Protein 6T2B (pdb70)

Foldseek 3Di:
DDADFDCQQEPADDADPLFAQCFFAFDPFQQAFAEEEAAQDPVRVLLLLLVLPDPSYDYAEYEYQDPVSQVVSQVSSCVSPVDGHHYFYHDPCRVLVVLQPVVGQAYEYDDDQACQLVVQLSNLVSNHAYEYEPQNHRGLHSLLSNLNSCRNSVHFYHYLQLLCQDFQLLLVLQCLQVCVQPAWAEAEWEWAAAPLCLCVPCDDCVVPPQVVQLGFAFAQGFCNLVVSQCLSQLALAARKHWWKKFKDAAADDQNCVVCVVPHDCPRVSNVGDGGHHQKMWMWIAMPVGHIYITIYHRHDPDDTDTFNWIHHNFWIFTPPPTWIAGCNADVRHRVDTQGDPVSCVVVCVVRGQVLCVVQVVVLCVSDDPRRSSSSSSVQVNVSNNVSTDRLGGSQNSSQSSVSNSRNRVNVVVVRDMDTDDSSSSPCSNNRHRRDSDD/DFDDDFDCQFEPDDDADPLFAQCFFFFDDFQQAFAEEEAAQDPVRVLLLLLQLPDPRYDHAEYEYQDQVSQVVSQVSNCVRPVDGHYYFYHDPCRVLVVLQPVVGQAYEYDHDQRCLLVVCLSNLVSNHAYEYEPQNHRGLHSLLSNLSSCRNSVHFYHYLQLLCQDFQLLLVLQCLVVCVQPAWAEAEWEWAAAPLCLCVDCDDCVVPPQVVQLGFAFAQGFCNLVVSVCLSQLALAARKHWWKKFKDAAADDQNCVVCVVPHDCPDPSNVRDGGHHQKMWMWIAMPVGHIYITIYHHHDPDDGDGFNWIHHPFWIFTPPPGWIAGCNDDVGHRVDTQGDPVRCVVVCVVRGQVLCVVCVVVLC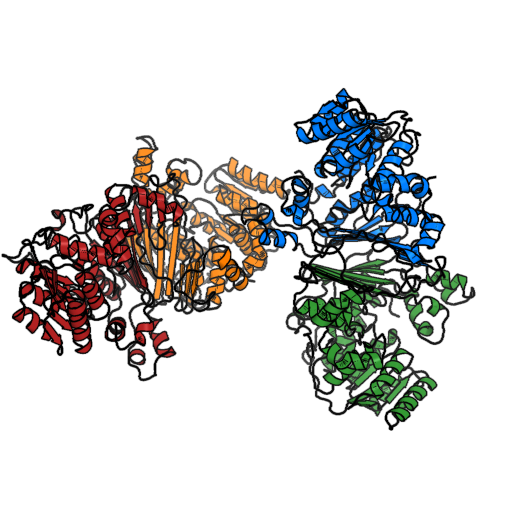VSDDPRRSSSSSVVQVNVSNNVSTGRLGGSQNSSQSNNSNSRNRVNVVVVRDMDTGDSSSSPCSNVRHRRDRDD/DDFDCQQEDDDDADPQFAQCFFFFDDFQQAFAEEEAAQDPVRVLLLLLCLPDPRYHHAEYEDQDPVSQVVSQVSSCVRNVDGHHYFYNDPCRVLVVCVVPVGQAYEYDDDQACLLVSCLSNLVSNHAYEGEPQNHRGLVSLLSNLSSCRNSVHFYHYLQLLCQDFQLLLLLQCLVVCVQPAWAEAEWEWAAAPLCLCVDCPHCVVPPQVVQLGFAFAQGFCNLVVSQCLSQLALAARKHWWKKFKDAAADPQNCVVCVVPHDCPDPSNVRDGGHHQKMWMWIAMPVGHIYITIYHRHDDDDTDTFNWIHHNFWIFTPPPTWIAGCNADVRPRVDTQGDPVRCVVVCVVRGQVLCVVCVVVLCVSDDPRRSSSSSVVQVSVSNNVSGRHLGGSQNSSQSSVSNSRNRVNVVVVRDMDTGDSSSVPCSNVRHRRDRDD/DDFDCQFEPAFDDFDPQFAQCFFFFDDFQQAFAEEEAAQDPVRVLLLLLCLPDPRYHHAEYEDQDQVSQVVSQVSSCVRNVDGHHGFYHDPCRVLVVLQVPVGQAYEYDDDQACQLVSCLSNLVSNHAYEGEPQNHRGLNSLLSNLSSCRNSVHFYHYLQLLCQDFQLLLLLQCLVVCVQPAWAEAEWEWEAAPLCLCVPCPHCVVPPQVVQLGFAFAQGFQNRVVSQCLSQLALAARKHWWKKFKDAAADPQNCVVCVVPHDCPDPDNVGDGGHHQKMWMWIAMPVGHIYITIYHRHDDDDTDGFNWIHHPFWIFTPPPTWIAGCNPDVRPRVDTQGDDPSCVVVCVVRGQVLCVVCVVVQCVSDDPRRSSSSSSVQVNVSNNVRTDRLGGSQNSSQSNVSNSQNRVNVVVVRDMDTGDSSSSPCSNVRHRRDRDD

Solvent-accessible surface area: 62633 Å² total; per-residue (Å²): 94,157,22,32,23,37,84,122,1,32,73,120,123,123,59,78,129,53,17,53,41,8,22,37,40,134,7,102,171,30,49,118,2,78,3,0,0,5,8,0,24,64,58,0,34,50,0,0,23,16,5,2,85,26,120,6,3,30,11,13,0,0,7,17,111,78,130,108,35,8,125,100,0,25,61,69,2,84,80,126,76,64,130,55,6,96,44,19,35,58,42,90,92,56,3,58,53,0,1,144,105,21,138,3,34,0,0,1,0,14,31,35,4,31,9,1,5,90,6,0,13,26,0,2,138,70,40,0,3,0,1,0,14,5,0,0,0,0,5,12,71,41,0,49,44,0,0,48,15,1,0,54,42,97,39,11,5,2,0,0,0,4,4,12,6,4,81,32,8,5,0,0,10,10,0,17,66,102,28,6,0,22,94,14,0,0,0,25,1,6,16,7,58,15,22,14,79,20,1,44,66,112,181,52,72,2,40,39,4,0,41,0,5,11,111,4,43,0,1,0,22,4,1,21,2,0,0,3,0,0,8,3,0,16,0,3,20,28,71,0,28,0,16,96,1,0,1,11,6,5,28,24,64,11,6,50,57,42,0,119,158,101,30,84,44,126,45,111,7,16,98,49,52,7,76,6,3,7,1,3,2,2,0,0,51,5,94,90,16,19,0,0,5,2,15,4,1,2,7,4,8,20,9,76,19,21,23,2,6,0,0,0,23,51,0,0,0,0,4,74,75,22,43,0,1,2,95,106,3,62,125,18,60,39,104,94,56,23,79,41,195,157,146,6,57,71,8,25,147,143,14,15,2,36,2,25,125,125,14,0,144,93,0,84,166,61,18,30,119,52,0,10,3,14,0,0,0,7,24,4,7,41,3,4,91,83,10,82,43,13,11,3,14,5,0,1,1,0,2,0,0,0,0,0,0,3,0,5,78,0,35,68,75,52,3,60,25,9,102,11,32,39,1,0,65,32,42,16,133,109,6,142,49,17,65,47,31,88,154,44,133,15,26,28,39,84,111,2,44,82,134,126,121,63,78,128,53,16,51,41,7,22,39,38,138,7,104,169,34,57,114,3,77,4,0,0,5,7,0,25,63,57,0,34,50,1,0,27,21,4,6,48,20,129,17,4,34,11,12,0,0,7,17,109,94,130,108,37,7,127,97,0,24,55,95,2,83,99,153,84,63,129,52,7,91,43,18,35,59,40,84,89,56,4,44,49,0,1,104,106,21,139,3,35,0,0,1,0,16,30,33,4,25,11,0,5,85,5,0,11,27,0,2,137,57,38,0,4,0,1,0,16,5,0,0,0,0,5,8,73,39,0,53,45,0,0,48,15,0,0,52,43,100,38,12,4,3,2,0,0,4,4,12,7,4,88,30,7,5,0,0,10,11,0,17,67,107,28,8,1,21,92,14,0,0,0,25,1,6,14,5,64,16,23,19,80,18,2,42,68,110,183,52,69,2,45,40,5,0,39,0,4,17,109,4,42,0,1,0,23,4,1,22,2,0,0,3,0,0,7,2,0,15,0,4,22,29,71,0,28,0,21,80,1,0,1,9,6,6,28,24,62,11,5,48,58,40,0,142,159,93,28,81,90,126,44,113,9,16,101,50,94,9,76,4,3,7,0,3,1,2,1,0,49,5,98,93,14,19,0,0,4,2,15,4,1,2,7,3,9,24,10,79,19,20,21,2,7,0,0,0,23,51,0,0,0,0,4,76,76,23,44,0,1,2,94,108,3,61,123,18,66,38,103,93,55,25,80,41,156,147,136,8,58,70,9,34,148,147,12,18,3,37,2,28,122,115,12,1,104,78,0,79,125,73,18,30,122,58,0,11,4,13,0,0,0,12,14,5,6,20,2,5,91,66,11,70,51,13,10,3,14,4,0,1,1,0,2,0,0,0,0,0,0,3,0,5,87,0,38,68,70,49,2,59,12,8,98,12,29,40,0,0,67,25,41,16,127,117,9,148,42,19,68,43,33,92,58,37,32,41,84,109,2,41,83,107,124,121,62,74,129,61,16,52,40,7,21,40,38,138,8,103,192,31,62,133,3,53,6,0,0,4,8,0,25,62,56,0,34,52,1,0,25,16,2,10,88,19,130,33,12,43,6,12,0,0,6,16,114,88,130,109,35,8,133,101,0,26,68,72,2,82,78,141,64,61,134,56,6,96,42,17,34,72,32,93,89,53,4,39,50,0,0,116,110,24,116,2,35,0,0,1,0,15,29,39,3,57,7,0,4,98,7,0,11,22,0,2,129,39,37,0,4,0,1,0,15,6,0,0,0,0,5,7,80,45,0,49,44,0,0,46,20,0,0,54,41,99,41,12,5,2,2,0,0,5,5,11,6,4,83,31,8,6,0,0,9,12,0,17,66,103,30,7,0,22,94,15,0,0,0,26,1,4,14,9,64,16,24,17,84,23,3,52,54,83,179,40,71,1,49,59,5,0,66,3,5,13,92,4,42,0,1,0,24,4,2,21,2,0,0,4,0,1,8,3,0,14,1,4,20,29,71,0,29,1,19,86,1,0,1,8,7,5,27,23,65,11,6,56,58,43,0,142,160,94,28,84,75,125,52,112,10,32,100,51,90,8,76,5,4,7,0,3,1,3,0,0,49,4,92,93,15,19,0,0,4,2,13,3,1,2,4,2,10,16,10,78,18,21,23,2,6,0,0,0,23,46,0,0,0,0,4,77,76,24,40,0,2,1,91,107,4,61,131,19,64,39,105,99,58,27,74,42,226,140,125,10,58,70,11,37,146,145,13,16,1,50,0,30,125,108,14,1,116,80,0,87,157,50,18,31,122,57,0,11,3,9,0,0,0,12,12,5,8,20,2,6,95,63,4,56,48,13,9,2,13,4,1,1,2,0,2,0,0,0,0,0,0,2,0,5,84,0,37,68,70,54,2,76,19,8,98,12,29,39,1,0,68,33,40,15,137,120,8,146,45,16,65,49,34,93,57,36,28,39,89,121,2,43,79,107,149,70,121,56,80,121,66,27,50,43,7,22,39,37,132,7,106,172,32,60,194,4,75,6,0,0,4,6,0,24,64,56,0,37,50,1,0,23,16,2,9,89,21,123,30,14,60,6,14,0,0,7,18,113,83,131,109,36,8,127,98,0,25,58,69,2,83,72,137,64,62,133,56,7,95,44,17,36,41,51,90,96,55,4,38,50,0,0,116,113,24,116,1,35,0,0,1,0,15,31,38,4,52,9,0,4,90,6,0,11,22,0,2,129,36,37,0,4,0,1,0,14,6,0,0,0,0,6,8,75,43,0,37,45,0,0,49,20,0,0,55,40,106,42,11,5,2,1,0,0,5,4,11,7,4,89,31,7,6,0,0,9,10,0,17,68,104,28,8,0,21,92,16,0,0,0,26,1,4,15,6,60,15,22,15,78,18,2,46,56,109,184,45,71,5,62,59,4,0,53,3,5,12,98,4,43,0,2,0,24,4,2,21,3,0,0,3,0,0,8,3,0,14,0,3,20,28,69,0,29,1,18,80,1,0,1,8,6,6,26,23,65,11,6,53,56,42,0,146,162,92,29,79,90,124,52,133,18,27,99,43,88,7,76,5,4,6,0,3,0,3,0,0,50,5,95,89,18,20,0,0,4,2,16,4,1,2,5,4,8,21,11,76,19,23,20,3,8,0,0,0,20,48,0,0,0,0,4,75,76,24,43,0,2,2,97,108,3,61,125,23,61,41,115,98,53,28,77,41,217,144,135,9,55,70,10,32,148,144,15,14,1,39,0,25,132,125,15,1,138,97,0,75,160,64,18,29,121,56,0,11,3,10,0,0,0,11,20,5,6,28,2,5,81,57,4,74,47,13,9,4,13,4,0,1,2,0,1,0,0,0,0,0,0,0,1,5,78,0,36,67,83,50,2,72,28,5,99,11,30,41,0,0,61,31,39,19,140,119,7,148,44,18,65,40,36,90

Secondary structure (DSSP, 8-state):
-----THHHH---PPPTT----TT--PPP-SSEEEEEE--SHHHHHHHHHHTT-TTEEEEEEE-SSHHHHHHHHHHHHHHHSSPPEEE-SSTTHHHHHHHHH--SEEEE-S-GGGHHHHHHHHHHTT-EEEEPSSS-SSHHHHHHHHHHHHHHT--EEE--GGGGSHHHHHHHHHHHTTTT-SEEEEEEEEE---GGGGG-SSGGGGTHHHHHTT--S-S--HHHHHHHHHHTTBTTTSB-EEEEEEEE----HHHHHHHHHS-TTSGGGTS---S-SSEEEEEEETTS-EEEEEEESSSSS--B---EEEETTEEEETTTTEEEETTSTTS-TTS-EEHHHHHHHHHHHH--HHHHHHHHHHHHH-SGGGHHHHHHHHHHHHHHHT---SS-HHHHHHHHTHHHHHHHHHHTTT--EEPP-TTTTGGGGPPPP----/------THHHH---PPPTT----TT--PPP-SSEEEEEE--SHHHHHHHHHHTTSTTEEEEEEE-SSHHHHHHHHHHHHHHHSSPPEEE-SSTTTHHHHHHHH--SEEEE-S-GGGHHHHHHHHHHTT-EEEEPSSS-SSHHHHHHHHHHHHHHT--EEE--GGGGSHHHHHHHHHHHTTTT-SEEEEEEEEE---GGGGG-SSGGGGTHHHHTTT--S-S--HHHHHHHHHHTTBTTTSB-EEEEEEEE----HHHHHHHHHS-TTSHHHHS---S-SSEEEEEEETTS-EEEEEEESSSSS--B---EEEETTEEEETTTTEEEETTSTTS-TTS-EEHHHHHHHHHHHH--HHHHHHHHHHHHH-SGGGHHHHHHHHHHHHHHHTPPPSS-HHHHHHHHTHHHHHHHHHHTTT--EEPP-TTTTGGGGPPPP----/---THHHH---PPPTT----TT--PPP-SSEEEEEE--SHHHHHHHHHHTT-TTEEEEEEE-SSHHHHHHHHHHHHHHHSSPPEEE-SSTTHHHHHHHHH--SEEEE---GGGHHHHHHHHHHTT-EEEEPSSS-SSHHHHHHHHHHHHHHT--EEE--GGGGSHHHHHHHHHHHTTTT-SEEEEEEEEE---GGGGG-SSSGGGTHHHHTTT--S-S--HHHHHHHHHHTTBTTTSB-EEEEEEEE----HHHHHHHHHS-TTSHHHHS---S-SSEEEEEEETTS-EEEEEEESSSSS--B---EEEETTEEEETTTTEEEETTSTTS-TTS-EEHHHHHHHHHHHH--HHHHHHHHHHHHH-SGGGHHHHHHHHHHHHHHHTPPPSS-HHHHHHHHTHHHHHHHHHHTTT--EEPP-TTTTGGGGPPPP----/---THHHH----PPPTT----TT--PPP-SSEEEEEE--SHHHHHHHHHHTT-TTEEEEEEEESSHHHHHHHHHHHHHHHSSPPEEEESSTTHHHHHHHHH--SEEEE-S-GGGHHHHHHHHHHTT-EEEEPSSS-SSHHHHHHHHHHHHHHT--EEE---GGGSHHHHHHHHHHHTTTT-SEEEEEEEEE---GGGGG-SSSGGGTHHHHTTT--S-SS-HHHHHHHHHHTTBTTTSB-EEEEEEEE----HHHHHHHHHS-TTSGGGTS---S-SSEEEEEEETTS-EEEEEEESSSSS--B---EEEETTEEEETTTTEEEETTSTTS-TTS-EESHHHHHHHHHHH--HHHHHHHHHHHHH-SGGGHHHHHHHHHHHHHHHTPPPSS-HHHHHHHHTHHHHHHHHHHTTT--EEPP-TTTTGGGGPPPP----

Nearest PDB structures (foldseek):
  6t2b-assembly2_B  TM=1.002E+00  e=4.264E-97  Akkermansia muciniphila
  6t2b-assembly2_D  TM=1.001E+00  e=1.198E-95  Akkermansia muciniphila
  2ixa-assembly1_A  TM=9.305E-01  e=5.875E-41  Elizabethkingia meningoseptica
  1evj-assembly1_A  TM=7.807E-01  e=5.983E-17  Zymomonas mobilis
  7d5m-assembly1_A  TM=6.416E-01  e=8.058E-17  Azotobacter vinelandii DJ

B-factor: mean 33.22, std 11.18, range [16.04, 97.3]

Organism: Akkermansia muciniphila (strain ATCC BAA-835 / DSM 22959 / JCM 33894 / BCRC 81048 / CCUG 64013 / CIP 107961 / Muc) (NCBI:txid349741)

InterPro domains:
  IPR000683 Gfo/Idh/MocA-like oxidoreductase, N-terminal [PF01408] (68-194)
  IPR006311 Twin-arginine translocation pathway, signal sequence [PS51318] (1-31)
  IPR019546 Twin-arginine translocation pathway, signal sequence, bacterial/archaeal [TIGR01409] (6-31)
  IPR036291 NAD(P)-binding domain superfamily [SSF51735] (67-228)
  IPR049303 Glycosyl hydrolase 109, C-terminal domain [PF21252] (200-465)
  IPR050463 Gfo/Idh/MocA family oxidoreductases and glycosidases [PTHR43818] (44-461)

Structure (mmCIF, N/CA/C/O backbone):
data_6T2B
#
_entry.id   6T2B
#
_cell.length_a   66.110
_cell.length_b   182.640
_cell.length_c   70.870
_cell.angle_alpha   90.000
_cell.angle_beta   90.139
_cell.angle_gamma   90.000
#
_symmetry.space_group_name_H-M   'P 1 21 1'
#
loop_
_entity.id
_entity.type
_entity.pdbx_description
1 polymer 'Glycosyl hydrolase family 109 protein 2'
2 non-polymer 2-acetamido-2-deoxy-alpha-D-galactopyranose
3 non-polymer NICOTINAMIDE-ADENINE-DINUCLEOTIDE
4 non-polymer 'TRIETHYLENE GLYCOL'
5 non-polymer 'PENTAETHYLENE GLYCOL'
6 water water
#
loop_
_atom_site.group_PDB
_atom_site.id
_atom_site.type_symbol
_atom_site.label_atom_id
_atom_site.label_alt_id
_atom_site.label_comp_id
_atom_site.label_asym_id
_atom_site.label_entity_id
_atom_site.label_seq_id
_atom_site.pdbx_PDB_ins_code
_atom_site.Cartn_x
_atom_site.Cartn_y
_atom_site.Cartn_z
_atom_site.occupancy
_atom_site.B_iso_or_equiv
_atom_site.auth_seq_id
_atom_site.auth_comp_id
_atom_site.auth_asym_id
_atom_site.auth_atom_id
_atom_site.pdbx_PDB_model_num
ATOM 1 N N . VAL A 1 7 ? 5.77018 72.08397 25.69334 1.000 83.10352 32 VAL A N 1
ATOM 2 C CA . VAL A 1 7 ? 6.62541 73.04179 24.99963 1.000 79.58827 32 VAL A CA 1
ATOM 3 C C . VAL A 1 7 ? 7.98778 72.41941 24.71773 1.000 79.75157 32 VAL A C 1
ATOM 4 O O . VAL A 1 7 ? 8.71464 72.05078 25.64208 1.000 81.25710 32 VAL A O 1
ATOM 8 N N . GLU A 1 8 ? 8.33022 72.30204 23.43615 1.000 78.09115 33 GLU A N 1
ATOM 9 C CA . GLU A 1 8 ? 9.58186 71.66843 23.03997 1.000 78.73025 33 GLU A CA 1
ATOM 10 C C . GLU A 1 8 ? 10.73892 72.63311 23.26324 1.000 74.63278 33 GLU A C 1
ATOM 11 O O . GLU A 1 8 ? 10.75199 73.74227 22.71916 1.000 71.27192 33 GLU A O 1
ATOM 17 N N . ILE A 1 9 ? 11.69982 72.21077 24.07596 1.000 75.48609 34 ILE A N 1
ATOM 18 C CA . ILE A 1 9 ? 12.86462 73.02212 24.41042 1.000 73.14165 34 ILE A CA 1
ATOM 19 C C . ILE A 1 9 ? 14.09989 72.16522 24.16812 1.000 73.53236 34 ILE A C 1
ATOM 20 O O . ILE A 1 9 ? 14.29260 71.15592 24.86221 1.000 76.68733 34 ILE A O 1
ATOM 25 N N . PRO A 1 10 ? 14.95212 72.50521 23.20217 1.000 69.74036 35 PRO A N 1
ATOM 26 C CA . PRO A 1 10 ? 16.19074 71.73786 23.02997 1.000 70.75190 35 PRO A CA 1
ATOM 27 C C . PRO A 1 10 ? 17.12944 72.01323 24.19458 1.000 70.84158 35 PRO A C 1
ATOM 28 O O . PRO A 1 10 ? 17.33633 73.16311 24.58677 1.000 70.03590 35 PRO A O 1
ATOM 32 N N . ALA A 1 11 ? 17.68224 70.94739 24.75861 1.000 73.21090 36 ALA A N 1
ATOM 33 C CA . ALA A 1 11 ? 18.59436 71.06628 25.88218 1.000 75.27334 36 ALA A CA 1
ATOM 34 C C . ALA A 1 11 ? 19.78207 70.14797 25.64368 1.000 78.04970 36 ALA A C 1
ATOM 35 O O . ALA A 1 11 ? 19.77412 69.30643 24.74054 1.000 78.87573 36 ALA A O 1
ATOM 37 N N . GLY A 1 12 ? 20.81797 70.32673 26.45919 1.000 79.72750 37 GLY A N 1
ATOM 38 C CA . GLY A 1 12 ? 22.00514 69.50583 26.30936 1.000 81.32306 37 GLY A CA 1
ATOM 39 C C . GLY A 1 12 ? 22.68967 69.76791 24.98183 1.000 79.45766 37 GLY A C 1
ATOM 40 O O . GLY A 1 12 ? 22.68729 70.88957 24.46279 1.000 75.87864 37 GLY A O 1
ATOM 41 N N . ASP A 1 13 ? 23.26176 68.70604 24.40665 1.000 81.28133 38 ASP A N 1
ATOM 42 C CA . ASP A 1 13 ? 24.03036 68.85156 23.17399 1.000 79.54123 38 ASP A CA 1
ATOM 43 C C . ASP A 1 13 ? 23.16060 69.30762 22.00956 1.000 75.70204 38 ASP A C 1
ATOM 44 O O . ASP A 1 13 ? 23.62458 70.06585 21.15231 1.000 74.04175 38 ASP A O 1
ATOM 49 N N . HIS A 1 14 ? 21.89504 68.88291 21.97295 1.000 75.07028 39 HIS A N 1
ATOM 50 C CA . HIS A 1 14 ? 21.00437 69.27743 20.88542 1.000 72.36491 39 HIS A CA 1
ATOM 51 C C . HIS A 1 14 ? 20.78424 70.78292 20.84051 1.000 65.42352 39 HIS A C 1
ATOM 52 O O . HIS A 1 14 ? 20.38617 71.31478 19.79763 1.000 63.10006 39 HIS A O 1
ATOM 59 N N . LEU A 1 15 ? 21.02524 71.47327 21.95414 1.000 62.01018 40 LEU A N 1
ATOM 60 C CA . LEU A 1 15 ? 20.87149 72.92176 21.99188 1.000 56.10590 40 LEU A CA 1
ATOM 61 C C . LEU A 1 15 ? 22.00335 73.61873 21.24497 1.000 53.87065 40 LEU A C 1
ATOM 62 O O . LEU A 1 15 ? 21.78487 74.65107 20.60172 1.000 50.02024 40 LEU A O 1
ATOM 67 N N . TRP A 1 16 ? 23.22156 73.07515 21.32199 1.000 56.41134 41 TRP A N 1
ATOM 68 C CA . TRP A 1 16 ? 24.40757 73.75640 20.81384 1.000 55.61697 41 TRP A CA 1
ATOM 69 C C . TRP A 1 16 ? 25.20997 72.93333 19.80766 1.000 60.75025 41 TRP A C 1
ATOM 70 O O . TRP A 1 16 ? 26.33189 73.32384 19.46688 1.000 60.88931 41 TRP A O 1
ATOM 81 N N . LYS A 1 17 ? 24.67844 71.81849 19.31456 1.000 66.29762 42 LYS A N 1
ATOM 82 C CA . LYS A 1 17 ? 25.39409 71.01486 18.33211 1.000 71.40910 42 LYS A CA 1
ATOM 83 C C . LYS A 1 17 ? 25.13753 71.54181 16.92482 1.000 71.51434 42 LYS A C 1
ATOM 84 O O . LYS A 1 17 ? 24.11184 72.17465 16.65548 1.000 69.27954 42 LYS A O 1
ATOM 90 N N . SER A 1 18 ? 26.10832 71.30674 16.04162 1.000 74.63492 43 SER A N 1
ATOM 91 C CA . SER A 1 18 ? 26.04467 71.71030 14.63348 1.000 75.41149 43 SER A CA 1
ATOM 92 C C . SER A 1 18 ? 24.68787 71.44205 13.98045 1.000 76.68808 43 SER A C 1
ATOM 93 O O . SER A 1 18 ? 24.43132 71.87127 12.85171 1.000 76.07828 43 SER A O 1
ATOM 96 N N . ALA A 1 23 ? 27.92015 72.40880 6.91869 1.000 93.87788 48 ALA A N 1
ATOM 97 C CA . ALA A 1 23 ? 27.64536 72.20323 5.49966 1.000 94.53212 48 ALA A CA 1
ATOM 98 C C . ALA A 1 23 ? 27.73709 73.51423 4.71402 1.000 92.39257 48 ALA A C 1
ATOM 99 O O . ALA A 1 23 ? 26.98199 74.45192 4.97632 1.000 89.88740 48 ALA A O 1
ATOM 101 N N . PRO A 1 24 ? 28.66795 73.57279 3.75880 1.000 92.68784 49 PRO A N 1
ATOM 102 C CA . PRO A 1 24 ? 28.81902 74.77751 2.93259 1.000 89.45432 49 PRO A CA 1
ATOM 103 C C . PRO A 1 24 ? 27.53791 75.14925 2.19631 1.000 84.84039 49 PRO A C 1
ATOM 104 O O . PRO A 1 24 ? 26.63275 74.33540 1.99667 1.000 85.52818 49 PRO A O 1
ATOM 108 N N . ARG A 1 25 ? 27.48474 76.41238 1.78925 1.000 71.77704 50 ARG A N 1
ATOM 109 C CA . ARG A 1 25 ? 26.31357 76.96339 1.11981 1.000 59.48528 50 ARG A CA 1
ATOM 110 C C . ARG A 1 25 ? 26.04440 76.25103 -0.20295 1.000 56.29635 50 ARG A C 1
ATOM 111 O O . ARG A 1 25 ? 26.97228 76.06324 -1.00099 1.000 56.79839 50 ARG A O 1
ATOM 119 N N . PRO A 1 26 ? 24.79904 75.85949 -0.47900 1.000 53.66783 51 PRO A N 1
ATOM 120 C CA . PRO A 1 26 ? 24.48993 75.21695 -1.76341 1.000 54.08241 51 PRO A CA 1
ATOM 121 C C . PRO A 1 26 ? 24.71141 76.17177 -2.92746 1.000 54.60646 51 PRO A C 1
ATOM 122 O O . PRO A 1 26 ? 24.56922 77.38957 -2.79642 1.000 53.24510 51 PRO A O 1
ATOM 126 N N . SER A 1 27 ? 25.05993 75.59596 -4.08145 1.000 56.55907 52 SER A N 1
ATOM 127 C CA . SER A 1 27 ? 25.37713 76.39889 -5.26053 1.000 56.79713 52 SER A CA 1
ATOM 128 C C . SER A 1 27 ? 24.21311 77.28436 -5.68889 1.000 54.19894 52 SER A C 1
ATOM 129 O O . SER A 1 27 ? 24.42739 78.32333 -6.32440 1.000 54.36197 52 SER A O 1
ATOM 132 N N . GLY A 1 28 ? 22.98479 76.89298 -5.37244 1.000 51.92816 53 GLY A N 1
ATOM 133 C CA . GLY A 1 28 ? 21.84124 77.70666 -5.71495 1.000 49.44357 53 GLY A CA 1
ATOM 134 C C . GLY A 1 28 ? 21.44455 78.71718 -4.66342 1.000 45.52215 53 GLY A C 1
ATOM 135 O O . GLY A 1 28 ? 20.50057 79.48393 -4.87639 1.000 44.59892 53 GLY A O 1
ATOM 136 N N . SER A 1 29 ? 22.14237 78.75245 -3.53299 1.000 43.44561 54 SER A N 1
ATOM 137 C CA . SER A 1 29 ? 21.83981 79.68780 -2.46124 1.000 40.57332 54 SER A CA 1
ATOM 138 C C . SER A 1 29 ? 22.67598 80.96132 -2.57876 1.000 40.15679 54 SER A C 1
ATOM 139 O O . SER A 1 29 ? 23.75529 80.97736 -3.17488 1.000 39.87670 54 SER A O 1
ATOM 142 N N . THR A 1 30 ? 22.15637 82.03722 -1.98845 1.000 37.94520 55 THR A N 1
ATOM 143 C CA . THR A 1 30 ? 22.73263 83.37233 -2.10007 1.000 38.98275 55 THR A CA 1
ATOM 144 C C . THR A 1 30 ? 23.05803 83.90973 -0.71399 1.000 36.42515 55 THR A C 1
ATOM 145 O O . THR A 1 30 ? 22.20764 83.86959 0.17910 1.000 33.99440 55 THR A O 1
ATOM 149 N N . TYR A 1 31 ? 24.27584 84.42525 -0.53643 1.000 37.03232 56 TYR A N 1
ATOM 150 C CA . TYR A 1 31 ? 24.59064 85.15020 0.69003 1.000 34.96390 56 TYR A CA 1
ATOM 151 C C . TYR A 1 31 ? 23.70262 86.38358 0.79323 1.000 33.38466 56 TYR A C 1
ATOM 152 O O . TYR A 1 31 ? 23.60781 87.17562 -0.14918 1.000 34.39133 56 TYR A O 1
ATOM 161 N N . MET A 1 32 ? 23.04823 86.54760 1.94144 1.000 30.46785 57 MET A N 1
ATOM 162 C CA . MET A 1 32 ? 21.98968 87.53725 2.08729 1.000 29.59204 57 MET A CA 1
ATOM 163 C C . MET A 1 32 ? 22.45394 88.83249 2.74722 1.000 30.81864 57 MET A C 1
ATOM 164 O O . MET A 1 32 ? 21.61372 89.65039 3.13516 1.000 30.59330 57 MET A O 1
ATOM 169 N N . GLY A 1 33 ? 23.76344 89.04954 2.86202 1.000 31.91541 58 GLY A N 1
ATOM 170 C CA . GLY A 1 33 ? 24.27766 90.31163 3.36022 1.000 32.19966 58 GLY A CA 1
ATOM 171 C C . GLY A 1 33 ? 23.93865 91.45468 2.42699 1.000 33.53752 58 GLY A C 1
ATOM 172 O O . GLY A 1 33 ? 24.19320 91.37875 1.22135 1.000 32.37079 58 GLY A O 1
ATOM 173 N N . GLY A 1 34 ? 23.34083 92.51143 2.96814 1.000 33.11838 59 GLY A N 1
ATOM 174 C CA . GLY A 1 34 ? 22.92047 93.63087 2.14034 1.000 34.59578 59 GLY A CA 1
ATOM 175 C C . GLY A 1 34 ? 21.88816 93.28485 1.08522 1.000 33.14628 59 GLY A C 1
ATOM 176 O O . GLY A 1 34 ? 21.77841 94.00128 0.08792 1.000 34.05131 59 GLY A O 1
ATOM 177 N N . PHE A 1 35 ? 21.10787 92.22108 1.28569 1.000 31.69218 60 PHE A N 1
ATOM 178 C CA . PHE A 1 35 ? 20.17284 91.77979 0.25292 1.000 32.01496 60 PHE A CA 1
ATOM 179 C C . PHE A 1 35 ? 19.06069 92.79876 0.04875 1.000 32.76322 60 PHE A C 1
ATOM 180 O O . PHE A 1 35 ? 18.43399 93.25231 1.01200 1.000 31.53505 60 PHE A O 1
ATOM 188 N N . LYS A 1 36 ? 18.78365 93.10894 -1.21772 1.000 33.84721 61 LYS A N 1
ATOM 189 C CA . LYS A 1 36 ? 17.69907 93.99421 -1.62174 1.000 34.47278 61 LYS A CA 1
ATOM 190 C C . LYS A 1 36 ? 16.60724 93.15458 -2.27552 1.000 34.24127 61 LYS A C 1
ATOM 191 O O . LYS A 1 36 ? 16.83617 92.54938 -3.32967 1.000 35.93958 61 LYS A O 1
ATOM 197 N N . ALA A 1 37 ? 15.42738 93.11865 -1.65428 1.000 32.70945 62 ALA A N 1
ATOM 198 C CA . ALA A 1 37 ? 14.27609 92.41942 -2.21284 1.000 32.23797 62 ALA A CA 1
ATOM 199 C C . ALA A 1 37 ? 13.54951 93.30799 -3.21797 1.000 35.17434 62 ALA A C 1
ATOM 200 O O . ALA A 1 37 ? 13.76201 94.52209 -3.25046 1.000 36.63075 62 ALA A O 1
ATOM 202 N N . PRO A 1 38 ? 12.70190 92.72870 -4.07527 1.000 36.54548 63 PRO A N 1
ATOM 203 C CA . PRO A 1 38 ? 11.88151 93.56794 -4.95589 1.000 36.94069 63 PRO A CA 1
ATOM 204 C C . PRO A 1 38 ? 11.01728 94.51928 -4.14092 1.000 35.45316 63 PRO A C 1
ATOM 205 O O . PRO A 1 38 ? 10.56148 94.19306 -3.04270 1.000 32.36744 63 PRO A O 1
ATOM 209 N N . ARG A 1 39 ? 10.79844 95.71198 -4.68892 1.000 37.95996 64 ARG A N 1
ATOM 210 C CA . ARG A 1 39 ? 10.01342 96.71362 -3.98005 1.000 38.94743 64 ARG A CA 1
ATOM 211 C C . ARG A 1 39 ? 8.57158 96.25510 -3.80371 1.000 38.21551 64 ARG A C 1
ATOM 212 O O . ARG A 1 39 ? 7.99930 95.57649 -4.66184 1.000 38.50046 64 ARG A O 1
ATOM 220 N N . LEU A 1 40 ? 7.98561 96.64146 -2.67119 1.000 36.66526 65 LEU A N 1
ATOM 221 C CA . LEU A 1 40 ? 6.59738 96.33315 -2.33203 1.000 35.33544 65 LEU A CA 1
ATOM 222 C C . LEU A 1 40 ? 5.88874 97.65350 -2.05214 1.000 36.27359 65 LEU A C 1
ATOM 223 O O . LEU A 1 40 ? 5.92794 98.15250 -0.92149 1.000 36.16239 65 LEU A O 1
ATOM 228 N N . GLY A 1 41 ? 5.22549 98.20059 -3.07583 1.000 35.69258 66 GLY A N 1
ATOM 229 C CA . GLY A 1 41 ? 4.50833 99.45451 -2.90156 1.000 37.01218 66 GLY A CA 1
ATOM 230 C C . GLY A 1 41 ? 3.38980 99.36334 -1.88079 1.000 37.17383 66 GLY A C 1
ATOM 231 O O . GLY A 1 41 ? 3.09571 100.33346 -1.17947 1.000 38.49011 66 GLY A O 1
ATOM 232 N N . ARG A 1 42 ? 2.72418 98.21544 -1.81247 1.000 35.32386 67 ARG A N 1
ATOM 233 C CA . ARG A 1 42 ? 1.75680 97.93066 -0.75770 1.000 34.15029 67 ARG A CA 1
ATOM 234 C C . ARG A 1 42 ? 2.09628 96.55759 -0.20585 1.000 32.81261 67 ARG A C 1
ATOM 235 O O . ARG A 1 42 ? 1.93210 95.54903 -0.89753 1.000 34.65803 67 ARG A O 1
ATOM 243 N N . ILE A 1 43 ? 2.59414 96.52668 1.02323 1.000 30.71621 68 ILE A N 1
ATOM 244 C CA . ILE A 1 43 ? 3.02190 95.28792 1.66017 1.000 27.15338 68 ILE A CA 1
ATOM 245 C C . ILE A 1 43 ? 1.78639 94.53042 2.12729 1.000 28.07089 68 ILE A C 1
ATOM 246 O O . ILE A 1 43 ? 1.03006 95.01479 2.97820 1.000 26.45366 68 ILE A O 1
ATOM 251 N N . ARG A 1 44 ? 1.57966 93.33580 1.57668 1.000 28.53835 69 ARG A N 1
ATOM 252 C CA . ARG A 1 44 ? 0.50007 92.46000 2.02670 1.000 27.10165 69 ARG A CA 1
ATOM 253 C C . ARG A 1 44 ? 1.05982 91.65097 3.18925 1.000 26.83446 69 ARG A C 1
ATOM 254 O O . ARG A 1 44 ? 1.81695 90.69446 2.99903 1.000 25.18626 69 ARG A O 1
ATOM 262 N N . LEU A 1 45 ? 0.67421 92.04340 4.39871 1.000 26.85139 70 LEU A N 1
ATOM 263 C CA . LEU A 1 45 ? 1.30983 91.60212 5.62697 1.000 28.04938 70 LEU A CA 1
ATOM 264 C C . LEU A 1 45 ? 0.36262 90.71222 6.42093 1.000 28.38279 70 LEU A C 1
ATOM 265 O O . LEU A 1 45 ? -0.83974 90.98378 6.49820 1.000 30.55197 70 LEU A O 1
ATOM 270 N N . ALA A 1 46 ? 0.90789 89.64387 6.99798 1.000 26.13617 71 ALA A N 1
ATOM 271 C CA . ALA A 1 46 ? 0.14777 88.73052 7.83708 1.000 26.96387 71 ALA A CA 1
ATOM 272 C C . ALA A 1 46 ? 0.84107 88.57965 9.18438 1.000 28.02561 71 ALA A C 1
ATOM 273 O O . ALA A 1 46 ? 2.05833 88.74256 9.29807 1.000 26.91756 71 ALA A O 1
ATOM 275 N N . PHE A 1 47 ? 0.05002 88.30034 10.21373 1.000 29.03743 72 PHE A N 1
ATOM 276 C CA . PHE A 1 47 ? 0.55627 88.13059 11.56628 1.000 28.07260 72 PHE A CA 1
ATOM 277 C C . PHE A 1 47 ? 0.33100 86.69486 12.01581 1.000 29.44046 72 PHE A C 1
ATOM 278 O O . PHE A 1 47 ? -0.74676 86.13056 11.79395 1.000 30.77922 72 PHE A O 1
ATOM 286 N N . ILE A 1 48 ? 1.35453 86.10081 12.62029 1.000 28.43304 73 ILE A N 1
ATOM 287 C CA . ILE A 1 48 ? 1.26448 84.76800 13.20164 1.000 28.81526 73 ILE A CA 1
ATOM 288 C C . ILE A 1 48 ? 1.60500 84.91451 14.67772 1.000 29.94868 73 ILE A C 1
ATOM 289 O O . ILE A 1 48 ? 2.76217 85.17378 15.03475 1.000 31.31267 73 ILE A O 1
ATOM 294 N N . GLY A 1 49 ? 0.60204 84.74489 15.53518 1.000 29.80055 74 GLY A N 1
ATOM 295 C CA . GLY A 1 49 ? 0.75567 84.99118 16.95716 1.000 29.64382 74 GLY A CA 1
ATOM 296 C C . GLY A 1 49 ? 0.43284 86.43042 17.29893 1.000 29.34256 74 GLY A C 1
ATOM 297 O O . GLY A 1 49 ? 1.24627 87.32732 17.05385 1.000 29.79112 74 GLY A O 1
ATOM 298 N N . VAL A 1 50 ? -0.75408 86.67362 17.85603 1.000 29.11833 75 VAL A N 1
ATOM 299 C CA . VAL A 1 50 ? -1.14557 88.03268 18.20965 1.000 29.03731 75 VAL A CA 1
ATOM 300 C C . VAL A 1 50 ? -1.51221 88.08119 19.68776 1.000 32.61042 75 VAL A C 1
ATOM 301 O O . VAL A 1 50 ? -2.63630 88.43781 20.06120 1.000 32.96148 75 VAL A O 1
ATOM 305 N N . GLY A 1 51 ? -0.54191 87.77099 20.54291 1.000 33.39967 76 GLY A N 1
ATOM 306 C CA . GLY A 1 51 ? -0.73816 87.96247 21.96204 1.000 35.90547 76 GLY A CA 1
ATOM 307 C C . GLY A 1 51 ? -0.39213 89.39582 22.29396 1.000 36.07722 76 GLY A C 1
ATOM 308 O O . GLY A 1 51 ? -0.67393 90.29519 21.49402 1.000 36.90544 76 GLY A O 1
ATOM 309 N N . GLY A 1 52 ? 0.23988 89.62523 23.44316 1.000 36.44688 77 GLY A N 1
ATOM 310 C CA . GLY A 1 52 ? 0.61644 90.98286 23.80023 1.000 36.89272 77 GLY A CA 1
ATOM 311 C C . GLY A 1 52 ? 1.47330 91.64257 22.73719 1.000 35.33748 77 GLY A C 1
ATOM 312 O O . GLY A 1 52 ? 1.15841 92.73256 22.25487 1.000 34.74766 77 GLY A O 1
ATOM 313 N N . ARG A 1 53 ? 2.55854 90.97883 22.34098 1.000 34.61008 78 ARG A N 1
ATOM 314 C CA . ARG A 1 53 ? 3.50139 91.60117 21.41686 1.000 33.79175 78 ARG A CA 1
ATOM 315 C C . ARG A 1 53 ? 2.93765 91.65627 20.00046 1.000 33.38497 78 ARG A C 1
ATOM 316 O O . ARG A 1 53 ? 3.01824 92.69246 19.33035 1.000 32.41296 78 ARG A O 1
ATOM 324 N N . GLY A 1 54 ? 2.36462 90.54769 19.52753 1.000 32.85253 79 GLY A N 1
ATOM 325 C CA . GLY A 1 54 ? 1.81171 90.52184 18.18071 1.000 31.60183 79 GLY A CA 1
ATOM 326 C C . GLY A 1 54 ? 0.72178 91.55415 17.95749 1.000 31.92295 79 GLY A C 1
ATOM 327 O O . GLY A 1 54 ? 0.63562 92.15631 16.88237 1.000 30.50301 79 GLY A O 1
ATOM 328 N N . PHE A 1 55 ? -0.15450 91.74111 18.95037 1.000 31.54308 80 PHE A N 1
ATOM 329 C CA . PHE A 1 55 ? -1.20701 92.74478 18.81668 1.000 31.49221 80 PHE A CA 1
ATOM 330 C C . PHE A 1 55 ? -0.64559 94.16306 18.84062 1.000 32.58298 80 PHE A C 1
ATOM 331 O O . PHE A 1 55 ? -1.20689 95.05628 18.19219 1.000 32.29240 80 PHE A O 1
ATOM 339 N N . SER A 1 56 ? 0.45008 94.38976 19.57735 1.000 31.77032 81 SER A N 1
ATOM 340 C CA . SER A 1 56 ? 1.09526 95.70287 19.57488 1.000 33.80133 81 SER A CA 1
ATOM 341 C C . SER A 1 56 ? 1.61224 96.05883 18.18854 1.000 31.01478 81 SER A C 1
ATOM 342 O O . SER A 1 56 ? 1.39440 97.17403 17.70123 1.000 32.38240 81 SER A O 1
ATOM 345 N N . HIS A 1 57 ? 2.30705 95.12134 17.53848 1.000 28.38574 82 HIS A N 1
ATOM 346 C CA . HIS A 1 57 ? 2.76877 95.36567 16.17574 1.000 28.71483 82 HIS A CA 1
ATOM 347 C C . HIS A 1 57 ? 1.59434 95.62305 15.24434 1.000 30.07400 82 HIS A C 1
ATOM 348 O O . HIS A 1 57 ? 1.63083 96.54520 14.42166 1.000 29.75898 82 HIS A O 1
ATOM 355 N N . LEU A 1 58 ? 0.54590 94.80853 15.36355 1.000 30.61193 83 LEU A N 1
ATOM 356 C CA . LEU A 1 58 ? -0.63337 94.96423 14.52230 1.000 31.60512 83 LEU A CA 1
ATOM 357 C C . LEU A 1 58 ? -1.24918 96.34189 14.70841 1.000 31.38390 83 LEU A C 1
ATOM 358 O O . LEU A 1 58 ? -1.59111 97.01967 13.73363 1.000 30.46459 83 LEU A O 1
ATOM 363 N N . ALA A 1 59 ? -1.37749 96.77614 15.96649 1.000 32.41420 84 ALA A N 1
ATOM 364 C CA . ALA A 1 59 ? -2.02125 98.05019 16.26745 1.000 34.03294 84 ALA A CA 1
ATOM 365 C C . ALA A 1 59 ? -1.26197 99.21649 15.65636 1.000 36.09792 84 ALA A C 1
ATOM 366 O O . ALA A 1 59 ? -1.86802 100.17707 15.16890 1.000 38.42011 84 ALA A O 1
ATOM 368 N N . GLN A 1 60 ? 0.06512 99.16258 15.68359 1.000 35.96343 85 GLN A N 1
ATOM 369 C CA . GLN A 1 60 ? 0.82844 100.25925 15.10720 1.000 38.13566 85 GLN A CA 1
ATOM 370 C C . GLN A 1 60 ? 0.79998 100.21149 13.58324 1.000 36.98114 85 GLN A C 1
ATOM 371 O O . GLN A 1 60 ? 0.71485 101.25284 12.92376 1.000 35.05206 85 GLN A O 1
ATOM 377 N N . MET A 1 61 ? 0.84296 99.01701 13.00339 1.000 36.48162 86 MET A N 1
ATOM 378 C CA . MET A 1 61 ? 0.89650 98.92671 11.55239 1.000 37.77281 86 MET A CA 1
ATOM 379 C C . MET A 1 61 ? -0.43921 99.17034 10.85917 1.000 38.36895 86 MET A C 1
ATOM 380 O O . MET A 1 61 ? -0.44631 99.35684 9.63784 1.000 38.11786 86 MET A O 1
ATOM 385 N N . CYS A 1 62 ? -1.56065 99.18879 11.58598 1.000 39.52578 87 CYS A N 1
ATOM 386 C CA A CYS A 1 62 ? -2.86599 99.53590 11.02390 0.473 40.71310 87 CYS A CA 1
ATOM 387 C CA B CYS A 1 62 ? -2.79286 99.49205 10.87478 0.527 40.58315 87 CYS A CA 1
ATOM 388 C C . CYS A 1 62 ? -2.93846 100.97762 10.55810 1.000 42.93323 87 CYS A C 1
ATOM 389 O O . CYS A 1 62 ? -3.86832 101.33962 9.83024 1.000 44.33317 87 CYS A O 1
ATOM 394 N N . VAL A 1 63 ? -2.02887 101.82685 11.03196 1.000 43.64050 88 VAL A N 1
ATOM 395 C CA . VAL A 1 63 ? -2.02559 103.24385 10.69336 1.000 46.05467 88 VAL A CA 1
ATOM 396 C C . VAL A 1 63 ? -0.81997 103.61354 9.83834 1.000 45.75338 88 VAL A C 1
ATOM 397 O O . VAL A 1 63 ? -0.51302 104.79856 9.68309 1.000 47.76973 88 VAL A O 1
ATOM 401 N N . MET A 1 64 ? -0.10298 102.62743 9.31216 1.000 43.93867 89 MET A N 1
ATOM 402 C CA . MET A 1 64 ? 1.04213 102.88326 8.45245 1.000 43.51749 89 MET A CA 1
ATOM 403 C C . MET A 1 64 ? 0.62017 102.87791 6.99093 1.000 43.03166 89 MET A C 1
ATOM 404 O O . MET A 1 64 ? -0.18372 102.04378 6.56676 1.000 41.30181 89 MET A O 1
ATOM 409 N N . ASP A 1 65 ? 1.18488 103.80085 6.21999 1.000 44.26796 90 ASP A N 1
ATOM 410 C CA . ASP A 1 65 ? 0.92216 103.84620 4.79146 1.000 44.15056 90 ASP A CA 1
ATOM 411 C C . ASP A 1 65 ? 1.68482 102.73946 4.07802 1.000 39.19252 90 ASP A C 1
ATOM 412 O O . ASP A 1 65 ? 2.76178 102.31967 4.50959 1.000 36.75158 90 ASP A O 1
ATOM 417 N N . GLY A 1 66 ? 1.10664 102.26324 2.97743 1.000 37.66963 91 GLY A N 1
ATOM 418 C CA . GLY A 1 66 ? 1.74034 101.22744 2.18952 1.000 35.32137 91 GLY A CA 1
ATOM 419 C C . GLY A 1 66 ? 1.71815 99.85350 2.81543 1.000 32.38282 91 GLY A C 1
ATOM 420 O O . GLY A 1 66 ? 2.53595 99.00397 2.44916 1.000 28.10404 91 GLY A O 1
ATOM 421 N N . VAL A 1 67 ? 0.80193 99.61209 3.75199 1.000 30.60165 92 VAL A N 1
ATOM 422 C CA . VAL A 1 67 ? 0.67439 98.33477 4.44540 1.000 28.39542 92 VAL A CA 1
ATOM 423 C C . VAL A 1 67 ? -0.77625 97.88016 4.37182 1.000 27.80714 92 VAL A C 1
ATOM 424 O O . VAL A 1 67 ? -1.69004 98.65183 4.68358 1.000 28.43023 92 VAL A O 1
ATOM 428 N N . GLU A 1 68 ? -0.99013 96.63136 3.97023 1.000 27.09059 93 GLU A N 1
ATOM 429 C CA . GLU A 1 68 ? -2.30688 96.01129 4.03326 1.000 26.47122 93 GLU A CA 1
ATOM 430 C C . GLU A 1 68 ? -2.18658 94.72742 4.84038 1.000 26.33337 93 GLU A C 1
ATOM 431 O O . GLU A 1 68 ? -1.43317 93.82272 4.46437 1.000 26.91753 93 GLU A O 1
ATOM 437 N N . ILE A 1 69 ? -2.89593 94.66485 5.96596 1.000 26.35491 94 ILE A N 1
ATOM 438 C CA . ILE A 1 69 ? -2.86111 93.49455 6.84255 1.000 25.18829 94 ILE A CA 1
ATOM 439 C C . ILE A 1 69 ? -3.88412 92.49927 6.30242 1.000 27.63938 94 ILE A C 1
ATOM 440 O O . ILE A 1 69 ? -5.08885 92.66565 6.49446 1.000 30.25693 94 ILE A O 1
ATOM 445 N N . VAL A 1 70 ? -3.40394 91.44898 5.63397 1.000 27.69884 95 VAL A N 1
ATOM 446 C CA . VAL A 1 70 ? -4.29189 90.54208 4.91672 1.000 28.64182 95 VAL A CA 1
ATOM 447 C C . VAL A 1 70 ? -4.73468 89.34243 5.74771 1.000 28.29086 95 VAL A C 1
ATOM 448 O O . VAL A 1 70 ? -5.78047 88.74870 5.44845 1.000 27.27592 95 VAL A O 1
ATOM 452 N N . GLY A 1 71 ? -3.98254 88.97003 6.77404 1.000 28.64273 96 GLY A N 1
ATOM 453 C CA . GLY A 1 71 ? -4.30760 87.78306 7.54435 1.000 29.68986 96 GLY A CA 1
ATOM 454 C C . GLY A 1 71 ? -3.78868 87.86951 8.95959 1.000 30.73937 96 GLY A C 1
ATOM 455 O O . GLY A 1 71 ? -2.77821 88.52299 9.23410 1.000 29.26367 96 GLY A O 1
ATOM 456 N N . ILE A 1 72 ? -4.49477 87.19847 9.86676 1.000 32.12613 97 ILE A N 1
ATOM 457 C CA . ILE A 1 72 ? -4.14524 87.15685 11.28027 1.000 31.05602 97 ILE A CA 1
ATOM 458 C C . ILE A 1 72 ? -4.35477 85.73447 11.77280 1.000 30.97182 97 ILE A C 1
ATOM 459 O O . ILE A 1 72 ? -5.42014 85.14925 11.55385 1.000 31.46483 97 ILE A O 1
ATOM 464 N N . CYS A 1 73 ? -3.34128 85.17827 12.43298 1.000 30.28051 98 CYS A N 1
ATOM 465 C CA . CYS A 1 73 ? -3.36470 83.79758 12.89201 1.000 31.39519 98 CYS A CA 1
ATOM 466 C C . CYS A 1 73 ? -2.89339 83.72489 14.33487 1.000 32.32697 98 CYS A C 1
ATOM 467 O O . CYS A 1 73 ? -1.85447 84.29100 14.68459 1.000 33.28607 98 CYS A O 1
ATOM 470 N N . ASP A 1 74 ? -3.65167 83.00972 15.15935 1.000 32.98662 99 ASP A N 1
ATOM 471 C CA . ASP A 1 74 ? -3.29853 82.76212 16.54700 1.000 33.45482 99 ASP A CA 1
ATOM 472 C C . ASP A 1 74 ? -3.97749 81.46867 16.95572 1.000 35.85665 99 ASP A C 1
ATOM 473 O O . ASP A 1 74 ? -4.97456 81.06466 16.35078 1.000 37.32828 99 ASP A O 1
ATOM 478 N N . LEU A 1 75 ? -3.40721 80.79901 17.95783 1.000 36.14263 100 LEU A N 1
ATOM 479 C CA . LEU A 1 75 ? -4.06106 79.61275 18.49456 1.000 38.78680 100 LEU A CA 1
ATOM 480 C C . LEU A 1 75 ? -5.43890 79.95748 19.04232 1.000 41.31025 100 LEU A C 1
ATOM 481 O O . LEU A 1 75 ? -6.39085 79.18924 18.87252 1.000 42.62053 100 LEU A O 1
ATOM 486 N N . LYS A 1 76 ? -5.56638 81.11228 19.69576 1.000 41.94329 101 LYS A N 1
ATOM 487 C CA . LYS A 1 76 ? -6.80553 81.49341 20.36104 1.000 44.27404 101 LYS A CA 1
ATOM 488 C C . LYS A 1 76 ? -7.71817 82.24483 19.40246 1.000 42.59623 101 LYS A C 1
ATOM 489 O O . LYS A 1 76 ? -7.31391 83.24122 18.79238 1.000 40.11121 101 LYS A O 1
ATOM 495 N N . GLU A 1 77 ? -8.95458 81.76172 19.28546 1.000 44.36439 102 GLU A N 1
ATOM 496 C CA . GLU A 1 77 ? -9.91537 82.37296 18.37790 1.000 45.04251 102 GLU A CA 1
ATOM 497 C C . GLU A 1 77 ? -10.20424 83.82002 18.76191 1.000 43.15312 102 GLU A C 1
ATOM 498 O O . GLU A 1 77 ? -10.32750 84.68742 17.88951 1.000 40.72048 102 GLU A O 1
ATOM 504 N N . GLU A 1 78 ? -10.28886 84.10734 20.06351 1.000 44.78688 103 GLU A N 1
ATOM 505 C CA . GLU A 1 78 ? -10.64707 85.45579 20.49544 1.000 46.27512 103 GLU A CA 1
ATOM 506 C C . GLU A 1 78 ? -9.51588 86.45181 20.25836 1.000 43.68247 103 GLU A C 1
ATOM 507 O O . GLU A 1 78 ? -9.77500 87.65076 20.09812 1.000 43.09993 103 GLU A O 1
ATOM 513 N N . LEU A 1 79 ? -8.26503 85.98511 20.23240 1.000 41.94854 104 LEU A N 1
ATOM 514 C CA . LEU A 1 79 ? -7.15235 86.87725 19.91993 1.000 40.14292 104 LEU A CA 1
ATOM 515 C C . LEU A 1 79 ? -7.08643 87.17515 18.42662 1.000 38.46222 104 LEU A C 1
ATOM 516 O O . LEU A 1 79 ? -6.80152 88.30959 18.02429 1.000 36.42444 104 LEU A O 1
ATOM 521 N N . THR A 1 80 ? -7.34851 86.16727 17.59350 1.000 38.57659 105 THR A N 1
ATOM 522 C CA . THR A 1 80 ? -7.48700 86.40766 16.16345 1.000 36.47015 105 THR A CA 1
ATOM 523 C C . THR A 1 80 ? -8.59399 87.41747 15.89447 1.000 35.67449 105 THR A C 1
ATOM 524 O O . THR A 1 80 ? -8.40951 88.37219 15.13020 1.000 33.47994 105 THR A O 1
ATOM 528 N N . LYS A 1 81 ? -9.74660 87.23721 16.54583 1.000 37.97115 106 LYS A N 1
ATOM 529 C CA . LYS A 1 81 ? -10.86415 88.15027 16.33607 1.000 40.23580 106 LYS A CA 1
ATOM 530 C C . LYS A 1 81 ? -10.52377 89.56246 16.79802 1.000 38.82712 106 LYS A C 1
ATOM 531 O O . LYS A 1 81 ? -10.89569 90.54159 16.14097 1.000 39.68963 106 LYS A O 1
ATOM 537 N N . ARG A 1 82 ? -9.81682 89.69178 17.92430 1.000 37.38979 107 ARG A N 1
ATOM 538 C CA . ARG A 1 82 ? -9.41672 91.01859 18.38343 1.000 37.44153 107 ARG A CA 1
ATOM 539 C C . ARG A 1 82 ? -8.56058 91.72498 17.33837 1.000 34.97641 107 ARG A C 1
ATOM 540 O O . ARG A 1 82 ? -8.75998 92.91423 17.06021 1.000 35.42397 107 ARG A O 1
ATOM 548 N N . GLY A 1 83 ? -7.61221 91.00428 16.73694 1.000 33.27268 108 GLY A N 1
ATOM 549 C CA . GLY A 1 83 ? -6.79604 91.60050 15.69049 1.000 31.48006 108 GLY A CA 1
ATOM 550 C C . GLY A 1 83 ? -7.59025 91.94798 14.44292 1.000 31.81465 108 GLY A C 1
ATOM 551 O O . GLY A 1 83 ? -7.40166 93.01788 13.85606 1.000 32.34728 108 GLY A O 1
ATOM 552 N N . VAL A 1 84 ? -8.47135 91.04260 14.00703 1.000 31.70059 109 VAL A N 1
ATOM 553 C CA . VAL A 1 84 ? -9.27516 91.29635 12.81229 1.000 31.44240 109 VAL A CA 1
ATOM 554 C C . VAL A 1 84 ? -10.16382 92.51812 13.02052 1.000 33.18995 109 VAL A C 1
ATOM 555 O O . VAL A 1 84 ? -10.25282 93.39812 12.15516 1.000 31.65349 109 VAL A O 1
ATOM 559 N N . ASP A 1 85 ? -10.82234 92.59590 14.18305 1.000 35.24963 110 ASP A N 1
ATOM 560 C CA . ASP A 1 85 ? -11.70371 93.72534 14.46978 1.000 36.91938 110 ASP A CA 1
ATOM 561 C C . ASP A 1 85 ? -10.93269 95.03744 14.49310 1.000 35.84749 110 ASP A C 1
ATOM 562 O O . ASP A 1 85 ? -11.42725 96.06838 14.02114 1.000 35.98507 110 ASP A O 1
ATOM 567 N N . ARG A 1 86 ? -9.71990 95.01621 15.04522 1.000 35.16354 111 ARG A N 1
ATOM 568 C CA . ARG A 1 86 ? -8.91021 96.22532 15.12060 1.000 35.10064 111 ARG A CA 1
ATOM 569 C C . ARG A 1 86 ? -8.56570 96.74113 13.72844 1.000 34.38327 111 ARG A C 1
ATOM 570 O O . ARG A 1 86 ? -8.69568 97.93987 13.45155 1.000 35.58770 111 ARG A O 1
ATOM 578 N N . VAL A 1 87 ? -8.15235 95.84341 12.83059 1.000 32.62311 112 VAL A N 1
ATOM 579 C CA . VAL A 1 87 ? -7.80191 96.25072 11.47279 1.000 31.76585 112 VAL A CA 1
ATOM 580 C C . VAL A 1 87 ? -9.02474 96.76881 10.73158 1.000 34.46213 112 VAL A C 1
ATOM 581 O O . VAL A 1 87 ? -8.96566 97.80738 10.06038 1.000 35.06000 112 VAL A O 1
ATOM 585 N N . LEU A 1 88 ? -10.15679 96.07302 10.86137 1.000 36.19633 113 LEU A N 1
ATOM 586 C CA . LEU A 1 88 ? -11.37714 96.51130 10.19145 1.000 39.06686 113 LEU A CA 1
ATOM 587 C C . LEU A 1 88 ? -11.77549 97.90888 10.64721 1.000 42.25341 113 LEU A C 1
ATOM 588 O O . LEU A 1 88 ? -12.15385 98.75454 9.82639 1.000 44.34816 113 LEU A O 1
ATOM 593 N N . SER A 1 89 ? -11.65431 98.17995 11.94774 1.000 42.65474 114 SER A N 1
ATOM 594 C CA . SER A 1 89 ? -12.03708 99.48175 12.48168 1.000 44.65106 114 SER A CA 1
ATOM 595 C C . SER A 1 89 ? -11.14260 100.59236 11.94599 1.000 43.95761 114 SER A C 1
ATOM 596 O O . SER A 1 89 ? -11.62365 101.69080 11.64597 1.000 45.98210 114 SER A O 1
ATOM 599 N N . ARG A 1 90 ? -9.84511 100.32449 11.80581 1.000 41.73575 115 ARG A N 1
ATOM 600 C CA . ARG A 1 90 ? -8.89752 101.35435 11.40092 1.000 42.54698 115 ARG A CA 1
ATOM 601 C C . ARG A 1 90 ? -8.72896 101.46572 9.89115 1.000 42.30775 115 ARG A C 1
ATOM 602 O O . ARG A 1 90 ? -8.39388 102.54808 9.39626 1.000 42.97323 115 ARG A O 1
ATOM 610 N N . MET A 1 91 ? -8.95201 100.38173 9.14419 1.000 41.01133 116 MET A N 1
ATOM 611 C CA . MET A 1 91 ? -8.64854 100.35483 7.72137 1.000 41.36819 116 MET A CA 1
ATOM 612 C C . MET A 1 91 ? -9.83822 100.09259 6.81234 1.000 39.14781 116 MET A C 1
ATOM 613 O O . MET A 1 91 ? -9.71573 100.30389 5.60077 1.000 39.35074 116 MET A O 1
ATOM 618 N N . GLY A 1 92 ? -10.97185 99.64303 7.34090 1.000 38.14995 117 GLY A N 1
ATOM 619 C CA . GLY A 1 92 ? -12.13691 99.44188 6.50578 1.000 39.15706 117 GLY A CA 1
ATOM 620 C C . GLY A 1 92 ? -12.12752 98.16220 5.70198 1.000 38.68695 117 GLY A C 1
ATOM 621 O O . GLY A 1 92 ? -13.00261 97.97788 4.84917 1.000 39.48081 117 GLY A O 1
ATOM 622 N N . LYS A 1 93 ? -11.15212 97.28415 5.92523 1.000 35.77496 118 LYS A N 1
ATOM 623 C CA . LYS A 1 93 ? -11.07427 96.00770 5.22963 1.000 34.01655 118 LYS A CA 1
ATOM 624 C C . LYS A 1 93 ? -10.61444 94.95067 6.22163 1.000 31.65925 118 LYS A C 1
ATOM 625 O O . LYS A 1 93 ? -9.60481 95.13869 6.90685 1.000 31.49193 118 LYS A O 1
ATOM 631 N N . SER A 1 94 ? -11.34572 93.84926 6.29457 1.000 31.96731 119 SER A N 1
ATOM 632 C CA . SER A 1 94 ? -11.05478 92.82137 7.29074 1.000 32.29056 119 SER A CA 1
ATOM 633 C C . SER A 1 94 ? -9.96955 91.88154 6.78020 1.000 31.40805 119 SER A C 1
ATOM 634 O O . SER A 1 94 ? -10.04296 91.42446 5.63558 1.000 32.21045 119 SER A O 1
ATOM 637 N N . PRO A 1 95 ? -8.94892 91.59007 7.58132 1.000 29.72310 120 PRO A N 1
ATOM 638 C CA . PRO A 1 95 ? -8.05018 90.48563 7.24668 1.000 28.75344 120 PRO A CA 1
ATOM 639 C C . PRO A 1 95 ? -8.77466 89.16592 7.43404 1.000 29.62145 120 PRO A C 1
ATOM 640 O O . PRO A 1 95 ? -9.77303 89.07051 8.15169 1.000 30.81496 120 PRO A O 1
ATOM 644 N N . LEU A 1 96 ? -8.24770 88.13154 6.79159 1.000 28.46925 121 LEU A N 1
ATOM 645 C CA . LEU A 1 96 ? -8.76541 86.79157 7.00390 1.000 30.04770 121 LEU A CA 1
ATOM 646 C C . LEU A 1 96 ? -8.19058 86.23964 8.30276 1.000 30.69555 121 LEU A C 1
ATOM 647 O O . LEU A 1 96 ? -7.00578 86.41583 8.59639 1.000 30.61773 121 LEU A O 1
ATOM 652 N N . GLY A 1 97 ? -9.03696 85.59159 9.09053 1.000 31.67869 122 GLY A N 1
ATOM 653 C CA . GLY A 1 97 ? -8.65929 85.09316 10.40589 1.000 32.12387 122 GLY A CA 1
ATOM 654 C C . GLY A 1 97 ? -8.48378 83.58524 10.39599 1.000 32.86840 122 GLY A C 1
ATOM 655 O O . GLY A 1 97 ? -9.23477 82.87050 9.73024 1.000 30.90468 122 GLY A O 1
ATOM 656 N N . TYR A 1 98 ? -7.48481 83.11319 11.13888 1.000 33.90920 123 TYR A N 1
ATOM 657 C CA . TYR A 1 98 ? -7.17133 81.69268 11.23085 1.000 36.05410 123 TYR A CA 1
ATOM 658 C C . TYR A 1 98 ? -6.88433 81.35823 12.68546 1.000 38.41114 123 TYR A C 1
ATOM 659 O O . TYR A 1 98 ? -6.14401 82.08685 13.35259 1.000 36.70921 123 TYR A O 1
ATOM 668 N N . SER A 1 99 ? -7.47291 80.26817 13.17475 1.000 42.42186 124 SER A N 1
ATOM 669 C CA . SER A 1 99 ? -7.29560 79.85740 14.55994 1.000 46.05731 124 SER A CA 1
ATOM 670 C C . SER A 1 99 ? -7.38372 78.34085 14.64790 1.000 50.19107 124 SER A C 1
ATOM 671 O O . SER A 1 99 ? -7.81556 77.66612 13.71155 1.000 48.81890 124 SER A O 1
ATOM 674 N N . GLY A 1 100 ? -6.97980 77.81509 15.80190 1.000 54.79098 125 GLY A N 1
ATOM 675 C CA . GLY A 1 100 ? -7.18234 76.41723 16.12950 1.000 57.79831 125 GLY A CA 1
ATOM 676 C C . GLY A 1 100 ? -5.93214 75.63837 16.48784 1.000 58.49038 125 GLY A C 1
ATOM 677 O O . GLY A 1 100 ? -5.61465 75.49535 17.67034 1.000 61.07656 125 GLY A O 1
ATOM 678 N N . GLY A 1 101 ? -5.18410 75.17238 15.49046 1.000 55.93298 126 GLY A N 1
ATOM 679 C CA . GLY A 1 101 ? -4.02729 74.33959 15.72034 1.000 55.46599 126 GLY A CA 1
ATOM 680 C C . GLY A 1 101 ? -2.74000 75.07917 15.39767 1.000 52.55374 126 GLY A C 1
ATOM 681 O O . GLY A 1 101 ? -2.73612 76.11552 14.73422 1.000 51.34964 126 GLY A O 1
ATOM 682 N N . ASP A 1 102 ? -1.63002 74.51639 15.86876 1.000 51.92402 127 ASP A N 1
ATOM 683 C CA . ASP A 1 102 ? -0.35925 75.21829 15.72547 1.000 49.52266 127 ASP A CA 1
ATOM 684 C C . ASP A 1 102 ? 0.19004 75.18253 14.30528 1.000 45.87321 127 ASP A C 1
ATOM 685 O O . ASP A 1 102 ? 1.20919 75.82790 14.03984 1.000 42.21987 127 ASP A O 1
ATOM 690 N N . MET A 1 103 ? -0.45048 74.44743 13.39589 1.000 46.65808 128 MET A N 1
ATOM 691 C CA . MET A 1 103 ? -0.06468 74.44119 11.99236 1.000 45.63992 128 MET A CA 1
ATOM 692 C C . MET A 1 103 ? -1.06669 75.17719 11.10813 1.000 44.72448 128 MET A C 1
ATOM 693 O O . MET A 1 103 ? -0.91118 75.18126 9.88175 1.000 44.42195 128 MET A O 1
ATOM 698 N N . GLU A 1 104 ? -2.06859 75.83267 11.70318 1.000 43.23992 129 GLU A N 1
ATOM 699 C CA . GLU A 1 104 ? -3.06412 76.56091 10.92355 1.000 41.77833 129 GLU A CA 1
ATOM 700 C C . GLU A 1 104 ? -2.45831 77.72439 10.15007 1.000 38.22995 129 GLU A C 1
ATOM 701 O O . GLU A 1 104 ? -3.04497 78.16097 9.15265 1.000 38.16108 129 GLU A O 1
ATOM 707 N N . TYR A 1 105 ? -1.30631 78.24092 10.58730 1.000 34.45475 130 TYR A N 1
ATOM 708 C CA . TYR A 1 105 ? -0.65457 79.31934 9.85176 1.000 31.43989 130 TYR A CA 1
ATOM 709 C C . TYR A 1 105 ? -0.25170 78.88551 8.44988 1.000 31.94514 130 TYR A C 1
ATOM 710 O O . TYR A 1 105 ? -0.13800 79.72728 7.55301 1.000 32.30264 130 TYR A O 1
ATOM 719 N N . LEU A 1 106 ? -0.01529 77.58600 8.24715 1.000 32.49931 131 LEU A N 1
ATOM 720 C CA . LEU A 1 106 ? 0.30273 77.08005 6.91503 1.000 33.40376 131 LEU A CA 1
ATOM 721 C C . LEU A 1 106 ? -0.86497 77.29598 5.95671 1.000 35.94020 131 LEU A C 1
ATOM 722 O O . LEU A 1 106 ? -0.66317 77.57005 4.76809 1.000 37.32872 131 LEU A O 1
ATOM 727 N N . THR A 1 107 ? -2.09578 77.12088 6.44394 1.000 35.49425 132 THR A N 1
ATOM 728 C CA . THR A 1 107 ? -3.26125 77.40132 5.61445 1.000 35.67529 132 THR A CA 1
ATOM 729 C C . THR A 1 107 ? -3.31103 78.87262 5.22561 1.000 34.17075 132 THR A C 1
ATOM 730 O O . THR A 1 107 ? -3.64236 79.21149 4.08545 1.000 34.72128 132 THR A O 1
ATOM 734 N N . MET A 1 108 ? -2.96871 79.76212 6.15779 1.000 32.38099 133 MET A N 1
ATOM 735 C CA . MET A 1 108 ? -2.96090 81.18768 5.85235 1.000 31.32456 133 MET A CA 1
ATOM 736 C C . MET A 1 108 ? -1.90559 81.52344 4.80181 1.000 30.35321 133 MET A C 1
ATOM 737 O O . MET A 1 108 ? -2.18195 82.25293 3.84308 1.000 28.89519 133 MET A O 1
ATOM 742 N N . LEU A 1 109 ? -0.68549 81.00098 4.96635 1.000 30.81149 134 LEU A N 1
ATOM 743 C CA . LEU A 1 109 ? 0.36830 81.26346 3.98808 1.000 29.11726 134 LEU A CA 1
ATOM 744 C C . LEU A 1 109 ? -0.04505 80.80253 2.59789 1.000 31.11621 134 LEU A C 1
ATOM 745 O O . LEU A 1 109 ? 0.15842 81.51775 1.60995 1.000 32.12413 134 LEU A O 1
ATOM 750 N N . LYS A 1 110 ? -0.63109 79.60896 2.50393 1.000 31.93605 135 LYS A N 1
ATOM 751 C CA . LYS A 1 110 ? -1.03038 79.06970 1.20959 1.000 35.04953 135 LYS A CA 1
ATOM 752 C C . LYS A 1 110 ? -2.15514 79.89184 0.58568 1.000 35.59749 135 LYS A C 1
ATOM 753 O O . LYS A 1 110 ? -2.13552 80.16393 -0.62047 1.000 37.65436 135 LYS A O 1
ATOM 759 N N . GLU A 1 111 ? -3.13401 80.31017 1.39129 1.000 33.96335 136 GLU A N 1
ATOM 760 C CA . GLU A 1 111 ? -4.31386 80.98051 0.85135 1.000 35.70930 136 GLU A CA 1
ATOM 761 C C . GLU A 1 111 ? -4.04246 82.44268 0.50917 1.000 34.42290 136 GLU A C 1
ATOM 762 O O . GLU A 1 111 ? -4.50061 82.93007 -0.52935 1.000 36.30305 136 GLU A O 1
ATOM 768 N N . LEU A 1 112 ? -3.29161 83.15190 1.35008 1.000 32.15926 137 LEU A N 1
ATOM 769 C CA . LEU A 1 112 ? -3.09573 84.58864 1.18307 1.000 31.63147 137 LEU A CA 1
ATOM 770 C C . LEU A 1 112 ? -1.82393 84.94895 0.43748 1.000 30.95132 137 LEU A C 1
ATOM 771 O O . LEU A 1 112 ? -1.76397 86.02507 -0.17129 1.000 29.27911 137 LEU A O 1
ATOM 776 N N . LYS A 1 113 ? -0.81542 84.08405 0.47750 1.000 31.73821 138 LYS A N 1
ATOM 777 C CA . LYS A 1 113 ? 0.48447 84.34351 -0.13008 1.000 32.17142 138 LYS A CA 1
ATOM 778 C C . LYS A 1 113 ? 0.99043 85.74698 0.21827 1.000 31.37666 138 LYS A C 1
ATOM 779 O O . LYS A 1 113 ? 1.22137 86.56873 -0.67292 1.000 32.65653 138 LYS A O 1
ATOM 785 N N . PRO A 1 114 ? 1.17420 86.04714 1.50124 1.000 29.57567 139 PRO A N 1
ATOM 786 C CA . PRO A 1 114 ? 1.56322 87.40664 1.88618 1.000 27.88948 139 PRO A CA 1
ATOM 787 C C . PRO A 1 114 ? 2.98235 87.71572 1.44336 1.000 27.06494 139 PRO A C 1
ATOM 788 O O . PRO A 1 114 ? 3.81041 86.82284 1.25556 1.000 29.06432 139 PRO A O 1
ATOM 792 N N . ASP A 1 115 ? 3.25193 89.01301 1.26354 1.000 25.64828 140 ASP A N 1
ATOM 793 C CA . ASP A 1 115 ? 4.61052 89.44916 0.95093 1.000 27.28787 140 ASP A CA 1
ATOM 794 C C . ASP A 1 115 ? 5.53646 89.29246 2.14828 1.000 25.85894 140 ASP A C 1
ATOM 795 O O . ASP A 1 115 ? 6.75166 89.12742 1.97957 1.000 26.21601 140 ASP A O 1
ATOM 800 N N . ALA A 1 116 ? 4.99285 89.41636 3.35491 1.000 24.84671 141 ALA A N 1
ATOM 801 C CA . ALA A 1 116 ? 5.77935 89.34439 4.57345 1.000 25.89806 141 ALA A CA 1
ATOM 802 C C . ALA A 1 116 ? 4.86815 88.90094 5.70563 1.000 28.03643 141 ALA A C 1
ATOM 803 O O . ALA A 1 116 ? 3.64135 89.01948 5.62347 1.000 28.54847 141 ALA A O 1
ATOM 805 N N . VAL A 1 117 ? 5.48286 88.35112 6.74975 1.000 27.86642 142 VAL A N 1
ATOM 806 C CA . VAL A 1 117 ? 4.77989 87.95720 7.96123 1.000 29.09664 142 VAL A CA 1
ATOM 807 C C . VAL A 1 117 ? 5.54731 88.49749 9.16098 1.000 29.94826 142 VAL A C 1
ATOM 808 O O . VAL A 1 117 ? 6.77271 88.65974 9.12432 1.000 29.32594 142 VAL A O 1
ATOM 812 N N . ILE A 1 118 ? 4.80630 88.80451 10.22208 1.000 30.08055 143 ILE A N 1
ATOM 813 C CA . ILE A 1 118 ? 5.36766 89.16161 11.51789 1.000 27.67084 143 ILE A CA 1
ATOM 814 C C . ILE A 1 118 ? 5.00910 88.05279 12.49493 1.000 29.05084 143 ILE A C 1
ATOM 815 O O . ILE A 1 118 ? 3.82525 87.76228 12.70692 1.000 29.88380 143 ILE A O 1
ATOM 820 N N . ILE A 1 119 ? 6.02997 87.41815 13.06133 1.000 27.68923 144 ILE A N 1
ATOM 821 C CA . ILE A 1 119 ? 5.88049 86.23426 13.89455 1.000 27.72881 144 ILE A CA 1
ATOM 822 C C . ILE A 1 119 ? 6.18154 86.63354 15.33115 1.000 29.36176 144 ILE A C 1
ATOM 823 O O . ILE A 1 119 ? 7.32938 86.94884 15.67055 1.000 29.60937 144 ILE A O 1
ATOM 828 N N . SER A 1 120 ? 5.15754 86.61100 16.17894 1.000 29.39829 145 SER A N 1
ATOM 829 C CA . SER A 1 120 ? 5.27733 86.99888 17.57751 1.000 29.10473 145 SER A CA 1
ATOM 830 C C . SER A 1 120 ? 4.78157 85.88776 18.49482 1.000 28.35974 145 SER A C 1
ATOM 831 O O . SER A 1 120 ? 4.08176 86.13507 19.48129 1.000 29.30486 145 SER A O 1
ATOM 834 N N . THR A 1 121 ? 5.15447 84.64804 18.17866 1.000 27.37950 146 THR A N 1
ATOM 835 C CA . THR A 1 121 ? 4.79147 83.48721 18.97504 1.000 29.43735 146 THR A CA 1
ATOM 836 C C . THR A 1 121 ? 5.83496 83.28991 20.07176 1.000 31.88330 146 THR A C 1
ATOM 837 O O . THR A 1 121 ? 6.74172 84.10777 20.25470 1.000 31.66784 146 THR A O 1
ATOM 841 N N . ASP A 1 122 ? 5.71674 82.19481 20.81463 1.000 33.59581 147 ASP A N 1
ATOM 842 C CA . ASP A 1 122 ? 6.71726 81.85256 21.81081 1.000 34.36484 147 ASP A CA 1
ATOM 843 C C . ASP A 1 122 ? 8.00720 81.40697 21.12542 1.000 33.19153 147 ASP A C 1
ATOM 844 O O . ASP A 1 122 ? 8.02715 81.08069 19.93415 1.000 28.52224 147 ASP A O 1
ATOM 849 N N . TRP A 1 123 ? 9.09758 81.40680 21.90434 1.000 32.06143 148 TRP A N 1
ATOM 850 C CA . TRP A 1 123 ? 10.42958 81.12549 21.36439 1.000 31.74891 148 TRP A CA 1
ATOM 851 C C . TRP A 1 123 ? 10.49148 79.78900 20.62621 1.000 30.36333 148 TRP A C 1
ATOM 852 O O . TRP A 1 123 ? 11.21768 79.65199 19.63416 1.000 33.76316 148 TRP A O 1
ATOM 863 N N . SER A 1 124 ? 9.75440 78.78620 21.11003 1.000 32.22826 149 SER A N 1
ATOM 864 C CA . SER A 1 124 ? 9.92362 77.42323 20.61141 1.000 36.91597 149 SER A CA 1
ATOM 865 C C . SER A 1 124 ? 9.54072 77.28450 19.13940 1.000 37.24602 149 SER A C 1
ATOM 866 O O . SER A 1 124 ? 10.05317 76.39288 18.45365 1.000 38.76370 149 SER A O 1
ATOM 869 N N . SER A 1 125 ? 8.64752 78.13841 18.63330 1.000 35.22892 150 SER A N 1
ATOM 870 C CA . SER A 1 125 ? 8.13650 77.99615 17.27436 1.000 34.55230 150 SER A CA 1
ATOM 871 C C . SER A 1 125 ? 8.66833 79.04788 16.31020 1.000 32.73064 150 SER A C 1
ATOM 872 O O . SER A 1 125 ? 8.24750 79.06147 15.14883 1.000 31.69160 150 SER A O 1
ATOM 875 N N . HIS A 1 126 ? 9.57030 79.92872 16.76016 1.000 31.77083 151 HIS A N 1
ATOM 876 C CA . HIS A 1 126 ? 10.08886 80.99967 15.90742 1.000 30.55183 151 HIS A CA 1
ATOM 877 C C . HIS A 1 126 ? 10.71543 80.45618 14.62919 1.000 29.53440 151 HIS A C 1
ATOM 878 O O . HIS A 1 126 ? 10.38068 80.89972 13.52336 1.000 27.46525 151 HIS A O 1
ATOM 885 N N . ALA A 1 127 ? 11.64154 79.50301 14.76337 1.000 30.53866 152 ALA A N 1
ATOM 886 C CA . ALA A 1 127 ? 12.41378 79.04945 13.61031 1.000 31.33112 152 ALA A CA 1
ATOM 887 C C . ALA A 1 127 ? 11.53244 78.31292 12.60768 1.000 33.40388 152 ALA A C 1
ATOM 888 O O . ALA A 1 127 ? 11.58436 78.59052 11.40445 1.000 34.95308 152 ALA A O 1
ATOM 890 N N . ARG A 1 128 ? 10.71306 77.37401 13.08678 1.000 34.06645 153 ARG A N 1
ATOM 891 C CA . ARG A 1 128 ? 9.86099 76.59682 12.19005 1.000 35.67893 153 ARG A CA 1
ATOM 892 C C . ARG A 1 128 ? 8.88160 77.48410 11.43391 1.000 32.86304 153 ARG A C 1
ATOM 893 O O . ARG A 1 128 ? 8.72334 77.34601 10.21604 1.000 33.86524 153 ARG A O 1
ATOM 901 N N . ILE A 1 129 ? 8.22078 78.40865 12.13342 1.000 31.08965 154 ILE A N 1
ATOM 902 C CA . ILE A 1 129 ? 7.23780 79.26261 11.47152 1.000 28.71855 154 ILE A CA 1
ATOM 903 C C . ILE A 1 129 ? 7.91713 80.19651 10.47267 1.000 28.06339 154 ILE A C 1
ATOM 904 O O . ILE A 1 129 ? 7.39318 80.44322 9.37928 1.000 28.05446 154 ILE A O 1
ATOM 909 N N . ALA A 1 130 ? 9.08898 80.73290 10.82630 1.000 27.32301 155 ALA A N 1
ATOM 910 C CA . ALA A 1 130 ? 9.78020 81.64280 9.91633 1.000 25.64445 155 ALA A CA 1
ATOM 911 C C . ALA A 1 130 ? 10.32263 80.90771 8.69613 1.000 27.68623 155 ALA A C 1
ATOM 912 O O . ALA A 1 130 ? 10.26482 81.43180 7.57737 1.000 29.55731 155 ALA A O 1
ATOM 914 N N . CYS A 1 131 ? 10.84550 79.69190 8.88683 1.000 27.58565 156 CYS A N 1
ATOM 915 C CA . CYS A 1 131 ? 11.30616 78.90032 7.75036 1.000 29.31072 156 CYS A CA 1
ATOM 916 C C . CYS A 1 131 ? 10.15142 78.56565 6.81598 1.000 30.91038 156 CYS A C 1
ATOM 917 O O . CYS A 1 131 ? 10.28066 78.67447 5.59041 1.000 31.29678 156 CYS A O 1
ATOM 920 N N . ASP A 1 132 ? 9.01548 78.14643 7.37722 1.000 31.68544 157 ASP A N 1
ATOM 921 C CA . ASP A 1 132 ? 7.85374 77.85782 6.54733 1.000 31.41928 157 ASP A CA 1
ATOM 922 C C . ASP A 1 132 ? 7.39606 79.10383 5.80033 1.000 29.25757 157 ASP A C 1
ATOM 923 O O . ASP A 1 132 ? 7.04408 79.03228 4.61809 1.000 29.91882 157 ASP A O 1
ATOM 928 N N . SER A 1 133 ? 7.42036 80.25921 6.46728 1.000 28.18141 158 SER A N 1
ATOM 929 C CA . SER A 1 133 ? 6.99672 81.49838 5.82309 1.000 28.99388 158 SER A CA 1
ATOM 930 C C . SER A 1 133 ? 7.87690 81.81739 4.62152 1.000 28.82663 158 SER A C 1
ATOM 931 O O . SER A 1 133 ? 7.37641 82.08467 3.52254 1.000 28.95556 158 SER A O 1
ATOM 934 N N . MET A 1 134 ? 9.19621 81.76197 4.80560 1.000 27.98216 159 MET A N 1
ATOM 935 C CA . MET A 1 134 ? 10.10304 82.03575 3.69697 1.000 28.54874 159 MET A CA 1
ATOM 936 C C . MET A 1 134 ? 9.90761 81.03442 2.56573 1.000 31.01070 159 MET A C 1
ATOM 937 O O . MET A 1 134 ? 9.90458 81.41195 1.38710 1.000 31.62797 159 MET A O 1
ATOM 942 N N . LYS A 1 135 ? 9.71965 79.75445 2.90411 1.000 32.16932 160 LYS A N 1
ATOM 943 C CA . LYS A 1 135 ? 9.47642 78.73919 1.88727 1.000 32.44578 160 LYS A CA 1
ATOM 944 C C . LYS A 1 135 ? 8.15701 78.95729 1.16254 1.000 32.14359 160 LYS A C 1
ATOM 945 O O . LYS A 1 135 ? 7.99415 78.47593 0.03852 1.000 30.58838 160 LYS A O 1
ATOM 951 N N . HIS A 1 136 ? 7.21298 79.65592 1.78156 1.000 30.85578 161 HIS A N 1
ATOM 952 C CA . HIS A 1 136 ? 5.95922 80.00725 1.13749 1.000 32.54260 161 HIS A CA 1
ATOM 953 C C . HIS A 1 136 ? 6.01539 81.37706 0.47854 1.000 33.31675 161 HIS A C 1
ATOM 954 O O . HIS A 1 136 ? 4.96782 81.92416 0.12254 1.000 35.95987 161 HIS A O 1
ATOM 961 N N . GLY A 1 137 ? 7.20830 81.94745 0.32646 1.000 32.01971 162 GLY A N 1
ATOM 962 C CA . GLY A 1 137 ? 7.38073 83.14808 -0.46379 1.000 31.98465 162 GLY A CA 1
ATOM 963 C C . GLY A 1 137 ? 7.24527 84.44911 0.28749 1.000 30.49719 162 GLY A C 1
ATOM 964 O O . GLY A 1 137 ? 7.09633 85.49767 -0.34928 1.000 31.57777 162 GLY A O 1
ATOM 965 N N . ALA A 1 138 ? 7.28959 84.42307 1.61604 1.000 28.48631 163 ALA A N 1
ATOM 966 C CA . ALA A 1 138 ? 7.11158 85.61582 2.42836 1.000 27.62194 163 ALA A CA 1
ATOM 967 C C . ALA A 1 138 ? 8.39659 85.95477 3.17332 1.000 28.63772 163 ALA A C 1
ATOM 968 O O . ALA A 1 138 ? 9.10706 85.06051 3.64414 1.000 29.18026 163 ALA A O 1
ATOM 970 N N . HIS A 1 139 ? 8.70061 87.24984 3.25490 1.000 27.89367 164 HIS A N 1
ATOM 971 C CA . HIS A 1 139 ? 9.72957 87.72535 4.17056 1.000 26.91091 164 HIS A CA 1
ATOM 972 C C . HIS A 1 139 ? 9.29781 87.44825 5.60779 1.000 28.00211 164 HIS A C 1
ATOM 973 O O . HIS A 1 139 ? 8.11363 87.54053 5.94416 1.000 28.49846 164 HIS A O 1
ATOM 980 N N . ALA A 1 140 ? 10.25705 87.08872 6.45896 1.000 26.98765 165 ALA A N 1
ATOM 981 C CA . ALA A 1 140 ? 9.97065 86.68567 7.83110 1.000 26.79490 165 ALA A CA 1
ATOM 982 C C . ALA A 1 140 ? 10.58881 87.68686 8.79745 1.000 27.14395 165 ALA A C 1
ATOM 983 O O . ALA A 1 140 ? 11.81316 87.84883 8.82891 1.000 27.65934 165 ALA A O 1
ATOM 985 N N . PHE A 1 141 ? 9.74280 88.34498 9.58680 1.000 26.00750 166 PHE A N 1
ATOM 986 C CA . PHE A 1 141 ? 10.17637 89.23348 10.65853 1.000 26.10432 166 PHE A CA 1
ATOM 987 C C . PHE A 1 141 ? 9.77308 88.58624 11.97620 1.000 27.36513 166 PHE A C 1
ATOM 988 O O . PHE A 1 141 ? 8.58675 88.31592 12.20447 1.000 27.84788 166 PHE A O 1
ATOM 996 N N . VAL A 1 142 ? 10.76870 88.28814 12.81017 1.000 26.28232 167 VAL A N 1
ATOM 997 C CA . VAL A 1 142 ? 10.62083 87.36347 13.92611 1.000 26.30224 167 VAL A CA 1
ATOM 998 C C . VAL A 1 142 ? 10.97145 88.07347 15.22669 1.000 25.86969 167 VAL A C 1
ATOM 999 O O . VAL A 1 142 ? 11.96953 88.80002 15.30093 1.000 24.65290 167 VAL A O 1
ATOM 1003 N N . GLU A 1 143 ? 10.16787 87.83039 16.25951 1.000 24.97582 168 GLU A N 1
ATOM 1004 C CA . GLU A 1 143 ? 10.43489 88.41049 17.56171 1.000 25.91863 168 GLU A CA 1
ATOM 1005 C C . GLU A 1 143 ? 11.64970 87.74527 18.19662 1.000 26.60936 168 GLU A C 1
ATOM 1006 O O . GLU A 1 143 ? 12.12476 86.69269 17.75404 1.000 26.65945 168 GLU A O 1
ATOM 1012 N N . VAL A 1 144 ? 12.13915 88.36913 19.26430 1.000 25.79955 169 VAL A N 1
ATOM 1013 C CA . VAL A 1 144 ? 13.36969 87.94336 19.92184 1.000 27.84138 169 VAL A CA 1
ATOM 1014 C C . VAL A 1 144 ? 13.08090 86.81075 20.90353 1.000 29.56928 169 VAL A C 1
ATOM 1015 O O . VAL A 1 144 ? 11.97089 86.72747 21.45148 1.000 29.86081 169 VAL A O 1
ATOM 1019 N N . PRO A 1 145 ? 14.02735 85.88471 21.12084 1.000 28.80915 170 PRO A N 1
ATOM 1020 C CA . PRO A 1 145 ? 15.22635 85.74134 20.29202 1.000 28.40776 170 PRO A CA 1
ATOM 1021 C C . PRO A 1 145 ? 14.86551 85.06053 18.97840 1.000 29.48674 170 PRO A C 1
ATOM 1022 O O . PRO A 1 145 ? 13.77246 84.49557 18.89555 1.000 30.75724 170 PRO A O 1
ATOM 1026 N N . LEU A 1 146 ? 15.74745 85.13263 17.97560 1.000 28.76555 171 LEU A N 1
ATOM 1027 C CA . LEU A 1 146 ? 15.41631 84.60684 16.65361 1.000 27.06968 171 LEU A CA 1
ATOM 1028 C C . LEU A 1 146 ? 15.08269 83.12107 16.71248 1.000 27.79705 171 LEU A C 1
ATOM 1029 O O . LEU A 1 146 ? 14.13619 82.66803 16.06025 1.000 28.59158 171 LEU A O 1
ATOM 1034 N N . ALA A 1 147 ? 15.84491 82.35006 17.48546 1.000 28.47292 172 ALA A N 1
ATOM 1035 C CA . ALA A 1 147 ? 15.56308 80.93670 17.71909 1.000 30.16223 172 ALA A CA 1
ATOM 1036 C C . ALA A 1 147 ? 16.29805 80.51498 18.98770 1.000 32.32467 172 ALA A C 1
ATOM 1037 O O . ALA A 1 147 ? 16.94721 81.32907 19.65023 1.000 32.11945 172 ALA A O 1
ATOM 1039 N N . VAL A 1 148 ? 16.20927 79.22695 19.31361 1.000 33.46802 173 VAL A N 1
ATOM 1040 C CA . VAL A 1 148 ? 16.71605 78.70415 20.57422 1.000 35.54003 173 VAL A CA 1
ATOM 1041 C C . VAL A 1 148 ? 18.00177 77.90511 20.38892 1.000 36.14428 173 VAL A C 1
ATOM 1042 O O . VAL A 1 148 ? 18.92516 78.02614 21.19572 1.000 37.60697 173 VAL A O 1
ATOM 1046 N N . SER A 1 149 ? 18.08201 77.07320 19.35505 1.000 36.04947 174 SER A N 1
ATOM 1047 C CA . SER A 1 149 ? 19.22412 76.19126 19.15629 1.000 37.50447 174 SER A CA 1
ATOM 1048 C C . SER A 1 149 ? 20.07691 76.64543 17.97789 1.000 36.91984 174 SER A C 1
ATOM 1049 O O . SER A 1 149 ? 19.63710 77.41663 17.12045 1.000 36.18157 174 SER A O 1
ATOM 1052 N N . LEU A 1 150 ? 21.31395 76.14079 17.94025 1.000 30.35204 175 LEU A N 1
ATOM 1053 C CA . LEU A 1 150 ? 22.20762 76.45345 16.82630 1.000 32.32636 175 LEU A CA 1
ATOM 1054 C C . LEU A 1 150 ? 21.68467 75.88381 15.50967 1.000 33.47275 175 LEU A C 1
ATOM 1055 O O . LEU A 1 150 ? 21.84279 76.50452 14.45091 1.000 32.49102 175 LEU A O 1
ATOM 1060 N N . GLU A 1 151 ? 21.08088 74.69338 15.54830 1.000 34.96364 176 GLU A N 1
ATOM 1061 C CA . GLU A 1 151 ? 20.49819 74.12952 14.33436 1.000 38.76652 176 GLU A CA 1
ATOM 1062 C C . GLU A 1 151 ? 19.32736 74.96562 13.84298 1.000 37.73308 176 GLU A C 1
ATOM 1063 O O . GLU A 1 151 ? 19.13501 75.11785 12.63187 1.000 38.47483 176 GLU A O 1
ATOM 1069 N N . GLU A 1 152 ? 18.50930 75.47747 14.76491 1.000 36.46672 177 GLU A N 1
ATOM 1070 C CA . GLU A 1 152 ? 17.40633 76.34146 14.36152 1.000 35.54774 177 GLU A CA 1
ATOM 1071 C C . GLU A 1 152 ? 17.92118 77.60475 13.68951 1.000 31.50947 177 GLU A C 1
ATOM 1072 O O . GLU A 1 152 ? 17.38484 78.03216 12.66109 1.000 30.34101 177 GLU A O 1
ATOM 1078 N N . LEU A 1 153 ? 18.97556 78.20302 14.24507 1.000 28.71831 178 LEU A N 1
ATOM 1079 C CA . LEU A 1 153 ? 19.53635 79.41328 13.65694 1.000 29.36566 178 LEU A CA 1
ATOM 1080 C C . LEU A 1 153 ? 20.13388 79.13407 12.28144 1.000 30.54864 178 LEU A C 1
ATOM 1081 O O . LEU A 1 153 ? 19.96711 79.93299 11.35328 1.000 30.18359 178 LEU A O 1
ATOM 1086 N N . TRP A 1 154 ? 20.82164 77.99972 12.12696 1.000 32.06756 179 TRP A N 1
ATOM 1087 C CA . TRP A 1 154 ? 21.35785 77.63205 10.81828 1.000 33.37830 179 TRP A CA 1
ATOM 1088 C C . TRP A 1 154 ? 20.24492 77.39385 9.80383 1.000 34.15374 179 TRP A C 1
ATOM 1089 O O . TRP A 1 154 ? 20.38713 77.74131 8.62529 1.000 35.59011 179 TRP A O 1
ATOM 1100 N N . SER A 1 155 ? 19.13704 76.78192 10.22997 1.000 33.88559 180 SER A N 1
ATOM 1101 C CA . SER A 1 155 ? 18.04410 76.53353 9.29198 1.000 34.79903 180 SER A CA 1
ATOM 1102 C C . SER A 1 155 ? 17.43014 77.84161 8.80781 1.000 33.20428 180 SER A C 1
ATOM 1103 O O . SER A 1 155 ? 17.01363 77.94772 7.64949 1.000 33.93118 180 SER A O 1
ATOM 1106 N N . LEU A 1 156 ? 17.36205 78.84996 9.68204 1.000 31.79795 181 LEU A N 1
ATOM 1107 C CA . LEU A 1 156 ? 16.86468 80.15831 9.26353 1.000 30.64381 181 LEU A CA 1
ATOM 1108 C C . LEU A 1 156 ? 17.82573 80.81568 8.28419 1.000 30.63269 181 LEU A C 1
ATOM 1109 O O . LEU A 1 156 ? 17.40085 81.35650 7.25338 1.000 30.22939 181 LEU A O 1
ATOM 1114 N N . VAL A 1 157 ? 19.12773 80.75164 8.58169 1.000 29.49682 182 VAL A N 1
ATOM 1115 C CA . VAL A 1 157 ? 20.13680 81.26856 7.66221 1.000 29.74425 182 VAL A CA 1
ATOM 1116 C C . VAL A 1 157 ? 20.05770 80.54408 6.32290 1.000 30.42543 182 VAL A C 1
ATOM 1117 O O . VAL A 1 157 ? 19.96104 81.17551 5.26600 1.000 32.41784 182 VAL A O 1
ATOM 1121 N N . ASP A 1 158 ? 20.07357 79.20632 6.34806 1.000 29.26357 183 ASP A N 1
ATOM 1122 C CA . ASP A 1 158 ? 20.09430 78.44202 5.09951 1.000 31.40190 183 ASP A CA 1
ATOM 1123 C C . ASP A 1 158 ? 18.80270 78.61103 4.30588 1.000 32.02458 183 ASP A C 1
ATOM 1124 O O . ASP A 1 158 ? 18.83204 78.63097 3.06950 1.000 33.57172 183 ASP A O 1
ATOM 1129 N N . THR A 1 159 ? 17.65855 78.70271 4.99134 1.000 31.24060 184 THR A N 1
ATOM 1130 C CA . THR A 1 159 ? 16.39171 78.90442 4.29060 1.000 32.89287 184 THR A CA 1
ATOM 1131 C C . THR A 1 159 ? 16.33404 80.28167 3.63962 1.000 32.87567 184 THR A C 1
ATOM 1132 O O . THR A 1 159 ? 15.86713 80.41934 2.50303 1.000 32.95930 184 THR A O 1
ATOM 1136 N N . SER A 1 160 ? 16.80272 81.31196 4.34712 1.000 31.87063 185 SER A N 1
ATOM 1137 C CA . SER A 1 160 ? 16.86002 82.64418 3.76007 1.000 30.86654 185 SER A CA 1
ATOM 1138 C C . SER A 1 160 ? 17.75215 82.65519 2.52635 1.000 31.70189 185 SER A C 1
ATOM 1139 O O . SER A 1 160 ? 17.36506 83.17951 1.47498 1.000 30.33371 185 SER A O 1
ATOM 1142 N N . GLU A 1 161 ? 18.92572 82.02091 2.61872 1.000 32.00399 186 GLU A N 1
ATOM 1143 C CA . GLU A 1 161 ? 19.84671 81.98683 1.48686 1.000 33.22959 186 GLU A CA 1
ATOM 1144 C C . GLU A 1 161 ? 19.29562 81.16005 0.33422 1.000 34.42092 186 GLU A C 1
ATOM 1145 O O . GLU A 1 161 ? 19.63821 81.41407 -0.82468 1.000 33.28718 186 GLU A O 1
ATOM 1151 N N . ALA A 1 162 ? 18.47278 80.15458 0.62911 1.000 32.73436 187 ALA A N 1
ATOM 1152 C CA . ALA A 1 162 ? 17.91713 79.32326 -0.43108 1.000 34.15813 187 ALA A CA 1
ATOM 1153 C C . ALA A 1 162 ? 16.70348 79.97529 -1.08239 1.000 36.76485 187 ALA A C 1
ATOM 1154 O O . ALA A 1 162 ? 16.51526 79.86999 -2.29937 1.000 37.94881 187 ALA A O 1
ATOM 1156 N N . THR A 1 163 ? 15.87451 80.65353 -0.29244 1.000 35.94092 188 THR A N 1
ATOM 1157 C CA . THR A 1 163 ? 14.65701 81.26690 -0.80292 1.000 35.72337 188 THR A CA 1
ATOM 1158 C C . THR A 1 163 ? 14.85590 82.70154 -1.25567 1.000 35.41998 188 THR A C 1
ATOM 1159 O O . THR A 1 163 ? 13.99986 83.23190 -1.97584 1.000 33.48259 188 THR A O 1
ATOM 1163 N N . ARG A 1 164 ? 15.95344 83.33644 -0.84802 1.000 34.93842 189 ARG A N 1
ATOM 1164 C CA . ARG A 1 164 ? 16.18241 84.75511 -1.11513 1.000 34.78058 189 ARG A CA 1
ATOM 1165 C C . ARG A 1 164 ? 15.02627 85.60182 -0.59072 1.000 32.78597 189 ARG A C 1
ATOM 1166 O O . ARG A 1 164 ? 14.52651 86.49476 -1.27185 1.000 33.83302 189 ARG A O 1
ATOM 1174 N N . LYS A 1 165 ? 14.57172 85.28513 0.61636 1.000 31.61394 190 LYS A N 1
ATOM 1175 C CA . LYS A 1 165 ? 13.60175 86.09530 1.33230 1.000 30.70845 190 LYS A CA 1
ATOM 1176 C C . LYS A 1 165 ? 14.25707 86.66295 2.58314 1.000 30.86194 190 LYS A C 1
ATOM 1177 O O . LYS A 1 165 ? 15.09293 86.00511 3.21133 1.000 30.79578 190 LYS A O 1
ATOM 1183 N N . HIS A 1 166 ? 13.88682 87.89483 2.92302 1.000 29.87665 191 HIS A N 1
ATOM 1184 C CA . HIS A 1 166 ? 14.37813 88.51981 4.14052 1.000 28.24464 191 HIS A CA 1
ATOM 1185 C C . HIS A 1 166 ? 14.02732 87.67604 5.35654 1.000 27.41037 191 HIS A C 1
ATOM 1186 O O . HIS A 1 166 ? 12.93521 87.11300 5.44859 1.000 26.77428 191 HIS A O 1
ATOM 1193 N N . CYS A 1 167 ? 14.96516 87.59059 6.29441 1.000 28.11310 192 CYS A N 1
ATOM 1194 C CA . CYS A 1 167 ? 14.68404 87.11287 7.64320 1.000 28.62397 192 CYS A CA 1
ATOM 1195 C C . CYS A 1 167 ? 15.36156 88.07959 8.59867 1.000 27.76109 192 CYS A C 1
ATOM 1196 O O . CYS A 1 167 ? 16.58913 88.20420 8.59205 1.000 28.38364 192 CYS A O 1
ATOM 1199 N N . MET A 1 168 ? 14.56630 88.79556 9.38336 1.000 27.55383 193 MET A N 1
ATOM 1200 C CA . MET A 1 168 ? 15.08656 89.78447 10.31149 1.000 26.75395 193 MET A CA 1
ATOM 1201 C C . MET A 1 168 ? 14.46518 89.56118 11.67761 1.000 26.71149 193 MET A C 1
ATOM 1202 O O . MET A 1 168 ? 13.23804 89.49703 11.80229 1.000 27.39691 193 MET A O 1
ATOM 1207 N N . MET A 1 169 ? 15.31729 89.43218 12.68936 1.000 27.10255 194 MET A N 1
ATOM 1208 C CA . MET A 1 169 ? 14.86620 89.47331 14.07088 1.000 26.43477 194 MET A CA 1
ATOM 1209 C C . MET A 1 169 ? 14.51410 90.90694 14.44012 1.000 26.25910 194 MET A C 1
ATOM 1210 O O . MET A 1 169 ? 15.28646 91.83205 14.17579 1.000 28.06621 194 MET A O 1
ATOM 1215 N N . MET A 1 170 ? 13.34254 91.09434 15.04564 1.000 25.08791 195 MET A N 1
ATOM 1216 C CA . MET A 1 170 ? 12.82392 92.43039 15.33181 1.000 24.06196 195 MET A CA 1
ATOM 1217 C C . MET A 1 170 ? 13.39388 92.93557 16.65807 1.000 25.13043 195 MET A C 1
ATOM 1218 O O . MET A 1 170 ? 12.70623 93.04722 17.67682 1.000 25.54474 195 MET A O 1
ATOM 1223 N N . GLU A 1 171 ? 14.68684 93.25478 16.62884 1.000 24.34506 196 GLU A N 1
ATOM 1224 C CA . GLU A 1 171 ? 15.35301 93.83050 17.79503 1.000 24.19722 196 GLU A CA 1
ATOM 1225 C C . GLU A 1 171 ? 15.03518 95.32015 17.83573 1.000 23.86369 196 GLU A C 1
ATOM 1226 O O . GLU A 1 171 ? 15.65769 96.12517 17.13765 1.000 25.07505 196 GLU A O 1
ATOM 1232 N N . ASN A 1 172 ? 14.06047 95.69065 18.66660 1.000 22.04821 197 ASN A N 1
ATOM 1233 C CA . ASN A 1 172 ? 13.59143 97.06723 18.71501 1.000 22.38465 197 ASN A CA 1
ATOM 1234 C C . ASN A 1 172 ? 14.53296 98.00781 19.46086 1.000 22.33069 197 ASN A C 1
ATOM 1235 O O . ASN A 1 172 ? 14.50473 99.21457 19.19845 1.000 22.86021 197 ASN A O 1
ATOM 1240 N N . VAL A 1 173 ? 15.38033 97.49179 20.35704 1.000 22.90389 198 VAL A N 1
ATOM 1241 C CA . VAL A 1 173 ? 16.20195 98.36907 21.19299 1.000 23.45078 198 VAL A CA 1
ATOM 1242 C C . VAL A 1 173 ? 17.17879 99.17890 20.34635 1.000 25.59777 198 VAL A C 1
ATOM 1243 O O . VAL A 1 173 ? 17.50426 100.32366 20.68670 1.000 25.96845 198 VAL A O 1
ATOM 1247 N N . ASN A 1 174 ? 17.62625 98.63095 19.21323 1.000 26.04538 199 ASN A N 1
ATOM 1248 C CA . ASN A 1 174 ? 18.52028 99.37587 18.33158 1.000 25.38516 199 ASN A CA 1
ATOM 1249 C C . ASN A 1 174 ? 17.90674 100.67953 17.82800 1.000 26.01564 199 ASN A C 1
ATOM 1250 O O . ASN A 1 174 ? 18.63936 101.52830 17.30519 1.000 24.98686 199 ASN A O 1
ATOM 1255 N N . TYR A 1 175 ? 16.59230 100.85993 17.97772 1.000 25.92339 200 TYR A N 1
ATOM 1256 C CA . TYR A 1 175 ? 15.88732 102.03935 17.49699 1.000 24.64266 200 TYR A CA 1
ATOM 1257 C C . TYR A 1 175 ? 15.45694 102.97011 18.62283 1.000 26.48376 200 TYR A C 1
ATOM 1258 O O . TYR A 1 175 ? 14.65408 103.87899 18.39006 1.000 26.46128 200 TYR A O 1
ATOM 1267 N N . GLY A 1 176 ? 15.96062 102.76524 19.83891 1.000 26.95158 201 GLY A N 1
ATOM 1268 C CA . GLY A 1 176 ? 15.75389 103.74402 20.88266 1.000 27.37556 201 GLY A CA 1
ATOM 1269 C C . GLY A 1 176 ? 16.50247 105.03025 20.59384 1.000 26.08524 201 GLY A C 1
ATOM 1270 O O . GLY A 1 176 ? 17.47634 105.05944 19.84320 1.000 23.22288 201 GLY A O 1
ATOM 1271 N N . ARG A 1 177 ? 16.02101 106.12654 21.18551 1.000 26.63288 202 ARG A N 1
ATOM 1272 C CA . ARG A 1 177 ? 16.66861 107.41530 20.95816 1.000 27.08946 202 ARG A CA 1
ATOM 1273 C C . ARG A 1 177 ? 18.12239 107.39096 21.42069 1.000 27.35654 202 ARG A C 1
ATOM 1274 O O . ARG A 1 177 ? 19.02671 107.81910 20.69255 1.000 28.29070 202 ARG A O 1
ATOM 1282 N N . ASP A 1 178 ? 18.36997 106.88121 22.62867 1.000 25.98231 203 ASP A N 1
ATOM 1283 C CA . ASP A 1 178 ? 19.73675 106.85041 23.13801 1.000 26.09884 203 ASP A CA 1
ATOM 1284 C C . ASP A 1 178 ? 20.60131 105.88172 22.34192 1.000 26.26045 203 ASP A C 1
ATOM 1285 O O . ASP A 1 178 ? 21.76506 106.17983 22.04530 1.000 27.31249 203 ASP A O 1
ATOM 1290 N N . GLU A 1 179 ? 20.04618 104.71737 21.99034 1.000 25.08619 204 GLU A N 1
ATOM 1291 C CA . GLU A 1 179 ? 20.78496 103.72702 21.21641 1.000 23.80517 204 GLU A CA 1
ATOM 1292 C C . GLU A 1 179 ? 21.11641 104.25273 19.82558 1.000 25.20029 204 GLU A C 1
ATOM 1293 O O . GLU A 1 179 ? 22.21963 104.02871 19.31289 1.000 24.82066 204 GLU A O 1
ATOM 1299 N N . LEU A 1 180 ? 20.16802 104.95394 19.19684 1.000 25.65264 205 LEU A N 1
ATOM 1300 C CA . LEU A 1 180 ? 20.42965 105.54902 17.89046 1.000 24.92861 205 LEU A CA 1
ATOM 1301 C C . LEU A 1 180 ? 21.44087 106.68650 17.99725 1.000 25.68347 205 LEU A C 1
ATOM 1302 O O . LEU A 1 180 ? 22.30784 106.83746 17.12803 1.000 25.56566 205 LEU A O 1
ATOM 1307 N N . MET A 1 181 ? 21.36295 107.48636 19.06139 1.000 26.41585 206 MET A N 1
ATOM 1308 C CA . MET A 1 181 ? 22.34314 108.55666 19.23111 1.000 27.16102 206 MET A CA 1
ATOM 1309 C C . MET A 1 181 ? 23.74587 107.99496 19.43585 1.000 25.89089 206 MET A C 1
ATOM 1310 O O . MET A 1 181 ? 24.70748 108.48543 18.83111 1.000 25.25184 206 MET A O 1
ATOM 1315 N N . PHE A 1 182 ? 23.87832 106.95064 20.26399 1.000 25.52557 207 PHE A N 1
ATOM 1316 C CA . PHE A 1 182 ? 25.18710 106.34250 20.49379 1.000 25.87182 207 PHE A CA 1
ATOM 1317 C C . PHE A 1 182 ? 25.77767 105.79715 19.19844 1.000 25.54919 207 PHE A C 1
ATOM 1318 O O . PHE A 1 182 ? 26.98224 105.93431 18.94983 1.000 23.84436 207 PHE A O 1
ATOM 1326 N N . LEU A 1 183 ? 24.94301 105.16544 18.36761 1.000 26.20819 208 LEU A N 1
ATOM 1327 C CA . LEU A 1 183 ? 25.39049 104.70150 17.05864 1.000 27.40941 208 LEU A CA 1
ATOM 1328 C C . LEU A 1 183 ? 25.92633 105.85997 16.23110 1.000 28.45680 208 LEU A C 1
ATOM 1329 O O . LEU A 1 183 ? 27.00297 105.76786 15.62900 1.000 27.47752 208 LEU A O 1
ATOM 1334 N N . ASN A 1 184 ? 25.18496 106.96918 16.20827 1.000 28.89563 209 ASN A N 1
ATOM 1335 C CA . ASN A 1 184 ? 25.61739 108.15194 15.47418 1.000 29.08275 209 ASN A CA 1
ATOM 1336 C C . ASN A 1 184 ? 26.93774 108.68835 16.02213 1.000 29.61833 209 ASN A C 1
ATOM 1337 O O . ASN A 1 184 ? 27.85258 109.01072 15.25441 1.000 30.61766 209 ASN A O 1
ATOM 1342 N N . MET A 1 185 ? 27.07124 108.75255 17.34867 1.000 29.20812 210 MET A N 1
ATOM 1343 C CA . MET A 1 185 ? 28.31500 109.23990 17.93869 1.000 29.88882 210 MET A CA 1
ATOM 1344 C C . MET A 1 185 ? 29.47617 108.30239 17.63319 1.000 29.61216 210 MET A C 1
ATOM 1345 O O . MET A 1 185 ? 30.58786 108.75909 17.34177 1.000 29.56275 210 MET A O 1
ATOM 1350 N N . VAL A 1 186 ? 29.23727 106.98906 17.69410 1.000 28.51940 211 VAL A N 1
ATOM 1351 C CA . VAL A 1 186 ? 30.29409 106.02369 17.40165 1.000 27.59650 211 VAL A CA 1
ATOM 1352 C C . VAL A 1 186 ? 30.73048 106.13258 15.94662 1.000 29.41235 211 VAL A C 1
ATOM 1353 O O . VAL A 1 186 ? 31.92893 106.10575 15.64026 1.000 29.57211 211 VAL A O 1
ATOM 1357 N N . ARG A 1 187 ? 29.76472 106.24070 15.02530 1.000 29.33865 212 ARG A N 1
ATOM 1358 C CA . ARG A 1 187 ? 30.09715 106.35106 13.60826 1.000 30.90978 212 ARG A CA 1
ATOM 1359 C C . ARG A 1 187 ? 30.89133 107.61220 13.31621 1.000 31.50559 212 ARG A C 1
ATOM 1360 O O . ARG A 1 187 ? 31.69074 107.63466 12.37533 1.000 33.08197 212 ARG A O 1
ATOM 1368 N N . GLN A 1 188 ? 30.67641 108.67227 14.09278 1.000 30.14835 213 GLN A N 1
ATOM 1369 C CA . GLN A 1 188 ? 31.42635 109.90318 13.90550 1.000 31.25734 213 GLN A CA 1
ATOM 1370 C C . GLN A 1 188 ? 32.77966 109.87496 14.60539 1.000 32.30359 213 GLN A C 1
ATOM 1371 O O . GLN A 1 188 ? 33.51964 110.85709 14.51984 1.000 33.42202 213 GLN A O 1
ATOM 1377 N N . GLY A 1 189 ? 33.13373 108.77198 15.26208 1.000 31.14637 214 GLY A N 1
ATOM 1378 C CA . GLY A 1 189 ? 34.42346 108.67032 15.91589 1.000 31.18522 214 GLY A CA 1
ATOM 1379 C C . GLY A 1 189 ? 34.54221 109.43126 17.21294 1.000 31.79380 214 GLY A C 1
ATOM 1380 O O . GLY A 1 189 ? 35.66285 109.72684 17.64228 1.000 33.51937 214 GLY A O 1
ATOM 1381 N N . VAL A 1 190 ? 33.41723 109.71811 17.87502 1.000 30.84425 215 VAL A N 1
ATOM 1382 C CA . VAL A 1 190 ? 33.40922 110.60491 19.03537 1.000 31.17489 215 VAL A CA 1
ATOM 1383 C C . VAL A 1 190 ? 34.15017 109.98534 20.21766 1.000 30.89979 215 VAL A C 1
ATOM 1384 O O . VAL A 1 190 ? 34.74717 110.70620 21.02949 1.000 32.32333 215 VAL A O 1
ATOM 1388 N N . ILE A 1 191 ? 34.14600 108.66047 20.33737 1.000 28.62688 216 ILE A N 1
ATOM 1389 C CA . ILE A 1 191 ? 34.79547 107.99926 21.46195 1.000 29.40200 216 ILE A CA 1
ATOM 1390 C C . ILE A 1 191 ? 36.04578 107.23464 21.02449 1.000 30.06351 216 ILE A C 1
ATOM 1391 O O . ILE A 1 191 ? 36.53136 106.37519 21.75698 1.000 28.46580 216 ILE A O 1
ATOM 1396 N N . GLY A 1 192 ? 36.58578 107.54654 19.84471 1.000 32.01066 217 GLY A N 1
ATOM 1397 C CA . GLY A 1 192 ? 37.84309 106.94742 19.42960 1.000 31.70186 217 GLY A CA 1
ATOM 1398 C C . GLY A 1 192 ? 37.68904 105.49413 19.00791 1.000 30.95131 217 GLY A C 1
ATOM 1399 O O . GLY A 1 192 ? 36.61992 105.04856 18.58180 1.000 31.03205 217 GLY A O 1
ATOM 1400 N N . ASP A 1 193 ? 38.78663 104.74643 19.12246 1.000 31.40074 218 ASP A N 1
ATOM 1401 C CA . ASP A 1 193 ? 38.78020 103.33273 18.76389 1.000 31.68808 218 ASP A CA 1
ATOM 1402 C C . ASP A 1 193 ? 38.06695 102.52324 19.84125 1.000 29.78928 218 ASP A C 1
ATOM 1403 O O . ASP A 1 193 ? 38.36686 102.66085 21.03002 1.000 29.83404 218 ASP A O 1
ATOM 1408 N N . LEU A 1 194 ? 37.14208 101.66349 19.41785 1.000 27.85415 219 LEU A N 1
ATOM 1409 C CA . LEU A 1 194 ? 36.31890 100.89675 20.34695 1.000 25.62993 219 LEU A CA 1
ATOM 1410 C C . LEU A 1 194 ? 37.13040 99.82346 21.06538 1.000 26.20762 219 LEU A C 1
ATOM 1411 O O . LEU A 1 194 ? 37.97192 99.14512 20.46880 1.000 27.87869 219 LEU A O 1
ATOM 1416 N N . LEU A 1 195 ? 36.84456 99.64970 22.34746 1.000 24.23854 220 LEU A N 1
ATOM 1417 C CA . LEU A 1 195 ? 37.53822 98.69068 23.19725 1.000 25.80486 220 LEU A CA 1
ATOM 1418 C C . LEU A 1 195 ? 36.62102 97.63647 23.78175 1.000 26.68925 220 LEU A C 1
ATOM 1419 O O . LEU A 1 195 ? 36.99691 96.46165 23.85041 1.000 28.19302 220 LEU A O 1
ATOM 1424 N N . HIS A 1 196 ? 35.43154 98.03818 24.21799 1.000 24.72717 221 HIS A N 1
ATOM 1425 C CA . HIS A 1 196 ? 34.67224 97.27169 25.18593 1.000 23.50190 221 HIS A CA 1
ATOM 1426 C C . HIS A 1 196 ? 33.22549 97.74230 25.17880 1.000 24.74938 221 HIS A C 1
ATOM 1427 O O . HIS A 1 196 ? 32.94185 98.92673 24.96772 1.000 25.75364 221 HIS A O 1
ATOM 1434 N N . GLY A 1 197 ? 32.31897 96.79891 25.41573 1.000 23.07983 222 GLY A N 1
ATOM 1435 C CA . GLY A 1 197 ? 30.91081 97.11008 25.51927 1.000 22.68517 222 GLY A CA 1
ATOM 1436 C C . GLY A 1 197 ? 30.27698 96.25694 26.59809 1.000 23.54071 222 GLY A C 1
ATOM 1437 O O . GLY A 1 197 ? 30.78850 95.19423 26.95971 1.000 25.86052 222 GLY A O 1
ATOM 1438 N N . GLU A 1 198 ? 29.15115 96.73981 27.11449 1.000 21.99894 223 GLU A N 1
ATOM 1439 C CA . GLU A 1 198 ? 28.42366 96.04587 28.16951 1.000 22.83316 223 GLU A CA 1
ATOM 1440 C C . GLU A 1 198 ? 26.95163 95.99988 27.80171 1.000 24.14192 223 GLU A C 1
ATOM 1441 O O . GLU A 1 198 ? 26.34258 97.03786 27.52182 1.000 24.72480 223 GLU A O 1
ATOM 1447 N N . ALA A 1 199 ? 26.40036 94.79283 27.77702 1.000 23.27263 224 ALA A N 1
ATOM 1448 C CA . ALA A 1 199 ? 25.02459 94.54071 27.38557 1.000 25.32807 224 ALA A CA 1
ATOM 1449 C C . ALA A 1 199 ? 24.32581 93.75487 28.48510 1.000 25.74256 224 ALA A C 1
ATOM 1450 O O . ALA A 1 199 ? 24.93582 92.90612 29.13978 1.000 26.44990 224 ALA A O 1
ATOM 1452 N N . ALA A 1 200 ? 23.03280 94.01724 28.66839 1.000 23.86374 225 ALA A N 1
ATOM 1453 C CA . ALA A 1 200 ? 22.29836 93.32904 29.71803 1.000 22.54238 225 ALA A CA 1
ATOM 1454 C C . ALA A 1 200 ? 20.82500 93.24527 29.36836 1.000 24.41211 225 ALA A C 1
ATOM 1455 O O . ALA A 1 200 ? 20.31135 93.98982 28.52850 1.000 25.45822 225 ALA A O 1
ATOM 1457 N N . TYR A 1 201 ? 20.15087 92.31693 30.03546 1.000 24.43307 226 TYR A N 1
ATOM 1458 C CA . TYR A 1 201 ? 18.69425 92.33333 30.13373 1.000 25.77794 226 TYR A CA 1
ATOM 1459 C C . TYR A 1 201 ? 18.40328 92.05454 31.60559 1.000 26.09000 226 TYR A C 1
ATOM 1460 O O . TYR A 1 201 ? 18.38595 90.90090 32.04215 1.000 26.33293 226 TYR A O 1
ATOM 1469 N N . ILE A 1 202 ? 18.21969 93.12613 32.36742 1.000 27.99698 227 ILE A N 1
ATOM 1470 C CA . ILE A 1 202 ? 17.90265 93.06156 33.78815 1.000 28.04666 227 ILE A CA 1
ATOM 1471 C C . ILE A 1 202 ? 16.46206 93.52328 33.92412 1.000 27.69675 227 ILE A C 1
ATOM 1472 O O . ILE A 1 202 ? 16.16884 94.71175 33.75291 1.000 28.39049 227 ILE A O 1
ATOM 1477 N N . HIS A 1 203 ? 15.56152 92.59868 34.24893 1.000 27.12547 228 HIS A N 1
ATOM 1478 C CA . HIS A 1 203 ? 14.13512 92.91394 34.25349 1.000 28.32364 228 HIS A CA 1
ATOM 1479 C C . HIS A 1 203 ? 13.42214 91.85586 35.08390 1.000 29.77921 228 HIS A C 1
ATOM 1480 O O . HIS A 1 203 ? 13.34834 90.69789 34.66611 1.000 30.44324 228 HIS A O 1
ATOM 1487 N N . CYS A 1 204 ? 12.87182 92.24784 36.22961 1.000 30.17060 229 CYS A N 1
ATOM 1488 C CA . CYS A 1 204 ? 12.28764 91.26503 37.14102 1.000 30.79692 229 CYS A CA 1
ATOM 1489 C C . CYS A 1 204 ? 10.97909 90.73035 36.57448 1.000 31.80098 229 CYS A C 1
ATOM 1490 O O . CYS A 1 204 ? 9.95346 91.41612 36.60246 1.000 33.54344 229 CYS A O 1
ATOM 1493 N N . LEU A 1 205 ? 11.00784 89.48247 36.10303 1.000 31.81496 230 LEU A N 1
ATOM 1494 C CA . LEU A 1 205 ? 9.84925 88.81463 35.52221 1.000 31.53214 230 LEU A CA 1
ATOM 1495 C C . LEU A 1 205 ? 9.39730 87.62466 36.36405 1.000 33.63058 230 LEU A C 1
ATOM 1496 O O . LEU A 1 205 ? 8.73456 86.71976 35.84473 1.000 36.48812 230 LEU A O 1
ATOM 1501 N N . VAL A 1 206 ? 9.74313 87.61032 37.65606 1.000 32.46613 231 VAL A N 1
ATOM 1502 C CA . VAL A 1 206 ? 9.48376 86.44121 38.49173 1.000 30.76913 231 VAL A CA 1
ATOM 1503 C C . VAL A 1 206 ? 7.98740 86.20826 38.67144 1.000 33.87522 231 VAL A C 1
ATOM 1504 O O . VAL A 1 206 ? 7.55517 85.06960 38.88523 1.000 34.98337 231 VAL A O 1
ATOM 1508 N N . THR A 1 207 ? 7.16824 87.26121 38.57717 1.000 34.89275 232 THR A N 1
ATOM 1509 C CA . THR A 1 207 ? 5.72956 87.08667 38.75050 1.000 36.27765 232 THR A CA 1
ATOM 1510 C C . THR A 1 207 ? 5.08528 86.32955 37.59593 1.000 37.06615 232 THR A C 1
ATOM 1511 O O . THR A 1 207 ? 3.91292 85.95751 37.70617 1.000 39.02202 232 THR A O 1
ATOM 1515 N N . GLN A 1 208 ? 5.81740 86.08057 36.50406 1.000 36.13517 233 GLN A N 1
ATOM 1516 C CA . GLN A 1 208 ? 5.29994 85.21486 35.45034 1.000 36.24648 233 GLN A CA 1
ATOM 1517 C C . GLN A 1 208 ? 5.05414 83.80318 35.95853 1.000 38.26246 233 GLN A C 1
ATOM 1518 O O . GLN A 1 208 ? 4.29681 83.05159 35.33331 1.000 40.42365 233 GLN A O 1
ATOM 1524 N N . LEU A 1 209 ? 5.68605 83.42889 37.07487 1.000 38.22132 234 LEU A N 1
ATOM 1525 C CA . LEU A 1 209 ? 5.45012 82.12070 37.67670 1.000 40.61144 234 LEU A CA 1
ATOM 1526 C C . LEU A 1 209 ? 3.99831 81.95476 38.10698 1.000 42.91841 234 LEU A C 1
ATOM 1527 O O . LEU A 1 209 ? 3.48419 80.82977 38.14514 1.000 43.23140 234 LEU A O 1
ATOM 1532 N N . GLY A 1 210 ? 3.32767 83.04998 38.43981 1.000 44.43074 235 GLY A N 1
ATOM 1533 C CA . GLY A 1 210 ? 1.93070 83.00902 38.80451 1.000 48.64252 235 GLY A CA 1
ATOM 1534 C C . GLY A 1 210 ? 0.97086 83.19702 37.65070 1.000 50.56810 235 GLY A C 1
ATOM 1535 O O . GLY A 1 210 ? -0.23923 83.28826 37.88040 1.000 52.03928 235 GLY A O 1
ATOM 1536 N N . ASP A 1 211 ? 1.46702 83.25051 36.41622 1.000 50.33410 236 ASP A N 1
ATOM 1537 C CA . ASP A 1 211 ? 0.63742 83.43982 35.23247 1.000 51.70760 236 ASP A CA 1
ATOM 1538 C C . ASP A 1 211 ? 0.49557 82.12039 34.48804 1.000 53.49156 236 ASP A C 1
ATOM 1539 O O . ASP A 1 211 ? 1.49340 81.43771 34.23171 1.000 53.83533 236 ASP A O 1
ATOM 1544 N N . THR A 1 212 ? -0.73828 81.77450 34.12641 1.000 55.77048 237 THR A N 1
ATOM 1545 C CA . THR A 1 212 ? -0.99232 80.59198 33.31706 1.000 58.10630 237 THR A CA 1
ATOM 1546 C C . THR A 1 212 ? -1.25548 80.93637 31.85879 1.000 59.52891 237 THR A C 1
ATOM 1547 O O . THR A 1 212 ? -1.25223 80.03470 31.01469 1.000 59.99443 237 THR A O 1
ATOM 1551 N N . ARG A 1 213 ? -1.47276 82.20802 31.54728 1.000 59.69279 238 ARG A N 1
ATOM 1552 C CA . ARG A 1 213 ? -1.60690 82.69191 30.18253 1.000 60.79555 238 ARG A CA 1
ATOM 1553 C C . ARG A 1 213 ? -0.50368 83.70707 29.89123 1.000 58.02735 238 ARG A C 1
ATOM 1554 O O . ARG A 1 213 ? 0.29229 84.06926 30.76308 1.000 57.79794 238 ARG A O 1
ATOM 1562 N N . GLY A 1 214 ? -0.47675 84.17154 28.64696 1.000 54.46429 239 GLY A N 1
ATOM 1563 C CA . GLY A 1 214 ? 0.58965 85.03898 28.18101 1.000 50.11352 239 GLY A CA 1
ATOM 1564 C C . GLY A 1 214 ? 1.94395 84.36316 28.27634 1.000 47.34234 239 GLY A C 1
ATOM 1565 O O . GLY A 1 214 ? 2.07731 83.15208 28.06784 1.000 46.29326 239 GLY A O 1
ATOM 1566 N N . GLU A 1 215 ? 2.96870 85.14839 28.62321 1.000 44.52367 240 GLU A N 1
ATOM 1567 C CA . GLU A 1 215 ? 4.31525 84.59145 28.70908 1.000 40.79116 240 GLU A CA 1
ATOM 1568 C C . GLU A 1 215 ? 4.47726 83.61344 29.86171 1.000 38.66923 240 GLU A C 1
ATOM 1569 O O . GLU A 1 215 ? 5.34716 82.73809 29.79388 1.000 36.41487 240 GLU A O 1
ATOM 1575 N N . GLY A 1 216 ? 3.65328 83.72470 30.90541 1.000 39.46166 241 GLY A N 1
ATOM 1576 C CA . GLY A 1 216 ? 3.72937 82.76102 31.98814 1.000 40.93419 241 GLY A CA 1
ATOM 1577 C C . GLY A 1 216 ? 3.46315 81.34372 31.52850 1.000 42.21187 241 GLY A C 1
ATOM 1578 O O . GLY A 1 216 ? 3.97652 80.38659 32.11594 1.000 43.94676 241 GLY A O 1
ATOM 1579 N N . ALA A 1 217 ? 2.66424 81.19217 30.47014 1.000 41.54929 242 ALA A N 1
ATOM 1580 C CA . ALA A 1 217 ? 2.34007 79.87308 29.94077 1.000 43.02357 242 ALA A CA 1
ATOM 1581 C C . ALA A 1 217 ? 3.56999 79.13090 29.42697 1.000 42.54393 242 ALA A C 1
ATOM 1582 O O . ALA A 1 217 ? 3.58335 77.89399 29.43459 1.000 44.51753 242 ALA A O 1
ATOM 1584 N N . TRP A 1 218 ? 4.59293 79.85052 28.94532 1.000 39.67818 243 TRP A N 1
ATOM 1585 C CA . TRP A 1 218 ? 5.72358 79.18793 28.29568 1.000 38.46836 243 TRP A CA 1
ATOM 1586 C C . TRP A 1 218 ? 7.10936 79.66660 28.73532 1.000 38.11306 243 TRP A C 1
ATOM 1587 O O . TRP A 1 218 ? 8.07996 78.91103 28.62299 1.000 39.89444 243 TRP A O 1
ATOM 1598 N N . ARG A 1 219 ? 7.24461 80.92245 29.18402 1.000 35.32879 244 ARG A N 1
ATOM 1599 C CA . ARG A 1 219 ? 8.58832 81.44657 29.43621 1.000 33.75479 244 ARG A CA 1
ATOM 1600 C C . ARG A 1 219 ? 9.25039 80.85785 30.67905 1.000 33.84683 244 ARG A C 1
ATOM 1601 O O . ARG A 1 219 ? 10.43916 80.49996 30.59976 1.000 28.85932 244 ARG A O 1
ATOM 1609 N N . PRO A 1 220 ? 8.59639 80.76961 31.84746 1.000 34.65201 245 PRO A N 1
ATOM 1610 C CA . PRO A 1 220 ? 9.30900 80.21949 33.01677 1.000 34.54229 245 PRO A CA 1
ATOM 1611 C C . PRO A 1 220 ? 9.83205 78.80226 32.81235 1.000 35.30338 245 PRO A C 1
ATOM 1612 O O . PRO A 1 220 ? 10.86510 78.45302 33.39647 1.000 31.34728 245 PRO A O 1
ATOM 1616 N N . GLU A 1 221 ? 9.17597 77.98692 31.97825 1.000 36.36961 246 GLU A N 1
ATOM 1617 C CA . GLU A 1 221 ? 9.63477 76.61341 31.77306 1.000 38.02126 246 GLU A CA 1
ATOM 1618 C C . GLU A 1 221 ? 11.05960 76.56207 31.23095 1.000 35.32158 246 GLU A C 1
ATOM 1619 O O . GLU A 1 221 ? 11.78349 75.59301 31.48860 1.000 35.36554 246 GLU A O 1
ATOM 1625 N N . TYR A 1 222 ? 11.47446 77.57642 30.46428 1.000 32.48310 247 TYR A N 1
ATOM 1626 C CA . TYR A 1 222 ? 12.84711 77.60306 29.96226 1.000 32.22216 247 TYR A CA 1
ATOM 1627 C C . TYR A 1 222 ? 13.86257 77.62794 31.09974 1.000 32.81314 247 TYR A C 1
ATOM 1628 O O . TYR A 1 222 ? 14.95969 77.07028 30.96663 1.000 33.56519 247 TYR A O 1
ATOM 1637 N N . HIS A 1 223 ? 13.52075 78.26256 32.22385 1.000 32.97212 248 HIS A N 1
ATOM 1638 C CA . HIS A 1 223 ? 14.42442 78.27302 33.36837 1.000 33.47082 248 HIS A CA 1
ATOM 1639 C C . HIS A 1 223 ? 14.58510 76.89266 33.99311 1.000 33.56537 248 HIS A C 1
ATOM 1640 O O . HIS A 1 223 ? 15.55687 76.66669 34.72036 1.000 30.79667 248 HIS A O 1
ATOM 1647 N N . THR A 1 224 ? 13.66815 75.96265 33.72512 1.000 34.85201 249 THR A N 1
ATOM 1648 C CA . THR A 1 224 ? 13.80179 74.61389 34.26051 1.000 36.55692 249 THR A CA 1
ATOM 1649 C C . THR A 1 224 ? 14.62239 73.69968 33.35999 1.000 37.57639 249 THR A C 1
ATOM 1650 O O . THR A 1 224 ? 14.93410 72.57661 33.76570 1.000 36.97635 249 THR A O 1
ATOM 1654 N N . ARG A 1 225 ? 14.99809 74.15744 32.16483 1.000 38.64769 250 ARG A N 1
ATOM 1655 C CA . ARG A 1 225 ? 15.64626 73.30918 31.17363 1.000 39.20271 250 ARG A CA 1
ATOM 1656 C C . ARG A 1 225 ? 17.00818 73.80655 30.71290 1.000 35.46737 250 ARG A C 1
ATOM 1657 O O . ARG A 1 225 ? 17.84284 72.99068 30.31813 1.000 36.65988 250 ARG A O 1
ATOM 1665 N N . ILE A 1 226 ? 17.25633 75.11049 30.74017 1.000 31.29219 251 ILE A N 1
ATOM 1666 C CA . ILE A 1 226 ? 18.47749 75.68430 30.19719 1.000 32.44599 251 ILE A CA 1
ATOM 1667 C C . ILE A 1 226 ? 19.08368 76.60620 31.24596 1.000 33.52777 251 ILE A C 1
ATOM 1668 O O . ILE A 1 226 ? 18.40106 77.49868 31.76003 1.000 33.90990 251 ILE A O 1
ATOM 1673 N N . ASN A 1 227 ? 20.36078 76.39784 31.55814 1.000 32.89283 252 ASN A N 1
ATOM 1674 C CA . ASN A 1 227 ? 21.11994 77.33716 32.38030 1.000 31.35671 252 ASN A CA 1
ATOM 1675 C C . ASN A 1 227 ? 22.02757 78.11611 31.43574 1.000 30.62827 252 ASN A C 1
ATOM 1676 O O . ASN A 1 227 ? 23.07993 77.62872 31.01826 1.000 31.97054 252 ASN A O 1
ATOM 1681 N N . GLY A 1 228 ? 21.59803 79.32083 31.08961 1.000 28.86549 253 GLY A N 1
ATOM 1682 C CA . GLY A 1 228 ? 22.33045 80.14632 30.15179 1.000 28.44575 253 GLY A CA 1
ATOM 1683 C C . GLY A 1 228 ? 21.57689 81.43577 29.92391 1.000 27.50350 253 GLY A C 1
ATOM 1684 O O . GLY A 1 228 ? 20.55300 81.69238 30.56350 1.000 27.82919 253 GLY A O 1
ATOM 1685 N N . ASN A 1 229 ? 22.07550 82.24176 28.98787 1.000 27.26670 254 ASN A N 1
ATOM 1686 C CA . ASN A 1 229 ? 21.44294 83.53145 28.69260 1.000 27.33198 254 ASN A CA 1
ATOM 1687 C C . ASN A 1 229 ? 20.24332 83.30738 27.77207 1.000 27.33050 254 ASN A C 1
ATOM 1688 O O . ASN A 1 229 ? 20.35418 83.30938 26.54434 1.000 27.64318 254 ASN A O 1
ATOM 1693 N N . LEU A 1 230 ? 19.06659 83.17115 28.39116 1.000 27.32827 255 LEU A N 1
ATOM 1694 C CA . LEU A 1 230 ? 17.81669 82.93408 27.67770 1.000 29.14293 255 LEU A CA 1
ATOM 1695 C C . LEU A 1 230 ? 17.36926 84.11660 26.82236 1.000 29.56830 255 LEU A C 1
ATOM 1696 O O . LEU A 1 230 ? 16.53181 83.93173 25.93248 1.000 30.36282 255 LEU A O 1
ATOM 1701 N N . TYR A 1 231 ? 17.85031 85.32746 27.10615 1.000 28.00352 256 TYR A N 1
ATOM 1702 C CA . TYR A 1 231 ? 17.34214 86.55209 26.47963 1.000 26.29856 256 TYR A CA 1
ATOM 1703 C C . TYR A 1 231 ? 18.49653 87.51952 26.25572 1.000 26.56058 256 TYR A C 1
ATOM 1704 O O . TYR A 1 231 ? 18.62920 88.53412 26.95352 1.000 24.94985 256 TYR A O 1
ATOM 1713 N N . PRO A 1 232 ? 19.35122 87.24542 25.27191 1.000 26.53073 257 PRO A N 1
ATOM 1714 C CA . PRO A 1 232 ? 20.59697 88.01718 25.13458 1.000 25.71153 257 PRO A CA 1
ATOM 1715 C C . PRO A 1 232 ? 20.56891 89.18352 24.15375 1.000 26.41491 257 PRO A C 1
ATOM 1716 O O . PRO A 1 232 ? 21.56494 89.91349 24.10048 1.000 27.92228 257 PRO A O 1
ATOM 1720 N N . THR A 1 233 ? 19.46851 89.42283 23.43022 1.000 24.82802 258 THR A N 1
ATOM 1721 C CA . THR A 1 233 ? 19.54577 90.30074 22.26190 1.000 25.47415 258 THR A CA 1
ATOM 1722 C C . THR A 1 233 ? 19.32903 91.78530 22.56213 1.000 27.25804 258 THR A C 1
ATOM 1723 O O . THR A 1 233 ? 19.95657 92.63178 21.90917 1.000 26.87673 258 THR A O 1
ATOM 1727 N N . HIS A 1 234 ? 18.48658 92.12454 23.54140 1.000 27.88830 259 HIS A N 1
ATOM 1728 C CA . HIS A 1 234 ? 18.07931 93.51824 23.73274 1.000 27.31576 259 HIS A CA 1
ATOM 1729 C C . HIS A 1 234 ? 19.27490 94.41575 24.03630 1.000 25.93628 259 HIS A C 1
ATOM 1730 O O . HIS A 1 234 ? 19.44106 95.47614 23.42373 1.000 26.66353 259 HIS A O 1
ATOM 1737 N N . GLY A 1 235 ? 20.11675 94.01371 24.98898 1.000 24.91202 260 GLY A N 1
ATOM 1738 C CA . GLY A 1 235 ? 21.29194 94.80946 25.29776 1.000 24.20069 260 GLY A CA 1
ATOM 1739 C C . GLY A 1 235 ? 22.40148 94.67304 24.27671 1.000 24.94365 260 GLY A C 1
ATOM 1740 O O . GLY A 1 235 ? 23.16388 95.62114 24.06062 1.000 25.55063 260 GLY A O 1
ATOM 1741 N N . LEU A 1 236 ? 22.50048 93.50925 23.62735 1.000 24.28777 261 LEU A N 1
ATOM 1742 C CA . LEU A 1 236 ? 23.62271 93.20640 22.74235 1.000 23.96076 261 LEU A CA 1
ATOM 1743 C C . LEU A 1 236 ? 23.46250 93.83165 21.35953 1.000 23.78100 261 LEU A C 1
ATOM 1744 O O . LEU A 1 236 ? 24.44972 94.28054 20.76669 1.000 24.39656 261 LEU A O 1
ATOM 1749 N N . GLY A 1 237 ? 22.23821 93.85520 20.83097 1.000 23.47691 262 GLY A N 1
ATOM 1750 C CA . GLY A 1 237 ? 21.95634 94.38800 19.51709 1.000 23.24025 262 GLY A CA 1
ATOM 1751 C C . GLY A 1 237 ? 22.62578 95.71898 19.22415 1.000 24.38147 262 GLY A C 1
ATOM 1752 O O . GLY A 1 237 ? 23.36381 95.85731 18.24167 1.000 24.61215 262 GLY A O 1
ATOM 1753 N N . PRO A 1 238 ? 22.37437 96.73390 20.06294 1.000 23.87381 263 PRO A N 1
ATOM 1754 C CA . PRO A 1 238 ? 23.03827 98.03100 19.83653 1.000 24.18417 263 PRO A CA 1
ATOM 1755 C C . PRO A 1 238 ? 24.55345 97.95329 19.89088 1.000 24.67021 263 PRO A C 1
ATOM 1756 O O . PRO A 1 238 ? 25.22925 98.52793 19.02849 1.000 23.73309 263 PRO A O 1
ATOM 1760 N N . VAL A 1 239 ? 25.10779 97.25130 20.88485 1.000 25.06289 264 VAL A N 1
ATOM 1761 C CA . VAL A 1 239 ? 26.55875 97.19306 21.03893 1.000 24.39572 264 VAL A CA 1
ATOM 1762 C C . VAL A 1 239 ? 27.19344 96.49025 19.84468 1.000 25.84228 264 VAL A C 1
ATOM 1763 O O . VAL A 1 239 ? 28.25740 96.89648 19.35608 1.000 23.77242 264 VAL A O 1
ATOM 1767 N N . ALA A 1 240 ? 26.54223 95.43494 19.34390 1.000 27.00519 265 ALA A N 1
ATOM 1768 C CA . ALA A 1 240 ? 27.07417 94.72196 18.18801 1.000 26.16838 265 ALA A CA 1
ATOM 1769 C C . ALA A 1 240 ? 27.13218 95.62659 16.96485 1.000 26.50551 265 ALA A C 1
ATOM 1770 O O . ALA A 1 240 ? 28.08216 95.55644 16.17498 1.000 26.06536 265 ALA A O 1
ATOM 1772 N N . GLN A 1 241 ? 26.12490 96.48417 16.78387 1.000 26.05960 266 GLN A N 1
ATOM 1773 C CA . GLN A 1 241 ? 26.14274 97.34501 15.60761 1.000 26.43829 266 GLN A CA 1
ATOM 1774 C C . GLN A 1 241 ? 27.04825 98.56107 15.79938 1.000 26.88079 266 GLN A C 1
ATOM 1775 O O . GLN A 1 241 ? 27.57262 99.08445 14.80966 1.000 28.36191 266 GLN A O 1
ATOM 1781 N N . TYR A 1 242 ? 27.27047 99.01044 17.04234 1.000 26.90727 267 TYR A N 1
ATOM 1782 C CA . TYR A 1 242 ? 28.34809 99.97049 17.28829 1.000 26.75491 267 TYR A CA 1
ATOM 1783 C C . TYR A 1 242 ? 29.67706 99.41752 16.78832 1.000 28.36998 267 TYR A C 1
ATOM 1784 O O . TYR A 1 242 ? 30.45487 100.12122 16.13354 1.000 28.29618 267 TYR A O 1
ATOM 1793 N N . MET A 1 243 ? 29.95299 98.14987 17.09521 1.000 28.21419 268 MET A N 1
ATOM 1794 C CA . MET A 1 243 ? 31.21074 97.50559 16.74737 1.000 27.87881 268 MET A CA 1
ATOM 1795 C C . MET A 1 243 ? 31.22915 96.92580 15.33976 1.000 28.31197 268 MET A C 1
ATOM 1796 O O . MET A 1 243 ? 32.23246 96.31183 14.96245 1.000 28.72044 268 MET A O 1
ATOM 1801 N N . ASN A 1 244 ? 30.15519 97.10415 14.56321 1.000 28.06785 269 ASN A N 1
ATOM 1802 C CA . ASN A 1 244 ? 30.06679 96.58844 13.19343 1.000 29.33528 269 ASN A CA 1
ATOM 1803 C C . ASN A 1 244 ? 30.31710 95.08402 13.14940 1.000 29.47576 269 ASN A C 1
ATOM 1804 O O . ASN A 1 244 ? 30.93001 94.56599 12.21380 1.000 31.43253 269 ASN A O 1
ATOM 1809 N N . LEU A 1 245 ? 29.84270 94.37768 14.17093 1.000 27.56042 270 LEU A N 1
ATOM 1810 C CA . LEU A 1 245 ? 30.03539 92.93684 14.22660 1.000 27.74989 270 LEU A CA 1
ATOM 1811 C C . LEU A 1 245 ? 29.27761 92.25423 13.09425 1.000 28.05879 270 LEU A C 1
ATOM 1812 O O . LEU A 1 245 ? 28.13665 92.61129 12.78415 1.000 27.02046 270 LEU A O 1
ATOM 1817 N N . GLU A 1 246 ? 29.94075 91.28507 12.46033 1.000 29.36063 271 GLU A N 1
ATOM 1818 C CA . GLU A 1 246 ? 29.44880 90.47236 11.35149 1.000 30.28675 271 GLU A CA 1
ATOM 1819 C C . GLU A 1 246 ? 29.36118 91.24789 10.04485 1.000 31.36282 271 GLU A C 1
ATOM 1820 O O . GLU A 1 246 ? 28.95076 90.67514 9.02762 1.000 32.70258 271 GLU A O 1
ATOM 1826 N N . ARG A 1 247 ? 29.74246 92.52428 10.02173 1.000 30.50172 272 ARG A N 1
ATOM 1827 C CA . ARG A 1 247 ? 29.59497 93.35605 8.82508 1.000 30.53925 272 ARG A CA 1
ATOM 1828 C C . ARG A 1 247 ? 30.92047 94.07245 8.54339 1.000 31.73548 272 ARG A C 1
ATOM 1829 O O . ARG A 1 247 ? 31.10077 95.25157 8.85982 1.000 30.07958 272 ARG A O 1
ATOM 1837 N N . GLY A 1 248 ? 31.85024 93.33387 7.94746 1.000 33.14796 273 GLY A N 1
ATOM 1838 C CA . GLY A 1 248 ? 33.11667 93.87201 7.44748 1.000 34.70876 273 GLY A CA 1
ATOM 1839 C C . GLY A 1 248 ? 34.23172 94.09524 8.43781 1.000 34.62432 273 GLY A C 1
ATOM 1840 O O . GLY A 1 248 ? 35.35657 93.63672 8.22012 1.000 36.72373 273 GLY A O 1
ATOM 1841 N N . GLU A 1 249 ? 33.94756 94.79103 9.53266 1.000 33.21313 274 GLU A N 1
ATOM 1842 C CA . GLU A 1 249 ? 34.98640 95.27202 10.43526 1.000 33.99106 274 GLU A CA 1
ATOM 1843 C C . GLU A 1 249 ? 35.40597 94.22786 11.46251 1.000 33.42661 274 GLU A C 1
ATOM 1844 O O . GLU A 1 249 ? 36.58586 94.15151 11.82219 1.000 32.24006 274 GLU A O 1
ATOM 1850 N N . ASP A 1 250 ? 34.46276 93.41826 11.93514 1.000 33.46211 275 ASP A N 1
ATOM 1851 C CA . ASP A 1 250 ? 34.68414 92.57234 13.10018 1.000 32.53662 275 ASP A CA 1
ATOM 1852 C C . ASP A 1 250 ? 33.60397 91.49959 13.11218 1.000 31.64511 275 ASP A C 1
ATOM 1853 O O . ASP A 1 250 ? 32.64301 91.55099 12.34075 1.000 32.89039 275 ASP A O 1
ATOM 1858 N N . ARG A 1 251 ? 33.76562 90.52724 14.00533 1.000 30.23521 276 ARG A N 1
ATOM 1859 C CA . ARG A 1 251 ? 32.75670 89.49420 14.18544 1.000 30.27560 276 ARG A CA 1
ATOM 1860 C C . ARG A 1 251 ? 32.86544 88.93833 15.59569 1.000 29.91416 276 ARG A C 1
ATOM 1861 O O . ARG A 1 251 ? 33.89558 89.07828 16.26026 1.000 29.30750 276 ARG A O 1
ATOM 1869 N N . PHE A 1 252 ? 31.77599 88.32085 16.05148 1.000 28.98918 277 PHE A N 1
ATOM 1870 C CA . PHE A 1 252 ? 31.81510 87.55656 17.28999 1.000 27.96664 277 PHE A CA 1
ATOM 1871 C C . PHE A 1 252 ? 32.77282 86.38826 17.11552 1.000 30.09939 277 PHE A C 1
ATOM 1872 O O . PHE A 1 252 ? 32.71299 85.66748 16.11387 1.000 32.02529 277 PHE A O 1
ATOM 1880 N N . CYS A 1 253 ? 33.66597 86.20071 18.08243 1.000 29.93437 278 CYS A N 1
ATOM 1881 C CA . CYS A 1 253 ? 34.65991 85.13915 18.00350 1.000 32.33220 278 CYS A CA 1
ATOM 1882 C C . CYS A 1 253 ? 34.44436 84.05401 19.05285 1.000 31.76986 278 CYS A C 1
ATOM 1883 O O . CYS A 1 253 ? 34.29274 82.87659 18.70791 1.000 31.67198 278 CYS A O 1
ATOM 1886 N N . ARG A 1 254 ? 34.44192 84.41597 20.33520 1.000 30.61495 279 ARG A N 1
ATOM 1887 C CA . ARG A 1 254 ? 34.24961 83.45381 21.41042 1.000 31.47402 279 ARG A CA 1
ATOM 1888 C C . ARG A 1 254 ? 33.48581 84.11067 22.54952 1.000 29.53831 279 ARG A C 1
ATOM 1889 O O . ARG A 1 254 ? 33.37206 85.33755 22.62659 1.000 29.02263 279 ARG A O 1
ATOM 1897 N N . VAL A 1 255 ? 32.95923 83.26742 23.43261 1.000 29.12397 280 VAL A N 1
ATOM 1898 C CA . VAL A 1 255 ? 32.21321 83.70027 24.61028 1.000 27.64464 280 VAL A CA 1
ATOM 1899 C C . VAL A 1 255 ? 32.44151 82.67562 25.71151 1.000 29.18777 280 VAL A C 1
ATOM 1900 O O . VAL A 1 255 ? 32.45736 81.46514 25.46020 1.000 30.61997 280 VAL A O 1
ATOM 1904 N N . ALA A 1 256 ? 32.64804 83.16642 26.92898 1.000 28.37097 281 ALA A N 1
ATOM 1905 C CA . ALA A 1 256 ? 32.69275 82.33398 28.12116 1.000 28.77332 281 ALA A CA 1
ATOM 1906 C C . ALA A 1 256 ? 31.56706 82.77354 29.04179 1.000 28.39749 281 ALA A C 1
ATOM 1907 O O . ALA A 1 256 ? 31.32877 83.97271 29.20425 1.000 29.31390 281 ALA A O 1
ATOM 1909 N N . ALA A 1 257 ? 30.86043 81.80999 29.62647 1.000 28.35448 282 ALA A N 1
ATOM 1910 C CA . ALA A 1 257 ? 29.62957 82.10314 30.34579 1.000 28.70469 282 ALA A CA 1
ATOM 1911 C C . ALA A 1 257 ? 29.67901 81.55080 31.75908 1.000 29.51011 282 ALA A C 1
ATOM 1912 O O . ALA A 1 257 ? 30.32462 80.53312 32.03056 1.000 30.98020 282 ALA A O 1
ATOM 1914 N N . PHE A 1 258 ? 28.96728 82.23709 32.65120 1.000 28.23866 283 PHE A N 1
ATOM 1915 C CA . PHE A 1 258 ? 28.95278 81.93597 34.07313 1.000 28.54357 283 PHE A CA 1
ATOM 1916 C C . PHE A 1 258 ? 27.57630 82.27281 34.61997 1.000 29.20411 283 PHE A C 1
ATOM 1917 O O . PHE A 1 258 ? 26.88720 83.15305 34.09919 1.000 29.57666 283 PHE A O 1
ATOM 1925 N N . ALA A 1 259 ? 27.18116 81.57233 35.67754 1.000 29.48672 284 ALA A N 1
ATOM 1926 C CA . ALA A 1 259 ? 25.85502 81.76495 36.23975 1.000 29.75352 284 ALA A CA 1
ATOM 1927 C C . ALA A 1 259 ? 25.92081 81.67892 37.75499 1.000 30.01076 284 ALA A C 1
ATOM 1928 O O . ALA A 1 259 ? 26.61968 80.82426 38.30824 1.000 30.63019 284 ALA A O 1
ATOM 1930 N N . SER A 1 260 ? 25.17683 82.56559 38.41560 1.000 28.06092 285 SER A N 1
ATOM 1931 C CA . SER A 1 260 ? 25.02654 82.56971 39.86340 1.000 29.76705 285 SER A CA 1
ATOM 1932 C C . SER A 1 260 ? 24.17067 81.37070 40.26490 1.000 30.75679 285 SER A C 1
ATOM 1933 O O . SER A 1 260 ? 23.70058 80.63493 39.38524 1.000 31.14612 285 SER A O 1
ATOM 1936 N N . PRO A 1 261 ? 23.93978 81.12555 41.55713 1.000 30.59100 286 PRO A N 1
ATOM 1937 C CA . PRO A 1 261 ? 22.99044 80.07149 41.92973 1.000 32.29288 286 PRO A CA 1
ATOM 1938 C C . PRO A 1 261 ? 21.59363 80.36062 41.39180 1.000 31.21277 286 PRO A C 1
ATOM 1939 O O . PRO A 1 261 ? 21.22659 81.50422 41.11224 1.000 28.70185 286 PRO A O 1
ATOM 1943 N N . ALA A 1 262 ? 20.81461 79.28850 41.23200 1.000 30.51266 287 ALA A N 1
ATOM 1944 C CA . ALA A 1 262 ? 19.42081 79.36615 40.78667 1.000 33.12493 287 ALA A CA 1
ATOM 1945 C C . ALA A 1 262 ? 18.54486 79.27434 42.03329 1.000 34.82836 287 ALA A C 1
ATOM 1946 O O . ALA A 1 262 ? 18.24845 78.18875 42.52787 1.000 33.37188 287 ALA A O 1
ATOM 1948 N N . LEU A 1 263 ? 18.15078 80.42711 42.55862 1.000 35.25877 288 LEU A N 1
ATOM 1949 C CA . LEU A 1 263 ? 17.44762 80.46471 43.84053 1.000 36.32547 288 LEU A CA 1
ATOM 1950 C C . LEU A 1 263 ? 16.13468 81.23116 43.80274 1.000 35.53250 288 LEU A C 1
ATOM 1951 O O . LEU A 1 263 ? 15.19722 80.86122 44.51792 1.000 34.67826 288 LEU A O 1
ATOM 1956 N N . GLY A 1 264 ? 16.05895 82.31238 43.02441 1.000 33.51234 289 GLY A N 1
ATOM 1957 C CA . GLY A 1 264 ? 14.92550 83.22137 43.13399 1.000 34.23371 289 GLY A CA 1
ATOM 1958 C C . GLY A 1 264 ? 13.59347 82.57336 42.80271 1.000 35.67403 289 GLY A C 1
ATOM 1959 O O . GLY A 1 264 ? 12.60385 82.75553 43.51846 1.000 37.09299 289 GLY A O 1
ATOM 1960 N N . ARG A 1 265 ? 13.54230 81.82206 41.70084 1.000 35.31985 290 ARG A N 1
ATOM 1961 C CA . ARG A 1 265 ? 12.26163 81.28403 41.24663 1.000 36.65392 290 ARG A CA 1
ATOM 1962 C C . ARG A 1 265 ? 11.80342 80.11149 42.11218 1.000 39.42888 290 ARG A C 1
ATOM 1963 O O . ARG A 1 265 ? 10.60312 79.96989 42.38309 1.000 41.41016 290 ARG A O 1
ATOM 1971 N N . ASN A 1 266 ? 12.73833 79.26800 42.56610 1.000 39.13154 291 ASN A N 1
ATOM 1972 C CA . ASN A 1 266 ? 12.38803 78.23412 43.53868 1.000 41.48995 291 ASN A CA 1
ATOM 1973 C C . ASN A 1 266 ? 11.78727 78.85451 44.79420 1.000 41.20583 291 ASN A C 1
ATOM 1974 O O . ASN A 1 266 ? 10.76701 78.37739 45.30825 1.000 42.62774 291 ASN A O 1
ATOM 1979 N N . ALA A 1 267 ? 12.40431 79.93115 45.29218 1.000 39.61834 292 ALA A N 1
ATOM 1980 C CA . ALA A 1 267 ? 11.90060 80.61483 46.47870 1.000 39.00466 292 ALA A CA 1
ATOM 1981 C C . ALA A 1 267 ? 10.54436 81.26099 46.21584 1.000 41.28497 292 ALA A C 1
ATOM 1982 O O . ALA A 1 267 ? 9.65856 81.22705 47.07778 1.000 42.66797 292 ALA A O 1
ATOM 1984 N N . TYR A 1 268 ? 10.36184 81.85662 45.03377 1.000 40.29884 293 TYR A N 1
ATOM 1985 C CA . TYR A 1 268 ? 9.08289 82.48541 44.71927 1.000 40.63735 293 TYR A CA 1
ATOM 1986 C C . TYR A 1 268 ? 7.95441 81.46210 44.70435 1.000 42.42674 293 TYR A C 1
ATOM 1987 O O . TYR A 1 268 ? 6.87471 81.71484 45.25082 1.000 43.98198 293 TYR A O 1
ATOM 1996 N N . ALA A 1 269 ? 8.18772 80.29554 44.09471 1.000 43.31593 294 ALA A N 1
ATOM 1997 C CA . ALA A 1 269 ? 7.14740 79.27044 44.03291 1.000 46.20088 294 ALA A CA 1
ATOM 1998 C C . ALA A 1 269 ? 6.76029 78.78014 45.42539 1.000 49.23796 294 ALA A C 1
ATOM 1999 O O . ALA A 1 269 ? 5.57074 78.59848 45.71835 1.000 49.67365 294 ALA A O 1
ATOM 2001 N N . LYS A 1 270 ? 7.75279 78.53953 46.29146 1.000 50.39992 295 LYS A N 1
ATOM 2002 C CA . LYS A 1 270 ? 7.46656 78.09153 47.65312 1.000 53.32553 295 LYS A CA 1
ATOM 2003 C C . LYS A 1 270 ? 6.70046 79.14322 48.44280 1.000 52.33149 295 LYS A C 1
ATOM 2004 O O . LYS A 1 270 ? 5.91191 78.80166 49.33001 1.000 54.13921 295 LYS A O 1
ATOM 2010 N N . LYS A 1 271 ? 6.92626 80.42177 48.14562 1.000 50.88053 296 LYS A N 1
ATOM 2011 C CA . LYS A 1 271 ? 6.31670 81.49164 48.92435 1.000 52.34392 296 LYS A CA 1
ATOM 2012 C C . LYS A 1 271 ? 4.88877 81.79207 48.47305 1.000 54.76771 296 LYS A C 1
ATOM 2013 O O . LYS A 1 271 ? 4.00922 82.01209 49.31310 1.000 56.48716 296 LYS A O 1
ATOM 2019 N N . HIS A 1 272 ? 4.62525 81.78636 47.16021 1.000 54.28996 297 HIS A N 1
ATOM 2020 C CA . HIS A 1 272 ? 3.35634 82.28169 46.63667 1.000 55.16305 297 HIS A CA 1
ATOM 2021 C C . HIS A 1 272 ? 2.47770 81.23465 45.96633 1.000 55.15525 297 HIS A C 1
ATOM 2022 O O . HIS A 1 272 ? 1.32196 81.54302 45.64954 1.000 56.22960 297 HIS A O 1
ATOM 2029 N N . LEU A 1 273 ? 2.97158 80.02119 45.73732 1.000 54.30565 298 LEU A N 1
ATOM 2030 C CA . LEU A 1 273 ? 2.19132 79.06393 44.97116 1.000 53.83255 298 LEU A CA 1
ATOM 2031 C C . LEU A 1 273 ? 1.89200 77.82014 45.80060 1.000 54.16573 298 LEU A C 1
ATOM 2032 O O . LEU A 1 273 ? 2.65357 77.47989 46.70912 1.000 54.41582 298 LEU A O 1
ATOM 2037 N N . PRO A 1 274 ? 0.78647 77.12835 45.51846 1.000 55.34513 299 PRO A N 1
ATOM 2038 C CA . PRO A 1 274 ? 0.44967 75.92567 46.28967 1.000 57.84213 299 PRO A CA 1
ATOM 2039 C C . PRO A 1 274 ? 1.50171 74.83673 46.13180 1.000 58.06094 299 PRO A C 1
ATOM 2040 O O . PRO A 1 274 ? 2.28546 74.81834 45.17983 1.000 54.86968 299 PRO A O 1
ATOM 2044 N N . ALA A 1 275 ? 1.49470 73.90598 47.09121 1.000 62.07107 300 ALA A N 1
ATOM 2045 C CA . ALA A 1 275 ? 2.51026 72.85810 47.13451 1.000 64.32377 300 ALA A CA 1
ATOM 2046 C C . ALA A 1 275 ? 2.43662 71.93547 45.92562 1.000 66.59175 300 ALA A C 1
ATOM 2047 O O . ALA A 1 275 ? 3.46330 71.39567 45.49646 1.000 65.24809 300 ALA A O 1
ATOM 2049 N N . ASP A 1 276 ? 1.24627 71.74274 45.36267 1.000 69.12529 301 ASP A N 1
ATOM 2050 C CA . ASP A 1 276 ? 1.07477 70.87714 44.20348 1.000 70.28265 301 ASP A CA 1
ATOM 2051 C C . ASP A 1 276 ? 1.29242 71.60746 42.88516 1.000 65.49467 301 ASP A C 1
ATOM 2052 O O . ASP A 1 276 ? 1.15728 70.99190 41.82168 1.000 64.62053 301 ASP A O 1
ATOM 2057 N N . HIS A 1 277 ? 1.62419 72.89399 42.92752 1.000 61.36676 302 HIS A N 1
ATOM 2058 C CA . HIS A 1 277 ? 1.87726 73.63788 41.70469 1.000 58.52756 302 HIS A CA 1
ATOM 2059 C C . HIS A 1 277 ? 3.11611 73.08741 41.00836 1.000 57.83306 302 HIS A C 1
ATOM 2060 O O . HIS A 1 277 ? 4.04009 72.58177 41.65029 1.000 56.78512 302 HIS A O 1
ATOM 2067 N N . ARG A 1 278 ? 3.13429 73.18617 39.67704 1.000 57.16849 303 ARG A N 1
ATOM 2068 C CA . ARG A 1 278 ? 4.23257 72.57284 38.93777 1.000 56.20158 303 ARG A CA 1
ATOM 2069 C C . ARG A 1 278 ? 5.55743 73.27774 39.19566 1.000 52.96810 303 ARG A C 1
ATOM 2070 O O . ARG A 1 278 ? 6.61417 72.64029 39.12654 1.000 53.03235 303 ARG A O 1
ATOM 2078 N N . TRP A 1 279 ? 5.53446 74.57410 39.50528 1.000 50.95362 304 TRP A N 1
ATOM 2079 C CA . TRP A 1 279 ? 6.78423 75.26163 39.80449 1.000 48.85372 304 TRP A CA 1
ATOM 2080 C C . TRP A 1 279 ? 7.32321 74.93258 41.19196 1.000 49.31289 304 TRP A C 1
ATOM 2081 O O . TRP A 1 279 ? 8.45997 75.30989 41.50125 1.000 47.88960 304 TRP A O 1
ATOM 2092 N N . ASN A 1 280 ? 6.54632 74.24486 42.02758 1.000 50.52799 305 ASN A N 1
ATOM 2093 C CA . ASN A 1 280 ? 7.03727 73.72236 43.29579 1.000 52.22950 305 ASN A CA 1
ATOM 2094 C C . ASN A 1 280 ? 7.49713 72.27598 43.18923 1.000 54.12808 305 ASN A C 1
ATOM 2095 O O . ASN A 1 280 ? 8.00675 71.72668 44.17206 1.000 55.74709 305 ASN A O 1
ATOM 2100 N N . ASN A 1 281 ? 7.32068 71.65151 42.02602 1.000 53.75587 306 ASN A N 1
ATOM 2101 C CA . ASN A 1 281 ? 7.76308 70.28819 41.78162 1.000 55.82916 306 ASN A CA 1
ATOM 2102 C C . ASN A 1 281 ? 8.66515 70.17548 40.56250 1.000 55.54472 306 ASN A C 1
ATOM 2103 O O . ASN A 1 281 ? 9.00837 69.05583 40.16575 1.000 56.97296 306 ASN A O 1
ATOM 2108 N N . THR A 1 282 ? 9.02553 71.29175 39.94319 1.000 53.91620 307 THR A N 1
ATOM 2109 C CA . THR A 1 282 ? 9.98635 71.31424 38.84485 1.000 53.45091 307 THR A CA 1
ATOM 2110 C C . THR A 1 282 ? 11.09742 72.28376 39.21372 1.000 52.19917 307 THR A C 1
ATOM 2111 O O . THR A 1 282 ? 10.83453 73.49293 39.36038 1.000 51.14929 307 THR A O 1
ATOM 2115 N N . PRO A 1 283 ? 12.33333 71.82421 39.39589 1.000 51.55215 308 PRO A N 1
ATOM 2116 C CA . PRO A 1 283 ? 13.38786 72.73645 39.84776 1.000 48.98214 308 PRO A CA 1
ATOM 2117 C C . PRO A 1 283 ? 13.81406 73.69697 38.74794 1.000 46.20072 308 PRO A C 1
ATOM 2118 O O . PRO A 1 283 ? 13.93765 73.32570 37.57793 1.000 46.87381 308 PRO A O 1
ATOM 2122 N N . PHE A 1 284 ? 14.03511 74.94717 39.13914 1.000 43.77607 309 PHE A N 1
ATOM 2123 C CA . PHE A 1 284 ? 14.60916 75.94788 38.25170 1.000 42.64482 309 PHE A CA 1
ATOM 2124 C C . PHE A 1 284 ? 16.12737 75.84466 38.31420 1.000 43.24573 309 PHE A C 1
ATOM 2125 O O . PHE A 1 284 ? 16.70922 75.83828 39.40345 1.000 43.78170 309 PHE A O 1
ATOM 2133 N N . ILE A 1 285 ? 16.76274 75.73574 37.14852 1.000 41.94842 310 ILE A N 1
ATOM 2134 C CA . ILE A 1 285 ? 18.20443 75.52108 37.07540 1.000 39.56798 310 ILE A CA 1
ATOM 2135 C C . ILE A 1 285 ? 18.94982 76.69999 36.47535 1.000 36.55657 310 ILE A C 1
ATOM 2136 O O . ILE A 1 285 ? 20.18657 76.74126 36.57543 1.000 36.03771 310 ILE A O 1
ATOM 2141 N N . CYS A 1 286 ? 18.25875 77.65763 35.86225 1.000 34.39999 311 CYS A N 1
ATOM 2142 C CA . CYS A 1 286 ? 18.94128 78.80484 35.27622 1.000 32.57026 311 CYS A CA 1
ATOM 2143 C C . CYS A 1 286 ? 19.38605 79.75410 36.38562 1.000 33.49076 311 CYS A C 1
ATOM 2144 O O . CYS A 1 286 ? 18.55645 80.25292 37.15582 1.000 33.94149 311 CYS A O 1
ATOM 2147 N N . GLY A 1 287 ? 20.69298 79.99567 36.47047 1.000 32.23984 312 GLY A N 1
ATOM 2148 C CA . GLY A 1 287 ? 21.22488 80.91562 37.45460 1.000 32.15522 312 GLY A CA 1
ATOM 2149 C C . GLY A 1 287 ? 20.54229 82.26408 37.37773 1.000 30.73148 312 GLY A C 1
ATOM 2150 O O . GLY A 1 287 ? 20.33892 82.78856 36.27759 1.000 29.33944 312 GLY A O 1
ATOM 2151 N N . ASP A 1 288 ? 20.17985 82.82500 38.53832 1.000 30.25346 313 ASP A N 1
ATOM 2152 C CA . ASP A 1 288 ? 19.43645 84.08381 38.56883 1.000 30.58491 313 ASP A CA 1
ATOM 2153 C C . ASP A 1 288 ? 20.12568 85.15611 37.73272 1.000 29.12743 313 ASP A C 1
ATOM 2154 O O . ASP A 1 288 ? 19.49836 85.79097 36.87535 1.000 28.37369 313 ASP A O 1
ATOM 2159 N N . MET A 1 289 ? 21.42239 85.35607 37.95087 1.000 28.02511 314 MET A N 1
ATOM 2160 C CA . MET A 1 289 ? 22.21719 86.29004 37.16279 1.000 26.36097 314 MET A CA 1
ATOM 2161 C C . MET A 1 289 ? 23.18537 85.50381 36.28887 1.000 26.28691 314 MET A C 1
ATOM 2162 O O . MET A 1 289 ? 24.06650 84.80659 36.79989 1.000 26.28322 314 MET A O 1
ATOM 2167 N N . ASN A 1 290 ? 23.01239 85.61294 34.97957 1.000 27.18489 315 ASN A N 1
ATOM 2168 C CA . ASN A 1 290 ? 23.92942 85.03804 34.00757 1.000 28.52527 315 ASN A CA 1
ATOM 2169 C C . ASN A 1 290 ? 24.90404 86.11719 33.55786 1.000 27.81297 315 ASN A C 1
ATOM 2170 O O . ASN A 1 290 ? 24.48341 87.22318 33.20407 1.000 28.22780 315 ASN A O 1
ATOM 2175 N N . THR A 1 291 ? 26.19701 85.79632 33.57674 1.000 26.08886 316 THR A N 1
ATOM 2176 C CA . THR A 1 291 ? 27.24993 86.71284 33.15524 1.000 25.64632 316 THR A CA 1
ATOM 2177 C C . THR A 1 291 ? 28.12488 86.01431 32.12912 1.000 26.46976 316 THR A C 1
ATOM 2178 O O . THR A 1 291 ? 28.59536 84.89704 32.37069 1.000 31.23469 316 THR A O 1
ATOM 2182 N N . ALA A 1 292 ? 28.36799 86.68221 31.00610 1.000 23.40390 317 ALA A N 1
ATOM 2183 C CA . ALA A 1 292 ? 29.21417 86.14663 29.95365 1.000 23.26681 317 ALA A CA 1
ATOM 2184 C C . ALA A 1 292 ? 30.10900 87.25024 29.41735 1.000 24.03325 317 ALA A C 1
ATOM 2185 O O . ALA A 1 292 ? 29.77389 88.43573 29.48532 1.000 24.07274 317 ALA A O 1
ATOM 2187 N N . VAL A 1 293 ? 31.25118 86.85111 28.87480 1.000 25.18861 318 VAL A N 1
ATOM 2188 C CA . VAL A 1 293 ? 32.18506 87.78220 28.26039 1.000 26.36131 318 VAL A CA 1
ATOM 2189 C C . VAL A 1 293 ? 32.42758 87.30965 26.84017 1.000 27.13077 318 VAL A C 1
ATOM 2190 O O . VAL A 1 293 ? 32.88044 86.17856 26.62651 1.000 29.28550 318 VAL A O 1
ATOM 2194 N N . VAL A 1 294 ? 32.12849 88.17150 25.87776 1.000 26.04569 319 VAL A N 1
ATOM 2195 C CA . VAL A 1 294 ? 32.34593 87.89713 24.46433 1.000 25.62561 319 VAL A CA 1
ATOM 2196 C C . VAL A 1 294 ? 33.68448 88.48979 24.05426 1.000 27.27320 319 VAL A C 1
ATOM 2197 O O . VAL A 1 294 ? 34.03516 89.60517 24.46188 1.000 26.51558 319 VAL A O 1
ATOM 2201 N N . LYS A 1 295 ? 34.44030 87.74161 23.25759 1.000 28.69027 320 LYS A N 1
ATOM 2202 C CA . LYS A 1 295 ? 35.62350 88.25050 22.57876 1.000 30.44994 320 LYS A CA 1
ATOM 2203 C C . LYS A 1 295 ? 35.30884 88.35044 21.09290 1.000 31.68389 320 LYS A C 1
ATOM 2204 O O . LYS A 1 295 ? 34.80849 87.38764 20.49943 1.000 32.92944 320 LYS A O 1
ATOM 2210 N N . THR A 1 296 ? 35.59098 89.50487 20.49715 1.000 31.03186 321 THR A N 1
ATOM 2211 C CA . THR A 1 296 ? 35.42702 89.67251 19.06053 1.000 31.51386 321 THR A CA 1
ATOM 2212 C C . THR A 1 296 ? 36.74254 89.36423 18.35085 1.000 33.73648 321 THR A C 1
ATOM 2213 O O . THR A 1 296 ? 37.78232 89.15531 18.97879 1.000 34.61472 321 THR A O 1
ATOM 2217 N N . GLN A 1 297 ? 36.68871 89.31212 17.01867 1.000 34.49163 322 GLN A N 1
ATOM 2218 C CA . GLN A 1 297 ? 37.89830 88.99398 16.26741 1.000 36.67808 322 GLN A CA 1
ATOM 2219 C C . GLN A 1 297 ? 38.94811 90.09032 16.40998 1.000 34.67319 322 GLN A C 1
ATOM 2220 O O . GLN A 1 297 ? 40.14836 89.80199 16.47536 1.000 34.51382 322 GLN A O 1
ATOM 2226 N N . LEU A 1 298 ? 38.51958 91.35277 16.46046 1.000 33.27950 323 LEU A N 1
ATOM 2227 C CA . LEU A 1 298 ? 39.45467 92.44595 16.70262 1.000 31.86403 323 LEU A CA 1
ATOM 2228 C C . LEU A 1 298 ? 39.93789 92.50078 18.14098 1.000 32.54628 323 LEU A C 1
ATOM 2229 O O . LEU A 1 298 ? 40.75740 93.36689 18.46323 1.000 34.92290 323 LEU A O 1
ATOM 2234 N N . GLY A 1 299 ? 39.43862 91.63329 19.01458 1.000 30.93877 324 GLY A N 1
ATOM 2235 C CA . GLY A 1 299 ? 39.88692 91.60112 20.38695 1.000 30.25925 324 GLY A CA 1
ATOM 2236 C C . GLY A 1 299 ? 39.05188 92.40393 21.35675 1.000 29.50910 324 GLY A C 1
ATOM 2237 O O . GLY A 1 299 ? 39.41299 92.47669 22.53934 1.000 31.08127 324 GLY A O 1
ATOM 2238 N N . ARG A 1 300 ? 37.95308 93.00632 20.90415 1.000 27.43500 325 ARG A N 1
ATOM 2239 C CA . ARG A 1 300 ? 37.07478 93.73498 21.80707 1.000 26.51984 325 ARG A CA 1
ATOM 2240 C C . ARG A 1 300 ? 36.34914 92.77045 22.72966 1.000 27.55269 325 ARG A C 1
ATOM 2241 O O . ARG A 1 300 ? 36.13228 91.60155 22.40024 1.000 29.39059 325 ARG A O 1
ATOM 2249 N N . THR A 1 301 ? 35.96243 93.27720 23.89317 1.000 27.18432 326 THR A N 1
ATOM 2250 C CA . THR A 1 301 ? 35.20601 92.51042 24.86666 1.000 27.14907 326 THR A CA 1
ATOM 2251 C C . THR A 1 301 ? 33.79744 93.06802 24.96580 1.000 26.54500 326 THR A C 1
ATOM 2252 O O . THR A 1 301 ? 33.59079 94.28222 24.86195 1.000 27.72649 326 THR A O 1
ATOM 2256 N N . ILE A 1 302 ? 32.82855 92.17586 25.14847 1.000 23.72121 327 ILE A N 1
ATOM 2257 C CA . ILE A 1 302 ? 31.45278 92.56550 25.41668 1.000 25.10909 327 ILE A CA 1
ATOM 2258 C C . ILE A 1 302 ? 30.98956 91.79755 26.63903 1.000 26.68078 327 ILE A C 1
ATOM 2259 O O . ILE A 1 302 ? 30.94860 90.56113 26.62126 1.000 27.98935 327 ILE A O 1
ATOM 2264 N N . LEU A 1 303 ? 30.67404 92.52407 27.70324 1.000 26.20642 328 LEU A N 1
ATOM 2265 C CA . LEU A 1 303 ? 29.99538 91.94459 28.84940 1.000 26.49990 328 LEU A CA 1
ATOM 2266 C C . LEU A 1 303 ? 28.51562 91.78621 28.52175 1.000 26.09474 328 LEU A C 1
ATOM 2267 O O . LEU A 1 303 ? 27.86472 92.74337 28.09416 1.000 25.72980 328 LEU A O 1
ATOM 2272 N N . VAL A 1 304 ? 27.99097 90.57195 28.68742 1.000 26.84708 329 VAL A N 1
ATOM 2273 C CA . VAL A 1 304 ? 26.58370 90.28014 28.42588 1.000 26.53457 329 VAL A CA 1
ATOM 2274 C C . VAL A 1 304 ? 26.00386 89.60718 29.66233 1.000 27.47383 329 VAL A C 1
ATOM 2275 O O . VAL A 1 304 ? 26.49831 88.55482 30.08646 1.000 29.22774 329 VAL A O 1
ATOM 2279 N N . GLN A 1 305 ? 24.94326 90.19351 30.22370 1.000 26.47842 330 GLN A N 1
ATOM 2280 C CA . GLN A 1 305 ? 24.34473 89.70831 31.45814 1.000 25.70080 330 GLN A CA 1
ATOM 2281 C C . GLN A 1 305 ? 22.83918 89.55583 31.31385 1.000 27.06966 330 GLN A C 1
ATOM 2282 O O . GLN A 1 305 ? 22.17574 90.32732 30.61617 1.000 28.47070 330 GLN A O 1
ATOM 2288 N N . LEU A 1 306 ? 22.30055 88.55524 32.00131 1.000 27.16908 331 LEU A N 1
ATOM 2289 C CA . LEU A 1 306 ? 20.86488 88.32795 32.01708 1.000 25.31947 331 LEU A CA 1
ATOM 2290 C C . LEU A 1 306 ? 20.41839 88.04653 33.43986 1.000 24.59824 331 LEU A C 1
ATOM 2291 O O . LEU A 1 306 ? 20.95216 87.14443 34.08972 1.000 23.17082 331 LEU A O 1
ATOM 2296 N N . ASP A 1 307 ? 19.43374 88.80414 33.91539 1.000 26.10357 332 ASP A N 1
ATOM 2297 C CA . ASP A 1 307 ? 18.76942 88.47153 35.17561 1.000 26.66735 332 ASP A CA 1
ATOM 2298 C C . ASP A 1 307 ? 17.32164 88.92108 35.02784 1.000 27.56059 332 ASP A C 1
ATOM 2299 O O . ASP A 1 307 ? 17.03310 90.11903 35.09114 1.000 26.90578 332 ASP A O 1
ATOM 2304 N N . GLU A 1 308 ? 16.42981 87.96070 34.78947 1.000 28.20460 333 GLU A N 1
ATOM 2305 C CA . GLU A 1 308 ? 14.99919 88.22544 34.74732 1.000 28.72506 333 GLU A CA 1
ATOM 2306 C C . GLU A 1 308 ? 14.28721 87.65709 35.97333 1.000 29.99700 333 GLU A C 1
ATOM 2307 O O . GLU A 1 308 ? 13.10009 87.32841 35.91681 1.000 31.37587 333 GLU A O 1
ATOM 2313 N N . THR A 1 309 ? 15.00489 87.55112 37.09424 1.000 29.75150 334 THR A N 1
ATOM 2314 C CA . THR A 1 309 ? 14.47472 86.98794 38.33096 1.000 31.20218 334 THR A CA 1
ATOM 2315 C C . THR A 1 309 ? 14.62403 87.91415 39.52859 1.000 32.39835 334 THR A C 1
ATOM 2316 O O . THR A 1 309 ? 13.65668 88.11079 40.27578 1.000 33.91153 334 THR A O 1
ATOM 2320 N N . SER A 1 310 ? 15.82304 88.45169 39.76100 1.000 31.20954 335 SER A N 1
ATOM 2321 C CA . SER A 1 310 ? 16.10936 89.18325 40.99050 1.000 30.83874 335 SER A CA 1
ATOM 2322 C C . SER A 1 310 ? 15.30083 90.47748 41.07474 1.000 31.45711 335 SER A C 1
ATOM 2323 O O . SER A 1 310 ? 14.96657 91.08376 40.05230 1.000 31.57970 335 SER A O 1
ATOM 2326 N N . PRO A 1 311 ? 14.96701 90.91505 42.28929 1.000 31.29900 336 PRO A N 1
ATOM 2327 C CA . PRO A 1 311 ? 14.27200 92.19815 42.44905 1.000 31.63752 336 PRO A CA 1
ATOM 2328 C C . PRO A 1 311 ? 15.23099 93.38256 42.41296 1.000 32.80195 336 PRO A C 1
ATOM 2329 O O . PRO A 1 311 ? 15.88724 93.68917 43.41638 1.000 34.35735 336 PRO A O 1
ATOM 2333 N N . ARG A 1 312 ? 15.31926 94.05097 41.26507 1.000 31.58597 337 ARG A N 1
ATOM 2334 C CA . ARG A 1 312 ? 16.16677 95.22427 41.08729 1.000 31.97505 337 ARG A CA 1
ATOM 2335 C C . ARG A 1 312 ? 15.68672 95.97718 39.84852 1.000 31.50321 337 ARG A C 1
ATOM 2336 O O . ARG A 1 312 ? 14.89796 95.43670 39.06236 1.000 31.27544 337 ARG A O 1
ATOM 2344 N N . PRO A 1 313 ? 16.10516 97.23799 39.67159 1.000 30.47111 338 PRO A N 1
ATOM 2345 C CA . PRO A 1 313 ? 15.57248 98.04448 38.56219 1.000 30.42700 338 PRO A CA 1
ATOM 2346 C C . PRO A 1 313 ? 15.92779 97.50159 37.18391 1.000 28.59231 338 PRO A C 1
ATOM 2347 O O . PRO A 1 313 ? 16.92091 96.79214 36.99897 1.000 26.96647 338 PRO A O 1
ATOM 2351 N N . TYR A 1 314 ? 15.08442 97.85493 36.21189 1.000 28.54499 339 TYR A N 1
ATOM 2352 C CA . TYR A 1 314 ? 15.28039 97.45657 34.82106 1.000 28.53816 339 TYR A CA 1
ATOM 2353 C C . TYR A 1 314 ? 16.54805 98.07614 34.23630 1.000 28.44252 339 TYR A C 1
ATOM 2354 O O . TYR A 1 314 ? 16.87381 99.23613 34.50652 1.000 28.29296 339 TYR A O 1
ATOM 2363 N N . SER A 1 315 ? 17.25883 97.30443 33.41053 1.000 27.20723 340 SER A N 1
ATOM 2364 C CA . SER A 1 315 ? 18.44332 97.84455 32.75472 1.000 26.93269 340 SER A CA 1
ATOM 2365 C C . SER A 1 315 ? 18.82362 96.99914 31.54898 1.000 27.15186 340 SER A C 1
ATOM 2366 O O . SER A 1 315 ? 18.64015 95.77759 31.54005 1.000 27.74708 340 SER A O 1
ATOM 2369 N N . ARG A 1 316 ? 19.37275 97.67196 30.53630 1.000 26.12651 341 ARG A N 1
ATOM 2370 C CA . ARG A 1 316 ? 20.01519 97.00974 29.40728 1.000 24.25881 341 ARG A CA 1
ATOM 2371 C C . ARG A 1 316 ? 21.49681 97.34616 29.30352 1.000 24.30026 341 ARG A C 1
ATOM 2372 O O . ARG A 1 316 ? 22.14825 96.92510 28.33646 1.000 24.36657 341 ARG A O 1
ATOM 2380 N N . ALA A 1 317 ? 22.04165 98.07810 30.28256 1.000 24.01318 342 ALA A N 1
ATOM 2381 C CA . ALA A 1 317 ? 23.43659 98.50782 30.33348 1.000 24.34397 342 ALA A CA 1
ATOM 2382 C C . ALA A 1 317 ? 23.76182 99.49676 29.21502 1.000 26.19791 342 ALA A C 1
ATOM 2383 O O . ALA A 1 317 ? 24.01579 100.67730 29.48366 1.000 27.38400 342 ALA A O 1
ATOM 2385 N N . ASN A 1 318 ? 23.77293 99.02408 27.96895 1.000 26.02985 343 ASN A N 1
ATOM 2386 C CA . ASN A 1 318 ? 24.05183 99.85493 26.79270 1.000 25.32479 343 ASN A CA 1
ATOM 2387 C C . ASN A 1 318 ? 25.29461 100.72078 26.99000 1.000 24.46241 343 ASN A C 1
ATOM 2388 O O . ASN A 1 318 ? 25.27429 101.93635 26.78430 1.000 24.81496 343 ASN A O 1
ATOM 2393 N N . LEU A 1 319 ? 26.38904 100.08929 27.39896 1.000 22.79742 344 LEU A N 1
ATOM 2394 C CA . LEU A 1 319 ? 27.65715 100.78274 27.56454 1.000 22.20955 344 LEU A CA 1
ATOM 2395 C C . LEU A 1 319 ? 28.56004 100.45881 26.38050 1.000 23.23704 344 LEU A C 1
ATOM 2396 O O . LEU A 1 319 ? 28.73927 99.28745 26.02798 1.000 22.17224 344 LEU A O 1
ATOM 2401 N N . ILE A 1 320 ? 29.12398 101.49571 25.76969 1.000 24.13937 345 ILE A N 1
ATOM 2402 C CA . ILE A 1 320 ? 30.10787 101.33931 24.70823 1.000 22.87752 345 ILE A CA 1
ATOM 2403 C C . ILE A 1 320 ? 31.28765 102.25243 25.02470 1.000 22.75953 345 ILE A C 1
ATOM 2404 O O . ILE A 1 320 ? 31.10602 103.44769 25.28484 1.000 21.94459 345 ILE A O 1
ATOM 2409 N N . GLN A 1 321 ? 32.49049 101.68136 25.03691 1.000 24.01213 346 GLN A N 1
ATOM 2410 C CA . GLN A 1 321 ? 33.68176 102.35482 25.53422 1.000 23.80850 346 GLN A CA 1
ATOM 2411 C C . GLN A 1 321 ? 34.76936 102.35898 24.47067 1.000 24.72245 346 GLN A C 1
ATOM 2412 O O . GLN A 1 321 ? 35.04499 101.32493 23.85338 1.000 24.73313 346 GLN A O 1
ATOM 2418 N N . GLY A 1 322 ? 35.38497 103.52402 24.26416 1.000 25.64220 347 GLY A N 1
ATOM 2419 C CA . GLY A 1 322 ? 36.49087 103.66209 23.34072 1.000 25.62156 347 GLY A CA 1
ATOM 2420 C C . GLY A 1 322 ? 37.64273 104.41458 23.98278 1.000 26.40163 347 GLY A C 1
ATOM 2421 O O . GLY A 1 322 ? 37.55386 104.87064 25.12347 1.000 27.00484 347 GLY A O 1
ATOM 2422 N N . THR A 1 323 ? 38.72401 104.54324 23.21256 1.000 26.75315 348 THR A N 1
ATOM 2423 C CA . THR A 1 323 ? 39.92043 105.21209 23.70826 1.000 27.04173 348 THR A CA 1
ATOM 2424 C C . THR A 1 323 ? 39.71567 106.69614 23.98146 1.000 27.79446 348 THR A C 1
ATOM 2425 O O . THR A 1 323 ? 40.56793 107.30268 24.63489 1.000 26.78536 348 THR A O 1
ATOM 2429 N N . GLU A 1 324 ? 38.62040 107.29491 23.51466 1.000 29.31112 349 GLU A N 1
ATOM 2430 C CA . GLU A 1 324 ? 38.39853 108.72241 23.69930 1.000 31.47291 349 GLU A CA 1
ATOM 2431 C C . GLU A 1 324 ? 37.12766 109.05516 24.46748 1.000 29.68142 349 GLU A C 1
ATOM 2432 O O . GLU A 1 324 ? 36.79154 110.23956 24.58553 1.000 30.46129 349 GLU A O 1
ATOM 2438 N N . GLY A 1 325 ? 36.40184 108.06235 24.96552 1.000 27.71128 350 GLY A N 1
ATOM 2439 C CA . GLY A 1 325 ? 35.22258 108.33803 25.76102 1.000 27.09536 350 GLY A CA 1
ATOM 2440 C C . GLY A 1 325 ? 34.37523 107.09741 25.92443 1.000 26.64865 350 GLY A C 1
ATOM 2441 O O . GLY A 1 325 ? 34.62109 106.05646 25.31144 1.000 28.42198 350 GLY A O 1
ATOM 2442 N N . THR A 1 326 ? 33.33668 107.24299 26.74519 1.000 24.95383 351 THR A N 1
ATOM 2443 C CA . THR A 1 326 ? 32.41121 106.16292 27.05228 1.000 25.09560 351 THR A CA 1
ATOM 2444 C C . THR A 1 326 ? 30.97860 106.67549 27.01764 1.000 25.89324 351 THR A C 1
ATOM 2445 O O . THR A 1 326 ? 30.68861 107.75810 27.53603 1.000 27.05590 351 THR A O 1
ATOM 2449 N N . LEU A 1 327 ? 30.09374 105.90483 26.39691 1.000 25.16164 352 LEU A N 1
ATOM 2450 C CA . LEU A 1 327 ? 28.66198 106.16388 26.41801 1.000 25.02579 352 LEU A CA 1
ATOM 2451 C C . LEU A 1 327 ? 27.96402 105.01539 27.13035 1.000 24.40912 352 LEU A C 1
ATOM 2452 O O . LEU A 1 327 ? 28.33774 103.85117 26.95126 1.000 24.59363 352 LEU A O 1
ATOM 2457 N N . ALA A 1 328 ? 26.96328 105.33472 27.95024 1.000 23.20660 353 ALA A N 1
ATOM 2458 C CA . ALA A 1 328 ? 26.25701 104.28987 28.67933 1.000 22.77517 353 ALA A CA 1
ATOM 2459 C C . ALA A 1 328 ? 24.81266 104.70269 28.91673 1.000 23.14379 353 ALA A C 1
ATOM 2460 O O . ALA A 1 328 ? 24.47715 105.88913 28.94975 1.000 24.26101 353 ALA A O 1
ATOM 2462 N N . GLY A 1 329 ? 23.96147 103.69650 29.13103 1.000 22.32209 354 GLY A N 1
ATOM 2463 C CA . GLY A 1 329 ? 22.56103 103.91397 29.40442 1.000 22.90613 354 GLY A CA 1
ATOM 2464 C C . GLY A 1 329 ? 22.20454 103.43813 30.80564 1.000 23.74834 354 GLY A C 1
ATOM 2465 O O . GLY A 1 329 ? 23.01282 102.82428 31.50609 1.000 24.21729 354 GLY A O 1
ATOM 2466 N N . PHE A 1 330 ? 20.98315 103.76618 31.21517 1.000 26.01347 355 PHE A N 1
ATOM 2467 C CA . PHE A 1 330 ? 20.39716 103.34377 32.48227 1.000 27.50741 355 PHE A CA 1
ATOM 2468 C C . PHE A 1 330 ? 21.27689 103.68165 33.68257 1.000 27.45522 355 PHE A C 1
ATOM 2469 O O . PHE A 1 330 ? 21.79083 102.77699 34.35199 1.000 27.55422 355 PHE A O 1
ATOM 2477 N N . PRO A 1 331 ? 21.46738 104.97411 33.99439 1.000 27.44064 356 PRO A N 1
ATOM 2478 C CA . PRO A 1 331 ? 20.87449 106.11631 33.28725 1.000 26.08020 356 PRO A CA 1
ATOM 2479 C C . PRO A 1 331 ? 21.74707 106.59058 32.12944 1.000 26.15842 356 PRO A C 1
ATOM 2480 O O . PRO A 1 331 ? 22.95868 106.35493 32.15704 1.000 24.99996 356 PRO A O 1
ATOM 2484 N N . THR A 1 332 ? 21.14553 107.25550 31.14211 1.000 25.71861 357 THR A N 1
ATOM 2485 C CA . THR A 1 332 ? 21.91259 107.78537 30.01967 1.000 26.62350 357 THR A CA 1
ATOM 2486 C C . THR A 1 332 ? 22.99223 108.74243 30.51638 1.000 26.42297 357 THR A C 1
ATOM 2487 O O . THR A 1 332 ? 22.70718 109.69729 31.24774 1.000 26.82196 357 THR A O 1
ATOM 2491 N N . ARG A 1 333 ? 24.23622 108.47597 30.12307 1.000 25.71207 358 ARG A N 1
ATOM 2492 C CA . ARG A 1 333 ? 25.37460 109.26540 30.57394 1.000 27.30084 358 ARG A CA 1
ATOM 2493 C C . ARG A 1 333 ? 26.49678 109.12789 29.55336 1.000 27.35142 358 ARG A C 1
ATOM 2494 O O . ARG A 1 333 ? 26.69615 108.05536 28.97975 1.000 28.13780 358 ARG A O 1
ATOM 2502 N N . VAL A 1 334 ? 27.20739 110.22254 29.31018 1.000 26.73232 359 VAL A N 1
ATOM 2503 C CA . VAL A 1 334 ? 28.30699 110.22573 28.35658 1.000 25.40394 359 VAL A CA 1
ATOM 2504 C C . VAL A 1 334 ? 29.48611 110.95970 28.97566 1.000 26.16780 359 VAL A C 1
ATOM 2505 O O . VAL A 1 334 ? 29.32144 111.83021 29.83595 1.000 26.45383 359 VAL A O 1
ATOM 2509 N N . ALA A 1 335 ? 30.68737 110.58799 28.54519 1.000 25.94255 360 ALA A N 1
ATOM 2510 C CA . ALA A 1 335 ? 31.88771 111.25460 29.02124 1.000 26.44952 360 ALA A CA 1
ATOM 2511 C C . ALA A 1 335 ? 32.98105 111.05476 27.98613 1.000 29.09256 360 ALA A C 1
ATOM 2512 O O . ALA A 1 335 ? 33.12085 109.96412 27.42730 1.000 30.16855 360 ALA A O 1
ATOM 2514 N N . GLY A 1 336 ? 33.73926 112.11222 27.72766 1.000 30.34784 361 GLY A N 1
ATOM 2515 C CA . GLY A 1 336 ? 34.80652 112.03080 26.75646 1.000 31.73813 361 GLY A CA 1
ATOM 2516 C C . GLY A 1 336 ? 35.44083 113.37047 26.46322 1.000 34.63659 361 GLY A C 1
ATOM 2517 O O . GLY A 1 336 ? 34.86573 114.42382 26.75802 1.000 35.42349 361 GLY A O 1
ATOM 2518 N N . GLU A 1 337 ? 36.62453 113.32810 25.84925 1.000 36.14374 362 GLU A N 1
ATOM 2519 C CA . GLU A 1 337 ? 37.37407 114.54428 25.55380 1.000 38.89515 362 GLU A CA 1
ATOM 2520 C C . GLU A 1 337 ? 36.61940 115.46479 24.60415 1.000 35.54536 362 GLU A C 1
ATOM 2521 O O . GLU A 1 337 ? 36.79101 116.68672 24.66125 1.000 35.77876 362 GLU A O 1
ATOM 2527 N N . LYS A 1 338 ? 35.77392 114.90955 23.74052 1.000 34.14704 363 LYS A N 1
ATOM 2528 C CA . LYS A 1 338 ? 35.04996 115.70050 22.75586 1.000 35.79407 363 LYS A CA 1
ATOM 2529 C C . LYS A 1 338 ? 33.65730 116.10349 23.21712 1.000 34.74330 363 LYS A C 1
ATOM 2530 O O . LYS A 1 338 ? 32.98528 116.85487 22.50766 1.000 34.77013 363 LYS A O 1
ATOM 2536 N N . LEU A 1 339 ? 33.22821 115.66372 24.39628 1.000 33.82012 364 LEU A N 1
ATOM 2537 C CA . LEU A 1 339 ? 31.85398 115.83078 24.85078 1.000 33.63082 364 LEU A CA 1
ATOM 2538 C C . LEU A 1 339 ? 31.76774 116.89155 25.93729 1.000 33.43950 364 LEU A C 1
ATOM 2539 O O . LEU A 1 339 ? 32.48453 116.81694 26.94139 1.000 32.37688 364 LEU A O 1
ATOM 2544 N N . GLY A 1 340 ? 30.85540 117.84619 25.75367 1.000 34.00400 365 GLY A N 1
ATOM 2545 C CA . GLY A 1 340 ? 30.67314 118.89503 26.74661 1.000 35.23465 365 GLY A CA 1
ATOM 2546 C C . GLY A 1 340 ? 31.93673 119.71046 26.93810 1.000 36.60485 365 GLY A C 1
ATOM 2547 O O . GLY A 1 340 ? 32.56943 120.15595 25.97369 1.000 37.75327 365 GLY A O 1
ATOM 2548 N N . ASN A 1 341 ? 32.31384 119.92921 28.19879 1.000 36.49493 366 ASN A N 1
ATOM 2549 C CA . ASN A 1 341 ? 33.55115 120.64714 28.47481 1.000 36.21765 366 ASN A CA 1
ATOM 2550 C C . ASN A 1 341 ? 34.77928 119.75611 28.35625 1.000 35.25666 366 ASN A C 1
ATOM 2551 O O . ASN A 1 341 ? 35.89229 120.23140 28.60074 1.000 35.84210 366 ASN A O 1
ATOM 2556 N N . GLY A 1 342 ? 34.60665 118.49648 27.94954 1.000 34.37789 367 GLY A N 1
ATOM 2557 C CA . GLY A 1 342 ? 35.70904 117.57161 27.80406 1.000 34.91001 367 GLY A CA 1
ATOM 2558 C C . GLY A 1 342 ? 36.21356 116.96350 29.09440 1.000 35.52114 367 GLY A C 1
ATOM 2559 O O . GLY A 1 342 ? 37.18876 116.19956 29.05967 1.000 34.87699 367 GLY A O 1
ATOM 2560 N N . ASN A 1 343 ? 35.58883 117.27017 30.22965 1.000 35.89885 368 ASN A N 1
ATOM 2561 C CA . ASN A 1 343 ? 36.01132 116.70768 31.51073 1.000 37.43233 368 ASN A CA 1
ATOM 2562 C C . ASN A 1 343 ? 35.43642 115.30509 31.62661 1.000 35.36837 368 ASN A C 1
ATOM 2563 O O . ASN A 1 343 ? 34.34626 115.09408 32.16073 1.000 33.90393 368 ASN A O 1
ATOM 2568 N N . TYR A 1 344 ? 36.18775 114.32525 31.12452 1.000 35.93818 369 TYR A N 1
ATOM 2569 C CA . TYR A 1 344 ? 35.72778 112.94348 31.16522 1.000 35.65380 369 TYR A CA 1
ATOM 2570 C C . TYR A 1 344 ? 35.71221 112.36103 32.57249 1.000 36.01787 369 TYR A C 1
ATOM 2571 O O . TYR A 1 344 ? 35.23543 111.23367 32.74649 1.000 35.79343 369 TYR A O 1
ATOM 2580 N N . HIS A 1 345 ? 36.22272 113.08842 33.57115 1.000 36.11968 370 HIS A N 1
ATOM 2581 C CA . HIS A 1 345 ? 36.22476 112.58772 34.94118 1.000 37.36555 370 HIS A CA 1
ATOM 2582 C C . HIS A 1 345 ? 34.82769 112.56431 35.55817 1.000 36.14244 370 HIS A C 1
ATOM 2583 O O . HIS A 1 345 ? 34.63340 111.91744 36.59135 1.000 35.42901 370 HIS A O 1
ATOM 2590 N N . GLU A 1 346 ? 33.85769 113.25698 34.96472 1.000 35.98846 371 GLU A N 1
ATOM 2591 C CA . GLU A 1 346 ? 32.48708 113.25137 35.45723 1.000 37.01278 371 GLU A CA 1
ATOM 2592 C C . GLU A 1 346 ? 31.53374 112.94117 34.31361 1.000 35.57682 371 GLU A C 1
ATOM 2593 O O . GLU A 1 346 ? 31.80332 113.26613 33.15486 1.000 37.12360 371 GLU A O 1
ATOM 2599 N N . TRP A 1 347 ? 30.42138 112.29162 34.64702 1.000 32.84028 372 TRP A N 1
ATOM 2600 C CA . TRP A 1 347 ? 29.42631 111.96563 33.63676 1.000 31.04010 372 TRP A CA 1
ATOM 2601 C C . TRP A 1 347 ? 28.64381 113.20995 33.23397 1.000 30.28362 372 TRP A C 1
ATOM 2602 O O . TRP A 1 347 ? 28.30165 114.05010 34.06959 1.000 30.54984 372 TRP A O 1
ATOM 2613 N N . ILE A 1 348 ? 28.35913 113.32444 31.94362 1.000 29.08229 373 ILE A N 1
ATOM 2614 C CA . ILE A 1 348 ? 27.31855 114.22435 31.46641 1.000 29.38362 373 ILE A CA 1
ATOM 2615 C C . ILE A 1 348 ? 26.01861 113.42980 31.52963 1.000 28.46072 373 ILE A C 1
ATOM 2616 O O . ILE A 1 348 ? 25.82759 112.47734 30.77144 1.000 28.41852 373 ILE A O 1
ATOM 2621 N N . GLU A 1 349 ? 25.15205 113.77350 32.47777 1.000 28.38008 374 GLU A N 1
ATOM 2622 C CA . GLU A 1 349 ? 23.93785 113.00288 32.69905 1.000 29.05861 374 GLU A CA 1
ATOM 2623 C C . GLU A 1 349 ? 22.84304 113.93364 33.18850 1.000 31.14649 374 GLU A C 1
ATOM 2624 O O . GLU A 1 349 ? 23.09551 115.07405 33.58329 1.000 33.55189 374 GLU A O 1
ATOM 2630 N N . GLY A 1 350 ? 21.62007 113.42373 33.18190 1.000 32.01411 375 GLY A N 1
ATOM 2631 C CA . GLY A 1 350 ? 20.47259 114.23361 33.52118 1.000 34.00398 375 GLY A CA 1
ATOM 2632 C C . GLY A 1 350 ? 19.96139 115.00048 32.31719 1.000 34.81269 375 GLY A C 1
ATOM 2633 O O . GLY A 1 350 ? 20.68104 115.26082 31.35543 1.000 35.27451 375 GLY A O 1
ATOM 2634 N N . ARG A 1 351 ? 18.67967 115.36214 32.38008 1.000 36.34925 376 ARG A N 1
ATOM 2635 C CA . ARG A 1 351 ? 18.03787 115.98635 31.22647 1.000 37.44307 376 ARG A CA 1
ATOM 2636 C C . ARG A 1 351 ? 18.68197 117.32262 30.87427 1.000 38.12172 376 ARG A C 1
ATOM 2637 O O . ARG A 1 351 ? 18.84334 117.64516 29.69184 1.000 37.98973 376 ARG A O 1
ATOM 2645 N N . GLU A 1 352 ? 19.05855 118.11299 31.88224 1.000 38.96857 377 GLU A N 1
ATOM 2646 C CA . GLU A 1 352 ? 19.59709 119.44064 31.60857 1.000 40.25069 377 GLU A CA 1
ATOM 2647 C C . GLU A 1 352 ? 20.91540 119.35920 30.85083 1.000 38.08357 377 GLU A C 1
ATOM 2648 O O . GLU A 1 352 ? 21.08075 120.01004 29.81211 1.000 38.48089 377 GLU A O 1
ATOM 2654 N N . LYS A 1 353 ? 21.86766 118.56192 31.34956 1.000 35.53040 378 LYS A N 1
ATOM 2655 C CA . LYS A 1 353 ? 23.18283 118.52100 30.70840 1.000 35.33677 378 LYS A CA 1
ATOM 2656 C C . LYS A 1 353 ? 23.15376 117.75266 29.39739 1.000 32.13808 378 LYS A C 1
ATOM 2657 O O . LYS A 1 353 ? 23.92616 118.05558 28.48522 1.000 33.03181 378 LYS A O 1
ATOM 2663 N N . LEU A 1 354 ? 22.30495 116.73596 29.30120 1.000 29.82175 379 LEU A N 1
ATOM 2664 C CA . LEU A 1 354 ? 22.21088 115.93609 28.08997 1.000 29.06774 379 LEU A CA 1
ATOM 2665 C C . LEU A 1 354 ? 21.53055 116.67766 26.94838 1.000 28.58569 379 LEU A C 1
ATOM 2666 O O . LEU A 1 354 ? 21.67253 116.24748 25.80416 1.000 26.53754 379 LEU A O 1
ATOM 2671 N N . ALA A 1 355 ? 20.81913 117.77634 27.22385 1.000 29.92774 380 ALA A N 1
ATOM 2672 C CA . ALA A 1 355 ? 20.09100 118.46634 26.16042 1.000 30.54335 380 ALA A CA 1
ATOM 2673 C C . ALA A 1 355 ? 21.02016 118.88351 25.02821 1.000 30.69542 380 ALA A C 1
ATOM 2674 O O . ALA A 1 355 ? 20.68665 118.71936 23.84867 1.000 29.29863 380 ALA A O 1
ATOM 2676 N N . ALA A 1 356 ? 22.19721 119.41091 25.36383 1.000 31.15661 381 ALA A N 1
ATOM 2677 C CA . ALA A 1 356 ? 23.14275 119.79487 24.32468 1.000 31.70346 381 ALA A CA 1
ATOM 2678 C C . ALA A 1 356 ? 23.69203 118.57676 23.58984 1.000 29.57399 381 ALA A C 1
ATOM 2679 O O . ALA A 1 356 ? 24.07386 118.68569 22.41870 1.000 29.07024 381 ALA A O 1
ATOM 2681 N N . ILE A 1 357 ? 23.74519 117.41548 24.25246 1.000 28.40184 382 ILE A N 1
ATOM 2682 C CA . ILE A 1 357 ? 24.22472 116.20161 23.59397 1.000 28.40903 382 ILE A CA 1
ATOM 2683 C C . ILE A 1 357 ? 23.19643 115.70052 22.58409 1.000 30.37169 382 ILE A C 1
ATOM 2684 O O . ILE A 1 357 ? 23.53970 115.34723 21.44982 1.000 31.34889 382 ILE A O 1
ATOM 2689 N N . TYR A 1 358 ? 21.92119 115.65281 22.98485 1.000 30.58436 383 TYR A N 1
ATOM 2690 C CA . TYR A 1 358 ? 20.86099 115.29735 22.04514 1.000 32.38688 383 TYR A CA 1
ATOM 2691 C C . TYR A 1 358 ? 20.81826 116.27076 20.87327 1.000 35.58252 383 TYR A C 1
ATOM 2692 O O . TYR A 1 358 ? 20.65825 115.85845 19.71823 1.000 35.64276 383 TYR A O 1
ATOM 2701 N N . GLU A 1 359 ? 20.95152 117.56929 21.15387 1.000 37.73182 384 GLU A N 1
ATOM 2702 C CA . GLU A 1 359 ? 20.91837 118.57167 20.09245 1.000 40.20974 384 GLU A CA 1
ATOM 2703 C C . GLU A 1 359 ? 21.99396 118.30825 19.04522 1.000 38.63217 384 GLU A C 1
ATOM 2704 O O . GLU A 1 359 ? 21.74109 118.41510 17.83938 1.000 38.30927 384 GLU A O 1
ATOM 2710 N N . LYS A 1 360 ? 23.18770 117.92288 19.48383 1.000 37.17794 385 LYS A N 1
ATOM 2711 C CA . LYS A 1 360 ? 24.31173 117.75766 18.57455 1.000 36.47194 385 LYS A CA 1
ATOM 2712 C C . LYS A 1 360 ? 24.35577 116.38700 17.91712 1.000 34.58576 385 LYS A C 1
ATOM 2713 O O . LYS A 1 360 ? 24.85444 116.26815 16.79137 1.000 33.59259 385 LYS A O 1
ATOM 2719 N N . TYR A 1 361 ? 23.84925 115.34458 18.58355 1.000 32.78667 386 TYR A N 1
ATOM 2720 C CA . TYR A 1 361 ? 24.10676 113.98436 18.13149 1.000 31.25530 386 TYR A CA 1
ATOM 2721 C C . TYR A 1 361 ? 22.85656 113.13726 17.92487 1.000 31.06860 386 TYR A C 1
ATOM 2722 O O . TYR A 1 361 ? 22.98934 111.94776 17.61256 1.000 32.03574 386 TYR A O 1
ATOM 2731 N N . ASP A 1 362 ? 21.65850 113.70710 18.05182 1.000 29.68625 387 ASP A N 1
ATOM 2732 C CA . ASP A 1 362 ? 20.44764 112.95036 17.75557 1.000 30.61750 387 ASP A CA 1
ATOM 2733 C C . ASP A 1 362 ? 20.55706 112.31365 16.37783 1.000 30.22175 387 ASP A C 1
ATOM 2734 O O . ASP A 1 362 ? 20.95478 112.96698 15.41098 1.000 30.45541 387 ASP A O 1
ATOM 2739 N N . HIS A 1 363 ? 20.26239 111.01977 16.31069 1.000 29.63004 388 HIS A N 1
ATOM 2740 C CA . HIS A 1 363 ? 20.30342 110.30561 15.04350 1.000 29.95663 388 HIS A CA 1
ATOM 2741 C C . HIS A 1 363 ? 19.27017 110.90977 14.09741 1.000 29.53958 388 HIS A C 1
ATOM 2742 O O . HIS A 1 363 ? 18.12300 111.12309 14.50650 1.000 30.69571 388 HIS A O 1
ATOM 2749 N N . PRO A 1 364 ? 19.62957 111.20442 12.84289 1.000 44.45819 389 PRO A N 1
ATOM 2750 C CA . PRO A 1 364 ? 18.64127 111.79053 11.91535 1.000 44.62575 389 PRO A CA 1
ATOM 2751 C C . PRO A 1 364 ? 17.39335 110.94276 11.74560 1.000 42.09835 389 PRO A C 1
ATOM 2752 O O . PRO A 1 364 ? 16.31581 111.48750 11.47589 1.000 43.20268 389 PRO A O 1
ATOM 2756 N N . LEU A 1 365 ? 17.51121 109.62114 11.87645 1.000 39.40891 390 LEU A N 1
ATOM 2757 C CA . LEU A 1 365 ? 16.33127 108.76598 11.84005 1.000 36.80134 390 LEU A CA 1
ATOM 2758 C C . LEU A 1 365 ? 15.39463 109.08248 12.99676 1.000 36.76361 390 LEU A C 1
ATOM 2759 O O . LEU A 1 365 ? 14.16950 109.07641 12.83230 1.000 36.12151 390 LEU A O 1
ATOM 2764 N N . TRP A 1 366 ? 15.94875 109.34615 14.18323 1.000 37.33258 391 TRP A N 1
ATOM 2765 C CA . TRP A 1 366 ? 15.08837 109.69347 15.30852 1.000 39.41573 391 TRP A CA 1
ATOM 2766 C C . TRP A 1 366 ? 14.44310 111.05881 15.11243 1.000 39.49803 391 TRP A C 1
ATOM 2767 O O . TRP A 1 366 ? 13.27217 111.24908 15.45225 1.000 46.41628 391 TRP A O 1
ATOM 2778 N N . LYS A 1 367 ? 15.18367 112.02506 14.56928 1.000 41.61216 392 LYS A N 1
ATOM 2779 C CA . LYS A 1 367 ? 14.58881 113.33572 14.33576 1.000 47.05756 392 LYS A CA 1
ATOM 2780 C C . LYS A 1 367 ? 13.46401 113.26495 13.30726 1.000 46.31009 392 LYS A C 1
ATOM 2781 O O . LYS A 1 367 ? 12.48312 114.00884 13.41083 1.000 48.92036 392 LYS A O 1
ATOM 2787 N N . ARG A 1 368 ? 13.56145 112.35020 12.34050 1.000 43.82987 393 ARG A N 1
ATOM 2788 C CA . ARG A 1 368 ? 12.53702 112.24520 11.30558 1.000 44.73343 393 ARG A CA 1
ATOM 2789 C C . ARG A 1 368 ? 11.30222 111.49228 11.79604 1.000 45.43608 393 ARG A C 1
ATOM 2790 O O . ARG A 1 368 ? 10.17266 111.87008 11.46197 1.000 46.71183 393 ARG A O 1
ATOM 2798 N N . ILE A 1 369 ? 11.49129 110.43742 12.58714 1.000 44.62864 394 ILE A N 1
ATOM 2799 C CA . ILE A 1 369 ? 10.38787 109.58085 13.00325 1.000 47.58588 394 ILE A CA 1
ATOM 2800 C C . ILE A 1 369 ? 10.14580 109.59034 14.51086 1.000 51.54183 394 ILE A C 1
ATOM 2801 O O . ILE A 1 369 ? 9.02199 109.27820 14.94060 1.000 52.58145 394 ILE A O 1
ATOM 2806 N N . GLY A 1 370 ? 11.12645 109.98226 15.33097 1.000 54.84877 395 GLY A N 1
ATOM 2807 C CA . GLY A 1 370 ? 11.02715 109.75398 16.76834 1.000 57.98576 395 GLY A CA 1
ATOM 2808 C C . GLY A 1 370 ? 9.89797 110.51358 17.44068 1.000 65.10404 395 GLY A C 1
ATOM 2809 O O . GLY A 1 370 ? 9.30766 110.02822 18.40829 1.000 66.46220 395 GLY A O 1
ATOM 2810 N N . GLU A 1 371 ? 9.60061 111.72493 16.96025 1.000 69.10671 396 GLU A N 1
ATOM 2811 C CA . GLU A 1 371 ? 8.50436 112.50205 17.53728 1.000 76.34568 396 GLU A CA 1
ATOM 2812 C C . GLU A 1 371 ? 7.17390 111.78180 17.36288 1.000 77.35957 396 GLU A C 1
ATOM 2813 O O . GLU A 1 371 ? 6.43179 111.57213 18.33004 1.000 80.26426 396 GLU A O 1
ATOM 2819 N N . LEU A 1 372 ? 6.85047 111.40727 16.12453 1.000 75.11608 397 LEU A N 1
ATOM 2820 C CA . LEU A 1 372 ? 5.66103 110.60158 15.88237 1.000 75.86577 397 LEU A CA 1
ATOM 2821 C C . LEU A 1 372 ? 5.75127 109.25695 16.59661 1.000 75.69775 397 LEU A C 1
ATOM 2822 O O . LEU A 1 372 ? 4.73059 108.72333 17.04592 1.000 78.25415 397 LEU A O 1
ATOM 2827 N N . ALA A 1 373 ? 6.96223 108.70315 16.72430 1.000 73.19488 398 ALA A N 1
ATOM 2828 C CA . ALA A 1 373 ? 7.13302 107.43081 17.42174 1.000 72.03119 398 ALA A CA 1
ATOM 2829 C C . ALA A 1 373 ? 6.82551 107.56275 18.90796 1.000 76.08643 398 ALA A C 1
ATOM 2830 O O . ALA A 1 373 ? 6.25983 106.64392 19.51302 1.000 75.63631 398 ALA A O 1
ATOM 2832 N N . THR A 1 374 ? 7.21940 108.68370 19.52090 1.000 79.80631 399 THR A N 1
ATOM 2833 C CA . THR A 1 374 ? 6.84511 108.93895 20.90880 1.000 83.90784 399 THR A CA 1
ATOM 2834 C C . THR A 1 374 ? 5.33850 109.12878 21.04891 1.000 88.05762 399 THR A C 1
ATOM 2835 O O . THR A 1 374 ? 4.76617 108.80111 22.09507 1.000 91.17302 399 THR A O 1
ATOM 2839 N N . LYS A 1 375 ? 4.68546 109.65782 20.01119 1.000 86.22298 400 LYS A N 1
ATOM 2840 C CA . LYS A 1 375 ? 3.22682 109.70549 19.98633 1.000 89.07467 400 LYS A CA 1
ATOM 2841 C C . LYS A 1 375 ? 2.64001 108.30215 19.89713 1.000 89.10550 400 LYS A C 1
ATOM 2842 O O . LYS A 1 375 ? 1.72240 107.94939 20.64790 1.000 92.48799 400 LYS A O 1
ATOM 2848 N N . MET A 1 376 ? 3.16914 107.48440 18.98318 1.000 85.07178 401 MET A N 1
ATOM 2849 C CA . MET A 1 376 ? 2.68221 106.11777 18.82304 1.000 83.99743 401 MET A CA 1
ATOM 2850 C C . MET A 1 376 ? 3.03033 105.25827 20.03246 1.000 83.06383 401 MET A C 1
ATOM 2851 O O . MET A 1 376 ? 2.21335 104.44444 20.48146 1.000 84.98960 401 MET A O 1
ATOM 2856 N N . GLY A 1 377 ? 4.23079 105.43052 20.57627 1.000 80.94737 402 GLY A N 1
ATOM 2857 C CA . GLY A 1 377 ? 4.65220 104.67266 21.73550 1.000 80.62217 402 GLY A CA 1
ATOM 2858 C C . GLY A 1 377 ? 5.31276 103.35248 21.39869 1.000 75.74700 402 GLY A C 1
ATOM 2859 O O . GLY A 1 377 ? 5.87950 103.18204 20.31304 1.000 71.32779 402 GLY A O 1
ATOM 2860 N N . GLY A 1 378 ? 5.23915 102.40562 22.32872 1.000 75.51797 403 GLY A N 1
ATOM 2861 C CA . GLY A 1 378 ? 5.92399 101.14265 22.16298 1.000 70.69819 403 GLY A CA 1
ATOM 2862 C C . GLY A 1 378 ? 7.34847 101.20054 22.67151 1.000 66.92262 403 GLY A C 1
ATOM 2863 O O . GLY A 1 378 ? 8.28298 101.43381 21.89719 1.000 63.81978 403 GLY A O 1
ATOM 2864 N N . HIS A 1 379 ? 7.51882 100.99489 23.97949 1.000 67.71190 404 HIS A N 1
ATOM 2865 C CA . HIS A 1 379 ? 8.82289 101.08986 24.63900 1.000 65.41168 404 HIS A CA 1
ATOM 2866 C C . HIS A 1 379 ? 9.47361 102.45300 24.39923 1.000 62.09390 404 HIS A C 1
ATOM 2867 O O . HIS A 1 379 ? 10.68389 102.55630 24.19042 1.000 60.00892 404 HIS A O 1
ATOM 2874 N N . GLY A 1 380 ? 8.66500 103.51089 24.42451 1.000 62.03827 405 GLY A N 1
ATOM 2875 C CA . GLY A 1 380 ? 9.17400 104.85829 24.28030 1.000 60.10512 405 GLY A CA 1
ATOM 2876 C C . GLY A 1 380 ? 9.25770 105.38429 22.86300 1.000 55.70676 405 GLY A C 1
ATOM 2877 O O . GLY A 1 380 ? 9.64680 106.54465 22.67545 1.000 57.43905 405 GLY A O 1
ATOM 2878 N N . GLY A 1 381 ? 8.91399 104.57894 21.86142 1.000 50.32490 406 GLY A N 1
ATOM 2879 C CA . GLY A 1 381 ? 8.97012 104.98360 20.46856 1.000 46.51070 406 GLY A CA 1
ATOM 2880 C C . GLY A 1 381 ? 9.82661 104.09763 19.58967 1.000 40.28209 406 GLY A C 1
ATOM 2881 O O . GLY A 1 381 ? 9.68285 104.14060 18.35876 1.000 37.48011 406 GLY A O 1
ATOM 2882 N N . MET A 1 382 ? 10.71580 103.29552 20.18117 1.000 36.97090 407 MET A N 1
ATOM 2883 C CA . MET A 1 382 ? 11.58035 102.42505 19.39318 1.000 33.21096 407 MET A CA 1
ATOM 2884 C C . MET A 1 382 ? 10.77668 101.43683 18.55944 1.000 32.32988 407 MET A C 1
ATOM 2885 O O . MET A 1 382 ? 11.21121 101.05713 17.46905 1.000 31.05682 407 MET A O 1
ATOM 2890 N N . ASP A 1 383 ? 9.61253 101.00409 19.05158 1.000 30.87907 408 ASP A N 1
ATOM 2891 C CA . ASP A 1 383 ? 8.79554 100.06611 18.28804 1.000 34.11056 408 ASP A CA 1
ATOM 2892 C C . ASP A 1 383 ? 8.30899 100.70433 16.99228 1.000 30.34062 408 ASP A C 1
ATOM 2893 O O . ASP A 1 383 ? 8.37015 100.08860 15.92103 1.000 28.81962 408 ASP A O 1
ATOM 2898 N N . PHE A 1 384 ? 7.82624 101.94819 17.06764 1.000 32.34183 409 PHE A N 1
ATOM 2899 C CA . PHE A 1 384 ? 7.33709 102.60525 15.85872 1.000 37.55305 409 PHE A CA 1
ATOM 2900 C C . PHE A 1 384 ? 8.47189 102.89604 14.88438 1.000 35.31857 409 PHE A C 1
ATOM 2901 O O . PHE A 1 384 ? 8.29725 102.76640 13.66848 1.000 35.13472 409 PHE A O 1
ATOM 2909 N N . VAL A 1 385 ? 9.64313 103.28419 15.38970 1.000 34.08579 410 VAL A N 1
ATOM 2910 C CA . VAL A 1 385 ? 10.77496 103.51216 14.49629 1.000 31.74327 410 VAL A CA 1
ATOM 2911 C C . VAL A 1 385 ? 11.16950 102.21184 13.80803 1.000 29.03397 410 VAL A C 1
ATOM 2912 O O . VAL A 1 385 ? 11.34013 102.16592 12.58436 1.000 28.06271 410 VAL A O 1
ATOM 2916 N N . MET A 1 386 ? 11.27456 101.12460 14.58027 1.000 27.16892 411 MET A N 1
ATOM 2917 C CA . MET A 1 386 ? 11.64492 99.83478 14.00276 1.000 27.17609 411 MET A CA 1
ATOM 2918 C C . MET A 1 386 ? 10.66025 99.41159 12.91678 1.000 28.18268 411 MET A C 1
ATOM 2919 O O . MET A 1 386 ? 11.06339 99.01147 11.81993 1.000 29.29330 411 MET A O 1
ATOM 2924 N N . LEU A 1 387 ? 9.36111 99.47370 13.21293 1.000 29.74410 412 LEU A N 1
ATOM 2925 C CA . LEU A 1 387 ? 8.36040 99.05609 12.23368 1.000 29.65710 412 LEU A CA 1
ATOM 2926 C C . LEU A 1 387 ? 8.35815 99.96639 11.00922 1.000 30.52131 412 LEU A C 1
ATOM 2927 O O . LEU A 1 387 ? 8.16391 99.49639 9.88143 1.000 31.26431 412 LEU A O 1
ATOM 2932 N N . SER A 1 388 ? 8.56922 101.26971 11.20979 1.000 30.94742 413 SER A N 1
ATOM 2933 C CA . SER A 1 388 ? 8.64130 102.19471 10.08041 1.000 32.59990 413 SER A CA 1
ATOM 2934 C C . SER A 1 388 ? 9.82067 101.87060 9.16971 1.000 31.94194 413 SER A C 1
ATOM 2935 O O . SER A 1 388 ? 9.70056 101.93529 7.93974 1.000 33.02425 413 SER A O 1
ATOM 2938 N N . ARG A 1 389 ? 10.97307 101.53503 9.75639 1.000 29.70497 414 ARG A N 1
ATOM 2939 C CA . ARG A 1 389 ? 12.13656 101.17330 8.95234 1.000 28.32771 414 ARG A CA 1
ATOM 2940 C C . ARG A 1 389 ? 11.89661 99.88315 8.18341 1.000 29.12493 414 ARG A C 1
ATOM 2941 O O . ARG A 1 389 ? 12.32490 99.75252 7.03131 1.000 29.50743 414 ARG A O 1
ATOM 2949 N N . ILE A 1 390 ? 11.21338 98.91825 8.79867 1.000 29.20693 415 ILE A N 1
ATOM 2950 C CA . ILE A 1 390 ? 10.86701 97.69838 8.07780 1.000 30.63626 415 ILE A CA 1
ATOM 2951 C C . ILE A 1 390 ? 10.00387 98.03381 6.86553 1.000 32.15977 415 ILE A C 1
ATOM 2952 O O . ILE A 1 390 ? 10.24089 97.54385 5.75412 1.000 32.92754 415 ILE A O 1
ATOM 2957 N N . VAL A 1 391 ? 8.99952 98.89117 7.05669 1.000 33.31329 416 VAL A N 1
ATOM 2958 C CA . VAL A 1 391 ? 8.12116 99.24660 5.94549 1.000 34.34616 416 VAL A CA 1
ATOM 2959 C C . VAL A 1 391 ? 8.88831 100.01830 4.87709 1.000 34.74959 416 VAL A C 1
ATOM 2960 O O . VAL A 1 391 ? 8.75947 99.73442 3.68077 1.000 35.65508 416 VAL A O 1
ATOM 2964 N N . GLU A 1 392 ? 9.71303 100.98577 5.28841 1.000 34.73778 417 GLU A N 1
ATOM 2965 C CA . GLU A 1 392 ? 10.49589 101.76778 4.33108 1.000 37.05839 417 GLU A CA 1
ATOM 2966 C C . GLU A 1 392 ? 11.40678 100.88016 3.49455 1.000 34.65332 417 GLU A C 1
ATOM 2967 O O . GLU A 1 392 ? 11.48472 101.02853 2.27107 1.000 36.07301 417 GLU A O 1
ATOM 2973 N N . CYS A 1 393 ? 12.13502 99.97261 4.14514 1.000 32.17746 418 CYS A N 1
ATOM 2974 C CA . CYS A 1 393 ? 13.06018 99.11943 3.41007 1.000 32.36462 418 CYS A CA 1
ATOM 2975 C C . CYS A 1 393 ? 12.31644 98.19317 2.45898 1.000 33.87797 418 CYS A C 1
ATOM 2976 O O . CYS A 1 393 ? 12.77179 97.95104 1.33609 1.000 36.04326 418 CYS A O 1
ATOM 2979 N N . LEU A 1 394 ? 11.16782 97.66900 2.88704 1.000 33.73810 419 LEU A N 1
ATOM 2980 C CA . LEU A 1 394 ? 10.38802 96.80775 2.00745 1.000 35.69112 419 LEU A CA 1
ATOM 2981 C C . LEU A 1 394 ? 9.81663 97.59147 0.83318 1.000 37.83404 419 LEU A C 1
ATOM 2982 O O . LEU A 1 394 ? 9.84148 97.11532 -0.30693 1.000 39.68872 419 LEU A O 1
ATOM 2987 N N . ARG A 1 395 ? 9.31280 98.80122 1.08721 1.000 38.27519 420 ARG A N 1
ATOM 2988 C CA A ARG A 1 395 ? 8.72037 99.58923 0.01264 0.548 41.74430 420 ARG A CA 1
ATOM 2989 C CA B ARG A 1 395 ? 8.72062 99.59021 0.01259 0.452 41.73272 420 ARG A CA 1
ATOM 2990 C C . ARG A 1 395 ? 9.77514 100.13302 -0.94326 1.000 42.72993 420 ARG A C 1
ATOM 2991 O O . ARG A 1 395 ? 9.52303 100.22906 -2.14797 1.000 44.36415 420 ARG A O 1
ATOM 3006 N N . ASN A 1 396 ? 10.95533 100.48663 -0.43657 1.000 42.55706 421 ASN A N 1
ATOM 3007 C CA . ASN A 1 396 ? 11.99202 101.05478 -1.28783 1.000 44.42187 421 ASN A CA 1
ATOM 3008 C C . ASN A 1 396 ? 12.92103 100.00853 -1.88597 1.000 43.08720 421 ASN A C 1
ATOM 3009 O O . ASN A 1 396 ? 13.76781 100.35972 -2.71335 1.000 43.65812 421 ASN A O 1
ATOM 3014 N N . GLY A 1 397 ? 12.77846 98.74093 -1.50900 1.000 41.90898 422 GLY A N 1
ATOM 3015 C CA . GLY A 1 397 ? 13.69345 97.73172 -2.00413 1.000 43.91017 422 GLY A CA 1
ATOM 3016 C C . GLY A 1 397 ? 15.10565 97.89553 -1.49203 1.000 43.17067 422 GLY A C 1
ATOM 3017 O O . GLY A 1 397 ? 16.06039 97.61175 -2.22043 1.000 45.50065 422 GLY A O 1
ATOM 3018 N N . GLU A 1 398 ? 15.26188 98.36448 -0.26670 1.000 40.42325 423 GLU A N 1
ATOM 3019 C CA . GLU A 1 398 ? 16.54921 98.58937 0.36644 1.000 41.11033 423 GLU A CA 1
ATOM 3020 C C . GLU A 1 398 ? 16.84067 97.49577 1.38285 1.000 35.41218 423 GLU A C 1
ATOM 3021 O O . GLU A 1 398 ? 15.92563 96.83471 1.87982 1.000 33.11591 423 GLU A O 1
ATOM 3027 N N . PRO A 1 399 ? 18.11125 97.26601 1.71065 1.000 34.21542 424 PRO A N 1
ATOM 3028 C CA . PRO A 1 399 ? 18.43134 96.24395 2.70946 1.000 32.11398 424 PRO A CA 1
ATOM 3029 C C . PRO A 1 399 ? 17.89219 96.63109 4.07673 1.000 31.18691 424 PRO A C 1
ATOM 3030 O O . PRO A 1 399 ? 17.67628 97.81044 4.37520 1.000 31.10479 424 PRO A O 1
ATOM 3034 N N . MET A 1 400 ? 17.63767 95.60861 4.89082 1.000 29.49302 425 MET A N 1
ATOM 3035 C CA . MET A 1 400 ? 17.24180 95.80230 6.27891 1.000 28.41105 425 MET A CA 1
ATOM 3036 C C . MET A 1 400 ? 18.43825 96.26108 7.10751 1.000 27.87395 425 MET A C 1
ATOM 3037 O O . MET A 1 400 ? 19.57761 95.86108 6.85938 1.000 25.51839 425 MET A O 1
ATOM 3042 N N . ASP A 1 401 ? 18.16422 97.08892 8.12133 1.000 26.96951 426 ASP A N 1
ATOM 3043 C CA . ASP A 1 401 ? 19.21832 97.56152 9.01406 1.000 27.64605 426 ASP A CA 1
ATOM 3044 C C . ASP A 1 401 ? 19.86493 96.42490 9.79308 1.000 27.06051 426 ASP A C 1
ATOM 3045 O O . ASP A 1 401 ? 21.01061 96.56220 10.23350 1.000 27.93570 426 ASP A O 1
ATOM 3050 N N . GLN A 1 402 ? 19.15056 95.31689 9.97936 1.000 26.79786 427 GLN A N 1
ATOM 3051 C CA . GLN A 1 402 ? 19.66351 94.12477 10.64253 1.000 26.56094 427 GLN A CA 1
ATOM 3052 C C . GLN A 1 402 ? 19.47824 92.95128 9.69329 1.000 27.75682 427 GLN A C 1
ATOM 3053 O O . GLN A 1 402 ? 18.35359 92.67714 9.26004 1.000 28.54148 427 GLN A O 1
ATOM 3059 N N . ASN A 1 403 ? 20.57255 92.28925 9.33227 1.000 29.11834 428 ASN A N 1
ATOM 3060 C CA . ASN A 1 403 ? 20.45960 91.14156 8.44760 1.000 28.42320 428 ASN A CA 1
ATOM 3061 C C . ASN A 1 403 ? 20.24434 89.87016 9.27053 1.000 32.64535 428 ASN A C 1
ATOM 3062 O O . ASN A 1 403 ? 20.23766 89.89214 10.50389 1.000 28.27648 428 ASN A O 1
ATOM 3067 N N . VAL A 1 404 ? 20.02961 88.75251 8.56849 1.000 30.33763 429 VAL A N 1
ATOM 3068 C CA . VAL A 1 404 ? 19.73478 87.49521 9.25503 1.000 29.72930 429 VAL A CA 1
ATOM 3069 C C . VAL A 1 404 ? 20.94035 87.01188 10.05659 1.000 30.87283 429 VAL A C 1
ATOM 3070 O O . VAL A 1 404 ? 20.78322 86.39740 11.11998 1.000 31.04497 429 VAL A O 1
ATOM 3074 N N . TYR A 1 405 ? 22.15585 87.28750 9.57850 1.000 30.68164 430 TYR A N 1
ATOM 3075 C CA . TYR A 1 405 ? 23.34715 86.79423 10.26177 1.000 31.08123 430 TYR A CA 1
ATOM 3076 C C . TYR A 1 405 ? 23.55691 87.50501 11.59120 1.000 30.69206 430 TYR A C 1
ATOM 3077 O O . TYR A 1 405 ? 24.05376 86.89834 12.54697 1.000 31.27482 430 TYR A O 1
ATOM 3086 N N . GLU A 1 406 ? 23.17264 88.77816 11.67434 1.000 29.27545 431 GLU A N 1
ATOM 3087 C CA . GLU A 1 406 ? 23.23293 89.48923 12.94467 1.000 28.19913 431 GLU A CA 1
ATOM 3088 C C . GLU A 1 406 ? 22.22296 88.92446 13.93393 1.000 27.97007 431 GLU A C 1
ATOM 3089 O O . GLU A 1 406 ? 22.55554 88.67674 15.09690 1.000 27.77150 431 GLU A O 1
ATOM 3095 N N . GLY A 1 407 ? 20.97548 88.73215 13.49405 1.000 28.26718 432 GLY A N 1
ATOM 3096 C CA . GLY A 1 407 ? 19.98011 88.13046 14.36813 1.000 28.92787 432 GLY A CA 1
ATOM 3097 C C . GLY A 1 407 ? 20.38955 86.74936 14.84770 1.000 29.65519 432 GLY A C 1
ATOM 3098 O O . GLY A 1 407 ? 20.19575 86.40073 16.01692 1.000 29.98473 432 GLY A O 1
ATOM 3099 N N . ALA A 1 408 ? 20.98370 85.95273 13.95678 1.000 28.32990 433 ALA A N 1
ATOM 3100 C CA . ALA A 1 408 ? 21.44805 84.62767 14.34794 1.000 27.46484 433 ALA A CA 1
ATOM 3101 C C . ALA A 1 408 ? 22.60595 84.72135 15.33603 1.000 26.84977 433 ALA A C 1
ATOM 3102 O O . ALA A 1 408 ? 22.63208 83.99847 16.33668 1.000 26.69626 433 ALA A O 1
ATOM 3104 N N . SER A 1 409 ? 23.55306 85.62888 15.08902 1.000 26.59983 434 SER A N 1
ATOM 3105 C CA . SER A 1 409 ? 24.70197 85.76987 15.97946 1.000 28.92346 434 SER A CA 1
ATOM 3106 C C . SER A 1 409 ? 24.28673 86.27495 17.35942 1.000 29.69395 434 SER A C 1
ATOM 3107 O O . SER A 1 409 ? 24.78672 85.78190 18.37830 1.000 29.99735 434 SER A O 1
ATOM 3110 N N . TRP A 1 410 ? 23.40497 87.27983 17.41943 1.000 27.84850 435 TRP A N 1
ATOM 3111 C CA . TRP A 1 410 ? 22.96462 87.78078 18.72146 1.000 27.62668 435 TRP A CA 1
ATOM 3112 C C . TRP A 1 410 ? 22.20369 86.70745 19.49308 1.000 28.48205 435 TRP A C 1
ATOM 3113 O O . TRP A 1 410 ? 22.38353 86.55415 20.70835 1.000 29.42452 435 TRP A O 1
ATOM 3124 N N . SER A 1 411 ? 21.34488 85.95984 18.80314 1.000 27.35496 436 SER A N 1
ATOM 3125 C CA . SER A 1 411 ? 20.57096 84.91929 19.46519 1.000 26.43821 436 SER A CA 1
ATOM 3126 C C . SER A 1 411 ? 21.43070 83.71214 19.82262 1.000 27.33986 436 SER A C 1
ATOM 3127 O O . SER A 1 411 ? 21.09378 82.97272 20.75359 1.000 27.49925 436 SER A O 1
ATOM 3130 N N . SER A 1 412 ? 22.53615 83.48992 19.10418 1.000 27.33564 437 SER A N 1
ATOM 3131 C CA . SER A 1 412 ? 23.37789 82.33923 19.41378 1.000 29.47679 437 SER A CA 1
ATOM 3132 C C . SER A 1 412 ? 24.00668 82.43669 20.79697 1.000 30.16063 437 SER A C 1
ATOM 3133 O O . SER A 1 412 ? 24.52526 81.43299 21.29253 1.000 31.39753 437 SER A O 1
ATOM 3136 N N . LEU A 1 413 ? 23.96075 83.60920 21.43499 1.000 28.77285 438 LEU A N 1
ATOM 3137 C CA . LEU A 1 413 ? 24.40944 83.71301 22.81764 1.000 29.16134 438 LEU A CA 1
ATOM 3138 C C . LEU A 1 413 ? 23.63684 82.76857 23.73152 1.000 30.06739 438 LEU A C 1
ATOM 3139 O O . LEU A 1 413 ? 24.19121 82.28233 24.72297 1.000 29.10229 438 LEU A O 1
ATOM 3144 N N . LEU A 1 414 ? 22.36903 82.47623 23.41264 1.000 30.45517 439 LEU A N 1
ATOM 3145 C CA . LEU A 1 414 ? 21.60774 81.55492 24.25658 1.000 32.32117 439 LEU A CA 1
ATOM 3146 C C . LEU A 1 414 ? 22.22945 80.16126 24.26702 1.000 34.56351 439 LEU A C 1
ATOM 3147 O O . LEU A 1 414 ? 22.67511 79.71401 25.33928 1.000 37.01801 439 LEU A O 1
ATOM 3152 N N . PRO A 1 415 ? 22.33097 79.43825 23.14259 1.000 33.49217 440 PRO A N 1
ATOM 3153 C CA . PRO A 1 415 ? 22.94142 78.10294 23.22569 1.000 32.70281 440 PRO A CA 1
ATOM 3154 C C . PRO A 1 415 ? 24.42862 78.12928 23.53598 1.000 30.98594 440 PRO A C 1
ATOM 3155 O O . PRO A 1 415 ? 24.92742 77.18258 24.15500 1.000 31.22535 440 PRO A O 1
ATOM 3159 N N . LEU A 1 416 ? 25.15121 79.18096 23.13894 1.000 28.83612 441 LEU A N 1
ATOM 3160 C CA . LEU A 1 416 ? 26.59467 79.20902 23.36375 1.000 26.71933 441 LEU A CA 1
ATOM 3161 C C . LEU A 1 416 ? 26.93365 79.45499 24.83147 1.000 28.94060 441 LEU A C 1
ATOM 3162 O O . LEU A 1 416 ? 27.90202 78.88533 25.34866 1.000 30.00125 441 LEU A O 1
ATOM 3167 N N . THR A 1 417 ? 26.17443 80.31752 25.51587 1.000 28.09482 442 THR A N 1
ATOM 3168 C CA . THR A 1 417 ? 26.39901 80.47863 26.95044 1.000 29.31676 442 THR A CA 1
ATOM 3169 C C . THR A 1 417 ? 26.04305 79.20191 27.70144 1.000 31.06169 442 THR A C 1
ATOM 3170 O O . THR A 1 417 ? 26.77506 78.78478 28.60595 1.000 31.41895 442 THR A O 1
ATOM 3174 N N . ALA A 1 418 ? 24.93711 78.55206 27.31685 1.000 30.46381 443 ALA A N 1
ATOM 3175 C CA . ALA A 1 418 ? 24.55650 77.29282 27.94882 1.000 31.43640 443 ALA A CA 1
ATOM 3176 C C . ALA A 1 418 ? 25.63912 76.23745 27.76354 1.000 32.46538 443 ALA A C 1
ATOM 3177 O O . ALA A 1 418 ? 25.94684 75.48236 28.69390 1.000 33.89870 443 ALA A O 1
ATOM 3179 N N . ARG A 1 419 ? 26.24208 76.18818 26.57303 1.000 32.24681 444 ARG A N 1
ATOM 3180 C CA . ARG A 1 419 ? 27.32299 75.24182 26.31549 1.000 34.87455 444 ARG A CA 1
ATOM 3181 C C . ARG A 1 419 ? 28.53418 75.55050 27.18521 1.000 35.56111 444 ARG A C 1
ATOM 3182 O O . ARG A 1 419 ? 29.12060 74.65071 27.79938 1.000 33.31630 444 ARG A O 1
ATOM 3190 N N . SER A 1 420 ? 28.91197 76.83009 27.26103 1.000 33.73311 445 SER A N 1
ATOM 3191 C CA . SER A 1 420 ? 30.05155 77.21371 28.08511 1.000 34.48709 445 SER A CA 1
ATOM 3192 C C . SER A 1 420 ? 29.80583 76.87490 29.54606 1.000 35.18874 445 SER A C 1
ATOM 3193 O O . SER A 1 420 ? 30.68685 76.32856 30.21961 1.000 37.77468 445 SER A O 1
ATOM 3196 N N . ILE A 1 421 ? 28.60550 77.17458 30.04936 1.000 34.13096 446 ILE A N 1
ATOM 3197 C CA . ILE A 1 421 ? 28.29079 76.86072 31.43983 1.000 35.92119 446 ILE A CA 1
ATOM 3198 C C . ILE A 1 421 ? 28.28507 75.35475 31.66403 1.000 37.76865 446 ILE A C 1
ATOM 3199 O O . ILE A 1 421 ? 28.79004 74.86446 32.68048 1.000 35.15876 446 ILE A O 1
ATOM 3204 N N . ALA A 1 422 ? 27.71711 74.59410 30.72308 1.000 38.09011 447 ALA A N 1
ATOM 3205 C CA . ALA A 1 422 ? 27.75964 73.13972 30.83813 1.000 40.01988 447 ALA A CA 1
ATOM 3206 C C . ALA A 1 422 ? 29.18100 72.60505 30.76763 1.000 43.23723 447 ALA A C 1
ATOM 3207 O O . ALA A 1 422 ? 29.44514 71.50273 31.25855 1.000 44.05410 447 ALA A O 1
ATOM 3209 N N . GLN A 1 423 ? 30.09565 73.35720 30.15629 1.000 44.55670 448 GLN A N 1
ATOM 3210 C CA . GLN A 1 423 ? 31.49401 72.97187 30.03202 1.000 47.21920 448 GLN A CA 1
ATOM 3211 C C . GLN A 1 423 ? 32.38857 73.70328 31.02776 1.000 48.16060 448 GLN A C 1
ATOM 3212 O O . GLN A 1 423 ? 33.57142 73.92369 30.75288 1.000 50.91449 448 GLN A O 1
ATOM 3218 N N . GLY A 1 424 ? 31.83554 74.10394 32.17190 1.000 46.40370 449 GLY A N 1
ATOM 3219 C CA . GLY A 1 424 ? 32.62038 74.69051 33.23978 1.000 46.69332 449 GLY A CA 1
ATOM 3220 C C . GLY A 1 424 ? 33.11858 76.09708 33.00674 1.000 46.48471 449 GLY A C 1
ATOM 3221 O O . GLY A 1 424 ? 34.05296 76.52761 33.68444 1.000 48.60110 449 GLY A O 1
ATOM 3222 N N . GLY A 1 425 ? 32.52016 76.83536 32.07988 1.000 43.62896 450 GLY A N 1
ATOM 3223 C CA . GLY A 1 425 ? 32.93213 78.20098 31.82755 1.000 42.45448 450 GLY A CA 1
ATOM 3224 C C . GLY A 1 425 ? 33.97772 78.37619 30.75023 1.000 42.20531 450 GLY A C 1
ATOM 3225 O O . GLY A 1 425 ? 34.51820 79.47945 30.61079 1.000 40.89851 450 GLY A O 1
ATOM 3226 N N . MET A 1 426 ? 34.27676 77.33240 29.98211 1.000 43.37240 451 MET A N 1
ATOM 3227 C CA A MET A 1 426 ? 35.27015 77.43110 28.92497 0.599 44.01218 451 MET A CA 1
ATOM 3228 C CA B MET A 1 426 ? 35.28585 77.46687 28.94741 0.401 44.02837 451 MET A CA 1
ATOM 3229 C C . MET A 1 426 ? 34.76447 78.33799 27.80499 1.000 41.06855 451 MET A C 1
ATOM 3230 O O . MET A 1 426 ? 33.57002 78.32425 27.48880 1.000 38.59127 451 MET A O 1
ATOM 3239 N N . PRO A 1 427 ? 35.63950 79.12725 27.18473 1.000 40.27620 452 PRO A N 1
ATOM 3240 C CA . PRO A 1 427 ? 35.21328 79.89827 26.01374 1.000 35.69270 452 PRO A CA 1
ATOM 3241 C C . PRO A 1 427 ? 34.86004 78.95897 24.87043 1.000 39.67235 452 PRO A C 1
ATOM 3242 O O . PRO A 1 427 ? 35.56851 77.98700 24.59886 1.000 41.41468 452 PRO A O 1
ATOM 3246 N N . VAL A 1 428 ? 33.76233 79.27002 24.18862 1.000 37.45462 453 VAL A N 1
ATOM 3247 C CA . VAL A 1 428 ? 33.28006 78.48413 23.06182 1.000 36.60270 453 VAL A CA 1
ATOM 3248 C C . VAL A 1 428 ? 33.26086 79.37567 21.83131 1.000 35.83117 453 VAL A C 1
ATOM 3249 O O . VAL A 1 428 ? 33.04544 80.58752 21.92392 1.000 33.97836 453 VAL A O 1
ATOM 3253 N N . GLU A 1 429 ? 33.49723 78.76633 20.67381 1.000 36.25214 454 GLU A N 1
ATOM 3254 C CA . GLU A 1 429 ? 33.62039 79.51716 19.43821 1.000 37.80725 454 GLU A CA 1
ATOM 3255 C C . GLU A 1 429 ? 32.25123 79.84334 18.85547 1.000 35.63069 454 GLU A C 1
ATOM 3256 O O . GLU A 1 429 ? 31.31199 79.04580 18.92820 1.000 35.56405 454 GLU A O 1
ATOM 3262 N N . PHE A 1 430 ? 32.15299 81.02150 18.25285 1.000 34.07374 455 PHE A N 1
ATOM 3263 C CA . PHE A 1 430 ? 30.94934 81.34053 17.50196 1.000 32.98545 455 PHE A CA 1
ATOM 3264 C C . PHE A 1 430 ? 31.01998 80.67571 16.13061 1.000 34.23663 455 PHE A C 1
ATOM 3265 O O . PHE A 1 430 ? 32.07586 80.68759 15.49137 1.000 36.22920 455 PHE A O 1
ATOM 3273 N N . PRO A 1 431 ? 29.92719 80.09135 15.65620 1.000 33.71607 456 PRO A N 1
ATOM 3274 C CA . PRO A 1 431 ? 29.88478 79.66426 14.25592 1.000 34.14424 456 PRO A CA 1
ATOM 3275 C C . PRO A 1 431 ? 29.84476 80.88342 13.35199 1.000 33.52171 456 PRO A C 1
ATOM 3276 O O . PRO A 1 431 ? 29.34759 81.94405 13.73373 1.000 33.73264 456 PRO A O 1
ATOM 3280 N N . ASP A 1 432 ? 30.41504 80.74166 12.15741 1.000 33.27925 457 ASP A N 1
ATOM 3281 C CA . ASP A 1 432 ? 30.37794 81.81719 11.16469 1.000 32.65364 457 ASP A CA 1
ATOM 3282 C C . ASP A 1 432 ? 29.19287 81.57950 10.23747 1.000 32.05787 457 ASP A C 1
ATOM 3283 O O . ASP A 1 432 ? 29.29732 80.89809 9.21533 1.000 32.45352 457 ASP A O 1
ATOM 3288 N N . PHE A 1 433 ? 28.05029 82.16992 10.59056 1.000 30.51314 458 PHE A N 1
ATOM 3289 C CA . PHE A 1 433 ? 26.85205 82.01676 9.77439 1.000 30.58319 458 PHE A CA 1
ATOM 3290 C C . PHE A 1 433 ? 27.01180 82.61968 8.38309 1.000 31.83552 458 PHE A C 1
ATOM 3291 O O . PHE A 1 433 ? 26.21961 82.29784 7.48765 1.000 32.55777 458 PHE A O 1
ATOM 3299 N N . THR A 1 434 ? 27.99133 83.50669 8.18598 1.000 30.16530 459 THR A N 1
ATOM 3300 C CA . THR A 1 434 ? 28.23208 84.11246 6.88234 1.000 30.76829 459 THR A CA 1
ATOM 3301 C C . THR A 1 434 ? 29.16566 83.29055 6.00325 1.000 33.09375 459 THR A C 1
ATOM 3302 O O . THR A 1 434 ? 29.35976 83.64800 4.83551 1.000 33.94734 459 THR A O 1
ATOM 3306 N N . ARG A 1 435 ? 29.74800 82.21362 6.53663 1.000 33.63687 460 ARG A N 1
ATOM 3307 C CA . ARG A 1 435 ? 30.68890 81.36840 5.80109 1.000 35.28809 460 ARG A CA 1
ATOM 3308 C C . ARG A 1 435 ? 31.81703 82.20114 5.19453 1.000 36.17338 460 ARG A C 1
ATOM 3309 O O . ARG A 1 435 ? 32.23390 81.98992 4.05340 1.000 36.07373 460 ARG A O 1
ATOM 3317 N N . GLY A 1 436 ? 32.31764 83.16266 5.97272 1.000 35.26121 461 GLY A N 1
ATOM 3318 C CA . GLY A 1 436 ? 33.40981 84.00401 5.54310 1.000 35.37856 461 GLY A CA 1
ATOM 3319 C C . GLY A 1 436 ? 33.00408 85.27988 4.84038 1.000 36.02613 461 GLY A C 1
ATOM 3320 O O . GLY A 1 436 ? 33.84764 86.16518 4.66390 1.000 37.35325 461 GLY A O 1
ATOM 3321 N N . ASP A 1 437 ? 31.74955 85.40689 4.42593 1.000 36.58538 462 ASP A N 1
ATOM 3322 C CA . ASP A 1 437 ? 31.31869 86.58451 3.68804 1.000 36.34603 462 ASP A CA 1
ATOM 3323 C C . ASP A 1 437 ? 31.05736 87.78697 4.58256 1.000 36.24722 462 ASP A C 1
ATOM 3324 O O . ASP A 1 437 ? 30.70287 88.85126 4.06532 1.000 37.34817 462 ASP A O 1
ATOM 3329 N N . TRP A 1 438 ? 31.21849 87.65142 5.90188 1.000 35.25457 463 TRP A N 1
ATOM 3330 C CA . TRP A 1 438 ? 31.14322 88.82452 6.76653 1.000 36.10309 463 TRP A CA 1
ATOM 3331 C C . TRP A 1 438 ? 32.19747 89.86018 6.40064 1.000 37.80648 463 TRP A C 1
ATOM 3332 O O . TRP A 1 438 ? 31.98572 91.05914 6.61164 1.000 37.93874 463 TRP A O 1
ATOM 3343 N N . LYS A 1 439 ? 33.32676 89.42286 5.84035 1.000 39.33486 464 LYS A N 1
ATOM 3344 C CA . LYS A 1 439 ? 34.41610 90.34811 5.54724 1.000 41.11825 464 LYS A CA 1
ATOM 3345 C C . LYS A 1 439 ? 34.03471 91.36901 4.48160 1.000 38.67021 464 LYS A C 1
ATOM 3346 O O . LYS A 1 439 ? 34.58863 92.47253 4.46246 1.000 38.92906 464 LYS A O 1
ATOM 3352 N N . THR A 1 440 ? 33.10407 91.03121 3.59011 1.000 38.20987 465 THR A N 1
ATOM 3353 C CA . THR A 1 440 ? 32.71173 91.93165 2.51358 1.000 38.56766 465 THR A CA 1
ATOM 3354 C C . THR A 1 440 ? 31.30819 92.49659 2.71281 1.000 37.55485 465 THR A C 1
ATOM 3355 O O . THR A 1 440 ? 30.72656 93.05570 1.77727 1.000 37.70515 465 THR A O 1
ATOM 3359 N N . THR A 1 441 ? 30.76803 92.38951 3.92065 1.000 36.18852 466 THR A N 1
ATOM 3360 C CA . THR A 1 441 ? 29.43045 92.87881 4.21867 1.000 36.83687 466 THR A CA 1
ATOM 3361 C C . THR A 1 441 ? 29.52042 94.32293 4.69613 1.000 37.44574 466 THR A C 1
ATOM 3362 O O . THR A 1 441 ? 30.31798 94.64016 5.58532 1.000 36.30074 466 THR A O 1
ATOM 3366 N N . MET A 1 442 ? 28.72588 95.19595 4.08421 1.000 38.28590 467 MET A N 1
ATOM 3367 C CA . MET A 1 442 ? 28.80152 96.61889 4.40209 1.000 40.27886 467 MET A CA 1
ATOM 3368 C C . MET A 1 442 ? 28.19967 96.89972 5.77514 1.000 35.70452 467 MET A C 1
ATOM 3369 O O . MET A 1 442 ? 27.09577 96.42310 6.07265 1.000 34.42911 467 MET A O 1
ATOM 3374 N N . PRO A 1 443 ? 28.87342 97.67831 6.61998 1.000 33.47738 468 PRO A N 1
ATOM 3375 C CA . PRO A 1 443 ? 28.31193 98.02369 7.93000 1.000 32.91147 468 PRO A CA 1
ATOM 3376 C C . PRO A 1 443 ? 27.06331 98.88206 7.80457 1.000 33.26237 468 PRO A C 1
ATOM 3377 O O . PRO A 1 443 ? 26.83370 99.55844 6.79962 1.000 34.92412 468 PRO A O 1
ATOM 3381 N N . LEU A 1 444 ? 26.24567 98.83888 8.85534 1.000 30.52481 469 LEU A N 1
ATOM 3382 C CA . LEU A 1 444 ? 25.08306 99.71228 8.94366 1.000 30.12368 469 LEU A CA 1
ATOM 3383 C C . LEU A 1 444 ? 25.53635 101.16368 9.05254 1.000 30.61672 469 LEU A C 1
ATOM 3384 O O . LEU A 1 444 ? 26.28680 101.52207 9.96782 1.000 31.38735 469 LEU A O 1
ATOM 3389 N N . ALA A 1 445 ? 25.08241 101.99944 8.12504 1.000 30.41567 470 ALA A N 1
ATOM 3390 C CA . ALA A 1 445 ? 25.42107 103.41190 8.15053 1.000 32.16227 470 ALA A CA 1
ATOM 3391 C C . ALA A 1 445 ? 24.40205 104.18537 8.98419 1.000 33.52278 470 ALA A C 1
ATOM 3392 O O . ALA A 1 445 ? 23.42476 103.63339 9.49511 1.000 34.63406 470 ALA A O 1
ATOM 3394 N N . VAL A 1 446 ? 24.63485 105.48785 9.12924 1.000 34.43036 471 VAL A N 1
ATOM 3395 C CA . VAL A 1 446 ? 23.67332 106.37131 9.78268 1.000 36.24560 471 VAL A CA 1
ATOM 3396 C C . VAL A 1 446 ? 22.58341 106.65158 8.75071 1.000 40.41458 471 VAL A C 1
ATOM 3397 O O . VAL A 1 446 ? 22.75167 107.47550 7.85143 1.000 42.09670 471 VAL A O 1
ATOM 3401 N N . VAL A 1 447 ? 21.46120 105.94518 8.87549 1.000 43.54092 472 VAL A N 1
ATOM 3402 C CA . VAL A 1 447 ? 20.40071 106.00926 7.87899 1.000 48.79421 472 VAL A CA 1
ATOM 3403 C C . VAL A 1 447 ? 19.74512 107.38276 7.90766 1.000 57.21021 472 VAL A C 1
ATOM 3404 O O . VAL A 1 447 ? 19.35982 107.88401 8.97242 1.000 57.13314 472 VAL A O 1
ATOM 3408 N N . SER A 1 448 ? 19.62198 107.99370 6.72977 1.000 64.20958 473 SER A N 1
ATOM 3409 C CA . SER A 1 448 ? 18.96690 109.28987 6.53269 1.000 68.74023 473 SER A CA 1
ATOM 3410 C C . SER A 1 448 ? 19.53830 110.37022 7.44429 1.000 70.07748 473 SER A C 1
ATOM 3411 O O . SER A 1 448 ? 19.74719 111.50423 7.01322 1.000 72.33315 473 SER A O 1
ATOM 3414 N N . ALA B 1 6 ? 7.52683 26.06050 39.02121 1.000 47.21091 31 ALA B N 1
ATOM 3415 C CA . ALA B 1 6 ? 6.76913 26.17636 40.26565 1.000 49.11319 31 ALA B CA 1
ATOM 3416 C C . ALA B 1 6 ? 7.59316 26.89516 41.32630 1.000 47.62475 31 ALA B C 1
ATOM 3417 O O . ALA B 1 6 ? 8.77706 26.60595 41.49566 1.000 47.31479 31 ALA B O 1
ATOM 3419 N N . VAL B 1 7 ? 6.97229 27.83745 42.03880 1.000 47.05724 32 VAL B N 1
ATOM 3420 C CA . VAL B 1 7 ? 7.70974 28.63709 43.01213 1.000 45.25418 32 VAL B CA 1
ATOM 3421 C C . VAL B 1 7 ? 8.05382 27.77428 44.21822 1.000 43.91431 32 VAL B C 1
ATOM 3422 O O . VAL B 1 7 ? 7.18732 27.10233 44.79264 1.000 44.03119 32 VAL B O 1
ATOM 3426 N N . GLU B 1 8 ? 9.32663 27.78630 44.60110 1.000 42.41769 33 GLU B N 1
ATOM 3427 C CA . GLU B 1 8 ? 9.82288 26.97447 45.70474 1.000 45.50969 33 GLU B CA 1
ATOM 3428 C C . GLU B 1 8 ? 9.66930 27.74925 47.00878 1.000 41.78721 33 GLU B C 1
ATOM 3429 O O . GLU B 1 8 ? 10.27500 28.81208 47.18177 1.000 38.52496 33 GLU B O 1
ATOM 3435 N N . ILE B 1 9 ? 8.86161 27.22098 47.92037 1.000 42.94427 34 ILE B N 1
ATOM 3436 C CA . ILE B 1 9 ? 8.57550 27.91226 49.17385 1.000 42.04689 34 ILE B CA 1
ATOM 3437 C C . ILE B 1 9 ? 8.82699 26.96428 50.34010 1.000 43.63649 34 ILE B C 1
ATOM 3438 O O . ILE B 1 9 ? 8.11768 25.95791 50.48496 1.000 46.08950 34 ILE B O 1
ATOM 3443 N N . PRO B 1 10 ? 9.81731 27.23755 51.18633 1.000 42.21211 35 PRO B N 1
ATOM 3444 C CA . PRO B 1 10 ? 10.01704 26.40453 52.37753 1.000 44.93927 35 PRO B CA 1
ATOM 3445 C C . PRO B 1 10 ? 8.90915 26.63319 53.39375 1.000 48.03052 35 PRO B C 1
ATOM 3446 O O . PRO B 1 10 ? 8.47083 27.76404 53.61865 1.000 49.48009 35 PRO B O 1
ATOM 3450 N N . ALA B 1 11 ? 8.42398 25.54376 53.97416 1.000 50.83902 36 ALA B N 1
ATOM 3451 C CA . ALA B 1 11 ? 7.39066 25.61772 54.99356 1.000 56.06538 36 ALA B CA 1
ATOM 3452 C C . ALA B 1 11 ? 7.75949 24.70223 56.15300 1.000 57.90183 36 ALA B C 1
ATOM 3453 O O . ALA B 1 11 ? 8.68023 23.88452 56.06460 1.000 57.91269 36 ALA B O 1
ATOM 3455 N N . GLY B 1 12 ? 7.03201 24.86438 57.25619 1.000 59.11805 37 GLY B N 1
ATOM 3456 C CA . GLY B 1 12 ? 7.28207 24.05028 58.43505 1.000 59.56916 37 GLY B CA 1
ATOM 3457 C C . GLY B 1 12 ? 8.64607 24.33537 59.03065 1.000 56.35187 37 GLY B C 1
ATOM 3458 O O . GLY B 1 12 ? 9.13259 25.47123 59.02269 1.000 53.08107 37 GLY B O 1
ATOM 3459 N N . ASP B 1 13 ? 9.27732 23.28230 59.55445 1.000 57.87848 38 ASP B N 1
ATOM 3460 C CA . ASP B 1 13 ? 10.57062 23.44399 60.20838 1.000 56.98166 38 ASP B CA 1
ATOM 3461 C C . ASP B 1 13 ? 11.63949 23.92239 59.23256 1.000 52.52899 38 ASP B C 1
ATOM 3462 O O . ASP B 1 13 ? 12.56233 24.63585 59.63591 1.000 49.98366 38 ASP B O 1
ATOM 3467 N N . HIS B 1 14 ? 11.52366 23.56683 57.94678 1.000 52.12621 39 HIS B N 1
ATOM 3468 C CA . HIS B 1 14 ? 12.50879 24.00897 56.96157 1.000 49.21692 39 HIS B CA 1
ATOM 3469 C C . HIS B 1 14 ? 12.60453 25.52456 56.89508 1.000 44.53848 39 HIS B C 1
ATOM 3470 O O . HIS B 1 14 ? 13.64239 26.05636 56.48614 1.000 42.73748 39 HIS B O 1
ATOM 3477 N N . LEU B 1 15 ? 11.55128 26.22679 57.31430 1.000 43.81065 40 LEU B N 1
ATOM 3478 C CA . LEU B 1 15 ? 11.55250 27.68340 57.27655 1.000 41.00939 40 LEU B CA 1
ATOM 3479 C C . LEU B 1 15 ? 12.43326 28.26895 58.37876 1.000 39.42705 40 LEU B C 1
ATOM 3480 O O . LEU B 1 15 ? 13.12770 29.26866 58.15964 1.000 35.81511 40 LEU B O 1
ATOM 3485 N N . TRP B 1 16 ? 12.43113 27.65108 59.56810 1.000 41.93312 41 TRP B N 1
ATOM 3486 C CA . TRP B 1 16 ? 13.07951 28.23224 60.73807 1.000 43.30758 41 TRP B CA 1
ATOM 3487 C C . TRP B 1 16 ? 14.08897 27.31160 61.42309 1.000 47.97387 41 TRP B C 1
ATOM 3488 O O . TRP B 1 16 ? 14.56269 27.64819 62.51393 1.000 48.99226 41 TRP B O 1
ATOM 3499 N N . LYS B 1 17 ? 14.44832 26.17783 60.82624 1.000 52.01535 42 LYS B N 1
ATOM 3500 C CA . LYS B 1 17 ? 15.40809 25.27705 61.45333 1.000 57.13960 42 LYS B CA 1
ATOM 3501 C C . LYS B 1 17 ? 16.84104 25.67052 61.11612 1.000 60.78539 42 LYS B C 1
ATOM 3502 O O . LYS B 1 17 ? 17.12079 26.24338 60.05953 1.000 57.71817 42 LYS B O 1
ATOM 3508 N N . SER B 1 18 ? 17.74561 25.37051 62.04462 1.000 68.11889 43 SER B N 1
ATOM 3509 C CA . SER B 1 18 ? 19.17141 25.61671 61.85779 1.000 69.40539 43 SER B CA 1
ATOM 3510 C C . SER B 1 18 ? 19.90168 24.29783 61.61036 1.000 72.76413 43 SER B C 1
ATOM 3511 O O . SER B 1 18 ? 21.04023 24.27947 61.14310 1.000 73.43120 43 SER B O 1
ATOM 3514 N N . ALA B 1 23 ? 27.04124 26.61367 63.76890 1.000 62.14648 48 ALA B N 1
ATOM 3515 C CA . ALA B 1 23 ? 28.35459 26.24698 63.24776 1.000 62.62041 48 ALA B CA 1
ATOM 3516 C C . ALA B 1 23 ? 29.31604 27.43519 63.30423 1.000 61.80041 48 ALA B C 1
ATOM 3517 O O . ALA B 1 23 ? 28.96226 28.54249 62.89525 1.000 59.56766 48 ALA B O 1
ATOM 3519 N N . PRO B 1 24 ? 30.53194 27.20412 63.79910 1.000 62.01376 49 PRO B N 1
ATOM 3520 C CA . PRO B 1 24 ? 31.47707 28.31061 63.98140 1.000 59.90743 49 PRO B CA 1
ATOM 3521 C C . PRO B 1 24 ? 31.96181 28.86452 62.65081 1.000 55.91732 49 PRO B C 1
ATOM 3522 O O . PRO B 1 24 ? 31.90714 28.20857 61.60822 1.000 55.55355 49 PRO B O 1
ATOM 3526 N N . ARG B 1 25 ? 32.41031 30.11107 62.69599 1.000 51.10545 50 ARG B N 1
ATOM 3527 C CA . ARG B 1 25 ? 32.93752 30.74734 61.49745 1.000 46.36083 50 ARG B CA 1
ATOM 3528 C C . ARG B 1 25 ? 34.21650 30.03406 61.07449 1.000 46.34475 50 ARG B C 1
ATOM 3529 O O . ARG B 1 25 ? 35.08323 29.78330 61.91904 1.000 48.30825 50 ARG B O 1
ATOM 3537 N N . PRO B 1 26 ? 34.37644 29.69825 59.79496 1.000 44.18948 51 PRO B N 1
ATOM 3538 C CA . PRO B 1 26 ? 35.61995 29.05827 59.35525 1.000 45.71374 51 PRO B CA 1
ATOM 3539 C C . PRO B 1 26 ? 36.80378 29.99319 59.54708 1.000 46.73869 51 PRO B C 1
ATOM 3540 O O . PRO B 1 26 ? 36.67891 31.21619 59.43953 1.000 47.00547 51 PRO B O 1
ATOM 3544 N N . SER B 1 27 ? 37.96941 29.39537 59.81478 1.000 47.79098 52 SER B N 1
ATOM 3545 C CA . SER B 1 27 ? 39.16623 30.18268 60.09949 1.000 49.35626 52 SER B CA 1
ATOM 3546 C C . SER B 1 27 ? 39.52860 31.10930 58.94593 1.000 46.43777 52 SER B C 1
ATOM 3547 O O . SER B 1 27 ? 40.12551 32.16857 59.16709 1.000 45.74431 52 SER B O 1
ATOM 3550 N N . GLY B 1 28 ? 39.17975 30.73792 57.72031 1.000 44.74204 53 GLY B N 1
ATOM 3551 C CA . GLY B 1 28 ? 39.44870 31.56196 56.56304 1.000 42.49469 53 GLY B CA 1
ATOM 3552 C C . GLY B 1 28 ? 38.39187 32.59451 56.25656 1.000 39.59445 53 GLY B C 1
ATOM 3553 O O . GLY B 1 28 ? 38.53068 33.34599 55.28533 1.000 38.94609 53 GLY B O 1
ATOM 3554 N N . SER B 1 29 ? 37.32646 32.64918 57.04776 1.000 37.94855 54 SER B N 1
ATOM 3555 C CA . SER B 1 29 ? 36.26916 33.62272 56.83482 1.000 36.74377 54 SER B CA 1
ATOM 3556 C C . SER B 1 29 ? 36.49699 34.87462 57.67372 1.000 36.46150 54 SER B C 1
ATOM 3557 O O . SER B 1 29 ? 37.16231 34.84982 58.70909 1.000 36.44273 54 SER B O 1
ATOM 3560 N N . THR B 1 30 ? 35.91696 35.97756 57.20862 1.000 35.30788 55 THR B N 1
ATOM 3561 C CA . THR B 1 30 ? 36.12186 37.29650 57.78984 1.000 37.04617 55 THR B CA 1
ATOM 3562 C C . THR B 1 30 ? 34.78892 37.87646 58.23057 1.000 32.74428 55 THR B C 1
ATOM 3563 O O . THR B 1 30 ? 33.83438 37.89227 57.44815 1.000 31.47117 55 THR B O 1
ATOM 3567 N N . TYR B 1 31 ? 34.72689 38.37275 59.46455 1.000 32.40086 56 TYR B N 1
ATOM 3568 C CA . TYR B 1 31 ? 33.55221 39.12866 59.87638 1.000 32.02411 56 TYR B CA 1
ATOM 3569 C C . TYR B 1 31 ? 33.41774 40.37132 59.00817 1.000 29.17911 56 TYR B C 1
ATOM 3570 O O . TYR B 1 31 ? 34.37704 41.12518 58.82598 1.000 30.33083 56 TYR B O 1
ATOM 3579 N N . MET B 1 32 ? 32.22810 40.57144 58.45288 1.000 27.24953 57 MET B N 1
ATOM 3580 C CA . MET B 1 32 ? 32.02357 41.57704 57.42193 1.000 26.71369 57 MET B CA 1
ATOM 3581 C C . MET B 1 32 ? 31.41258 42.87219 57.94859 1.000 27.90486 57 MET B C 1
ATOM 3582 O O . MET B 1 32 ? 30.96961 43.70498 57.14806 1.000 27.02378 57 MET B O 1
ATOM 3587 N N . GLY B 1 33 ? 31.38457 43.06243 59.26482 1.000 29.42152 58 GLY B N 1
ATOM 3588 C CA . GLY B 1 33 ? 30.94297 44.33229 59.81681 1.000 30.47641 58 GLY B CA 1
ATOM 3589 C C . GLY B 1 33 ? 31.90272 45.44199 59.42892 1.000 32.62729 58 GLY B C 1
ATOM 3590 O O . GLY B 1 33 ? 33.11707 45.32945 59.63136 1.000 35.15878 58 GLY B O 1
ATOM 3591 N N . GLY B 1 34 ? 31.36103 46.52095 58.86601 1.000 31.37507 59 GLY B N 1
ATOM 3592 C CA . GLY B 1 34 ? 32.17756 47.62854 58.39505 1.000 32.17050 59 GLY B CA 1
ATOM 3593 C C . GLY B 1 34 ? 33.12840 47.27582 57.27197 1.000 33.02415 59 GLY B C 1
ATOM 3594 O O . GLY B 1 34 ? 34.12999 47.96961 57.07769 1.000 31.60488 59 GLY B O 1
ATOM 3595 N N . PHE B 1 35 ? 32.82089 46.24213 56.49222 1.000 32.15101 60 PHE B N 1
ATOM 3596 C CA . PHE B 1 35 ? 33.76382 45.78251 55.48019 1.000 32.92465 60 PHE B CA 1
ATOM 3597 C C . PHE B 1 35 ? 33.95684 46.82090 54.38064 1.000 31.71060 60 PHE B C 1
ATOM 3598 O O . PHE B 1 35 ? 32.98858 47.37773 53.85206 1.000 30.75366 60 PHE B O 1
ATOM 3606 N N . LYS B 1 36 ? 35.21586 47.06245 54.02749 1.000 31.51534 61 LYS B N 1
ATOM 3607 C CA . LYS B 1 36 ? 35.58366 47.94456 52.92829 1.000 32.46692 61 LYS B CA 1
ATOM 3608 C C . LYS B 1 36 ? 36.13566 47.09720 51.79011 1.000 31.14101 61 LYS B C 1
ATOM 3609 O O . LYS B 1 36 ? 37.14966 46.41097 51.95878 1.000 32.68367 61 LYS B O 1
ATOM 3615 N N . ALA B 1 37 ? 35.45093 47.12119 50.65255 1.000 29.86044 62 ALA B N 1
ATOM 3616 C CA . ALA B 1 37 ? 35.91748 46.43546 49.45845 1.000 27.93531 62 ALA B CA 1
ATOM 3617 C C . ALA B 1 37 ? 36.90745 47.31747 48.70872 1.000 32.89408 62 ALA B C 1
ATOM 3618 O O . ALA B 1 37 ? 36.93815 48.53300 48.91092 1.000 32.99665 62 ALA B O 1
ATOM 3620 N N . PRO B 1 38 ? 37.72327 46.73505 47.82462 1.000 34.36021 63 PRO B N 1
ATOM 3621 C CA . PRO B 1 38 ? 38.60278 47.56367 46.99130 1.000 36.15214 63 PRO B CA 1
ATOM 3622 C C . PRO B 1 38 ? 37.80332 48.56084 46.16551 1.000 35.44900 63 PRO B C 1
ATOM 3623 O O . PRO B 1 38 ? 36.67232 48.29548 45.75254 1.000 32.97207 63 PRO B O 1
ATOM 3627 N N . ARG B 1 39 ? 38.40481 49.72650 45.94013 1.000 37.90299 64 ARG B N 1
ATOM 3628 C CA . ARG B 1 39 ? 37.74251 50.77627 45.17997 1.000 38.93578 64 ARG B CA 1
ATOM 3629 C C . ARG B 1 39 ? 37.41524 50.30170 43.76716 1.000 36.89820 64 ARG B C 1
ATOM 3630 O O . ARG B 1 39 ? 38.15305 49.52252 43.15797 1.000 36.99610 64 ARG B O 1
ATOM 3638 N N . LEU B 1 40 ? 36.28868 50.77932 43.24905 1.000 34.87714 65 LEU B N 1
ATOM 3639 C CA . LEU B 1 40 ? 35.87382 50.50512 41.87569 1.000 34.04689 65 LEU B CA 1
ATOM 3640 C C . LEU B 1 40 ? 35.61559 51.84745 41.19898 1.000 35.17288 65 LEU B C 1
ATOM 3641 O O . LEU B 1 40 ? 34.52176 52.40850 41.31951 1.000 35.63018 65 LEU B O 1
ATOM 3646 N N . GLY B 1 41 ? 36.61970 52.35579 40.48092 1.000 36.07142 66 GLY B N 1
ATOM 3647 C CA . GLY B 1 41 ? 36.45093 53.61384 39.77270 1.000 37.01170 66 GLY B CA 1
ATOM 3648 C C . GLY B 1 41 ? 35.35980 53.57134 38.72056 1.000 36.53177 66 GLY B C 1
ATOM 3649 O O . GLY B 1 41 ? 34.81061 54.61244 38.34739 1.000 38.35440 66 GLY B O 1
ATOM 3650 N N . ARG B 1 42 ? 35.05470 52.38252 38.20633 1.000 34.23318 67 ARG B N 1
ATOM 3651 C CA . ARG B 1 42 ? 33.92132 52.18608 37.31091 1.000 34.49204 67 ARG B CA 1
ATOM 3652 C C . ARG B 1 42 ? 33.32980 50.82194 37.61718 1.000 34.69388 67 ARG B C 1
ATOM 3653 O O . ARG B 1 42 ? 34.01206 49.80443 37.47917 1.000 37.53085 67 ARG B O 1
ATOM 3661 N N . ILE B 1 43 ? 32.07490 50.80822 38.04739 1.000 31.95957 68 ILE B N 1
ATOM 3662 C CA . ILE B 1 43 ? 31.42831 49.58990 38.51642 1.000 29.41794 68 ILE B CA 1
ATOM 3663 C C . ILE B 1 43 ? 30.86955 48.83890 37.31455 1.000 29.37693 68 ILE B C 1
ATOM 3664 O O . ILE B 1 43 ? 29.99491 49.34755 36.60673 1.000 29.33175 68 ILE B O 1
ATOM 3669 N N . ARG B 1 44 ? 31.36791 47.62687 37.07843 1.000 29.16166 69 ARG B N 1
ATOM 3670 C CA . ARG B 1 44 ? 30.82169 46.77962 36.01884 1.000 27.41143 69 ARG B CA 1
ATOM 3671 C C . ARG B 1 44 ? 29.65525 46.01966 36.63480 1.000 25.49443 69 ARG B C 1
ATOM 3672 O O . ARG B 1 44 ? 29.84298 45.07893 37.41080 1.000 25.36922 69 ARG B O 1
ATOM 3680 N N . LEU B 1 45 ? 28.44247 46.45237 36.30683 1.000 24.68095 70 LEU B N 1
ATOM 3681 C CA . LEU B 1 45 ? 27.24167 46.03660 37.01046 1.000 24.41877 70 LEU B CA 1
ATOM 3682 C C . LEU B 1 45 ? 26.36520 45.17108 36.11553 1.000 25.85983 70 LEU B C 1
ATOM 3683 O O . LEU B 1 45 ? 26.15493 45.48395 34.93700 1.000 25.52062 70 LEU B O 1
ATOM 3688 N N . ALA B 1 46 ? 25.82472 44.10024 36.68691 1.000 24.85746 71 ALA B N 1
ATOM 3689 C CA . ALA B 1 46 ? 24.90559 43.24085 35.96311 1.000 24.48943 71 ALA B CA 1
ATOM 3690 C C . ALA B 1 46 ? 23.61526 43.11730 36.75578 1.000 24.49849 71 ALA B C 1
ATOM 3691 O O . ALA B 1 46 ? 23.60991 43.17626 37.98981 1.000 23.22866 71 ALA B O 1
ATOM 3693 N N . PHE B 1 47 ? 22.51860 42.92972 36.03338 1.000 25.21987 72 PHE B N 1
ATOM 3694 C CA . PHE B 1 47 ? 21.19831 42.82016 36.62876 1.000 23.67420 72 PHE B CA 1
ATOM 3695 C C . PHE B 1 47 ? 20.68487 41.40489 36.42742 1.000 26.00458 72 PHE B C 1
ATOM 3696 O O . PHE B 1 47 ? 20.82278 40.83875 35.33701 1.000 29.18134 72 PHE B O 1
ATOM 3704 N N . ILE B 1 48 ? 20.13469 40.82537 37.49028 1.000 24.56404 73 ILE B N 1
ATOM 3705 C CA . ILE B 1 48 ? 19.51040 39.50905 37.44865 1.000 24.65215 73 ILE B CA 1
ATOM 3706 C C . ILE B 1 48 ? 18.07021 39.71569 37.89603 1.000 24.42440 73 ILE B C 1
ATOM 3707 O O . ILE B 1 48 ? 17.81553 40.07609 39.05322 1.000 24.90607 73 ILE B O 1
ATOM 3712 N N . GLY B 1 49 ? 17.13389 39.54219 36.97042 1.000 24.69052 74 GLY B N 1
ATOM 3713 C CA . GLY B 1 49 ? 15.74475 39.83651 37.24366 1.000 25.92347 74 GLY B CA 1
ATOM 3714 C C . GLY B 1 49 ? 15.44063 41.28474 36.92725 1.000 27.17540 74 GLY B C 1
ATOM 3715 O O . GLY B 1 49 ? 15.81834 42.18460 37.68640 1.000 26.49507 74 GLY B O 1
ATOM 3716 N N . VAL B 1 50 ? 14.80262 41.53410 35.78511 1.000 28.35949 75 VAL B N 1
ATOM 3717 C CA . VAL B 1 50 ? 14.45947 42.90129 35.41233 1.000 27.43661 75 VAL B CA 1
ATOM 3718 C C . VAL B 1 50 ? 12.96831 42.99286 35.12099 1.000 28.85047 75 VAL B C 1
ATOM 3719 O O . VAL B 1 50 ? 12.55159 43.37672 34.02106 1.000 28.27228 75 VAL B O 1
ATOM 3723 N N . GLY B 1 51 ? 12.15491 42.68897 36.12863 1.000 28.01237 76 GLY B N 1
ATOM 3724 C CA . GLY B 1 51 ? 10.73752 42.93257 36.01640 1.000 27.62816 76 GLY B CA 1
ATOM 3725 C C . GLY B 1 51 ? 10.51158 44.37079 36.41649 1.000 26.11751 76 GLY B C 1
ATOM 3726 O O . GLY B 1 51 ? 11.35694 45.21835 36.12419 1.000 27.02370 76 GLY B O 1
ATOM 3727 N N . GLY B 1 52 ? 9.42124 44.66029 37.12272 1.000 26.39706 77 GLY B N 1
ATOM 3728 C CA . GLY B 1 52 ? 9.16569 46.03471 37.52434 1.000 27.80305 77 GLY B CA 1
ATOM 3729 C C . GLY B 1 52 ? 10.31829 46.64754 38.30087 1.000 27.18348 77 GLY B C 1
ATOM 3730 O O . GLY B 1 52 ? 10.83915 47.70257 37.93132 1.000 26.88399 77 GLY B O 1
ATOM 3731 N N . ARG B 1 53 ? 10.75811 45.97444 39.36666 1.000 26.71843 78 ARG B N 1
ATOM 3732 C CA . ARG B 1 53 ? 11.75594 46.56783 40.25638 1.000 25.76357 78 ARG B CA 1
ATOM 3733 C C . ARG B 1 53 ? 13.13606 46.59892 39.60984 1.000 24.39144 78 ARG B C 1
ATOM 3734 O O . ARG B 1 53 ? 13.83031 47.62088 39.65677 1.000 25.65260 78 ARG B O 1
ATOM 3742 N N . GLY B 1 54 ? 13.55884 45.48377 39.01309 1.000 22.74477 79 GLY B N 1
ATOM 3743 C CA . GLY B 1 54 ? 14.86742 45.45046 38.37665 1.000 21.06622 79 GLY B CA 1
ATOM 3744 C C . GLY B 1 54 ? 15.01323 46.48603 37.27811 1.000 23.11698 79 GLY B C 1
ATOM 3745 O O . GLY B 1 54 ? 16.06363 47.11996 37.14458 1.000 23.78786 79 GLY B O 1
ATOM 3746 N N . PHE B 1 55 ? 13.96524 46.66690 36.46872 1.000 24.62192 80 PHE B N 1
ATOM 3747 C CA . PHE B 1 55 ? 14.02754 47.66501 35.40627 1.000 25.39501 80 PHE B CA 1
ATOM 3748 C C . PHE B 1 55 ? 14.05139 49.08038 35.97056 1.000 27.63198 80 PHE B C 1
ATOM 3749 O O . PHE B 1 55 ? 14.66268 49.97223 35.37064 1.000 28.72941 80 PHE B O 1
ATOM 3757 N N . SER B 1 56 ? 13.39937 49.30254 37.11629 1.000 27.64496 81 SER B N 1
ATOM 3758 C CA . SER B 1 56 ? 13.47969 50.59723 37.78734 1.000 28.84430 81 SER B CA 1
ATOM 3759 C C . SER B 1 56 ? 14.90909 50.90180 38.21400 1.000 25.26792 81 SER B C 1
ATOM 3760 O O . SER B 1 56 ? 15.40434 52.01490 38.00650 1.000 25.58892 81 SER B O 1
ATOM 3763 N N . HIS B 1 57 ? 15.58053 49.92567 38.83708 1.000 22.75889 82 HIS B N 1
ATOM 3764 C CA . HIS B 1 57 ? 16.98110 50.11542 39.20778 1.000 24.29672 82 HIS B CA 1
ATOM 3765 C C . HIS B 1 57 ? 17.84515 50.35391 37.97781 1.000 26.12201 82 HIS B C 1
ATOM 3766 O O . HIS B 1 57 ? 18.70344 51.24338 37.97384 1.000 26.67962 82 HIS B O 1
ATOM 3773 N N . LEU B 1 58 ? 17.63456 49.55897 36.92694 1.000 26.35490 83 LEU B N 1
ATOM 3774 C CA . LEU B 1 58 ? 18.40760 49.70981 35.69931 1.000 26.34291 83 LEU B CA 1
ATOM 3775 C C . LEU B 1 58 ? 18.22882 51.10247 35.11196 1.000 26.48778 83 LEU B C 1
ATOM 3776 O O . LEU B 1 58 ? 19.20357 51.75213 34.71789 1.000 28.37653 83 LEU B O 1
ATOM 3781 N N . ALA B 1 59 ? 16.98505 51.58384 35.06520 1.000 26.70460 84 ALA B N 1
ATOM 3782 C CA . ALA B 1 59 ? 16.71083 52.89069 34.47935 1.000 29.87801 84 ALA B CA 1
ATOM 3783 C C . ALA B 1 59 ? 17.40437 54.00071 35.25577 1.000 31.96598 84 ALA B C 1
ATOM 3784 O O . ALA B 1 59 ? 17.93744 54.94656 34.66352 1.000 32.07685 84 ALA B O 1
ATOM 3786 N N . GLN B 1 60 ? 17.41040 53.90389 36.58524 1.000 33.15710 85 GLN B N 1
ATOM 3787 C CA . GLN B 1 60 ? 18.08495 54.92354 37.38044 1.000 35.00729 85 GLN B CA 1
ATOM 3788 C C . GLN B 1 60 ? 19.59860 54.78484 37.28498 1.000 32.14789 85 GLN B C 1
ATOM 3789 O O . GLN B 1 60 ? 20.31163 55.79300 37.26538 1.000 31.97177 85 GLN B O 1
ATOM 3795 N N . MET B 1 61 ? 20.09837 53.55478 37.17977 1.000 30.87656 86 MET B N 1
ATOM 3796 C CA . MET B 1 61 ? 21.53513 53.32365 37.15409 1.000 33.10686 86 MET B CA 1
ATOM 3797 C C . MET B 1 61 ? 22.19192 53.75862 35.84902 1.000 33.16988 86 MET B C 1
ATOM 3798 O O . MET B 1 61 ? 23.39329 54.04970 35.85742 1.000 32.43555 86 MET B O 1
ATOM 3803 N N . CYS B 1 62 ? 21.44587 53.81733 34.73544 1.000 33.03379 87 CYS B N 1
ATOM 3804 C CA A CYS B 1 62 ? 21.98255 54.18221 33.42199 0.526 34.57087 87 CYS B CA 1
ATOM 3805 C CA B CYS B 1 62 ? 22.13468 54.13557 33.49319 0.474 34.44842 87 CYS B CA 1
ATOM 3806 C C . CYS B 1 62 ? 22.48480 55.61459 33.36359 1.000 37.50296 87 CYS B C 1
ATOM 3807 O O . CYS B 1 62 ? 23.24279 55.96221 32.45255 1.000 41.79717 87 CYS B O 1
ATOM 3812 N N . VAL B 1 63 ? 22.00788 56.47531 34.25959 1.000 37.52210 88 VAL B N 1
ATOM 3813 C CA . VAL B 1 63 ? 22.38590 57.88315 34.26800 1.000 39.47807 88 VAL B CA 1
ATOM 3814 C C . VAL B 1 63 ? 23.35345 58.19796 35.40208 1.000 39.99533 88 VAL B C 1
ATOM 3815 O O . VAL B 1 63 ? 23.60297 59.37070 35.69396 1.000 43.19079 88 VAL B O 1
ATOM 3819 N N . MET B 1 64 ? 23.90589 57.17706 36.04821 1.000 37.21839 89 MET B N 1
ATOM 3820 C CA . MET B 1 64 ? 24.86364 57.35978 37.12739 1.000 38.57800 89 MET B CA 1
ATOM 3821 C C . MET B 1 64 ? 26.27506 57.37218 36.56636 1.000 38.40983 89 MET B C 1
ATOM 3822 O O . MET B 1 64 ? 26.60777 56.57926 35.68223 1.000 38.34918 89 MET B O 1
ATOM 3827 N N . ASP B 1 65 ? 27.10839 58.26048 37.09633 1.000 39.03328 90 ASP B N 1
ATOM 3828 C CA . ASP B 1 65 ? 28.51169 58.26803 36.71910 1.000 39.48791 90 ASP B CA 1
ATOM 3829 C C . ASP B 1 65 ? 29.23275 57.11656 37.40773 1.000 34.14596 90 ASP B C 1
ATOM 3830 O O . ASP B 1 65 ? 28.86797 56.69712 38.51051 1.000 32.27724 90 ASP B O 1
ATOM 3835 N N . GLY B 1 66 ? 30.25610 56.59561 36.73570 1.000 31.46306 91 GLY B N 1
ATOM 3836 C CA . GLY B 1 66 ? 31.02660 55.50251 37.28990 1.000 29.78898 91 GLY B CA 1
ATOM 3837 C C . GLY B 1 66 ? 30.33402 54.16066 37.29366 1.000 27.91664 91 GLY B C 1
ATOM 3838 O O . GLY B 1 66 ? 30.69898 53.29235 38.08805 1.000 27.73759 91 GLY B O 1
ATOM 3839 N N . VAL B 1 67 ? 29.32482 53.96602 36.44750 1.000 27.90479 92 VAL B N 1
ATOM 3840 C CA . VAL B 1 67 ? 28.60388 52.70084 36.36584 1.000 26.48604 92 VAL B CA 1
ATOM 3841 C C . VAL B 1 67 ? 28.54292 52.27334 34.90687 1.000 27.11339 92 VAL B C 1
ATOM 3842 O O . VAL B 1 67 ? 28.18298 53.07351 34.03622 1.000 26.59998 92 VAL B O 1
ATOM 3846 N N . GLU B 1 68 ? 28.89796 51.01790 34.64000 1.000 27.00757 93 GLU B N 1
ATOM 3847 C CA . GLU B 1 68 ? 28.72984 50.41574 33.32416 1.000 27.74975 93 GLU B CA 1
ATOM 3848 C C . GLU B 1 68 ? 27.90175 49.15328 33.48110 1.000 26.49180 93 GLU B C 1
ATOM 3849 O O . GLU B 1 68 ? 28.32572 48.20568 34.15034 1.000 25.26638 93 GLU B O 1
ATOM 3855 N N . ILE B 1 69 ? 26.72096 49.14185 32.86778 1.000 26.40782 94 ILE B N 1
ATOM 3856 C CA . ILE B 1 69 ? 25.83442 47.98567 32.94506 1.000 25.35302 94 ILE B CA 1
ATOM 3857 C C . ILE B 1 69 ? 26.29567 46.99704 31.87806 1.000 25.64159 94 ILE B C 1
ATOM 3858 O O . ILE B 1 69 ? 26.07238 47.20192 30.68224 1.000 26.72288 94 ILE B O 1
ATOM 3863 N N . VAL B 1 70 ? 26.96746 45.92771 32.31315 1.000 24.49262 95 VAL B N 1
ATOM 3864 C CA . VAL B 1 70 ? 27.59742 44.99511 31.38511 1.000 24.74258 95 VAL B CA 1
ATOM 3865 C C . VAL B 1 70 ? 26.71118 43.81122 31.02312 1.000 24.72648 95 VAL B C 1
ATOM 3866 O O . VAL B 1 70 ? 26.92973 43.19289 29.97139 1.000 25.25203 95 VAL B O 1
ATOM 3870 N N . GLY B 1 71 ? 25.73557 43.46655 31.85557 1.000 21.42017 96 GLY B N 1
ATOM 3871 C CA . GLY B 1 71 ? 24.91748 42.29499 31.59417 1.000 24.34507 96 GLY B CA 1
ATOM 3872 C C . GLY B 1 71 ? 23.53736 42.41943 32.19745 1.000 25.28852 96 GLY B C 1
ATOM 3873 O O . GLY B 1 71 ? 23.34697 43.04334 33.24810 1.000 25.36933 96 GLY B O 1
ATOM 3874 N N . ILE B 1 72 ? 22.56959 41.78932 31.53771 1.000 24.97139 97 ILE B N 1
ATOM 3875 C CA . ILE B 1 72 ? 21.17609 41.80199 31.96592 1.000 26.12165 97 ILE B CA 1
ATOM 3876 C C . ILE B 1 72 ? 20.62061 40.39866 31.78207 1.000 25.62646 97 ILE B C 1
ATOM 3877 O O . ILE B 1 72 ? 20.78921 39.79628 30.71719 1.000 26.94183 97 ILE B O 1
ATOM 3882 N N . CYS B 1 73 ? 19.98437 39.86675 32.82233 1.000 24.68934 98 CYS B N 1
ATOM 3883 C CA . CYS B 1 73 ? 19.47282 38.50405 32.79635 1.000 26.44780 98 CYS B CA 1
ATOM 3884 C C . CYS B 1 73 ? 18.05634 38.47202 33.34759 1.000 27.75722 98 CYS B C 1
ATOM 3885 O O . CYS B 1 73 ? 17.78919 39.03399 34.41502 1.000 28.37274 98 CYS B O 1
ATOM 3888 N N . ASP B 1 74 ? 17.16377 37.78317 32.63952 1.000 27.95364 99 ASP B N 1
ATOM 3889 C CA . ASP B 1 74 ? 15.80146 37.57258 33.10355 1.000 27.88402 99 ASP B CA 1
ATOM 3890 C C . ASP B 1 74 ? 15.30977 36.27804 32.48087 1.000 30.27284 99 ASP B C 1
ATOM 3891 O O . ASP B 1 74 ? 15.82541 35.84193 31.44833 1.000 32.59799 99 ASP B O 1
ATOM 3896 N N . LEU B 1 75 ? 14.34067 35.63656 33.13657 1.000 30.05168 100 LEU B N 1
ATOM 3897 C CA . LEU B 1 75 ? 13.73981 34.45212 32.53383 1.000 31.83196 100 LEU B CA 1
ATOM 3898 C C . LEU B 1 75 ? 13.10052 34.79501 31.19538 1.000 34.59893 100 LEU B C 1
ATOM 3899 O O . LEU B 1 75 ? 13.18096 34.01262 30.24017 1.000 36.86821 100 LEU B O 1
ATOM 3904 N N . LYS B 1 76 ? 12.45792 35.95944 31.11115 1.000 34.05558 101 LYS B N 1
ATOM 3905 C CA . LYS B 1 76 ? 11.70506 36.35359 29.92812 1.000 35.41551 101 LYS B CA 1
ATOM 3906 C C . LYS B 1 76 ? 12.61674 37.09276 28.95802 1.000 34.25809 101 LYS B C 1
ATOM 3907 O O . LYS B 1 76 ? 13.22088 38.11079 29.31424 1.000 31.85875 101 LYS B O 1
ATOM 3913 N N . GLU B 1 77 ? 12.67265 36.60009 27.72115 1.000 36.72852 102 GLU B N 1
ATOM 3914 C CA . GLU B 1 77 ? 13.54015 37.19812 26.71207 1.000 38.88149 102 GLU B CA 1
ATOM 3915 C C . GLU B 1 77 ? 13.16557 38.65116 26.44469 1.000 37.44921 102 GLU B C 1
ATOM 3916 O O . GLU B 1 77 ? 14.04208 39.49799 26.23634 1.000 36.05526 102 GLU B O 1
ATOM 3922 N N . GLU B 1 78 ? 11.86845 38.96396 26.45039 1.000 38.41932 103 GLU B N 1
ATOM 3923 C CA . GLU B 1 78 ? 11.45655 40.32437 26.12727 1.000 39.89925 103 GLU B CA 1
ATOM 3924 C C . GLU B 1 78 ? 11.80386 41.29839 27.24687 1.000 35.82468 103 GLU B C 1
ATOM 3925 O O . GLU B 1 78 ? 12.01631 42.48559 26.98179 1.000 36.95953 103 GLU B O 1
ATOM 3931 N N . LEU B 1 79 ? 11.88292 40.82495 28.49260 1.000 32.96669 104 LEU B N 1
ATOM 3932 C CA . LEU B 1 79 ? 12.29637 41.70813 29.58053 1.000 31.28977 104 LEU B CA 1
ATOM 3933 C C . LEU B 1 79 ? 13.79984 41.95125 29.55593 1.000 29.96550 104 LEU B C 1
ATOM 3934 O O . LEU B 1 79 ? 14.25847 43.05874 29.85869 1.000 27.97286 104 LEU B O 1
ATOM 3939 N N . THR B 1 80 ? 14.57843 40.92146 29.22082 1.000 30.57361 105 THR B N 1
ATOM 3940 C CA . THR B 1 80 ? 16.00440 41.11743 28.98881 1.000 30.72854 105 THR B CA 1
ATOM 3941 C C . THR B 1 80 ? 16.23775 42.12842 27.87548 1.000 30.88080 105 THR B C 1
ATOM 3942 O O . THR B 1 80 ? 17.04990 43.04979 28.01594 1.000 31.46655 105 THR B O 1
ATOM 3946 N N . LYS B 1 81 ? 15.51874 41.97811 26.76108 1.000 31.05071 106 LYS B N 1
ATOM 3947 C CA . LYS B 1 81 ? 15.71272 42.88734 25.63894 1.000 33.18619 106 LYS B CA 1
ATOM 3948 C C . LYS B 1 81 ? 15.32315 44.31356 26.00721 1.000 31.94033 106 LYS B C 1
ATOM 3949 O O . LYS B 1 81 ? 16.01253 45.26487 25.62312 1.000 31.36017 106 LYS B O 1
ATOM 3955 N N . ARG B 1 82 ? 14.23052 44.48147 26.76373 1.000 31.18377 107 ARG B N 1
ATOM 3956 C CA . ARG B 1 82 ? 13.83110 45.81788 27.20184 1.000 31.14051 107 ARG B CA 1
ATOM 3957 C C . ARG B 1 82 ? 14.94396 46.48613 28.00039 1.000 28.75162 107 ARG B C 1
ATOM 3958 O O . ARG B 1 82 ? 15.21804 47.67976 27.82144 1.000 28.17697 107 ARG B O 1
ATOM 3966 N N . GLY B 1 83 ? 15.58982 45.73272 28.89226 1.000 25.91520 108 GLY B N 1
ATOM 3967 C CA . GLY B 1 83 ? 16.70298 46.28715 29.64730 1.000 28.37580 108 GLY B CA 1
ATOM 3968 C C . GLY B 1 83 ? 17.89829 46.61538 28.77178 1.000 28.64668 108 GLY B C 1
ATOM 3969 O O . GLY B 1 83 ? 18.49335 47.68844 28.89984 1.000 30.14798 108 GLY B O 1
ATOM 3970 N N . VAL B 1 84 ? 18.25162 45.70742 27.85830 1.000 28.44041 109 VAL B N 1
ATOM 3971 C CA . VAL B 1 84 ? 19.38270 45.93527 26.96090 1.000 29.91530 109 VAL B CA 1
ATOM 3972 C C . VAL B 1 84 ? 19.15781 47.19384 26.13106 1.000 32.33377 109 VAL B C 1
ATOM 3973 O O . VAL B 1 84 ? 20.03975 48.05529 26.02364 1.000 32.88703 109 VAL B O 1
ATOM 3977 N N . ASP B 1 85 ? 17.95398 47.33274 25.56603 1.000 33.75109 110 ASP B N 1
ATOM 3978 C CA . ASP B 1 85 ? 17.62868 48.48656 24.73244 1.000 34.86046 110 ASP B CA 1
ATOM 3979 C C . ASP B 1 85 ? 17.69257 49.78961 25.52063 1.000 34.35018 110 ASP B C 1
ATOM 3980 O O . ASP B 1 85 ? 18.12400 50.81995 24.99070 1.000 35.63944 110 ASP B O 1
ATOM 3985 N N . ARG B 1 86 ? 17.24609 49.77449 26.78039 1.000 33.18887 111 ARG B N 1
ATOM 3986 C CA . ARG B 1 86 ? 17.28377 50.99488 27.58071 1.000 32.49274 111 ARG B CA 1
ATOM 3987 C C . ARG B 1 86 ? 18.71425 51.47347 27.77183 1.000 31.46579 111 ARG B C 1
ATOM 3988 O O . ARG B 1 86 ? 19.00454 52.66500 27.62230 1.000 33.25464 111 ARG B O 1
ATOM 3996 N N . VAL B 1 87 ? 19.62299 50.55263 28.08693 1.000 30.80493 112 VAL B N 1
ATOM 3997 C CA . VAL B 1 87 ? 21.02385 50.90930 28.27755 1.000 29.76178 112 VAL B CA 1
ATOM 3998 C C . VAL B 1 87 ? 21.64221 51.37408 26.96419 1.000 32.83650 112 VAL B C 1
ATOM 3999 O O . VAL B 1 87 ? 22.38896 52.36099 26.92823 1.000 35.64789 112 VAL B O 1
ATOM 4003 N N . LEU B 1 88 ? 21.33806 50.67886 25.86411 1.000 32.85844 113 LEU B N 1
ATOM 4004 C CA . LEU B 1 88 ? 21.87060 51.08299 24.56657 1.000 34.50198 113 LEU B CA 1
ATOM 4005 C C . LEU B 1 88 ? 21.41079 52.48948 24.20102 1.000 37.04328 113 LEU B C 1
ATOM 4006 O O . LEU B 1 88 ? 22.21295 53.30591 23.73400 1.000 36.82586 113 LEU B O 1
ATOM 4011 N N . SER B 1 89 ? 20.13405 52.80593 24.45612 1.000 39.23530 114 SER B N 1
ATOM 4012 C CA . SER B 1 89 ? 19.59755 54.12308 24.11280 1.000 43.10658 114 SER B CA 1
ATOM 4013 C C . SER B 1 89 ? 20.25193 55.23867 24.91364 1.000 44.33639 114 SER B C 1
ATOM 4014 O O . SER B 1 89 ? 20.43486 56.34448 24.39294 1.000 46.40473 114 SER B O 1
ATOM 4017 N N . ARG B 1 90 ? 20.59227 54.98183 26.17424 1.000 44.81690 115 ARG B N 1
ATOM 4018 C CA . ARG B 1 90 ? 21.16623 56.01220 27.03087 1.000 47.69344 115 ARG B CA 1
ATOM 4019 C C . ARG B 1 90 ? 22.69093 56.04298 27.01960 1.000 47.83388 115 ARG B C 1
ATOM 4020 O O . ARG B 1 90 ? 23.27079 57.13151 27.07767 1.000 50.08177 115 ARG B O 1
ATOM 4028 N N . MET B 1 91 ? 23.36029 54.89005 26.91399 1.000 45.40344 116 MET B N 1
ATOM 4029 C CA . MET B 1 91 ? 24.80640 54.82176 27.09050 1.000 45.35411 116 MET B CA 1
ATOM 4030 C C . MET B 1 91 ? 25.59029 54.50848 25.82422 1.000 46.15667 116 MET B C 1
ATOM 4031 O O . MET B 1 91 ? 26.82070 54.62978 25.84200 1.000 48.03406 116 MET B O 1
ATOM 4036 N N . GLY B 1 92 ? 24.93834 54.08079 24.74536 1.000 44.74146 117 GLY B N 1
ATOM 4037 C CA . GLY B 1 92 ? 25.65782 53.85436 23.50915 1.000 43.87338 117 GLY B CA 1
ATOM 4038 C C . GLY B 1 92 ? 26.43030 52.55842 23.45283 1.000 42.62674 117 GLY B C 1
ATOM 4039 O O . GLY B 1 92 ? 27.19434 52.34604 22.50205 1.000 44.76563 117 GLY B O 1
ATOM 4040 N N . LYS B 1 93 ? 26.27327 51.69477 24.45072 1.000 39.19023 118 LYS B N 1
ATOM 4041 C CA . LYS B 1 93 ? 26.94651 50.40591 24.50284 1.000 37.01120 118 LYS B CA 1
ATOM 4042 C C . LYS B 1 93 ? 25.96494 49.37675 25.03384 1.000 33.28792 118 LYS B C 1
ATOM 4043 O O . LYS B 1 93 ? 25.36206 49.58265 26.09009 1.000 32.43274 118 LYS B O 1
ATOM 4049 N N . SER B 1 94 ? 25.81823 48.28003 24.31533 1.000 32.15131 119 SER B N 1
ATOM 4050 C CA . SER B 1 94 ? 24.82453 47.28478 24.69037 1.000 31.08737 119 SER B CA 1
ATOM 4051 C C . SER B 1 94 ? 25.38949 46.33182 25.72794 1.000 30.42637 119 SER B C 1
ATOM 4052 O O . SER B 1 94 ? 26.47702 45.78387 25.52551 1.000 31.35573 119 SER B O 1
ATOM 4055 N N . PRO B 1 95 ? 24.67864 46.08932 26.82349 1.000 28.63650 120 PRO B N 1
ATOM 4056 C CA . PRO B 1 95 ?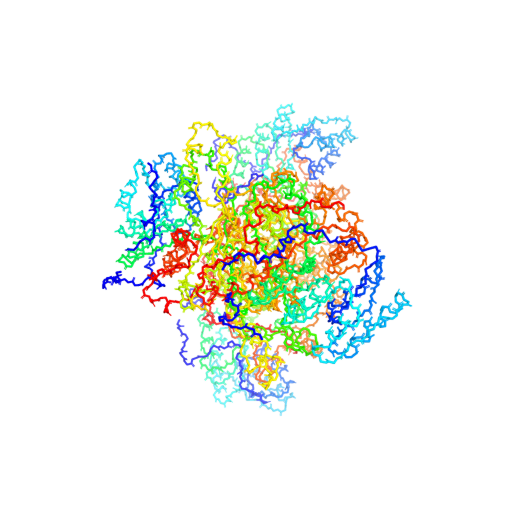 25.03000 44.95789 27.68214 1.000 28.17681 120 PRO B CA 1
ATOM 4057 C C . PRO B 1 95 ? 24.70077 43.65969 26.96704 1.000 29.75751 120 PRO B C 1
ATOM 4058 O O . PRO B 1 95 ? 23.88580 43.61894 26.04146 1.000 30.04703 120 PRO B O 1
ATOM 4062 N N . LEU B 1 96 ? 25.34462 42.58419 27.40697 1.000 29.05327 121 LEU B N 1
ATOM 4063 C CA . LEU B 1 96 ? 24.98822 41.26476 26.90607 1.000 31.31392 121 LEU B CA 1
ATOM 4064 C C . LEU B 1 96 ? 23.74708 40.75761 27.62816 1.000 31.06320 121 LEU B C 1
ATOM 4065 O O . LEU B 1 96 ? 23.59522 40.94088 28.84059 1.000 29.91807 121 LEU B O 1
ATOM 4070 N N . GLY B 1 97 ? 22.84462 40.15133 26.86443 1.000 32.17213 122 GLY B N 1
ATOM 4071 C CA . GLY B 1 97 ? 21.56542 39.69405 27.37838 1.000 32.04514 122 GLY B CA 1
ATOM 4072 C C . GLY B 1 97 ? 21.53220 38.18433 27.54449 1.000 31.48449 122 GLY B C 1
ATOM 4073 O O . GLY B 1 97 ? 22.09647 37.44516 26.73687 1.000 32.23416 122 GLY B O 1
ATOM 4074 N N . TYR B 1 98 ? 20.86032 37.73652 28.60391 1.000 30.33527 123 TYR B N 1
ATOM 4075 C CA . TYR B 1 98 ? 20.76663 36.31795 28.92283 1.000 32.59873 123 TYR B CA 1
ATOM 4076 C C . TYR B 1 98 ? 19.33063 35.99815 29.31096 1.000 35.16236 123 TYR B C 1
ATOM 4077 O O . TYR B 1 98 ? 18.73290 36.71740 30.11566 1.000 34.67917 123 TYR B O 1
ATOM 4086 N N . SER B 1 99 ? 18.78236 34.92321 28.74702 1.000 39.67899 124 SER B N 1
ATOM 4087 C CA . SER B 1 99 ? 17.39884 34.54294 29.00327 1.000 44.54392 124 SER B CA 1
ATOM 4088 C C . SER B 1 99 ? 17.25722 33.03246 28.91896 1.000 51.32533 124 SER B C 1
ATOM 4089 O O . SER B 1 99 ? 18.15157 32.32602 28.45255 1.000 51.73631 124 SER B O 1
ATOM 4092 N N . GLY B 1 100 ? 16.10635 32.54541 29.37273 1.000 57.30814 125 GLY B N 1
ATOM 4093 C CA . GLY B 1 100 ? 15.74182 31.15812 29.16801 1.000 60.60580 125 GLY B CA 1
ATOM 4094 C C . GLY B 1 100 ? 15.43379 30.37723 30.42557 1.000 60.59006 125 GLY B C 1
ATOM 4095 O O . GLY B 1 100 ? 14.26601 30.23384 30.79436 1.000 63.49272 125 GLY B O 1
ATOM 4096 N N . GLY B 1 101 ? 16.46548 29.90247 31.12000 1.000 57.92865 126 GLY B N 1
ATOM 4097 C CA . GLY B 1 101 ? 16.29610 29.07234 32.28882 1.000 55.38812 126 GLY B CA 1
ATOM 4098 C C . GLY B 1 101 ? 16.69307 29.82282 33.54700 1.000 50.63220 126 GLY B C 1
ATOM 4099 O O . GLY B 1 101 ? 17.32373 30.87550 33.50249 1.000 49.60865 126 GLY B O 1
ATOM 4100 N N . ASP B 1 102 ? 16.29800 29.25954 34.68859 1.000 46.84723 127 ASP B N 1
ATOM 4101 C CA . ASP B 1 102 ? 16.52368 29.95493 35.94889 1.000 43.94783 127 ASP B CA 1
ATOM 4102 C C . ASP B 1 102 ? 17.97533 29.91090 36.40602 1.000 39.62169 127 ASP B C 1
ATOM 4103 O O . ASP B 1 102 ? 18.31344 30.58470 37.38331 1.000 37.52532 127 ASP B O 1
ATOM 4108 N N . MET B 1 103 ? 18.83461 29.16193 35.71555 1.000 39.18419 128 MET B N 1
ATOM 4109 C CA . MET B 1 103 ? 20.26151 29.11244 36.00487 1.000 38.92446 128 MET B CA 1
ATOM 4110 C C . MET B 1 103 ? 21.09219 29.82335 34.94371 1.000 39.20376 128 MET B C 1
ATOM 4111 O O . MET B 1 103 ? 22.32747 29.75825 34.98509 1.000 38.64965 128 MET B O 1
ATOM 4116 N N . GLU B 1 104 ? 20.44096 30.50111 33.99622 1.000 37.77337 129 GLU B N 1
ATOM 4117 C CA . GLU B 1 104 ? 21.14762 31.19918 32.93013 1.000 37.34990 129 GLU B CA 1
ATOM 4118 C C . GLU B 1 104 ? 22.00223 32.34984 33.45098 1.000 33.88716 129 GLU B C 1
ATOM 4119 O O . GLU B 1 104 ? 22.99294 32.71187 32.80608 1.000 35.09424 129 GLU B O 1
ATOM 4125 N N . TYR B 1 105 ? 21.65993 32.91133 34.61222 1.000 29.88615 130 TYR B N 1
ATOM 4126 C CA . TYR B 1 105 ? 22.47826 33.97000 35.19733 1.000 26.93048 130 TYR B CA 1
ATOM 4127 C C . TYR B 1 105 ? 23.88564 33.48130 35.50999 1.000 26.09057 130 TYR B C 1
ATOM 4128 O O . TYR B 1 105 ? 24.81904 34.28907 35.57896 1.000 25.12572 130 TYR B O 1
ATOM 4137 N N . LEU B 1 106 ? 24.05263 32.17195 35.71757 1.000 26.35538 131 LEU B N 1
ATOM 4138 C CA . LEU B 1 106 ? 25.37904 31.61074 35.96021 1.000 27.98441 131 LEU B CA 1
ATOM 4139 C C . LEU B 1 106 ? 26.29685 31.80657 34.75622 1.000 30.62098 131 LEU B C 1
ATOM 4140 O O . LEU B 1 106 ? 27.49793 32.05299 34.91668 1.000 32.08796 131 LEU B O 1
ATOM 4145 N N . THR B 1 107 ? 25.75875 31.65498 33.54290 1.000 29.79897 132 THR B N 1
ATOM 4146 C CA . THR B 1 107 ? 26.54985 31.89958 32.33887 1.000 30.85543 132 THR B CA 1
ATOM 4147 C C . THR B 1 107 ? 26.99857 33.35335 32.26255 1.000 30.11790 132 THR B C 1
ATOM 4148 O O . THR B 1 107 ? 28.12771 33.64452 31.84792 1.000 30.45273 132 THR B O 1
ATOM 4152 N N . MET B 1 108 ? 26.12185 34.28109 32.65498 1.000 28.83882 133 MET B N 1
ATOM 4153 C CA . MET B 1 108 ? 26.48520 35.69397 32.66316 1.000 27.94137 133 MET B CA 1
ATOM 4154 C C . MET B 1 108 ? 27.60858 35.96339 33.65938 1.000 26.38203 133 MET B C 1
ATOM 4155 O O . MET B 1 108 ? 28.58599 36.64586 33.33854 1.000 26.25523 133 MET B O 1
ATOM 4160 N N . LEU B 1 109 ? 27.49314 35.42074 34.87391 1.000 26.86547 134 LEU B N 1
ATOM 4161 C CA . LEU B 1 109 ? 28.53838 35.63139 35.87034 1.000 26.42338 134 LEU B CA 1
ATOM 4162 C C . LEU B 1 109 ? 29.89215 35.14165 35.36921 1.000 28.70892 134 LEU B C 1
ATOM 4163 O O . LEU B 1 109 ? 30.91130 35.80903 35.57356 1.000 28.95055 134 LEU B O 1
ATOM 4168 N N . LYS B 1 110 ? 29.92246 33.98722 34.69524 1.000 31.26975 135 LYS B N 1
ATOM 4169 C CA . LYS B 1 110 ? 31.19536 33.43341 34.23800 1.000 34.74189 135 LYS B CA 1
ATOM 4170 C C . LYS B 1 110 ? 31.77903 34.24718 33.09002 1.000 34.58554 135 LYS B C 1
ATOM 4171 O O . LYS B 1 110 ? 32.98944 34.49507 33.05107 1.000 37.00451 135 LYS B O 1
ATOM 4177 N N . GLU B 1 111 ? 30.93387 34.66004 32.14141 1.000 32.20521 136 GLU B N 1
ATOM 4178 C CA . GLU B 1 111 ? 31.40472 35.33971 30.93855 1.000 32.75247 136 GLU B CA 1
ATOM 4179 C C . GLU B 1 111 ? 31.78334 36.78993 31.20807 1.000 32.58379 136 GLU B C 1
ATOM 4180 O O . GLU B 1 111 ? 32.77543 37.28517 30.66313 1.000 34.71204 136 GLU B O 1
ATOM 4186 N N . LEU B 1 112 ? 31.00677 37.49155 32.02867 1.000 29.60191 137 LEU B N 1
ATOM 4187 C CA . LEU B 1 112 ? 31.21470 38.92014 32.21308 1.000 29.54614 137 LEU B CA 1
ATOM 4188 C C . LEU B 1 112 ? 32.03524 39.24880 33.44888 1.000 29.96416 137 LEU B C 1
ATOM 4189 O O . LEU B 1 112 ? 32.69433 40.29394 33.47717 1.000 29.76437 137 LEU B O 1
ATOM 4194 N N . LYS B 1 113 ? 32.02225 38.37357 34.45044 1.000 30.10049 138 LYS B N 1
ATOM 4195 C CA . LYS B 1 113 ? 32.72733 38.58464 35.70906 1.000 30.21131 138 LYS B CA 1
ATOM 4196 C C . LYS B 1 113 ? 32.46772 39.99053 36.25587 1.000 28.34821 138 LYS B C 1
ATOM 4197 O O . LYS B 1 113 ? 33.40134 40.78537 36.40088 1.000 28.15851 138 LYS B O 1
ATOM 4203 N N . PRO B 1 114 ? 31.21279 40.33730 36.53658 1.000 27.13590 139 PRO B N 1
ATOM 4204 C CA . PRO B 1 114 ? 30.91210 41.70707 36.95940 1.000 27.04960 139 PRO B CA 1
ATOM 4205 C C . PRO B 1 114 ? 31.43472 41.98326 38.36098 1.000 28.54572 139 PRO B C 1
ATOM 4206 O O . PRO B 1 114 ? 31.64493 41.07595 39.16882 1.000 29.55602 139 PRO B O 1
ATOM 4210 N N . ASP B 1 115 ? 31.67401 43.27063 38.63188 1.000 28.55448 140 ASP B N 1
ATOM 4211 C CA . ASP B 1 115 ? 32.07364 43.67876 39.97615 1.000 28.32235 140 ASP B CA 1
ATOM 4212 C C . ASP B 1 115 ? 30.92820 43.56203 40.96854 1.000 25.48062 140 ASP B C 1
ATOM 4213 O O . ASP B 1 115 ? 31.16363 43.33945 42.16246 1.000 25.09975 140 ASP B O 1
ATOM 4218 N N . ALA B 1 116 ? 29.69537 43.75384 40.50689 1.000 22.97212 141 ALA B N 1
ATOM 4219 C CA . ALA B 1 116 ? 28.54259 43.75069 41.39090 1.000 24.48368 141 ALA B CA 1
ATOM 4220 C C . ALA B 1 116 ? 27.30750 43.36057 40.59316 1.000 24.95308 141 ALA B C 1
ATOM 4221 O O . ALA B 1 116 ? 27.26985 43.49241 39.36539 1.000 25.37374 141 ALA B O 1
ATOM 4223 N N . VAL B 1 117 ? 26.29890 42.85573 41.30475 1.000 24.28636 142 VAL B N 1
ATOM 4224 C CA . VAL B 1 117 ? 25.02265 42.49512 40.70388 1.000 24.55697 142 VAL B CA 1
ATOM 4225 C C . VAL B 1 117 ? 23.89207 43.07480 41.54295 1.000 25.08445 142 VAL B C 1
ATOM 4226 O O . VAL B 1 117 ? 24.00586 43.22702 42.76360 1.000 23.74551 142 VAL B O 1
ATOM 4230 N N . ILE B 1 118 ? 22.79802 43.41857 40.86801 1.000 24.78755 143 ILE B N 1
ATOM 4231 C CA . ILE B 1 118 ? 21.55418 43.82283 41.50932 1.000 24.63155 143 ILE B CA 1
ATOM 4232 C C . ILE B 1 118 ? 20.52851 42.73503 41.22209 1.000 25.35742 143 ILE B C 1
ATOM 4233 O O . ILE B 1 118 ? 20.24657 42.42297 40.05766 1.000 26.45828 143 ILE B O 1
ATOM 4238 N N . ILE B 1 119 ? 20.01957 42.11637 42.27970 1.000 24.58356 144 ILE B N 1
ATOM 4239 C CA . ILE B 1 119 ? 19.15469 40.94822 42.18369 1.000 22.10473 144 ILE B CA 1
ATOM 4240 C C . ILE B 1 119 ? 17.75044 41.38108 42.57177 1.000 22.85082 144 ILE B C 1
ATOM 4241 O O . ILE B 1 119 ? 17.49749 41.74224 43.72817 1.000 21.93245 144 ILE B O 1
ATOM 4246 N N . SER B 1 120 ? 16.84301 41.37756 41.59613 1.000 24.59698 145 SER B N 1
ATOM 4247 C CA . SER B 1 120 ? 15.45641 41.78900 41.78127 1.000 23.73246 145 SER B CA 1
ATOM 4248 C C . SER B 1 120 ? 14.51177 40.69224 41.32018 1.000 23.46668 145 SER B C 1
ATOM 4249 O O . SER B 1 120 ? 13.50100 40.95222 40.65827 1.000 24.94844 145 SER B O 1
ATOM 4252 N N . THR B 1 121 ? 14.82244 39.45028 41.66691 1.000 21.02802 146 THR B N 1
ATOM 4253 C CA . THR B 1 121 ? 13.97558 38.32290 41.31610 1.000 23.30141 146 THR B CA 1
ATOM 4254 C C . THR B 1 121 ? 12.91486 38.15419 42.39750 1.000 23.55436 146 THR B C 1
ATOM 4255 O O . THR B 1 121 ? 12.82256 38.94970 43.33446 1.000 21.33563 146 THR B O 1
ATOM 4259 N N . ASP B 1 122 ? 12.11248 37.10250 42.29520 1.000 25.67451 147 ASP B N 1
ATOM 4260 C CA . ASP B 1 122 ? 11.17275 36.81113 43.36154 1.000 27.30599 147 ASP B CA 1
ATOM 4261 C C . ASP B 1 122 ? 11.92994 36.31255 44.59380 1.000 25.90169 147 ASP B C 1
ATOM 4262 O O . ASP B 1 122 ? 13.10746 35.94393 44.52593 1.000 20.79039 147 ASP B O 1
ATOM 4267 N N . TRP B 1 123 ? 11.23168 36.32363 45.73548 1.000 24.94906 148 TRP B N 1
ATOM 4268 C CA . TRP B 1 123 ? 11.84908 35.99591 47.01981 1.000 23.75794 148 TRP B CA 1
ATOM 4269 C C . TRP B 1 123 ? 12.53406 34.63169 46.99950 1.000 23.23588 148 TRP B C 1
ATOM 4270 O O . TRP B 1 123 ? 13.57512 34.44279 47.63994 1.000 23.66077 148 TRP B O 1
ATOM 4281 N N . SER B 1 124 ? 11.95889 33.66463 46.27844 1.000 24.92072 149 SER B N 1
ATOM 4282 C CA . SER B 1 124 ? 12.40579 32.27646 46.40553 1.000 26.77950 149 SER B CA 1
ATOM 4283 C C . SER B 1 124 ? 13.84391 32.09709 45.94484 1.000 27.07835 149 SER B C 1
ATOM 4284 O O . SER B 1 124 ? 14.52694 31.16586 46.38706 1.000 28.26102 149 SER B O 1
ATOM 4287 N N . SER B 1 125 ? 14.31485 32.96088 45.05126 1.000 26.22253 150 SER B N 1
ATOM 4288 C CA . SER B 1 125 ? 15.63185 32.81848 44.45472 1.000 24.23786 150 SER B CA 1
ATOM 4289 C C . SER B 1 125 ? 16.64121 33.84909 44.94339 1.000 22.48389 150 SER B C 1
ATOM 4290 O O . SER B 1 125 ? 17.77646 33.84888 44.45527 1.000 22.81653 150 SER B O 1
ATOM 4293 N N . HIS B 1 126 ? 16.26656 34.72392 45.88409 1.000 21.00522 151 HIS B N 1
ATOM 4294 C CA . HIS B 1 126 ? 17.19715 35.74432 46.36876 1.000 22.32363 151 HIS B CA 1
ATOM 4295 C C . HIS B 1 126 ? 18.49084 35.12439 46.87915 1.000 24.01286 151 HIS B C 1
ATOM 4296 O O . HIS B 1 126 ? 19.58741 35.52668 46.47292 1.000 26.02017 151 HIS B O 1
ATOM 4303 N N . ALA B 1 127 ? 18.38240 34.14723 47.78133 1.000 23.06332 152 ALA B N 1
ATOM 4304 C CA . ALA B 1 127 ? 19.56957 33.62294 48.45248 1.000 23.56550 152 ALA B CA 1
ATOM 4305 C C . ALA B 1 127 ? 20.47768 32.85836 47.48999 1.000 25.28887 152 ALA B C 1
ATOM 4306 O O . ALA B 1 127 ? 21.70205 33.03468 47.51187 1.000 25.47844 152 ALA B O 1
ATOM 4308 N N . ARG B 1 128 ? 19.90502 31.98084 46.65859 1.000 25.11693 153 ARG B N 1
ATOM 4309 C CA . ARG B 1 128 ? 20.73599 31.16797 45.77441 1.000 26.01588 153 ARG B CA 1
ATOM 4310 C C . ARG B 1 128 ? 21.52965 32.05023 44.82178 1.000 25.19073 153 ARG B C 1
ATOM 4311 O O . ARG B 1 128 ? 22.73561 31.85306 44.62696 1.000 25.72137 153 ARG B O 1
ATOM 4319 N N . ILE B 1 129 ? 20.85428 33.03013 44.21317 1.000 23.83948 154 ILE B N 1
ATOM 4320 C CA . ILE B 1 129 ? 21.48630 33.88845 43.21765 1.000 23.42465 154 ILE B CA 1
ATOM 4321 C C . ILE B 1 129 ? 22.54866 34.77316 43.85869 1.000 22.29246 154 ILE B C 1
ATOM 4322 O O . ILE B 1 129 ? 23.62864 34.97734 43.29122 1.000 21.83256 154 ILE B O 1
ATOM 4327 N N . ALA B 1 130 ? 22.27274 35.30070 45.05331 1.000 21.41103 155 ALA B N 1
ATOM 4328 C CA . ALA B 1 130 ? 23.25695 36.15407 45.71114 1.000 21.90481 155 ALA B CA 1
ATOM 4329 C C . ALA B 1 130 ? 24.47348 35.34956 46.16153 1.000 23.19189 155 ALA B C 1
ATOM 4330 O O . ALA B 1 130 ? 25.61231 35.81179 46.02306 1.000 24.86536 155 ALA B O 1
ATOM 4332 N N . CYS B 1 131 ? 24.26118 34.13273 46.66996 1.000 23.63916 156 CYS B N 1
ATOM 4333 C CA . CYS B 1 131 ? 25.39416 33.28502 47.03267 1.000 24.69516 156 CYS B CA 1
ATOM 4334 C C . CYS B 1 131 ? 26.22927 32.94073 45.80598 1.000 24.07531 156 CYS B C 1
ATOM 4335 O O . CYS B 1 131 ? 27.46362 32.99325 45.84671 1.000 23.90249 156 CYS B O 1
ATOM 4338 N N . ASP B 1 132 ? 25.56604 32.57213 44.70569 1.000 23.57523 157 ASP B N 1
ATOM 4339 C CA . ASP B 1 132 ? 26.27867 32.25938 43.46920 1.000 23.54437 157 ASP B CA 1
ATOM 4340 C C . ASP B 1 132 ? 27.04819 33.46581 42.94803 1.000 24.32942 157 ASP B C 1
ATOM 4341 O O . ASP B 1 132 ? 28.19143 33.33310 42.49180 1.000 21.24920 157 ASP B O 1
ATOM 4346 N N . SER B 1 133 ? 26.43573 34.65187 43.01073 1.000 23.71370 158 SER B N 1
ATOM 4347 C CA . SER B 1 133 ? 27.10056 35.86605 42.54559 1.000 23.96726 158 SER B CA 1
ATOM 4348 C C . SER B 1 133 ? 28.36997 36.13415 43.34794 1.000 24.38886 158 SER B C 1
ATOM 4349 O O . SER B 1 133 ? 29.44228 36.36638 42.77591 1.000 25.36248 158 SER B O 1
ATOM 4352 N N . MET B 1 134 ? 28.27223 36.07763 44.68004 1.000 24.26070 159 MET B N 1
ATOM 4353 C CA . MET B 1 134 ? 29.45131 36.28629 45.51682 1.000 24.64865 159 MET B CA 1
ATOM 4354 C C . MET B 1 134 ? 30.51240 35.23100 45.23876 1.000 26.46068 159 MET B C 1
ATOM 4355 O O . MET B 1 134 ? 31.70434 35.55001 45.14344 1.000 27.01142 159 MET B O 1
ATOM 4360 N N . LYS B 1 135 ? 30.09722 33.97259 45.06782 1.000 26.76683 160 LYS B N 1
ATOM 4361 C CA . LYS B 1 135 ? 31.04766 32.91127 44.74742 1.000 28.24102 160 LYS B CA 1
ATOM 4362 C C . LYS B 1 135 ? 31.70601 33.11295 43.38682 1.000 27.78665 160 LYS B C 1
ATOM 4363 O O . LYS B 1 135 ? 32.80098 32.58018 43.15133 1.000 27.75185 160 LYS B O 1
ATOM 4369 N N . HIS B 1 136 ? 31.06759 33.86536 42.49206 1.000 27.28241 161 HIS B N 1
ATOM 4370 C CA . HIS B 1 136 ? 31.63789 34.22413 41.20122 1.000 27.91701 161 HIS B CA 1
ATOM 4371 C C . HIS B 1 136 ? 32.35351 35.56882 41.22360 1.000 29.39346 161 HIS B C 1
ATOM 4372 O O . HIS B 1 136 ? 32.69009 36.09422 40.15742 1.000 30.96020 161 HIS B O 1
ATOM 4379 N N . GLY B 1 137 ? 32.59395 36.12984 42.40580 1.000 28.73773 162 GLY B N 1
ATOM 4380 C CA . GLY B 1 137 ? 33.43387 37.30325 42.54770 1.000 29.13944 162 GLY B CA 1
ATOM 4381 C C . GLY B 1 137 ? 32.72969 38.63845 42.49336 1.000 28.17349 162 GLY B C 1
ATOM 4382 O O . GLY B 1 137 ? 33.40474 39.66558 42.35678 1.000 29.80588 162 GLY B O 1
ATOM 4383 N N . ALA B 1 138 ? 31.40530 38.66704 42.62219 1.000 25.49236 163 ALA B N 1
ATOM 4384 C CA . ALA B 1 138 ? 30.62952 39.89474 42.51807 1.000 25.30895 163 ALA B CA 1
ATOM 4385 C C . ALA B 1 138 ? 29.98361 40.24255 43.85147 1.000 25.38203 163 ALA B C 1
ATOM 4386 O O . ALA B 1 138 ? 29.48435 39.36339 44.56024 1.000 26.15859 163 ALA B O 1
ATOM 4388 N N . HIS B 1 139 ? 29.98728 41.53045 44.18284 1.000 24.22870 164 HIS B N 1
ATOM 4389 C CA . HIS B 1 139 ? 29.15936 42.00783 45.27936 1.000 23.64280 164 HIS B CA 1
ATOM 4390 C C . HIS B 1 139 ? 27.69113 41.80240 44.93250 1.000 23.63528 164 HIS B C 1
ATOM 4391 O O . HIS B 1 139 ? 27.28453 41.94389 43.77471 1.000 21.94724 164 HIS B O 1
ATOM 4398 N N . ALA B 1 140 ? 26.89352 41.44762 45.93514 1.000 23.09795 165 ALA B N 1
ATOM 4399 C CA . ALA B 1 140 ? 25.49254 41.10332 45.72802 1.000 22.61363 165 ALA B CA 1
ATOM 4400 C C . ALA B 1 140 ? 24.60511 42.11898 46.43055 1.000 23.41336 165 ALA B C 1
ATOM 4401 O O . ALA B 1 140 ? 24.65665 42.25144 47.65747 1.000 25.35577 165 ALA B O 1
ATOM 4403 N N . PHE B 1 141 ? 23.78740 42.81932 45.65398 1.000 21.95939 166 PHE B N 1
ATOM 4404 C CA . PHE B 1 141 ? 22.76633 43.72105 46.16778 1.000 23.36009 166 PHE B CA 1
ATOM 4405 C C . PHE B 1 141 ? 21.41132 43.11723 45.82681 1.000 23.69099 166 PHE B C 1
ATOM 4406 O O . PHE B 1 141 ? 21.14052 42.82551 44.65633 1.000 24.54215 166 PHE B O 1
ATOM 4414 N N . VAL B 1 142 ? 20.60787 42.84406 46.85996 1.000 22.75491 167 VAL B N 1
ATOM 4415 C CA . VAL B 1 142 ? 19.44162 41.97200 46.76146 1.000 22.92485 167 VAL B CA 1
ATOM 4416 C C . VAL B 1 142 ? 18.19205 42.70927 47.22023 1.000 23.84957 167 VAL B C 1
ATOM 4417 O O . VAL B 1 142 ? 18.20928 43.40500 48.24150 1.000 25.55994 167 VAL B O 1
ATOM 4421 N N . GLU B 1 143 ? 17.09456 42.51355 46.49418 1.000 21.61482 168 GLU B N 1
ATOM 4422 C CA . GLU B 1 143 ? 15.84236 43.12960 46.88829 1.000 23.27453 168 GLU B CA 1
ATOM 4423 C C . GLU B 1 143 ? 15.28489 42.45328 48.13999 1.000 23.93623 168 GLU B C 1
ATOM 4424 O O . GLU B 1 143 ? 15.71708 41.36744 48.54774 1.000 22.69212 168 GLU B O 1
ATOM 4430 N N . VAL B 1 144 ? 14.29071 43.10826 48.73449 1.000 23.55966 169 VAL B N 1
ATOM 4431 C CA . VAL B 1 144 ? 13.69414 42.68393 49.99869 1.000 23.67577 169 VAL B CA 1
ATOM 4432 C C . VAL B 1 144 ? 12.64651 41.60673 49.73996 1.000 25.83568 169 VAL B C 1
ATOM 4433 O O . VAL B 1 144 ? 12.03024 41.58258 48.66326 1.000 27.06445 169 VAL B O 1
ATOM 4437 N N . PRO B 1 145 ? 12.43902 40.67048 50.67833 1.000 25.83298 170 PRO B N 1
ATOM 4438 C CA . PRO B 1 145 ? 13.33508 40.49369 51.82355 1.000 23.43082 170 PRO B CA 1
ATOM 4439 C C . PRO B 1 145 ? 14.60093 39.78016 51.37203 1.000 21.24535 170 PRO B C 1
ATOM 4440 O O . PRO B 1 145 ? 14.59758 39.20823 50.27724 1.000 21.03339 170 PRO B O 1
ATOM 4444 N N . LEU B 1 146 ? 15.66279 39.82093 52.18174 1.000 20.70110 171 LEU B N 1
ATOM 4445 C CA . LEU B 1 146 ? 16.94448 39.27269 51.74073 1.000 19.38892 171 LEU B CA 1
ATOM 4446 C C . LEU B 1 146 ? 16.82390 37.80021 51.37538 1.000 20.07743 171 LEU B C 1
ATOM 4447 O O . LEU B 1 146 ? 17.40621 37.34750 50.38176 1.000 21.92909 171 LEU B O 1
ATOM 4452 N N . ALA B 1 147 ? 16.08364 37.03889 52.17049 1.000 19.69916 172 ALA B N 1
ATOM 4453 C CA . ALA B 1 147 ? 15.81803 35.63267 51.90126 1.000 21.36201 172 ALA B CA 1
ATOM 4454 C C . ALA B 1 147 ? 14.57689 35.24340 52.69191 1.000 22.28114 172 ALA B C 1
ATOM 4455 O O . ALA B 1 147 ? 13.96044 36.07844 53.35647 1.000 21.92190 172 ALA B O 1
ATOM 4457 N N . VAL B 1 148 ? 14.21497 33.96381 52.62162 1.000 24.36482 173 VAL B N 1
ATOM 4458 C CA . VAL B 1 148 ? 12.97567 33.46770 53.19987 1.000 25.71021 173 VAL B CA 1
ATOM 4459 C C . VAL B 1 148 ? 13.21667 32.62836 54.45164 1.000 27.90923 173 VAL B C 1
ATOM 4460 O O . VAL B 1 148 ? 12.48648 32.76541 55.43712 1.000 29.80079 173 VAL B O 1
ATOM 4464 N N . SER B 1 149 ? 14.20832 31.74090 54.43744 1.000 26.41001 174 SER B N 1
ATOM 4465 C CA . SER B 1 149 ? 14.42126 30.83593 55.55979 1.000 27.98902 174 SER B CA 1
ATOM 4466 C C . SER B 1 149 ? 15.67731 31.21945 56.33269 1.000 28.21326 174 SER B C 1
ATOM 4467 O O . SER B 1 149 ? 16.55228 31.92298 55.82440 1.000 27.37409 174 SER B O 1
ATOM 4470 N N . LEU B 1 150 ? 15.76249 30.72613 57.57488 1.000 24.36168 175 LEU B N 1
ATOM 4471 C CA . LEU B 1 150 ? 16.94594 30.98596 58.39387 1.000 25.14781 175 LEU B CA 1
ATOM 4472 C C . LEU B 1 150 ? 18.18908 30.36635 57.77418 1.000 26.24179 175 LEU B C 1
ATOM 4473 O O . LEU B 1 150 ? 19.28139 30.94259 57.84834 1.000 26.18861 175 LEU B O 1
ATOM 4478 N N . GLU B 1 151 ? 18.04407 29.18979 57.16012 1.000 26.87007 176 GLU B N 1
ATOM 4479 C CA . GLU B 1 151 ? 19.18159 28.56659 56.49348 1.000 28.11040 176 GLU B CA 1
ATOM 4480 C C . GLU B 1 151 ? 19.66519 29.42351 55.33740 1.000 27.46922 176 GLU B C 1
ATOM 4481 O O . GLU B 1 151 ? 20.87372 29.57383 55.12594 1.000 30.25765 176 GLU B O 1
ATOM 4487 N N . GLU B 1 152 ? 18.73115 29.99347 54.57727 1.000 25.63696 177 GLU B N 1
ATOM 4488 C CA . GLU B 1 152 ? 19.10820 30.86540 53.47421 1.000 25.37879 177 GLU B CA 1
ATOM 4489 C C . GLU B 1 152 ? 19.84940 32.09092 53.97833 1.000 23.13707 177 GLU B C 1
ATOM 4490 O O . GLU B 1 152 ? 20.88553 32.47242 53.42057 1.000 21.27426 177 GLU B O 1
ATOM 4496 N N . LEU B 1 153 ? 19.35950 32.69063 55.06310 1.000 23.60392 178 LEU B N 1
ATOM 4497 C CA . LEU B 1 153 ? 20.01773 33.86710 55.61509 1.000 23.48433 178 LEU B CA 1
ATOM 4498 C C . LEU B 1 153 ? 21.41153 33.53380 56.12445 1.000 23.85912 178 LEU B C 1
ATOM 4499 O O . LEU B 1 153 ? 22.34747 34.31583 55.93406 1.000 24.77662 178 LEU B O 1
ATOM 4504 N N . TRP B 1 154 ? 21.57077 32.37654 56.77016 1.000 24.25513 179 TRP B N 1
ATOM 4505 C CA . TRP B 1 154 ? 22.89278 31.96109 57.22446 1.000 25.42609 179 TRP B CA 1
ATOM 4506 C C . TRP B 1 154 ? 23.82953 31.71913 56.04590 1.000 28.10217 179 TRP B C 1
ATOM 4507 O O . TRP B 1 154 ? 25.03080 32.00097 56.13297 1.000 29.90737 179 TRP B O 1
ATOM 4518 N N . SER B 1 155 ? 23.30780 31.16155 54.94541 1.000 27.15865 180 SER B N 1
ATOM 4519 C CA . SER B 1 155 ? 24.16023 30.89728 53.78784 1.000 27.54154 180 SER B CA 1
ATOM 4520 C C . SER B 1 155 ? 24.67258 32.19719 53.17788 1.000 26.37487 180 SER B C 1
ATOM 4521 O O . SER B 1 155 ? 25.80624 32.25543 52.69188 1.000 28.47922 180 SER B O 1
ATOM 4524 N N . LEU B 1 156 ? 23.85471 33.25194 53.19902 1.000 24.88678 181 LEU B N 1
ATOM 4525 C CA . LEU B 1 156 ? 24.31152 34.54464 52.69975 1.000 24.12919 181 LEU B CA 1
ATOM 4526 C C . LEU B 1 156 ? 25.39680 35.12829 53.59415 1.000 25.49885 181 LEU B C 1
ATOM 4527 O O . LEU B 1 156 ? 26.42047 35.61716 53.09786 1.000 24.51245 181 LEU B O 1
ATOM 4532 N N . VAL B 1 157 ? 25.19921 35.05886 54.91600 1.000 24.78572 182 VAL B N 1
ATOM 4533 C CA . VAL B 1 157 ? 26.20708 35.53414 55.86123 1.000 25.11147 182 VAL B CA 1
ATOM 4534 C C . VAL B 1 157 ? 27.50519 34.75335 55.69441 1.000 23.31570 182 VAL B C 1
ATOM 4535 O O . VAL B 1 157 ? 28.58820 35.33603 55.57199 1.000 28.42975 182 VAL B O 1
ATOM 4539 N N . ASP B 1 158 ? 27.41704 33.42203 55.68776 1.000 25.59447 183 ASP B N 1
ATOM 4540 C CA . ASP B 1 158 ? 28.62978 32.61226 55.61261 1.000 27.66858 183 ASP B CA 1
ATOM 4541 C C . ASP B 1 158 ? 29.32452 32.76962 54.26180 1.000 27.77198 183 ASP B C 1
ATOM 4542 O O . ASP B 1 158 ? 30.55965 32.78442 54.19338 1.000 26.10053 183 ASP B O 1
ATOM 4547 N N . THR B 1 159 ? 28.55322 32.88833 53.17384 1.000 26.76558 184 THR B N 1
ATOM 4548 C CA . THR B 1 159 ? 29.17223 33.06887 51.86101 1.000 27.72468 184 THR B CA 1
ATOM 4549 C C . THR B 1 159 ? 29.87089 34.41962 51.76995 1.000 26.89854 184 THR B C 1
ATOM 4550 O O . THR B 1 159 ? 30.98246 34.51735 51.23550 1.000 28.20499 184 THR B O 1
ATOM 4554 N N . SER B 1 160 ? 29.23010 35.47179 52.28264 1.000 25.67699 185 SER B N 1
ATOM 4555 C CA . SER B 1 160 ? 29.85550 36.78876 52.30149 1.000 26.92816 185 SER B CA 1
ATOM 4556 C C . SER B 1 160 ? 31.13199 36.78120 53.13781 1.000 28.86659 185 SER B C 1
ATOM 4557 O O . SER B 1 160 ? 32.14744 37.36581 52.74035 1.000 30.21296 185 SER B O 1
ATOM 4560 N N . GLU B 1 161 ? 31.10464 36.12461 54.30066 1.000 25.26152 186 GLU B N 1
ATOM 4561 C CA . GLU B 1 161 ? 32.30807 36.07337 55.12691 1.000 26.66034 186 GLU B CA 1
ATOM 4562 C C . GLU B 1 161 ? 33.40849 35.24272 54.47200 1.000 27.27662 186 GLU B C 1
ATOM 4563 O O . GLU B 1 161 ? 34.59226 35.53815 54.66154 1.000 33.30252 186 GLU B O 1
ATOM 4569 N N . ALA B 1 162 ? 33.04921 34.22614 53.67920 1.000 28.16814 187 ALA B N 1
ATOM 4570 C CA . ALA B 1 162 ? 34.06975 33.38466 53.05680 1.000 31.34285 187 ALA B CA 1
ATOM 4571 C C . ALA B 1 162 ? 34.64848 34.02205 51.79987 1.000 32.44457 187 ALA B C 1
ATOM 4572 O O . ALA B 1 162 ? 35.84681 33.88371 51.52847 1.000 33.57940 187 ALA B O 1
ATOM 4574 N N . THR B 1 163 ? 33.81688 34.71365 51.02031 1.000 30.10303 188 THR B N 1
ATOM 4575 C CA . THR B 1 163 ? 34.26479 35.32843 49.77834 1.000 29.52877 188 THR B CA 1
ATOM 4576 C C . THR B 1 163 ? 34.75613 36.75597 49.96298 1.000 29.52915 188 THR B C 1
ATOM 4577 O O . THR B 1 163 ? 35.45832 37.26814 49.08428 1.000 29.01642 188 THR B O 1
ATOM 4581 N N . ARG B 1 164 ? 34.42310 37.39259 51.08723 1.000 28.89289 189 ARG B N 1
ATOM 4582 C CA . ARG B 1 164 ? 34.73937 38.80190 51.33343 1.000 30.26326 189 ARG B CA 1
ATOM 4583 C C . ARG B 1 164 ? 34.16529 39.70150 50.24200 1.000 30.34948 189 ARG B C 1
ATOM 4584 O O . ARG B 1 164 ? 34.83115 40.60851 49.73578 1.000 31.34818 189 ARG B O 1
ATOM 4592 N N . LYS B 1 165 ? 32.91935 39.43367 49.86628 1.000 28.43185 190 LYS B N 1
ATOM 4593 C CA . LYS B 1 165 ? 32.16800 40.28559 48.96193 1.000 28.35890 190 LYS B CA 1
ATOM 4594 C C . LYS B 1 165 ? 30.98659 40.88579 49.71274 1.000 27.62606 190 LYS B C 1
ATOM 4595 O O . LYS B 1 165 ? 30.38688 40.22778 50.56947 1.000 26.40756 190 LYS B O 1
ATOM 4601 N N . HIS B 1 166 ? 30.66912 42.14136 49.40174 1.000 27.41625 191 HIS B N 1
ATOM 4602 C CA . HIS B 1 166 ? 29.49912 42.77944 49.98472 1.000 26.22255 191 HIS B CA 1
ATOM 4603 C C . HIS B 1 166 ? 28.25479 41.96567 49.66771 1.000 26.85251 191 HIS B C 1
ATOM 4604 O O . HIS B 1 166 ? 28.10263 41.43266 48.56507 1.000 26.55200 191 HIS B O 1
ATOM 4611 N N . CYS B 1 167 ? 27.36970 41.86657 50.65083 1.000 26.41230 192 CYS B N 1
ATOM 4612 C CA . CYS B 1 167 ? 26.00023 41.41530 50.44906 1.000 26.33827 192 CYS B CA 1
ATOM 4613 C C . CYS B 1 167 ? 25.12286 42.40777 51.19030 1.000 25.03266 192 CYS B C 1
ATOM 4614 O O . CYS B 1 167 ? 25.20557 42.51080 52.41730 1.000 26.42527 192 CYS B O 1
ATOM 4617 N N . MET B 1 168 ? 24.31000 43.15949 50.45501 1.000 23.12107 193 MET B N 1
ATOM 4618 C CA . MET B 1 168 ? 23.46063 44.17579 51.05311 1.000 22.02800 193 MET B CA 1
ATOM 4619 C C . MET B 1 168 ? 22.03799 44.00074 50.55635 1.000 24.19303 193 MET B C 1
ATOM 4620 O O . MET B 1 168 ? 21.80225 43.94135 49.34386 1.000 26.10836 193 MET B O 1
ATOM 4625 N N . MET B 1 169 ? 21.09655 43.90689 51.49229 1.000 23.60972 194 MET B N 1
ATOM 4626 C CA . MET B 1 169 ? 19.69060 44.00588 51.13782 1.000 22.09144 194 MET B CA 1
ATOM 4627 C C . MET B 1 169 ? 19.36285 45.46210 50.84077 1.000 22.13876 194 MET B C 1
ATOM 4628 O O . MET B 1 169 ? 19.73959 46.36114 51.60134 1.000 22.92085 194 MET B O 1
ATOM 4633 N N . MET B 1 170 ? 18.67163 45.70027 49.72814 1.000 20.53583 195 MET B N 1
ATOM 4634 C CA . MET B 1 170 ? 18.40104 47.06463 49.27799 1.000 22.11236 195 MET B CA 1
ATOM 4635 C C . MET B 1 170 ? 17.13797 47.59228 49.96125 1.000 21.93722 195 MET B C 1
ATOM 4636 O O . MET B 1 170 ? 16.06261 47.69911 49.36774 1.000 21.94509 195 MET B O 1
ATOM 4641 N N . GLU B 1 171 ? 17.28101 47.92808 51.24520 1.000 20.76933 196 GLU B N 1
ATOM 4642 C CA . GLU B 1 171 ? 16.16401 48.52781 51.97746 1.000 20.81963 196 GLU B CA 1
ATOM 4643 C C . GLU B 1 171 ? 16.15931 50.02126 51.67125 1.000 20.48360 196 GLU B C 1
ATOM 4644 O O . GLU B 1 171 ? 16.92492 50.79700 52.25443 1.000 20.54435 196 GLU B O 1
ATOM 4650 N N . ASN B 1 172 ? 15.29040 50.42197 50.74287 1.000 18.98517 197 ASN B N 1
ATOM 4651 C CA . ASN B 1 172 ? 15.24609 51.79907 50.27633 1.000 20.03310 197 ASN B CA 1
ATOM 4652 C C . ASN B 1 172 ? 14.56570 52.73815 51.26155 1.000 20.65806 197 ASN B C 1
ATOM 4653 O O . ASN B 1 172 ? 14.84193 53.94391 51.23583 1.000 21.39046 197 ASN B O 1
ATOM 4658 N N . VAL B 1 173 ? 13.70467 52.21731 52.14011 1.000 20.15502 198 VAL B N 1
ATOM 4659 C CA . VAL B 1 173 ? 12.92770 53.08525 53.02213 1.000 19.27766 198 VAL B CA 1
ATOM 4660 C C . VAL B 1 173 ? 13.84093 53.83888 53.98358 1.000 21.88106 198 VAL B C 1
ATOM 4661 O O . VAL B 1 173 ? 13.53345 54.96683 54.39112 1.000 21.87614 198 VAL B O 1
ATOM 4665 N N . ASN B 1 174 ? 14.98367 53.25078 54.34664 1.000 21.45918 199 ASN B N 1
ATOM 4666 C CA . ASN B 1 174 ? 15.94290 53.96421 55.18129 1.000 21.73151 199 ASN B CA 1
ATOM 4667 C C . ASN B 1 174 ? 16.43661 55.25500 54.53359 1.000 22.75559 199 ASN B C 1
ATOM 4668 O O . ASN B 1 174 ? 17.02881 56.08519 55.22816 1.000 24.36225 199 ASN B O 1
ATOM 4673 N N . TYR B 1 175 ? 16.20586 55.45052 53.23524 1.000 21.09490 200 TYR B N 1
ATOM 4674 C CA . TYR B 1 175 ? 16.68873 56.63237 52.53580 1.000 21.60664 200 TYR B CA 1
ATOM 4675 C C . TYR B 1 175 ? 15.57697 57.61493 52.19145 1.000 21.96333 200 TYR B C 1
ATOM 4676 O O . TYR B 1 175 ? 15.80956 58.54689 51.42024 1.000 21.21028 200 TYR B O 1
ATOM 4685 N N . GLY B 1 176 ? 14.37946 57.44022 52.74876 1.000 22.58043 201 GLY B N 1
ATOM 4686 C CA . GLY B 1 176 ? 13.36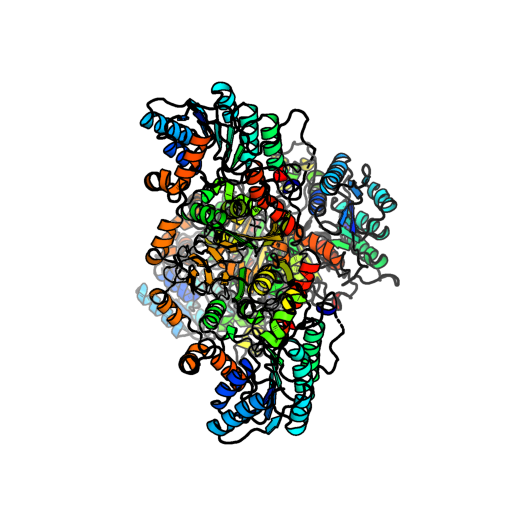688 58.46573 52.63026 1.000 22.91219 201 GLY B CA 1
ATOM 4687 C C . GLY B 1 176 ? 13.74896 59.71549 53.40075 1.000 24.04794 201 GLY B C 1
ATOM 4688 O O . GLY B 1 176 ? 14.55270 59.68401 54.33684 1.000 25.36157 201 GLY B O 1
ATOM 4689 N N . ARG B 1 177 ? 13.16192 60.84416 52.99343 1.000 22.54503 202 ARG B N 1
ATOM 4690 C CA . ARG B 1 177 ? 13.47228 62.11172 53.64997 1.000 23.83376 202 ARG B CA 1
ATOM 4691 C C . ARG B 1 177 ? 13.13487 62.06754 55.13966 1.000 24.90334 202 ARG B C 1
ATOM 4692 O O . ARG B 1 177 ? 13.95807 62.43939 55.98602 1.000 23.58189 202 ARG B O 1
ATOM 4700 N N . ASP B 1 178 ? 11.92839 61.60086 55.47947 1.000 24.94829 203 ASP B N 1
ATOM 4701 C CA . ASP B 1 178 ? 11.52349 61.54064 56.88132 1.000 25.52883 203 ASP B CA 1
ATOM 4702 C C . ASP B 1 178 ? 12.34636 60.51673 57.65295 1.000 24.43180 203 ASP B C 1
ATOM 4703 O O . ASP B 1 178 ? 12.76141 60.77360 58.79101 1.000 25.97163 203 ASP B O 1
ATOM 4708 N N . GLU B 1 179 ? 12.60241 59.35563 57.04474 1.000 22.38168 204 GLU B N 1
ATOM 4709 C CA . GLU B 1 179 ? 13.39395 58.32895 57.71106 1.000 21.95815 204 GLU B CA 1
ATOM 4710 C C . GLU B 1 179 ? 14.81620 58.81109 57.95419 1.000 24.80449 204 GLU B C 1
ATOM 4711 O O . GLU B 1 179 ? 15.39937 58.54878 59.01215 1.000 26.61631 204 GLU B O 1
ATOM 4717 N N . LEU B 1 180 ? 15.39237 59.51726 56.98067 1.000 24.92547 205 LEU B N 1
ATOM 4718 C CA . LEU B 1 180 ? 16.72109 60.08171 57.17122 1.000 24.26877 205 LEU B CA 1
ATOM 4719 C C . LEU B 1 180 ? 16.69493 61.20125 58.20294 1.000 25.16043 205 LEU B C 1
ATOM 4720 O O . LEU B 1 180 ? 17.62862 61.33582 59.00294 1.000 26.30898 205 LEU B O 1
ATOM 4725 N N . MET B 1 181 ? 15.63368 62.01449 58.20797 1.000 24.07568 206 MET B N 1
ATOM 4726 C CA . MET B 1 181 ? 15.54842 63.08413 59.19944 1.000 23.66665 206 MET B CA 1
ATOM 4727 C C . MET B 1 181 ? 15.42306 62.52521 60.61400 1.000 22.80525 206 MET B C 1
ATOM 4728 O O . MET B 1 181 ? 16.08032 63.02230 61.53897 1.000 23.87922 206 MET B O 1
ATOM 4733 N N . PHE B 1 182 ? 14.57990 61.50192 60.80443 1.000 20.53551 207 PHE B N 1
ATOM 4734 C CA . PHE B 1 182 ? 14.42809 60.90438 62.13119 1.000 22.15315 207 PHE B CA 1
ATOM 4735 C C . PHE B 1 182 ? 15.74623 60.30509 62.60650 1.000 23.29262 207 PHE B C 1
ATOM 4736 O O . PHE B 1 182 ? 16.09488 60.40760 63.78942 1.000 23.66090 207 PHE B O 1
ATOM 4744 N N . LEU B 1 183 ? 16.48280 59.65686 61.69909 1.000 23.11955 208 LEU B N 1
ATOM 4745 C CA . LEU B 1 183 ? 17.80752 59.15341 62.04327 1.000 24.56241 208 LEU B CA 1
ATOM 4746 C C . LEU B 1 183 ? 18.68971 60.28125 62.55463 1.000 25.83088 208 LEU B C 1
ATOM 4747 O O . LEU B 1 183 ? 19.34576 60.15526 63.59563 1.000 28.33189 208 LEU B O 1
ATOM 4752 N N . ASN B 1 184 ? 18.69308 61.40652 61.84139 1.000 24.60778 209 ASN B N 1
ATOM 4753 C CA . ASN B 1 184 ? 19.47693 62.55930 62.26544 1.000 26.81757 209 ASN B CA 1
ATOM 4754 C C . ASN B 1 184 ? 19.00435 63.07360 63.62301 1.000 27.77549 209 ASN B C 1
ATOM 4755 O O . ASN B 1 184 ? 19.82266 63.36556 64.50447 1.000 26.32122 209 ASN B O 1
ATOM 4760 N N . MET B 1 185 ? 17.68464 63.16008 63.82199 1.000 27.83999 210 MET B N 1
ATOM 4761 C CA . MET B 1 185 ? 17.16379 63.63315 65.10224 1.000 27.21857 210 MET B CA 1
ATOM 4762 C C . MET B 1 185 ? 17.51545 62.67441 66.23417 1.000 27.55028 210 MET B C 1
ATOM 4763 O O . MET B 1 185 ? 17.86650 63.11331 67.33598 1.000 28.27224 210 MET B O 1
ATOM 4768 N N . VAL B 1 186 ? 17.43397 61.36468 65.98084 1.000 25.63713 211 VAL B N 1
ATOM 4769 C CA . VAL B 1 186 ? 17.77360 60.38206 67.00813 1.000 25.50285 211 VAL B CA 1
ATOM 4770 C C . VAL B 1 186 ? 19.24804 60.48385 67.37901 1.000 26.21888 211 VAL B C 1
ATOM 4771 O O . VAL B 1 186 ? 19.60951 60.49329 68.56246 1.000 25.65262 211 VAL B O 1
ATOM 4775 N N . ARG B 1 187 ? 20.11975 60.57461 66.36670 1.000 25.78966 212 ARG B N 1
ATOM 4776 C CA . ARG B 1 187 ? 21.55451 60.64400 66.61720 1.000 27.03829 212 ARG B CA 1
ATOM 4777 C C . ARG B 1 187 ? 21.93072 61.88252 67.41713 1.000 29.79036 212 ARG B C 1
ATOM 4778 O O . ARG B 1 187 ? 22.89785 61.85097 68.18382 1.000 31.98344 212 ARG B O 1
ATOM 4786 N N . GLN B 1 188 ? 21.18560 62.97536 67.26011 1.000 29.81618 213 GLN B N 1
ATOM 4787 C CA . GLN B 1 188 ? 21.45514 64.18727 68.02336 1.000 30.49704 213 GLN B CA 1
ATOM 4788 C C . GLN B 1 188 ? 20.81960 64.16139 69.40659 1.000 30.76215 213 GLN B C 1
ATOM 4789 O O . GLN B 1 188 ? 20.93265 65.15133 70.13653 1.000 31.52437 213 GLN B O 1
ATOM 4795 N N . GLY B 1 189 ? 20.16365 63.06408 69.78538 1.000 29.77168 214 GLY B N 1
ATOM 4796 C CA . GLY B 1 189 ? 19.57337 62.96563 71.10592 1.000 29.24334 214 GLY B CA 1
ATOM 4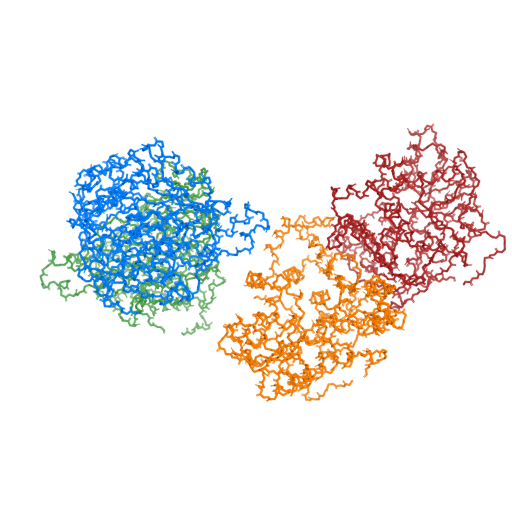797 C C . GLY B 1 189 ? 18.29978 63.75284 71.28644 1.000 29.37699 214 GLY B C 1
ATOM 4798 O O . GLY B 1 189 ? 17.95222 64.09100 72.41969 1.000 30.71884 214 GLY B O 1
ATOM 4799 N N . VAL B 1 190 ? 17.58743 64.05039 70.19607 1.000 28.84116 215 VAL B N 1
ATOM 4800 C CA . VAL B 1 190 ? 16.44554 64.95767 70.25881 1.000 28.51025 215 VAL B CA 1
ATOM 4801 C C . VAL B 1 190 ? 15.28946 64.34764 71.04357 1.000 25.04468 215 VAL B C 1
ATOM 4802 O O . VAL B 1 190 ? 14.50840 65.07496 71.66691 1.000 24.79941 215 VAL B O 1
ATOM 4806 N N . ILE B 1 191 ? 15.14418 63.02521 71.03282 1.000 24.59028 216 ILE B N 1
ATOM 4807 C CA . ILE B 1 191 ? 14.05124 62.39052 71.75896 1.000 25.50266 216 ILE B CA 1
ATOM 4808 C C . ILE B 1 191 ? 14.55990 61.59979 72.96714 1.000 27.65265 216 ILE B C 1
ATOM 4809 O O . ILE B 1 191 ? 13.83451 60.77119 73.51318 1.000 27.84490 216 ILE B O 1
ATOM 4814 N N . GLY B 1 192 ? 15.78785 61.86430 73.41455 1.000 28.19966 217 GLY B N 1
ATOM 4815 C CA . GLY B 1 192 ? 16.25730 61.24152 74.63922 1.000 28.52786 217 GLY B CA 1
ATOM 4816 C C . GLY B 1 192 ? 16.60345 59.77340 74.45616 1.000 28.10160 217 GLY B C 1
ATOM 4817 O O . GLY B 1 192 ? 16.92949 59.31111 73.35895 1.000 27.51410 217 GLY B O 1
ATOM 4818 N N . ASP B 1 193 ? 16.52125 59.02720 75.55734 1.000 27.46760 218 ASP B N 1
ATOM 4819 C CA . ASP B 1 193 ? 16.83631 57.60500 75.52819 1.000 27.67473 218 ASP B CA 1
ATOM 4820 C C . ASP B 1 193 ? 15.71979 56.83569 74.83574 1.000 25.52275 218 ASP B C 1
ATOM 4821 O O . ASP B 1 193 ? 14.54565 56.99054 75.18118 1.000 26.10038 218 ASP B O 1
ATOM 4826 N N . LEU B 1 194 ? 16.08749 55.98324 73.88079 1.000 24.18525 219 LEU B N 1
ATOM 4827 C CA . LEU B 1 194 ? 15.08668 55.27074 73.09319 1.000 23.00798 219 LEU B CA 1
ATOM 4828 C C . LEU B 1 194 ? 14.37570 54.20827 73.92308 1.000 23.45564 219 LEU B C 1
ATOM 4829 O O . LEU B 1 194 ? 14.98401 53.52232 74.75112 1.000 23.66621 219 LEU B O 1
ATOM 4834 N N . LEU B 1 195 ? 13.07714 54.07613 73.69129 1.000 21.70446 220 LEU B N 1
ATOM 4835 C CA . LEU B 1 195 ? 12.23884 53.13343 74.41656 1.000 23.12276 220 LEU B CA 1
ATOM 4836 C C . LEU B 1 195 ? 11.57177 52.11352 73.52031 1.000 24.21059 220 LEU B C 1
ATOM 4837 O O . LEU B 1 195 ? 11.51126 50.93079 73.86911 1.000 24.78135 220 LEU B O 1
ATOM 4842 N N . HIS B 1 196 ? 11.06946 52.54977 72.37106 1.000 22.69343 221 HIS B N 1
ATOM 4843 C CA . HIS B 1 196 ? 10.03442 51.80616 71.68520 1.000 21.07248 221 HIS B CA 1
ATOM 4844 C C . HIS B 1 196 ? 9.96761 52.29032 70.24896 1.000 22.31405 221 HIS B C 1
ATOM 4845 O O . HIS B 1 196 ? 10.20791 53.46836 69.96680 1.000 24.06443 221 HIS B O 1
ATOM 4852 N N . GLY B 1 197 ? 9.64159 51.37060 69.34779 1.000 21.78910 222 GLY B N 1
ATOM 4853 C CA . GLY B 1 197 ? 9.46012 51.71142 67.95360 1.000 21.51584 222 GLY B CA 1
ATOM 4854 C C . GLY B 1 197 ? 8.30628 50.91912 67.37473 1.000 21.80583 222 GLY B C 1
ATOM 4855 O O . GLY B 1 197 ? 7.91072 49.88043 67.90748 1.000 23.76702 222 GLY B O 1
ATOM 4856 N N . GLU B 1 198 ? 7.74783 51.43861 66.28446 1.000 20.21540 223 GLU B N 1
ATOM 4857 C CA . GLU B 1 198 ? 6.63278 50.78399 65.60749 1.000 20.21875 223 GLU B CA 1
ATOM 4858 C C . GLU B 1 198 ? 6.89754 50.77145 64.11281 1.000 20.48176 223 GLU B C 1
ATOM 4859 O O . GLU B 1 198 ? 7.13662 51.82416 63.50882 1.000 21.26971 223 GLU B O 1
ATOM 4865 N N . ALA B 1 199 ? 6.85634 49.58069 63.53041 1.000 19.39206 224 ALA B N 1
ATOM 4866 C CA . ALA B 1 199 ? 7.14888 49.35722 62.12734 1.000 21.07285 224 ALA B CA 1
ATOM 4867 C C . ALA B 1 199 ? 5.97319 48.64391 61.48863 1.000 21.98332 224 ALA B C 1
ATOM 4868 O O . ALA B 1 199 ? 5.31815 47.80615 62.11671 1.000 23.28091 224 ALA B O 1
ATOM 4870 N N . ALA B 1 200 ? 5.72086 48.95451 60.22471 1.000 21.41784 225 ALA B N 1
ATOM 4871 C CA . ALA B 1 200 ? 4.60101 48.30850 59.56839 1.000 22.16690 225 ALA B CA 1
ATOM 4872 C C . ALA B 1 200 ? 4.85118 48.23664 58.07593 1.000 21.89251 225 ALA B C 1
ATOM 4873 O O . ALA B 1 200 ? 5.67774 48.96425 57.51811 1.000 21.68685 225 ALA B O 1
ATOM 4875 N N . TYR B 1 201 ? 4.12198 47.32919 57.44036 1.000 21.87070 226 TYR B N 1
ATOM 4876 C CA . TYR B 1 201 ? 3.93180 47.35721 55.99315 1.000 21.09874 226 TYR B CA 1
ATOM 4877 C C . TYR B 1 201 ? 2.43934 47.11710 55.77669 1.000 22.25035 226 TYR B C 1
ATOM 4878 O O . TYR B 1 201 ? 1.97648 45.97133 55.75529 1.000 22.75711 226 TYR B O 1
ATOM 4887 N N . ILE B 1 202 ? 1.69499 48.21138 55.65296 1.000 22.44354 227 ILE B N 1
ATOM 4888 C CA . ILE B 1 202 ? 0.26303 48.19098 55.39263 1.000 23.91677 227 ILE B CA 1
ATOM 4889 C C . ILE B 1 202 ? 0.08142 48.70516 53.97223 1.000 23.93671 227 ILE B C 1
ATOM 4890 O O . ILE B 1 202 ? 0.31375 49.88824 53.70175 1.000 25.20289 227 ILE B O 1
ATOM 4895 N N . HIS B 1 203 ? -0.32919 47.82374 53.06402 1.000 22.83936 228 HIS B N 1
ATOM 4896 C CA . HIS B 1 203 ? -0.41612 48.16443 51.64477 1.000 22.80311 228 HIS B CA 1
ATOM 4897 C C . HIS B 1 203 ? -1.32817 47.13998 50.98588 1.000 23.15182 228 HIS B C 1
ATOM 4898 O O . HIS B 1 203 ? -0.95830 45.96826 50.88995 1.000 24.16163 228 HIS B O 1
ATOM 4905 N N . CYS B 1 204 ? -2.49050 47.56961 50.51130 1.000 23.06528 229 CYS B N 1
ATOM 4906 C CA . CYS B 1 204 ? -3.46518 46.61909 49.98029 1.000 23.71665 229 CYS B CA 1
ATOM 4907 C C . CYS B 1 204 ? -3.00280 46.07097 48.63370 1.000 24.00374 229 CYS B C 1
ATOM 4908 O O . CYS B 1 204 ? -3.08664 46.75873 47.61139 1.000 24.22797 229 CYS B O 1
ATOM 4911 N N . LEU B 1 205 ? -2.57328 44.80673 48.62218 1.000 23.06088 230 LEU B N 1
ATOM 4912 C CA . LEU B 1 205 ? -2.10763 44.13609 47.41308 1.000 22.03998 230 LEU B CA 1
ATOM 4913 C C . LEU B 1 205 ? -3.04086 43.00519 46.99374 1.000 23.22699 230 LEU B C 1
ATOM 4914 O O . LEU B 1 205 ? -2.63320 42.11535 46.24018 1.000 22.96866 230 LEU B O 1
ATOM 4919 N N . VAL B 1 206 ? -4.30267 43.04795 47.43103 1.000 24.61854 231 VAL B N 1
ATOM 4920 C CA . VAL B 1 206 ? -5.19999 41.92196 47.20001 1.000 25.87633 231 VAL B CA 1
ATOM 4921 C C . VAL B 1 206 ? -5.45324 41.71756 45.71196 1.000 26.38454 231 VAL B C 1
ATOM 4922 O O . VAL B 1 206 ? -5.67911 40.58364 45.26995 1.000 26.48907 231 VAL B O 1
ATOM 4926 N N . THR B 1 207 ? -5.35514 42.78058 44.90652 1.000 26.26439 232 THR B N 1
ATOM 4927 C CA . THR B 1 207 ? -5.58998 42.64999 43.47167 1.000 27.14864 232 THR B CA 1
ATOM 4928 C C . THR B 1 207 ? -4.49894 41.86049 42.75808 1.000 27.15616 232 THR B C 1
ATOM 4929 O O . THR B 1 207 ? -4.68641 41.51169 41.58547 1.000 28.03503 232 THR B O 1
ATOM 4933 N N . GLN B 1 208 ? -3.38931 41.54362 43.43569 1.000 24.28801 233 GLN B N 1
ATOM 4934 C CA . GLN B 1 208 ? -2.40076 40.64432 42.85155 1.000 22.70375 233 GLN B CA 1
ATOM 4935 C C . GLN B 1 208 ? -2.97750 39.26212 42.59766 1.000 23.82749 233 GLN B C 1
ATOM 4936 O O . GLN B 1 208 ? -2.45016 38.53048 41.75400 1.000 23.01399 233 GLN B O 1
ATOM 4942 N N . LEU B 1 209 ? -4.05822 38.90077 43.30041 1.000 24.28591 234 LEU B N 1
ATOM 4943 C CA . LEU B 1 209 ? -4.71919 37.62220 43.06508 1.000 26.76978 234 LEU B CA 1
ATOM 4944 C C . LEU B 1 209 ? -5.23779 37.51316 41.64067 1.000 30.08187 234 LEU B C 1
ATOM 4945 O O . LEU B 1 209 ? -5.32934 36.40665 41.09762 1.000 31.71741 234 LEU B O 1
ATOM 4950 N N . GLY B 1 210 ? -5.58441 38.63974 41.02762 1.000 32.01325 235 GLY B N 1
ATOM 4951 C CA . GLY B 1 210 ? -6.03622 38.69627 39.65726 1.000 34.70931 235 GLY B CA 1
ATOM 4952 C C . GLY B 1 210 ? -4.94280 38.93236 38.64008 1.000 37.72622 235 GLY B C 1
ATOM 4953 O O . GLY B 1 210 ? -5.24835 39.11771 37.46051 1.000 37.50470 235 GLY B O 1
ATOM 4954 N N . ASP B 1 211 ? -3.67818 38.94029 39.05179 1.000 39.73474 236 ASP B N 1
ATOM 4955 C CA . ASP B 1 211 ? -2.56021 39.14737 38.14169 1.000 43.46399 236 ASP B CA 1
ATOM 4956 C C . ASP B 1 211 ? -1.87906 37.80988 37.89360 1.000 44.30464 236 ASP B C 1
ATOM 4957 O O . ASP B 1 211 ? -1.59203 37.07099 38.83948 1.000 43.44617 236 ASP B O 1
ATOM 4962 N N . THR B 1 212 ? -1.62235 37.50443 36.62558 1.000 47.48571 237 THR B N 1
ATOM 4963 C CA . THR B 1 212 ? -0.89091 36.30461 36.25415 1.000 51.15996 237 THR B CA 1
ATOM 4964 C C . THR B 1 212 ? 0.55382 36.60419 35.89677 1.000 55.73145 237 THR B C 1
ATOM 4965 O O . THR B 1 212 ? 1.36124 35.67463 35.81346 1.000 55.83430 237 THR B O 1
ATOM 4969 N N . ARG B 1 213 ? 0.89092 37.87188 35.69048 1.000 59.78707 238 ARG B N 1
ATOM 4970 C CA . ARG B 1 213 ? 2.25221 38.31110 35.44258 1.000 62.19804 238 ARG B CA 1
ATOM 4971 C C . ARG B 1 213 ? 2.67022 39.30818 36.51896 1.000 59.60852 238 ARG B C 1
ATOM 4972 O O . ARG B 1 213 ? 1.84991 39.83127 37.28004 1.000 59.92001 238 ARG B O 1
ATOM 4980 N N . GLY B 1 214 ? 3.97182 39.56181 36.57358 1.000 52.16122 239 GLY B N 1
ATOM 4981 C CA . GLY B 1 214 ? 4.52666 40.36941 37.64332 1.000 43.58068 239 GLY B CA 1
ATOM 4982 C C . GLY B 1 214 ? 4.45645 39.64382 38.97395 1.000 36.71121 239 GLY B C 1
ATOM 4983 O O . GLY B 1 214 ? 4.57054 38.41639 39.04503 1.000 33.00018 239 GLY B O 1
ATOM 4984 N N . GLU B 1 215 ? 4.20505 40.40408 40.04268 1.000 34.27808 240 GLU B N 1
ATOM 4985 C CA . GLU B 1 215 ? 4.19264 39.81660 41.37836 1.000 30.33427 240 GLU B CA 1
ATOM 4986 C C . GLU B 1 215 ? 3.03401 38.85384 41.60671 1.000 27.94775 240 GLU B C 1
ATOM 4987 O O . GLU B 1 215 ? 3.14782 37.96805 42.45955 1.000 26.69362 240 GLU B O 1
ATOM 4993 N N . GLY B 1 216 ? 1.93835 38.98557 40.85716 1.000 27.58340 241 GLY B N 1
ATOM 4994 C CA . GLY B 1 216 ? 0.84975 38.03230 40.99069 1.000 28.36712 241 GLY B CA 1
ATOM 4995 C C . GLY B 1 216 ? 1.26966 36.60838 40.68863 1.000 29.62565 241 GLY B C 1
ATOM 4996 O O . GLY B 1 216 ? 0.66041 35.65689 41.18483 1.000 30.87880 241 GLY B O 1
ATOM 4997 N N . ALA B 1 217 ? 2.29462 36.44224 39.84927 1.000 29.16733 242 ALA B N 1
ATOM 4998 C CA . ALA B 1 217 ? 2.78592 35.11129 39.50583 1.000 30.03415 242 ALA B CA 1
ATOM 4999 C C . ALA B 1 217 ? 3.34003 34.36064 40.71497 1.000 30.96076 242 ALA B C 1
ATOM 5000 O O . ALA B 1 217 ? 3.33551 33.12432 40.72270 1.000 33.38197 242 ALA B O 1
ATOM 5002 N N . TRP B 1 218 ? 3.86604 35.06702 41.71998 1.000 29.53257 243 TRP B N 1
ATOM 5003 C CA . TRP B 1 218 ? 4.54549 34.36266 42.80587 1.000 28.84778 243 TRP B CA 1
ATOM 5004 C C . TRP B 1 218 ? 4.17710 34.79721 44.22444 1.000 28.07556 243 TRP B C 1
ATOM 5005 O O . TRP B 1 218 ? 4.25246 33.98458 45.15063 1.000 29.05244 243 TRP B O 1
ATOM 5016 N N . ARG B 1 219 ? 3.79554 36.06372 44.42368 1.000 26.17668 244 ARG B N 1
ATOM 5017 C CA . ARG B 1 219 ? 3.64294 36.55993 45.79267 1.000 24.39839 244 ARG B CA 1
ATOM 5018 C C . ARG B 1 219 ? 2.41022 36.01562 46.50415 1.000 23.55846 244 ARG B C 1
ATOM 5019 O O . ARG B 1 219 ? 2.53428 35.60752 47.67284 1.000 24.06805 244 ARG B O 1
ATOM 5027 N N . PRO B 1 220 ? 1.20760 36.01716 45.91448 1.000 23.43970 245 PRO B N 1
ATOM 5028 C CA . PRO B 1 220 ? 0.04830 35.50134 46.66595 1.000 23.05737 245 PRO B CA 1
ATOM 5029 C C . PRO B 1 220 ? 0.20344 34.05574 47.10932 1.000 23.88438 245 PRO B C 1
ATOM 5030 O O . PRO B 1 220 ? -0.36837 33.67659 48.13814 1.000 23.99003 245 PRO B O 1
ATOM 5034 N N . GLU B 1 221 ? 0.96608 33.23936 46.37460 1.000 25.10539 246 GLU B N 1
ATOM 5035 C CA . GLU B 1 221 ? 1.14377 31.84566 46.77190 1.000 26.66216 246 GLU B CA 1
ATOM 5036 C C . GLU B 1 221 ? 1.79634 31.72793 48.14859 1.000 24.66490 246 GLU B C 1
ATOM 5037 O O . GLU B 1 221 ? 1.53504 30.76371 48.87372 1.000 24.29676 246 GLU B O 1
ATOM 5043 N N . TYR B 1 222 ? 2.64489 32.69055 48.52996 1.000 23.84092 247 TYR B N 1
ATOM 5044 C CA . TYR B 1 222 ? 3.23946 32.64756 49.86622 1.000 24.47999 247 TYR B CA 1
ATOM 5045 C C . TYR B 1 222 ? 2.17076 32.67900 50.95547 1.000 24.94356 247 TYR B C 1
ATOM 5046 O O . TYR B 1 222 ? 2.34902 32.07057 52.01723 1.000 22.93964 247 TYR B O 1
ATOM 5055 N N . HIS B 1 223 ? 1.05108 33.36516 50.70140 1.000 23.39069 248 HIS B N 1
ATOM 5056 C CA . HIS B 1 223 ? -0.04914 33.40661 51.65724 1.000 24.20576 248 HIS B CA 1
ATOM 5057 C C . HIS B 1 223 ? -0.72327 32.05162 51.82402 1.000 23.80956 248 HIS B C 1
ATOM 5058 O O . HIS B 1 223 ? -1.49241 31.87599 52.77443 1.000 24.21118 248 HIS B O 1
ATOM 5065 N N . THR B 1 224 ? -0.51326 31.11971 50.89222 1.000 22.78232 249 THR B N 1
ATOM 5066 C CA . THR B 1 224 ? -1.06741 29.77701 51.02325 1.000 24.22029 249 THR B CA 1
ATOM 5067 C C . THR B 1 224 ? -0.11987 28.81259 51.72721 1.000 27.16045 249 THR B C 1
ATOM 5068 O O . THR B 1 224 ? -0.49980 27.66362 51.98593 1.000 28.36833 249 THR B O 1
ATOM 5072 N N . ARG B 1 225 ? 1.09319 29.24848 52.03575 1.000 27.83495 250 ARG B N 1
ATOM 5073 C CA . ARG B 1 225 ? 2.14568 28.38368 52.54516 1.000 30.97394 250 ARG B CA 1
ATOM 5074 C C . ARG B 1 225 ? 2.69815 28.80435 53.89844 1.000 29.58122 250 ARG B C 1
ATOM 5075 O O . ARG B 1 225 ? 3.10402 27.93500 54.67500 1.000 30.27991 250 ARG B O 1
ATOM 5083 N N . ILE B 1 226 ? 2.70901 30.10133 54.20819 1.000 26.30338 251 ILE B N 1
ATOM 5084 C CA . ILE B 1 226 ? 3.34918 30.63455 55.40549 1.000 26.49699 251 ILE B CA 1
ATOM 5085 C C . ILE B 1 226 ? 2.38876 31.59948 56.09167 1.000 25.39334 251 ILE B C 1
ATOM 5086 O O . ILE B 1 226 ? 1.87412 32.52537 55.45372 1.000 25.99289 251 ILE B O 1
ATOM 5091 N N . ASN B 1 227 ? 2.16051 31.39219 57.39125 1.000 22.96879 252 ASN B N 1
ATOM 5092 C CA . ASN B 1 227 ? 1.43028 32.34184 58.23102 1.000 23.28368 252 ASN B CA 1
ATOM 5093 C C . ASN B 1 227 ? 2.46900 33.07898 59.07509 1.000 23.91168 252 ASN B C 1
ATOM 5094 O O . ASN B 1 227 ? 2.99263 32.53791 60.05440 1.000 25.45274 252 ASN B O 1
ATOM 5099 N N . GLY B 1 228 ? 2.79321 34.29735 58.66392 1.000 21.44174 253 GLY B N 1
ATOM 5100 C CA . GLY B 1 228 ? 3.80390 35.08249 59.34487 1.000 21.36043 253 GLY B CA 1
ATOM 5101 C C . GLY B 1 228 ? 3.99443 36.39318 58.61631 1.000 22.62922 253 GLY B C 1
ATOM 5102 O O . GLY B 1 228 ? 3.25704 36.70861 57.67687 1.000 23.30145 253 GLY B O 1
ATOM 5103 N N . ASN B 1 229 ? 4.99065 37.16266 59.05788 1.000 21.92959 254 ASN B N 1
ATOM 5104 C CA . ASN B 1 229 ? 5.28088 38.45825 58.43755 1.000 22.96709 254 ASN B CA 1
ATOM 5105 C C . ASN B 1 229 ? 6.12425 38.22606 57.18759 1.000 24.22967 254 ASN B C 1
ATOM 5106 O O . ASN B 1 229 ? 7.35590 38.14945 57.23946 1.000 24.38009 254 ASN B O 1
ATOM 5111 N N . LEU B 1 230 ? 5.43815 38.13663 56.04201 1.000 24.18841 255 LEU B N 1
ATOM 5112 C CA . LEU B 1 230 ? 6.07803 37.90749 54.74900 1.000 24.30065 255 LEU B CA 1
ATOM 5113 C C . LEU B 1 230 ? 6.93262 39.08167 54.28023 1.000 24.29487 255 LEU B C 1
ATOM 5114 O O . LEU B 1 230 ? 7.77222 38.89922 53.39056 1.000 25.96872 255 LEU B O 1
ATOM 5119 N N . TYR B 1 231 ? 6.70631 40.28362 54.80719 1.000 22.00966 256 TYR B N 1
ATOM 5120 C CA . TYR B 1 231 ? 7.33592 41.50298 54.29474 1.000 20.53149 256 TYR B CA 1
ATOM 5121 C C . TYR B 1 231 ? 7.65860 42.42922 55.46040 1.000 20.86836 256 TYR B C 1
ATOM 5122 O O . TYR B 1 231 ? 7.02017 43.47336 55.64740 1.000 18.07010 256 TYR B O 1
ATOM 5131 N N . PRO B 1 232 ? 8.67066 42.08843 56.25748 1.000 21.65667 257 PRO B N 1
ATOM 5132 C CA . PRO B 1 232 ? 8.92255 42.82335 57.50812 1.000 21.48479 257 PRO B CA 1
ATOM 5133 C C . PRO B 1 232 ? 9.95307 43.94202 57.42098 1.000 22.68577 257 PRO B C 1
ATOM 5134 O O . PRO B 1 232 ? 10.13726 44.64433 58.41912 1.000 23.39492 257 PRO B O 1
ATOM 5138 N N . THR B 1 233 ? 10.59944 44.15799 56.27720 1.000 21.63834 258 THR B N 1
ATOM 5139 C CA . THR B 1 233 ? 11.79767 44.98859 56.29604 1.000 23.06422 258 THR B CA 1
ATOM 5140 C C . THR B 1 233 ? 11.52949 46.48074 56.13041 1.000 21.68674 258 THR B C 1
ATOM 5141 O O . THR B 1 233 ? 12.27160 47.28487 56.70388 1.000 22.48200 258 THR B O 1
ATOM 5145 N N . HIS B 1 234 ? 10.49277 46.87534 55.37990 1.000 20.35859 259 HIS B N 1
ATOM 5146 C CA . HIS B 1 234 ? 10.32605 48.28504 55.01618 1.000 21.19261 259 HIS B CA 1
ATOM 5147 C C . HIS B 1 234 ? 10.14687 49.17485 56.24522 1.000 21.54552 259 HIS B C 1
ATOM 5148 O O . HIS B 1 234 ? 10.81266 50.20794 56.37914 1.000 21.77542 259 HIS B O 1
ATOM 5155 N N . GLY B 1 235 ? 9.24092 48.80397 57.15168 1.000 20.64238 260 GLY B N 1
ATOM 5156 C CA . GLY B 1 235 ? 9.05768 49.61121 58.34369 1.000 20.16045 260 GLY B CA 1
ATOM 5157 C C . GLY B 1 235 ? 10.15137 49.41551 59.37257 1.000 22.24312 260 GLY B C 1
ATOM 5158 O O . GLY B 1 235 ? 10.47607 50.34629 60.11728 1.000 22.58456 260 GLY B O 1
ATOM 5159 N N . LEU B 1 236 ? 10.74123 48.21932 59.42068 1.000 22.37653 261 LEU B N 1
ATOM 5160 C CA . LEU B 1 236 ? 11.68096 47.86959 60.48295 1.000 22.54522 261 LEU B CA 1
ATOM 5161 C C . LEU B 1 236 ? 13.06921 48.44789 60.23995 1.000 23.31556 261 LEU B C 1
ATOM 5162 O O . LEU B 1 236 ? 13.74080 48.86478 61.18982 1.000 27.07221 261 LEU B O 1
ATOM 5167 N N . GLY B 1 237 ? 13.51527 48.47007 58.98471 1.000 21.39663 262 GLY B N 1
ATOM 5168 C CA . GLY B 1 237 ? 14.82586 48.96550 58.63260 1.000 20.65826 262 GLY B CA 1
ATOM 5169 C C . GLY B 1 237 ? 15.20456 50.28020 59.29336 1.000 20.42394 262 GLY B C 1
ATOM 5170 O O . GLY B 1 237 ? 16.23259 50.38008 59.97323 1.000 17.78631 262 GLY B O 1
ATOM 5171 N N . PRO B 1 238 ? 14.39322 51.32622 59.09229 1.000 20.30878 263 PRO B N 1
ATOM 5172 C CA . PRO B 1 238 ? 14.71164 52.60897 59.74577 1.000 20.21990 263 PRO B CA 1
ATOM 5173 C C . PRO B 1 238 ? 14.72659 52.50903 61.26090 1.000 22.07952 263 PRO B C 1
ATOM 5174 O O . PRO B 1 238 ? 15.64517 53.03212 61.90384 1.000 24.63680 263 PRO B O 1
ATOM 5178 N N . VAL B 1 239 ? 13.73749 51.83500 61.84970 1.000 20.53322 264 VAL B N 1
ATOM 5179 C CA . VAL B 1 239 ? 13.66514 51.73648 63.30644 1.000 20.87338 264 VAL B CA 1
ATOM 5180 C C . VAL B 1 239 ? 14.87192 50.98559 63.85492 1.000 21.54636 264 VAL B C 1
ATOM 5181 O O . VAL B 1 239 ? 15.42988 51.34933 64.89895 1.000 20.74742 264 VAL B O 1
ATOM 5185 N N . ALA B 1 240 ? 15.29693 49.92971 63.15616 1.000 21.99084 265 ALA B N 1
ATOM 5186 C CA . ALA B 1 240 ? 16.45004 49.16181 63.61009 1.000 21.40901 265 ALA B CA 1
ATOM 5187 C C . ALA B 1 240 ? 17.70514 50.02290 63.64461 1.000 21.52711 265 ALA B C 1
ATOM 5188 O O . ALA B 1 240 ? 18.51468 49.92100 64.57496 1.000 22.40108 265 ALA B O 1
ATOM 5190 N N . GLN B 1 241 ? 17.88087 50.88883 62.64916 1.000 20.22711 266 GLN B N 1
ATOM 5191 C CA . GLN B 1 241 ? 19.08615 51.70552 62.62336 1.000 21.34868 266 GLN B CA 1
ATOM 5192 C C . GLN B 1 241 ? 18.99028 52.91134 63.55387 1.000 21.04872 266 GLN B C 1
ATOM 5193 O O . GLN B 1 241 ? 20.02373 53.38179 64.03887 1.000 22.72104 266 GLN B O 1
ATOM 5199 N N . TYR B 1 242 ? 17.78016 53.40906 63.84094 1.000 20.50462 267 TYR B N 1
ATOM 5200 C CA . TYR B 1 242 ? 17.63225 54.36674 64.93781 1.000 20.57500 267 TYR B CA 1
ATOM 5201 C C . TYR B 1 242 ? 18.19219 53.77790 66.22894 1.000 21.92867 267 TYR B C 1
ATOM 5202 O O . TYR B 1 242 ? 18.92633 54.44314 66.97184 1.000 22.46092 267 TYR B O 1
ATOM 5211 N N . MET B 1 243 ? 17.85647 52.51828 66.50613 1.000 23.12792 268 MET B N 1
ATOM 5212 C CA . MET B 1 243 ? 18.25815 51.84158 67.73344 1.000 23.30670 268 MET B CA 1
ATOM 5213 C C . MET B 1 243 ? 19.64633 51.20801 67.64958 1.000 24.56542 268 MET B C 1
ATOM 5214 O O . MET B 1 243 ? 20.07578 50.56118 68.61634 1.000 25.20123 268 MET B O 1
ATOM 5219 N N . ASN B 1 244 ? 20.35367 51.37405 66.52593 1.000 23.71152 269 ASN B N 1
ATOM 5220 C CA . ASN B 1 244 ? 21.69311 50.81136 66.34019 1.000 23.69743 269 ASN B CA 1
ATOM 5221 C C . ASN B 1 244 ? 21.71282 49.30579 66.57752 1.000 23.93486 269 ASN B C 1
AT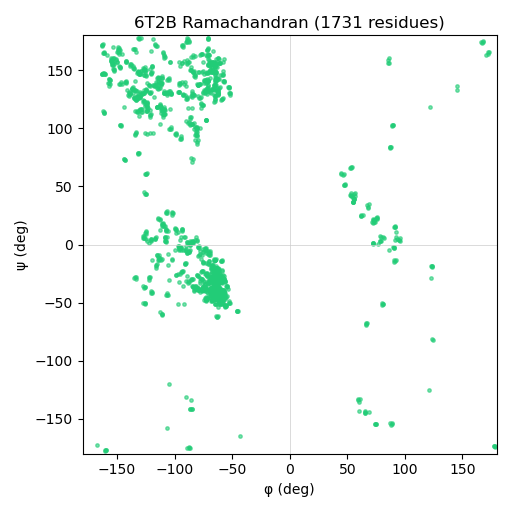OM 5222 O O . ASN B 1 244 ? 22.67989 48.75685 67.11158 1.000 24.15045 269 ASN B O 1
ATOM 5227 N N . LEU B 1 245 ? 20.63945 48.63199 66.17962 1.000 21.64712 270 LEU B N 1
ATOM 5228 C CA . LEU B 1 245 ? 20.57318 47.19045 66.35428 1.000 22.07101 270 LEU B CA 1
ATOM 5229 C C . LEU B 1 245 ? 21.62946 46.51367 65.48718 1.000 24.21848 270 LEU B C 1
ATOM 5230 O O . LEU B 1 245 ? 21.84407 46.89609 64.33073 1.000 22.86397 270 LEU B O 1
ATOM 5235 N N . GLU B 1 246 ? 22.30537 45.51804 66.06762 1.000 25.28707 271 GLU B N 1
ATOM 5236 C CA . GLU B 1 246 ? 23.36099 44.70425 65.46696 1.000 24.60683 271 GLU B CA 1
ATOM 5237 C C . GLU B 1 246 ? 24.66484 45.46837 65.29908 1.000 24.13810 271 GLU B C 1
ATOM 5238 O O . GLU B 1 246 ? 25.62783 44.90781 64.76582 1.000 24.84665 271 GLU B O 1
ATOM 5244 N N . ARG B 1 247 ? 24.73625 46.73041 65.72075 1.000 24.14461 272 ARG B N 1
ATOM 5245 C CA . ARG B 1 247 ? 25.93952 47.54362 65.52078 1.000 25.51589 272 ARG B CA 1
ATOM 5246 C C . ARG B 1 247 ? 26.31954 48.22361 66.83757 1.000 26.67436 272 ARG B C 1
ATOM 5247 O O . ARG B 1 247 ? 26.05909 49.40978 67.05145 1.000 26.90537 272 ARG B O 1
ATOM 5255 N N . GLY B 1 248 ? 26.94135 47.45206 67.71980 1.000 27.14910 273 GLY B N 1
ATOM 5256 C CA . GLY B 1 248 ? 27.51762 47.96432 68.96334 1.000 27.95294 273 GLY B CA 1
ATOM 5257 C C . GLY B 1 248 ? 26.58945 48.19702 70.13137 1.000 29.24634 273 GLY B C 1
ATOM 5258 O O . GLY B 1 248 ? 26.84080 47.69791 71.23055 1.000 28.29191 273 GLY B O 1
ATOM 5259 N N . GLU B 1 249 ? 25.49654 48.92457 69.91369 1.000 29.30854 274 GLU B N 1
ATOM 5260 C CA . GLU B 1 249 ? 24.67997 49.41008 71.02149 1.000 30.50739 274 GLU B CA 1
ATOM 5261 C C . GLU B 1 249 ? 23.67351 48.37188 71.50242 1.000 28.88775 274 GLU B C 1
ATOM 5262 O O . GLU B 1 249 ? 23.40577 48.27097 72.70352 1.000 29.26212 274 GLU B O 1
ATOM 5268 N N . ASP B 1 250 ? 23.11849 47.58941 70.58698 1.000 28.19405 275 ASP B N 1
ATOM 5269 C CA . ASP B 1 250 ? 21.95101 46.77259 70.87785 1.000 26.26256 275 ASP B CA 1
ATOM 5270 C C . ASP B 1 250 ? 21.85484 45.71660 69.78826 1.000 24.97947 275 ASP B C 1
ATOM 5271 O O . ASP B 1 250 ? 22.59248 45.75140 68.79965 1.000 24.57015 275 ASP B O 1
ATOM 5276 N N . ARG B 1 251 ? 20.94377 44.76737 69.98167 1.000 24.82600 276 ARG B N 1
ATOM 5277 C CA . ARG B 1 251 ? 20.68205 43.75539 68.96726 1.000 24.98119 276 ARG B CA 1
ATOM 5278 C C . ARG B 1 251 ? 19.26811 43.22715 69.14714 1.000 25.38552 276 ARG B C 1
ATOM 5279 O O . ARG B 1 251 ? 18.68268 43.32663 70.22960 1.000 26.07799 276 ARG B O 1
ATOM 5287 N N . PHE B 1 252 ? 18.73659 42.64051 68.07016 1.000 23.77838 277 PHE B N 1
ATOM 5288 C CA . PHE B 1 252 ? 17.49194 41.88786 68.15970 1.000 23.69283 277 PHE B CA 1
ATOM 5289 C C . PHE B 1 252 ? 17.68824 40.69852 69.08776 1.000 24.43528 277 PHE B C 1
ATOM 5290 O O . PHE B 1 252 ? 18.63380 39.92172 68.91709 1.000 24.99457 277 PHE B O 1
ATOM 5298 N N . CYS B 1 253 ? 16.77228 40.52399 70.04018 1.000 23.31715 278 CYS B N 1
ATOM 5299 C CA . CYS B 1 253 ? 16.87768 39.44314 71.01717 1.000 25.08418 278 CYS B CA 1
ATOM 5300 C C . CYS B 1 253 ? 15.80302 38.37728 70.82609 1.000 25.55639 278 CYS B C 1
ATOM 5301 O O . CYS B 1 253 ? 16.12710 37.20134 70.63060 1.000 25.77097 278 CYS B O 1
ATOM 5304 N N . ARG B 1 254 ? 14.52442 38.73658 70.90733 1.000 24.11505 279 ARG B N 1
ATOM 5305 C CA . ARG B 1 254 ? 13.47187 37.75910 70.66674 1.000 27.03990 279 ARG B CA 1
ATOM 5306 C C . ARG B 1 254 ? 12.25350 38.45470 70.06975 1.000 25.62080 279 ARG B C 1
ATOM 5307 O O . ARG B 1 254 ? 12.13779 39.68309 70.08865 1.000 26.17479 279 ARG B O 1
ATOM 5315 N N . VAL B 1 255 ? 11.34286 37.64744 69.52925 1.000 23.47640 280 VAL B N 1
ATOM 5316 C CA . VAL B 1 255 ? 10.12028 38.15056 68.90927 1.000 23.28023 280 VAL B CA 1
ATOM 5317 C C . VAL B 1 255 ? 9.00035 37.14860 69.16808 1.000 23.92235 280 VAL B C 1
ATOM 5318 O O . VAL B 1 255 ? 9.20414 35.93113 69.10972 1.000 23.41998 280 VAL B O 1
ATOM 5322 N N . ALA B 1 256 ? 7.82172 37.67529 69.49515 1.000 23.85903 281 ALA B N 1
ATOM 5323 C CA . ALA B 1 256 ? 6.59516 36.90183 69.60849 1.000 22.60547 281 ALA B CA 1
ATOM 5324 C C . ALA B 1 256 ? 5.59604 37.40928 68.57857 1.000 21.03868 281 ALA B C 1
ATOM 5325 O O . ALA B 1 256 ? 5.43389 38.62258 68.40380 1.000 20.98602 281 ALA B O 1
ATOM 5327 N N . ALA B 1 257 ? 4.92357 36.48536 67.89722 1.000 20.63915 282 ALA B N 1
ATOM 5328 C CA . ALA B 1 257 ? 4.12512 36.83915 66.73425 1.000 21.02582 282 ALA B CA 1
ATOM 5329 C C . ALA B 1 257 ? 2.70229 36.31774 66.85628 1.000 22.78053 282 ALA B C 1
ATOM 5330 O O . ALA B 1 257 ? 2.43810 35.29660 67.49806 1.000 25.43219 282 ALA B O 1
ATOM 5332 N N . PHE B 1 258 ? 1.79329 37.03787 66.20647 1.000 23.36526 283 PHE B N 1
ATOM 5333 C CA . PHE B 1 258 ? 0.36380 36.79276 66.26699 1.000 23.98559 283 PHE B CA 1
ATOM 5334 C C . PHE B 1 258 ? -0.23129 37.17021 64.91960 1.000 23.38461 283 PHE B C 1
ATOM 5335 O O . PHE B 1 258 ? 0.32808 37.99242 64.18816 1.000 21.82202 283 PHE B O 1
ATOM 5343 N N . ALA B 1 259 ? -1.34609 36.53582 64.58009 1.000 22.76964 284 ALA B N 1
ATOM 5344 C CA . ALA B 1 259 ? -1.98486 36.77340 63.29670 1.000 22.51579 284 ALA B CA 1
ATOM 5345 C C . ALA B 1 259 ? -3.49109 36.74439 63.47601 1.000 21.61328 284 ALA B C 1
ATOM 5346 O O . ALA B 1 259 ? -4.01778 35.89994 64.20545 1.000 22.40391 284 ALA B O 1
ATOM 5348 N N . SER B 1 260 ? -4.17583 37.66419 62.79021 1.000 21.52539 285 SER B N 1
ATOM 5349 C CA . SER B 1 260 ? -5.63168 37.72545 62.72639 1.000 22.75191 285 SER B CA 1
ATOM 5350 C C . SER B 1 260 ? -6.12157 36.55196 61.88065 1.000 22.99553 285 SER B C 1
ATOM 5351 O O . SER B 1 260 ? -5.29358 35.78282 61.37573 1.000 22.13777 285 SER B O 1
ATOM 5354 N N . PRO B 1 261 ? -7.43380 36.36068 61.70680 1.000 23.88407 286 PRO B N 1
ATOM 5355 C CA . PRO B 1 261 ? -7.89838 35.34917 60.74924 1.000 25.14355 286 PRO B CA 1
ATOM 5356 C C . PRO B 1 261 ? -7.43179 35.66639 59.33513 1.000 26.09637 286 PRO B C 1
ATOM 5357 O O . PRO B 1 261 ? -7.14431 36.81399 58.98967 1.000 26.32059 286 PRO B O 1
ATOM 5361 N N . ALA B 1 262 ? -7.35465 34.62214 58.50867 1.000 27.15228 287 ALA B N 1
ATOM 5362 C CA . ALA B 1 262 ? -7.00804 34.75732 57.09186 1.000 26.51721 287 ALA B CA 1
ATOM 5363 C C . ALA B 1 262 ? -8.31479 34.72904 56.30148 1.000 27.27783 287 ALA B C 1
ATOM 5364 O O . ALA B 1 262 ? -8.85022 33.65822 56.00700 1.000 28.97004 287 ALA B O 1
ATOM 5366 N N . LEU B 1 263 ? -8.84158 35.91038 55.97747 1.000 26.43170 288 LEU B N 1
ATOM 5367 C CA . LEU B 1 263 ? -10.16203 35.99762 55.35713 1.000 26.55111 288 LEU B CA 1
ATOM 5368 C C . LEU B 1 263 ? -10.17807 36.77901 54.05199 1.000 26.60558 288 LEU B C 1
ATOM 5369 O O . LEU B 1 263 ? -10.92468 36.41428 53.13886 1.000 26.85611 288 LEU B O 1
ATOM 5374 N N . GLY B 1 264 ? -9.38669 37.84819 53.94521 1.000 24.63073 289 GLY B N 1
ATOM 5375 C CA . GLY B 1 264 ? -9.55440 38.77643 52.83418 1.000 24.62915 289 GLY B CA 1
ATOM 5376 C C . GLY B 1 264 ? -9.33177 38.13068 51.47861 1.000 25.30056 289 GLY B C 1
ATOM 5377 O O . GLY B 1 264 ? -10.11849 38.31720 50.54672 1.000 25.52076 289 GLY B O 1
ATOM 5378 N N . ARG B 1 265 ? -8.25887 37.35201 51.35193 1.000 25.71995 290 ARG B N 1
ATOM 5379 C CA . ARG B 1 265 ? -7.89892 36.81873 50.04367 1.000 25.47937 290 ARG B CA 1
ATOM 5380 C C . ARG B 1 265 ? -8.84772 35.70677 49.60967 1.000 27.68796 290 ARG B C 1
ATOM 5381 O O . ARG B 1 265 ? -9.17792 35.60306 48.42270 1.000 28.97602 290 ARG B O 1
ATOM 5389 N N . ASN B 1 266 ? -9.30915 34.87451 50.54929 1.000 28.75201 291 ASN B N 1
ATOM 5390 C CA . ASN B 1 266 ? -10.36315 33.91550 50.22376 1.000 30.10770 291 ASN B CA 1
ATOM 5391 C C . ASN B 1 266 ? -11.61357 34.63681 49.72226 1.000 28.70624 291 ASN B C 1
ATOM 5392 O O . ASN B 1 266 ? -12.22295 34.22598 48.72611 1.000 27.46022 291 ASN B O 1
ATOM 5397 N N . ALA B 1 267 ? -12.00537 35.72363 50.39777 1.000 27.61042 292 ALA B N 1
ATOM 5398 C CA . ALA B 1 267 ? -13.19127 36.47390 49.98885 1.000 29.29115 292 ALA B CA 1
ATOM 5399 C C . ALA B 1 267 ? -12.98703 37.14993 48.63680 1.000 29.92194 292 ALA B C 1
ATOM 5400 O O . ALA B 1 267 ? -13.91561 37.20730 47.82259 1.000 31.84793 292 ALA B O 1
ATOM 5402 N N . TYR B 1 268 ? -11.79360 37.69948 48.39035 1.000 27.92490 293 TYR B N 1
ATOM 5403 C CA . TYR B 1 268 ? -11.52622 38.30964 47.09135 1.000 29.09563 293 TYR B CA 1
ATOM 5404 C C . TYR B 1 268 ? -11.61495 37.27955 45.97477 1.000 30.17277 293 TYR B C 1
ATOM 5405 O O . TYR B 1 268 ? -12.16920 37.55854 44.90633 1.000 30.79432 293 TYR B O 1
ATOM 5414 N N . ALA B 1 269 ? -11.05711 36.08762 46.19964 1.000 30.51912 294 ALA B N 1
ATOM 5415 C CA . ALA B 1 269 ? -11.08954 35.04574 45.17944 1.000 31.31656 294 ALA B CA 1
ATOM 5416 C C . ALA B 1 269 ? -12.51778 34.62847 44.86225 1.000 33.74707 294 ALA B C 1
ATOM 5417 O O . ALA B 1 269 ? -12.87260 34.45097 43.69116 1.000 35.27391 294 ALA B O 1
ATOM 5419 N N . LYS B 1 270 ? -13.34905 34.45120 45.89512 1.000 34.06221 295 LYS B N 1
ATOM 5420 C CA . LYS B 1 270 ? -14.73876 34.07026 45.66550 1.000 37.26749 295 LYS B CA 1
ATOM 5421 C C . LYS B 1 270 ? -15.49578 35.15691 44.91318 1.000 37.84550 295 LYS B C 1
ATOM 5422 O O . LYS B 1 270 ? -16.40162 34.85519 44.13173 1.000 37.15590 295 LYS B O 1
ATOM 5428 N N . LYS B 1 271 ? -15.13231 36.42278 45.12802 1.000 38.60070 296 LYS B N 1
ATOM 5429 C CA . LYS B 1 271 ? -15.88524 37.52746 44.54678 1.000 39.48115 296 LYS B CA 1
ATOM 5430 C C . LYS B 1 271 ? -15.46557 37.81919 43.10750 1.000 37.83224 296 LYS B C 1
ATOM 5431 O O . LYS B 1 271 ? -16.31844 38.11084 42.26312 1.000 38.25213 296 LYS B O 1
ATOM 5437 N N . HIS B 1 272 ? -14.16454 37.74484 42.80170 1.000 36.30640 297 HIS B N 1
ATOM 5438 C CA . HIS B 1 272 ? -13.64983 38.23113 41.52635 1.000 36.16008 297 HIS B CA 1
ATOM 5439 C C . HIS B 1 272 ? -13.05762 37.16503 40.61359 1.000 36.48958 297 HIS B C 1
ATOM 5440 O O . HIS B 1 272 ? -12.74792 37.47786 39.45844 1.000 38.59140 297 HIS B O 1
ATOM 5447 N N . LEU B 1 273 ? -12.87634 35.93441 41.08038 1.000 34.32788 298 LEU B N 1
ATOM 5448 C CA . LEU B 1 273 ? -12.20749 34.94653 40.25059 1.000 33.43367 298 LEU B CA 1
ATOM 5449 C C . LEU B 1 273 ? -13.13396 33.76392 39.99143 1.000 34.21841 298 LEU B C 1
ATOM 5450 O O . LEU B 1 273 ? -14.03982 33.49560 40.78817 1.000 30.77372 298 LEU B O 1
ATOM 5455 N N . PRO B 1 274 ? -12.94467 33.05131 38.87913 1.000 34.86550 299 PRO B N 1
ATOM 5456 C CA . PRO B 1 274 ? -13.81014 31.90457 38.58055 1.000 36.19591 299 PRO B CA 1
ATOM 5457 C C . PRO B 1 274 ? -13.70285 30.82647 39.64824 1.000 36.28687 299 PRO B C 1
ATOM 5458 O O . PRO B 1 274 ? -12.73113 30.74964 40.40227 1.000 34.57419 299 PRO B O 1
ATOM 5462 N N . ALA B 1 275 ? -14.72888 29.97316 39.68957 1.000 37.86364 300 ALA B N 1
ATOM 5463 C CA . ALA B 1 275 ? -14.81678 28.95578 40.73211 1.000 39.89178 300 ALA B CA 1
ATOM 5464 C C . ALA B 1 275 ? -13.67657 27.94953 40.65207 1.000 41.50278 300 ALA B C 1
ATOM 5465 O O . ALA B 1 275 ? -13.26209 27.40225 41.67926 1.000 42.00112 300 ALA B O 1
ATOM 5467 N N . ASP B 1 276 ? -13.16988 27.67685 39.45448 1.000 43.37964 301 ASP B N 1
ATOM 5468 C CA . ASP B 1 276 ? -12.07669 26.72940 39.28531 1.000 45.64098 301 ASP B CA 1
ATOM 5469 C C . ASP B 1 276 ? -10.70086 27.38006 39.38615 1.000 42.83490 301 ASP B C 1
ATOM 5470 O O . ASP B 1 276 ? -9.69346 26.68626 39.21888 1.000 42.28860 301 ASP B O 1
ATOM 5475 N N . HIS B 1 277 ? -10.63405 28.68235 39.66116 1.000 41.45171 302 HIS B N 1
ATOM 5476 C CA . HIS B 1 277 ? -9.35325 29.36618 39.76359 1.000 40.43749 302 HIS B CA 1
ATOM 5477 C C . HIS B 1 277 ? -8.54236 28.81442 40.93128 1.000 39.85035 302 HIS B C 1
ATOM 5478 O O . HIS B 1 277 ? -9.09256 28.39883 41.95488 1.000 40.02858 302 HIS B O 1
ATOM 5485 N N . ARG B 1 278 ? -7.21434 28.81694 40.76884 1.000 39.26055 303 ARG B N 1
ATOM 5486 C CA . ARG B 1 278 ? -6.33724 28.27531 41.80503 1.000 39.07530 303 ARG B CA 1
ATOM 5487 C C . ARG B 1 278 ? -6.61119 28.91842 43.16195 1.000 35.95428 303 ARG B C 1
ATOM 5488 O O . ARG B 1 278 ? -6.60662 28.23119 44.18886 1.000 36.21398 303 ARG B O 1
ATOM 5496 N N . TRP B 1 279 ? -6.88653 30.22707 43.18502 1.000 33.49647 304 TRP B N 1
ATOM 5497 C CA . TRP B 1 279 ? -7.08564 30.94105 44.44292 1.000 32.95445 304 TRP B CA 1
ATOM 5498 C C . TRP B 1 279 ? -8.45796 30.69835 45.06104 1.000 33.71563 304 TRP B C 1
ATOM 5499 O O . TRP B 1 279 ? -8.70133 31.14692 46.18487 1.000 34.42326 304 TRP B O 1
ATOM 5510 N N . ASN B 1 280 ? -9.36298 30.03640 44.35106 1.000 34.76204 305 ASN B N 1
ATOM 5511 C CA . ASN B 1 280 ? -10.61702 29.56623 44.92201 1.000 35.60716 305 ASN B CA 1
ATOM 5512 C C . ASN B 1 280 ? -10.54266 28.11083 45.36407 1.000 36.16510 305 ASN B C 1
ATOM 5513 O O . ASN B 1 280 ? -11.50810 27.59412 45.93688 1.000 35.34096 305 ASN B O 1
ATOM 5518 N N . ASN B 1 281 ? -9.42164 27.44075 45.10324 1.000 36.75765 306 ASN B N 1
ATOM 5519 C CA . ASN B 1 281 ? -9.22840 26.05675 45.50189 1.000 38.40625 306 ASN B CA 1
ATOM 5520 C C . ASN B 1 281 ? -7.94582 25.82779 46.28958 1.000 38.31288 306 ASN B C 1
ATOM 5521 O O . ASN B 1 281 ? -7.60555 24.67258 46.56741 1.000 38.87952 306 ASN B O 1
ATOM 5526 N N . THR B 1 282 ? -7.21381 26.88598 46.62351 1.000 37.20463 307 THR B N 1
ATOM 5527 C CA . THR B 1 282 ? -6.02935 26.81583 47.46573 1.000 35.99402 307 THR B CA 1
ATOM 5528 C C . THR B 1 282 ? -6.25434 27.76256 48.63425 1.000 34.94417 307 THR B C 1
ATOM 5529 O O . THR B 1 282 ? -6.36603 28.98105 48.41991 1.000 35.04454 307 THR B O 1
ATOM 5533 N N . PRO B 1 283 ? -6.34318 27.27380 49.86768 1.000 34.72383 308 PRO B N 1
ATOM 5534 C CA . PRO B 1 283 ? -6.69382 28.16490 50.97692 1.000 33.80960 308 PRO B CA 1
ATOM 5535 C C . PRO B 1 283 ? -5.55012 29.10350 51.32411 1.000 31.74027 308 PRO B C 1
ATOM 5536 O O . PRO B 1 283 ? -4.37836 28.71789 51.33011 1.000 31.27753 308 PRO B O 1
ATOM 5540 N N . PHE B 1 284 ? -5.90476 30.34977 51.60930 1.000 29.92878 309 PHE B N 1
ATOM 5541 C CA . PHE B 1 284 ? -4.95434 31.31214 52.14175 1.000 29.28480 309 PHE B CA 1
ATOM 5542 C C . PHE B 1 284 ? -4.89207 31.14695 53.65249 1.000 29.99434 309 PHE B C 1
ATOM 5543 O O . PHE B 1 284 ? -5.93000 31.10011 54.32061 1.000 29.75254 309 PHE B O 1
ATOM 5551 N N . ILE B 1 285 ? -3.67778 30.99951 54.17834 1.000 30.70888 310 ILE B N 1
ATOM 5552 C CA . ILE B 1 285 ? -3.47894 30.73913 55.59991 1.000 29.61728 310 ILE B CA 1
ATOM 5553 C C . ILE B 1 285 ? -2.78218 31.88460 56.31778 1.000 28.05409 310 ILE B C 1
ATOM 5554 O O . ILE B 1 285 ? -2.79623 31.91483 57.55956 1.000 29.26609 310 ILE B O 1
ATOM 5559 N N . CYS B 1 286 ? -2.19356 32.83315 55.59673 1.000 25.78461 311 CYS B N 1
ATOM 5560 C CA . CYS B 1 286 ? -1.52486 33.95288 56.24542 1.000 24.61144 311 CYS B CA 1
ATOM 5561 C C . CYS B 1 286 ? -2.56605 34.93566 56.76727 1.000 24.74325 311 CYS B C 1
ATOM 5562 O O . CYS B 1 286 ? -3.34257 35.49741 55.98563 1.000 23.65595 311 CYS B O 1
ATOM 5565 N N . GLY B 1 287 ? -2.56651 35.15831 58.08086 1.000 24.35907 312 GLY B N 1
ATOM 5566 C CA . GLY B 1 287 ? -3.48487 36.10015 58.69429 1.000 24.76686 312 GLY B CA 1
ATOM 5567 C C . GLY B 1 287 ? -3.42961 37.46223 58.03471 1.000 24.30924 312 GLY B C 1
ATOM 5568 O O . GLY B 1 287 ? -2.33900 37.94993 57.72385 1.000 24.34161 312 GLY B O 1
ATOM 5569 N N . ASP B 1 288 ? -4.59842 38.06261 57.78133 1.000 24.10597 313 ASP B N 1
ATOM 5570 C CA . ASP B 1 288 ? -4.65874 39.34233 57.07572 1.000 23.21567 313 ASP B CA 1
ATOM 5571 C C . ASP B 1 288 ? -3.76296 40.38666 57.73215 1.000 23.28239 313 ASP B C 1
ATOM 5572 O O . ASP B 1 288 ? -2.96237 41.04464 57.05562 1.000 22.26747 313 ASP B O 1
ATOM 5577 N N . MET B 1 289 ? -3.88322 40.55459 59.04879 1.000 22.59075 314 MET B N 1
ATOM 5578 C CA . MET B 1 289 ? -3.01954 41.45257 59.80919 1.000 23.01820 314 MET B CA 1
ATOM 5579 C C . MET B 1 289 ? -2.11219 40.62003 60.70389 1.000 24.10901 314 MET B C 1
ATOM 5580 O O . MET B 1 289 ? -2.58980 39.91221 61.59883 1.000 25.72446 314 MET B O 1
ATOM 5585 N N . ASN B 1 290 ? -0.81168 40.69609 60.45537 1.000 24.23907 315 ASN B N 1
ATOM 5586 C CA . ASN B 1 290 ? 0.19004 40.05955 61.29850 1.000 24.15845 315 ASN B CA 1
ATOM 5587 C C . ASN B 1 290 ? 0.73751 41.08833 62.27987 1.000 23.02561 315 ASN B C 1
ATOM 5588 O O . ASN B 1 290 ? 1.11523 42.19160 61.87672 1.000 23.78793 315 ASN B O 1
ATOM 5593 N N . THR B 1 291 ? 0.78468 40.72495 63.56073 1.000 23.11510 316 THR B N 1
ATOM 5594 C CA . THR B 1 291 ? 1.30188 41.59054 64.61383 1.000 23.49773 316 THR B CA 1
ATOM 5595 C C . THR B 1 291 ? 2.37053 40.83882 65.39098 1.000 24.98306 316 THR B C 1
ATOM 5596 O O . THR B 1 291 ? 2.15718 39.69200 65.79811 1.000 25.96169 316 THR B O 1
ATOM 5600 N N . ALA B 1 292 ? 3.52043 41.47919 65.58339 1.000 24.82651 317 ALA B N 1
ATOM 5601 C CA . ALA B 1 292 ? 4.61834 40.89081 66.33473 1.000 23.21555 317 ALA B CA 1
ATOM 5602 C C . ALA B 1 292 ? 5.24994 41.95089 67.22283 1.000 22.44122 317 ALA B C 1
ATOM 5603 O O . ALA B 1 292 ? 5.20555 43.14365 66.91335 1.000 21.17023 317 ALA B O 1
ATOM 5605 N N . VAL B 1 293 ? 5.86116 41.50918 68.31870 1.000 22.77406 318 VAL B N 1
ATOM 5606 C CA . VAL B 1 293 ? 6.56852 42.40637 69.22556 1.000 21.55190 318 VAL B CA 1
ATOM 5607 C C . VAL B 1 293 ? 7.99419 41.90538 69.35688 1.000 22.71514 318 VAL B C 1
ATOM 5608 O O . VAL B 1 293 ? 8.22335 40.75773 69.76147 1.000 22.21727 318 VAL B O 1
ATOM 5612 N N . VAL B 1 294 ? 8.94468 42.75692 69.01324 1.000 23.55549 319 VAL B N 1
ATOM 5613 C CA . VAL B 1 294 ? 10.35994 42.45253 69.15408 1.000 22.97339 319 VAL B CA 1
ATOM 5614 C C . VAL B 1 294 ? 10.85404 43.03468 70.46885 1.000 23.21340 319 VAL B C 1
ATOM 5615 O O . VAL B 1 294 ? 10.50230 44.16461 70.83478 1.000 22.26361 319 VAL B O 1
ATOM 5619 N N . LYS B 1 295 ? 11.66359 42.25730 71.18359 1.000 23.32584 320 LYS B N 1
ATOM 5620 C CA . LYS B 1 295 ? 12.43607 42.72436 72.32680 1.000 22.87271 320 LYS B CA 1
ATOM 5621 C C . LYS B 1 295 ? 13.90242 42.76551 71.92222 1.000 23.98018 320 LYS B C 1
ATOM 5622 O O . LYS B 1 295 ? 14.41833 41.79447 71.35642 1.000 23.62526 320 LYS B O 1
ATOM 5628 N N . THR B 1 296 ? 14.56382 43.88901 72.18543 1.000 23.76987 321 THR B N 1
ATOM 5629 C CA . THR B 1 296 ? 15.99382 43.99401 71.93862 1.000 23.70365 321 THR B CA 1
ATOM 5630 C C . THR B 1 296 ? 16.75749 43.64610 73.21334 1.000 26.07722 321 THR B C 1
ATOM 5631 O O . THR B 1 296 ? 16.17452 43.46067 74.28149 1.000 26.70268 321 THR B O 1
ATOM 5635 N N . GLN B 1 297 ? 18.08274 43.53622 73.08905 1.000 27.21942 322 GLN B N 1
ATOM 5636 C CA . GLN B 1 297 ? 18.88723 43.17509 74.25291 1.000 29.26171 322 GLN B CA 1
ATOM 5637 C C . GLN B 1 297 ? 18.85622 44.26644 75.31521 1.000 28.13248 322 GLN B C 1
ATOM 5638 O O . GLN B 1 297 ? 18.84591 43.96925 76.51493 1.000 28.96890 322 GLN B O 1
ATOM 5644 N N . LEU B 1 298 ? 18.83141 45.53351 74.90158 1.000 27.08286 323 LEU B N 1
ATOM 5645 C CA . LEU B 1 298 ? 18.70222 46.60196 75.88682 1.000 29.12495 323 LEU B CA 1
ATOM 5646 C C . LEU B 1 298 ? 17.30586 46.69154 76.48729 1.000 31.11598 323 LEU B C 1
ATOM 5647 O O . LEU B 1 298 ? 17.10884 47.47664 77.42241 1.000 32.68414 323 LEU B O 1
ATOM 5652 N N . GLY B 1 299 ? 16.35211 45.89557 76.00567 1.000 30.05136 324 GLY B N 1
ATOM 5653 C CA . GLY B 1 299 ? 14.99957 45.90867 76.51326 1.000 29.29579 324 GLY B CA 1
ATOM 5654 C C . GLY B 1 299 ? 14.02604 46.76763 75.73276 1.000 28.38375 324 GLY B C 1
ATOM 5655 O O . GLY B 1 299 ? 12.85784 46.85748 76.13003 1.000 29.01901 324 GLY B O 1
ATOM 5656 N N . ARG B 1 300 ? 14.45185 47.38020 74.62762 1.000 26.36249 325 ARG B N 1
ATOM 5657 C CA . ARG B 1 300 ? 13.51798 48.15078 73.81670 1.000 26.08761 325 ARG B CA 1
ATOM 5658 C C . ARG B 1 300 ? 12.53120 47.22401 73.12083 1.000 25.92150 325 ARG B C 1
ATOM 5659 O O . ARG B 1 300 ? 12.82421 46.05416 72.85983 1.000 26.66591 325 ARG B O 1
ATOM 5667 N N . THR B 1 301 ? 11.35284 47.76156 72.81295 1.000 24.74500 326 THR B N 1
ATOM 5668 C CA . THR B 1 301 ? 10.31048 47.02839 72.10707 1.000 23.48922 326 THR B CA 1
ATOM 5669 C C . THR B 1 301 ? 10.10300 47.61229 70.71837 1.000 23.03430 326 THR B C 1
ATOM 5670 O O . THR B 1 301 ? 10.20121 48.82757 70.52434 1.000 23.48606 326 THR B O 1
ATOM 5674 N N . ILE B 1 302 ? 9.82397 46.74504 69.74943 1.000 21.79041 327 ILE B N 1
ATOM 5675 C CA . ILE B 1 302 ? 9.46128 47.17737 68.40650 1.000 20.90918 327 ILE B CA 1
ATOM 5676 C C . ILE B 1 302 ? 8.20199 46.43391 68.00157 1.000 21.81520 327 ILE B C 1
ATOM 5677 O O . ILE B 1 302 ? 8.22508 45.20619 67.84843 1.000 22.40983 327 ILE B O 1
ATOM 5682 N N . LEU B 1 303 ? 7.11902 47.17472 67.80246 1.000 20.77950 328 LEU B N 1
ATOM 5683 C CA . LEU B 1 303 ? 5.91687 46.62505 67.19785 1.000 20.89675 328 LEU B CA 1
ATOM 5684 C C . LEU B 1 303 ? 6.13980 46.50252 65.69480 1.000 21.55036 328 LEU B C 1
ATOM 5685 O O . LEU B 1 303 ? 6.55248 47.46827 65.04548 1.000 21.98580 328 LEU B O 1
ATOM 5690 N N . VAL B 1 304 ? 5.91360 45.30876 65.14458 1.000 20.73240 329 VAL B N 1
ATOM 5691 C CA . VAL B 1 304 ? 6.10330 45.06161 63.71555 1.000 20.90860 329 VAL B CA 1
ATOM 5692 C C . VAL B 1 304 ? 4.82303 44.45296 63.15907 1.000 22.71937 329 VAL B C 1
ATOM 5693 O O . VAL B 1 304 ? 4.36690 43.40816 63.64171 1.000 25.36937 329 VAL B O 1
ATOM 5697 N N . GLN B 1 305 ? 4.25300 45.09105 62.13739 1.000 21.32824 330 GLN B N 1
ATOM 5698 C CA . GLN B 1 305 ? 2.97594 44.66301 61.59043 1.000 22.13165 330 GLN B CA 1
ATOM 5699 C C . GLN B 1 305 ? 3.02392 44.53728 60.07520 1.000 21.34333 330 GLN B C 1
ATOM 5700 O O . GLN B 1 305 ? 3.72829 45.28152 59.38559 1.000 22.23862 330 GLN B O 1
ATOM 5706 N N . LEU B 1 306 ? 2.25496 43.57831 59.56857 1.000 19.92803 331 LEU B N 1
ATOM 5707 C CA . LEU B 1 306 ? 2.10456 43.35477 58.13840 1.000 18.93780 331 LEU B CA 1
ATOM 5708 C C . LEU B 1 306 ? 0.63404 43.15674 57.81757 1.000 19.81859 331 LEU B C 1
ATOM 5709 O O . LEU B 1 306 ? -0.02474 42.29137 58.40369 1.000 20.34110 331 LEU B O 1
ATOM 5714 N N . ASP B 1 307 ? 0.12678 43.94450 56.87643 1.000 20.23051 332 ASP B N 1
ATOM 5715 C CA . ASP B 1 307 ? -1.18568 43.67504 56.30093 1.000 21.78139 332 ASP B CA 1
ATOM 5716 C C . ASP B 1 307 ? -1.11382 44.12262 54.84726 1.000 21.84488 332 ASP B C 1
ATOM 5717 O O . ASP B 1 307 ? -1.19184 45.31949 54.56052 1.000 22.44405 332 ASP B O 1
ATOM 5722 N N . GLU B 1 308 ? -0.96300 43.16083 53.94081 1.000 21.41991 333 GLU B N 1
ATOM 5723 C CA . GLU B 1 308 ? -0.98249 43.45769 52.51713 1.000 21.84587 333 GLU B CA 1
ATOM 5724 C C . GLU B 1 308 ? -2.27815 42.98086 51.85967 1.000 21.40975 333 GLU B C 1
ATOM 5725 O O . GLU B 1 308 ? -2.30060 42.66333 50.66833 1.000 21.32419 333 GLU B O 1
ATOM 5731 N N . THR B 1 309 ? -3.36849 42.93925 52.63301 1.000 21.74734 334 THR B N 1
ATOM 5732 C CA . THR B 1 309 ? -4.65971 42.46179 52.14465 1.000 22.85528 334 THR B CA 1
ATOM 5733 C C . THR B 1 309 ? -5.80826 43.44279 52.38525 1.000 24.20911 334 THR B C 1
ATOM 5734 O O . THR B 1 309 ? -6.60037 43.71560 51.47539 1.000 26.28011 334 THR B O 1
ATOM 5738 N N . SER B 1 310 ? -5.94205 43.93457 53.61673 1.000 23.54997 335 SER B N 1
ATOM 5739 C CA . SER B 1 310 ? -7.12251 44.70153 53.99209 1.000 24.02927 335 SER B CA 1
ATOM 5740 C C . SER B 1 310 ? -7.18479 46.03683 53.24706 1.000 23.75286 335 SER B C 1
ATOM 5741 O O . SER B 1 310 ? -6.15222 46.62963 52.92015 1.000 23.41144 335 SER B O 1
ATOM 5744 N N . PRO B 1 311 ? -8.39605 46.53259 52.96724 1.000 24.65508 336 PRO B N 1
ATOM 5745 C CA . PRO B 1 311 ? -8.52727 47.84558 52.32223 1.000 26.38211 336 PRO B CA 1
ATOM 5746 C C . PRO B 1 311 ? -8.39448 48.97885 53.32917 1.000 27.97316 336 PRO B C 1
ATOM 5747 O O . PRO B 1 311 ? -9.33492 49.26336 54.07769 1.000 30.39373 336 PRO B O 1
ATOM 5751 N N . ARG B 1 312 ? -7.22466 49.60827 53.37898 1.000 27.17462 337 ARG B N 1
ATOM 5752 C CA . ARG B 1 312 ? -6.97523 50.73439 54.27038 1.000 26.16401 337 ARG B CA 1
ATOM 5753 C C . ARG B 1 312 ? -5.75937 51.49044 53.74590 1.000 25.33107 337 ARG B C 1
ATOM 5754 O O . ARG B 1 312 ? -5.04116 50.97890 52.87860 1.000 25.41850 337 ARG B O 1
ATOM 5762 N N . PRO B 1 313 ? -5.52625 52.72382 54.21284 1.000 23.99978 338 PRO B N 1
ATOM 5763 C CA . PRO B 1 313 ? -4.44831 53.52625 53.62197 1.000 24.15922 338 PRO B CA 1
ATOM 5764 C C . PRO B 1 313 ? -3.07679 52.90338 53.83397 1.000 22.02447 338 PRO B C 1
ATOM 5765 O O . PRO B 1 313 ? -2.83356 52.18232 54.80640 1.000 21.26619 338 PRO B O 1
ATOM 5769 N N . TYR B 1 314 ? -2.17134 53.21675 52.90899 1.000 20.99951 339 TYR B N 1
ATOM 5770 C CA . TYR B 1 314 ? -0.79325 52.75184 52.99433 1.000 22.41112 339 TYR B CA 1
ATOM 5771 C C . TYR B 1 314 ? -0.10575 53.33543 54.22254 1.000 22.53259 339 TYR B C 1
ATOM 5772 O O . TYR B 1 314 ? -0.30567 54.50407 54.55865 1.000 22.66476 339 TYR B O 1
ATOM 5781 N N . SER B 1 315 ? 0.72710 52.52525 54.88151 1.000 22.43731 340 SER B N 1
ATOM 5782 C CA . SER B 1 315 ? 1.49387 53.01993 56.01955 1.000 23.73084 340 SER B CA 1
ATOM 5783 C C . SER B 1 315 ? 2.68537 52.11469 56.29957 1.000 23.93144 340 SER B C 1
ATOM 5784 O O . SER B 1 315 ? 2.61540 50.89283 56.13527 1.000 24.81330 340 SER B O 1
ATOM 5787 N N . ARG B 1 316 ? 3.77135 52.73192 56.76428 1.000 22.93102 341 ARG B N 1
ATOM 5788 C CA . ARG B 1 316 ? 4.91022 51.99941 57.30501 1.000 22.71627 341 ARG B CA 1
ATOM 5789 C C . ARG B 1 316 ? 5.11991 52.29143 58.78821 1.000 22.89782 341 ARG B C 1
ATOM 5790 O O . ARG B 1 316 ? 6.11100 51.82651 59.36835 1.000 23.16735 341 ARG B O 1
ATOM 5798 N N . ALA B 1 317 ? 4.20289 53.04034 59.40927 1.000 22.85694 342 ALA B N 1
ATOM 5799 C CA . ALA B 1 317 ? 4.23464 53.42377 60.81881 1.000 23.22437 342 ALA B CA 1
ATOM 5800 C C . ALA B 1 317 ? 5.39886 54.36303 61.11735 1.000 23.60909 342 ALA B C 1
ATOM 5801 O O . ALA B 1 317 ? 5.17586 55.52587 61.47051 1.000 23.43590 342 ALA B O 1
ATOM 5803 N N . ASN B 1 318 ? 6.63069 53.85720 61.02584 1.000 23.25114 343 ASN B N 1
ATOM 5804 C CA . ASN B 1 318 ? 7.85003 54.64367 61.24791 1.000 22.67620 343 ASN B CA 1
ATOM 5805 C C . ASN B 1 318 ? 7.75709 55.48862 62.51971 1.000 22.67378 343 ASN B C 1
ATOM 5806 O O . ASN B 1 318 ? 7.99627 56.69964 62.51842 1.000 24.00001 343 ASN B O 1
ATOM 5811 N N . LEU B 1 319 ? 7.39749 54.84218 63.61787 1.000 21.04042 344 LEU B N 1
ATOM 5812 C CA . LEU B 1 319 ? 7.32079 55.50701 64.90917 1.000 21.73325 344 LEU B CA 1
ATOM 5813 C C . LEU B 1 319 ? 8.54565 55.12857 65.72936 1.000 21.39329 344 LEU B C 1
ATOM 5814 O O . LEU B 1 319 ? 8.89203 53.94776 65.82453 1.000 22.21333 344 LEU B O 1
ATOM 5819 N N . ILE B 1 320 ? 9.21733 56.12891 66.29087 1.000 20.86662 345 ILE B N 1
ATOM 5820 C CA . ILE B 1 320 ? 10.32550 55.90212 67.20836 1.000 20.02875 345 ILE B CA 1
ATOM 5821 C C . ILE B 1 320 ? 10.11731 56.80059 68.42082 1.000 22.86597 345 ILE B C 1
ATOM 5822 O O . ILE B 1 320 ? 9.89850 58.01102 68.27958 1.000 22.48909 345 ILE B O 1
ATOM 5827 N N . GLN B 1 321 ? 10.15409 56.20373 69.60868 1.000 21.43566 346 GLN B N 1
ATOM 5828 C CA . GLN B 1 321 ? 9.75378 56.87854 70.83145 1.000 20.02780 346 GLN B CA 1
ATOM 5829 C C . GLN B 1 321 ? 10.88236 56.82946 71.84783 1.000 20.97513 346 GLN B C 1
ATOM 5830 O O . GLN B 1 321 ? 11.45232 55.76377 72.09722 1.000 18.70794 346 GLN B O 1
ATOM 5836 N N . GLY B 1 322 ? 11.18382 57.98318 72.44486 1.000 22.35916 347 GLY B N 1
ATOM 5837 C CA . GLY B 1 322 ? 12.17411 58.07570 73.49601 1.000 22.82870 347 GLY B CA 1
ATOM 5838 C C . GLY B 1 322 ? 11.62821 58.84764 74.68599 1.000 23.60936 347 GLY B C 1
ATOM 5839 O O . GLY B 1 322 ? 10.51849 59.38267 74.64881 1.000 20.52248 347 GLY B O 1
ATOM 5840 N N . THR B 1 323 ? 12.45785 58.92444 75.73219 1.000 24.36246 348 THR B N 1
ATOM 5841 C CA . THR B 1 323 ? 12.04604 59.55904 76.97990 1.000 23.27901 348 THR B CA 1
ATOM 5842 C C . THR B 1 323 ? 11.77501 61.04862 76.83550 1.000 23.12455 348 THR B C 1
ATOM 5843 O O . THR B 1 323 ? 11.19361 61.63864 77.75062 1.000 23.02436 348 THR B O 1
ATOM 5847 N N . GLU B 1 324 ? 12.17587 61.67245 75.72904 1.000 24.95409 349 GLU B N 1
ATOM 5848 C CA . GLU B 1 324 ? 11.98247 63.10485 75.55656 1.000 27.70990 349 GLU B CA 1
ATOM 5849 C C . GLU B 1 324 ? 11.13711 63.46666 74.34093 1.000 26.15289 349 GLU B C 1
ATOM 5850 O O . GLU B 1 324 ? 10.94418 64.65970 74.07535 1.000 26.45642 349 GLU B O 1
ATOM 5856 N N . GLY B 1 325 ? 10.60119 62.49159 73.61997 1.000 24.95053 350 GLY B N 1
ATOM 5857 C CA . GLY B 1 325 ? 9.75156 62.80919 72.48849 1.000 24.77583 350 GLY B CA 1
ATOM 5858 C C . GLY B 1 325 ? 9.47203 61.59507 71.63265 1.000 24.54629 350 GLY B C 1
ATOM 5859 O O . GLY B 1 325 ? 9.99895 60.49926 71.85680 1.000 23.97634 350 GLY B O 1
ATOM 5860 N N . THR B 1 326 ? 8.60968 61.81275 70.63821 1.000 24.61783 351 THR B N 1
ATOM 5861 C CA . THR B 1 326 ? 8.20049 60.76709 69.71021 1.000 24.11896 351 THR B CA 1
ATOM 5862 C C . THR B 1 326 ? 8.18787 61.32239 68.29395 1.000 25.23436 351 THR B C 1
ATOM 5863 O O . THR B 1 326 ? 7.68813 62.42631 68.05280 1.000 26.40578 351 THR B O 1
ATOM 5867 N N . LEU B 1 327 ? 8.76256 60.56012 67.37177 1.000 23.45458 352 LEU B N 1
ATOM 5868 C CA . LEU B 1 327 ? 8.71403 60.84061 65.94875 1.000 22.14355 352 LEU B CA 1
ATOM 5869 C C . LEU B 1 327 ? 7.95634 59.70323 65.28133 1.000 22.23070 352 LEU B C 1
ATOM 5870 O O . LEU B 1 327 ? 8.13572 58.53730 65.64647 1.000 23.39644 352 LEU B O 1
ATOM 5875 N N . ALA B 1 328 ? 7.08283 60.04416 64.33547 1.000 20.59829 353 ALA B N 1
ATOM 5876 C CA . ALA B 1 328 ? 6.27889 59.03788 63.65825 1.000 19.88663 353 ALA B CA 1
ATOM 5877 C C . ALA B 1 328 ? 5.95299 59.51754 62.25452 1.000 21.90604 353 ALA B C 1
ATOM 5878 O O . ALA B 1 328 ? 5.99842 60.71423 61.95851 1.000 23.32386 353 ALA B O 1
ATOM 5880 N N . GLY B 1 329 ? 5.61712 58.55618 61.38902 1.000 21.35116 354 GLY B N 1
ATOM 5881 C CA . GLY B 1 329 ? 5.23304 58.83639 60.02594 1.000 21.51107 354 GLY B CA 1
ATOM 5882 C C . GLY B 1 329 ? 3.79511 58.40160 59.77072 1.000 21.68066 354 GLY B C 1
ATOM 5883 O O . GLY B 1 329 ? 3.13775 57.79068 60.62391 1.000 21.97073 354 GLY B O 1
ATOM 5884 N N . PHE B 1 330 ? 3.30630 58.76215 58.58451 1.000 21.15377 355 PHE B N 1
ATOM 5885 C CA . PHE B 1 330 ? 1.99956 58.40202 58.04322 1.000 21.68836 355 PHE B CA 1
ATOM 5886 C C . PHE B 1 330 ? 0.84991 58.75198 58.98213 1.000 22.53279 355 PHE B C 1
ATOM 5887 O O . PHE B 1 330 ? 0.16726 57.85480 59.49008 1.000 22.44181 355 PHE B O 1
ATOM 5895 N N . PRO B 1 331 ? 0.58788 60.05131 59.22529 1.000 22.03066 356 PRO B N 1
ATOM 5896 C CA . PRO B 1 331 ? 1.30179 61.19078 58.63269 1.000 21.80038 356 PRO B CA 1
ATOM 5897 C C . PRO B 1 331 ? 2.53781 61.60167 59.43842 1.000 23.11293 356 PRO B C 1
ATOM 5898 O O . PRO B 1 331 ? 2.62613 61.31583 60.63428 1.000 22.26044 356 PRO B O 1
ATOM 5902 N N . THR B 1 332 ? 3.48578 62.25971 58.77821 1.000 23.31996 357 THR B N 1
ATOM 5903 C CA . THR B 1 332 ? 4.67546 62.73316 59.46819 1.000 23.31043 357 THR B CA 1
ATOM 5904 C C . THR B 1 332 ? 4.27920 63.67329 60.59906 1.000 24.38186 357 THR B C 1
ATOM 5905 O O . THR B 1 332 ? 3.52925 64.63294 60.39876 1.000 24.20536 357 THR B O 1
ATOM 5909 N N . ARG B 1 333 ? 4.74648 63.35849 61.80254 1.000 23.95683 358 ARG B N 1
ATOM 5910 C CA . ARG B 1 333 ? 4.37718 64.11534 62.98549 1.000 22.57432 358 ARG B CA 1
ATOM 5911 C C . ARG B 1 333 ? 5.46249 63.90939 64.02918 1.000 23.00922 358 ARG B C 1
ATOM 5912 O O . ARG B 1 333 ? 6.03548 62.82042 64.12642 1.000 24.22367 358 ARG B O 1
ATOM 5920 N N . VAL B 1 334 ? 5.76916 64.96742 64.77311 1.000 22.16183 359 VAL B N 1
ATOM 5921 C CA . VAL B 1 334 ? 6.77653 64.91732 65.82520 1.000 21.84760 359 VAL B CA 1
ATOM 5922 C C . VAL B 1 334 ? 6.22633 65.64380 67.04163 1.000 22.81937 359 VAL B C 1
ATOM 5923 O O . VAL B 1 334 ? 5.37792 66.53216 66.92591 1.000 25.10685 359 VAL B O 1
ATOM 5927 N N . ALA B 1 335 ? 6.71010 65.25580 68.21716 1.000 23.37134 360 ALA B N 1
ATOM 5928 C CA . ALA B 1 335 ? 6.28968 65.89700 69.45251 1.000 25.94583 360 ALA B CA 1
ATOM 5929 C C . ALA B 1 335 ? 7.36865 65.68490 70.49994 1.000 28.31401 360 ALA B C 1
ATOM 5930 O O . ALA B 1 335 ? 7.91013 64.58495 70.62521 1.000 29.92892 360 ALA B O 1
ATOM 5932 N N . GLY B 1 336 ? 7.68236 66.73815 71.23969 1.000 28.66755 361 GLY B N 1
ATOM 5933 C CA . GLY B 1 336 ? 8.70291 66.61162 72.25539 1.000 29.42723 361 GLY B CA 1
ATOM 5934 C C . GLY B 1 336 ? 9.11358 67.92930 72.87011 1.000 32.62040 361 GLY B C 1
ATOM 5935 O O . GLY B 1 336 ? 8.88800 69.00120 72.29709 1.000 31.25283 361 GLY B O 1
ATOM 5936 N N . GLU B 1 337 ? 9.77459 67.83902 74.02650 1.000 34.78787 362 GLU B N 1
ATOM 5937 C CA . GLU B 1 337 ? 10.17222 69.02485 74.77441 1.000 36.63299 362 GLU B CA 1
ATOM 5938 C C . GLU B 1 337 ? 11.13785 69.89734 73.98052 1.000 32.54788 362 GLU B C 1
ATOM 5939 O O . GLU B 1 337 ? 11.14856 71.12272 74.14506 1.000 32.56930 362 GLU B O 1
ATOM 5945 N N . LYS B 1 338 ? 11.93151 69.29699 73.09765 1.000 30.44390 363 LYS B N 1
ATOM 5946 C CA . LYS B 1 338 ? 12.92103 70.03353 72.32454 1.000 33.60261 363 LYS B CA 1
ATOM 5947 C C . LYS B 1 338 ? 12.41658 70.45918 70.95187 1.000 33.90621 363 LYS B C 1
ATOM 5948 O O . LYS B 1 338 ? 13.15896 71.11512 70.21474 1.000 35.92941 363 LYS B O 1
ATOM 5954 N N . LEU B 1 339 ? 11.19011 70.09750 70.58729 1.000 32.44097 364 LEU B N 1
ATOM 5955 C CA . LEU B 1 339 ? 10.66617 70.30911 69.24358 1.000 31.50201 364 LEU B CA 1
ATOM 5956 C C . LEU B 1 339 ? 9.61477 71.41111 69.23670 1.000 31.84982 364 LEU B C 1
ATOM 5957 O O . LEU B 1 339 ? 8.68907 71.39691 70.05763 1.000 32.94585 364 LEU B O 1
ATOM 5962 N N . GLY B 1 340 ? 9.75682 72.35845 68.31127 1.000 31.18662 365 GLY B N 1
ATOM 5963 C CA . GLY B 1 340 ? 8.76011 73.41642 68.18720 1.000 31.23489 365 GLY B CA 1
ATOM 5964 C C . GLY B 1 340 ? 8.61734 74.21150 69.47394 1.000 30.61004 365 GLY B C 1
ATOM 5965 O O . GLY B 1 340 ? 9.60680 74.59657 70.10591 1.000 30.89428 365 GLY B O 1
ATOM 5966 N N . ASN B 1 341 ? 7.36967 74.43222 69.89794 1.000 29.58400 366 ASN B N 1
ATOM 5967 C CA . ASN B 1 341 ? 7.13013 75.14217 71.14769 1.000 31.15786 366 ASN B CA 1
ATOM 5968 C C . ASN B 1 341 ? 7.28694 74.24791 72.36924 1.000 29.43506 366 ASN B C 1
ATOM 5969 O O . ASN B 1 341 ? 7.05226 74.70907 73.49010 1.000 31.23241 366 ASN B O 1
ATOM 5974 N N . GLY B 1 342 ? 7.67447 72.99150 72.17637 1.000 28.43322 367 GLY B N 1
ATOM 5975 C CA . GLY B 1 342 ? 7.89419 72.05758 73.25768 1.000 28.42412 367 GLY B CA 1
ATOM 5976 C C . GLY B 1 342 ? 6.64723 71.47778 73.88285 1.000 27.85774 367 GLY B C 1
ATOM 5977 O O . GLY B 1 342 ? 6.76212 70.66958 74.81382 1.000 27.43894 367 GLY B O 1
ATOM 5978 N N . ASN B 1 343 ? 5.46248 71.84745 73.40838 1.000 27.83392 368 ASN B N 1
ATOM 5979 C CA . ASN B 1 343 ? 4.23090 71.29747 73.96755 1.000 30.22784 368 ASN B CA 1
ATOM 5980 C C . ASN B 1 343 ? 3.98828 69.93893 73.32359 1.000 31.25656 368 ASN B C 1
ATOM 5981 O O . ASN B 1 343 ? 3.33766 69.82008 72.28453 1.000 30.73165 368 ASN B O 1
ATOM 5986 N N . TYR B 1 344 ? 4.52692 68.89425 73.95869 1.000 31.79026 369 TYR B N 1
ATOM 5987 C CA . TYR B 1 344 ? 4.41562 67.53692 73.43782 1.000 31.23384 369 TYR B CA 1
ATOM 5988 C C . TYR B 1 344 ? 3.00216 66.97508 73.49952 1.000 30.58312 369 TYR B C 1
ATOM 5989 O O . TYR B 1 344 ? 2.77917 65.87253 72.99115 1.000 29.69161 369 TYR B O 1
ATOM 5998 N N . HIS B 1 345 ? 2.05465 67.68816 74.10943 1.000 31.44544 370 HIS B N 1
ATOM 5999 C CA . HIS B 1 345 ? 0.67515 67.22270 74.17044 1.000 32.11459 370 HIS B CA 1
ATOM 6000 C C . HIS B 1 345 ? -0.01336 67.27373 72.81622 1.000 31.59979 370 HIS B C 1
ATOM 6001 O O . HIS B 1 345 ? -1.09571 66.69797 72.67122 1.000 31.84122 370 HIS B O 1
ATOM 6008 N N . GLU B 1 346 ? 0.55787 67.97080 71.83873 1.000 31.07445 371 GLU B N 1
ATOM 6009 C CA . GLU B 1 346 ? -0.01507 68.02353 70.50339 1.000 33.31317 371 GLU B CA 1
ATOM 6010 C C . GLU B 1 346 ? 1.05952 67.70502 69.47270 1.000 29.70117 371 GLU B C 1
ATOM 6011 O O . GLU B 1 346 ? 2.23769 68.02592 69.65953 1.000 28.67707 371 GLU B O 1
ATOM 6017 N N . TRP B 1 347 ? 0.64209 67.06874 68.38025 1.000 27.14262 372 TRP B N 1
ATOM 6018 C CA . TRP B 1 347 ? 1.56794 66.73573 67.30770 1.000 25.70909 372 TRP B CA 1
ATOM 6019 C C . TRP B 1 347 ? 1.92600 67.97097 66.50096 1.000 25.76195 372 TRP B C 1
ATOM 6020 O O . TRP B 1 347 ? 1.06486 68.79269 66.17828 1.000 25.72670 372 TRP B O 1
ATOM 6031 N N . ILE B 1 348 ? 3.20041 68.07514 66.14536 1.000 26.84846 373 ILE B N 1
ATOM 6032 C CA . ILE B 1 348 ? 3.64617 68.97278 65.08783 1.000 26.18366 373 ILE B CA 1
ATOM 6033 C C . ILE B 1 348 ? 3.51671 68.20226 63.78165 1.000 25.13590 373 ILE B C 1
ATOM 6034 O O . ILE B 1 348 ? 4.24647 67.23712 63.55116 1.000 23.23701 373 ILE B O 1
ATOM 6039 N N . GLU B 1 349 ? 2.55859 68.59442 62.94856 1.000 25.35645 374 GLU B N 1
ATOM 6040 C CA . GLU B 1 349 ? 2.28137 67.86355 61.72225 1.000 26.84994 374 GLU B CA 1
ATOM 6041 C C . GLU B 1 349 ? 1.80648 68.84619 60.66590 1.000 27.89554 374 GLU B C 1
ATOM 6042 O O . GLU B 1 349 ? 1.47506 69.99681 60.96128 1.000 29.60425 374 GLU B O 1
ATOM 6048 N N . GLY B 1 350 ? 1.75616 68.37250 59.42907 1.000 28.43817 375 GLY B N 1
ATOM 6049 C CA . GLY B 1 350 ? 1.37122 69.21362 58.31734 1.000 30.86869 375 GLY B CA 1
ATOM 6050 C C . GLY B 1 350 ? 2.54239 69.97839 57.72565 1.000 34.43056 375 GLY B C 1
ATOM 6051 O O . GLY B 1 350 ? 3.55828 70.22710 58.37184 1.000 34.94708 375 GLY B O 1
ATOM 6052 N N . ARG B 1 351 ? 2.37694 70.35859 56.45739 1.000 37.53731 376 ARG B N 1
ATOM 6053 C CA . ARG B 1 351 ? 3.45824 71.00875 55.72345 1.000 40.70324 376 ARG B CA 1
ATOM 6054 C C . ARG B 1 351 ? 3.89429 72.30155 56.40004 1.000 41.31591 376 ARG B C 1
ATOM 6055 O O . ARG B 1 351 ? 5.09440 72.55901 56.54974 1.000 40.47830 376 ARG B O 1
ATOM 6063 N N . GLU B 1 352 ? 2.92976 73.11168 56.84038 1.000 43.61762 377 GLU B N 1
ATOM 6064 C CA . GLU B 1 352 ? 3.23758 74.43483 57.37599 1.000 45.38270 377 GLU B CA 1
ATOM 6065 C C . GLU B 1 352 ? 4.08098 74.34402 58.64305 1.000 41.54817 377 GLU B C 1
ATOM 6066 O O . GLU B 1 352 ? 5.12871 74.99030 58.75024 1.000 41.54023 377 GLU B O 1
ATOM 6072 N N . LYS B 1 353 ? 3.63854 73.54268 59.61486 1.000 39.19281 378 LYS B N 1
ATOM 6073 C CA . LYS B 1 353 ? 4.33863 73.44208 60.89038 1.000 38.35418 378 LYS B CA 1
ATOM 6074 C C . LYS B 1 353 ? 5.62339 72.62968 60.79191 1.000 34.52142 378 LYS B C 1
ATOM 6075 O O . LYS B 1 353 ? 6.56789 72.89448 61.54104 1.000 35.68058 378 LYS B O 1
ATOM 6081 N N . LEU B 1 354 ? 5.67538 71.63344 59.90513 1.000 30.71463 379 LEU B N 1
ATOM 6082 C CA . LEU B 1 354 ? 6.86551 70.80558 59.75736 1.000 28.73781 379 LEU B CA 1
ATOM 6083 C C . LEU B 1 354 ? 7.99878 71.50071 59.01515 1.000 29.84502 379 LEU B C 1
ATOM 6084 O O . LEU B 1 354 ? 9.13420 71.01902 59.07639 1.000 30.60862 379 LEU B O 1
ATOM 6089 N N . ALA B 1 355 ? 7.72470 72.61349 58.32563 1.000 30.12330 380 ALA B N 1
ATOM 6090 C CA . ALA B 1 355 ? 8.76772 73.28646 57.55407 1.000 29.49544 380 ALA B CA 1
ATOM 6091 C C . ALA B 1 355 ? 9.96096 73.65158 58.43145 1.000 28.41840 380 ALA B C 1
ATOM 6092 O O . ALA B 1 355 ? 11.11619 73.48366 58.02234 1.000 28.88976 380 ALA B O 1
ATOM 6094 N N . ALA B 1 356 ? 9.70423 74.14796 59.64312 1.000 28.80602 381 ALA B N 1
ATOM 6095 C CA . ALA B 1 356 ? 10.79975 74.47661 60.55168 1.000 29.00496 381 ALA B CA 1
ATOM 6096 C C . ALA B 1 356 ? 11.52901 73.22789 61.03552 1.000 26.47557 381 ALA B C 1
ATOM 6097 O O . ALA B 1 356 ? 12.72004 73.29569 61.35871 1.000 26.68763 381 ALA B O 1
ATOM 6099 N N . ILE B 1 357 ? 10.83780 72.08802 61.10058 1.000 24.32855 382 ILE B N 1
ATOM 6100 C CA . ILE B 1 357 ? 11.48415 70.84840 61.52044 1.000 25.03760 382 ILE B CA 1
ATOM 6101 C C . ILE B 1 357 ? 12.42936 70.34804 60.43302 1.000 28.56038 382 ILE B C 1
ATOM 6102 O O . ILE B 1 357 ? 13.58082 69.98349 60.70536 1.000 29.67163 382 ILE B O 1
ATOM 6107 N N . TYR B 1 358 ? 11.96068 70.33438 59.18064 1.000 29.17052 383 TYR B N 1
ATOM 6108 C CA . TYR B 1 358 ? 12.83744 69.97383 58.07289 1.000 29.77019 383 TYR B CA 1
ATOM 6109 C C . TYR B 1 358 ? 14.02533 70.92144 57.99609 1.000 31.55525 383 TYR B C 1
ATOM 6110 O O . TYR B 1 358 ? 15.16834 70.48370 57.82379 1.000 32.53725 383 TYR B O 1
ATOM 6119 N N . GLU B 1 359 ? 13.77793 72.22483 58.14801 1.000 31.95850 384 GLU B N 1
ATOM 6120 C CA . GLU B 1 359 ? 14.86745 73.19078 58.06472 1.000 34.19404 384 GLU B CA 1
ATOM 6121 C C . GLU B 1 359 ? 15.95814 72.88108 59.07892 1.000 31.94912 384 GLU B C 1
ATOM 6122 O O . GLU B 1 359 ? 17.15091 72.92710 58.75416 1.000 30.43300 384 GLU B O 1
ATOM 6128 N N . LYS B 1 360 ? 15.57059 72.49688 60.28849 1.000 31.96084 385 LYS B N 1
ATOM 6129 C CA . LYS B 1 360 ? 16.54609 72.28696 61.34699 1.000 33.21658 385 LYS B CA 1
ATOM 6130 C C . LYS B 1 360 ? 17.17546 70.89611 61.31980 1.000 33.45793 385 LYS B C 1
ATOM 6131 O O . LYS B 1 360 ? 18.33922 70.75037 61.71324 1.000 34.00582 385 LYS B O 1
ATOM 6137 N N . TYR B 1 361 ? 16.45400 69.87367 60.84069 1.000 32.41709 386 TYR B N 1
ATOM 6138 C CA . TYR B 1 361 ? 16.88124 68.49206 61.03343 1.000 30.66397 386 TYR B CA 1
ATOM 6139 C C . TYR B 1 361 ? 16.97648 67.66708 59.75664 1.000 30.76793 386 TYR B C 1
ATOM 6140 O O . TYR B 1 361 ? 17.21764 66.45904 59.85039 1.000 31.65484 386 TYR B O 1
ATOM 6149 N N . ASP B 1 362 ? 16.79385 68.26554 58.57867 1.000 31.29449 387 ASP B N 1
ATOM 6150 C CA . ASP B 1 362 ? 16.98587 67.53082 57.33293 1.000 29.69914 387 ASP B CA 1
ATOM 6151 C C . ASP B 1 362 ? 18.35049 66.85696 57.33662 1.000 28.34059 387 ASP B C 1
ATOM 6152 O O . ASP B 1 362 ? 19.36997 67.49261 57.61483 1.000 28.16315 387 ASP B O 1
ATOM 6157 N N . HIS B 1 363 ? 18.35621 65.56442 57.04411 1.000 26.64430 388 HIS B N 1
ATOM 6158 C CA . HIS B 1 363 ? 19.59454 64.80182 57.00323 1.000 25.71336 388 HIS B CA 1
ATOM 6159 C C . HIS B 1 363 ? 20.51678 65.37826 55.93158 1.000 25.86609 388 HIS B C 1
ATOM 6160 O O . HIS B 1 363 ? 20.04930 65.70681 54.83204 1.000 27.44066 388 HIS B O 1
ATOM 6167 N N . PRO B 1 364 ? 21.80719 65.56247 56.22353 1.000 41.05620 389 PRO B N 1
ATOM 6168 C CA . PRO B 1 364 ? 22.72206 66.11621 55.20937 1.000 42.09200 389 PRO B CA 1
ATOM 6169 C C . PRO B 1 364 ? 22.76149 65.32086 53.91771 1.000 38.70559 389 PRO B C 1
ATOM 6170 O O . PRO B 1 364 ? 22.97987 65.90463 52.84936 1.000 39.34570 389 PRO B O 1
ATOM 6174 N N . LEU B 1 365 ? 22.57434 64.00215 53.98368 1.000 33.87286 390 LEU B N 1
ATOM 6175 C CA . LEU B 1 365 ? 22.51411 63.20496 52.76371 1.000 34.74106 390 LEU B CA 1
ATOM 6176 C C . LEU B 1 365 ? 21.32617 63.61344 51.90472 1.000 35.85888 390 LEU B C 1
ATOM 6177 O O . LEU B 1 365 ? 21.43311 63.68534 50.67512 1.000 36.89419 390 LEU B O 1
ATOM 6182 N N . TRP B 1 366 ? 20.18430 63.89112 52.53644 1.000 33.10819 391 TRP B N 1
ATOM 6183 C CA . TRP B 1 366 ? 19.01963 64.32366 51.77598 1.000 40.77445 391 TRP B CA 1
ATOM 6184 C C . TRP B 1 366 ? 19.23397 65.70994 51.18256 1.000 38.64663 391 TRP B C 1
ATOM 6185 O O . TRP B 1 366 ? 18.81288 65.97746 50.05428 1.000 43.37665 391 TRP B O 1
ATOM 6196 N N . LYS B 1 367 ? 19.87822 66.61043 51.92498 1.000 41.15516 392 LYS B N 1
ATOM 6197 C CA . LYS B 1 367 ? 20.14529 67.93541 51.37629 1.000 45.77364 392 LYS B CA 1
ATOM 6198 C C . LYS B 1 367 ? 21.10336 67.87266 50.19105 1.000 46.00966 392 LYS B C 1
ATOM 6199 O O . LYS B 1 367 ? 21.00586 68.69137 49.27170 1.000 50.74438 392 LYS B O 1
ATOM 6205 N N . ARG B 1 368 ? 22.02342 66.90736 50.18351 1.000 47.59891 393 ARG B N 1
ATOM 6206 C CA . ARG B 1 368 ? 22.99743 66.81794 49.09985 1.000 48.91842 393 ARG B CA 1
ATOM 6207 C C . ARG B 1 368 ? 22.41151 66.16894 47.84957 1.000 49.29806 393 ARG B C 1
ATOM 6208 O O . ARG B 1 368 ? 22.69995 66.61050 46.73161 1.000 51.12194 393 ARG B O 1
ATOM 6216 N N . ILE B 1 369 ? 21.58107 65.14043 48.01768 1.000 48.71311 394 ILE B N 1
ATOM 6217 C CA . ILE B 1 369 ? 21.08660 64.34788 46.89786 1.000 51.13500 394 ILE B CA 1
ATOM 6218 C C . ILE B 1 369 ? 19.57489 64.44603 46.70733 1.000 55.32088 394 ILE B C 1
ATOM 6219 O O . ILE B 1 369 ? 19.08548 64.12874 45.61164 1.000 55.10318 394 ILE B O 1
ATOM 6224 N N . GLY B 1 370 ? 18.81288 64.88886 47.71213 1.000 60.10409 395 GLY B N 1
ATOM 6225 C CA . GLY B 1 370 ? 17.36367 64.73214 47.67862 1.000 62.29081 395 GLY B CA 1
ATOM 6226 C C . GLY B 1 370 ? 16.65849 65.48572 46.56580 1.000 67.49465 395 GLY B C 1
ATOM 6227 O O . GLY B 1 370 ? 15.63215 65.02453 46.05878 1.000 68.18637 395 GLY B O 1
ATOM 6228 N N . GLU B 1 371 ? 17.17236 66.65813 46.18495 1.000 72.31928 396 GLU B N 1
ATOM 6229 C CA . GLU B 1 371 ? 16.52634 67.42689 45.12247 1.000 79.02328 396 GLU B CA 1
ATOM 6230 C C . GLU B 1 371 ? 16.69927 66.74869 43.76667 1.000 78.17240 396 GLU B C 1
ATOM 6231 O O . GLU B 1 371 ? 15.77633 66.74891 42.94324 1.000 79.69299 396 GLU B O 1
ATOM 6237 N N . LEU B 1 372 ? 17.87454 66.16536 43.51610 1.000 75.89127 397 LEU B N 1
ATOM 6238 C CA . LEU B 1 372 ? 18.04430 65.32599 42.33496 1.000 74.88539 397 LEU B CA 1
ATOM 6239 C C . LEU B 1 372 ? 17.28223 64.01169 42.47542 1.000 70.97425 397 LEU B C 1
ATOM 6240 O O . LEU B 1 372 ? 16.77135 63.48191 41.48156 1.000 72.71752 397 LEU B O 1
ATOM 6245 N N . ALA B 1 373 ? 17.18710 63.48158 43.69952 1.000 66.30295 398 ALA B N 1
ATOM 6246 C CA . ALA B 1 373 ? 16.45705 62.23801 43.93173 1.000 61.90129 398 ALA B CA 1
ATOM 6247 C C . ALA B 1 373 ? 14.96423 62.41187 43.69038 1.000 61.75926 398 ALA B C 1
ATOM 6248 O O . ALA B 1 373 ? 14.29702 61.48433 43.21814 1.000 60.43987 398 ALA B O 1
ATOM 6250 N N . THR B 1 374 ? 14.41459 63.57482 44.05267 1.000 63.53825 399 THR B N 1
ATOM 6251 C CA . THR B 1 374 ? 13.01555 63.86008 43.74901 1.000 65.22456 399 THR B CA 1
ATOM 6252 C C . THR B 1 374 ? 12.79358 63.94590 42.24384 1.000 69.20162 399 THR B C 1
ATOM 6253 O O . THR B 1 374 ? 11.79077 63.44016 41.72464 1.000 71.23746 399 THR B O 1
ATOM 6257 N N . LYS B 1 375 ? 13.72707 64.57791 41.52605 1.000 70.98390 400 LYS B N 1
ATOM 6258 C CA . LYS B 1 375 ? 13.64110 64.63732 40.06951 1.000 74.10903 400 LYS B CA 1
ATOM 6259 C C . LYS B 1 375 ? 13.67469 63.24208 39.45605 1.000 73.23011 400 LYS B C 1
ATOM 6260 O O . LYS B 1 375 ? 12.89162 62.93348 38.54947 1.000 75.25174 400 LYS B O 1
ATOM 6266 N N . MET B 1 376 ? 14.57479 62.38354 39.94470 1.000 69.96854 401 MET B N 1
ATOM 6267 C CA . MET B 1 376 ? 14.67008 61.01745 39.43616 1.000 68.50744 401 MET B CA 1
ATOM 6268 C C . MET B 1 376 ? 13.46276 60.18245 39.85212 1.000 67.73626 401 MET B C 1
ATOM 6269 O O . MET B 1 376 ? 12.96433 59.36495 39.06760 1.000 69.74787 401 MET B O 1
ATOM 6274 N N . GLY B 1 377 ? 12.98344 60.36917 41.07967 1.000 65.39496 402 GLY B N 1
ATOM 6275 C CA . GLY B 1 377 ? 11.83482 59.63155 41.56473 1.000 64.88306 402 GLY B CA 1
ATOM 6276 C C . GLY B 1 377 ? 12.19427 58.31157 42.21580 1.000 61.20013 402 GLY B C 1
ATOM 6277 O O . GLY B 1 377 ? 13.29879 58.14373 42.74801 1.000 57.88488 402 GLY B O 1
ATOM 6278 N N . GLY B 1 378 ? 11.25914 57.36562 42.18221 1.000 61.46306 403 GLY B N 1
ATOM 6279 C CA . GLY B 1 378 ? 11.44714 56.09520 42.85035 1.000 58.13526 403 GLY B CA 1
ATOM 6280 C C . GLY B 1 378 ? 11.00047 56.13442 44.29622 1.000 56.24450 403 GLY B C 1
ATOM 6281 O O . GLY B 1 378 ? 11.81686 56.34603 45.20295 1.000 51.97158 403 GLY B O 1
ATOM 6282 N N . HIS B 1 379 ? 9.69502 55.93490 44.51058 1.000 56.56870 404 HIS B N 1
ATOM 6283 C CA . HIS B 1 379 ? 9.07628 56.01402 45.83650 1.000 55.25091 404 HIS B CA 1
ATOM 6284 C C . HIS B 1 379 ? 9.35915 57.36101 46.50243 1.000 53.19191 404 HIS B C 1
ATOM 6285 O O . HIS B 1 379 ? 9.60799 57.43710 47.70871 1.000 51.19125 404 HIS B O 1
ATOM 6292 N N . GLY B 1 380 ? 9.32139 58.43368 45.70746 1.000 53.74209 405 GLY B N 1
ATOM 6293 C CA . GLY B 1 380 ? 9.51205 59.77922 46.20997 1.000 52.98816 405 GLY B CA 1
ATOM 6294 C C . GLY B 1 380 ? 10.94078 60.28508 46.22186 1.000 49.71451 405 GLY B C 1
ATOM 6295 O O . GLY B 1 380 ? 11.16580 61.43764 46.61445 1.000 51.43171 405 GLY B O 1
ATOM 6296 N N . GLY B 1 381 ? 11.91150 59.46779 45.81804 1.000 45.32633 406 GLY B N 1
ATOM 6297 C CA . GLY B 1 381 ? 13.31360 59.84667 45.80478 1.000 41.27835 406 GLY B CA 1
ATOM 6298 C C . GLY B 1 381 ? 14.21988 58.93450 46.60676 1.000 34.84360 406 GLY B C 1
ATOM 6299 O O . GLY B 1 381 ? 15.44043 58.94087 46.38488 1.000 32.98053 406 GLY B O 1
ATOM 6300 N N . MET B 1 382 ? 13.66551 58.13662 47.52287 1.000 31.25525 407 MET B N 1
ATOM 6301 C CA . MET B 1 382 ? 14.49223 57.24919 48.33427 1.000 28.65317 407 MET B CA 1
ATOM 6302 C C . MET B 1 382 ? 15.27380 56.25579 47.47843 1.000 25.76175 407 MET B C 1
ATOM 6303 O O . MET B 1 382 ? 16.38570 55.86454 47.84604 1.000 24.11359 407 MET B O 1
ATOM 6308 N N . ASP B 1 383 ? 14.71394 55.83791 46.33918 1.000 27.42594 408 ASP B N 1
ATOM 6309 C CA . ASP B 1 383 ? 15.40757 54.88082 45.48214 1.000 31.22365 408 ASP B CA 1
ATOM 6310 C C . ASP B 1 383 ? 16.69118 55.47685 44.91591 1.000 32.33267 408 ASP B C 1
ATOM 6311 O O . ASP B 1 383 ? 17.74372 54.82581 44.91976 1.000 26.12918 408 ASP B O 1
ATOM 6316 N N . PHE B 1 384 ? 16.62709 56.71888 44.42884 1.000 29.02672 409 PHE B N 1
ATOM 6317 C CA . PHE B 1 384 ? 17.82136 57.34719 43.87744 1.000 29.56693 409 PHE B CA 1
ATOM 6318 C C . PHE B 1 384 ? 18.86105 57.60424 44.96159 1.000 29.03106 409 PHE B C 1
ATOM 6319 O O . PHE B 1 384 ? 20.06199 57.42849 44.72601 1.000 29.40882 409 PHE B O 1
ATOM 6327 N N . VAL B 1 385 ? 18.42500 57.99917 46.16168 1.000 29.16249 410 VAL B N 1
ATOM 6328 C CA . VAL B 1 385 ? 19.37532 58.18196 47.25784 1.000 28.67413 410 VAL B CA 1
ATOM 6329 C C . VAL B 1 385 ? 20.04887 56.86006 47.59584 1.000 27.06481 410 VAL B C 1
ATOM 6330 O O . VAL B 1 385 ? 21.27623 56.78555 47.73115 1.000 28.33774 410 VAL B O 1
ATOM 6334 N N . MET B 1 386 ? 19.25735 55.79168 47.71204 1.000 25.53361 411 MET B N 1
ATOM 6335 C CA . MET B 1 386 ? 19.82366 54.48942 48.04229 1.000 25.98792 411 MET B CA 1
ATOM 6336 C C . MET B 1 386 ? 20.84905 54.05874 47.00189 1.000 25.52802 411 MET B C 1
ATOM 6337 O O . MET B 1 386 ? 21.98611 53.71260 47.34224 1.000 25.51163 411 MET B O 1
ATOM 6342 N N . LEU B 1 387 ? 20.47445 54.11224 45.72289 1.000 25.53336 412 LEU B N 1
ATOM 6343 C CA . LEU B 1 387 ? 21.38320 53.67268 44.66841 1.000 27.24329 412 LEU B CA 1
ATOM 6344 C C . LEU B 1 387 ? 22.62332 54.55426 44.60849 1.000 28.42397 412 LEU B C 1
ATOM 6345 O O . LEU B 1 387 ? 23.73405 54.05780 44.38150 1.000 28.88087 412 LEU B O 1
ATOM 6350 N N . SER B 1 388 ? 22.46187 55.86045 44.84246 1.000 28.94965 413 SER B N 1
ATOM 6351 C CA . SER B 1 388 ? 23.62222 56.74682 44.86521 1.000 29.71347 413 SER B CA 1
ATOM 6352 C C . SER B 1 388 ? 24.59001 56.34936 45.97791 1.000 28.16762 413 SER B C 1
ATOM 6353 O O . SER B 1 388 ? 25.80931 56.32768 45.77191 1.000 29.18084 413 SER B O 1
ATOM 6356 N N . ARG B 1 389 ? 24.06346 56.00068 47.15491 1.000 25.97085 414 ARG B N 1
ATOM 6357 C CA . ARG B 1 389 ? 24.92768 55.58184 48.25486 1.000 25.21123 414 ARG B CA 1
ATOM 6358 C C . ARG B 1 389 ? 25.64376 54.27729 47.93186 1.000 25.28925 414 ARG B C 1
ATOM 6359 O O . ARG B 1 389 ? 26.81149 54.10165 48.29601 1.000 25.45338 414 ARG B O 1
ATOM 6367 N N . ILE B 1 390 ? 24.96282 53.35023 47.25252 1.000 25.73594 415 ILE B N 1
ATOM 6368 C CA . ILE B 1 390 ? 25.61687 52.11489 46.82646 1.000 26.51983 415 ILE B CA 1
ATOM 6369 C C . ILE B 1 390 ? 26.78594 52.42437 45.89230 1.000 27.75285 415 ILE B C 1
ATOM 6370 O O . ILE B 1 390 ? 27.89531 51.89991 46.05998 1.000 29.15603 415 ILE B O 1
ATOM 6375 N N . VAL B 1 391 ? 26.56025 53.29797 44.90793 1.000 26.61138 416 VAL B N 1
ATOM 6376 C CA . VAL B 1 391 ? 27.62029 53.64767 43.96628 1.000 26.63886 416 VAL B CA 1
ATOM 6377 C C . VAL B 1 391 ? 28.75583 54.37907 44.67705 1.000 31.18601 416 VAL B C 1
ATOM 6378 O O . VAL B 1 391 ? 29.93337 54.08417 44.44573 1.000 32.28911 416 VAL B O 1
ATOM 6382 N N . GLU B 1 392 ? 28.42795 55.33093 45.55818 1.000 30.64898 417 GLU B N 1
ATOM 6383 C CA . GLU B 1 392 ? 29.46962 56.05945 46.28306 1.000 32.88138 417 GLU B CA 1
ATOM 6384 C C . GLU B 1 392 ? 30.34207 55.11038 47.09008 1.000 29.86447 417 GLU B C 1
ATOM 6385 O O . GLU B 1 392 ? 31.57303 55.17569 47.02785 1.000 29.40546 417 GLU B O 1
ATOM 6391 N N . CYS B 1 393 ? 29.71547 54.21241 47.85273 1.000 28.31195 418 CYS B N 1
ATOM 6392 C CA . CYS B 1 393 ? 30.47960 53.30246 48.69766 1.000 28.30445 418 CYS B CA 1
ATOM 6393 C C . CYS B 1 393 ? 31.32472 52.34861 47.86505 1.000 29.20144 418 CYS B C 1
ATOM 6394 O O . CYS B 1 393 ? 32.47921 52.07120 48.21125 1.000 29.34683 418 CYS B O 1
ATOM 6397 N N . LEU B 1 394 ? 30.77910 51.85696 46.75368 1.000 26.68124 419 LEU B N 1
ATOM 6398 C CA . LEU B 1 394 ? 31.56490 50.99547 45.88113 1.000 35.67325 419 LEU B CA 1
ATOM 6399 C C . LEU B 1 394 ? 32.70558 51.76493 45.22622 1.000 37.88339 419 LEU B C 1
ATOM 6400 O O . LEU B 1 394 ? 33.79624 51.21697 45.03895 1.000 38.19256 419 LEU B O 1
ATOM 6405 N N . ARG B 1 395 ? 32.47809 53.03878 44.90208 1.000 38.04021 420 ARG B N 1
ATOM 6406 C CA A ARG B 1 395 ? 33.49091 53.83915 44.21974 0.540 40.17641 420 ARG B CA 1
ATOM 6407 C CA B ARG B 1 395 ? 33.49811 53.82467 44.21867 0.460 40.17423 420 ARG B CA 1
ATOM 6408 C C . ARG B 1 395 ? 34.61968 54.24274 45.16408 1.000 40.62076 420 ARG B C 1
ATOM 6409 O O . ARG B 1 395 ? 35.79736 54.19229 44.78951 1.000 43.56514 420 ARG B O 1
ATOM 6424 N N . ASN B 1 396 ? 34.28315 54.64640 46.38803 1.000 37.68718 421 ASN B N 1
ATOM 6425 C CA . ASN B 1 396 ? 35.27079 55.12095 47.35158 1.000 41.47204 421 ASN B CA 1
ATOM 6426 C C . ASN B 1 396 ? 35.84386 54.02055 48.23622 1.000 40.84359 421 ASN B C 1
ATOM 6427 O O . ASN B 1 396 ? 36.73300 54.30258 49.04520 1.000 42.49370 421 ASN B O 1
ATOM 6432 N N . GLY B 1 397 ? 35.35788 52.78897 48.12031 1.000 38.83125 422 GLY B N 1
ATOM 6433 C CA . GLY B 1 397 ? 35.83147 51.73624 48.99612 1.000 39.07582 422 GLY B CA 1
ATOM 6434 C C . GLY B 1 397 ? 35.42387 51.91486 50.43960 1.000 38.26298 422 GLY B C 1
ATOM 6435 O O . GLY B 1 397 ? 36.16677 51.51880 51.34405 1.000 34.50981 422 GLY B O 1
ATOM 6436 N N . GLU B 1 398 ? 34.27270 52.50809 50.67653 1.000 35.64346 423 GLU B N 1
ATOM 6437 C CA . GLU B 1 398 ? 33.70396 52.72850 51.99168 1.000 35.90891 423 GLU B CA 1
ATOM 6438 C C . GLU B 1 398 ? 32.70910 51.63218 52.32925 1.000 32.46644 423 GLU B C 1
ATOM 6439 O O . GLU B 1 398 ? 32.16652 50.97334 51.43743 1.000 33.06128 423 GLU B O 1
ATOM 6445 N N . PRO B 1 399 ? 32.44439 51.39904 53.61283 1.000 30.38046 424 PRO B N 1
ATOM 6446 C CA . PRO B 1 399 ? 31.45460 50.38186 53.97492 1.000 28.36397 424 PRO B CA 1
ATOM 6447 C C . PRO B 1 399 ? 30.05052 50.79378 53.56146 1.000 26.75173 424 PRO B C 1
ATOM 6448 O O . PRO B 1 399 ? 29.72196 51.97886 53.47132 1.000 25.52395 424 PRO B O 1
ATOM 6452 N N . MET B 1 400 ? 29.21390 49.78914 53.32183 1.000 24.45652 425 MET B N 1
ATOM 6453 C CA . MET B 1 400 ? 27.81307 50.04048 53.02913 1.000 26.27537 425 MET B CA 1
ATOM 6454 C C . MET B 1 400 ? 27.08545 50.50702 54.28558 1.000 24.60462 425 MET B C 1
ATOM 6455 O O . MET B 1 400 ? 27.42547 50.11679 55.40589 1.000 25.39624 425 MET B O 1
ATOM 6460 N N . ASP B 1 401 ? 26.07739 51.36347 54.08613 1.000 23.00375 426 ASP B N 1
ATOM 6461 C CA . ASP B 1 401 ? 25.26431 51.83817 55.20107 1.000 24.39851 426 ASP B CA 1
ATOM 6462 C C . ASP B 1 401 ? 24.48830 50.71773 55.87528 1.000 24.14745 426 ASP B C 1
ATOM 6463 O O . ASP B 1 401 ? 24.10296 50.85944 57.04188 1.000 24.63646 426 ASP B O 1
ATOM 6468 N N . GLN B 1 402 ? 24.21760 49.62954 55.16001 1.000 23.44401 427 GLN B N 1
ATOM 6469 C CA . GLN B 1 402 ? 23.53388 48.47008 55.71430 1.000 24.00674 427 GLN B CA 1
ATOM 6470 C C . GLN B 1 402 ? 24.40858 47.25590 55.45134 1.000 26.04147 427 GLN B C 1
ATOM 6471 O O . GLN B 1 402 ? 24.71563 46.95536 54.29252 1.000 26.59023 427 GLN B O 1
ATOM 6477 N N . ASN B 1 403 ? 24.84211 46.58082 56.51534 1.000 27.51225 428 ASN B N 1
ATOM 6478 C CA . ASN B 1 403 ? 25.67743 45.40545 56.32134 1.000 30.27670 428 ASN B CA 1
ATOM 6479 C C . ASN B 1 403 ? 24.81859 44.14571 56.19689 1.000 32.07605 428 ASN B C 1
ATOM 6480 O O . ASN B 1 403 ? 23.59851 44.16956 56.37528 1.000 28.66029 428 ASN B O 1
ATOM 6485 N N . VAL B 1 404 ? 25.48527 43.02622 55.89718 1.000 24.46322 429 VAL B N 1
ATOM 6486 C CA . VAL B 1 404 ? 24.76321 41.78909 55.61444 1.000 24.39906 429 VAL B CA 1
ATOM 6487 C C . VAL B 1 404 ? 24.01731 41.30225 56.85170 1.000 23.80247 429 VAL B C 1
ATOM 6488 O O . VAL B 1 404 ? 22.93059 40.72047 56.73959 1.000 23.59221 429 VAL B O 1
ATOM 6492 N N . TYR B 1 405 ? 24.56182 41.55498 58.04628 1.000 22.21751 430 TYR B N 1
ATOM 6493 C CA . TYR B 1 405 ? 23.92410 41.07641 59.26780 1.000 21.77072 430 TYR B CA 1
ATOM 6494 C C . TYR B 1 405 ? 22.64084 41.84597 59.55844 1.000 23.35660 430 TYR B C 1
ATOM 6495 O O . TYR B 1 405 ? 21.67773 41.27219 60.07950 1.000 23.42455 430 TYR B O 1
ATOM 6504 N N . GLU B 1 406 ? 22.58903 43.13003 59.20256 1.000 23.11494 431 GLU B N 1
ATOM 6505 C CA . GLU B 1 406 ? 21.34292 43.86791 59.36640 1.000 24.01757 431 GLU B CA 1
ATOM 6506 C C . GLU B 1 406 ? 20.26795 43.34059 58.42143 1.000 23.15547 431 GLU B C 1
ATOM 6507 O O . GLU B 1 406 ? 19.13618 43.07538 58.84376 1.000 23.88412 431 GLU B O 1
ATOM 6513 N N . GLY B 1 407 ? 20.60702 43.17216 57.14232 1.000 21.83212 432 GLY B N 1
ATOM 6514 C CA . GLY B 1 407 ? 19.63947 42.63512 56.19540 1.000 25.59797 432 GLY B CA 1
ATOM 6515 C C . GLY B 1 407 ? 19.12766 41.26810 56.60368 1.000 25.68903 432 GLY B C 1
ATOM 6516 O O . GLY B 1 407 ? 17.94020 40.96826 56.46069 1.000 25.25442 432 GLY B O 1
ATOM 6517 N N . ALA B 1 408 ? 20.01791 40.42651 57.13261 1.000 25.84083 433 ALA B N 1
ATOM 6518 C CA . ALA B 1 408 ? 19.61655 39.10664 57.60511 1.000 24.62701 433 ALA B CA 1
ATOM 6519 C C . ALA B 1 408 ? 18.72376 39.20895 58.83694 1.000 24.13064 433 ALA B C 1
ATOM 6520 O O . ALA B 1 408 ? 17.72190 38.49091 58.94876 1.000 24.06556 433 ALA B O 1
ATOM 6522 N N . SER B 1 409 ? 19.06943 40.09664 59.77207 1.000 23.26235 434 SER B N 1
ATOM 6523 C CA . SER B 1 409 ? 18.28269 40.23343 60.99361 1.000 23.89528 434 SER B CA 1
ATOM 6524 C C . SER B 1 409 ? 16.88775 40.76479 60.69404 1.000 23.97219 434 SER B C 1
ATOM 6525 O O . SER B 1 409 ? 15.89171 40.24149 61.20781 1.000 25.79306 434 SER B O 1
ATOM 6528 N N . TRP B 1 410 ? 16.79269 41.80023 59.85866 1.000 22.87348 435 TRP B N 1
ATOM 6529 C CA . TRP B 1 410 ? 15.47952 42.34547 59.52195 1.000 22.71970 435 TRP B CA 1
ATOM 6530 C C . TRP B 1 410 ? 14.63066 41.31068 58.79684 1.000 22.26679 435 TRP B C 1
ATOM 6531 O O . TRP B 1 410 ? 13.43921 41.15070 59.09466 1.000 22.29630 435 TRP B O 1
ATOM 6542 N N . SER B 1 411 ? 15.23902 40.58008 57.85874 1.000 20.89742 436 SER B N 1
ATOM 6543 C CA . SER B 1 411 ? 14.51808 39.57996 57.08172 1.000 20.25208 436 SER B CA 1
ATOM 6544 C C . SER B 1 411 ? 14.18039 38.34503 57.90577 1.000 20.45405 436 SER B C 1
ATOM 6545 O O . SER B 1 411 ? 13.24281 37.61780 57.55394 1.000 20.81866 436 SER B O 1
ATOM 6548 N N . SER B 1 412 ? 14.93966 38.06506 58.96820 1.000 19.61381 437 SER B N 1
ATOM 6549 C CA . SER B 1 412 ? 14.64808 36.88911 59.77991 1.000 20.42130 437 SER B CA 1
ATOM 6550 C C . SER B 1 412 ? 13.30896 37.00337 60.49353 1.000 22.34315 437 SER B C 1
ATOM 6551 O O . SER B 1 412 ? 12.82277 36.00009 61.02346 1.000 24.41995 437 SER B O 1
ATOM 6554 N N . LEU B 1 413 ? 12.70306 38.19380 60.51886 1.000 22.23323 438 LEU B N 1
ATOM 6555 C CA . LEU B 1 413 ? 11.35225 38.32342 61.05538 1.000 20.77181 438 LEU B CA 1
ATOM 6556 C C . LEU B 1 413 ? 10.37848 37.40917 60.32728 1.000 20.80451 438 LEU B C 1
ATOM 6557 O O . LEU B 1 413 ? 9.39499 36.95531 60.91999 1.000 20.97721 438 LEU B O 1
ATOM 6562 N N . LEU B 1 414 ? 10.62727 37.11965 59.04730 1.000 21.58428 439 LEU B N 1
ATOM 6563 C CA . LEU B 1 414 ? 9.71485 36.23381 58.32652 1.000 22.53116 439 LEU B CA 1
ATOM 6564 C C . LEU B 1 414 ? 9.70257 34.83322 58.93459 1.000 22.32609 439 LEU B C 1
ATOM 6565 O O . LEU B 1 414 ? 8.64772 34.41405 59.44541 1.000 21.79712 439 LEU B O 1
ATOM 6570 N N . PRO B 1 415 ? 10.81096 34.07508 58.95589 1.000 21.93744 440 PRO B N 1
ATOM 6571 C CA . PRO B 1 415 ? 10.73378 32.73395 59.56127 1.000 22.58183 440 PRO B CA 1
ATOM 6572 C C . PRO B 1 415 ? 10.53017 32.75182 61.06756 1.000 23.50881 440 PRO B C 1
ATOM 6573 O O . PRO B 1 415 ? 9.91176 31.82163 61.60154 1.000 25.78347 440 PRO B O 1
ATOM 6577 N N . LEU B 1 416 ? 11.01298 33.77805 61.76975 1.000 21.74462 441 LEU B N 1
ATOM 6578 C CA . LEU B 1 416 ? 10.88469 33.78840 63.22443 1.000 23.03155 441 LEU B CA 1
ATOM 6579 C C . LEU B 1 416 ? 9.45154 34.07383 63.65848 1.000 23.69128 441 LEU B C 1
ATOM 6580 O O . LEU B 1 416 ? 8.96815 33.48450 64.63310 1.000 25.59123 441 LEU B O 1
ATOM 6585 N N . THR B 1 417 ? 8.75442 34.97986 62.96470 1.000 21.80364 442 THR B N 1
ATOM 6586 C CA . THR B 1 417 ? 7.34695 35.18666 63.29257 1.000 23.19860 442 THR B CA 1
ATOM 6587 C C . THR B 1 417 ? 6.53037 33.94394 62.96381 1.000 24.51829 442 THR B C 1
ATOM 6588 O O . THR B 1 417 ? 5.63485 33.56067 63.72536 1.000 25.29414 442 THR B O 1
ATOM 6592 N N . ALA B 1 418 ? 6.82536 33.30412 61.82970 1.000 23.34501 443 ALA B N 1
ATOM 6593 C CA . ALA B 1 418 ? 6.11352 32.08499 61.46313 1.000 23.89614 443 ALA B CA 1
ATOM 6594 C C . ALA B 1 418 ? 6.31877 30.99239 62.50570 1.000 24.40034 443 ALA B C 1
ATOM 6595 O O . ALA B 1 418 ? 5.38278 30.25710 62.83966 1.000 25.60293 443 ALA B O 1
ATOM 6597 N N . ARG B 1 419 ? 7.53901 30.87179 63.03283 1.000 23.52088 444 ARG B N 1
ATOM 6598 C CA . ARG B 1 419 ? 7.80338 29.87875 64.06927 1.000 23.50069 444 ARG B CA 1
ATOM 6599 C C . ARG B 1 419 ? 7.04667 30.20607 65.35375 1.000 24.41184 444 ARG B C 1
ATOM 6600 O O . ARG B 1 419 ? 6.47385 29.31215 65.99193 1.000 26.15593 444 ARG B O 1
ATOM 6608 N N . SER B 1 420 ? 7.04432 31.48186 65.75182 1.000 22.53356 445 SER B N 1
ATOM 6609 C CA . SER B 1 420 ? 6.32692 31.88462 66.95721 1.000 24.94482 445 SER B CA 1
ATOM 6610 C C . SER B 1 420 ? 4.84008 31.58521 66.84125 1.000 25.77209 445 SER B C 1
ATOM 6611 O O . SER B 1 420 ? 4.22546 31.08218 67.78808 1.000 28.46706 445 SER B O 1
ATOM 6614 N N . ILE B 1 421 ? 4.24447 31.89461 65.68887 1.000 23.91490 446 ILE B N 1
ATOM 6615 C CA . ILE B 1 421 ? 2.83278 31.59038 65.47449 1.000 23.88367 446 ILE B CA 1
ATOM 6616 C C . ILE B 1 421 ? 2.60205 30.08114 65.50581 1.000 24.11183 446 ILE B C 1
ATOM 6617 O O . ILE B 1 421 ? 1.59895 29.60360 66.05057 1.000 25.36687 446 ILE B O 1
ATOM 6622 N N . ALA B 1 422 ? 3.52116 29.30615 64.91698 1.000 22.76030 447 ALA B N 1
ATOM 6623 C CA . ALA B 1 422 ? 3.40949 27.85027 64.96796 1.000 24.31121 447 ALA B CA 1
ATOM 6624 C C . ALA B 1 422 ? 3.51813 27.31128 66.38538 1.000 26.18018 447 ALA B C 1
ATOM 6625 O O . ALA B 1 422 ? 2.99530 26.22861 66.66506 1.000 25.64260 447 ALA B O 1
ATOM 6627 N N . GLN B 1 423 ? 4.17999 28.04395 67.28278 1.000 26.50271 448 GLN B N 1
ATOM 6628 C CA . GLN B 1 423 ? 4.32728 27.65410 68.67915 1.000 29.44429 448 GLN B CA 1
ATOM 6629 C C . GLN B 1 423 ? 3.37904 28.42556 69.59435 1.000 31.67985 448 GLN B C 1
ATOM 6630 O O . GLN B 1 423 ? 3.68530 28.63915 70.77206 1.000 34.03040 448 GLN B O 1
ATOM 6636 N N . GLY B 1 424 ? 2.24023 28.86454 69.06131 1.000 30.17319 449 GLY B N 1
ATOM 6637 C CA . GLY B 1 424 ? 1.21884 29.51385 69.85709 1.000 31.78242 449 GLY B CA 1
ATOM 6638 C C . GLY B 1 424 ? 1.52447 30.92695 70.29612 1.000 32.38593 449 GLY B C 1
ATOM 6639 O O . GLY B 1 424 ? 0.91247 31.40944 71.24788 1.000 34.74947 449 GLY B O 1
ATOM 6640 N N . GLY B 1 425 ? 2.45478 31.60728 69.63895 1.000 31.42542 450 GLY B N 1
ATOM 6641 C CA . GLY B 1 425 ? 2.75481 32.98286 69.98222 1.000 32.64653 450 GLY B CA 1
ATOM 6642 C C . GLY B 1 425 ? 3.85252 33.19492 71.00379 1.000 32.78054 450 GLY B C 1
ATOM 6643 O O . GLY B 1 425 ? 4.09200 34.34486 71.39309 1.000 32.29926 450 GLY B O 1
ATOM 6644 N N . MET B 1 426 ? 4.51985 32.13652 71.46007 1.000 32.40592 451 MET B N 1
ATOM 6645 C CA . MET B 1 426 ? 5.59200 32.31435 72.42306 1.000 34.57778 451 MET B CA 1
ATOM 6646 C C . MET B 1 426 ? 6.78233 33.01201 71.76789 1.000 31.48820 451 MET B C 1
ATOM 6647 O O . MET B 1 426 ? 7.01627 32.86414 70.56578 1.000 25.99647 451 MET B O 1
ATOM 6652 N N . PRO B 1 427 ? 7.54799 33.78195 72.53702 1.000 29.78091 452 PRO B N 1
ATOM 6653 C CA . PRO B 1 427 ? 8.71739 34.45798 71.96262 1.000 27.87284 452 PRO B CA 1
ATOM 6654 C C . PRO B 1 427 ? 9.74763 33.44925 71.47593 1.000 28.47508 452 PRO B C 1
ATOM 6655 O O . PRO B 1 427 ? 9.95763 32.40312 72.08897 1.000 30.61649 452 PRO B O 1
ATOM 6659 N N . VAL B 1 428 ? 10.36195 33.75216 70.33832 1.000 28.01102 453 VAL B N 1
ATOM 6660 C CA . VAL B 1 428 ? 11.41705 32.91988 69.77890 1.000 29.24586 453 VAL B CA 1
ATOM 6661 C C . VAL B 1 428 ? 12.67388 33.77266 69.66871 1.000 29.40975 453 VAL B C 1
ATOM 6662 O O . VAL B 1 428 ? 12.60128 34.98705 69.45227 1.000 28.85594 453 VAL B O 1
ATOM 6666 N N . GLU B 1 429 ? 13.82990 33.13668 69.83670 1.000 29.93756 454 GLU B N 1
ATOM 6667 C CA . GLU B 1 429 ? 15.08918 33.86766 69.87663 1.000 32.24473 454 GLU B CA 1
ATOM 6668 C C . GLU B 1 429 ? 15.61984 34.14766 68.47304 1.000 28.52587 454 GLU B C 1
ATOM 6669 O O . GLU B 1 429 ? 15.50719 33.32009 67.56735 1.000 29.48348 454 GLU B O 1
ATOM 6675 N N . PHE B 1 430 ? 16.25453 35.31812 68.31522 1.000 26.28250 455 PHE B N 1
ATOM 6676 C CA . PHE B 1 430 ? 16.94609 35.67147 67.07881 1.000 24.32144 455 PHE B CA 1
ATOM 6677 C C . PHE B 1 430 ? 18.29951 34.96986 67.02530 1.000 24.96754 455 PHE B C 1
ATOM 6678 O O . PHE B 1 430 ? 19.01713 34.93046 68.02915 1.000 24.43826 455 PHE B O 1
ATOM 6686 N N . PRO B 1 431 ? 18.69421 34.44281 65.87277 1.000 26.10223 456 PRO B N 1
ATOM 6687 C CA . PRO B 1 431 ? 20.07576 33.97536 65.73635 1.000 28.08372 456 PRO B CA 1
ATOM 6688 C C . PRO B 1 431 ? 21.00684 35.17045 65.75399 1.000 28.62534 456 PRO B C 1
ATOM 6689 O O . PRO B 1 431 ? 20.64261 36.27187 65.33631 1.000 29.88888 456 PRO B O 1
ATOM 6693 N N . ASP B 1 432 ? 22.21137 34.95612 66.27174 1.000 28.82213 457 ASP B N 1
ATOM 6694 C CA . ASP B 1 432 ? 23.23590 35.99745 66.24307 1.000 27.40438 457 ASP B CA 1
ATOM 6695 C C . ASP B 1 432 ? 24.08080 35.75795 65.00074 1.000 26.91562 457 ASP B C 1
ATOM 6696 O O . ASP B 1 432 ? 25.07563 35.03452 65.03494 1.000 24.33399 457 ASP B O 1
ATOM 6701 N N . PHE B 1 43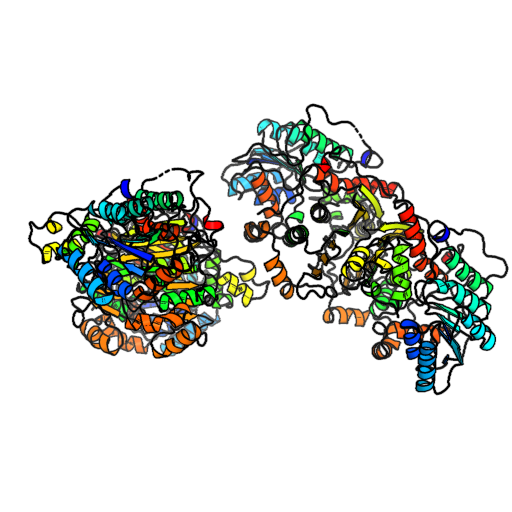3 ? 23.68445 36.38902 63.88603 1.000 24.69094 458 PHE B N 1
ATOM 6702 C CA . PHE B 1 433 ? 24.41641 36.22179 62.63187 1.000 24.18948 458 PHE B CA 1
ATOM 6703 C C . PHE B 1 433 ? 25.84059 36.76110 62.70766 1.000 24.28788 458 PHE B C 1
ATOM 6704 O O . PHE B 1 433 ? 26.68577 36.36330 61.89468 1.000 26.18607 458 PHE B O 1
ATOM 6712 N N . THR B 1 434 ? 26.12679 37.65160 63.65772 1.000 23.54886 459 THR B N 1
ATOM 6713 C CA . THR B 1 434 ? 27.46284 38.20433 63.83349 1.000 24.97835 459 THR B CA 1
ATOM 6714 C C . THR B 1 434 ? 28.34299 37.34895 64.73329 1.000 27.69307 459 THR B C 1
ATOM 6715 O O . THR B 1 434 ? 29.52716 37.66254 64.88799 1.000 27.57179 459 THR B O 1
ATOM 6719 N N . ARG B 1 435 ? 27.79227 36.29900 65.34168 1.000 29.87102 460 ARG B N 1
ATOM 6720 C CA . ARG B 1 435 ? 28.55109 35.41838 66.22851 1.000 32.54034 460 ARG B CA 1
ATOM 6721 C C . ARG B 1 435 ? 29.27846 36.21255 67.31327 1.000 33.64664 460 ARG B C 1
ATOM 6722 O O . ARG B 1 435 ? 30.44373 35.95515 67.63099 1.000 33.71834 460 ARG B O 1
ATOM 6730 N N . GLY B 1 436 ? 28.58547 37.20106 67.88038 1.000 31.54714 461 GLY B N 1
ATOM 6731 C CA . GLY B 1 436 ? 29.13712 38.00924 68.94708 1.000 33.42309 461 GLY B CA 1
ATOM 6732 C C . GLY B 1 436 ? 29.85092 39.27361 68.51443 1.000 32.62876 461 GLY B C 1
ATOM 6733 O O . GLY B 1 436 ? 30.10886 40.13613 69.36156 1.000 32.11210 461 GLY B O 1
ATOM 6734 N N . ASP B 1 437 ? 30.17165 39.42388 67.23068 1.000 32.19839 462 ASP B N 1
ATOM 6735 C CA . ASP B 1 437 ? 30.93103 40.58183 66.77764 1.000 31.58609 462 ASP B CA 1
ATOM 6736 C C . ASP B 1 437 ? 30.07847 41.83205 66.62058 1.000 30.21208 462 ASP B C 1
ATOM 6737 O O . ASP B 1 437 ? 30.62370 42.89915 66.31294 1.000 29.19834 462 ASP B O 1
ATOM 6742 N N . TRP B 1 438 ? 28.76739 41.73727 66.85581 1.000 30.10986 463 TRP B N 1
ATOM 6743 C CA . TRP B 1 438 ? 27.94228 42.93883 66.88411 1.000 29.50473 463 TRP B CA 1
ATOM 6744 C C . TRP B 1 438 ? 28.43053 43.91201 67.94975 1.000 30.84392 463 TRP B C 1
ATOM 6745 O O . TRP B 1 438 ? 28.24725 45.12572 67.81210 1.000 31.25422 463 TRP B O 1
ATOM 6756 N N . LYS B 1 439 ? 29.06377 43.40171 69.00939 1.000 32.25035 464 LYS B N 1
ATOM 6757 C CA . LYS B 1 439 ? 29.49286 44.26115 70.10744 1.000 36.34721 464 LYS B CA 1
ATOM 6758 C C . LYS B 1 439 ? 30.56732 45.25065 69.67168 1.000 36.94842 464 LYS B C 1
ATOM 6759 O O . LYS B 1 439 ? 30.70245 46.31866 70.27713 1.000 39.73699 464 LYS B O 1
ATOM 6765 N N . THR B 1 440 ? 31.35491 44.91009 68.65209 1.000 34.81066 465 THR B N 1
ATOM 6766 C CA . THR B 1 440 ? 32.44141 45.76211 68.18679 1.000 35.32354 465 THR B CA 1
ATOM 6767 C C . THR B 1 440 ? 32.16436 46.36757 66.81472 1.000 35.29945 465 THR B C 1
ATOM 6768 O O . THR B 1 440 ? 33.08893 46.85230 66.15704 1.000 37.40914 465 THR B O 1
ATOM 6772 N N . THR B 1 441 ? 30.91481 46.33872 66.36478 1.000 33.05399 466 THR B N 1
ATOM 6773 C CA . THR B 1 441 ? 30.54490 46.87977 65.06554 1.000 29.58660 466 THR B CA 1
ATOM 6774 C C . THR B 1 441 ? 30.09298 48.32949 65.22322 1.000 29.16142 466 THR B C 1
ATOM 6775 O O . THR B 1 441 ? 29.26016 48.63746 66.08411 1.000 28.95789 466 THR B O 1
ATOM 6779 N N . MET B 1 442 ? 30.66244 49.21488 64.40873 1.000 27.77968 467 MET B N 1
ATOM 6780 C CA . MET B 1 442 ? 30.38897 50.64321 64.53862 1.000 31.56000 467 MET B CA 1
ATOM 6781 C C . MET B 1 442 ? 28.97882 50.96998 64.05977 1.000 29.29924 467 MET B C 1
ATOM 6782 O O . MET B 1 442 ? 28.56299 50.49636 62.99481 1.000 27.69543 467 MET B O 1
ATOM 6787 N N . PRO B 1 443 ? 28.22485 51.77242 64.80206 1.000 29.10329 468 PRO B N 1
ATOM 6788 C CA . PRO B 1 443 ? 26.89719 52.18464 64.33760 1.000 27.54191 468 PRO B CA 1
ATOM 6789 C C . PRO B 1 443 ? 26.99002 53.02860 63.07574 1.000 27.31773 468 PRO B C 1
ATOM 6790 O O . PRO B 1 443 ? 28.01451 53.64074 62.77246 1.000 24.01506 468 PRO B O 1
ATOM 6794 N N . LEU B 1 444 ? 25.89254 53.03935 62.32592 1.000 26.81423 469 LEU B N 1
ATOM 6795 C CA . LEU B 1 444 ? 25.79094 53.91120 61.16394 1.000 27.30131 469 LEU B CA 1
ATOM 6796 C C . LEU B 1 444 ? 25.80924 55.36964 61.60306 1.000 29.02485 469 LEU B C 1
ATOM 6797 O O . LEU B 1 444 ? 25.00282 55.78204 62.44302 1.000 29.77813 469 LEU B O 1
ATOM 6802 N N . ALA B 1 445 ? 26.73460 56.14713 61.04616 1.000 29.08509 470 ALA B N 1
ATOM 6803 C CA . ALA B 1 445 ? 26.80853 57.56673 61.34841 1.000 30.19544 470 ALA B CA 1
ATOM 6804 C C . ALA B 1 445 ? 25.89874 58.35987 60.41664 1.000 32.37690 470 ALA B C 1
ATOM 6805 O O . ALA B 1 445 ? 25.32054 57.83231 59.46567 1.000 32.52248 470 ALA B O 1
ATOM 6807 N N . VAL B 1 446 ? 25.79542 59.65910 60.68719 1.000 35.17093 471 VAL B N 1
ATOM 6808 C CA . VAL B 1 446 ? 25.04827 60.57571 59.82962 1.000 43.37203 471 VAL B CA 1
ATOM 6809 C C . VAL B 1 446 ? 25.95333 60.93539 58.65339 1.000 46.51974 471 VAL B C 1
ATOM 6810 O O . VAL B 1 446 ? 26.85218 61.76985 58.77064 1.000 46.98652 471 VAL B O 1
ATOM 6814 N N . VAL B 1 447 ? 25.72708 60.27936 57.51570 1.000 49.72045 472 VAL B N 1
ATOM 6815 C CA . VAL B 1 447 ? 26.57879 60.46135 56.34850 1.000 54.34593 472 VAL B CA 1
ATOM 6816 C C . VAL B 1 447 ? 26.35817 61.85517 55.77768 1.000 60.67464 472 VAL B C 1
ATOM 6817 O O . VAL B 1 447 ? 25.21691 62.28772 55.57447 1.000 63.10661 472 VAL B O 1
ATOM 6821 N N . SER B 1 448 ? 27.44735 62.57108 55.52517 1.000 63.78611 473 SER B N 1
ATOM 6822 C CA . SER B 1 448 ? 27.33830 63.90395 54.94595 1.000 70.43213 473 SER B CA 1
ATOM 6823 C C . SER B 1 448 ? 27.47001 63.85284 53.42535 1.000 73.28363 473 SER B C 1
ATOM 6824 O O . SER B 1 448 ? 26.59248 63.32843 52.73474 1.000 73.18034 473 SER B O 1
ATOM 6827 N N . ILE C 1 9 ? 60.14344 92.79468 37.42062 1.000 53.07557 34 ILE C N 1
ATOM 6828 C CA . ILE C 1 9 ? 58.77477 92.38670 37.11348 1.000 51.75954 34 ILE C CA 1
ATOM 6829 C C . ILE C 1 9 ? 58.74599 90.96939 36.53837 1.000 52.61987 34 ILE C C 1
ATOM 6830 O O . ILE C 1 9 ? 59.26425 90.72301 35.44652 1.000 54.88916 34 ILE C O 1
ATOM 6835 N N . PRO C 1 10 ? 58.14303 90.03711 37.27609 1.000 50.96745 35 PRO C N 1
ATOM 6836 C CA . PRO C 1 10 ? 57.99308 88.67366 36.75597 1.000 52.62353 35 PRO C CA 1
ATOM 6837 C C . PRO C 1 10 ? 56.97143 88.62881 35.63044 1.000 55.82634 35 PRO C C 1
ATOM 6838 O O . PRO C 1 10 ? 55.90775 89.24730 35.70791 1.000 56.11483 35 PRO C O 1
ATOM 6842 N N . ALA C 1 11 ? 57.30866 87.90513 34.56890 1.000 58.16197 36 ALA C N 1
ATOM 6843 C CA . ALA C 1 11 ? 56.41503 87.75861 33.43225 1.000 60.26236 36 ALA C CA 1
ATOM 6844 C C . ALA C 1 11 ? 56.34816 86.29121 33.03183 1.000 62.76681 36 ALA C C 1
ATOM 6845 O O . ALA C 1 11 ? 57.17025 85.46925 33.44698 1.000 63.36613 36 ALA C O 1
ATOM 6847 N N . GLY C 1 12 ? 55.35645 85.97134 32.20369 1.000 64.57349 37 GLY C N 1
ATOM 6848 C CA . GLY C 1 12 ? 55.17531 84.59536 31.77718 1.000 65.99758 37 GLY C CA 1
ATOM 6849 C C . GLY C 1 12 ? 54.80227 83.70320 32.94635 1.000 64.00205 37 GLY C C 1
ATOM 6850 O O . GLY C 1 12 ? 54.10981 84.11798 33.88247 1.000 61.34229 37 GLY C O 1
ATOM 6851 N N . ASP C 1 13 ? 55.29535 82.46132 32.90432 1.000 65.47462 38 ASP C N 1
ATOM 6852 C CA . ASP C 1 13 ? 54.94798 81.47791 33.92605 1.000 63.27116 38 ASP C CA 1
ATOM 6853 C C . ASP C 1 13 ? 55.44983 81.88638 35.30797 1.000 58.32819 38 ASP C C 1
ATOM 6854 O O . ASP C 1 13 ? 54.84441 81.50825 36.31639 1.000 55.98589 38 ASP C O 1
ATOM 6859 N N . HIS C 1 14 ? 56.54798 82.64902 35.38236 1.000 57.65435 39 HIS C N 1
ATOM 6860 C CA . HIS C 1 14 ? 57.05513 83.09506 36.68001 1.000 54.63051 39 HIS C CA 1
ATOM 6861 C C . HIS C 1 14 ? 56.02499 83.90820 37.45193 1.000 49.73835 39 HIS C C 1
ATOM 6862 O O . HIS C 1 14 ? 56.10706 83.99808 38.68251 1.000 47.13574 39 HIS C O 1
ATOM 6869 N N . LEU C 1 15 ? 55.04737 84.48552 36.75889 1.000 48.84736 40 LEU C N 1
ATOM 6870 C CA . LEU C 1 15 ? 54.03899 85.28625 37.43619 1.000 44.23582 40 LEU C CA 1
ATOM 6871 C C . LEU C 1 15 ? 53.07471 84.40336 38.22394 1.000 43.58069 40 LEU C C 1
ATOM 6872 O O . LEU C 1 15 ? 52.67046 84.75645 39.33719 1.000 40.27402 40 LEU C O 1
ATOM 6877 N N . TRP C 1 16 ? 52.73091 83.22734 37.68844 1.000 46.42380 41 TRP C N 1
ATOM 6878 C CA . TRP C 1 16 ? 51.67308 82.40982 38.26988 1.000 46.60532 41 TRP C CA 1
ATOM 6879 C C . TRP C 1 16 ? 52.09784 80.98267 38.60914 1.000 51.89632 41 TRP C C 1
ATOM 6880 O O . TRP C 1 16 ? 51.23220 80.15594 38.91798 1.000 51.48109 41 TRP C O 1
ATOM 6891 N N . LYS C 1 17 ? 53.38802 80.66215 38.56272 1.000 56.96745 42 LYS C N 1
ATOM 6892 C CA . LYS C 1 17 ? 53.83617 79.31916 38.90556 1.000 61.64759 42 LYS C CA 1
ATOM 6893 C C . LYS C 1 17 ? 54.05672 79.19767 40.41011 1.000 61.71382 42 LYS C C 1
ATOM 6894 O O . LYS C 1 17 ? 54.38541 80.17341 41.09100 1.000 59.63905 42 LYS C O 1
ATOM 6900 N N . SER C 1 18 ? 53.86156 77.98417 40.92363 1.000 64.71596 43 SER C N 1
ATOM 6901 C CA . SER C 1 18 ? 54.07980 77.68959 42.34150 1.000 66.24595 43 SER C CA 1
ATOM 6902 C C . SER C 1 18 ? 54.07813 76.18271 42.59421 1.000 68.36520 43 SER C C 1
ATOM 6903 O O . SER C 1 18 ? 54.07945 75.38367 41.65689 1.000 71.20017 43 SER C O 1
ATOM 6906 N N . ALA C 1 23 ? 54.20533 73.24784 48.69933 1.000 47.74390 48 ALA C N 1
ATOM 6907 C CA . ALA C 1 23 ? 54.99573 72.87341 49.86800 1.000 47.86206 48 ALA C CA 1
ATOM 6908 C C . ALA C 1 23 ? 54.15232 72.96856 51.13700 1.000 45.55988 48 ALA C C 1
ATOM 6909 O O . ALA C 1 23 ? 53.40945 73.93361 51.32454 1.000 44.71013 48 ALA C O 1
ATOM 6911 N N . PRO C 1 24 ? 54.26530 71.97023 52.00830 1.000 44.55938 49 PRO C N 1
ATOM 6912 C CA . PRO C 1 24 ? 53.39354 71.92283 53.18380 1.000 42.57447 49 PRO C CA 1
ATOM 6913 C C . PRO C 1 24 ? 53.81269 72.92282 54.25037 1.000 40.16746 49 PRO C C 1
ATOM 6914 O O . PRO C 1 24 ? 54.95244 73.39112 54.30321 1.000 39.92999 49 PRO C O 1
ATOM 6918 N N . ARG C 1 25 ? 52.84486 73.26612 55.09120 1.000 37.23504 50 ARG C N 1
ATOM 6919 C CA . ARG C 1 25 ? 53.10182 74.14626 56.21875 1.000 33.69216 50 ARG C CA 1
ATOM 6920 C C . ARG C 1 25 ? 54.06592 73.46242 57.18438 1.000 33.78777 50 ARG C C 1
ATOM 6921 O O . ARG C 1 25 ? 53.86218 72.28672 57.52106 1.000 32.94195 50 ARG C O 1
ATOM 6929 N N . PRO C 1 26 ? 55.10919 74.14598 57.65657 1.000 30.58664 51 PRO C N 1
ATOM 6930 C CA . PRO C 1 26 ? 56.00113 73.51532 58.63824 1.000 34.65337 51 PRO C CA 1
ATOM 6931 C C . PRO C 1 26 ? 55.24127 73.23756 59.92663 1.000 35.43600 51 PRO C C 1
ATOM 6932 O O . PRO C 1 26 ? 54.34839 73.99429 60.32040 1.000 31.06638 51 PRO C O 1
ATOM 6936 N N . SER C 1 27 ? 55.62166 72.14719 60.59664 1.000 34.75253 52 SER C N 1
ATOM 6937 C CA . SER C 1 27 ? 54.90592 71.73049 61.79935 1.000 35.59142 52 SER C CA 1
ATOM 6938 C C . SER C 1 27 ? 54.94341 72.79861 62.88454 1.000 39.04507 52 SER C C 1
ATOM 6939 O O . SER C 1 27 ? 54.01888 72.88131 63.69987 1.000 36.35708 52 SER C O 1
ATOM 6942 N N . GLY C 1 28 ? 55.98663 73.62487 62.90488 1.000 33.58358 53 GLY C N 1
ATOM 6943 C CA . GLY C 1 28 ? 56.14512 74.69673 63.86280 1.000 34.66472 53 GLY C CA 1
ATOM 6944 C C . GLY C 1 28 ? 55.50136 76.01214 63.48748 1.000 33.39098 53 GLY C C 1
ATOM 6945 O O . GLY C 1 28 ? 55.58310 76.97160 64.26104 1.000 33.19527 53 GLY C O 1
ATOM 6946 N N . SER C 1 29 ? 54.86161 76.08985 62.32463 1.000 32.55170 54 SER C N 1
ATOM 6947 C CA . SER C 1 29 ? 54.17505 77.29030 61.87542 1.000 29.88492 54 SER C CA 1
ATOM 6948 C C . SER C 1 29 ? 52.71172 77.25902 62.30602 1.000 29.29397 54 SER C C 1
ATOM 6949 O O . SER C 1 29 ? 52.14811 76.20459 62.59556 1.000 29.66003 54 SER C O 1
ATOM 6952 N N . THR C 1 30 ? 52.10473 78.44331 62.36389 1.000 28.42710 55 THR C N 1
ATOM 6953 C CA . THR C 1 30 ? 50.75423 78.61322 62.88486 1.000 28.53327 55 THR C CA 1
ATOM 6954 C C . THR C 1 30 ? 49.85428 79.21079 61.81092 1.000 26.18503 55 THR C C 1
ATOM 6955 O O . THR C 1 30 ? 50.22459 80.19476 61.16864 1.000 24.95504 55 THR C O 1
ATOM 6959 N N . TYR C 1 31 ? 48.68388 78.61040 61.60741 1.000 25.98598 56 TYR C N 1
ATOM 6960 C CA . TYR C 1 31 ? 47.67363 79.24311 60.77048 1.000 27.04923 56 TYR C CA 1
ATOM 6961 C C . TYR C 1 31 ? 47.25156 80.56979 61.39130 1.000 26.93871 56 TYR C C 1
ATOM 6962 O O . TYR C 1 31 ? 46.95008 80.63886 62.58601 1.000 29.21335 56 TYR C O 1
ATOM 6971 N N . MET C 1 32 ? 47.25258 81.63378 60.58951 1.000 25.07228 57 MET C N 1
ATOM 6972 C CA . MET C 1 32 ? 47.09744 82.98192 61.12296 1.000 25.09765 57 MET C CA 1
ATOM 6973 C C . MET C 1 32 ? 45.67806 83.52798 61.01355 1.000 26.25357 57 MET C C 1
ATOM 6974 O O . MET C 1 32 ? 45.46862 84.72347 61.24977 1.000 26.20406 57 MET C O 1
ATOM 6979 N N . GLY C 1 33 ? 44.69733 82.68392 60.70451 1.000 27.65991 58 GLY C N 1
ATOM 6980 C CA . GLY C 1 33 ? 43.31370 83.12018 60.72487 1.000 28.16431 58 GLY C CA 1
ATOM 6981 C C . GLY C 1 33 ? 42.90118 83.51014 62.13161 1.000 28.19763 58 GLY C C 1
ATOM 6982 O O . GLY C 1 33 ? 43.16257 82.77033 63.08056 1.000 27.54492 58 GLY C O 1
ATOM 6983 N N . GLY C 1 34 ? 42.32215 84.69693 62.29034 1.000 28.59444 59 GLY C N 1
ATOM 6984 C CA . GLY C 1 34 ? 41.92950 85.16935 63.60854 1.000 29.12967 59 GLY C CA 1
ATOM 6985 C C . GLY C 1 34 ? 43.07714 85.33669 64.58116 1.000 28.15657 59 GLY C C 1
ATOM 6986 O O . GLY C 1 34 ? 42.85780 85.30652 65.79695 1.000 27.01233 59 GLY C O 1
ATOM 6987 N N . PHE C 1 35 ? 44.29651 85.53548 64.08535 1.000 27.32866 60 PHE C N 1
ATOM 6988 C CA . PHE C 1 35 ? 45.44160 85.59443 64.98529 1.000 27.66364 60 PHE C CA 1
ATOM 6989 C C . PHE C 1 35 ? 45.36604 86.83658 65.86588 1.000 27.33952 60 PHE C C 1
ATOM 6990 O O . PHE C 1 35 ? 45.10813 87.94469 65.38264 1.000 26.80672 60 PHE C O 1
ATOM 6998 N N . LYS C 1 36 ? 45.60172 86.64420 67.16028 1.000 28.02603 61 LYS C N 1
ATOM 6999 C CA . LYS C 1 36 ? 45.65573 87.72103 68.14047 1.000 29.59075 61 LYS C CA 1
ATOM 7000 C C . LYS C 1 36 ? 47.10582 87.88914 68.58107 1.000 27.78255 61 LYS C C 1
ATOM 7001 O O . LYS C 1 36 ? 47.69172 86.97102 69.16493 1.000 27.97187 61 LYS C O 1
ATOM 7007 N N . ALA C 1 37 ? 47.68163 89.05057 68.28897 1.000 25.93041 62 ALA C N 1
ATOM 7008 C CA . ALA C 1 37 ? 49.04314 89.35520 68.69256 1.000 25.29486 62 ALA C CA 1
ATOM 7009 C C . ALA C 1 37 ? 49.07232 89.84952 70.13782 1.000 28.78486 62 ALA C C 1
ATOM 7010 O O . ALA C 1 37 ? 48.03282 90.21024 70.70173 1.000 29.02581 62 ALA C O 1
ATOM 7012 N N . PRO C 1 38 ? 50.24360 89.82830 70.78159 1.000 29.78140 63 PRO C N 1
ATOM 7013 C CA . PRO C 1 38 ? 50.34719 90.42339 72.12113 1.000 31.30846 63 PRO C CA 1
ATOM 7014 C C . PRO C 1 38 ? 49.97089 91.89955 72.08566 1.000 31.32461 63 PRO C C 1
ATOM 7015 O O . PRO C 1 38 ? 50.22584 92.60108 71.10231 1.000 29.57587 63 PRO C O 1
ATOM 7019 N N . ARG C 1 39 ? 49.34951 92.36501 73.16779 1.000 32.94352 64 ARG C N 1
ATOM 7020 C CA . ARG C 1 39 ? 48.90740 93.75231 73.23367 1.000 34.80067 64 ARG C CA 1
ATOM 7021 C C . ARG C 1 39 ? 50.10295 94.69552 73.20531 1.000 33.31671 64 ARG C C 1
ATOM 7022 O O . ARG C 1 39 ? 51.15649 94.41143 73.78170 1.000 34.33470 64 ARG C O 1
ATOM 7030 N N . LEU C 1 40 ? 49.93431 95.82904 72.53717 1.000 31.34799 65 LEU C N 1
ATOM 7031 C CA . LEU C 1 40 ? 50.95202 96.87417 72.50062 1.000 30.28420 65 LEU C CA 1
ATOM 7032 C C . LEU C 1 40 ? 50.34811 98.15642 73.05531 1.000 33.92932 65 LEU C C 1
ATOM 7033 O O . LEU C 1 40 ? 49.68442 98.89986 72.32760 1.000 34.68004 65 LEU C O 1
ATOM 7038 N N . GLY C 1 41 ? 50.56950 98.41650 74.34174 1.000 37.64501 66 GLY C N 1
ATOM 7039 C CA . GLY C 1 41 ? 50.12386 99.68051 74.90073 1.000 40.77593 66 GLY C CA 1
ATOM 7040 C C . GLY C 1 41 ? 50.80663 100.85328 74.22650 1.000 40.65224 66 GLY C C 1
ATOM 7041 O O . GLY C 1 41 ? 50.19489 101.89916 74.00026 1.000 41.81851 66 GLY C O 1
ATOM 7042 N N . ARG C 1 42 ? 52.08143 100.68583 73.88659 1.000 39.92405 67 ARG C N 1
ATOM 7043 C CA . ARG C 1 42 ? 52.83010 101.62123 73.06295 1.000 39.97823 67 ARG C CA 1
ATOM 7044 C C . ARG C 1 42 ? 53.25618 100.88045 71.80506 1.000 36.00209 67 ARG C C 1
ATOM 7045 O O . ARG C 1 42 ? 53.83713 99.79302 71.88973 1.000 37.40085 67 ARG C O 1
ATOM 7053 N N . ILE C 1 43 ? 52.93864 101.44280 70.64514 1.000 31.60370 68 ILE C N 1
ATOM 7054 C CA . ILE C 1 43 ? 53.29182 100.84070 69.36672 1.000 29.78150 68 ILE C CA 1
ATOM 7055 C C . ILE C 1 43 ? 54.46292 101.61606 68.78704 1.000 30.36857 68 ILE C C 1
ATOM 7056 O O . ILE C 1 43 ? 54.34457 102.81421 68.50109 1.000 31.72879 68 ILE C O 1
ATOM 7061 N N . ARG C 1 44 ? 55.59539 100.94131 68.62285 1.000 27.88190 69 ARG C N 1
ATOM 7062 C CA . ARG C 1 44 ? 56.76032 101.52700 67.97333 1.000 25.51874 69 ARG C CA 1
ATOM 7063 C C . ARG C 1 44 ? 56.66364 101.23381 66.48201 1.000 24.17767 69 ARG C C 1
ATOM 7064 O O . ARG C 1 44 ? 56.84763 100.08825 66.04854 1.000 19.48038 69 ARG C O 1
ATOM 7072 N N . LEU C 1 45 ? 56.33211 102.26278 65.70644 1.000 23.85947 70 LEU C N 1
ATOM 7073 C CA . LEU C 1 45 ? 55.96017 102.13351 64.30375 1.000 22.31856 70 LEU C CA 1
ATOM 7074 C C . LEU C 1 45 ? 57.02884 102.74175 63.40278 1.000 22.72292 70 LEU C C 1
ATOM 7075 O O . LEU C 1 45 ? 57.58593 103.79884 63.70908 1.000 25.17425 70 LEU C O 1
ATOM 7080 N N . ALA C 1 46 ? 57.32322 102.06738 62.29532 1.000 22.90485 71 ALA C N 1
ATOM 7081 C CA . ALA C 1 46 ? 58.26826 102.56777 61.30801 1.000 24.92931 71 ALA C CA 1
ATOM 7082 C C . ALA C 1 46 ? 57.62131 102.57635 59.92849 1.000 26.11052 71 ALA C C 1
ATOM 7083 O O . ALA C 1 46 ? 56.72747 101.77655 59.63849 1.000 27.57748 71 ALA C O 1
ATOM 7085 N N . PHE C 1 47 ? 58.07351 103.49468 59.07835 1.000 25.29871 72 PHE C N 1
ATOM 7086 C CA . PHE C 1 47 ? 57.55133 103.63787 57.72668 1.000 24.07206 72 PHE C CA 1
ATOM 7087 C C . PHE C 1 47 ? 58.63519 103.30153 56.71486 1.000 24.19963 72 PHE C C 1
ATOM 7088 O O . PHE C 1 47 ? 59.77487 103.76027 56.84140 1.000 24.03951 72 PHE C O 1
ATOM 7096 N N . ILE C 1 48 ? 58.27759 102.50181 55.71687 1.000 22.92431 73 ILE C N 1
ATOM 7097 C CA . ILE C 1 48 ? 59.17505 102.15077 54.62552 1.000 23.05359 73 ILE C CA 1
ATOM 7098 C C . ILE C 1 48 ? 58.50714 102.61125 53.34204 1.000 22.82251 73 ILE C C 1
ATOM 7099 O O . ILE C 1 48 ? 57.46392 102.07647 52.94934 1.000 22.75138 73 ILE C O 1
ATOM 7104 N N . GLY C 1 49 ? 59.08868 103.61837 52.70472 1.000 22.78845 74 GLY C N 1
ATOM 7105 C CA . GLY C 1 49 ? 58.46685 104.21630 51.54760 1.000 24.23502 74 GLY C CA 1
ATOM 7106 C C . GLY C 1 49 ? 57.55331 105.34300 51.97023 1.000 24.74964 74 GLY C C 1
ATOM 7107 O O . GLY C 1 49 ? 56.45321 105.10350 52.48312 1.000 23.29801 74 GLY C O 1
ATOM 7108 N N . VAL C 1 50 ? 58.01353 106.58056 51.79406 1.000 24.87513 75 VAL C N 1
ATOM 7109 C CA . VAL C 1 50 ? 57.19727 107.73146 52.15190 1.000 26.18636 75 VAL C CA 1
ATOM 7110 C C . VAL C 1 50 ? 57.05898 108.64787 50.94110 1.000 26.87987 75 VAL C C 1
ATOM 7111 O O . VAL C 1 50 ? 57.44543 109.82269 50.97801 1.000 26.58199 75 VAL C O 1
ATOM 7115 N N . GLY C 1 51 ? 56.47678 108.11682 49.86624 1.000 26.95470 76 GLY C N 1
ATOM 7116 C CA . GLY C 1 51 ? 56.10135 108.93846 48.73532 1.000 28.20670 76 GLY C CA 1
ATOM 7117 C C . GLY C 1 51 ? 54.72269 109.49959 49.00858 1.000 28.66403 76 GLY C C 1
ATOM 7118 O O . GLY C 1 51 ? 54.41743 109.82098 50.15907 1.000 27.70652 76 GLY C O 1
ATOM 7119 N N . GLY C 1 52 ? 53.87026 109.59482 47.98690 1.000 29.41439 77 GLY C N 1
ATOM 7120 C CA . GLY C 1 52 ? 52.53224 110.12312 48.20758 1.000 30.29250 77 GLY C CA 1
ATOM 7121 C C . GLY C 1 52 ? 51.76269 109.35695 49.26722 1.000 28.34269 77 GLY C C 1
ATOM 7122 O O . GLY C 1 52 ? 51.27350 109.93617 50.23905 1.000 28.99468 77 GLY C O 1
ATOM 7123 N N . ARG C 1 53 ? 51.66733 108.03768 49.10711 1.000 27.06566 78 ARG C N 1
ATOM 7124 C CA . ARG C 1 53 ? 50.84046 107.24126 50.00928 1.000 27.30891 78 ARG C CA 1
ATOM 7125 C C . ARG C 1 53 ? 51.48692 107.10481 51.38575 1.000 27.26010 78 ARG C C 1
ATOM 7126 O O . ARG C 1 53 ? 50.81303 107.24277 52.41478 1.000 27.52731 78 ARG C O 1
ATOM 7134 N N . GLY C 1 54 ? 52.78693 106.80709 51.42612 1.000 26.34890 79 GLY C N 1
ATOM 7135 C CA . GLY C 1 54 ? 53.45777 106.64745 52.70904 1.000 25.04368 79 GLY C CA 1
ATOM 7136 C C . GLY C 1 54 ? 53.38980 107.89760 53.56679 1.000 25.27089 79 GLY C C 1
ATOM 7137 O O . GLY C 1 54 ? 53.13938 107.82403 54.77246 1.000 24.80101 79 GLY C O 1
ATOM 7138 N N . PHE C 1 55 ? 53.58496 109.06538 52.95447 1.000 25.99006 80 PHE C N 1
ATOM 7139 C CA . PHE C 1 55 ? 53.49674 110.30321 53.71925 1.000 26.80889 80 PHE C CA 1
ATOM 7140 C C . PHE C 1 55 ? 52.07105 110.57546 54.18786 1.000 27.87659 80 PHE C C 1
ATOM 7141 O O . PHE C 1 55 ? 51.87891 111.17120 55.25600 1.000 28.62813 80 PHE C O 1
ATOM 7149 N N . SER C 1 56 ? 51.06617 110.15567 53.40912 1.000 26.65768 81 SER C N 1
ATOM 7150 C CA . SER C 1 56 ? 49.67779 110.29986 53.84281 1.000 28.31840 81 SER C CA 1
ATOM 7151 C C . SER C 1 56 ? 49.41729 109.48864 55.10364 1.000 26.22343 81 SER C C 1
ATOM 7152 O O . SER C 1 56 ? 48.80243 109.97863 56.05731 1.000 27.99753 81 SER C O 1
ATOM 7155 N N . HIS C 1 57 ? 49.86267 108.23240 55.11432 1.000 24.80996 82 HIS C N 1
ATOM 7156 C CA . HIS C 1 57 ? 49.73615 107.41181 56.31394 1.000 25.39520 82 HIS C CA 1
ATOM 7157 C C . HIS C 1 57 ? 50.48331 108.03767 57.48515 1.000 26.05881 82 HIS C C 1
ATOM 7158 O O . HIS C 1 57 ? 49.96208 108.09438 58.60429 1.000 26.67154 82 HIS C O 1
ATOM 7165 N N . LEU C 1 58 ? 51.70691 108.51195 57.24139 1.000 26.01411 83 LEU C N 1
ATOM 7166 C CA . LEU C 1 58 ? 52.50988 109.11792 58.30109 1.000 27.32730 83 LEU C CA 1
ATOM 7167 C C . LEU C 1 58 ? 51.80149 110.32122 58.90796 1.000 28.74442 83 LEU C C 1
ATOM 7168 O O . LEU C 1 58 ? 51.76210 110.48195 60.13450 1.000 29.96618 83 LEU C O 1
ATOM 7173 N N . ALA C 1 59 ? 51.24549 111.18687 58.05653 1.000 28.97626 84 ALA C N 1
ATOM 7174 C CA . ALA C 1 59 ? 50.59033 112.39519 58.54432 1.000 31.62831 84 ALA C CA 1
ATOM 7175 C C . ALA C 1 59 ? 49.38559 112.05872 59.41572 1.000 32.81807 84 ALA C C 1
ATOM 7176 O O . ALA C 1 59 ? 49.16083 112.69895 60.45014 1.000 32.89811 84 ALA C O 1
ATOM 7178 N N . GLN C 1 60 ? 48.61166 111.04029 59.02542 1.000 31.74416 85 GLN C N 1
ATOM 7179 C CA . GLN C 1 60 ? 47.44780 110.65307 59.81584 1.000 32.79004 85 GLN C CA 1
ATOM 7180 C C . GLN C 1 60 ? 47.85161 109.93409 61.09265 1.000 31.50859 85 GLN C C 1
ATOM 7181 O O . GLN C 1 60 ? 47.18869 110.09387 62.12372 1.000 30.07517 85 GLN C O 1
ATOM 7187 N N . MET C 1 61 ? 48.93994 109.16272 61.05347 1.000 30.96139 86 MET C N 1
ATOM 7188 C CA . MET C 1 61 ? 49.36006 108.42425 62.23538 1.000 33.99100 86 MET C CA 1
ATOM 7189 C C . MET C 1 61 ? 49.88022 109.34364 63.32989 1.000 33.87158 86 MET C C 1
ATOM 7190 O O . MET C 1 61 ? 49.92911 108.92885 64.49181 1.000 33.63369 86 MET C O 1
ATOM 7195 N N . CYS C 1 62 ? 50.23747 110.58788 62.99263 1.000 34.62911 87 CYS C N 1
ATOM 7196 C CA . CYS C 1 62 ? 50.75834 111.52142 63.98693 1.000 36.33606 87 CYS C CA 1
ATOM 7197 C C . CYS C 1 62 ? 49.72720 111.91054 65.03880 1.000 39.63890 87 CYS C C 1
ATOM 7198 O O . CYS C 1 62 ? 50.11157 112.38229 66.11286 1.000 41.53984 87 CYS C O 1
ATOM 7201 N N . VAL C 1 63 ? 48.43404 111.75094 64.75618 1.000 39.94823 88 VAL C N 1
ATOM 7202 C CA . VAL C 1 63 ? 47.39294 112.13186 65.70350 1.000 42.05092 88 VAL C CA 1
ATOM 7203 C C . VAL C 1 63 ? 46.87056 110.93051 66.47920 1.000 43.42503 88 VAL C C 1
ATOM 7204 O O . VAL C 1 63 ? 45.88102 111.05159 67.20878 1.000 47.02745 88 VAL C O 1
ATOM 7208 N N . MET C 1 64 ? 47.52880 109.78220 66.36673 1.000 40.87634 89 MET C N 1
ATOM 7209 C CA . MET C 1 64 ? 47.08040 108.58045 67.04772 1.000 41.86325 89 MET C CA 1
ATOM 7210 C C . MET C 1 64 ? 47.71916 108.49418 68.42515 1.000 41.70238 89 MET C C 1
ATOM 7211 O O . MET C 1 64 ? 48.91667 108.74920 68.58183 1.000 40.73902 89 MET C O 1
ATOM 7216 N N . ASP C 1 65 ? 46.90974 108.12967 69.41807 1.000 42.00387 90 ASP C N 1
ATOM 7217 C CA . ASP C 1 65 ? 47.40286 107.88010 70.76356 1.000 42.04694 90 ASP C CA 1
ATOM 7218 C C . ASP C 1 65 ? 48.03230 106.49641 70.85232 1.000 37.42587 90 ASP C C 1
ATOM 7219 O O . ASP C 1 65 ? 47.61384 105.55415 70.17559 1.000 34.13699 90 ASP C O 1
ATOM 7224 N N . GLY C 1 66 ? 49.03754 106.37908 71.71275 1.000 37.51582 91 GLY C N 1
ATOM 7225 C CA . GLY C 1 66 ? 49.70376 105.10771 71.89118 1.000 35.69770 91 GLY C CA 1
ATOM 7226 C C . GLY C 1 66 ? 50.58549 104.69560 70.73876 1.000 31.75058 91 GLY C C 1
ATOM 7227 O O . GLY C 1 66 ? 50.88969 103.50919 70.60028 1.000 30.87593 91 GLY C O 1
ATOM 7228 N N . VAL C 1 67 ? 51.02873 105.64352 69.91796 1.000 30.08455 92 VAL C N 1
ATOM 7229 C CA . VAL C 1 67 ? 51.83476 105.34835 68.73969 1.000 29.12314 92 VAL C CA 1
ATOM 7230 C C . VAL C 1 67 ? 53.10116 106.18832 68.79222 1.000 31.67583 92 VAL C C 1
ATOM 7231 O O . VAL C 1 67 ? 53.03411 107.41265 68.94973 1.000 33.11654 92 VAL C O 1
ATOM 7235 N N . GLU C 1 68 ? 54.24795 105.54249 68.60538 1.000 31.04492 93 GLU C N 1
ATOM 7236 C CA . GLU C 1 68 ? 55.52599 106.23638 68.51554 1.000 31.64757 93 GLU C CA 1
ATOM 7237 C C . GLU C 1 68 ? 56.14656 105.90777 67.16842 1.000 28.48589 93 GLU C C 1
ATOM 7238 O O . GLU C 1 68 ? 56.45830 104.74354 66.89453 1.000 27.91865 93 GLU C O 1
ATOM 7244 N N . ILE C 1 69 ? 56.31294 106.92651 66.32680 1.000 27.93388 94 ILE C N 1
ATOM 7245 C CA . ILE C 1 69 ? 56.91946 106.73727 65.01112 1.000 26.70555 94 ILE C CA 1
ATOM 7246 C C . ILE C 1 69 ? 58.42960 106.81151 65.20489 1.000 27.28204 94 ILE C C 1
ATOM 7247 O O . ILE C 1 69 ? 58.99243 107.89284 65.37981 1.000 29.27441 94 ILE C O 1
ATOM 7252 N N . VAL C 1 70 ? 59.08784 105.65258 65.18164 1.000 26.31641 95 VAL C N 1
ATOM 7253 C CA . VAL C 1 70 ? 60.50082 105.57917 65.53413 1.000 27.38940 95 VAL C CA 1
ATOM 7254 C C . VAL C 1 70 ? 61.43702 105.67349 64.33243 1.000 27.13533 95 VAL C C 1
ATOM 7255 O O . VAL C 1 70 ? 62.60356 106.06085 64.50320 1.000 28.39074 95 VAL C O 1
ATOM 7259 N N . GLY C 1 71 ? 60.97210 105.34110 63.13332 1.000 25.04039 96 GLY C N 1
ATOM 7260 C CA . GLY C 1 71 ? 61.84693 105.33057 61.97153 1.000 25.45982 96 GLY C CA 1
ATOM 7261 C C . GLY C 1 71 ? 61.09760 105.57985 60.68126 1.000 26.06114 96 GLY C C 1
ATOM 7262 O O . GLY C 1 71 ? 59.92271 105.22165 60.53832 1.000 24.47665 96 GLY C O 1
ATOM 7263 N N . ILE C 1 72 ? 61.79851 106.18461 59.72562 1.000 26.54387 97 ILE C N 1
ATOM 7264 C CA . ILE C 1 72 ? 61.25843 106.50546 58.40864 1.000 27.70161 97 ILE C CA 1
ATOM 7265 C C . ILE C 1 72 ? 62.33116 106.19910 57.37406 1.000 26.90231 97 ILE C C 1
ATOM 7266 O O . ILE C 1 72 ? 63.48723 106.60588 57.53404 1.000 25.85510 97 ILE C O 1
ATOM 7271 N N . CYS C 1 73 ? 61.95809 105.46646 56.32550 1.000 26.83286 98 CYS C N 1
ATOM 7272 C CA . CYS C 1 73 ? 62.90859 105.02003 55.31672 1.000 26.96590 98 CYS C CA 1
ATOM 7273 C C . CYS C 1 73 ? 62.35027 105.24970 53.92174 1.000 28.17815 98 CYS C C 1
ATOM 7274 O O . CYS C 1 73 ? 61.20423 104.88930 53.63634 1.000 28.33442 98 CYS C O 1
ATOM 7277 N N . ASP C 1 74 ? 63.17488 105.82123 53.05099 1.000 28.88487 99 ASP C N 1
ATOM 7278 C CA . ASP C 1 74 ? 62.82542 106.01065 51.65398 1.000 29.73501 99 ASP C CA 1
ATOM 7279 C C . ASP C 1 74 ? 64.12225 106.06028 50.86899 1.000 31.60157 99 ASP C C 1
ATOM 7280 O O . ASP C 1 74 ? 65.17244 106.40142 51.41619 1.000 34.94255 99 ASP C O 1
ATOM 7285 N N . LEU C 1 75 ? 64.04866 105.70315 49.58751 1.000 30.49469 100 LEU C N 1
ATOM 7286 C CA . LEU C 1 75 ? 65.22341 105.83315 48.73377 1.000 31.46407 100 LEU C CA 1
ATOM 7287 C C . LEU C 1 75 ? 65.69588 107.27775 48.68760 1.000 33.21072 100 LEU C C 1
ATOM 7288 O O . LEU C 1 75 ? 66.90279 107.54666 48.69564 1.000 34.96895 100 LEU C O 1
ATOM 7293 N N . LYS C 1 76 ? 64.75625 108.21995 48.64673 1.000 33.15983 101 LYS C N 1
ATOM 7294 C CA . LYS C 1 76 ? 65.07091 109.63178 48.48161 1.000 35.33967 101 LYS C CA 1
ATOM 7295 C C . LYS C 1 76 ? 65.27659 110.29761 49.83550 1.000 34.46573 101 LYS C C 1
ATOM 7296 O O . LYS C 1 76 ? 64.38835 110.26685 50.69348 1.000 32.13021 101 LYS C O 1
ATOM 7302 N N . GLU C 1 77 ? 66.43900 110.93168 50.00057 1.000 37.73610 102 GLU C N 1
ATOM 7303 C CA . GLU C 1 77 ? 66.77281 111.58550 51.26123 1.000 39.23495 102 GLU C CA 1
ATOM 7304 C C . GLU C 1 77 ? 65.78412 112.69775 51.59340 1.000 37.46787 102 GLU C C 1
ATOM 7305 O O . GLU C 1 77 ? 65.41422 112.88072 52.75933 1.000 36.30434 102 GLU C O 1
ATOM 7311 N N . GLU C 1 78 ? 65.32913 113.44340 50.58299 1.000 38.30488 103 GLU C N 1
ATOM 7312 C CA . GLU C 1 78 ? 64.44541 114.56793 50.86628 1.000 39.85286 103 GLU C CA 1
ATOM 7313 C C . GLU C 1 78 ? 63.06188 114.09948 51.29369 1.000 35.60409 103 GLU C C 1
ATOM 7314 O O . GLU C 1 78 ? 62.38406 114.79829 52.05379 1.000 35.83658 103 GLU C O 1
ATOM 7320 N N . LEU C 1 79 ? 62.64055 112.91310 50.85278 1.000 32.79056 104 LEU C N 1
ATOM 7321 C CA . LEU C 1 79 ? 61.35515 112.38805 51.29331 1.000 31.88648 104 LEU C CA 1
ATOM 7322 C C . LEU C 1 79 ? 61.44024 111.86108 52.71949 1.000 31.13426 104 LEU C C 1
ATOM 7323 O O . LEU C 1 79 ? 60.51265 112.05985 53.51303 1.000 26.77361 104 LEU C O 1
ATOM 7328 N N . THR C 1 80 ? 62.55354 111.20646 53.06461 1.000 30.76421 105 THR C N 1
ATOM 7329 C CA . THR C 1 80 ? 62.78643 110.81897 54.45221 1.000 29.17211 105 THR C CA 1
ATOM 7330 C C . THR C 1 80 ? 62.75495 112.03818 55.36479 1.000 29.71554 105 THR C C 1
ATOM 7331 O O . THR C 1 80 ? 62.09232 112.03111 56.40927 1.000 29.22276 105 THR C O 1
ATOM 7335 N N . LYS C 1 81 ? 63.44464 113.11094 54.96378 1.000 30.72087 106 LYS C N 1
ATOM 7336 C CA . LYS C 1 81 ? 63.49997 114.31500 55.78698 1.000 32.69015 106 LYS C CA 1
ATOM 7337 C C . LYS C 1 81 ? 62.12122 114.94318 55.95134 1.000 33.17762 106 LYS C C 1
ATOM 7338 O O . LYS C 1 81 ? 61.77886 115.42554 57.03804 1.000 31.46559 106 LYS C O 1
ATOM 7344 N N . ARG C 1 82 ? 61.31768 114.95575 54.88049 1.000 33.90032 107 ARG C N 1
ATOM 7345 C CA . ARG C 1 82 ? 59.95754 115.47718 54.98364 1.000 34.11220 107 ARG C CA 1
ATOM 7346 C C . ARG C 1 82 ? 59.14839 114.69802 56.01255 1.000 30.51782 107 ARG C C 1
ATOM 7347 O O . ARG C 1 82 ? 58.40576 115.28661 56.80709 1.000 29.82428 107 ARG C O 1
ATOM 7355 N N . GLY C 1 83 ? 59.27295 113.37092 56.00884 1.000 28.26455 108 GLY C N 1
ATOM 7356 C CA . GLY C 1 83 ? 58.57257 112.57738 57.00198 1.000 27.56421 108 GLY C CA 1
ATOM 7357 C C . GLY C 1 83 ? 59.08236 112.82676 58.40763 1.000 29.24327 108 GLY C C 1
ATOM 7358 O O . GLY C 1 83 ? 58.29313 112.99788 59.34058 1.000 30.56411 108 GLY C O 1
ATOM 7359 N N . VAL C 1 84 ? 60.40731 112.86428 58.57585 1.000 30.38851 109 VAL C N 1
ATOM 7360 C CA . VAL C 1 84 ? 60.99658 113.10475 59.89171 1.000 30.05541 109 VAL C CA 1
ATOM 7361 C C . VAL C 1 84 ? 60.57312 114.46523 60.42834 1.000 32.39957 109 VAL C C 1
ATOM 7362 O O . VAL C 1 84 ? 60.20188 114.59803 61.60195 1.000 33.08753 109 VAL C O 1
ATOM 7366 N N . ASP C 1 85 ? 60.61634 115.49544 59.58019 1.000 33.33187 110 ASP C N 1
ATOM 7367 C CA . ASP C 1 85 ? 60.23112 116.83212 60.02084 1.000 36.23935 110 ASP C CA 1
ATOM 7368 C C . ASP C 1 85 ? 58.76766 116.87863 60.44214 1.000 35.31283 110 ASP C C 1
ATOM 7369 O O . ASP C 1 85 ? 58.41858 117.52604 61.43821 1.000 35.25966 110 ASP C O 1
ATOM 7374 N N . ARG C 1 86 ? 57.90120 116.18661 59.69837 1.000 33.39939 111 ARG C N 1
ATOM 7375 C CA . ARG C 1 86 ? 56.47514 116.19149 60.00297 1.000 33.57387 111 ARG C CA 1
ATOM 7376 C C . ARG C 1 86 ? 56.19914 115.55844 61.35988 1.000 32.32181 111 ARG C C 1
ATOM 7377 O O . ARG C 1 86 ? 55.42692 116.09720 62.16118 1.000 34.85849 111 ARG C O 1
ATOM 7385 N N . VAL C 1 87 ? 56.83639 114.42361 61.64404 1.000 29.86196 112 VAL C N 1
ATOM 7386 C CA . VAL C 1 87 ? 56.62478 113.76519 62.92722 1.000 28.77094 112 VAL C CA 1
ATOM 7387 C C . VAL C 1 87 ? 57.12502 114.64510 64.06885 1.000 32.20069 112 VAL C C 1
ATOM 7388 O O . VAL C 1 87 ? 56.45490 114.78793 65.09944 1.000 32.93079 112 VAL C O 1
ATOM 7392 N N . LEU C 1 88 ? 58.29416 115.26742 63.90171 1.000 31.50497 113 LEU C N 1
ATOM 7393 C CA . LEU C 1 88 ? 58.81066 116.12228 64.96770 1.000 34.87894 113 LEU C CA 1
ATOM 7394 C C . LEU C 1 88 ? 57.87878 117.29780 65.23914 1.000 37.49647 113 LEU C C 1
ATOM 7395 O O . LEU C 1 88 ? 57.59316 117.61560 66.40062 1.000 36.80733 113 LEU C O 1
ATOM 7400 N N . SER C 1 89 ? 57.37629 117.94432 64.18390 1.000 38.00226 114 SER C N 1
ATOM 7401 C CA . SER C 1 89 ? 56.51786 119.10803 64.38781 1.000 41.05757 114 SER C CA 1
ATOM 7402 C C . SER C 1 89 ? 55.17979 118.72732 65.01353 1.000 41.66595 114 SER C C 1
ATOM 7403 O O . SER C 1 89 ? 54.60402 119.52045 65.76711 1.000 42.98632 114 SER C O 1
ATOM 7406 N N . ARG C 1 90 ? 54.67531 117.52729 64.72815 1.000 40.50922 115 ARG C N 1
ATOM 7407 C CA . ARG C 1 90 ? 53.35862 117.11736 65.20061 1.000 42.87588 115 ARG C CA 1
ATOM 7408 C C . ARG C 1 90 ? 53.39600 116.30665 66.48656 1.000 44.21364 115 ARG C C 1
ATOM 7409 O O . ARG C 1 90 ? 52.45857 116.39625 67.28361 1.000 46.25700 115 ARG C O 1
ATOM 7417 N N . MET C 1 91 ? 54.44314 115.51192 66.70773 1.000 43.25494 116 MET C N 1
ATOM 7418 C CA . MET C 1 91 ? 54.50072 114.62047 67.85649 1.000 42.86323 116 MET C CA 1
ATOM 7419 C C . MET C 1 91 ? 55.55707 115.01600 68.88201 1.000 44.11686 116 MET C C 1
ATOM 7420 O O . MET C 1 91 ? 55.52515 114.50019 70.00366 1.000 44.63373 116 MET C O 1
ATOM 7425 N N . GLY C 1 92 ? 56.47055 115.92324 68.53804 1.000 45.65984 117 GLY C N 1
ATOM 7426 C CA . GLY C 1 92 ? 57.47403 116.42875 69.45747 1.000 48.05793 117 GLY C CA 1
ATOM 7427 C C . GLY C 1 92 ? 58.70983 115.57576 69.65255 1.000 48.83112 117 GLY C C 1
ATOM 7428 O O . GLY C 1 92 ? 59.54959 115.92527 70.49055 1.000 50.66066 117 GLY C O 1
ATOM 7429 N N . LYS C 1 93 ? 58.86497 114.48339 68.90353 1.000 47.37717 118 LYS C N 1
ATOM 7430 C CA . LYS C 1 93 ? 60.05146 113.63666 68.99164 1.000 46.24950 118 LYS C CA 1
ATOM 7431 C C . LYS C 1 93 ? 60.43638 113.16925 67.59444 1.000 42.20296 118 LYS C C 1
ATOM 7432 O O . LYS C 1 93 ? 59.57502 112.72643 66.82960 1.000 40.27875 118 LYS C O 1
ATOM 7438 N N . SER C 1 94 ? 61.72011 113.27949 67.25871 1.000 41.58880 119 SER C N 1
ATOM 7439 C CA . SER C 1 94 ? 62.17015 112.96816 65.90478 1.000 40.26355 119 SER C CA 1
ATOM 7440 C C . SER C 1 94 ? 62.38779 111.46736 65.74388 1.000 37.11980 119 SER C C 1
ATOM 7441 O O . SER C 1 94 ? 63.08850 110.85843 66.55377 1.000 37.29688 119 SER C O 1
ATOM 7444 N N . PRO C 1 95 ? 61.81740 110.84580 64.71744 1.000 34.31041 120 PRO C N 1
ATOM 7445 C CA . PRO C 1 95 ? 62.22488 109.48540 64.35873 1.000 32.08433 120 PRO C CA 1
ATOM 7446 C C . PRO C 1 95 ? 63.60039 109.48619 63.71482 1.000 32.10797 120 PRO C C 1
ATOM 7447 O O . PRO C 1 95 ? 64.11984 110.51911 63.28763 1.000 33.40078 120 PRO C O 1
ATOM 7451 N N . LEU C 1 96 ? 64.20261 108.30429 63.67189 1.000 31.10145 121 LEU C N 1
ATOM 7452 C CA . LEU C 1 96 ? 65.44231 108.12652 62.93283 1.000 32.30388 121 LEU C CA 1
ATOM 7453 C C . LEU C 1 96 ? 65.13056 107.97725 61.44865 1.000 31.06793 121 LEU C C 1
ATOM 7454 O O . LEU C 1 96 ? 64.16669 107.30956 61.07019 1.000 29.64141 121 LEU C O 1
ATOM 7459 N N . GLY C 1 97 ? 65.92376 108.63176 60.60937 1.000 32.95040 122 GLY C N 1
ATOM 7460 C CA . GLY C 1 97 ? 65.70853 108.63896 59.16580 1.000 32.12453 122 GLY C CA 1
ATOM 7461 C C . GLY C 1 97 ? 66.73529 107.78100 58.44601 1.000 32.00069 122 GLY C C 1
ATOM 7462 O O . GLY C 1 97 ? 67.91651 107.78689 58.80476 1.000 32.61429 122 GLY C O 1
ATOM 7463 N N . TYR C 1 98 ? 66.28527 107.07171 57.40618 1.000 30.31690 123 TYR C N 1
ATOM 7464 C CA . TYR C 1 98 ? 67.15071 106.18223 56.63514 1.000 31.49408 123 TYR C CA 1
ATOM 7465 C C . TYR C 1 98 ? 66.88833 106.35646 55.14823 1.000 32.36830 123 TYR C C 1
ATOM 7466 O O . TYR C 1 98 ? 65.73596 106.32495 54.70791 1.000 30.39680 123 TYR C O 1
ATOM 7475 N N . SER C 1 99 ? 67.95632 106.53750 54.37833 1.000 34.34225 124 SER C N 1
ATOM 7476 C CA . SER C 1 99 ? 67.83757 106.71551 52.94054 1.000 35.76744 124 SER C CA 1
ATOM 7477 C C . SER C 1 99 ? 69.12967 106.25102 52.29012 1.000 37.60987 124 SER C C 1
ATOM 7478 O O . SER C 1 99 ? 70.10776 105.93917 52.97104 1.000 37.37600 124 SER C O 1
ATOM 7481 N N . GLY C 1 100 ? 69.11669 106.15635 50.95831 1.000 39.32352 125 GLY C N 1
ATOM 7482 C CA . GLY C 1 100 ? 70.33131 105.97709 50.17869 1.000 43.47706 125 GLY C CA 1
ATOM 7483 C C . GLY C 1 100 ? 70.35174 104.74622 49.29354 1.000 44.02760 125 GLY C C 1
ATOM 7484 O O . GLY C 1 100 ? 71.04686 104.74148 48.27287 1.000 48.51641 125 GLY C O 1
ATOM 7485 N N . GLY C 1 101 ? 69.64497 103.69323 49.68003 1.000 40.20729 126 GLY C N 1
ATOM 7486 C CA . GLY C 1 101 ? 69.67525 102.47347 48.89663 1.000 40.56125 126 GLY C CA 1
ATOM 7487 C C . GLY C 1 101 ? 68.46383 101.62846 49.19624 1.000 40.23477 126 GLY C C 1
ATOM 7488 O O . GLY C 1 101 ? 67.78470 101.82206 50.20966 1.000 39.52182 126 GLY C O 1
ATOM 7489 N N . ASP C 1 102 ? 68.19866 100.67359 48.30541 1.000 41.22893 127 ASP C N 1
ATOM 7490 C CA . ASP C 1 102 ? 66.97742 99.88491 48.43250 1.000 40.21607 127 ASP C CA 1
ATOM 7491 C C . ASP C 1 102 ? 67.05299 98.79724 49.49821 1.000 37.41551 127 ASP C C 1
ATOM 7492 O O . ASP C 1 102 ? 66.04328 98.12701 49.73505 1.000 36.79953 127 ASP C O 1
ATOM 7497 N N . MET C 1 103 ? 68.21060 98.58668 50.12406 1.000 37.83426 128 MET C N 1
ATOM 7498 C CA . MET C 1 103 ? 68.33638 97.66020 51.24260 1.000 37.80113 128 MET C CA 1
ATOM 7499 C C . MET C 1 103 ? 68.54543 98.39101 52.56208 1.000 36.61702 128 MET C C 1
ATOM 7500 O O . MET C 1 103 ? 68.77280 97.74915 53.59398 1.000 36.22741 128 MET C O 1
ATOM 7505 N N . GLU C 1 104 ? 68.46923 99.72223 52.54997 1.000 35.38419 129 GLU C N 1
ATOM 7506 C CA . GLU C 1 104 ? 68.63655 100.50268 53.76664 1.000 34.02822 129 GLU C CA 1
ATOM 7507 C C . GLU C 1 104 ? 67.51946 100.24345 54.77350 1.000 30.50737 129 GLU C C 1
ATOM 7508 O O . GLU C 1 104 ? 67.73796 100.40860 55.97795 1.000 29.88183 129 GLU C O 1
ATOM 7514 N N . TYR C 1 105 ? 66.34138 99.80914 54.31459 1.000 28.54580 130 TYR C N 1
ATOM 7515 C CA . TYR C 1 105 ? 65.26552 99.49489 55.24917 1.000 28.59758 130 TYR C CA 1
ATOM 7516 C C . TYR C 1 105 ? 65.66494 98.36249 56.19508 1.000 30.74502 130 TYR C C 1
ATOM 7517 O O . TYR C 1 105 ? 65.14546 98.28199 57.31556 1.000 28.85701 130 TYR C O 1
ATOM 7526 N N . LEU C 1 106 ? 66.57198 97.47317 55.76000 1.000 31.98096 131 LEU C N 1
ATOM 7527 C CA . LEU C 1 106 ? 67.06013 96.41735 56.64617 1.000 32.03917 131 LEU C CA 1
ATOM 7528 C C . LEU C 1 106 ? 67.83351 96.99209 57.81848 1.000 32.17827 131 LEU C C 1
ATOM 7529 O O . LEU C 1 106 ? 67.71200 96.50577 58.94858 1.000 32.22219 131 LEU C O 1
ATOM 7534 N N . THR C 1 107 ? 68.64421 98.02057 57.56253 1.000 32.46637 132 THR C N 1
ATOM 7535 C CA . THR C 1 107 ? 69.38139 98.67885 58.63370 1.000 33.22749 132 THR C CA 1
ATOM 7536 C C . THR C 1 107 ? 68.42854 99.28145 59.65690 1.000 33.31334 132 THR C C 1
ATOM 7537 O O . THR C 1 107 ? 68.67322 99.20441 60.86690 1.000 34.81669 132 THR C O 1
ATOM 7541 N N . MET C 1 108 ? 67.32482 99.86936 59.19018 1.000 31.80180 133 MET C N 1
ATOM 7542 C CA . MET C 1 108 ? 66.33611 100.42076 60.11041 1.000 29.96521 133 MET C CA 1
ATOM 7543 C C . MET C 1 108 ? 65.69177 99.31870 60.94046 1.000 28.85333 133 MET C C 1
ATOM 7544 O O . MET C 1 108 ? 65.56477 99.44282 62.16508 1.000 28.29589 133 MET C O 1
ATOM 7549 N N . LEU C 1 109 ? 65.28404 98.22844 60.28358 1.000 27.17986 134 LEU C N 1
ATOM 7550 C CA . LEU C 1 109 ? 64.68791 97.10274 60.99555 1.000 26.61533 134 LEU C CA 1
ATOM 7551 C C . LEU C 1 109 ? 65.63296 96.56744 62.06281 1.000 29.29400 134 LEU C C 1
ATOM 7552 O O . LEU C 1 109 ? 65.21276 96.29878 63.19477 1.000 29.89347 134 LEU C O 1
ATOM 7557 N N . LYS C 1 110 ? 66.91925 96.43522 61.72702 1.000 31.75016 135 LYS C N 1
ATOM 7558 C CA . LYS C 1 110 ? 67.89928 95.90332 62.67057 1.000 34.29558 135 LYS C CA 1
ATOM 7559 C C . LYS C 1 110 ? 68.16121 96.87031 63.81898 1.000 34.27843 135 LYS C C 1
ATOM 7560 O O . LYS C 1 110 ? 68.23076 96.45668 64.98308 1.000 35.96970 135 LYS C O 1
ATOM 7566 N N . GLU C 1 111 ? 68.31796 98.15832 63.51368 1.000 33.35929 136 GLU C N 1
ATOM 7567 C CA . GLU C 1 111 ? 68.65106 99.13030 64.54948 1.000 34.72932 136 GLU C CA 1
ATOM 7568 C C . GLU C 1 111 ? 67.45536 99.44231 65.43870 1.000 32.99887 136 GLU C C 1
ATOM 7569 O O . GLU C 1 111 ? 67.61128 99.63754 66.64857 1.000 35.53097 136 GLU C O 1
ATOM 7575 N N . LEU C 1 112 ? 66.26352 99.54364 64.86040 1.000 29.47922 137 LEU C N 1
ATOM 7576 C CA . LEU C 1 112 ? 65.11491 99.99735 65.63146 1.000 28.44350 137 LEU C CA 1
ATOM 7577 C C . LEU C 1 112 ? 64.21853 98.87633 66.13773 1.000 28.80023 137 LEU C C 1
ATOM 7578 O O . LEU C 1 112 ? 63.53810 99.06705 67.15280 1.000 27.73577 137 LEU C O 1
ATOM 7583 N N . LYS C 1 113 ? 64.18552 97.72693 65.45883 1.000 28.63278 138 LYS C N 1
ATOM 7584 C CA . LYS C 1 113 ? 63.32463 96.59643 65.79902 1.000 26.98198 138 LYS C CA 1
ATOM 7585 C C . LYS C 1 113 ? 61.90175 97.06737 66.12744 1.000 26.07271 138 LYS C C 1
ATOM 7586 O O . LYS C 1 113 ? 61.42343 96.86893 67.24794 1.000 25.42263 138 LYS C O 1
ATOM 7592 N N . PRO C 1 114 ? 61.21574 97.69749 65.18173 1.000 25.73232 139 PRO C N 1
ATOM 7593 C CA . PRO C 1 114 ? 59.88736 98.23613 65.47925 1.000 24.99677 139 PRO C CA 1
ATOM 7594 C C . PRO C 1 114 ? 58.87869 97.12040 65.69281 1.000 25.02075 139 PRO C C 1
ATOM 7595 O O . PRO C 1 114 ? 59.04842 95.99227 65.22865 1.000 24.52254 139 PRO C O 1
ATOM 7599 N N . ASP C 1 115 ? 57.81203 97.45607 66.42512 1.000 25.59553 140 ASP C N 1
ATOM 7600 C CA . ASP C 1 115 ? 56.71258 96.51468 66.60417 1.000 25.90626 140 ASP C CA 1
ATOM 7601 C C . ASP C 1 115 ? 55.95023 96.30305 65.30421 1.000 26.54462 140 ASP C C 1
ATOM 7602 O O . ASP C 1 115 ? 55.40890 95.21381 65.07414 1.000 27.63431 140 ASP C O 1
ATOM 7607 N N . ALA C 1 116 ? 55.89648 97.32544 64.44840 1.000 24.39367 141 ALA C N 1
ATOM 7608 C CA . ALA C 1 116 ? 55.13214 97.25551 63.21208 1.000 23.17256 141 ALA C CA 1
ATOM 7609 C C . ALA C 1 116 ? 55.73793 98.19561 62.17913 1.000 24.65781 141 ALA C C 1
ATOM 7610 O O . ALA C 1 116 ? 56.42169 99.16896 62.51473 1.000 25.18163 141 ALA C O 1
ATOM 7612 N N . VAL C 1 117 ? 55.48250 97.89190 60.90815 1.000 23.21938 142 VAL C N 1
ATOM 7613 C CA . VAL C 1 117 ? 55.91977 98.74549 59.81301 1.000 23.20726 142 VAL C CA 1
ATOM 7614 C C . VAL C 1 117 ? 54.75574 98.95281 58.85712 1.000 22.62349 142 VAL C C 1
ATOM 7615 O O . VAL C 1 117 ? 53.90886 98.07177 58.67117 1.000 21.39503 142 VAL C O 1
ATOM 7619 N N . ILE C 1 118 ? 54.72621 100.12970 58.24055 1.000 22.84061 143 ILE C N 1
ATOM 7620 C CA . ILE C 1 118 ? 53.79026 100.44858 57.16929 1.000 21.71844 143 ILE C CA 1
ATOM 7621 C C . ILE C 1 118 ? 54.60272 100.57973 55.88328 1.000 22.25621 143 ILE C C 1
ATOM 7622 O O . ILE C 1 118 ? 55.49200 101.43455 55.78280 1.000 20.99027 143 ILE C O 1
ATOM 7627 N N . ILE C 1 119 ? 54.31665 99.71054 54.91387 1.000 21.61085 144 ILE C N 1
ATOM 7628 C CA . ILE C 1 119 ? 55.11062 99.57194 53.69777 1.000 21.28429 144 ILE C CA 1
ATOM 7629 C C . ILE C 1 119 ? 54.30108 100.14644 52.54018 1.000 22.96482 144 ILE C C 1
ATOM 7630 O O . ILE C 1 119 ? 53.26816 99.58641 52.14690 1.000 23.43932 144 ILE C O 1
ATOM 7635 N N . SER C 1 120 ? 54.77585 101.26606 51.99250 1.000 22.15379 145 SER C N 1
ATOM 7636 C CA . SER C 1 120 ? 54.12560 101.98673 50.90469 1.000 20.34289 145 SER C CA 1
ATOM 7637 C C . SER C 1 120 ? 55.08677 102.16101 49.73645 1.000 20.45457 145 SER C C 1
ATOM 7638 O O . SER C 1 120 ? 55.19770 103.23977 49.14961 1.000 21.55387 145 SER C O 1
ATOM 7641 N N . THR C 1 121 ? 55.81625 101.10942 49.39602 1.000 20.86445 146 THR C N 1
ATOM 7642 C CA . THR C 1 121 ? 56.73537 101.17833 48.27442 1.000 23.31370 146 THR C CA 1
ATOM 7643 C C . THR C 1 121 ? 55.99707 100.82116 46.98764 1.000 23.99531 146 THR C C 1
ATOM 7644 O O . THR C 1 121 ? 54.78425 100.58641 46.98089 1.000 22.66720 146 THR C O 1
ATOM 7648 N N . ASP C 1 122 ? 56.73524 100.74788 45.88452 1.000 25.76286 147 ASP C N 1
ATOM 7649 C CA . ASP C 1 122 ? 56.16746 100.27568 44.63344 1.000 26.76233 147 ASP C CA 1
ATOM 7650 C C . ASP C 1 122 ? 55.89591 98.78194 44.74084 1.000 24.97199 147 ASP C C 1
ATOM 7651 O O . ASP C 1 122 ? 56.42527 98.09338 45.61662 1.000 24.16128 147 ASP C O 1
ATOM 7656 N N . TRP C 1 123 ? 55.06291 98.28512 43.82189 1.000 25.56788 148 TRP C N 1
ATOM 7657 C CA . TRP C 1 123 ? 54.58818 96.90543 43.88998 1.000 25.18733 148 TRP C CA 1
ATOM 7658 C C . TRP C 1 123 ? 55.72691 95.89130 43.96020 1.000 25.32561 148 TRP C C 1
ATOM 7659 O O . TRP C 1 123 ? 55.60690 94.86240 44.63758 1.000 22.94775 148 TRP C O 1
ATOM 7670 N N . SER C 1 124 ? 56.83683 96.16125 43.26784 1.000 23.15018 149 SER C N 1
ATOM 7671 C CA . SER C 1 124 ? 57.86860 95.14016 43.08071 1.000 29.82256 149 SER C CA 1
ATOM 7672 C C . SER C 1 124 ? 58.51959 94.72089 44.39392 1.000 28.22171 149 SER C C 1
ATOM 7673 O O . SER C 1 124 ? 59.02382 93.59715 44.50650 1.000 27.31146 149 SER C O 1
ATOM 7676 N N . SER C 1 125 ? 58.52956 95.60149 45.38698 1.000 27.34745 150 SER C N 1
ATOM 7677 C CA . SER C 1 125 ? 59.23862 95.35384 46.63324 1.000 28.09354 150 SER C CA 1
ATOM 7678 C C . SER C 1 125 ? 58.32032 95.06269 47.81863 1.000 25.58469 150 SER C C 1
ATOM 7679 O O . SER C 1 125 ? 58.82005 94.86107 48.93321 1.000 24.36455 150 SER C O 1
ATOM 7682 N N . HIS C 1 126 ? 56.99994 95.01033 47.60879 1.000 24.86519 151 HIS C N 1
ATOM 7683 C CA . HIS C 1 126 ? 56.07228 94.77508 48.71716 1.000 23.95469 151 HIS C CA 1
ATOM 7684 C C . HIS C 1 126 ? 56.40695 93.47866 49.45013 1.000 24.68118 151 HIS C C 1
ATOM 7685 O O . HIS C 1 126 ? 56.57147 93.46770 50.67557 1.000 25.41853 151 HIS C O 1
ATOM 7692 N N . ALA C 1 127 ? 56.52792 92.37452 48.70723 1.000 24.93693 152 ALA C N 1
ATOM 7693 C CA . ALA C 1 127 ? 56.66431 91.06338 49.33505 1.000 25.23108 152 ALA C CA 1
ATOM 7694 C C . ALA C 1 127 ? 57.99156 90.93632 50.07351 1.000 26.09182 152 ALA C C 1
ATOM 7695 O O . ALA C 1 127 ? 58.03107 90.47865 51.22026 1.000 25.37169 152 ALA C O 1
ATOM 7697 N N . ARG C 1 128 ? 59.09176 91.32146 49.42318 1.000 26.73528 153 ARG C N 1
ATOM 7698 C CA . ARG C 1 128 ? 60.40630 91.20625 50.04605 1.000 28.45000 153 ARG C CA 1
ATOM 7699 C C . ARG C 1 128 ? 60.50982 92.05771 51.30689 1.000 25.60869 153 ARG C C 1
ATOM 7700 O O . ARG C 1 128 ? 60.97708 91.58562 52.34964 1.000 25.07861 153 ARG C O 1
ATOM 7708 N N . ILE C 1 129 ? 60.05952 93.30954 51.24143 1.000 23.90371 154 ILE C N 1
ATOM 7709 C CA . ILE C 1 129 ? 60.18041 94.17708 52.40734 1.000 24.66667 154 ILE C CA 1
ATOM 7710 C C . ILE C 1 129 ? 59.29902 93.66923 53.54729 1.000 24.49331 154 ILE C C 1
ATOM 7711 O O . ILE C 1 129 ? 59.71216 93.66401 54.71116 1.000 23.88903 154 ILE C O 1
ATOM 7716 N N . ALA C 1 130 ? 58.08923 93.20031 53.23321 1.000 23.64946 155 ALA C N 1
ATOM 7717 C CA . ALA C 1 130 ? 57.20978 92.69691 54.28649 1.000 23.34052 155 ALA C CA 1
ATOM 7718 C C . ALA C 1 130 ? 57.74489 91.40425 54.89037 1.000 23.89738 155 ALA C C 1
ATOM 7719 O O . ALA C 1 130 ? 57.59883 91.17172 56.09630 1.000 23.19560 155 ALA C O 1
ATOM 7721 N N . CYS C 1 131 ? 58.33781 90.53475 54.06910 1.000 23.88362 156 CYS C N 1
ATOM 7722 C CA . CYS C 1 131 ? 58.92031 89.31049 54.60643 1.000 25.34815 156 CYS C CA 1
ATOM 7723 C C . CYS C 1 131 ? 60.08351 89.62265 55.53668 1.000 26.96975 156 CYS C C 1
ATOM 7724 O O . CYS C 1 131 ? 60.16001 89.09423 56.65131 1.000 27.18427 156 CYS C O 1
ATOM 7727 N N . ASP C 1 132 ? 60.98178 90.51159 55.10668 1.000 27.73068 157 ASP C N 1
ATOM 7728 C CA . ASP C 1 132 ? 62.10111 90.90340 55.95607 1.000 28.32868 157 ASP C CA 1
ATOM 7729 C C . ASP C 1 132 ? 61.61300 91.55942 57.24590 1.000 27.00143 157 ASP C C 1
ATOM 7730 O O . ASP C 1 132 ? 62.16362 91.30744 58.32474 1.000 26.91833 157 ASP C O 1
ATOM 7735 N N . SER C 1 133 ? 60.57061 92.38891 57.15763 1.000 23.40764 158 SER C N 1
ATOM 7736 C CA . SER C 1 133 ? 60.04780 93.04829 58.35155 1.000 23.30989 158 SER C CA 1
ATOM 7737 C C . SER C 1 133 ? 59.54864 92.02580 59.36828 1.000 24.23534 158 SER C C 1
ATOM 7738 O O . SER C 1 133 ? 59.88774 92.10006 60.55549 1.000 25.10089 158 SER C O 1
ATOM 7741 N N . MET C 1 134 ? 58.74822 91.05469 58.91336 1.000 22.73151 159 MET C N 1
ATOM 7742 C CA . MET C 1 134 ? 58.24722 90.01251 59.80627 1.000 23.10975 159 MET C CA 1
ATOM 7743 C C . MET C 1 134 ? 59.38315 89.18240 60.39543 1.000 25.97149 159 MET C C 1
ATOM 7744 O O . MET C 1 134 ? 59.37203 88.86340 61.59155 1.000 25.01253 159 MET C O 1
ATOM 7749 N N . LYS C 1 135 ? 60.38062 88.82958 59.57537 1.000 27.94418 160 LYS C N 1
ATOM 7750 C CA . LYS C 1 135 ? 61.51605 88.06658 60.08243 1.000 30.60793 160 LYS C CA 1
ATOM 7751 C C . LYS C 1 135 ? 62.33987 88.86585 61.08157 1.000 30.27237 160 LYS C C 1
ATOM 7752 O O . LYS C 1 135 ? 63.05098 88.26719 61.89494 1.000 29.77409 160 LYS C O 1
ATOM 7758 N N . HIS C 1 136 ? 62.25856 90.19591 61.03973 1.000 29.44110 161 HIS C N 1
ATOM 7759 C CA . HIS C 1 136 ? 62.88572 91.05124 62.03682 1.000 31.10736 161 HIS C CA 1
ATOM 7760 C C . HIS C 1 136 ? 61.93946 91.41286 63.17068 1.000 31.19345 161 HIS C C 1
ATOM 7761 O O . HIS C 1 136 ? 62.24509 92.31885 63.95261 1.000 33.14449 161 HIS C O 1
ATOM 7768 N N . GLY C 1 137 ? 60.79977 90.73480 63.26665 1.000 29.27482 162 GLY C N 1
ATOM 7769 C CA . GLY C 1 137 ? 59.94537 90.83539 64.42943 1.000 29.34534 162 GLY C CA 1
ATOM 7770 C C . GLY C 1 137 ? 58.86481 91.88506 64.38395 1.000 28.13383 162 GLY C C 1
ATOM 7771 O O . GLY C 1 137 ? 58.26028 92.16656 65.42673 1.000 27.97924 162 GLY C O 1
ATOM 7772 N N . ALA C 1 138 ? 58.55901 92.43645 63.21233 1.000 25.45836 163 ALA C N 1
ATOM 7773 C CA . ALA C 1 138 ? 57.57892 93.50226 63.08627 1.000 24.87360 163 ALA C CA 1
ATOM 7774 C C . ALA C 1 138 ? 56.35165 93.00686 62.33533 1.000 25.07854 163 ALA C C 1
ATOM 7775 O O . ALA C 1 138 ? 56.46853 92.25939 61.35706 1.000 27.28054 163 ALA C O 1
ATOM 7777 N N . HIS C 1 139 ? 55.17549 93.42553 62.79978 1.000 22.49396 164 HIS C N 1
ATOM 7778 C CA . HIS C 1 139 ? 53.96918 93.25108 62.00524 1.000 22.18873 164 HIS C CA 1
ATOM 7779 C C . HIS C 1 139 ? 54.10221 94.06212 60.72199 1.000 22.19382 164 HIS C C 1
ATOM 7780 O O . HIS C 1 139 ? 54.69608 95.14364 60.71439 1.000 21.46653 164 HIS C O 1
ATOM 7787 N N . ALA C 1 140 ? 53.58224 93.52558 59.62114 1.000 21.46815 165 ALA C N 1
ATOM 7788 C CA . ALA C 1 140 ? 53.75209 94.14257 58.31180 1.000 21.60106 165 ALA C CA 1
ATOM 7789 C C . ALA C 1 140 ? 52.40086 94.59392 57.77088 1.000 22.99182 165 ALA C C 1
ATOM 7790 O O . ALA C 1 140 ? 51.50414 93.77145 57.54942 1.000 23.76443 165 ALA C O 1
ATOM 7792 N N . PHE C 1 141 ? 52.26440 95.89690 57.54783 1.000 21.75670 166 PHE C N 1
ATOM 7793 C CA . PHE C 1 141 ? 51.09464 96.47627 56.90478 1.000 19.87637 166 PHE C CA 1
ATOM 7794 C C . PHE C 1 141 ? 51.53384 97.01707 55.55270 1.000 21.76053 166 PHE C C 1
ATOM 7795 O O . PHE C 1 141 ? 52.38641 97.90920 55.48211 1.000 22.88002 166 PHE C O 1
ATOM 7803 N N . VAL C 1 142 ? 50.95497 96.46174 54.48660 1.000 20.96764 167 VAL C N 1
ATOM 7804 C CA . VAL C 1 142 ? 51.47647 96.57127 53.13130 1.000 20.59291 167 VAL C CA 1
ATOM 7805 C C . VAL C 1 142 ? 50.42767 97.22262 52.24520 1.000 21.56600 167 VAL C C 1
ATOM 7806 O O . VAL C 1 142 ? 49.24980 96.84944 52.28726 1.000 22.30837 167 VAL C O 1
ATOM 7810 N N . GLU C 1 143 ? 50.86615 98.15369 51.40207 1.000 21.59470 168 GLU C N 1
ATOM 7811 C CA . GLU C 1 143 ? 49.94774 98.77503 50.46509 1.000 21.62247 168 GLU C CA 1
ATOM 7812 C C . GLU C 1 143 ? 49.53989 97.77734 49.37772 1.000 19.88550 168 GLU C C 1
ATOM 7813 O O . GLU C 1 143 ? 50.09356 96.67782 49.25801 1.000 20.12635 168 GLU C O 1
ATOM 7819 N N . VAL C 1 144 ? 48.52788 98.16322 48.60570 1.000 19.50943 169 VAL C N 1
ATOM 7820 C CA . VAL C 1 144 ? 47.92754 97.31674 47.57407 1.000 21.78012 169 VAL C CA 1
ATOM 7821 C C . VAL C 1 144 ? 48.72616 97.41861 46.27679 1.000 24.80537 169 VAL C C 1
ATOM 7822 O O . VAL C 1 144 ? 49.34622 98.45973 46.01288 1.000 26.16723 169 VAL C O 1
ATOM 7826 N N . PRO C 1 145 ? 48.78303 96.35290 45.45850 1.000 24.31648 170 PRO C N 1
ATOM 7827 C CA . PRO C 1 145 ? 48.33561 95.02419 45.88609 1.000 24.30781 170 PRO C CA 1
ATOM 7828 C C . PRO C 1 145 ? 49.40485 94.39988 46.78697 1.000 23.26243 170 PRO C C 1
ATOM 7829 O O . PRO C 1 145 ? 50.53373 94.89324 46.78172 1.000 23.72937 170 PRO C O 1
ATOM 7833 N N . LEU C 1 146 ? 49.05425 93.35395 47.54264 1.000 21.74448 171 LEU C N 1
ATOM 7834 C CA . LEU C 1 146 ? 49.98529 92.78941 48.52005 1.000 20.63945 171 LEU C CA 1
ATOM 7835 C C . LEU C 1 146 ? 51.28488 92.33191 47.86566 1.000 20.70314 171 LEU C C 1
ATOM 7836 O O . LEU C 1 146 ? 52.37256 92.51827 48.42718 1.000 20.76851 171 LEU C O 1
ATOM 7841 N N . ALA C 1 147 ? 51.18989 91.70496 46.70063 1.000 19.84806 172 ALA C N 1
ATOM 7842 C CA . ALA C 1 147 ? 52.35927 91.30519 45.93075 1.000 21.50379 172 ALA C CA 1
ATOM 7843 C C . ALA C 1 147 ? 51.91208 91.08673 44.49137 1.000 22.49318 172 ALA C C 1
ATOM 7844 O O . ALA C 1 147 ? 50.74149 91.28079 44.15241 1.000 23.82623 172 ALA C O 1
ATOM 7846 N N . VAL C 1 148 ? 52.84764 90.65933 43.64699 1.000 21.73113 173 VAL C N 1
ATOM 7847 C CA . VAL C 1 148 ? 52.62192 90.56055 42.21228 1.000 25.45448 173 VAL C CA 1
ATOM 7848 C C . VAL C 1 148 ? 52.46735 89.11451 41.75328 1.000 27.58183 173 VAL C C 1
ATOM 7849 O O . VAL C 1 148 ? 51.59833 88.81544 40.93052 1.000 27.74465 173 VAL C O 1
ATOM 7853 N N . SER C 1 149 ? 53.30533 88.20835 42.24645 1.000 27.23619 174 SER C N 1
ATOM 7854 C CA . SER C 1 149 ? 53.29683 86.83031 41.77879 1.000 28.26794 174 SER C CA 1
ATOM 7855 C C . SER C 1 149 ? 52.74309 85.90810 42.85512 1.000 27.35680 174 SER C C 1
ATOM 7856 O O . SER C 1 149 ? 52.66187 86.26367 44.03500 1.000 25.13726 174 SER C O 1
ATOM 7859 N N . LEU C 1 150 ? 52.35497 84.70677 42.42633 1.000 23.15857 175 LEU C N 1
ATOM 7860 C CA . LEU C 1 150 ? 51.85401 83.71567 43.37169 1.000 25.46680 175 LEU C CA 1
ATOM 7861 C C . LEU C 1 150 ? 52.94283 83.27947 44.34864 1.000 27.16384 175 LEU C C 1
ATOM 7862 O O . LEU C 1 150 ? 52.66376 83.03742 45.52787 1.000 27.05580 175 LEU C O 1
ATOM 7867 N N . GLU C 1 151 ? 54.18978 83.16475 43.87713 1.000 27.40332 176 GLU C N 1
ATOM 7868 C CA . GLU C 1 151 ? 55.27804 82.78389 44.77378 1.000 28.99883 176 GLU C CA 1
ATOM 7869 C C . GLU C 1 151 ? 55.50532 83.83703 45.84389 1.000 25.48592 176 GLU C C 1
ATOM 7870 O O . GLU C 1 151 ? 55.78642 83.50573 47.00047 1.000 26.19192 176 GLU C O 1
ATOM 7876 N N . GLU C 1 152 ? 55.42233 85.11398 45.46637 1.000 23.92500 177 GLU C N 1
ATOM 7877 C CA . GLU C 1 152 ? 55.55823 86.18203 46.44518 1.000 22.32874 177 GLU C CA 1
ATOM 7878 C C . GLU C 1 152 ? 54.43453 86.12584 47.46877 1.000 22.32310 177 GLU C C 1
ATOM 7879 O O . GLU C 1 152 ? 54.66937 86.30850 48.66656 1.000 23.26043 177 GLU C O 1
ATOM 7885 N N . LEU C 1 153 ? 53.20527 85.86572 47.01596 1.000 23.44667 178 LEU C N 1
ATOM 7886 C CA . LEU C 1 153 ? 52.08527 85.76550 47.94708 1.000 22.23891 178 LEU C CA 1
ATOM 7887 C C . LEU C 1 153 ? 52.24981 84.57513 48.88063 1.000 22.64790 178 LEU C C 1
ATOM 7888 O O . LEU C 1 153 ? 51.97514 84.68323 50.08069 1.000 22.45766 178 LEU C O 1
ATOM 7893 N N . TRP C 1 154 ? 52.72142 83.43959 48.35693 1.000 23.36552 179 TRP C N 1
ATOM 7894 C CA . TRP C 1 154 ? 52.97985 82.28868 49.21747 1.000 25.81850 179 TRP C CA 1
ATOM 7895 C C . TRP C 1 154 ? 54.07478 82.59897 50.23315 1.000 27.88831 179 TRP C C 1
ATOM 7896 O O . TRP C 1 154 ? 53.97761 82.20411 51.40151 1.000 31.17249 179 TRP C O 1
ATOM 7907 N N . SER C 1 155 ? 55.11616 83.32731 49.81759 1.000 26.65457 180 SER C N 1
ATOM 7908 C CA . SER C 1 155 ? 56.19067 83.65106 50.75243 1.000 25.05202 180 SER C CA 1
ATOM 7909 C C . SER C 1 155 ? 55.68482 84.52562 51.89040 1.000 23.73019 180 SER C C 1
ATOM 7910 O O . SER C 1 155 ? 56.15784 84.40733 53.02552 1.000 25.23692 180 SER C O 1
ATOM 7913 N N . LEU C 1 156 ? 54.73193 85.40985 51.60743 1.000 23.22613 181 LEU C N 1
ATOM 7914 C CA . LEU C 1 156 ? 54.14258 86.22556 52.66366 1.000 23.48780 181 LEU C CA 1
ATOM 7915 C C . LEU C 1 156 ? 53.31038 85.38460 53.62358 1.000 23.96195 181 LEU C C 1
ATOM 7916 O O . LEU C 1 156 ? 53.37572 85.57956 54.84403 1.000 25.05897 181 LEU C O 1
ATOM 7921 N N . VAL C 1 157 ? 52.50805 84.45962 53.09087 1.000 23.63600 182 VAL C N 1
ATOM 7922 C CA . VAL C 1 157 ? 51.73030 83.56343 53.94267 1.000 23.18167 182 VAL C CA 1
ATOM 7923 C C . VAL C 1 157 ? 52.65379 82.72498 54.81526 1.000 24.32188 182 VAL C C 1
ATOM 7924 O O . VAL C 1 157 ? 52.48916 82.65927 56.03855 1.000 25.38628 182 VAL C O 1
ATOM 7928 N N . ASP C 1 158 ? 53.64772 82.07822 54.19766 1.000 24.96244 183 ASP C N 1
ATOM 7929 C CA . ASP C 1 158 ? 54.52422 81.18153 54.94514 1.000 25.79705 183 ASP C CA 1
ATOM 7930 C C . ASP C 1 158 ? 55.35266 81.93994 55.97553 1.000 25.18432 183 ASP C C 1
ATOM 7931 O O . ASP C 1 158 ? 55.58572 81.43509 57.07939 1.000 24.79430 183 ASP C O 1
ATOM 7936 N N . THR C 1 159 ? 55.80307 83.15251 55.63894 1.000 24.32876 184 THR C N 1
ATOM 7937 C CA . THR C 1 159 ? 56.57899 83.93456 56.59868 1.000 25.22696 184 THR C CA 1
ATOM 7938 C C . THR C 1 159 ? 55.71896 84.37123 57.77788 1.000 26.00468 184 THR C C 1
ATOM 7939 O O . THR C 1 159 ? 56.16140 84.31747 58.93106 1.000 26.87131 184 THR C O 1
ATOM 7943 N N . SER C 1 160 ? 54.48806 84.80986 57.50817 1.000 25.50164 185 SER C N 1
ATOM 7944 C CA . SER C 1 160 ? 53.59062 85.18052 58.59519 1.000 25.38219 185 SER C CA 1
ATOM 7945 C C . SER C 1 160 ? 53.31955 83.99200 59.51038 1.000 26.14488 185 SER C C 1
ATOM 7946 O O . SER C 1 160 ? 53.35659 84.12748 60.73880 1.000 26.68553 185 SER C O 1
ATOM 7949 N N . GLU C 1 161 ? 53.08099 82.81072 58.92773 1.000 25.57478 186 GLU C N 1
ATOM 7950 C CA . GLU C 1 161 ? 52.80731 81.61860 59.72570 1.000 26.10806 186 GLU C CA 1
ATOM 7951 C C . GLU C 1 161 ? 54.03287 81.16695 60.50757 1.000 26.38035 186 GLU C C 1
ATOM 7952 O O . GLU C 1 161 ? 53.89600 80.60209 61.59788 1.000 25.15866 186 GLU C O 1
ATOM 7958 N N . ALA C 1 162 ? 55.23338 81.40105 59.97466 1.000 25.95948 187 ALA C N 1
ATOM 7959 C CA . ALA C 1 162 ? 56.43588 80.96693 60.67466 1.000 27.02404 187 ALA C CA 1
ATOM 7960 C C . ALA C 1 162 ? 56.83298 81.95845 61.76219 1.000 26.64773 187 ALA C C 1
ATOM 7961 O O . ALA C 1 162 ? 57.30819 81.55300 62.82784 1.000 26.25187 187 ALA C O 1
ATOM 7963 N N . THR C 1 163 ? 56.63812 83.25805 61.51842 1.000 25.22831 188 THR C N 1
ATOM 7964 C CA . THR C 1 163 ? 57.02891 84.27542 62.48803 1.000 27.37079 188 THR C CA 1
ATOM 7965 C C . THR C 1 163 ? 55.91557 84.61961 63.46862 1.000 27.04163 188 THR C C 1
ATOM 7966 O O . THR C 1 163 ? 56.19354 85.23737 64.50459 1.000 27.51361 188 THR C O 1
ATOM 7970 N N . ARG C 1 164 ? 54.67230 84.23951 63.16098 1.000 24.55782 189 ARG C N 1
ATOM 7971 C CA . ARG C 1 164 ? 53.50196 84.60812 63.95971 1.000 24.05852 189 ARG C CA 1
ATOM 7972 C C . ARG C 1 164 ? 53.41671 86.12219 64.14191 1.000 25.62215 189 ARG C C 1
ATOM 7973 O O . ARG C 1 164 ? 53.09093 86.62119 65.22042 1.000 23.64994 189 ARG C O 1
ATOM 7981 N N . LYS C 1 165 ? 53.68970 86.85259 63.06398 1.000 26.74778 190 LYS C N 1
ATOM 7982 C CA . LYS C 1 165 ? 53.51617 88.29668 63.00183 1.000 26.54533 190 LYS C CA 1
ATOM 7983 C C . LYS C 1 165 ? 52.41129 88.61496 62.00613 1.000 24.65525 190 LYS C C 1
ATOM 7984 O O . LYS C 1 165 ? 52.28050 87.93584 60.98233 1.000 24.35774 190 LYS C O 1
ATOM 7990 N N . HIS C 1 166 ? 51.61514 89.64261 62.31004 1.000 24.46357 191 HIS C N 1
ATOM 7991 C CA . HIS C 1 166 ? 50.56394 90.07772 61.39392 1.000 22.05709 191 HIS C CA 1
ATOM 7992 C C . HIS C 1 166 ? 51.14517 90.44168 60.03444 1.000 21.87150 191 HIS C C 1
ATOM 7993 O O . HIS C 1 166 ? 52.20332 91.06880 59.93853 1.000 21.15840 191 HIS C O 1
ATOM 8000 N N . CYS C 1 167 ? 50.42911 90.06685 58.97690 1.000 22.90771 192 CYS C N 1
ATOM 8001 C CA . CYS C 1 167 ? 50.65593 90.61494 57.64428 1.000 23.35712 192 CYS C CA 1
ATOM 8002 C C . CYS C 1 167 ? 49.29557 91.00620 57.09327 1.000 23.21060 192 CYS C C 1
ATOM 8003 O O . CYS C 1 167 ? 48.44262 90.14171 56.86612 1.000 23.42003 192 CYS C O 1
ATOM 8006 N N . MET C 1 168 ? 49.08223 92.30064 56.89325 1.000 22.89476 193 MET C N 1
ATOM 8007 C CA . MET C 1 168 ? 47.79284 92.79757 56.44126 1.000 23.24781 193 MET C CA 1
ATOM 8008 C C . MET C 1 168 ? 47.99365 93.73417 55.26288 1.000 22.74165 193 MET C C 1
ATOM 8009 O O . MET C 1 168 ? 48.77568 94.68658 55.34730 1.000 21.24474 193 MET C O 1
ATOM 8014 N N . MET C 1 169 ? 47.30181 93.44709 54.16385 1.000 22.29793 194 MET C N 1
ATOM 8015 C CA . MET C 1 169 ? 47.22202 94.39307 53.06348 1.000 22.38878 194 MET C CA 1
ATOM 8016 C C . MET C 1 169 ? 46.26542 95.50891 53.45340 1.000 22.76351 194 MET C C 1
ATOM 8017 O O . MET C 1 169 ? 45.15031 95.24902 53.91483 1.000 25.68611 194 MET C O 1
ATOM 8022 N N . MET C 1 170 ? 46.70265 96.75324 53.28370 1.000 22.00967 195 MET C N 1
ATOM 8023 C CA . MET C 1 170 ? 45.91537 97.90552 53.71854 1.000 22.85412 195 MET C CA 1
ATOM 8024 C C . MET C 1 170 ? 44.88297 98.27803 52.65480 1.000 22.85937 195 MET C C 1
ATOM 8025 O O . MET C 1 170 ? 44.99857 99.27852 51.94348 1.000 25.20093 195 MET C O 1
ATOM 8030 N N . GLU C 1 171 ? 43.84535 97.45121 52.56034 1.000 21.06519 196 GLU C N 1
ATOM 8031 C CA . GLU C 1 171 ? 42.72970 97.74633 51.66335 1.000 19.20249 196 GLU C CA 1
ATOM 8032 C C . GLU C 1 171 ? 41.80821 98.73386 52.36431 1.000 19.29692 196 GLU C C 1
ATOM 8033 O O . GLU C 1 171 ? 40.95543 98.35280 53.17128 1.000 17.33953 196 GLU C O 1
ATOM 8039 N N . ASN C 1 172 ? 41.96717 100.01524 52.03322 1.000 20.96521 197 ASN C N 1
ATOM 8040 C CA . ASN C 1 172 ? 41.22403 101.06737 52.70545 1.000 21.15220 197 ASN C CA 1
ATOM 8041 C C . ASN C 1 172 ? 39.76920 101.13756 52.26198 1.000 22.73739 197 ASN C C 1
ATOM 8042 O O . ASN C 1 172 ? 38.93134 101.61860 53.03083 1.000 25.07381 197 ASN C O 1
ATOM 8047 N N . VAL C 1 173 ? 39.44091 100.62303 51.07373 1.000 21.83150 198 VAL C N 1
ATOM 8048 C CA . VAL C 1 173 ? 38.08747 100.78055 50.54536 1.000 22.22937 198 VAL C CA 1
ATOM 8049 C C . VAL C 1 173 ? 37.06865 100.06431 51.42380 1.000 24.10329 198 VAL C C 1
ATOM 8050 O O . VAL C 1 173 ? 35.93296 100.53468 51.57467 1.000 24.58679 198 VAL C O 1
ATOM 8054 N N . ASN C 1 174 ? 37.46502 98.95976 52.06805 1.000 23.64898 199 ASN C N 1
ATOM 8055 C CA . ASN C 1 174 ? 36.55952 98.25826 52.97559 1.000 24.00205 199 ASN C CA 1
ATOM 8056 C C . ASN C 1 174 ? 36.07241 99.13129 54.12554 1.000 25.65572 199 ASN C C 1
ATOM 8057 O O . ASN C 1 174 ? 35.12126 98.74485 54.81495 1.000 27.07987 199 ASN C O 1
ATOM 8062 N N . TYR C 1 175 ? 36.70148 100.28209 54.36172 1.000 25.27837 200 TYR C N 1
ATOM 8063 C CA . TYR C 1 175 ? 36.32852 101.16700 55.45545 1.000 24.02097 200 TYR C CA 1
ATOM 8064 C C . TYR C 1 175 ? 35.62688 102.43118 54.98167 1.000 24.44267 200 TYR C C 1
ATOM 8065 O O . TYR C 1 175 ? 35.49310 103.38326 55.75915 1.000 27.33951 200 TYR C O 1
ATOM 8074 N N . GLY C 1 176 ? 35.19735 102.47811 53.72591 1.000 22.47864 201 GLY C N 1
ATOM 8075 C CA . GLY C 1 176 ? 34.33159 103.55196 53.29771 1.000 24.38632 201 GLY C CA 1
ATOM 8076 C C . GLY C 1 176 ? 32.97492 103.45923 53.96582 1.000 25.85277 201 GLY C C 1
ATOM 8077 O O . GLY C 1 176 ? 32.55794 102.40214 54.44111 1.000 26.69979 201 GLY C O 1
ATOM 8078 N N . ARG C 1 177 ? 32.28575 104.59921 54.03250 1.000 25.77544 202 ARG C N 1
ATOM 8079 C CA . ARG C 1 177 ? 30.97473 104.62534 54.67757 1.000 28.23954 202 ARG C CA 1
ATOM 8080 C C . ARG C 1 177 ? 29.99432 103.68788 53.98474 1.000 28.33047 202 ARG C C 1
ATOM 8081 O O . ARG C 1 177 ? 29.30119 102.90070 54.64066 1.000 28.78486 202 ARG C O 1
ATOM 8089 N N . ASP C 1 178 ? 29.91241 103.77238 52.65387 1.000 27.65352 203 ASP C N 1
ATOM 8090 C CA . ASP C 1 178 ? 28.97951 102.93148 51.91043 1.000 26.92868 203 ASP C CA 1
ATOM 8091 C C . ASP C 1 178 ? 29.38294 101.46876 51.97508 1.000 26.35336 203 ASP C C 1
ATOM 8092 O O . ASP C 1 178 ? 28.52497 100.58903 52.10948 1.000 27.85241 203 ASP C O 1
ATOM 8097 N N . GLU C 1 179 ? 30.68497 101.19609 51.86912 1.000 25.46248 204 GLU C N 1
ATOM 8098 C CA . GLU C 1 179 ? 31.18250 99.82707 51.94753 1.000 25.74553 204 GLU C CA 1
ATOM 8099 C C . GLU C 1 179 ? 30.92847 99.22692 53.32510 1.000 27.13388 204 GLU C C 1
ATOM 8100 O O . GLU C 1 179 ? 30.58166 98.04669 53.44140 1.000 26.94563 204 GLU C O 1
ATOM 8106 N N . LEU C 1 180 ? 31.11270 100.02191 54.38275 1.000 28.00464 205 LEU C N 1
ATOM 8107 C CA . LEU C 1 180 ? 30.79962 99.55098 55.72921 1.000 26.90931 205 LEU C CA 1
ATOM 8108 C C . LEU C 1 180 ? 29.29478 99.39380 55.92519 1.000 27.32701 205 LEU C C 1
ATOM 8109 O O . LEU C 1 180 ? 28.84534 98.45962 56.60059 1.000 29.07567 205 LEU C O 1
ATOM 8114 N N . MET C 1 181 ? 28.49762 100.30725 55.36102 1.000 26.52682 206 MET C N 1
ATOM 8115 C CA . MET C 1 181 ? 27.04845 100.17050 55.46692 1.000 25.36271 206 MET C CA 1
ATOM 8116 C C . MET C 1 181 ? 26.55957 98.93206 54.72502 1.000 24.86028 206 MET C C 1
ATOM 8117 O O . MET C 1 181 ? 25.70909 98.19470 55.23685 1.000 24.88674 206 MET C O 1
ATOM 8122 N N . PHE C 1 182 ? 27.07717 98.69041 53.51398 1.000 23.75237 207 PHE C N 1
ATOM 8123 C CA . PHE C 1 182 ? 26.66311 97.50509 52.76828 1.000 25.11526 207 PHE C CA 1
ATOM 8124 C C . PHE C 1 182 ? 27.02218 96.23592 53.53067 1.000 26.33356 207 PHE C C 1
ATOM 8125 O O . PHE C 1 182 ? 26.22870 95.28847 53.58060 1.000 28.68654 207 PHE C O 1
ATOM 8133 N N . LEU C 1 183 ? 28.21104 96.20477 54.14249 1.000 25.05311 208 LEU C N 1
ATOM 8134 C CA . LEU C 1 183 ? 28.57824 95.07526 54.98917 1.000 25.58771 208 LEU C CA 1
ATOM 8135 C C . LEU C 1 183 ? 27.55449 94.87773 56.09818 1.000 27.44263 208 LEU C C 1
ATOM 8136 O O . LEU C 1 183 ? 27.09177 93.75685 56.34181 1.000 29.16837 208 LEU C O 1
ATOM 8141 N N . ASN C 1 184 ? 27.17023 95.96992 56.76398 1.000 26.81029 209 ASN C N 1
ATOM 8142 C CA . ASN C 1 184 ? 26.17822 95.89127 57.82995 1.000 28.20083 209 ASN C CA 1
ATOM 8143 C C . ASN C 1 184 ? 24.83963 95.38026 57.30327 1.000 29.74551 209 ASN C C 1
ATOM 8144 O O . ASN C 1 184 ? 24.19612 94.53497 57.93641 1.000 31.38861 209 ASN C O 1
ATOM 8149 N N . MET C 1 185 ? 24.40870 95.87051 56.13852 1.000 29.19959 210 MET C N 1
ATOM 8150 C CA . MET C 1 185 ? 23.14526 95.40737 55.57010 1.000 28.38249 210 MET C CA 1
ATOM 8151 C C . MET C 1 185 ? 23.21666 93.93392 55.17857 1.000 27.20284 210 MET C C 1
ATOM 8152 O O . MET C 1 185 ? 22.27283 93.17584 55.43243 1.000 27.33644 210 MET C O 1
ATOM 8157 N N . VAL C 1 186 ? 24.33895 93.50154 54.59221 1.000 26.45864 211 VAL C N 1
ATOM 8158 C CA . VAL C 1 186 ? 24.48302 92.09923 54.20192 1.000 26.83203 211 VAL C CA 1
ATOM 8159 C C . VAL C 1 186 ? 24.46068 91.19786 55.43235 1.000 27.31298 211 VAL C C 1
ATOM 8160 O O . VAL C 1 186 ? 23.78328 90.16258 55.45089 1.000 27.93034 211 VAL C O 1
ATOM 8164 N N . ARG C 1 187 ? 25.18342 91.58485 56.48736 1.000 28.20568 212 ARG C N 1
ATOM 8165 C CA . ARG C 1 187 ? 25.21155 90.76733 57.69522 1.000 29.56798 212 ARG C CA 1
ATOM 8166 C C . ARG C 1 187 ? 23.82704 90.63643 58.31538 1.000 32.12599 212 ARG C C 1
ATOM 8167 O O . ARG C 1 187 ? 23.53168 89.62092 58.95441 1.000 33.86412 212 ARG C O 1
ATOM 8175 N N . GLN C 1 188 ? 22.96561 91.64264 58.13569 1.000 31.62644 213 GLN C N 1
ATOM 8176 C CA . GLN C 1 188 ? 21.60554 91.59287 58.65945 1.000 33.23717 213 GLN C CA 1
ATOM 8177 C C . GLN C 1 188 ? 20.63213 90.87312 57.73413 1.000 33.54026 213 GLN C C 1
ATOM 8178 O O . GLN C 1 188 ? 19.44046 90.81317 58.04987 1.000 35.60913 213 GLN C O 1
ATOM 8184 N N . GLY C 1 189 ? 21.09773 90.33924 56.60629 1.000 32.13667 214 GLY C N 1
ATOM 8185 C CA . GLY C 1 189 ? 20.23041 89.59280 55.71449 1.000 31.19001 214 GLY C CA 1
ATOM 8186 C C . GLY C 1 189 ? 19.28513 90.43863 54.89688 1.000 31.93548 214 GLY C C 1
ATOM 8187 O O . GLY C 1 189 ? 18.27226 89.92559 54.41512 1.000 33.59517 214 GLY C O 1
ATOM 8188 N N . VAL C 1 190 ? 19.60794 91.71822 54.69619 1.000 31.90278 215 VAL C N 1
ATOM 8189 C CA . VAL C 1 190 ? 18.66188 92.65294 54.09190 1.000 33.73891 215 VAL C CA 1
ATOM 8190 C C . VAL C 1 190 ? 18.39757 92.32235 52.61993 1.000 32.34946 215 VAL C C 1
ATOM 8191 O O . VAL C 1 190 ? 17.30432 92.59081 52.10454 1.000 30.61975 215 VAL C O 1
ATOM 8195 N N . ILE C 1 191 ? 19.36629 91.73830 51.91878 1.000 30.80763 216 ILE C N 1
ATOM 8196 C CA . ILE C 1 191 ? 19.18454 91.42505 50.50598 1.000 31.62942 216 ILE C CA 1
ATOM 8197 C C . ILE C 1 191 ? 19.07803 89.91901 50.27266 1.000 33.34233 216 ILE C C 1
ATOM 8198 O O . ILE C 1 191 ? 19.27898 89.45507 49.15385 1.000 33.62889 216 ILE C O 1
ATOM 8203 N N . GLY C 1 192 ? 18.77668 89.14511 51.31586 1.000 34.57203 217 GLY C N 1
ATOM 8204 C CA . GLY C 1 192 ? 18.55259 87.72337 51.13029 1.000 34.94371 217 GLY C CA 1
ATOM 8205 C C . GLY C 1 192 ? 19.84714 86.96575 50.88060 1.000 35.72486 217 GLY C C 1
ATOM 8206 O O . GLY C 1 192 ? 20.93838 87.38199 51.28298 1.000 35.08256 217 GLY C O 1
ATOM 8207 N N . ASP C 1 193 ? 19.71588 85.83126 50.19550 1.000 36.82430 218 ASP C N 1
ATOM 8208 C CA . ASP C 1 193 ? 20.87013 85.00217 49.87177 1.000 37.06811 218 ASP C CA 1
ATOM 8209 C C . ASP C 1 193 ? 21.69678 85.65110 48.77067 1.000 35.06101 218 ASP C C 1
ATOM 8210 O O . ASP C 1 193 ? 21.15842 86.07682 47.74522 1.000 36.21010 218 ASP C O 1
ATOM 8215 N N . LEU C 1 194 ? 23.00539 85.72232 48.98447 1.000 32.93765 219 LEU C N 1
ATOM 8216 C CA . LEU C 1 194 ? 23.88507 86.38676 48.03441 1.000 30.23641 219 LEU C CA 1
ATOM 8217 C C . LEU C 1 194 ? 24.02295 85.56995 46.75820 1.000 30.51421 219 LEU C C 1
ATOM 8218 O O . LEU C 1 194 ? 24.09249 84.33899 46.78700 1.000 32.35557 219 LEU C O 1
ATOM 8223 N N . LEU C 1 195 ? 24.04358 86.26634 45.63556 1.000 28.53390 220 LEU C N 1
ATOM 8224 C CA . LEU C 1 195 ? 24.14817 85.66066 44.31732 1.000 27.79181 220 LEU C CA 1
ATOM 8225 C C . LEU C 1 195 ? 25.36280 86.13111 43.54073 1.000 25.16694 220 LEU C C 1
ATOM 8226 O O . LEU C 1 195 ? 26.00341 85.33072 42.86005 1.000 24.06856 220 LEU C O 1
ATOM 8231 N N . HIS C 1 196 ? 25.69117 87.41559 43.61930 1.000 24.98244 221 HIS C N 1
ATOM 8232 C CA . HIS C 1 196 ? 26.51393 88.02251 42.58936 1.000 24.17062 221 HIS C CA 1
ATOM 8233 C C . HIS C 1 196 ? 27.10538 89.31688 43.12354 1.000 22.56609 221 HIS C C 1
ATOM 8234 O O . HIS C 1 196 ? 26.49119 90.00592 43.94086 1.000 22.94402 221 HIS C O 1
ATOM 8241 N N . GLY C 1 197 ? 28.31257 89.62734 42.66435 1.000 21.79954 222 GLY C N 1
ATOM 8242 C CA . GLY C 1 197 ? 28.95749 90.86880 43.02677 1.000 23.10148 222 GLY C CA 1
ATOM 8243 C C . GLY C 1 197 ? 29.70992 91.42928 41.83841 1.000 24.24553 222 GLY C C 1
ATOM 8244 O O . GLY C 1 197 ? 30.07266 90.70656 40.90692 1.000 23.72742 222 GLY C O 1
ATOM 8245 N N . GLU C 1 198 ? 29.92684 92.74153 41.87642 1.000 23.83787 223 GLU C N 1
ATOM 8246 C CA . GLU C 1 198 ? 30.64228 93.43387 40.81333 1.000 23.00339 223 GLU C CA 1
ATOM 8247 C C . GLU C 1 198 ? 31.66827 94.35800 41.44495 1.000 23.68866 223 GLU C C 1
ATOM 8248 O O . GLU C 1 198 ? 31.32684 95.19026 42.29273 1.000 24.37263 223 GLU C O 1
ATOM 8254 N N . ALA C 1 199 ? 32.92326 94.17907 41.04891 1.000 22.52172 224 ALA C N 1
ATOM 8255 C CA . ALA C 1 199 ? 34.05604 94.91367 41.57901 1.000 23.89805 224 ALA C CA 1
ATOM 8256 C C . ALA C 1 199 ? 34.82648 95.53682 40.42815 1.000 23.58789 224 ALA C C 1
ATOM 8257 O O . ALA C 1 199 ? 34.92221 94.95703 39.34008 1.000 24.89752 224 ALA C O 1
ATOM 8259 N N . ALA C 1 200 ? 35.38532 96.71735 40.67316 1.000 21.45856 225 ALA C N 1
ATOM 8260 C CA . ALA C 1 200 ? 36.14509 97.38267 39.62755 1.000 21.44271 225 ALA C CA 1
ATOM 8261 C C . ALA C 1 200 ? 37.16437 98.33415 40.22968 1.000 22.11103 225 ALA C C 1
ATOM 8262 O O . ALA C 1 200 ? 37.05011 98.77212 41.37834 1.000 22.05464 225 ALA C O 1
ATOM 8264 N N . TYR C 1 201 ? 38.15739 98.66467 39.40814 1.000 22.04879 226 TYR C N 1
ATOM 8265 C CA . TYR C 1 201 ? 39.01908 99.82511 39.60668 1.000 22.79691 226 TYR C CA 1
ATOM 8266 C C . TYR C 1 201 ? 39.10616 100.51247 38.24606 1.000 24.47496 226 TYR C C 1
ATOM 8267 O O . TYR C 1 201 ? 39.86904 100.09999 37.37046 1.000 27.10416 226 TYR C O 1
ATOM 8276 N N . ILE C 1 202 ? 38.26477 101.51759 38.05471 1.000 23.25460 227 ILE C N 1
ATOM 8277 C CA . ILE C 1 202 ? 38.24038 102.33419 36.84922 1.000 22.88729 227 ILE C CA 1
ATOM 8278 C C . ILE C 1 202 ? 38.71722 103.72545 37.24582 1.000 24.63919 227 ILE C C 1
ATOM 8279 O O . ILE C 1 202 ? 38.05963 104.41293 38.03712 1.000 25.95309 227 ILE C O 1
ATOM 8284 N N . HIS C 1 203 ? 39.88114 104.12609 36.73370 1.000 24.37312 228 HIS C N 1
ATOM 8285 C CA . HIS C 1 203 ? 40.51768 105.36876 37.16537 1.000 24.08140 228 HIS C CA 1
ATOM 8286 C C . HIS C 1 203 ? 41.53683 105.75205 36.10109 1.000 23.99480 228 HIS C C 1
ATOM 8287 O O . HIS C 1 203 ? 42.51173 105.02741 35.90606 1.000 23.39047 228 HIS C O 1
ATOM 8294 N N . CYS C 1 204 ? 41.32428 106.86684 35.40765 1.000 24.86011 229 CYS C N 1
ATOM 8295 C CA . CYS C 1 204 ? 42.21252 107.20380 34.29477 1.000 25.53910 229 CYS C CA 1
ATOM 8296 C C . CYS C 1 204 ? 43.57412 107.65703 34.81176 1.000 26.36838 229 CYS C C 1
ATOM 8297 O O . CYS C 1 204 ? 43.72526 108.78800 35.27882 1.000 26.13380 229 CYS C O 1
ATOM 8300 N N . LEU C 1 205 ? 44.58510 106.80034 34.66037 1.000 26.07217 230 LEU C N 1
ATOM 8301 C CA . LEU C 1 205 ? 45.93743 107.10186 35.11372 1.000 24.82598 230 LEU C CA 1
ATOM 8302 C C . LEU C 1 205 ? 46.91775 107.22729 33.95044 1.000 25.68545 230 LEU C C 1
ATOM 8303 O O . LEU C 1 205 ? 48.13177 107.12332 34.15599 1.000 23.86033 230 LEU C O 1
ATOM 8308 N N . VAL C 1 206 ? 46.41285 107.50092 32.74175 1.000 27.10020 231 VAL C N 1
ATOM 8309 C CA . VAL C 1 206 ? 47.24687 107.47812 31.54112 1.000 28.94639 231 VAL C CA 1
ATOM 8310 C C . VAL C 1 206 ? 48.32333 108.56354 31.57964 1.000 30.51323 231 VAL C C 1
ATOM 8311 O O . VAL C 1 206 ? 49.37293 108.42018 30.93889 1.000 32.69244 231 VAL C O 1
ATOM 8315 N N . THR C 1 207 ? 48.09769 109.66109 32.31583 1.000 29.66201 232 THR C N 1
ATOM 8316 C CA . THR C 1 207 ? 49.09351 110.73144 32.38461 1.000 28.71174 232 THR C CA 1
ATOM 8317 C C . THR C 1 207 ? 50.33714 110.33721 33.17519 1.000 26.84582 232 THR C C 1
ATOM 8318 O O . THR C 1 207 ? 51.30128 111.10940 33.20027 1.000 26.52043 232 THR C O 1
ATOM 8322 N N . GLN C 1 208 ? 50.33560 109.17587 33.83328 1.000 26.05594 233 GLN C N 1
ATOM 8323 C CA . GLN C 1 208 ? 51.55686 108.68178 34.46149 1.000 25.78012 233 GLN C CA 1
ATOM 8324 C C . GLN C 1 208 ? 52.64751 108.39885 33.43232 1.000 26.61245 233 GLN C C 1
ATOM 8325 O O . GLN C 1 208 ? 53.83707 108.41167 33.77958 1.000 25.92863 233 GLN C O 1
ATOM 8331 N N . LEU C 1 209 ? 52.26955 108.18014 32.16844 1.000 26.05107 234 LEU C N 1
ATOM 8332 C CA . LEU C 1 209 ? 53.26315 107.95921 31.12389 1.000 28.19311 234 LEU C CA 1
ATOM 8333 C C . LEU C 1 209 ? 54.17184 109.16548 30.94528 1.000 31.49442 234 LEU C C 1
ATOM 8334 O O . LEU C 1 209 ? 55.32817 109.01109 30.54239 1.000 31.47574 234 LEU C O 1
ATOM 8339 N N . GLY C 1 210 ? 53.66442 110.36893 31.19905 1.000 35.28662 235 GLY C N 1
ATOM 8340 C CA . GLY C 1 210 ? 54.47045 111.56609 31.11564 1.000 40.50246 235 GLY C CA 1
ATOM 8341 C C . GLY C 1 210 ? 55.07564 112.03504 32.41433 1.000 45.41371 235 GLY C C 1
ATOM 8342 O O . GLY C 1 210 ? 55.72293 113.08663 32.43758 1.000 46.66978 235 GLY C O 1
ATOM 8343 N N . ASP C 1 211 ? 54.89296 111.28273 33.49442 1.000 47.68375 236 ASP C N 1
ATOM 8344 C CA . ASP C 1 211 ? 55.39843 111.63751 34.81123 1.000 51.74957 236 ASP C CA 1
ATOM 8345 C C . ASP C 1 211 ? 56.59102 110.75582 35.14308 1.000 51.73775 236 ASP C C 1
ATOM 8346 O O . ASP C 1 211 ? 56.51577 109.52816 35.02778 1.000 50.69577 236 ASP C O 1
ATOM 8351 N N . THR C 1 212 ? 57.67878 111.37907 35.57305 1.000 53.83884 237 THR C N 1
ATOM 8352 C CA . THR C 1 212 ? 58.87172 110.64769 35.95287 1.000 56.44525 237 THR C CA 1
ATOM 8353 C C . THR C 1 212 ? 59.09623 110.58562 37.45720 1.000 59.33714 237 THR C C 1
ATOM 8354 O O . THR C 1 212 ? 59.98592 109.85294 37.90092 1.000 59.93272 237 THR C O 1
ATOM 8358 N N . ARG C 1 213 ? 58.31445 111.31678 38.24983 1.000 60.73134 238 ARG C N 1
ATOM 8359 C CA . ARG C 1 213 ? 58.60687 111.51193 39.66627 1.000 62.14451 238 ARG C CA 1
ATOM 8360 C C . ARG C 1 213 ? 57.84320 110.55591 40.57749 1.000 59.96826 238 ARG C C 1
ATOM 8361 O O . ARG C 1 213 ? 58.44229 109.90712 41.44051 1.000 60.93479 238 ARG C O 1
ATOM 8369 N N . GLY C 1 214 ? 56.52938 110.46490 40.40946 1.000 51.91920 239 GLY C N 1
ATOM 8370 C CA . GLY C 1 214 ? 55.67793 109.68823 41.28979 1.000 43.91811 239 GLY C CA 1
ATOM 8371 C C . GLY C 1 214 ? 55.51637 108.25847 40.82430 1.000 37.11474 239 GLY C C 1
ATOM 8372 O O . GLY C 1 214 ? 56.50069 107.56929 40.53375 1.000 34.80314 239 GLY C O 1
ATOM 8373 N N . GLU C 1 215 ? 54.26079 107.80075 40.77852 1.000 31.45895 240 GLU C N 1
ATOM 8374 C CA . GLU C 1 215 ? 53.95656 106.45353 40.31363 1.000 27.24925 240 GLU C CA 1
ATOM 8375 C C . GLU C 1 215 ? 54.38230 106.24906 38.86592 1.000 24.98308 240 GLU C C 1
ATOM 8376 O O . GLU C 1 215 ? 54.56493 105.10524 38.43825 1.000 23.25943 240 GLU C O 1
ATOM 8382 N N . GLY C 1 216 ? 54.55025 107.33220 38.10432 1.000 25.55357 241 GLY C N 1
ATOM 8383 C CA . GLY C 1 216 ? 55.03987 107.19827 36.74546 1.000 27.18317 241 GLY C CA 1
ATOM 8384 C C . GLY C 1 216 ? 56.39279 106.52253 36.67025 1.000 28.72611 241 GLY C C 1
ATOM 8385 O O . GLY C 1 216 ? 56.71752 105.88254 35.66728 1.000 28.47516 241 GLY C O 1
ATOM 8386 N N . ALA C 1 217 ? 57.19551 106.64741 37.72982 1.000 30.28040 242 ALA C N 1
ATOM 8387 C CA . ALA C 1 217 ? 58.51274 106.02000 37.76019 1.000 30.02746 242 ALA C CA 1
ATOM 8388 C C . ALA C 1 217 ? 58.43849 104.49800 37.65668 1.000 29.74540 242 ALA C C 1
ATOM 8389 O O . ALA C 1 217 ? 59.40321 103.86716 37.20929 1.000 31.30459 242 ALA C O 1
ATOM 8391 N N . TRP C 1 218 ? 57.34782 103.87934 38.11974 1.000 28.52909 243 TRP C N 1
ATOM 8392 C CA . TRP C 1 218 ? 57.31113 102.41897 38.15697 1.000 27.92185 243 TRP C CA 1
ATOM 8393 C C . TRP C 1 218 ? 56.02051 101.77660 37.64602 1.000 28.12145 243 TRP C C 1
ATOM 8394 O O . TRP C 1 218 ? 56.04291 100.63922 37.15992 1.000 30.48770 243 TRP C O 1
ATOM 8405 N N . ARG C 1 219 ? 54.88368 102.46919 37.76758 1.000 26.24256 244 ARG C N 1
ATOM 8406 C CA . ARG C 1 219 ? 53.61052 101.80542 37.48547 1.000 25.28412 244 ARG C CA 1
ATOM 8407 C C . ARG C 1 219 ? 53.38580 101.54524 35.99805 1.000 24.42948 244 ARG C C 1
ATOM 8408 O O . ARG C 1 219 ? 53.01239 100.41178 35.64629 1.000 23.86811 244 ARG C O 1
ATOM 8416 N N . PRO C 1 220 ? 53.57054 102.50662 35.08395 1.000 24.42840 245 PRO C N 1
ATOM 8417 C CA . PRO C 1 220 ? 53.30380 102.19747 33.66635 1.000 24.85053 245 PRO C CA 1
ATOM 8418 C C . PRO C 1 220 ? 54.12066 101.03938 33.11980 1.000 24.42119 245 PRO C C 1
ATOM 8419 O O . PRO C 1 220 ? 53.64876 100.34526 32.21286 1.000 23.27776 245 PRO C O 1
ATOM 8423 N N . GLU C 1 221 ? 55.31996 100.79070 33.65593 1.000 25.42645 246 GLU C N 1
ATOM 8424 C CA . GLU C 1 221 ? 56.13968 99.69958 33.13885 1.000 27.25703 246 GLU C CA 1
ATOM 8425 C C . GLU C 1 221 ? 55.43767 98.34965 33.25514 1.000 24.98172 246 GLU C C 1
ATOM 8426 O O . GLU C 1 221 ? 55.65735 97.46618 32.41850 1.000 27.44525 246 GLU C O 1
ATOM 8432 N N . TYR C 1 222 ? 54.59119 98.16978 34.27425 1.000 21.33206 247 TYR C N 1
ATOM 8433 C CA . TYR C 1 222 ? 53.85476 96.91579 34.42036 1.000 22.74481 247 TYR C CA 1
ATOM 8434 C C . TYR C 1 222 ? 52.94247 96.63736 33.23266 1.000 24.20971 247 TYR C C 1
ATOM 8435 O O . TYR C 1 222 ? 52.67509 95.46866 32.92296 1.000 24.83858 247 TYR C O 1
ATOM 8444 N N . HIS C 1 223 ? 52.41128 97.69128 32.59678 1.000 23.88684 248 HIS C N 1
ATOM 8445 C CA . HIS C 1 223 ? 51.56069 97.54226 31.41712 1.000 23.63497 248 HIS C CA 1
ATOM 8446 C C . HIS C 1 223 ? 52.31984 97.02329 30.20419 1.000 24.05218 248 HIS C C 1
ATOM 8447 O O . HIS C 1 223 ? 51.68411 96.59657 29.23340 1.000 24.45661 248 HIS C O 1
ATOM 8454 N N . THR C 1 224 ? 53.65135 97.10894 30.20858 1.000 25.10484 249 THR C N 1
ATOM 8455 C CA . THR C 1 224 ? 54.46580 96.57359 29.12682 1.000 27.02473 249 THR C CA 1
ATOM 8456 C C . THR C 1 224 ? 54.85674 95.12322 29.36602 1.000 29.12284 249 THR C C 1
ATOM 8457 O O . THR C 1 224 ? 55.41970 94.49488 28.46726 1.000 30.60083 249 THR C O 1
ATOM 8461 N N . ARG C 1 225 ? 54.55534 94.57323 30.54236 1.000 29.20261 250 ARG C N 1
ATOM 8462 C CA . ARG C 1 225 ? 55.03064 93.25059 30.92176 1.000 30.22535 250 ARG C CA 1
ATOM 8463 C C . ARG C 1 225 ? 53.92474 92.25643 31.24423 1.000 28.36143 250 ARG C C 1
ATOM 8464 O O . ARG C 1 225 ? 54.13187 91.05621 31.06845 1.000 30.01139 250 ARG C O 1
ATOM 8472 N N . ILE C 1 226 ? 52.76442 92.71450 31.70649 1.000 26.45786 251 ILE C N 1
ATOM 8473 C CA . ILE C 1 226 ? 51.69217 91.84623 32.17889 1.000 25.57393 251 ILE C CA 1
ATOM 8474 C C . ILE C 1 226 ? 50.38839 92.27329 31.51548 1.000 25.72112 251 ILE C C 1
ATOM 8475 O O . ILE C 1 226 ? 50.05529 93.46339 31.50019 1.000 25.34544 251 ILE C O 1
ATOM 8480 N N . ASN C 1 227 ? 49.67275 91.31589 30.92815 1.000 26.32428 252 ASN C N 1
ATOM 8481 C CA . ASN C 1 227 ? 48.30826 91.55160 30.45766 1.000 25.38748 252 ASN C CA 1
ATOM 8482 C C . ASN C 1 227 ? 47.36289 90.87444 31.44427 1.000 24.94618 252 ASN C C 1
ATOM 8483 O O . ASN C 1 227 ? 47.15012 89.66019 31.38795 1.000 24.49098 252 ASN C O 1
ATOM 8488 N N . GLY C 1 228 ? 46.80221 91.66330 32.35081 1.000 23.22529 253 GLY C N 1
ATOM 8489 C CA . GLY C 1 228 ? 45.93648 91.11304 33.37398 1.000 22.50688 253 GLY C CA 1
ATOM 8490 C C . GLY C 1 228 ? 45.47741 92.21050 34.30511 1.000 21.53195 253 GLY C C 1
ATOM 8491 O O . GLY C 1 228 ? 45.74943 93.39053 34.08061 1.000 21.08861 253 GLY C O 1
ATOM 8492 N N . ASN C 1 229 ? 44.78052 91.80941 35.36553 1.000 21.12084 254 ASN C N 1
ATOM 8493 C CA . ASN C 1 229 ? 44.26955 92.77851 36.33230 1.000 20.96812 254 ASN C CA 1
ATOM 8494 C C . ASN C 1 229 ? 45.40096 93.16735 37.28063 1.000 22.42236 254 ASN C C 1
ATOM 8495 O O . ASN C 1 229 ? 45.65231 92.51807 38.29650 1.000 22.78557 254 ASN C O 1
ATOM 8500 N N . LEU C 1 230 ? 46.07894 94.26294 36.93908 1.000 22.74305 255 LEU C N 1
ATOM 8501 C CA . LEU C 1 230 ? 47.18696 94.78351 37.73290 1.000 22.79471 255 LEU C CA 1
ATOM 8502 C C . LEU C 1 230 ? 46.75673 95.33509 39.08702 1.000 23.00731 255 LEU C C 1
ATOM 8503 O O . LEU C 1 230 ? 47.61019 95.52145 39.95923 1.000 24.98583 255 LEU C O 1
ATOM 8508 N N . TYR C 1 231 ? 45.48304 95.67581 39.26272 1.000 21.66032 256 TYR C N 1
ATOM 8509 C CA . TYR C 1 231 ? 45.01826 96.39445 40.45322 1.000 21.58063 256 TYR C CA 1
ATOM 8510 C C . TYR C 1 231 ? 43.63456 95.89767 40.83239 1.000 21.83479 256 TYR C C 1
ATOM 8511 O O . TYR C 1 231 ? 42.63092 96.59212 40.63543 1.000 23.55660 256 TYR C O 1
ATOM 8520 N N . PRO C 1 232 ? 43.54129 94.69158 41.38679 1.000 19.80775 257 PRO C N 1
ATOM 8521 C CA . PRO C 1 232 ? 42.22885 94.05111 41.57263 1.000 20.53811 257 PRO C CA 1
ATOM 8522 C C . PRO C 1 232 ? 41.59830 94.20328 42.95096 1.000 23.07455 257 PRO C C 1
ATOM 8523 O O . PRO C 1 232 ? 40.49841 93.68134 43.14209 1.000 24.67931 257 PRO C O 1
ATOM 8527 N N . THR C 1 233 ? 42.24227 94.86960 43.91127 1.000 22.93763 258 THR C N 1
ATOM 8528 C CA . THR C 1 233 ? 41.79212 94.73798 45.29294 1.000 22.52121 258 THR C CA 1
ATOM 8529 C C . THR C 1 233 ? 40.74218 95.76691 45.70791 1.000 22.56373 258 THR C C 1
ATOM 8530 O O . THR C 1 233 ? 39.89906 95.46025 46.56125 1.000 21.95021 258 THR C O 1
ATOM 8534 N N . HIS C 1 234 ? 40.77721 96.97768 45.14270 1.000 22.28842 259 HIS C N 1
ATOM 8535 C CA . HIS C 1 234 ? 39.94858 98.06624 45.65941 1.000 22.61537 259 HIS C CA 1
ATOM 8536 C C . HIS C 1 234 ? 38.46299 97.73665 45.56470 1.000 24.32989 259 HIS C C 1
ATOM 8537 O O . HIS C 1 234 ? 37.71591 97.90570 46.53361 1.000 23.55978 259 HIS C O 1
ATOM 8544 N N . GLY C 1 235 ? 38.00548 97.28530 44.39645 1.000 25.53681 260 GLY C N 1
ATOM 8545 C CA . GLY C 1 235 ? 36.60582 96.92072 44.27604 1.000 24.62503 260 GLY C CA 1
ATOM 8546 C C . GLY C 1 235 ? 36.28915 95.58143 44.90211 1.000 24.09487 260 GLY C C 1
ATOM 8547 O O . GLY C 1 235 ? 35.17957 95.37418 45.40381 1.000 24.26416 260 GLY C O 1
ATOM 8548 N N . LEU C 1 236 ? 37.26102 94.66989 44.90995 1.000 23.78529 261 LEU C N 1
ATOM 8549 C CA . LEU C 1 236 ? 37.00414 93.28940 45.29695 1.000 22.78820 261 LEU C CA 1
ATOM 8550 C C . LEU C 1 236 ? 36.94254 93.12165 46.80998 1.000 22.89726 261 LEU C C 1
ATOM 8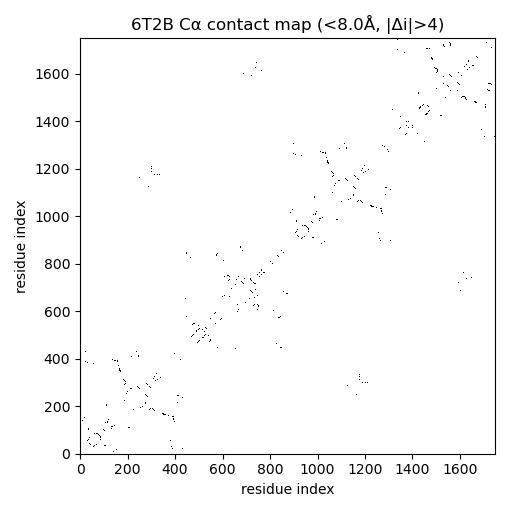551 O O . LEU C 1 236 ? 36.13235 92.33640 47.31284 1.000 23.43336 261 LEU C O 1
ATOM 8556 N N . GLY C 1 237 ? 37.78406 93.85070 47.54350 1.000 23.53074 262 GLY C N 1
ATOM 8557 C CA . GLY C 1 237 ? 37.84691 93.75986 48.98328 1.000 22.64570 262 GLY C CA 1
ATOM 8558 C C . GLY C 1 237 ? 36.49631 93.76595 49.67689 1.000 22.58547 262 GLY C C 1
ATOM 8559 O O . GLY C 1 237 ? 36.16114 92.83611 50.41915 1.000 23.16037 262 GLY C O 1
ATOM 8560 N N . PRO C 1 238 ? 35.68969 94.81400 49.45554 1.000 21.88757 263 PRO C N 1
ATOM 8561 C CA . PRO C 1 238 ? 34.36448 94.84273 50.10280 1.000 21.29763 263 PRO C CA 1
ATOM 8562 C C . PRO C 1 238 ? 33.47634 93.68509 49.68936 1.000 23.20682 263 PRO C C 1
ATOM 8563 O O . PRO C 1 238 ? 32.81746 93.07428 50.54140 1.000 23.26663 263 PRO C O 1
ATOM 8567 N N . VAL C 1 239 ? 33.44031 93.36628 48.39428 1.000 22.33046 264 VAL C N 1
ATOM 8568 C CA . VAL C 1 239 ? 32.56569 92.30175 47.91602 1.000 22.68852 264 VAL C CA 1
ATOM 8569 C C . VAL C 1 239 ? 32.98374 90.95779 48.50333 1.000 25.66648 264 VAL C C 1
ATOM 8570 O O . VAL C 1 239 ? 32.13595 90.13739 48.87926 1.000 28.07140 264 VAL C O 1
ATOM 8574 N N . ALA C 1 240 ? 34.29244 90.71658 48.61251 1.000 24.43232 265 ALA C N 1
ATOM 8575 C CA . ALA C 1 240 ? 34.75596 89.45180 49.17605 1.000 22.28804 265 ALA C CA 1
ATOM 8576 C C . ALA C 1 240 ? 34.30258 89.29358 50.62452 1.000 22.08318 265 ALA C C 1
ATOM 8577 O O . ALA C 1 240 ? 33.89192 88.20194 51.04013 1.000 20.84197 265 ALA C O 1
ATOM 8579 N N . GLN C 1 241 ? 34.33565 90.37845 51.40195 1.000 21.91344 266 GLN C N 1
ATOM 8580 C CA . GLN C 1 241 ? 33.94715 90.27461 52.80228 1.000 22.61483 266 GLN C CA 1
ATOM 8581 C C . GLN C 1 241 ? 32.43420 90.27325 52.97826 1.000 23.52050 266 GLN C C 1
ATOM 8582 O O . GLN C 1 241 ? 31.93967 89.67801 53.94128 1.000 23.85116 266 GLN C O 1
ATOM 8588 N N . TYR C 1 242 ? 31.68113 90.88069 52.05106 1.000 23.27990 267 TYR C N 1
ATOM 8589 C CA . TYR C 1 242 ? 30.23715 90.65462 52.03157 1.000 25.23791 267 TYR C CA 1
ATOM 8590 C C . TYR C 1 242 ? 29.93373 89.16421 51.95653 1.000 25.87660 267 TYR C C 1
ATOM 8591 O O . TYR C 1 242 ? 29.06842 88.65733 52.68169 1.000 26.55392 267 TYR C O 1
ATOM 8600 N N . MET C 1 243 ? 30.64817 88.44968 51.08841 1.000 25.08280 268 MET C N 1
ATOM 8601 C CA . MET C 1 243 ? 30.44456 87.02775 50.84783 1.000 26.10458 268 MET C CA 1
ATOM 8602 C C . MET C 1 243 ? 31.20400 86.13369 51.82128 1.000 26.29033 268 MET C C 1
ATOM 8603 O O . MET C 1 243 ? 31.12967 84.90738 51.69180 1.000 27.84633 268 MET C O 1
ATOM 8608 N N . ASN C 1 244 ? 31.91726 86.71078 52.79003 1.000 25.05616 269 ASN C N 1
ATOM 8609 C CA . ASN C 1 244 ? 32.69477 85.94255 53.76906 1.000 25.12769 269 ASN C CA 1
ATOM 8610 C C . ASN C 1 244 ? 33.66972 84.98538 53.08134 1.000 25.80817 269 ASN C C 1
ATOM 8611 O O . ASN C 1 244 ? 33.90190 83.86258 53.53918 1.000 27.34031 269 ASN C O 1
ATOM 8616 N N . LEU C 1 245 ? 34.24459 85.43037 51.96615 1.000 23.37452 270 LEU C N 1
ATOM 8617 C CA . LEU C 1 245 ? 35.19418 84.59927 51.24026 1.000 23.35475 270 LEU C CA 1
ATOM 8618 C C . LEU C 1 245 ? 36.43718 84.36502 52.08834 1.000 23.29523 270 LEU C C 1
ATOM 8619 O O . LEU C 1 245 ? 36.93603 85.28161 52.74469 1.000 23.16318 270 LEU C O 1
ATOM 8624 N N . GLU C 1 246 ? 36.91737 83.12024 52.08641 1.000 24.94921 271 GLU C N 1
ATOM 8625 C CA . GLU C 1 246 ? 38.09545 82.63320 52.80636 1.000 25.94732 271 GLU C CA 1
ATOM 8626 C C . GLU C 1 246 ? 37.87633 82.51667 54.30704 1.000 25.97608 271 GLU C C 1
ATOM 8627 O O . GLU C 1 246 ? 38.80259 82.11286 55.02055 1.000 26.05200 271 GLU C O 1
ATOM 8633 N N . ARG C 1 247 ? 36.68632 82.84028 54.81907 1.000 26.44670 272 ARG C N 1
ATOM 8634 C CA . ARG C 1 247 ? 36.43345 82.83668 56.26163 1.000 27.55190 272 ARG C CA 1
ATOM 8635 C C . ARG C 1 247 ? 35.13446 82.07328 56.53923 1.000 29.40836 272 ARG C C 1
ATOM 8636 O O . ARG C 1 247 ? 34.07090 82.65800 56.76323 1.000 29.87948 272 ARG C O 1
ATOM 8644 N N . GLY C 1 248 ? 35.23935 80.74973 56.50891 1.000 29.75236 273 GLY C N 1
ATOM 8645 C CA . GLY C 1 248 ? 34.16957 79.83981 56.90415 1.000 30.48459 273 GLY C CA 1
ATOM 8646 C C . GLY C 1 248 ? 33.07767 79.56913 55.90589 1.000 31.78367 273 GLY C C 1
ATOM 8647 O O . GLY C 1 248 ? 32.75977 78.40892 55.62949 1.000 33.00028 273 GLY C O 1
ATOM 8648 N N . GLU C 1 249 ? 32.49453 80.61972 55.33899 1.000 30.94679 274 GLU C N 1
ATOM 8649 C CA . GLU C 1 249 ? 31.26391 80.46043 54.57632 1.000 32.65342 274 GLU C CA 1
ATOM 8650 C C . GLU C 1 249 ? 31.53014 80.04511 53.13228 1.000 33.41583 274 GLU C C 1
ATOM 8651 O O . GLU C 1 249 ? 30.78064 79.23977 52.56935 1.000 33.85544 274 GLU C O 1
ATOM 8657 N N . ASP C 1 250 ? 32.60155 80.55708 52.53257 1.000 32.83399 275 ASP C N 1
ATOM 8658 C CA . ASP C 1 250 ? 32.81338 80.46074 51.09353 1.000 31.74633 275 ASP C CA 1
ATOM 8659 C C . ASP C 1 250 ? 34.28445 80.74351 50.80738 1.000 29.75013 275 ASP C C 1
ATOM 8660 O O . ASP C 1 250 ? 35.04861 81.11041 51.70342 1.000 29.35274 275 ASP C O 1
ATOM 8665 N N . ARG C 1 251 ? 34.68384 80.54221 49.55014 1.000 28.49514 276 ARG C N 1
ATOM 8666 C CA . ARG C 1 251 ? 36.04844 80.85252 49.13720 1.000 27.71172 276 ARG C CA 1
ATOM 8667 C C . ARG C 1 251 ? 36.09006 81.13061 47.64166 1.000 28.43360 276 ARG C C 1
ATOM 8668 O O . ARG C 1 251 ? 35.22485 80.68412 46.88323 1.000 29.37658 276 ARG C O 1
ATOM 8676 N N . PHE C 1 252 ? 37.13309 81.85056 47.21991 1.000 27.39418 277 PHE C N 1
ATOM 8677 C CA . PHE C 1 252 ? 37.41196 81.97740 45.79586 1.000 26.82298 277 PHE C CA 1
ATOM 8678 C C . PHE C 1 252 ? 37.71844 80.59805 45.23525 1.000 28.81175 277 PHE C C 1
ATOM 8679 O O . PHE C 1 252 ? 38.55371 79.86940 45.77751 1.000 29.67819 277 PHE C O 1
ATOM 8687 N N . CYS C 1 253 ? 37.06696 80.24235 44.13097 1.000 29.25700 278 CYS C N 1
ATOM 8688 C CA . CYS C 1 253 ? 37.24927 78.92125 43.54693 1.000 29.77934 278 CYS C CA 1
ATOM 8689 C C . CYS C 1 253 ? 37.99006 78.97406 42.21651 1.000 29.78378 278 CYS C C 1
ATOM 8690 O O . CYS C 1 253 ? 39.06965 78.38762 42.09051 1.000 30.97078 278 CYS C O 1
ATOM 8693 N N . ARG C 1 254 ? 37.44882 79.66570 41.21623 1.000 28.78607 279 ARG C N 1
ATOM 8694 C CA . ARG C 1 254 ? 38.12445 79.79000 39.93101 1.000 29.96492 279 ARG C CA 1
ATOM 8695 C C . ARG C 1 254 ? 37.78153 81.13743 39.30898 1.000 28.06901 279 ARG C C 1
ATOM 8696 O O . ARG C 1 254 ? 36.82823 81.80795 39.71660 1.000 27.54540 279 ARG C O 1
ATOM 8704 N N . VAL C 1 255 ? 38.57307 81.52897 38.31141 1.000 26.16626 280 VAL C N 1
ATOM 8705 C CA . VAL C 1 255 ? 38.39182 82.81647 37.64578 1.000 25.75778 280 VAL C CA 1
ATOM 8706 C C . VAL C 1 255 ? 38.79784 82.67632 36.18163 1.000 27.35851 280 VAL C C 1
ATOM 8707 O O . VAL C 1 255 ? 39.79510 82.02189 35.85751 1.000 28.66565 280 VAL C O 1
ATOM 8711 N N . ALA C 1 256 ? 38.00307 83.28262 35.29587 1.000 25.98876 281 ALA C N 1
ATOM 8712 C CA . ALA C 1 256 ? 38.31893 83.40473 33.87909 1.000 26.28428 281 ALA C CA 1
ATOM 8713 C C . ALA C 1 256 ? 38.46686 84.87848 33.53102 1.000 26.07477 281 ALA C C 1
ATOM 8714 O O . ALA C 1 256 ? 37.67100 85.71085 33.97572 1.000 25.19820 281 ALA C O 1
ATOM 8716 N N . ALA C 1 257 ? 39.49183 85.20459 32.74679 1.000 26.04204 282 ALA C N 1
ATOM 8717 C CA . ALA C 1 257 ? 39.86377 86.59290 32.51579 1.000 24.53926 282 ALA C CA 1
ATOM 8718 C C . ALA C 1 257 ? 39.93076 86.90715 31.02890 1.000 24.63626 282 ALA C C 1
ATOM 8719 O O . ALA C 1 257 ? 40.25907 86.05221 30.20406 1.000 23.96258 282 ALA C O 1
ATOM 8721 N N . PHE C 1 258 ? 39.65166 88.16905 30.70983 1.000 24.82379 283 PHE C N 1
ATOM 8722 C CA . PHE C 1 258 ? 39.56010 88.64869 29.34159 1.000 24.47142 283 PHE C CA 1
ATOM 8723 C C . PHE C 1 258 ? 40.03145 90.09183 29.32715 1.000 25.73276 283 PHE C C 1
ATOM 8724 O O . PHE C 1 258 ? 39.94363 90.79707 30.33592 1.000 26.55703 283 PHE C O 1
ATOM 8732 N N . ALA C 1 259 ? 40.54837 90.52133 28.18459 1.000 24.96646 284 ALA C N 1
ATOM 8733 C CA . ALA C 1 259 ? 41.11807 91.85212 28.07937 1.000 24.27093 284 ALA C CA 1
ATOM 8734 C C . ALA C 1 259 ? 40.78371 92.43759 26.71850 1.000 25.63221 284 ALA C C 1
ATOM 8735 O O . ALA C 1 259 ? 40.81696 91.73502 25.70310 1.000 24.65753 284 ALA C O 1
ATOM 8737 N N . SER C 1 260 ? 40.46561 93.72946 26.71092 1.000 25.27843 285 SER C N 1
ATOM 8738 C CA . SER C 1 260 ? 40.21529 94.48035 25.48991 1.000 26.70909 285 SER C CA 1
ATOM 8739 C C . SER C 1 260 ? 41.54116 94.66520 24.76187 1.000 27.45302 285 SER C C 1
ATOM 8740 O O . SER C 1 260 ? 42.58513 94.25907 25.28795 1.000 27.84993 285 SER C O 1
ATOM 8743 N N . PRO C 1 261 ? 41.56124 95.26629 23.56989 1.000 27.41742 286 PRO C N 1
ATOM 8744 C CA . PRO C 1 261 ? 42.84968 95.59921 22.95419 1.000 27.33178 286 PRO C CA 1
ATOM 8745 C C . PRO C 1 261 ? 43.63914 96.56338 23.82986 1.000 26.72719 286 PRO C C 1
ATOM 8746 O O . PRO C 1 261 ? 43.08755 97.26882 24.67696 1.000 26.94131 286 PRO C O 1
ATOM 8750 N N . ALA C 1 262 ? 44.95894 96.55450 23.64388 1.000 27.12989 287 ALA C N 1
ATOM 8751 C CA . ALA C 1 262 ? 45.86782 97.45366 24.36017 1.000 27.99972 287 ALA C CA 1
ATOM 8752 C C . ALA C 1 262 ? 46.19199 98.61462 23.42417 1.000 29.33704 287 ALA C C 1
ATOM 8753 O O . ALA C 1 262 ? 47.09027 98.52733 22.58567 1.000 30.91060 287 ALA C O 1
ATOM 8755 N N . LEU C 1 263 ? 45.44226 99.71284 23.56577 1.000 29.66785 288 LEU C N 1
ATOM 8756 C CA . LEU C 1 263 ? 45.54297 100.82680 22.62375 1.000 30.36488 288 LEU C CA 1
ATOM 8757 C C . LEU C 1 263 ? 45.80934 102.17417 23.27872 1.000 29.71799 288 LEU C C 1
ATOM 8758 O O . LEU C 1 263 ? 46.55723 102.97761 22.72018 1.000 31.68541 288 LEU C O 1
ATOM 8763 N N . GLY C 1 264 ? 45.22069 102.44035 24.44591 1.000 28.07550 289 GLY C N 1
ATOM 8764 C CA . GLY C 1 264 ? 45.23416 103.79457 24.98084 1.000 27.67139 289 GLY C CA 1
ATOM 8765 C C . GLY C 1 264 ? 46.63033 104.31832 25.26377 1.000 28.17434 289 GLY C C 1
ATOM 8766 O O . GLY C 1 264 ? 46.96454 105.45264 24.91701 1.000 28.83727 289 GLY C O 1
ATOM 8767 N N . ARG C 1 265 ? 47.46289 103.50421 25.91299 1.000 28.02842 290 ARG C N 1
ATOM 8768 C CA . ARG C 1 265 ? 48.76623 103.99886 26.34408 1.000 28.68225 290 ARG C CA 1
ATOM 8769 C C . ARG C 1 265 ? 49.73040 104.14517 25.16994 1.000 30.66729 290 ARG C C 1
ATOM 8770 O O . ARG C 1 265 ? 50.52861 105.08931 25.13621 1.000 30.52011 290 ARG C O 1
ATOM 8778 N N . ASN C 1 266 ? 49.66131 103.23950 24.18929 1.000 31.28215 291 ASN C N 1
ATOM 8779 C CA . ASN C 1 266 ? 50.42704 103.42738 22.95877 1.000 32.20186 291 ASN C CA 1
ATOM 8780 C C . ASN C 1 266 ? 50.05689 104.74212 22.28022 1.000 33.33487 291 ASN C C 1
ATOM 8781 O O . ASN C 1 266 ? 50.93457 105.49246 21.83529 1.000 34.02593 291 ASN C O 1
ATOM 8786 N N . ALA C 1 267 ? 48.75727 105.04198 22.20400 1.000 33.49535 292 ALA C N 1
ATOM 8787 C CA . ALA C 1 267 ? 48.30851 106.26931 21.55639 1.000 34.62037 292 ALA C CA 1
ATOM 8788 C C . ALA C 1 267 ? 48.77868 107.49942 22.31853 1.000 34.22730 292 ALA C C 1
ATOM 8789 O O . ALA C 1 267 ? 49.15938 108.50473 21.70909 1.000 34.22617 292 ALA C O 1
ATOM 8791 N N . TYR C 1 268 ? 48.74503 107.44367 23.65100 1.000 34.39129 293 TYR C N 1
ATOM 8792 C CA . TYR C 1 268 ? 49.20928 108.57332 24.44987 1.000 34.88106 293 TYR C CA 1
ATOM 8793 C C . TYR C 1 268 ? 50.69310 108.84134 24.22043 1.000 35.28436 293 TYR C C 1
ATOM 8794 O O . TYR C 1 268 ? 51.10956 109.99768 24.08387 1.000 36.61821 293 TYR C O 1
ATOM 8803 N N . ALA C 1 269 ? 51.50710 107.78448 24.17750 1.000 35.67456 294 ALA C N 1
ATOM 8804 C CA . ALA C 1 269 ? 52.94519 107.95899 23.99269 1.000 38.19315 294 ALA C CA 1
ATOM 8805 C C . ALA C 1 269 ? 53.26667 108.59955 22.64327 1.000 41.81609 294 ALA C C 1
ATOM 8806 O O . ALA C 1 269 ? 54.10188 109.50758 22.56190 1.000 43.18554 294 ALA C O 1
ATOM 8808 N N . LYS C 1 270 ? 52.62966 108.12645 21.56486 1.000 43.43336 295 LYS C N 1
ATOM 8809 C CA . LYS C 1 270 ? 52.87406 108.72501 20.25100 1.000 46.84358 295 LYS C CA 1
ATOM 8810 C C . LYS C 1 270 ? 52.40569 110.17408 20.19465 1.000 45.61570 295 LYS C C 1
ATOM 8811 O O . LYS C 1 270 ? 52.99403 110.99192 19.47783 1.000 46.90828 295 LYS C O 1
ATOM 8817 N N . LYS C 1 271 ? 51.37001 110.51633 20.95547 1.000 45.09795 296 LYS C N 1
ATOM 8818 C CA . LYS C 1 271 ? 50.79482 111.85241 20.87140 1.000 46.88447 296 LYS C CA 1
ATOM 8819 C C . LYS C 1 271 ? 51.58748 112.86363 21.69099 1.000 45.47502 296 LYS C C 1
ATOM 8820 O O . LYS C 1 271 ? 51.77218 114.00666 21.25594 1.000 46.34928 296 LYS C O 1
ATOM 8826 N N . HIS C 1 272 ? 52.07353 112.46243 22.86804 1.000 43.38061 297 HIS C N 1
ATOM 8827 C CA . HIS C 1 272 ? 52.67139 113.39389 23.81390 1.000 42.59599 297 HIS C CA 1
ATOM 8828 C C . HIS C 1 272 ? 54.16174 113.18109 24.04904 1.000 41.62952 297 HIS C C 1
ATOM 8829 O O . HIS C 1 272 ? 54.79287 114.03693 24.67940 1.000 42.92759 297 HIS C O 1
ATOM 8836 N N . LEU C 1 273 ? 54.74299 112.08113 23.57179 1.000 40.01720 298 LEU C N 1
ATOM 8837 C CA . LEU C 1 273 ? 56.12361 111.78650 23.92290 1.000 39.45556 298 LEU C CA 1
ATOM 8838 C C . LEU C 1 273 ? 56.99952 111.67365 22.67842 1.000 39.59845 298 LEU C C 1
ATOM 8839 O O . LEU C 1 273 ? 56.51869 111.28948 21.60770 1.000 39.44054 298 LEU C O 1
ATOM 8844 N N . PRO C 1 274 ? 58.29138 111.98781 22.79224 1.000 40.98211 299 PRO C N 1
ATOM 8845 C CA . PRO C 1 274 ? 59.17886 111.90053 21.62672 1.000 43.46343 299 PRO C CA 1
ATOM 8846 C C . PRO C 1 274 ? 59.30440 110.46983 21.12217 1.000 43.51303 299 PRO C C 1
ATOM 8847 O O . PRO C 1 274 ? 59.07913 109.49971 21.84964 1.000 41.99960 299 PRO C O 1
ATOM 8851 N N . ALA C 1 275 ? 59.72044 110.35310 19.85980 1.000 45.47366 300 ALA C N 1
ATOM 8852 C CA . ALA C 1 275 ? 59.79314 109.04866 19.20741 1.000 46.58803 300 ALA C CA 1
ATOM 8853 C C . ALA C 1 275 ? 60.80167 108.12469 19.87713 1.000 47.15373 300 ALA C C 1
ATOM 8854 O O . ALA C 1 275 ? 60.63009 106.90060 19.85014 1.000 46.22478 300 ALA C O 1
ATOM 8856 N N . ASP C 1 276 ? 61.85945 108.67851 20.46579 1.000 48.67269 301 ASP C N 1
ATOM 8857 C CA . ASP C 1 276 ? 62.87675 107.87877 21.13561 1.000 49.40526 301 ASP C CA 1
ATOM 8858 C C . ASP C 1 276 ? 62.55348 107.60564 22.59968 1.000 46.29351 301 ASP C C 1
ATOM 8859 O O . ASP C 1 276 ? 63.34372 106.94521 23.28345 1.000 46.27793 301 ASP C O 1
ATOM 8864 N N . HIS C 1 277 ? 61.41206 108.07871 23.08921 1.000 43.74280 302 HIS C N 1
ATOM 8865 C CA . HIS C 1 277 ? 61.01923 107.82781 24.46623 1.000 40.50654 302 HIS C CA 1
ATOM 8866 C C . HIS C 1 277 ? 60.77652 106.33663 24.68412 1.000 39.54805 302 HIS C C 1
ATOM 8867 O O . HIS C 1 277 ? 60.35424 105.61545 23.77540 1.000 39.27427 302 HIS C O 1
ATOM 8874 N N . ARG C 1 278 ? 61.04810 105.87158 25.90779 1.000 37.67052 303 ARG C N 1
ATOM 8875 C CA . ARG C 1 278 ? 60.90495 104.44489 26.18244 1.000 37.87995 303 ARG C CA 1
ATOM 8876 C C . ARG C 1 278 ? 59.46746 103.96660 25.99577 1.000 35.28660 303 ARG C C 1
ATOM 8877 O O . ARG C 1 278 ? 59.25045 102.80513 25.63605 1.000 34.36868 303 ARG C O 1
ATOM 8885 N N . TRP C 1 279 ? 58.47322 104.83023 26.22393 1.000 34.38384 304 TRP C N 1
ATOM 8886 C CA . TRP C 1 279 ? 57.09361 104.39784 26.01954 1.000 34.45313 304 TRP C CA 1
ATOM 8887 C C . TRP C 1 279 ? 56.67557 104.40441 24.55606 1.000 35.63346 304 TRP C C 1
ATOM 8888 O O . TRP C 1 279 ? 55.59076 103.90530 24.23746 1.000 34.84322 304 TRP C O 1
ATOM 8899 N N . ASN C 1 280 ? 57.49116 104.96428 23.66821 1.000 37.63960 305 ASN C N 1
ATOM 8900 C CA . ASN C 1 280 ? 57.28451 104.83675 22.23541 1.000 40.14197 305 ASN C CA 1
ATOM 8901 C C . ASN C 1 280 ? 58.11726 103.71923 21.62695 1.000 42.84116 305 ASN C C 1
ATOM 8902 O O . ASN C 1 280 ? 57.99021 103.44935 20.43138 1.000 43.84829 305 ASN C O 1
ATOM 8907 N N . ASN C 1 281 ? 58.96745 103.06694 22.41309 1.000 43.63891 306 ASN C N 1
ATOM 8908 C CA . ASN C 1 281 ? 59.75897 101.95614 21.91414 1.000 46.07199 306 ASN C CA 1
ATOM 8909 C C . ASN C 1 281 ? 59.55668 100.68711 22.71966 1.000 44.23925 306 ASN C C 1
ATOM 8910 O O . ASN C 1 281 ? 60.19132 99.66984 22.41748 1.000 45.39747 306 ASN C O 1
ATOM 8915 N N . THR C 1 282 ? 58.67674 100.71271 23.70918 1.000 42.25705 307 THR C N 1
ATOM 8916 C CA . THR C 1 282 ? 58.29896 99.52630 24.47132 1.000 42.20654 307 THR C CA 1
ATOM 8917 C C . THR C 1 282 ? 56.78989 99.40178 24.35690 1.000 41.38289 307 THR C C 1
ATOM 8918 O O . THR C 1 282 ? 56.06249 100.28332 24.85273 1.000 41.97205 307 THR C O 1
ATOM 8922 N N . PRO C 1 283 ? 56.26640 98.36089 23.71469 1.000 40.47436 308 PRO C N 1
ATOM 8923 C CA . PRO C 1 283 ? 54.81620 98.29193 23.49802 1.000 38.13917 308 PRO C CA 1
ATOM 8924 C C . PRO C 1 283 ? 54.06465 97.98737 24.78614 1.000 34.35563 308 PRO C C 1
ATOM 8925 O O . PRO C 1 283 ? 54.52490 97.21661 25.63185 1.000 33.16912 308 PRO C O 1
ATOM 8929 N N . PHE C 1 284 ? 52.91021 98.63208 24.94336 1.000 33.17176 309 PHE C N 1
ATOM 8930 C CA . PHE C 1 284 ? 52.01218 98.30886 26.04223 1.000 31.51587 309 PHE C CA 1
ATOM 8931 C C . PHE C 1 284 ? 51.13470 97.13222 25.63709 1.000 32.16948 309 PHE C C 1
ATOM 8932 O O . PHE C 1 284 ? 50.48960 97.16124 24.58298 1.000 33.99024 309 PHE C O 1
ATOM 8940 N N . ILE C 1 285 ? 51.11693 96.09331 26.47044 1.000 30.40260 310 ILE C N 1
ATOM 8941 C CA . ILE C 1 285 ? 50.40857 94.85843 26.14999 1.000 30.05057 310 ILE C CA 1
ATOM 8942 C C . ILE C 1 285 ? 49.21037 94.61604 27.04904 1.000 29.75624 310 ILE C C 1
ATOM 8943 O O . ILE C 1 285 ? 48.41291 93.71129 26.75604 1.000 31.70226 310 ILE C O 1
ATOM 8948 N N . CYS C 1 286 ? 49.06264 95.36045 28.13819 1.000 28.18369 311 CYS C N 1
ATOM 8949 C CA . CYS C 1 286 ? 47.92327 95.16342 29.02261 1.000 26.43730 311 CYS C CA 1
ATOM 8950 C C . CYS C 1 286 ? 46.67493 95.77882 28.40005 1.000 26.95617 311 CYS C C 1
ATOM 8951 O O . CYS C 1 286 ? 46.63532 96.98824 28.14473 1.000 26.48819 311 CYS C O 1
ATOM 8954 N N . GLY C 1 287 ? 45.65503 94.95309 28.16465 1.000 26.72906 312 GLY C N 1
ATOM 8955 C CA . GLY C 1 287 ? 44.39944 95.44617 27.62472 1.000 27.51009 312 GLY C CA 1
ATOM 8956 C C . GLY C 1 287 ? 43.84316 96.59298 28.44210 1.000 27.67599 312 GLY C C 1
ATOM 8957 O O . GLY C 1 287 ? 43.85614 96.53679 29.67655 1.000 28.37736 312 GLY C O 1
ATOM 8958 N N . ASP C 1 288 ? 43.38193 97.64965 27.76637 1.000 27.22942 313 ASP C N 1
ATOM 8959 C CA . ASP C 1 288 ? 42.91061 98.83886 28.47027 1.000 27.97963 313 ASP C CA 1
ATOM 8960 C C . ASP C 1 288 ? 41.86323 98.47814 29.51897 1.000 28.63570 313 ASP C C 1
ATOM 8961 O O . ASP C 1 288 ? 41.99018 98.84649 30.69249 1.000 28.83500 313 ASP C O 1
ATOM 8966 N N . MET C 1 289 ? 40.84918 97.71376 29.12751 1.000 28.31502 314 MET C N 1
ATOM 8967 C CA . MET C 1 289 ? 39.83414 97.23415 30.05646 1.000 27.77910 314 MET C CA 1
ATOM 8968 C C . MET C 1 289 ? 40.01688 95.73505 30.24586 1.000 27.79221 314 MET C C 1
ATOM 8969 O O . MET C 1 289 ? 39.87325 94.95911 29.29378 1.000 28.58931 314 MET C O 1
ATOM 8974 N N . ASN C 1 290 ? 40.34325 95.33812 31.46890 1.000 26.81172 315 ASN C N 1
ATOM 8975 C CA . ASN C 1 290 ? 40.41749 93.93924 31.85476 1.000 25.93836 315 ASN C CA 1
ATOM 8976 C C . ASN C 1 290 ? 39.09794 93.55018 32.50145 1.000 26.17651 315 ASN C C 1
ATOM 8977 O O . ASN C 1 290 ? 38.60083 94.26863 33.37367 1.000 26.06435 315 ASN C O 1
ATOM 8982 N N . THR C 1 291 ? 38.52848 92.42764 32.06289 1.000 25.48189 316 THR C N 1
ATOM 8983 C CA . THR C 1 291 ? 37.27924 91.91004 32.60587 1.000 24.72757 316 THR C CA 1
ATOM 8984 C C . THR C 1 291 ? 37.46234 90.45091 32.98970 1.000 25.62855 316 THR C C 1
ATOM 8985 O O . THR C 1 291 ? 37.92325 89.64428 32.17368 1.000 26.53768 316 THR C O 1
ATOM 8989 N N . ALA C 1 292 ? 37.07422 90.10910 34.21583 1.000 23.65268 317 ALA C N 1
ATOM 8990 C CA . ALA C 1 292 ? 37.18282 88.74300 34.70233 1.000 22.62799 317 ALA C CA 1
ATOM 8991 C C . ALA C 1 292 ? 35.92621 88.38082 35.47498 1.000 22.71702 317 ALA C C 1
ATOM 8992 O O . ALA C 1 292 ? 35.21829 89.25296 35.98844 1.000 22.47060 317 ALA C O 1
ATOM 8994 N N . VAL C 1 293 ? 35.63909 87.08470 35.53403 1.000 23.27135 318 VAL C N 1
ATOM 8995 C CA . VAL C 1 293 ? 34.50000 86.57216 36.28302 1.000 23.51672 318 VAL C CA 1
ATOM 8996 C C . VAL C 1 293 ? 35.00573 85.51650 37.25474 1.000 23.70003 318 VAL C C 1
ATOM 8997 O O . VAL C 1 293 ? 35.58547 84.50435 36.83951 1.000 23.13052 318 VAL C O 1
ATOM 9001 N N . VAL C 1 294 ? 34.76615 85.74106 38.53620 1.000 22.93386 319 VAL C N 1
ATOM 9002 C CA . VAL C 1 294 ? 35.13730 84.81024 39.59186 1.000 23.69146 319 VAL C CA 1
ATOM 9003 C C . VAL C 1 294 ? 33.93530 83.93468 39.91169 1.000 24.41372 319 VAL C C 1
ATOM 9004 O O . VAL C 1 294 ? 32.79697 84.41139 39.92434 1.000 23.81840 319 VAL C O 1
ATOM 9008 N N . LYS C 1 295 ? 34.17859 82.64262 40.11850 1.000 25.46293 320 LYS C N 1
ATOM 9009 C CA . LYS C 1 295 ? 33.19478 81.73118 40.69135 1.000 25.63175 320 LYS C CA 1
ATOM 9010 C C . LYS C 1 295 ? 33.65198 81.36187 42.09324 1.000 26.25840 320 LYS C C 1
ATOM 9011 O O . LYS C 1 295 ? 34.81875 81.00867 42.28791 1.000 26.99608 320 LYS C O 1
ATOM 9017 N N . THR C 1 296 ? 32.75090 81.47074 43.06829 1.000 25.57450 321 THR C N 1
ATOM 9018 C CA . THR C 1 296 ? 33.07254 81.03384 44.41705 1.000 26.89691 321 THR C CA 1
ATOM 9019 C C . THR C 1 296 ? 32.62083 79.58648 44.61372 1.000 27.94340 321 THR C C 1
ATOM 9020 O O . THR C 1 296 ? 31.91450 79.00779 43.78333 1.000 29.09764 321 THR C O 1
ATOM 9024 N N . GLN C 1 297 ? 33.03008 79.00183 45.74103 1.000 28.54458 322 GLN C N 1
ATOM 9025 C CA . GLN C 1 297 ? 32.68691 77.60650 45.99761 1.000 31.74409 322 GLN C CA 1
ATOM 9026 C C . GLN C 1 297 ? 31.18185 77.42791 46.15986 1.000 31.59075 322 GLN C C 1
ATOM 9027 O O . GLN C 1 297 ? 30.62276 76.41671 45.72305 1.000 33.06184 322 GLN C O 1
ATOM 9033 N N . LEU C 1 298 ? 30.50616 78.39715 46.77573 1.000 30.67564 323 LEU C N 1
ATOM 9034 C CA . LEU C 1 298 ? 29.05058 78.33389 46.85098 1.000 30.97479 323 LEU C CA 1
ATOM 9035 C C . LEU C 1 298 ? 28.37696 78.63404 45.51785 1.000 31.93939 323 LEU C C 1
ATOM 9036 O O . LEU C 1 298 ? 27.14566 78.57844 45.44218 1.000 33.23665 323 LEU C O 1
ATOM 9041 N N . GLY C 1 299 ? 29.13384 78.97763 44.47997 1.000 31.32410 324 GLY C N 1
ATOM 9042 C CA . GLY C 1 299 ? 28.55890 79.22838 43.17930 1.000 31.36111 324 GLY C CA 1
ATOM 9043 C C . GLY C 1 299 ? 28.25045 80.67655 42.88114 1.000 30.57885 324 GLY C C 1
ATOM 9044 O O . GLY C 1 299 ? 27.66146 80.96201 41.82970 1.000 29.75584 324 GLY C O 1
ATOM 9045 N N . ARG C 1 300 ? 28.60184 81.59583 43.77389 1.000 29.19384 325 ARG C N 1
ATOM 9046 C CA . ARG C 1 300 ? 28.39200 83.00333 43.48677 1.000 28.74423 325 ARG C CA 1
ATOM 9047 C C . ARG C 1 300 ? 29.36101 83.46207 42.40641 1.000 28.40415 325 ARG C C 1
ATOM 9048 O O . ARG C 1 300 ? 30.43615 82.88686 42.22060 1.000 28.81194 325 ARG C O 1
ATOM 9056 N N . THR C 1 301 ? 28.96846 84.50704 41.68478 1.000 27.51673 326 THR C N 1
ATOM 9057 C CA . THR C 1 301 ? 29.81692 85.11382 40.67063 1.000 26.41764 326 THR C CA 1
ATOM 9058 C C . THR C 1 301 ? 30.25845 86.48868 41.14292 1.000 26.48758 326 THR C C 1
ATOM 9059 O O . THR C 1 301 ? 29.52270 87.18060 41.85418 1.000 26.29439 326 THR C O 1
ATOM 9063 N N . ILE C 1 302 ? 31.48410 86.85572 40.78856 1.000 26.18337 327 ILE C N 1
ATOM 9064 C CA . ILE C 1 302 ? 32.00140 88.19242 41.03020 1.000 26.08751 327 ILE C CA 1
ATOM 9065 C C . ILE C 1 302 ? 32.58568 88.69586 39.72051 1.000 27.72822 327 ILE C C 1
ATOM 9066 O O . ILE C 1 302 ? 33.54505 88.11327 39.20125 1.000 28.49240 327 ILE C O 1
ATOM 9071 N N . LEU C 1 303 ? 31.99394 89.75223 39.17647 1.000 26.83725 328 LEU C N 1
ATOM 9072 C CA . LEU C 1 303 ? 32.58495 90.47297 38.06057 1.000 25.75889 328 LEU C CA 1
ATOM 9073 C C . LEU C 1 303 ? 33.68589 91.38757 38.58160 1.000 25.08606 328 LEU C C 1
ATOM 9074 O O . LEU C 1 303 ? 33.45383 92.18599 39.49410 1.000 26.18542 328 LEU C O 1
ATOM 9079 N N . VAL C 1 304 ? 34.88768 91.26263 38.01991 1.000 23.10627 329 VAL C N 1
ATOM 9080 C CA . VAL C 1 304 ? 36.03848 92.06450 38.43064 1.000 21.33320 329 VAL C CA 1
ATOM 9081 C C . VAL C 1 304 ? 36.62951 92.73047 37.19394 1.000 21.04372 329 VAL C C 1
ATOM 9082 O O . VAL C 1 304 ? 37.02786 92.04107 36.24800 1.000 21.08428 329 VAL C O 1
ATOM 9086 N N . GLN C 1 305 ? 36.72918 94.06127 37.21531 1.000 21.63320 330 GLN C N 1
ATOM 9087 C CA . GLN C 1 305 ? 37.19026 94.81431 36.05846 1.000 21.02815 330 GLN C CA 1
ATOM 9088 C C . GLN C 1 305 ? 38.29156 95.79393 36.43610 1.000 21.84777 330 GLN C C 1
ATOM 9089 O O . GLN C 1 305 ? 38.29901 96.35808 37.53419 1.000 21.70284 330 GLN C O 1
ATOM 9095 N N . LEU C 1 306 ? 39.22344 96.00006 35.50406 1.000 22.04857 331 LEU C N 1
ATOM 9096 C CA . LEU C 1 306 ? 40.27705 96.99278 35.67762 1.000 22.41595 331 LEU C CA 1
ATOM 9097 C C . LEU C 1 306 ? 40.45406 97.80349 34.40624 1.000 24.15132 331 LEU C C 1
ATOM 9098 O O . LEU C 1 306 ? 40.70758 97.24138 33.33656 1.000 26.22568 331 LEU C O 1
ATOM 9103 N N . ASP C 1 307 ? 40.37443 99.12431 34.53763 1.000 23.74117 332 ASP C N 1
ATOM 9104 C CA . ASP C 1 307 ? 40.76743 100.01610 33.45054 1.000 24.92197 332 ASP C CA 1
ATOM 9105 C C . ASP C 1 307 ? 41.35661 101.26122 34.10006 1.000 24.75813 332 ASP C C 1
ATOM 9106 O O . ASP C 1 307 ? 40.61917 102.10623 34.61584 1.000 25.19930 332 ASP C O 1
ATOM 9111 N N . GLU C 1 308 ? 42.68196 101.35918 34.08422 1.000 24.79946 333 GLU C N 1
ATOM 9112 C CA . GLU C 1 308 ? 43.35952 102.55084 34.56925 1.000 24.02912 333 GLU C CA 1
ATOM 9113 C C . GLU C 1 308 ? 43.93077 103.37736 33.42297 1.000 24.98075 333 GLU C C 1
ATOM 9114 O O . GLU C 1 308 ? 44.88268 104.13906 33.60860 1.000 25.18108 333 GLU C O 1
ATOM 9120 N N . THR C 1 309 ? 43.31604 103.27505 32.24297 1.000 24.75875 334 THR C N 1
ATOM 9121 C CA . THR C 1 309 ? 43.79271 103.95141 31.04348 1.000 26.10679 334 THR C CA 1
ATOM 9122 C C . THR C 1 309 ? 42.73947 104.81929 30.37090 1.000 27.25174 334 THR C C 1
ATOM 9123 O O . THR C 1 309 ? 43.01220 105.98694 30.06179 1.000 27.75320 334 THR C O 1
ATOM 9127 N N . SER C 1 310 ? 41.55430 104.26958 30.10434 1.000 25.50597 335 SER C N 1
ATOM 9128 C CA . SER C 1 310 ? 40.55780 104.95036 29.28943 1.000 25.73022 335 SER C CA 1
ATOM 9129 C C . SER C 1 310 ? 40.01300 106.19471 29.99225 1.000 26.43966 335 SER C C 1
ATOM 9130 O O . SER C 1 310 ? 39.91238 106.23528 31.22257 1.000 26.29315 335 SER C O 1
ATOM 9133 N N . PRO C 1 311 ? 39.63956 107.22013 29.22422 1.000 26.19684 336 PRO C N 1
ATOM 9134 C CA . PRO C 1 311 ? 39.05239 108.42897 29.82119 1.000 27.51862 336 PRO C CA 1
ATOM 9135 C C . PRO C 1 311 ? 37.56887 108.28620 30.13245 1.000 28.88757 336 PRO C C 1
ATOM 9136 O O . PRO C 1 311 ? 36.71473 108.39182 29.24416 1.000 30.73819 336 PRO C O 1
ATOM 9140 N N . ARG C 1 312 ? 37.26142 108.04862 31.40327 1.000 28.22833 337 ARG C N 1
ATOM 9141 C CA . ARG C 1 312 ? 35.89581 107.90156 31.88654 1.000 28.13180 337 ARG C CA 1
ATOM 9142 C C . ARG C 1 312 ? 35.91095 108.11143 33.39675 1.000 28.02100 337 ARG C C 1
ATOM 9143 O O . ARG C 1 312 ? 36.98656 108.13724 34.00646 1.000 28.96032 337 ARG C O 1
ATOM 9151 N N . PRO C 1 313 ? 34.74851 108.31913 34.01994 1.000 28.07227 338 PRO C N 1
ATOM 9152 C CA . PRO C 1 313 ? 34.73788 108.64773 35.45328 1.000 27.98286 338 PRO C CA 1
ATOM 9153 C C . PRO C 1 313 ? 35.26084 107.52124 36.34061 1.000 26.55145 338 PRO C C 1
ATOM 9154 O O . PRO C 1 313 ? 35.23934 106.34164 35.98090 1.000 24.13046 338 PRO C O 1
ATOM 9158 N N . TYR C 1 314 ? 35.74793 107.91449 37.51744 1.000 26.85452 339 TYR C N 1
ATOM 9159 C CA . TYR C 1 314 ? 36.22863 106.95964 38.50908 1.000 25.76329 339 TYR C CA 1
ATOM 9160 C C . TYR C 1 314 ? 35.09246 106.07023 39.00420 1.000 25.74777 339 TYR C C 1
ATOM 9161 O O . TYR C 1 314 ? 33.96284 106.53057 39.19333 1.000 26.17791 339 TYR C O 1
ATOM 9170 N N . SER C 1 315 ? 35.39287 104.78767 39.22374 1.000 24.56164 340 SER C N 1
ATOM 9171 C CA . SER C 1 315 ? 34.38534 103.88823 39.77647 1.000 24.49425 340 SER C CA 1
ATOM 9172 C C . SER C 1 315 ? 35.03542 102.64370 40.36451 1.000 24.65718 340 SER C C 1
ATOM 9173 O O . SER C 1 315 ? 36.03768 102.14149 39.84672 1.000 25.07517 340 SER C O 1
ATOM 9176 N N . ARG C 1 316 ? 34.41984 102.13271 41.43408 1.000 24.51493 341 ARG C N 1
ATOM 9177 C CA . ARG C 1 316 ? 34.76137 100.82935 41.99143 1.000 24.19070 341 ARG C CA 1
ATOM 9178 C C . ARG C 1 316 ? 33.60283 99.84248 41.91304 1.000 25.45838 341 ARG C C 1
ATOM 9179 O O . ARG C 1 316 ? 33.72867 98.71971 42.42189 1.000 26.17679 341 ARG C O 1
ATOM 9187 N N . ALA C 1 317 ? 32.48746 100.22823 41.28109 1.000 25.34658 342 ALA C N 1
ATOM 9188 C CA . ALA C 1 317 ? 31.29890 99.39011 41.12718 1.000 22.95553 342 ALA C CA 1
ATOM 9189 C C . ALA C 1 317 ? 30.62263 99.10434 42.46732 1.000 23.91317 342 ALA C C 1
ATOM 9190 O O . ALA C 1 317 ? 29.51071 99.58211 42.71347 1.000 24.71494 342 ALA C O 1
ATOM 9192 N N . ASN C 1 318 ? 31.27286 98.31692 43.32718 1.000 24.12161 343 ASN C N 1
ATOM 9193 C CA . ASN C 1 318 ? 30.75780 97.98644 44.66246 1.000 23.81026 343 ASN C CA 1
ATOM 9194 C C . ASN C 1 318 ? 29.29474 97.54660 44.60880 1.000 24.40165 343 ASN C C 1
ATOM 9195 O O . ASN C 1 318 ? 28.43170 98.07965 45.31021 1.000 24.99223 343 ASN C O 1
ATOM 9200 N N . LEU C 1 319 ? 29.00846 96.57600 43.74218 1.000 23.31167 344 LEU C N 1
ATOM 9201 C CA . LEU C 1 319 ? 27.66756 96.01682 43.61752 1.000 22.80927 344 LEU C CA 1
ATOM 9202 C C . LEU C 1 319 ? 27.62500 94.66340 44.31002 1.000 23.42709 344 LEU C C 1
ATOM 9203 O O . LEU C 1 319 ? 28.48126 93.80833 44.06414 1.000 24.57608 344 LEU C O 1
ATOM 9208 N N . ILE C 1 320 ? 26.63468 94.47422 45.17541 1.000 23.32695 345 ILE C N 1
ATOM 9209 C CA . ILE C 1 320 ? 26.38318 93.18416 45.80447 1.000 25.71819 345 ILE C CA 1
ATOM 9210 C C . ILE C 1 320 ? 24.89521 92.88499 45.66614 1.000 28.19367 345 ILE C C 1
ATOM 9211 O O . ILE C 1 320 ? 24.04930 93.71362 46.02327 1.000 28.82217 345 ILE C O 1
ATOM 9216 N N . GLN C 1 321 ? 24.57753 91.71228 45.12422 1.000 29.03605 346 GLN C N 1
ATOM 9217 C CA . GLN C 1 321 ? 23.22102 91.37543 44.72074 1.000 28.40482 346 GLN C CA 1
ATOM 9218 C C . GLN C 1 321 ? 22.78402 90.08911 45.40046 1.000 29.39465 346 GLN C C 1
ATOM 9219 O O . GLN C 1 321 ? 23.52382 89.09968 45.40496 1.000 29.49462 346 GLN C O 1
ATOM 9225 N N . GLY C 1 322 ? 21.57514 90.10645 45.96170 1.000 30.54129 347 GLY C N 1
ATOM 9226 C CA . GLY C 1 322 ? 20.98962 88.93150 46.56720 1.000 31.07964 347 GLY C CA 1
ATOM 9227 C C . GLY C 1 322 ? 19.56900 88.70700 46.07908 1.000 31.19694 347 GLY C C 1
ATOM 9228 O O . GLY C 1 322 ? 19.01676 89.50124 45.31407 1.000 31.03311 347 GLY C O 1
ATOM 9229 N N . THR C 1 323 ? 18.98109 87.61447 46.56897 1.000 32.24490 348 THR C N 1
ATOM 9230 C CA . THR C 1 323 ? 17.63367 87.23825 46.16065 1.000 34.37042 348 THR C CA 1
ATOM 9231 C C . THR C 1 323 ? 16.57005 88.24046 46.59707 1.000 34.27754 348 THR C C 1
ATOM 9232 O O . THR C 1 323 ? 15.44049 88.16872 46.09665 1.000 34.27451 348 THR C O 1
ATOM 9236 N N . GLU C 1 324 ? 16.88967 89.16589 47.50565 1.000 33.03694 349 GLU C N 1
ATOM 9237 C CA . GLU C 1 324 ? 15.90607 90.11926 48.00467 1.000 34.99311 349 GLU C CA 1
ATOM 9238 C C . GLU C 1 324 ? 16.27984 91.57201 47.74783 1.000 33.95997 349 GLU C C 1
ATOM 9239 O O . GLU C 1 324 ? 15.53887 92.46813 48.16484 1.000 36.02352 349 GLU C O 1
ATOM 9245 N N . GLY C 1 325 ? 17.38164 91.83711 47.06503 1.000 31.64254 350 GLY C N 1
ATOM 9246 C CA . GLY C 1 325 ? 17.73239 93.20839 46.76897 1.000 30.40148 350 GLY C CA 1
ATOM 9247 C C . GLY C 1 325 ? 19.15029 93.30284 46.26722 1.000 29.43852 350 GLY C C 1
ATOM 9248 O O . GLY C 1 325 ? 19.91187 92.32880 46.27079 1.000 28.10099 350 GLY C O 1
ATOM 9249 N N . THR C 1 326 ? 19.50004 94.51732 45.85230 1.000 28.99391 351 THR C N 1
ATOM 9250 C CA . THR C 1 326 ? 20.81080 94.81695 45.29723 1.000 28.71434 351 THR C CA 1
ATOM 9251 C C . THR C 1 326 ? 21.30313 96.12104 45.90623 1.000 28.26303 351 THR C C 1
ATOM 9252 O O . THR C 1 326 ? 20.54502 97.09240 45.99475 1.000 29.21773 351 THR C O 1
ATOM 9256 N N . LEU C 1 327 ? 22.56210 96.12941 46.33513 1.000 27.47968 352 LEU C N 1
ATOM 9257 C CA . LEU C 1 327 ? 23.25049 97.32547 46.80124 1.000 27.01431 352 LEU C CA 1
ATOM 9258 C C . LEU C 1 327 ? 24.40076 97.62021 45.84824 1.000 25.64135 352 LEU C C 1
ATOM 9259 O O . LEU C 1 327 ? 25.13799 96.70851 45.45903 1.000 23.63004 352 LEU C O 1
ATOM 9264 N N . ALA C 1 328 ? 24.57246 98.89151 45.48951 1.000 25.27740 353 ALA C N 1
ATOM 9265 C CA . ALA C 1 328 ? 25.59969 99.24452 44.52098 1.000 25.60414 353 ALA C CA 1
ATOM 9266 C C . ALA C 1 328 ? 26.11924 100.64955 44.78510 1.000 26.70580 353 ALA C C 1
ATOM 9267 O O . ALA C 1 328 ? 25.43942 101.49031 45.37881 1.000 27.53267 353 ALA C O 1
ATOM 9269 N N . GLY C 1 329 ? 27.33734 100.90311 44.30100 1.000 26.84547 354 GLY C N 1
ATOM 9270 C CA . GLY C 1 329 ? 27.97006 102.19281 44.43623 1.000 27.65735 354 GLY C CA 1
ATOM 9271 C C . GLY C 1 329 ? 28.22072 102.82759 43.07629 1.000 26.93949 354 GLY C C 1
ATOM 9272 O O . GLY C 1 329 ? 28.02382 102.21000 42.02378 1.000 27.13090 354 GLY C O 1
ATOM 9273 N N . PHE C 1 330 ? 28.64371 104.08853 43.11923 1.000 26.00465 355 PHE C N 1
ATOM 9274 C CA . PHE C 1 330 ? 29.03031 104.86793 41.94966 1.000 25.95720 355 PHE C CA 1
ATOM 9275 C C . PHE C 1 330 ? 27.94576 104.87218 40.87489 1.000 26.69908 355 PHE C C 1
ATOM 9276 O O . PHE C 1 330 ? 28.14922 104.31801 39.78789 1.000 28.46577 355 PHE C O 1
ATOM 9284 N N . PRO C 1 331 ? 26.77616 105.48174 41.13900 1.000 26.20705 356 PRO C N 1
ATOM 9285 C CA . PRO C 1 331 ? 26.44375 106.17539 42.38817 1.000 26.00625 356 PRO C CA 1
ATOM 9286 C C . PRO C 1 331 ? 25.84075 105.22814 43.42060 1.000 28.29197 356 PRO C C 1
ATOM 9287 O O . PRO C 1 331 ? 25.30918 104.18058 43.05081 1.000 28.18319 356 PRO C O 1
ATOM 9291 N N . THR C 1 332 ? 25.93425 105.58912 44.69909 1.000 29.37903 357 THR C N 1
ATOM 9292 C CA . THR C 1 332 ? 25.33681 104.77816 45.75120 1.000 28.72111 357 THR C CA 1
ATOM 9293 C C . THR C 1 332 ? 23.83526 104.65259 45.52752 1.000 28.56001 357 THR C C 1
ATOM 9294 O O . THR C 1 332 ? 23.12371 105.65893 45.42749 1.000 29.81127 357 THR C O 1
ATOM 9298 N N . ARG C 1 333 ? 23.35376 103.41541 45.46386 1.000 27.16551 358 ARG C N 1
ATOM 9299 C CA . ARG C 1 333 ? 21.94904 103.15637 45.18755 1.000 29.19820 358 ARG C CA 1
ATOM 9300 C C . ARG C 1 333 ? 21.58864 101.78937 45.75256 1.000 30.45201 358 ARG C C 1
ATOM 9301 O O . ARG C 1 333 ? 22.39866 100.85863 45.69636 1.000 29.20778 358 ARG C O 1
ATOM 9309 N N . VAL C 1 334 ? 20.38361 101.67878 46.31607 1.000 31.43120 359 VAL C N 1
ATOM 9310 C CA . VAL C 1 334 ? 19.90858 100.42107 46.88140 1.000 31.09551 359 VAL C CA 1
ATOM 9311 C C . VAL C 1 334 ? 18.47320 100.18778 46.43341 1.000 32.27634 359 VAL C C 1
ATOM 9312 O O . VAL C 1 334 ? 17.71324 101.13052 46.19544 1.000 33.68849 359 VAL C O 1
ATOM 9316 N N . ALA C 1 335 ? 18.10167 98.91312 46.33393 1.000 31.65240 360 ALA C N 1
ATOM 9317 C CA . ALA C 1 335 ? 16.75428 98.52128 45.94689 1.000 32.91894 360 ALA C CA 1
ATOM 9318 C C . ALA C 1 335 ? 16.49595 97.11205 46.45907 1.000 35.11599 360 ALA C C 1
ATOM 9319 O O . ALA C 1 335 ? 17.38142 96.25768 46.39096 1.000 34.02785 360 ALA C O 1
ATOM 9321 N N . GLY C 1 336 ? 15.29153 96.87706 46.96746 1.000 37.36466 361 GLY C N 1
ATOM 9322 C CA . GLY C 1 336 ? 14.96644 95.56771 47.49982 1.000 39.62253 361 GLY C CA 1
ATOM 9323 C C . GLY C 1 336 ? 13.61552 95.56179 48.17861 1.000 41.97767 361 GLY C C 1
ATOM 9324 O O . GLY C 1 336 ? 13.02344 96.60686 48.46577 1.000 40.72586 361 GLY C O 1
ATOM 9325 N N . GLU C 1 337 ? 13.12663 94.34027 48.42082 1.000 44.28298 362 GLU C N 1
ATOM 9326 C CA . GLU C 1 337 ? 11.81391 94.16696 49.03760 1.000 46.76830 362 GLU C CA 1
ATOM 9327 C C . GLU C 1 337 ? 11.76483 94.75321 50.44270 1.000 44.37515 362 GLU C C 1
ATOM 9328 O O . GLU C 1 337 ? 10.69430 95.15944 50.90583 1.000 44.79746 362 GLU C O 1
ATOM 9334 N N . LYS C 1 338 ? 12.89719 94.78691 51.14192 1.000 42.57057 363 LYS C N 1
ATOM 9335 C CA . LYS C 1 338 ? 12.95356 95.29372 52.50606 1.000 43.51610 363 LYS C CA 1
ATOM 9336 C C . LYS C 1 338 ? 13.38347 96.75096 52.58905 1.000 41.45552 363 LYS C C 1
ATOM 9337 O O . LYS C 1 338 ? 13.39877 97.31093 53.68746 1.000 41.20556 363 LYS C O 1
ATOM 9343 N N . LEU C 1 339 ? 13.69810 97.38336 51.46207 1.000 39.90260 364 LEU C N 1
ATOM 9344 C CA . LEU C 1 339 ? 14.27934 98.71909 51.43530 1.000 39.00224 364 LEU C CA 1
ATOM 9345 C C . LEU C 1 339 ? 13.23057 99.72445 50.97982 1.000 38.49722 364 LEU C C 1
ATOM 9346 O O . LEU C 1 339 ? 12.56901 99.51547 49.95728 1.000 37.82539 364 LEU C O 1
ATOM 9351 N N . GLY C 1 340 ? 13.09630 100.81439 51.73677 1.000 38.24090 365 GLY C N 1
ATOM 9352 C CA . GLY C 1 340 ? 12.12340 101.84974 51.41768 1.000 38.56346 365 GLY C CA 1
ATOM 9353 C C . GLY C 1 340 ? 10.70915 101.30043 51.42485 1.000 40.53415 365 GLY C C 1
ATOM 9354 O O . GLY C 1 340 ? 10.31353 100.54966 52.32537 1.000 40.67205 365 GLY C O 1
ATOM 9355 N N . ASN C 1 341 ? 9.93077 101.66975 50.40438 1.000 40.84439 366 ASN C N 1
ATOM 9356 C CA . ASN C 1 341 ? 8.58181 101.14460 50.24173 1.000 42.25618 366 ASN C CA 1
ATOM 9357 C C . ASN C 1 341 ? 8.56441 99.77092 49.58100 1.000 40.02677 366 ASN C C 1
ATOM 9358 O O . ASN C 1 341 ? 7.48185 99.27500 49.24921 1.000 40.65102 366 ASN C O 1
ATOM 9363 N N . GLY C 1 342 ? 9.72952 99.16251 49.35756 1.000 37.82303 367 GLY C N 1
ATOM 9364 C CA . GLY C 1 342 ? 9.79763 97.85905 48.73475 1.000 38.44579 367 GLY C CA 1
ATOM 9365 C C . GLY C 1 342 ? 9.63705 97.84730 47.22942 1.000 40.05120 367 GLY C C 1
ATOM 9366 O O . GLY C 1 342 ? 9.62567 96.76046 46.63622 1.000 39.45247 367 GLY C O 1
ATOM 9367 N N . ASN C 1 343 ? 9.50237 99.01076 46.59066 1.000 41.06759 368 ASN C N 1
ATOM 9368 C CA . ASN C 1 343 ? 9.39297 99.08768 45.13404 1.000 42.15483 368 ASN C CA 1
ATOM 9369 C C . ASN C 1 343 ? 10.79230 98.98366 44.55171 1.000 40.27320 368 ASN C C 1
ATOM 9370 O O . ASN C 1 343 ? 11.45549 99.98409 44.27762 1.000 41.00792 368 ASN C O 1
ATOM 9375 N N . TYR C 1 344 ? 11.23854 97.74621 44.34236 1.000 39.38164 369 TYR C N 1
ATOM 9376 C CA . TYR C 1 344 ? 12.57951 97.50190 43.82572 1.000 38.38939 369 TYR C CA 1
ATOM 9377 C C . TYR C 1 344 ? 12.73959 97.88208 42.36015 1.000 37.58453 369 TYR C C 1
ATOM 9378 O O . TYR C 1 344 ? 13.85940 97.82049 41.84310 1.000 36.22980 369 TYR C O 1
ATOM 9387 N N . HIS C 1 345 ? 11.66187 98.26651 41.67887 1.000 38.23676 370 HIS C N 1
ATOM 9388 C CA . HIS C 1 345 ? 11.77286 98.64001 40.27494 1.000 39.55379 370 HIS C CA 1
ATOM 9389 C C . HIS C 1 345 ? 12.50465 99.96059 40.06685 1.000 38.96018 370 HIS C C 1
ATOM 9390 O O . HIS C 1 345 ? 12.87534 100.26512 38.92792 1.000 39.59074 370 HIS C O 1
ATOM 9397 N N . GLU C 1 346 ? 12.70561 100.75288 41.11825 1.000 37.83043 371 GLU C N 1
ATOM 9398 C CA . GLU C 1 346 ? 13.43907 102.00563 41.02183 1.000 38.12439 371 GLU C CA 1
ATOM 9399 C C . GLU C 1 346 ? 14.52009 102.04600 42.09068 1.000 36.72901 371 GLU C C 1
ATOM 9400 O O . GLU C 1 346 ? 14.36917 101.47508 43.17374 1.000 37.01205 371 GLU C O 1
ATOM 9406 N N . TRP C 1 347 ? 15.61808 102.72439 41.77587 1.000 35.72159 372 TRP C N 1
ATOM 9407 C CA . TRP C 1 347 ? 16.70807 102.84540 42.73188 1.000 34.80510 372 TRP C CA 1
ATOM 9408 C C . TRP C 1 347 ? 16.34826 103.82036 43.84449 1.000 35.82001 372 TRP C C 1
ATOM 9409 O O . TRP C 1 347 ? 15.69959 104.84467 43.61448 1.000 36.20137 372 TRP C O 1
ATOM 9420 N N . ILE C 1 348 ? 16.75556 103.48585 45.06284 1.000 36.09153 373 ILE C N 1
ATOM 9421 C CA . ILE C 1 348 ? 16.83928 104.46575 46.13743 1.000 36.60635 373 ILE C CA 1
ATOM 9422 C C . ILE C 1 348 ? 18.22290 105.09291 46.01751 1.000 34.08685 373 ILE C C 1
ATOM 9423 O O . ILE C 1 348 ? 19.22817 104.46564 46.35681 1.000 32.33393 373 ILE C O 1
ATOM 9428 N N . GLU C 1 349 ? 18.28126 106.32421 45.51966 1.000 34.62853 374 GLU C N 1
ATOM 9429 C CA . GLU C 1 349 ? 19.55936 106.96999 45.25760 1.000 35.20076 374 GLU C CA 1
ATOM 9430 C C . GLU C 1 349 ? 19.40492 108.46710 45.47476 1.000 36.78170 374 GLU C C 1
ATOM 9431 O O . GLU C 1 349 ? 18.29505 108.98530 45.62137 1.000 37.24736 374 GLU C O 1
ATOM 9437 N N . GLY C 1 350 ? 20.53779 109.15898 45.49844 1.000 36.76206 375 GLY C N 1
ATOM 9438 C CA . GLY C 1 350 ? 20.54648 110.57744 45.77526 1.000 39.33335 375 GLY C CA 1
ATOM 9439 C C . GLY C 1 350 ? 20.56947 110.86577 47.26618 1.000 41.27077 375 GLY C C 1
ATOM 9440 O O . GLY C 1 350 ? 20.18716 110.04430 48.09716 1.000 39.12040 375 GLY C O 1
ATOM 9441 N N . ARG C 1 351 ? 21.01943 112.07830 47.59866 1.000 44.47407 376 ARG C N 1
ATOM 9442 C CA . ARG C 1 351 ? 21.21930 112.43462 48.99990 1.000 46.78611 376 ARG C CA 1
ATOM 9443 C C . ARG C 1 351 ? 19.90417 112.44241 49.77433 1.000 46.17755 376 ARG C C 1
ATOM 9444 O O . ARG C 1 351 ? 19.86602 112.02953 50.93972 1.000 44.72436 376 ARG C O 1
ATOM 9452 N N . GLU C 1 352 ? 18.81587 112.89575 49.14317 1.000 47.58850 377 GLU C N 1
ATOM 9453 C CA . GLU C 1 352 ? 17.53078 112.98376 49.83639 1.000 50.56287 377 GLU C CA 1
ATOM 9454 C C . GLU C 1 352 ? 17.01460 111.60640 50.23819 1.000 48.33617 377 GLU C C 1
ATOM 9455 O O . GLU C 1 352 ? 16.63847 111.38498 51.39671 1.000 48.63961 377 GLU C O 1
ATOM 9461 N N . LYS C 1 353 ? 16.97345 110.67328 49.28368 1.000 46.04313 378 LYS C N 1
ATOM 9462 C CA . LYS C 1 353 ? 16.35606 109.37105 49.50858 1.000 44.98989 378 LYS C CA 1
ATOM 9463 C C . LYS C 1 353 ? 17.25163 108.43759 50.30813 1.000 41.86733 378 LYS C C 1
ATOM 9464 O O . LYS C 1 353 ? 16.74434 107.59011 51.05158 1.000 43.16586 378 LYS C O 1
ATOM 9470 N N . LEU C 1 354 ? 18.56939 108.56603 50.16475 1.000 38.52479 379 LEU C N 1
ATOM 9471 C CA . LEU C 1 354 ? 19.49780 107.70953 50.88918 1.000 35.85609 379 LEU C CA 1
ATOM 9472 C C . LEU C 1 354 ? 19.62505 108.07411 52.36142 1.000 36.03675 379 LEU C C 1
ATOM 9473 O O . LEU C 1 354 ? 20.15037 107.26657 53.13192 1.000 35.05833 379 LEU C O 1
ATOM 9478 N N . ALA C 1 355 ? 19.15570 109.25720 52.76573 1.000 37.13416 380 ALA C N 1
ATOM 9479 C CA . ALA C 1 355 ? 19.31356 109.68592 54.15285 1.000 37.67609 380 ALA C CA 1
ATOM 9480 C C . ALA C 1 355 ? 18.69705 108.68596 55.12250 1.000 36.61603 380 ALA C C 1
ATOM 9481 O O . ALA C 1 355 ? 19.31004 108.33713 56.13755 1.000 32.81233 380 ALA C O 1
ATOM 9483 N N . ALA C 1 356 ? 17.49407 108.19491 54.81286 1.000 36.17455 381 ALA C N 1
ATOM 9484 C CA . ALA C 1 356 ? 16.84709 107.22098 55.68455 1.000 36.74244 381 ALA C CA 1
ATOM 9485 C C . ALA C 1 356 ? 17.58455 105.88771 55.68477 1.000 37.64869 381 ALA C C 1
ATOM 9486 O O . ALA C 1 356 ? 17.53894 105.15685 56.68174 1.000 38.51931 381 ALA C O 1
ATOM 9488 N N . ILE C 1 357 ? 18.27161 105.55766 54.58647 1.000 36.52358 382 ILE C N 1
ATOM 9489 C CA . ILE C 1 357 ? 19.03898 104.31830 54.53246 1.000 33.86805 382 ILE C CA 1
ATOM 9490 C C . ILE C 1 357 ? 20.27007 104.41794 55.42817 1.000 34.74380 382 ILE C C 1
ATOM 9491 O O . ILE C 1 357 ? 20.58897 103.48001 56.16910 1.000 35.48733 382 ILE C O 1
ATOM 9496 N N . TYR C 1 358 ? 20.99115 105.54525 55.36499 1.000 34.59640 383 TYR C N 1
ATOM 9497 C CA . TYR C 1 358 ? 22.12321 105.74870 56.26911 1.000 35.53108 383 TYR C CA 1
ATOM 9498 C C . TYR C 1 358 ? 21.68125 105.72038 57.72681 1.000 38.60547 383 TYR C C 1
ATOM 9499 O O . TYR C 1 358 ? 22.34558 105.10693 58.56857 1.000 39.14219 383 TYR C O 1
ATOM 9508 N N . GLU C 1 359 ? 20.56629 106.38633 58.04284 1.000 40.69086 384 GLU C N 1
ATOM 9509 C CA . GLU C 1 359 ? 20.07840 106.42615 59.42077 1.000 44.50688 384 GLU C CA 1
ATOM 9510 C C . GLU C 1 359 ? 19.82096 105.02530 59.96580 1.000 42.16569 384 GLU C C 1
ATOM 9511 O O . GLU C 1 359 ? 20.11989 104.73634 61.13013 1.000 42.23505 384 GLU C O 1
ATOM 9517 N N . LYS C 1 360 ? 19.27537 104.13949 59.13437 1.000 40.27987 385 LYS C N 1
ATOM 9518 C CA . LYS C 1 360 ? 18.89989 102.81071 59.59697 1.000 39.67724 385 LYS C CA 1
ATOM 9519 C C . LYS C 1 360 ? 20.07342 101.84010 59.57417 1.000 37.68263 385 LYS C C 1
ATOM 9520 O O . LYS C 1 360 ? 20.11998 100.91443 60.39169 1.000 38.05779 385 LYS C O 1
ATOM 9526 N N . TYR C 1 361 ? 21.03124 102.03454 58.66432 1.000 34.62423 386 TYR C N 1
ATOM 9527 C CA . TYR C 1 361 ? 22.02753 101.00724 58.39597 1.000 32.93223 386 TYR C CA 1
ATOM 9528 C C . TYR C 1 361 ? 23.47587 101.48138 58.49200 1.000 31.86034 386 TYR C C 1
ATOM 9529 O O . TYR C 1 361 ? 24.37904 100.70906 58.15127 1.000 29.49956 386 TYR C O 1
ATOM 9538 N N . ASP C 1 362 ? 23.73163 102.71152 58.94147 1.000 33.73024 387 ASP C N 1
ATOM 9539 C CA . ASP C 1 362 ? 25.11052 103.15073 59.13729 1.000 33.14768 387 ASP C CA 1
ATOM 9540 C C . ASP C 1 362 ? 25.85940 102.15089 60.00471 1.000 32.06144 387 ASP C C 1
ATOM 9541 O O . ASP C 1 362 ? 25.36242 101.71874 61.04746 1.000 32.72588 387 ASP C O 1
ATOM 9546 N N . HIS C 1 363 ? 27.02633 101.74503 59.53055 1.000 30.83744 388 HIS C N 1
ATOM 9547 C CA . HIS C 1 363 ? 27.86551 100.82042 60.27315 1.000 31.50538 388 HIS C CA 1
ATOM 9548 C C . HIS C 1 363 ? 28.30926 101.46478 61.58444 1.000 33.09332 388 HIS C C 1
ATOM 9549 O O . HIS C 1 363 ? 28.74880 102.62300 61.57931 1.000 32.49967 388 HIS C O 1
ATOM 9556 N N . PRO C 1 364 ? 28.22320 100.75547 62.71606 1.000 34.81715 389 PRO C N 1
ATOM 9557 C CA . PRO C 1 364 ? 28.62085 101.36218 63.99953 1.000 35.55520 389 PRO C CA 1
ATOM 9558 C C . PRO C 1 364 ? 30.04395 101.88501 64.01648 1.000 34.76494 389 PRO C C 1
ATOM 9559 O O . PRO C 1 364 ? 30.32364 102.86191 64.72548 1.000 37.21770 389 PRO C O 1
ATOM 9563 N N . LEU C 1 365 ? 30.95763 101.25735 63.27267 1.000 32.41614 390 LEU C N 1
ATOM 9564 C CA . LEU C 1 365 ? 32.31464 101.78498 63.18750 1.000 31.30994 390 LEU C CA 1
ATOM 9565 C C . LEU C 1 365 ? 32.32021 103.16036 62.53468 1.000 33.42643 390 LEU C C 1
ATOM 9566 O O . LEU C 1 365 ? 33.02247 104.06793 62.99042 1.000 34.68973 390 LEU C O 1
ATOM 9571 N N . TRP C 1 366 ? 31.51676 103.34843 61.48651 1.000 34.10002 391 TRP C N 1
ATOM 9572 C CA . TRP C 1 366 ? 31.47300 104.65864 60.85075 1.000 34.57370 391 TRP C CA 1
ATOM 9573 C C . TRP C 1 366 ? 30.83377 105.69137 61.77004 1.000 38.11374 391 TRP C C 1
ATOM 9574 O O . TRP C 1 366 ? 31.27010 106.84479 61.81106 1.000 38.72978 391 TRP C O 1
ATOM 9585 N N . LYS C 1 367 ? 29.79575 105.30395 62.51375 1.000 40.35346 392 LYS C N 1
ATOM 9586 C CA . LYS C 1 367 ? 29.18627 106.24966 63.44404 1.000 43.55489 392 LYS C CA 1
ATOM 9587 C C . LYS C 1 367 ? 30.15120 106.64465 64.55727 1.000 44.74649 392 LYS C C 1
ATOM 9588 O O . LYS C 1 367 ? 30.09734 107.77661 65.05061 1.000 47.39115 392 LYS C O 1
ATOM 9594 N N . ARG C 1 368 ? 31.05519 105.74377 64.94527 1.000 44.32356 393 ARG C N 1
ATOM 9595 C CA . ARG C 1 368 ? 31.98473 106.03951 66.03122 1.000 45.94952 393 ARG C CA 1
ATOM 9596 C C . ARG C 1 368 ? 33.14568 106.91674 65.57150 1.000 47.33031 393 ARG C C 1
ATOM 9597 O O . ARG C 1 368 ? 33.55815 107.82767 66.29795 1.000 48.20372 393 ARG C O 1
ATOM 9605 N N . ILE C 1 369 ? 33.66777 106.67497 64.37048 1.000 47.59789 394 ILE C N 1
ATOM 9606 C CA . ILE C 1 369 ? 34.86693 107.35546 63.89754 1.000 49.19483 394 ILE C CA 1
ATOM 9607 C C . ILE C 1 369 ? 34.61426 108.24180 62.68247 1.000 51.41174 394 ILE C C 1
ATOM 9608 O O . ILE C 1 369 ? 35.43519 109.13141 62.40323 1.000 51.84722 394 ILE C O 1
ATOM 9613 N N . GLY C 1 370 ? 33.50779 108.05980 61.95739 1.000 52.61311 395 GLY C N 1
ATOM 9614 C CA . GLY C 1 370 ? 33.36725 108.69141 60.65372 1.000 53.39236 395 GLY C CA 1
ATOM 9615 C C . GLY C 1 370 ? 33.35546 110.20636 60.69028 1.000 55.28438 395 GLY C C 1
ATOM 9616 O O . GLY C 1 370 ? 33.81231 110.85285 59.74324 1.000 54.82196 395 GLY C O 1
ATOM 9617 N N . GLU C 1 371 ? 32.83439 110.79587 61.77095 1.000 57.07670 396 GLU C N 1
ATOM 9618 C CA . GLU C 1 371 ? 32.82249 112.25285 61.87283 1.000 58.59487 396 GLU C CA 1
ATOM 9619 C C . GLU C 1 371 ? 34.24134 112.80724 61.96680 1.000 56.43532 396 GLU C C 1
ATOM 9620 O O . GLU C 1 371 ? 34.54396 113.85937 61.39059 1.000 56.60046 396 GLU C O 1
ATOM 9626 N N . LEU C 1 372 ? 35.12902 112.10108 62.67139 1.000 54.84060 397 LEU C N 1
ATOM 9627 C CA . LEU C 1 372 ? 36.53566 112.48131 62.72067 1.000 53.98585 397 LEU C CA 1
ATOM 9628 C C . LEU C 1 372 ? 37.28298 112.06323 61.45447 1.000 52.22982 397 LEU C C 1
ATOM 9629 O O . LEU C 1 372 ? 38.20910 112.76200 61.02750 1.000 52.67481 397 LEU C O 1
ATOM 9634 N N . ALA C 1 373 ? 36.90297 110.93535 60.84527 1.000 50.50840 398 ALA C N 1
ATOM 9635 C CA . ALA C 1 373 ? 37.55390 110.49625 59.61158 1.000 49.44550 398 ALA C CA 1
ATOM 9636 C C . ALA C 1 373 ? 37.25784 111.44347 58.45548 1.000 49.56894 398 ALA C C 1
ATOM 9637 O O . ALA C 1 373 ? 38.12062 111.67564 57.59924 1.000 48.42564 398 ALA C O 1
ATOM 9639 N N . THR C 1 374 ? 36.03409 111.97676 58.39946 1.000 50.35236 399 THR C N 1
ATOM 9640 C CA . THR C 1 374 ? 35.70601 112.97115 57.38348 1.000 51.72593 399 THR C CA 1
ATOM 9641 C C . THR C 1 374 ? 36.53568 114.23496 57.57142 1.000 52.70627 399 THR C C 1
ATOM 9642 O O . THR C 1 374 ? 37.03248 114.81073 56.59567 1.000 52.97855 399 THR C O 1
ATOM 9646 N N . LYS C 1 375 ? 36.69807 114.67914 58.82178 1.000 53.73308 400 LYS C N 1
ATOM 9647 C CA . LYS C 1 375 ? 37.57785 115.80962 59.10019 1.000 56.16818 400 LYS C CA 1
ATOM 9648 C C . LYS C 1 375 ? 39.00711 115.50480 58.67306 1.000 55.70054 400 LYS C C 1
ATOM 9649 O O . LYS C 1 375 ? 39.68408 116.35716 58.08676 1.000 56.73101 400 LYS C O 1
ATOM 9655 N N . MET C 1 376 ? 39.47690 114.28453 58.94599 1.000 54.37849 401 MET C N 1
ATOM 9656 C CA . MET C 1 376 ? 40.84072 113.91175 58.58586 1.000 53.54804 401 MET C CA 1
ATOM 9657 C C . MET C 1 376 ? 40.99723 113.72375 57.08416 1.000 52.39539 401 MET C C 1
ATOM 9658 O O . MET C 1 376 ? 42.01783 114.11715 56.50704 1.000 52.82533 401 MET C O 1
ATOM 9663 N N . GLY C 1 377 ? 40.01432 113.10764 56.43821 1.000 50.76215 402 GLY C N 1
ATOM 9664 C CA . GLY C 1 377 ? 40.10089 112.89931 55.00983 1.000 49.22407 402 GLY C CA 1
ATOM 9665 C C . GLY C 1 377 ? 40.83666 111.62142 54.66932 1.000 47.28143 402 GLY C C 1
ATOM 9666 O O . GLY C 1 377 ? 40.88324 110.68514 55.47547 1.000 47.39039 402 GLY C O 1
ATOM 9667 N N . GLY C 1 378 ? 41.43852 111.58211 53.48486 1.000 44.87039 403 GLY C N 1
ATOM 9668 C CA . GLY C 1 378 ? 42.07392 110.37336 53.01003 1.000 43.00467 403 GLY C CA 1
ATOM 9669 C C . GLY C 1 378 ? 41.05456 109.50751 52.30333 1.000 42.39270 403 GLY C C 1
ATOM 9670 O O . GLY C 1 378 ? 40.48077 108.59133 52.90490 1.000 41.14123 403 GLY C O 1
ATOM 9671 N N . HIS C 1 379 ? 40.81858 109.81372 51.02255 1.000 41.31431 404 HIS C N 1
ATOM 9672 C CA . HIS C 1 379 ? 39.80361 109.14755 50.19769 1.000 38.79454 404 HIS C CA 1
ATOM 9673 C C . HIS C 1 379 ? 38.41754 109.22629 50.84050 1.000 38.13291 404 HIS C C 1
ATOM 9674 O O . HIS C 1 379 ? 37.62364 108.28288 50.77760 1.000 37.23027 404 HIS C O 1
ATOM 9681 N N . GLY C 1 380 ? 38.11238 110.37883 51.43923 1.000 38.10188 405 GLY C N 1
ATOM 9682 C CA . GLY C 1 380 ? 36.81627 110.62630 52.03524 1.000 39.09576 405 GLY C CA 1
ATOM 9683 C C . GLY C 1 380 ? 36.68525 110.25491 53.49612 1.000 39.41967 405 GLY C C 1
ATOM 9684 O O . GLY C 1 380 ? 35.62057 110.49250 54.08220 1.000 41.06543 405 GLY C O 1
ATOM 9685 N N . GLY C 1 381 ? 37.72628 109.68855 54.10402 1.000 37.62980 406 GLY C N 1
ATOM 9686 C CA . GLY C 1 381 ? 37.70991 109.27978 55.49730 1.000 34.37818 406 GLY C CA 1
ATOM 9687 C C . GLY C 1 381 ? 38.02584 107.81725 55.71660 1.000 30.23782 406 GLY C C 1
ATOM 9688 O O . GLY C 1 381 ? 38.39901 107.43434 56.83477 1.000 30.83944 406 GLY C O 1
ATOM 9689 N N . MET C 1 382 ? 37.90736 106.98726 54.67824 1.000 27.20374 407 MET C N 1
ATOM 9690 C CA . MET C 1 382 ? 38.18922 105.56191 54.81875 1.000 25.15355 407 MET C CA 1
ATOM 9691 C C . MET C 1 382 ? 39.62568 105.30029 55.26897 1.000 23.18394 407 MET C C 1
ATOM 9692 O O . MET C 1 382 ? 39.88825 104.29850 55.94522 1.000 22.34018 407 MET C O 1
ATOM 9697 N N . ASP C 1 383 ? 40.56922 106.16495 54.88613 1.000 22.01837 408 ASP C N 1
ATOM 9698 C CA . ASP C 1 383 ? 41.95887 105.96610 55.28725 1.000 23.80207 408 ASP C CA 1
ATOM 9699 C C . ASP C 1 383 ? 42.11245 106.08512 56.79698 1.000 22.44171 408 ASP C C 1
ATOM 9700 O O . ASP C 1 383 ? 42.79551 105.27239 57.42994 1.000 22.50958 408 ASP C O 1
ATOM 9705 N N . PHE C 1 384 ? 41.48970 107.10410 57.39075 1.000 23.06397 409 PHE C N 1
ATOM 9706 C CA . PHE C 1 384 ? 41.60414 107.29393 58.83310 1.000 25.15491 409 PHE C CA 1
ATOM 9707 C C . PHE C 1 384 ? 40.88842 106.18275 59.59545 1.000 25.72820 409 PHE C C 1
ATOM 9708 O O . PHE C 1 384 ? 41.37399 105.73379 60.63978 1.000 27.76567 409 PHE C O 1
ATOM 9716 N N . VAL C 1 385 ? 39.74045 105.71652 59.09000 1.000 24.51693 410 VAL C N 1
ATOM 9717 C CA . VAL C 1 385 ? 39.05248 104.59990 59.73893 1.000 24.42921 410 VAL C CA 1
ATOM 9718 C C . VAL C 1 385 ? 39.92830 103.35161 59.70963 1.000 25.30418 410 VAL C C 1
ATOM 9719 O O . VAL C 1 385 ? 40.04848 102.63434 60.71058 1.000 27.07231 410 VAL C O 1
ATOM 9723 N N . MET C 1 386 ? 40.53442 103.06181 58.55306 1.000 22.33531 411 MET C N 1
ATOM 9724 C CA . MET C 1 386 ? 41.39755 101.88800 58.43838 1.000 23.35508 411 MET C CA 1
ATOM 9725 C C . MET C 1 386 ? 42.56092 101.96563 59.42035 1.000 24.99515 411 MET C C 1
ATOM 9726 O O . MET C 1 386 ? 42.81716 101.01881 60.17290 1.000 24.77257 411 MET C O 1
ATOM 9731 N N . LEU C 1 387 ? 43.26815 103.09880 59.43836 1.000 25.21164 412 LEU C N 1
ATOM 9732 C CA . LEU C 1 387 ? 44.41848 103.23457 60.32675 1.000 26.10991 412 LEU C CA 1
ATOM 9733 C C . LEU C 1 387 ? 43.99476 103.16971 61.79113 1.000 27.32171 412 LEU C C 1
ATOM 9734 O O . LEU C 1 387 ? 44.70625 102.59586 62.62320 1.000 28.20130 412 LEU C O 1
ATOM 9739 N N . SER C 1 388 ? 42.83088 103.73707 62.12546 1.000 26.87732 413 SER C N 1
ATOM 9740 C CA . SER C 1 388 ? 42.34824 103.65349 63.50127 1.000 28.02324 413 SER C CA 1
ATOM 9741 C C . SER C 1 388 ? 42.08478 102.21163 63.91318 1.000 29.05610 413 SER C C 1
ATOM 9742 O O . SER C 1 388 ? 42.42550 101.80910 65.03055 1.000 29.63411 413 SER C O 1
ATOM 9745 N N . ARG C 1 389 ? 41.48589 101.41430 63.02493 1.000 28.99836 414 ARG C N 1
ATOM 9746 C CA . ARG C 1 389 ? 41.24507 100.01073 63.34928 1.000 28.90332 414 ARG C CA 1
ATOM 9747 C C . ARG C 1 389 ? 42.55526 99.24478 63.50326 1.000 28.58898 414 ARG C C 1
ATOM 9748 O O . ARG C 1 389 ? 42.67819 98.38704 64.38698 1.000 29.78212 414 ARG C O 1
ATOM 9756 N N . ILE C 1 390 ? 43.54938 99.54881 62.66511 1.000 26.17231 415 ILE C N 1
ATOM 9757 C CA . ILE C 1 390 ? 44.85068 98.89898 62.79401 1.000 26.29227 415 ILE C CA 1
ATOM 9758 C C . ILE C 1 390 ? 45.44230 99.17625 64.16886 1.000 27.94778 415 ILE C C 1
ATOM 9759 O O . ILE C 1 390 ? 45.90201 98.26135 64.86227 1.000 30.43200 415 ILE C O 1
ATOM 9764 N N . VAL C 1 391 ? 45.39904 100.43971 64.59806 1.000 27.58188 416 VAL C N 1
ATOM 9765 C CA . VAL C 1 391 ? 45.93392 100.81730 65.90341 1.000 28.49183 416 VAL C CA 1
ATOM 9766 C C . VAL C 1 391 ? 45.12787 100.17097 67.02570 1.000 30.13932 416 VAL C C 1
ATOM 9767 O O . VAL C 1 391 ? 45.69511 99.65162 67.99463 1.000 27.33083 416 VAL C O 1
ATOM 9771 N N . GLU C 1 392 ? 43.79613 100.19293 66.91368 1.000 31.74403 417 GLU C N 1
ATOM 9772 C CA . GLU C 1 392 ? 42.94782 99.58106 67.93371 1.000 34.92911 417 GLU C CA 1
ATOM 9773 C C . GLU C 1 392 ? 43.27841 98.10508 68.09638 1.000 31.62565 417 GLU C C 1
ATOM 9774 O O . GLU C 1 392 ? 43.43061 97.60758 69.21738 1.000 32.38350 417 GLU C O 1
ATOM 9780 N N . CYS C 1 393 ? 43.38372 97.38759 66.97731 1.000 28.48847 418 CYS C N 1
ATOM 9781 C CA . CYS C 1 393 ? 43.65925 95.95669 67.03182 1.000 26.87881 418 CYS C CA 1
ATOM 9782 C C . CYS C 1 393 ? 45.04341 95.68323 67.60806 1.000 27.22653 418 CYS C C 1
ATOM 9783 O O . CYS C 1 393 ? 45.22467 94.73509 68.38170 1.000 26.32656 418 CYS C O 1
ATOM 9786 N N . LEU C 1 394 ? 46.03039 96.50982 67.25336 1.000 27.01804 419 LEU C N 1
ATOM 9787 C CA . LEU C 1 394 ? 47.36391 96.33959 67.81654 1.000 27.52355 419 LEU C CA 1
ATOM 9788 C C . LEU C 1 394 ? 47.37162 96.65346 69.30664 1.000 28.78377 419 LEU C C 1
ATOM 9789 O O . LEU C 1 394 ? 48.00332 95.93874 70.09280 1.000 29.96148 419 LEU C O 1
ATOM 9794 N N . ARG C 1 395 ? 46.67289 97.71765 69.71198 1.000 28.76183 420 ARG C N 1
ATOM 9795 C CA A ARG C 1 395 ? 46.65601 98.10700 71.11971 0.526 30.99987 420 ARG C CA 1
ATOM 9796 C CA B ARG C 1 395 ? 46.66388 98.10076 71.11998 0.474 31.00693 420 ARG C CA 1
ATOM 9797 C C . ARG C 1 395 ? 45.92209 97.07914 71.97450 1.000 32.65178 420 ARG C C 1
ATOM 9798 O O . ARG C 1 395 ? 46.36575 96.75037 73.08194 1.000 33.04074 420 ARG C O 1
ATOM 9813 N N . ASN C 1 396 ? 44.80044 96.55937 71.48064 1.000 34.19360 421 ASN C N 1
ATOM 9814 C CA . ASN C 1 396 ? 43.96007 95.65367 72.25609 1.000 35.45870 421 ASN C CA 1
ATOM 9815 C C . ASN C 1 396 ? 44.28918 94.18218 72.05022 1.000 33.41521 421 ASN C C 1
ATOM 9816 O O . ASN C 1 396 ? 43.70849 93.33487 72.73568 1.000 33.81434 421 ASN C O 1
ATOM 9821 N N . GLY C 1 397 ? 45.20873 93.85552 71.14845 1.000 32.07798 422 GLY C N 1
ATOM 9822 C CA . GLY C 1 397 ? 45.47994 92.46262 70.86265 1.000 32.31190 422 GLY C CA 1
ATOM 9823 C C . GLY C 1 397 ? 44.33631 91.75325 70.17131 1.000 33.98929 422 GLY C C 1
ATOM 9824 O O . GLY C 1 397 ? 44.12901 90.55929 70.40182 1.000 35.10600 422 GLY C O 1
ATOM 9825 N N . GLU C 1 398 ? 43.56886 92.46951 69.33564 1.000 33.69309 423 GLU C N 1
ATOM 9826 C CA . GLU C 1 398 ? 42.47543 91.91822 68.55102 1.000 33.41351 423 GLU C CA 1
ATOM 9827 C C . GLU C 1 398 ? 42.98436 91.42942 67.20253 1.000 29.76781 423 GLU C C 1
ATOM 9828 O O . GLU C 1 398 ? 44.03147 91.87821 66.71879 1.000 27.05491 423 GLU C O 1
ATOM 9834 N N . PRO C 1 399 ? 42.25254 90.52502 66.55111 1.000 28.42321 424 PRO C N 1
ATOM 9835 C CA . PRO C 1 399 ? 42.60251 90.16402 65.17368 1.000 27.01924 424 PRO C CA 1
ATOM 9836 C C . PRO C 1 399 ? 42.35887 91.33085 64.23049 1.000 27.71365 424 PRO C C 1
ATOM 9837 O O . PRO C 1 399 ? 41.52138 92.19959 64.48389 1.000 28.10877 424 PRO C O 1
ATOM 9841 N N . MET C 1 400 ? 43.11833 91.35322 63.13801 1.000 27.30644 425 MET C N 1
ATOM 9842 C CA . MET C 1 400 ? 42.87843 92.33618 62.09334 1.000 26.77026 425 MET C CA 1
ATOM 9843 C C . MET C 1 400 ? 41.60141 91.98885 61.33795 1.000 25.62714 425 MET C C 1
ATOM 9844 O O . MET C 1 400 ? 41.26084 90.81628 61.16730 1.000 26.80787 425 MET C O 1
ATOM 9849 N N . ASP C 1 401 ? 40.89575 93.02606 60.87416 1.000 23.97320 426 ASP C N 1
ATOM 9850 C CA . ASP C 1 401 ? 39.67333 92.81271 60.10070 1.000 22.98195 426 ASP C CA 1
ATOM 9851 C C . ASP C 1 401 ? 39.93850 92.10155 58.78164 1.000 22.84111 426 ASP C C 1
ATOM 9852 O O . ASP C 1 401 ? 39.02526 91.48365 58.22737 1.000 25.59924 426 ASP C O 1
ATOM 9857 N N . GLN C 1 402 ? 41.15732 92.19472 58.26216 1.000 21.85569 427 GLN C N 1
ATOM 9858 C CA . GLN C 1 402 ? 41.58093 91.51614 57.04647 1.000 21.96235 427 GLN C CA 1
ATOM 9859 C C . GLN C 1 402 ? 42.80479 90.68886 57.40272 1.000 21.84759 427 GLN C C 1
ATOM 9860 O O . GLN C 1 402 ? 43.80179 91.24110 57.87358 1.000 21.36681 427 GLN C O 1
ATOM 9866 N N . ASN C 1 403 ? 42.72036 89.37023 57.22599 1.000 22.31147 428 ASN C N 1
ATOM 9867 C CA . ASN C 1 403 ? 43.86294 88.52991 57.55732 1.000 22.87000 428 ASN C CA 1
ATOM 9868 C C . ASN C 1 403 ? 44.78176 88.39719 56.34199 1.000 22.01961 428 ASN C C 1
ATOM 9869 O O . ASN C 1 403 ? 44.49677 88.91671 55.26204 1.000 23.26839 428 ASN C O 1
ATOM 9874 N N . VAL C 1 404 ? 45.91954 87.72397 56.53311 1.000 22.24447 429 VAL C N 1
ATOM 9875 C CA . VAL C 1 404 ? 46.88969 87.64786 55.44177 1.000 21.13956 429 VAL C CA 1
ATOM 9876 C C . VAL C 1 404 ? 46.32356 86.87418 54.25539 1.000 22.78254 429 VAL C C 1
ATOM 9877 O O . VAL C 1 404 ? 46.63539 87.18380 53.09961 1.000 22.70202 429 VAL C O 1
ATOM 9881 N N . TYR C 1 405 ? 45.47075 85.87533 54.51191 1.000 24.08775 430 TYR C N 1
ATOM 9882 C CA . TYR C 1 405 ? 44.95920 85.02518 53.44095 1.000 22.89172 430 TYR C CA 1
ATOM 9883 C C . TYR C 1 405 ? 43.98140 85.77277 52.54792 1.000 22.68994 430 TYR C C 1
ATOM 9884 O O . TYR C 1 405 ? 43.94889 85.53589 51.33551 1.000 21.55225 430 TYR C O 1
ATOM 9893 N N . GLU C 1 406 ? 43.21781 86.70476 53.11604 1.000 23.50152 431 GLU C N 1
ATOM 9894 C CA . GLU C 1 406 ? 42.34035 87.54027 52.30480 1.000 24.15480 431 GLU C CA 1
ATOM 9895 C C . GLU C 1 406 ? 43.15118 88.45923 51.40351 1.000 23.47093 431 GLU C C 1
ATOM 9896 O O . GLU C 1 406 ? 42.87235 88.57445 50.20458 1.000 23.97137 431 GLU C O 1
ATOM 9902 N N . GLY C 1 407 ? 44.15966 89.12878 51.96550 1.000 22.47826 432 GLY C N 1
ATOM 9903 C CA . GLY C 1 407 ? 45.00441 89.97861 51.14520 1.000 21.43422 432 GLY C CA 1
ATOM 9904 C C . GLY C 1 407 ? 45.65946 89.20639 50.01743 1.000 21.12143 432 GLY C C 1
ATOM 9905 O O . GLY C 1 407 ? 45.73050 89.68572 48.88453 1.000 21.52821 432 GLY C O 1
ATOM 9906 N N . ALA C 1 408 ? 46.10826 87.98084 50.30425 1.000 21.03417 433 ALA C N 1
ATOM 9907 C CA . ALA C 1 408 ? 46.71198 87.15195 49.26511 1.000 22.26850 433 ALA C CA 1
ATOM 9908 C C . ALA C 1 408 ? 45.67877 86.73830 48.22548 1.000 22.01345 433 ALA C C 1
ATOM 9909 O O . ALA C 1 408 ? 45.95217 86.78206 47.02070 1.000 23.64962 433 ALA C O 1
ATOM 9911 N N . SER C 1 409 ? 44.47873 86.35645 48.66481 1.000 21.50474 434 SER C N 1
ATOM 9912 C CA . SER C 1 409 ? 43.45802 85.92876 47.71352 1.000 21.88260 434 SER C CA 1
ATOM 9913 C C . SER C 1 409 ? 43.04124 87.07224 46.79756 1.000 21.34043 434 SER C C 1
ATOM 9914 O O . SER C 1 409 ? 42.94585 86.89357 45.57849 1.000 22.48670 434 SER C O 1
ATOM 9917 N N . TRP C 1 410 ? 42.79812 88.26015 47.36283 1.000 20.89904 435 TRP C N 1
ATOM 9918 C CA . TRP C 1 410 ? 42.38310 89.39098 46.53553 1.000 20.86538 435 TRP C CA 1
ATOM 9919 C C . TRP C 1 410 ? 43.47698 89.77397 45.55067 1.000 23.01032 435 TRP C C 1
ATOM 9920 O O . TRP C 1 410 ? 43.19855 90.04765 44.37522 1.000 26.06704 435 TRP C O 1
ATOM 9931 N N . SER C 1 411 ? 44.73153 89.78668 46.01384 1.000 21.52463 436 SER C N 1
ATOM 9932 C CA . SER C 1 411 ? 45.85489 90.16514 45.16709 1.000 21.44488 436 SER C CA 1
ATOM 9933 C C . SER C 1 411 ? 46.17711 89.10028 44.13376 1.000 20.84390 436 SER C C 1
ATOM 9934 O O . SER C 1 411 ? 46.74063 89.43081 43.08419 1.000 20.05077 436 SER C O 1
ATOM 9937 N N . SER C 1 412 ? 45.82900 87.83614 44.40633 1.000 20.62959 437 SER C N 1
ATOM 9938 C CA . SER C 1 412 ? 46.09863 86.75417 43.46664 1.000 20.27917 437 SER C CA 1
ATOM 9939 C C . SER C 1 412 ? 45.32765 86.91447 42.16868 1.000 21.84564 437 SER C C 1
ATOM 9940 O O . SER C 1 412 ? 45.63671 86.21655 41.19820 1.000 24.75408 437 SER C O 1
ATOM 9943 N N . LEU C 1 413 ? 44.33193 87.80299 42.12660 1.000 20.95456 438 LEU C N 1
ATOM 9944 C CA . LEU C 1 413 ? 43.66465 88.09170 40.86147 1.000 21.51653 438 LEU C CA 1
ATOM 9945 C C . LEU C 1 413 ? 44.65315 88.58455 39.81488 1.000 22.20024 438 LEU C C 1
ATOM 9946 O O . LEU C 1 413 ? 44.45539 88.34602 38.61779 1.000 22.32864 438 LEU C O 1
ATOM 9951 N N . LEU C 1 414 ? 45.73126 89.24965 40.23767 1.000 21.54319 439 LEU C N 1
ATOM 9952 C CA . LEU C 1 414 ? 46.71151 89.72209 39.26113 1.000 22.15514 439 LEU C CA 1
ATOM 9953 C C . LEU C 1 414 ? 47.35699 88.55756 38.51428 1.000 23.11408 439 LEU C C 1
ATOM 9954 O O . LEU C 1 414 ? 47.16760 88.45415 37.28862 1.000 23.29149 439 LEU C O 1
ATOM 9959 N N . PRO C 1 415 ? 48.07528 87.63141 39.16486 1.000 22.47466 440 PRO C N 1
ATOM 9960 C CA . PRO C 1 415 ? 48.66811 86.52830 38.39159 1.000 23.02264 440 PRO C CA 1
ATOM 9961 C C . PRO C 1 415 ? 47.64322 85.55488 37.83011 1.000 22.36124 440 PRO C C 1
ATOM 9962 O O . PRO C 1 415 ? 47.91791 84.91914 36.80789 1.000 22.86969 440 PRO C O 1
ATOM 9966 N N . LEU C 1 416 ? 46.48317 85.39227 38.47274 1.000 22.46689 441 LEU C N 1
ATOM 9967 C CA . LEU C 1 416 ? 45.50681 84.42348 37.97689 1.000 23.72041 441 LEU C CA 1
ATOM 9968 C C . LEU C 1 416 ? 44.78808 84.93880 36.72939 1.000 23.45962 441 LEU C C 1
ATOM 9969 O O . LEU C 1 416 ? 44.49638 84.15944 35.81283 1.000 25.81716 441 LEU C O 1
ATOM 9974 N N . THR C 1 417 ? 44.46257 86.23573 36.67758 1.000 21.81837 442 THR C N 1
ATOM 9975 C CA . THR C 1 417 ? 43.86708 86.76476 35.45019 1.000 22.43748 442 THR C CA 1
ATOM 9976 C C . THR C 1 417 ? 44.87750 86.75126 34.31161 1.000 25.01682 442 THR C C 1
ATOM 9977 O O . THR C 1 417 ? 44.52942 86.43342 33.16770 1.000 25.83540 442 THR C O 1
ATOM 9981 N N . ALA C 1 418 ? 46.13292 87.10117 34.60543 1.000 24.75064 443 ALA C N 1
ATOM 9982 C CA . ALA C 1 418 ? 47.16644 87.03649 33.58195 1.000 24.99659 443 ALA C CA 1
ATOM 9983 C C . ALA C 1 418 ? 47.31979 85.61581 33.06485 1.000 25.18455 443 ALA C C 1
ATOM 9984 O O . ALA C 1 418 ? 47.42788 85.39850 31.85365 1.000 25.15459 443 ALA C O 1
ATOM 9986 N N . ARG C 1 419 ? 47.27260 84.63060 33.96705 1.000 25.34590 444 ARG C N 1
ATOM 9987 C CA . ARG C 1 419 ? 47.36447 83.23725 33.54304 1.000 27.62974 444 ARG C CA 1
ATOM 9988 C C . ARG C 1 419 ? 46.16113 82.82542 32.70533 1.000 27.06086 444 ARG C C 1
ATOM 9989 O O . ARG C 1 419 ? 46.31484 82.13368 31.69275 1.000 28.20263 444 ARG C O 1
ATOM 9997 N N . SER C 1 420 ? 44.95270 83.20987 33.12534 1.000 25.15040 445 SER C N 1
ATOM 9998 C CA . SER C 1 420 ? 43.77021 82.85480 32.34822 1.000 25.14396 445 SER C CA 1
ATOM 9999 C C . SER C 1 420 ? 43.83034 83.46084 30.95158 1.000 24.98789 445 SER C C 1
ATOM 10000 O O . SER C 1 420 ? 43.50835 82.79255 29.96245 1.000 24.26851 445 SER C O 1
ATOM 10003 N N . ILE C 1 421 ? 44.24395 84.72621 30.85145 1.000 25.35689 446 ILE C N 1
ATOM 10004 C CA . ILE C 1 421 ? 44.36508 85.36434 29.54349 1.000 27.22578 446 ILE C CA 1
ATOM 10005 C C . ILE C 1 421 ? 45.41610 84.65714 28.69879 1.000 29.19250 446 ILE C C 1
ATOM 10006 O O . ILE C 1 421 ? 45.22861 84.44912 27.49465 1.000 30.93302 446 ILE C O 1
ATOM 10011 N N . ALA C 1 422 ? 46.52938 84.25727 29.31567 1.000 30.11241 447 ALA C N 1
ATOM 10012 C CA . ALA C 1 422 ? 47.54214 83.51240 28.57947 1.000 31.55537 447 ALA C CA 1
ATOM 10013 C C . ALA C 1 422 ? 47.01568 82.17462 28.07322 1.000 32.84396 447 ALA C C 1
ATOM 10014 O O . ALA C 1 422 ? 47.55726 81.63885 27.10101 1.000 34.66054 447 ALA C O 1
ATOM 10016 N N . GLN C 1 423 ? 45.97697 81.62274 28.70361 1.000 32.20134 448 GLN C N 1
ATOM 10017 C CA . GLN C 1 423 ? 45.37388 80.36701 28.27318 1.000 33.18691 448 GLN C CA 1
ATOM 10018 C C . GLN C 1 423 ? 44.07852 80.58607 27.49937 1.000 31.74171 448 GLN C C 1
ATOM 10019 O O . GLN C 1 423 ? 43.19249 79.72716 27.51523 1.000 29.52924 448 GLN C O 1
ATOM 10025 N N . GLY C 1 424 ? 43.93977 81.73516 26.84376 1.000 32.08784 449 GLY C N 1
ATOM 10026 C CA . GLY C 1 424 ? 42.78583 81.96985 25.99817 1.000 33.32455 449 GLY C CA 1
ATOM 10027 C C . GLY C 1 424 ? 41.48788 82.18956 26.73713 1.000 31.64265 449 GLY C C 1
ATOM 10028 O O . GLY C 1 424 ? 40.41800 82.07216 26.13628 1.000 31.14679 449 GLY C O 1
ATOM 10029 N N . GLY C 1 425 ? 41.55018 82.53166 28.01856 1.000 30.38629 450 GLY C N 1
ATOM 10030 C CA . GLY C 1 425 ? 40.35821 82.76973 28.80108 1.000 30.49086 450 GLY C CA 1
ATOM 10031 C C . GLY C 1 425 ? 39.83701 81.57548 29.56530 1.000 31.75244 450 GLY C C 1
ATOM 10032 O O . GLY C 1 425 ? 38.76594 81.67767 30.17478 1.000 32.24551 450 GLY C O 1
ATOM 10033 N N . MET C 1 426 ? 40.54789 80.44945 29.54612 1.000 32.48503 451 MET C N 1
ATOM 10034 C CA A MET C 1 426 ? 40.16659 79.29469 30.34737 0.618 33.79348 451 MET C CA 1
ATOM 10035 C CA B MET C 1 426 ? 40.11359 79.31249 30.33498 0.382 33.81194 451 MET C CA 1
ATOM 10036 C C . MET C 1 426 ? 40.07552 79.68716 31.81757 1.000 32.85944 451 MET C C 1
ATOM 10037 O O . MET C 1 426 ? 40.90662 80.46510 32.29649 1.000 31.64480 451 MET C O 1
ATOM 10046 N N . PRO C 1 427 ? 39.10421 79.15830 32.55964 1.000 33.80660 452 PRO C N 1
ATOM 10047 C CA . PRO C 1 427 ? 39.07920 79.38141 34.00982 1.000 32.36253 452 PRO C CA 1
ATOM 10048 C C . PRO C 1 427 ? 40.28384 78.72672 34.66684 1.000 32.19710 452 PRO C C 1
ATOM 10049 O O . PRO C 1 427 ? 40.68429 77.62002 34.30049 1.000 32.45275 452 PRO C O 1
ATOM 10053 N N . VAL C 1 428 ? 40.86883 79.42273 35.63927 1.000 31.63997 453 VAL C N 1
ATOM 10054 C CA . VAL C 1 428 ? 42.00999 78.90719 36.38401 1.000 31.73290 453 VAL C CA 1
ATOM 10055 C C . VAL C 1 428 ? 41.63639 78.83030 37.85883 1.000 31.49162 453 VAL C C 1
ATOM 10056 O O . VAL C 1 428 ? 40.85651 79.64404 38.36170 1.000 32.35880 453 VAL C O 1
ATOM 10060 N N . GLU C 1 429 ? 42.18754 77.83694 38.55126 1.000 30.27617 454 GLU C N 1
ATOM 10061 C CA . GLU C 1 429 ? 41.83321 77.61142 39.94384 1.000 33.11317 454 GLU C CA 1
ATOM 10062 C C . GLU C 1 429 ? 42.62242 78.53201 40.86640 1.000 30.12285 454 GLU C C 1
ATOM 10063 O O . GLU C 1 429 ? 43.78901 78.84728 40.61464 1.000 29.92875 454 GLU C O 1
ATOM 10069 N N . PHE C 1 430 ? 41.96402 78.95693 41.96119 1.000 28.36182 455 PHE C N 1
ATOM 10070 C CA . PHE C 1 430 ? 42.61477 79.71827 43.02307 1.000 27.33597 455 PHE C CA 1
ATOM 10071 C C . PHE C 1 430 ? 43.39651 78.76670 43.92542 1.000 28.18758 455 PHE C C 1
ATOM 10072 O O . PHE C 1 430 ? 42.89052 77.70052 44.28469 1.000 29.15939 455 PHE C O 1
ATOM 10080 N N . PRO C 1 431 ? 44.60993 79.12604 44.32698 1.000 27.75376 456 PRO C N 1
ATOM 10081 C CA . PRO C 1 431 ? 45.27513 78.35901 45.38054 1.000 28.32968 456 PRO C CA 1
ATOM 10082 C C . PRO C 1 431 ? 44.58315 78.60212 46.71015 1.000 27.89906 456 PRO C C 1
ATOM 10083 O O . PRO C 1 431 ? 44.02175 79.67308 46.95673 1.000 27.61106 456 PRO C O 1
ATOM 10087 N N . ASP C 1 432 ? 44.60749 77.58368 47.56650 1.000 26.99336 457 ASP C N 1
ATOM 10088 C CA . ASP C 1 432 ? 44.05594 77.71144 48.91449 1.000 26.73852 457 ASP C CA 1
ATOM 10089 C C . ASP C 1 432 ? 45.19178 78.09149 49.85268 1.000 26.29826 457 ASP C C 1
ATOM 10090 O O . ASP C 1 432 ? 45.89887 77.23737 50.39044 1.000 28.55114 457 ASP C O 1
ATOM 10095 N N . PHE C 1 433 ? 45.36236 79.39738 50.05682 1.000 25.21253 458 PHE C N 1
ATOM 10096 C CA . PHE C 1 433 ? 46.42520 79.88365 50.92687 1.000 24.97865 458 PHE C CA 1
ATOM 10097 C C . PHE C 1 433 ? 46.24808 79.44084 52.37454 1.000 25.87108 458 PHE C C 1
ATOM 10098 O O . PHE C 1 433 ? 47.23093 79.42780 53.12568 1.000 26.05183 458 PHE C O 1
ATOM 10106 N N . THR C 1 434 ? 45.03250 79.06522 52.78194 1.000 25.17755 459 THR C N 1
ATOM 10107 C CA . THR C 1 434 ? 44.79642 78.60576 54.14649 1.000 26.23291 459 THR C CA 1
ATOM 10108 C C . THR C 1 434 ? 45.04569 77.11642 54.31713 1.000 28.17278 459 THR C C 1
ATOM 10109 O O . THR C 1 434 ? 44.94742 76.61493 55.44341 1.000 30.00259 459 THR C O 1
ATOM 10113 N N . ARG C 1 435 ? 45.33723 76.40243 53.22762 1.000 28.04838 460 ARG C N 1
ATOM 10114 C CA . ARG C 1 435 ? 45.57127 74.96127 53.26748 1.000 28.43683 460 ARG C CA 1
ATOM 10115 C C . ARG C 1 435 ? 44.41239 74.24014 53.95289 1.000 29.48830 460 ARG C C 1
ATOM 10116 O O . ARG C 1 435 ? 44.60454 73.33305 54.76591 1.000 30.14076 460 ARG C O 1
ATOM 10124 N N . GLY C 1 436 ? 43.19054 74.65952 53.61882 1.000 30.26402 461 GLY C N 1
ATOM 10125 C CA . GLY C 1 436 ? 41.98800 74.05935 54.14673 1.000 31.74915 461 GLY C CA 1
ATOM 10126 C C . GLY C 1 436 ? 41.43947 74.69983 55.40145 1.000 32.00483 461 GLY C C 1
ATOM 10127 O O . GLY C 1 436 ? 40.28522 74.42961 55.76069 1.000 32.13400 461 GLY C O 1
ATOM 10128 N N . ASP C 1 437 ? 42.21320 75.54865 56.07248 1.000 30.96351 462 ASP C N 1
ATOM 10129 C CA . ASP C 1 437 ? 41.77222 76.11651 57.33858 1.000 30.52818 462 ASP C CA 1
ATOM 10130 C C . ASP C 1 437 ? 40.79245 77.26956 57.17355 1.000 29.96314 462 ASP C C 1
ATOM 10131 O O . ASP C 1 437 ? 40.27157 77.76360 58.18111 1.000 30.44720 462 ASP C O 1
ATOM 10136 N N . TRP C 1 438 ? 40.48723 77.67395 55.93721 1.000 28.68208 463 TRP C N 1
ATOM 10137 C CA . TRP C 1 438 ? 39.43473 78.66448 55.73417 1.000 28.02236 463 TRP C CA 1
ATOM 10138 C C . TRP C 1 438 ? 38.10423 78.18694 56.30505 1.000 29.71406 463 TRP C C 1
ATOM 10139 O O . TRP C 1 438 ? 37.28536 79.00918 56.72952 1.000 29.48093 463 TRP C O 1
ATOM 10150 N N . LYS C 1 439 ? 37.88218 76.86742 56.35025 1.000 31.08722 464 LYS C N 1
ATOM 10151 C CA . LYS C 1 439 ? 36.59364 76.34622 56.79854 1.000 33.60809 464 LYS C CA 1
ATOM 10152 C C . LYS C 1 439 ? 36.32043 76.64298 58.26792 1.000 35.06743 464 LYS C C 1
ATOM 10153 O O . LYS C 1 439 ? 35.15501 76.73892 58.66579 1.000 36.46412 464 LYS C O 1
ATOM 10159 N N . THR C 1 440 ? 37.36012 76.79707 59.08750 1.000 34.94493 465 THR C N 1
ATOM 10160 C CA . THR C 1 440 ? 37.18591 77.05191 60.51212 1.000 34.33108 465 THR C CA 1
ATOM 10161 C C . THR C 1 440 ? 37.55688 78.48187 60.89295 1.000 33.61532 465 THR C C 1
ATOM 10162 O O . THR C 1 440 ? 37.74666 78.77497 62.07663 1.000 34.52120 465 THR C O 1
ATOM 10166 N N . THR C 1 441 ? 37.66207 79.37463 59.91325 1.000 33.51155 466 THR C N 1
ATOM 10167 C CA . THR C 1 441 ? 38.02606 80.76505 60.15214 1.000 31.58726 466 THR C CA 1
ATOM 10168 C C . THR C 1 441 ? 36.76015 81.60050 60.33529 1.000 31.13216 466 THR C C 1
ATOM 10169 O O . THR C 1 441 ? 35.85443 81.55494 59.49626 1.000 29.78022 466 THR C O 1
ATOM 10173 N N . MET C 1 442 ? 36.71128 82.37076 61.42250 1.000 31.91694 467 MET C N 1
ATOM 10174 C CA . MET C 1 442 ? 35.51232 83.14167 61.75698 1.000 33.46636 467 MET C CA 1
ATOM 10175 C C . MET C 1 442 ? 35.32287 84.29838 60.78148 1.000 31.42633 467 MET C C 1
ATOM 10176 O O . MET C 1 442 ? 36.28458 85.02486 60.49004 1.000 30.74079 467 MET C O 1
ATOM 10181 N N . PRO C 1 443 ? 34.11096 84.51298 60.27542 1.000 29.68495 468 PRO C N 1
ATOM 10182 C CA . PRO C 1 443 ? 33.86416 85.66078 59.39607 1.000 29.24610 468 PRO C CA 1
ATOM 10183 C C . PRO C 1 443 ? 34.03535 86.98145 60.13173 1.000 29.19765 468 PRO C C 1
ATOM 10184 O O . PRO C 1 443 ? 33.91133 87.06840 61.35436 1.000 30.02653 468 PRO C O 1
ATOM 10188 N N . LEU C 1 444 ? 34.32747 88.02505 59.35821 1.000 28.42391 469 LEU C N 1
ATOM 10189 C CA . LEU C 1 444 ? 34.38932 89.37340 59.90859 1.000 27.57568 469 LEU C CA 1
ATOM 10190 C C . LEU C 1 444 ? 33.00584 89.78418 60.38984 1.000 29.46279 469 LEU C C 1
ATOM 10191 O O . LEU C 1 444 ? 32.03629 89.74759 59.62199 1.000 30.66076 469 LEU C O 1
ATOM 10196 N N . ALA C 1 445 ? 32.90567 90.15088 61.66240 1.000 30.08130 470 ALA C N 1
ATOM 10197 C CA . ALA C 1 445 ? 31.64929 90.61336 62.22337 1.000 31.38568 470 ALA C CA 1
ATOM 10198 C C . ALA C 1 445 ? 31.52233 92.12366 62.03110 1.000 31.83517 470 ALA C C 1
ATOM 10199 O O . ALA C 1 445 ? 32.42014 92.79065 61.51013 1.000 31.49931 470 ALA C O 1
ATOM 10201 N N . VAL C 1 446 ? 30.38067 92.67249 62.44012 1.000 32.91182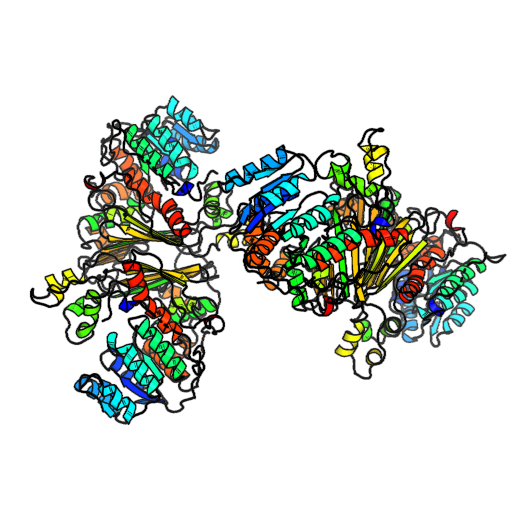 471 VAL C N 1
ATOM 10202 C CA . VAL C 1 446 ? 30.18253 94.11824 62.43548 1.000 35.62295 471 VAL C CA 1
ATOM 10203 C C . VAL C 1 446 ? 30.85735 94.65886 63.69420 1.000 40.77115 471 VAL C C 1
ATOM 10204 O O . VAL C 1 446 ? 30.29308 94.60125 64.78695 1.000 41.80570 471 VAL C O 1
ATOM 10208 N N . VAL C 1 447 ? 32.09457 95.14106 63.55011 1.000 45.70602 472 VAL C N 1
ATOM 10209 C CA . VAL C 1 447 ? 32.86413 95.60277 64.70056 1.000 51.69693 472 VAL C CA 1
ATOM 10210 C C . VAL C 1 447 ? 32.33263 96.94830 65.18540 1.000 60.56965 472 VAL C C 1
ATOM 10211 O O . VAL C 1 447 ? 31.86339 97.78178 64.39831 1.000 60.08406 472 VAL C O 1
ATOM 10215 N N . SER C 1 448 ? 32.40631 97.16471 66.49707 1.000 69.12827 473 SER C N 1
ATOM 10216 C CA . SER C 1 448 ? 31.93529 98.41098 67.10155 1.000 71.40482 473 SER C CA 1
ATOM 10217 C C . SER C 1 448 ? 32.95566 99.53110 66.91535 1.000 70.72892 473 SER C C 1
ATOM 10218 O O . SER C 1 448 ? 34.04161 99.31277 66.37495 1.000 69.72978 473 SER C O 1
ATOM 10221 N N . ILE D 1 9 ? -0.24815 46.73355 97.83603 1.000 52.04609 34 ILE D N 1
ATOM 10222 C CA . ILE D 1 9 ? -0.16951 46.39404 96.41795 1.000 50.58407 34 ILE D CA 1
ATOM 10223 C C . ILE D 1 9 ? 0.28838 44.95305 96.24699 1.000 52.76921 34 ILE D C 1
ATOM 10224 O O . ILE D 1 9 ? 1.41881 44.61080 96.60512 1.000 54.76501 34 ILE D O 1
ATOM 10229 N N . PRO D 1 10 ? -0.58344 44.10223 95.70355 1.000 51.02996 35 PRO D N 1
ATOM 10230 C CA . PRO D 1 10 ? -0.17860 42.71532 95.43765 1.000 53.21478 35 PRO D CA 1
ATOM 10231 C C . PRO D 1 10 ? 0.81126 42.66218 94.28351 1.000 55.48432 35 PRO D C 1
ATOM 10232 O O . PRO D 1 10 ? 0.59454 43.26888 93.23117 1.000 56.62257 35 PRO D O 1
ATOM 10236 N N . ALA D 1 11 ? 1.89964 41.92808 94.48653 1.000 56.81895 36 ALA D N 1
ATOM 10237 C CA . ALA D 1 11 ? 2.92423 41.76903 93.46804 1.000 58.50925 36 ALA D CA 1
ATOM 10238 C C . ALA D 1 11 ? 3.34280 40.30749 93.41605 1.000 60.05503 36 ALA D C 1
ATOM 10239 O O . ALA D 1 11 ? 3.00181 39.50831 94.29226 1.000 61.47201 36 ALA D O 1
ATOM 10241 N N . GLY D 1 12 ? 4.08652 39.96025 92.36915 1.000 60.15499 37 GLY D N 1
ATOM 10242 C CA . GLY D 1 12 ? 4.54283 38.58986 92.23255 1.000 60.75510 37 GLY D CA 1
ATOM 10243 C C . GLY D 1 12 ? 3.38480 37.63462 92.02094 1.000 58.77223 37 GLY D C 1
ATOM 10244 O O . GLY D 1 12 ? 2.38367 37.95882 91.37149 1.000 56.19884 37 GLY D O 1
ATOM 10245 N N . ASP D 1 13 ? 3.51390 36.44345 92.60886 1.000 60.30521 38 ASP D N 1
ATOM 10246 C CA . ASP D 1 13 ? 2.52404 35.38978 92.41230 1.000 59.26094 38 ASP D CA 1
ATOM 10247 C C . ASP D 1 13 ? 1.15321 35.80297 92.93243 1.000 55.73121 38 ASP D C 1
ATOM 10248 O O . ASP D 1 13 ? 0.12886 35.39145 92.37657 1.000 54.34984 38 ASP D O 1
ATOM 10253 N N . HIS D 1 14 ? 1.11483 36.61240 93.99444 1.000 54.92579 39 HIS D N 1
ATOM 10254 C CA . HIS D 1 14 ? -0.14757 37.08666 94.55238 1.000 52.25566 39 HIS D CA 1
ATOM 10255 C C . HIS D 1 14 ? -0.93588 37.94967 93.57322 1.000 47.22296 39 HIS D C 1
ATOM 10256 O O . HIS D 1 14 ? -2.15527 38.08928 93.72621 1.000 43.66715 39 HIS D O 1
ATOM 10263 N N . LEU D 1 15 ? -0.27223 38.53354 92.57376 1.000 46.70121 40 LEU D N 1
ATOM 10264 C CA . LEU D 1 15 ? -0.98135 39.38630 91.62447 1.000 43.22201 40 LEU D CA 1
ATOM 10265 C C . LEU D 1 15 ? -1.84819 38.57248 90.66986 1.000 41.49127 40 LEU D C 1
ATOM 10266 O O . LEU D 1 15 ? -2.96487 38.98467 90.34076 1.000 33.82146 40 LEU D O 1
ATOM 10271 N N . TRP D 1 16 ? -1.37358 37.40216 90.23891 1.000 44.39224 41 TRP D N 1
ATOM 10272 C CA . TRP D 1 16 ? -2.02841 36.67319 89.15839 1.000 45.68965 41 TRP D CA 1
ATOM 10273 C C . TRP D 1 16 ? -2.42060 35.24246 89.51165 1.000 52.06412 41 TRP D C 1
ATOM 10274 O O . TRP D 1 16 ? -2.82401 34.49195 88.61631 1.000 52.65033 41 TRP D O 1
ATOM 10285 N N . LYS D 1 17 ? -2.32745 34.83524 90.77285 1.000 58.12903 42 LYS D N 1
ATOM 10286 C CA . LYS D 1 17 ? -2.74223 33.48610 91.12845 1.000 65.20513 42 LYS D CA 1
ATOM 10287 C C . LYS D 1 17 ? -4.23685 33.47026 91.43045 1.000 70.30478 42 LYS D C 1
ATOM 10288 O O . LYS D 1 17 ? -4.81219 34.46658 91.87629 1.000 66.54031 42 LYS D O 1
ATOM 10294 N N . SER D 1 18 ? -4.86389 32.32789 91.17139 1.000 79.02357 43 SER D N 1
ATOM 10295 C CA . SER D 1 18 ? -6.29087 32.16509 91.42999 1.000 79.78976 43 SER D CA 1
ATOM 10296 C C . SER D 1 18 ? -6.54140 31.31220 92.67196 1.000 82.31980 43 SER D C 1
ATOM 10297 O O . SER D 1 18 ? -5.70179 30.50018 93.06113 1.000 85.53608 43 SER D O 1
ATOM 10300 N N . ALA D 1 22 ? -10.06967 26.86652 88.11180 1.000 61.23849 47 ALA D N 1
ATOM 10301 C CA . ALA D 1 22 ? -11.36532 26.94555 87.44674 1.000 58.67992 47 ALA D CA 1
ATOM 10302 C C . ALA D 1 22 ? -12.30889 25.88482 88.00360 1.000 60.31460 47 ALA D C 1
ATOM 10303 O O . ALA D 1 22 ? -12.19093 24.70421 87.67541 1.000 62.48081 47 ALA D O 1
ATOM 10305 N N . ALA D 1 23 ? -13.23941 26.31049 88.85113 1.000 58.53574 48 ALA D N 1
ATOM 10306 C CA . ALA D 1 23 ? -14.20286 25.41511 89.46741 1.000 59.78091 48 ALA D CA 1
ATOM 10307 C C . ALA D 1 23 ? -15.61618 25.91813 89.21389 1.000 56.59851 48 ALA D C 1
ATOM 10308 O O . ALA D 1 23 ? -15.84053 27.13072 89.12148 1.000 52.82888 48 ALA D O 1
ATOM 10310 N N . PRO D 1 24 ? -16.58831 25.00883 89.09810 1.000 57.71299 49 PRO D N 1
ATOM 10311 C CA . PRO D 1 24 ? -17.96863 25.42755 88.82478 1.000 55.50377 49 PRO D CA 1
ATOM 10312 C C . PRO D 1 24 ? -18.51133 26.38776 89.87643 1.000 53.64897 49 PRO D C 1
ATOM 10313 O O . PRO D 1 24 ? -18.06333 26.42800 91.02480 1.000 54.45357 49 PRO D O 1
ATOM 10317 N N . ARG D 1 25 ? -19.51212 27.15433 89.45370 1.000 51.21818 50 ARG D N 1
ATOM 10318 C CA . ARG D 1 25 ? -20.16320 28.14177 90.30637 1.000 47.73224 50 ARG D CA 1
ATOM 10319 C C . ARG D 1 25 ? -20.86377 27.46286 91.48504 1.000 49.45368 50 ARG D C 1
ATOM 10320 O O . ARG D 1 25 ? -21.49808 26.41302 91.31160 1.000 50.96902 50 ARG D O 1
ATOM 10328 N N . PRO D 1 26 ? -20.75383 28.01549 92.69644 1.000 48.39874 51 PRO D N 1
ATOM 10329 C CA . PRO D 1 26 ? -21.42141 27.40075 93.85106 1.000 50.90097 51 PRO D CA 1
ATOM 10330 C C . PRO D 1 26 ? -22.93947 27.41112 93.71596 1.000 50.94127 51 PRO D C 1
ATOM 10331 O O . PRO D 1 26 ? -23.52548 28.29262 93.08355 1.000 48.33836 51 PRO D O 1
ATOM 10335 N N . SER D 1 27 ? -23.57347 26.39077 94.29510 1.000 53.45562 52 SER D N 1
ATOM 10336 C CA . SER D 1 27 ? -25.02664 26.30773 94.25552 1.000 54.25407 52 SER D CA 1
ATOM 10337 C C . SER D 1 27 ? -25.62168 27.51602 94.96697 1.000 52.84265 52 SER D C 1
ATOM 10338 O O . SER D 1 27 ? -25.09592 27.98591 95.98031 1.000 53.14185 52 SER D O 1
ATOM 10341 N N . GLY D 1 28 ? -26.72033 28.02563 94.42934 1.000 51.32487 53 GLY D N 1
ATOM 10342 C CA . GLY D 1 28 ? -27.35131 29.20094 94.98511 1.000 49.23287 53 GLY D CA 1
ATOM 10343 C C . GLY D 1 28 ? -26.79358 30.50836 94.46816 1.000 45.76521 53 GLY D C 1
ATOM 10344 O O . GLY D 1 28 ? -27.31540 31.57340 94.82551 1.000 43.42678 53 GLY D O 1
ATOM 10345 N N . SER D 1 29 ? -25.74707 30.46626 93.64928 1.000 44.81837 54 SER D N 1
ATOM 10346 C CA . SER D 1 29 ? -25.23101 31.65134 92.98738 1.000 42.36275 54 SER D CA 1
ATOM 10347 C C . SER D 1 29 ? -25.85011 31.73067 91.59851 1.000 41.23520 54 SER D C 1
ATOM 10348 O O . SER D 1 29 ? -26.21322 30.71114 91.00529 1.000 43.59065 54 SER D O 1
ATOM 10351 N N . THR D 1 30 ? -25.94155 32.94436 91.06917 1.000 37.81090 55 THR D N 1
ATOM 10352 C CA . THR D 1 30 ? -26.63757 33.19317 89.81586 1.000 37.60291 55 THR D CA 1
ATOM 10353 C C . THR D 1 30 ? -25.67748 33.81534 88.81662 1.000 33.44214 55 THR D C 1
ATOM 10354 O O . THR D 1 30 ? -24.99894 34.79272 89.13909 1.000 31.62858 55 THR D O 1
ATOM 10358 N N . TYR D 1 31 ? -25.62870 33.25934 87.60836 1.000 34.27010 56 TYR D N 1
ATOM 10359 C CA . TYR D 1 31 ? -24.90771 33.92433 86.53175 1.000 37.28823 56 TYR D CA 1
ATOM 10360 C C . TYR D 1 31 ? -25.55823 35.27213 86.24481 1.000 36.40273 56 TYR D C 1
ATOM 10361 O O . TYR D 1 31 ? -26.77945 35.36526 86.08603 1.000 32.29646 56 TYR D O 1
ATOM 10370 N N . MET D 1 32 ? -24.74150 36.32300 86.20581 1.000 34.75864 57 MET D N 1
ATOM 10371 C CA . MET D 1 32 ? -25.23404 37.69414 86.15311 1.000 32.77445 57 MET D CA 1
ATOM 10372 C C . MET D 1 32 ? -25.20993 38.28994 84.74775 1.000 30.63258 57 MET D C 1
ATOM 10373 O O . MET D 1 32 ? -25.33482 39.50880 84.60134 1.000 29.14471 57 MET D O 1
ATOM 10378 N N . GLY D 1 33 ? -25.04394 37.46444 83.71834 1.000 31.29846 58 GLY D N 1
ATOM 10379 C CA . GLY D 1 33 ? -25.14232 37.95761 82.35329 1.000 31.83205 58 GLY D CA 1
ATOM 10380 C C . GLY D 1 33 ? -26.55364 38.42603 82.04983 1.000 32.16415 58 GLY D C 1
ATOM 10381 O O . GLY D 1 33 ? -27.52688 37.70212 82.28724 1.000 34.53530 58 GLY D O 1
ATOM 10382 N N . GLY D 1 34 ? -26.67421 39.64849 81.53868 1.000 30.58981 59 GLY D N 1
ATOM 10383 C CA . GLY D 1 34 ? -27.98769 40.20280 81.25904 1.000 31.06684 59 GLY D CA 1
ATOM 10384 C C . GLY D 1 34 ? -28.87129 40.35365 82.47985 1.000 32.20499 59 GLY D C 1
ATOM 10385 O O . GLY D 1 34 ? -30.09980 40.35643 82.34841 1.000 31.84446 59 GLY D O 1
ATOM 10386 N N . PHE D 1 35 ? -28.28374 40.49263 83.66786 1.000 31.14916 60 PHE D N 1
ATOM 10387 C CA . PHE D 1 35 ? -29.08317 40.51731 84.88789 1.000 33.05612 60 PHE D CA 1
ATOM 10388 C C . PHE D 1 35 ? -29.96685 41.75762 84.94582 1.000 33.21593 60 PHE D C 1
ATOM 10389 O O . PHE D 1 35 ? -29.51379 42.87460 84.67355 1.000 32.32378 60 PHE D O 1
ATOM 10397 N N . LYS D 1 36 ? -31.23401 41.54547 85.30404 1.000 34.94507 61 LYS D N 1
ATOM 10398 C CA . LYS D 1 36 ? -32.22681 42.59757 85.49577 1.000 35.80643 61 LYS D CA 1
ATOM 10399 C C . LYS D 1 36 ? -32.54500 42.68390 86.98640 1.000 35.63215 61 LYS D C 1
ATOM 10400 O O . LYS D 1 36 ? -33.09040 41.73712 87.56327 1.000 37.70205 61 LYS D O 1
ATOM 10406 N N . ALA D 1 37 ? -32.20163 43.80964 87.60591 1.000 33.92298 62 ALA D N 1
ATOM 10407 C CA . ALA D 1 37 ? -32.51349 44.04674 89.00635 1.000 34.44765 62 ALA D CA 1
ATOM 10408 C C . ALA D 1 37 ? -33.92099 44.62221 89.14419 1.000 31.45036 62 ALA D C 1
ATOM 10409 O O . ALA D 1 37 ? -34.48123 45.14289 88.17810 1.000 32.25353 62 ALA D O 1
ATOM 10411 N N . PRO D 1 38 ? -34.51648 44.55041 90.33904 1.000 32.18079 63 PRO D N 1
ATOM 10412 C CA . PRO D 1 38 ? -35.81522 45.20298 90.53974 1.000 35.80545 63 PRO D CA 1
ATOM 10413 C C . PRO D 1 38 ? -35.72822 46.68894 90.23203 1.000 34.96271 63 PRO D C 1
ATOM 10414 O O . PRO D 1 38 ? -34.67785 47.31978 90.38689 1.000 33.43056 63 PRO D O 1
ATOM 10418 N N . ARG D 1 39 ? -36.84804 47.23648 89.77050 1.000 36.28295 64 ARG D N 1
ATOM 10419 C CA . ARG D 1 39 ? -36.89177 48.63234 89.36154 1.000 38.07028 64 ARG D CA 1
ATOM 10420 C C . ARG D 1 39 ? -36.75368 49.55329 90.56533 1.000 36.80016 64 ARG D C 1
ATOM 10421 O O . ARG D 1 39 ? -37.27555 49.27185 91.64534 1.000 37.36908 64 ARG D O 1
ATOM 10429 N N . LEU D 1 40 ? -36.05219 50.66548 90.37074 1.000 36.43371 65 LEU D N 1
ATOM 10430 C CA . LEU D 1 40 ? -35.89378 51.68757 91.40186 1.000 38.04497 65 LEU D CA 1
ATOM 10431 C C . LEU D 1 40 ? -36.49144 52.99744 90.89355 1.000 39.33424 65 LEU D C 1
ATOM 10432 O O . LEU D 1 40 ? -35.81587 53.76673 90.20432 1.000 39.08744 65 LEU D O 1
ATOM 10437 N N . GLY D 1 41 ? -37.75026 53.26125 91.25390 1.000 41.59396 66 GLY D N 1
ATOM 10438 C CA . GLY D 1 41 ? -38.37325 54.51603 90.86504 1.000 44.48915 66 GLY D CA 1
ATOM 10439 C C . GLY D 1 41 ? -37.65611 55.72368 91.43226 1.000 44.69564 66 GLY D C 1
ATOM 10440 O O . GLY D 1 41 ? -37.68388 56.80447 90.83994 1.000 46.65904 66 GLY D O 1
ATOM 10441 N N . ARG D 1 42 ? -37.02451 55.56418 92.58904 1.000 43.13691 67 ARG D N 1
ATOM 10442 C CA . ARG D 1 42 ? -36.05774 56.51611 93.10704 1.000 43.30441 67 ARG D CA 1
ATOM 10443 C C . ARG D 1 42 ? -34.85837 55.72893 93.59991 1.000 40.46915 67 ARG D C 1
ATOM 10444 O O . ARG D 1 42 ? -35.00770 54.64504 94.17092 1.000 40.34815 67 ARG D O 1
ATOM 10452 N N . ILE D 1 43 ? -33.67109 56.26236 93.34874 1.000 38.38374 68 ILE D N 1
ATOM 10453 C CA . ILE D 1 43 ? -32.42177 55.57414 93.63608 1.000 34.84792 68 ILE D CA 1
ATOM 10454 C C . ILE D 1 43 ? -31.76646 56.27186 94.81496 1.000 34.48732 68 ILE D C 1
ATOM 10455 O O . ILE D 1 43 ? -31.44682 57.46451 94.73864 1.000 35.83633 68 ILE D O 1
ATOM 10460 N N . ARG D 1 44 ? -31.58714 55.53625 95.90837 1.000 33.28312 69 ARG D N 1
ATOM 10461 C CA . ARG D 1 44 ? -30.86338 56.03272 97.07684 1.000 31.91709 69 ARG D CA 1
ATOM 10462 C C . ARG D 1 44 ? -29.38906 55.71211 96.86323 1.000 30.03665 69 ARG D C 1
ATOM 10463 O O . ARG D 1 44 ? -28.96329 54.55759 96.98457 1.000 28.52927 69 ARG D O 1
ATOM 10471 N N . LEU D 1 45 ? -28.61149 56.73908 96.52239 1.000 28.91323 70 LEU D N 1
ATOM 10472 C CA . LEU D 1 45 ? -27.24772 56.59227 96.03280 1.000 26.96181 70 LEU D CA 1
ATOM 10473 C C . LEU D 1 45 ? -26.24998 57.12712 97.05214 1.000 26.84251 70 LEU D C 1
ATOM 10474 O O . LEU D 1 45 ? -26.46897 58.18464 97.64720 1.000 28.12681 70 LEU D O 1
ATOM 10479 N N . ALA D 1 46 ? -25.14574 56.40282 97.24241 1.000 26.19783 71 ALA D N 1
ATOM 10480 C CA . ALA D 1 46 ? -24.07119 56.83972 98.12461 1.000 27.59134 71 ALA D CA 1
ATOM 10481 C C . ALA D 1 46 ? -22.74963 56.83160 97.36791 1.000 28.15791 71 ALA D C 1
ATOM 10482 O O . ALA D 1 46 ? -22.54728 56.03131 96.45225 1.000 28.27066 71 ALA D O 1
ATOM 10484 N N . PHE D 1 47 ? -21.84646 57.72532 97.75877 1.000 27.95543 72 PHE D N 1
ATOM 10485 C CA . PHE D 1 47 ? -20.53527 57.84559 97.13092 1.000 26.50078 72 PHE D CA 1
ATOM 10486 C C . PHE D 1 47 ? -19.45491 57.45134 98.12668 1.000 27.14757 72 PHE D C 1
ATOM 10487 O O . PHE D 1 47 ? -19.49143 57.86845 99.28959 1.000 29.29882 72 PHE D O 1
ATOM 10495 N N . ILE D 1 48 ? -18.50564 56.64230 97.66816 1.000 25.95510 73 ILE D N 1
ATOM 10496 C CA . ILE D 1 48 ? -17.35113 56.22812 98.45794 1.000 27.05220 73 ILE D CA 1
ATOM 10497 C C . ILE D 1 48 ? -16.12438 56.70259 97.69410 1.000 27.33057 73 ILE D C 1
ATOM 10498 O O . ILE D 1 48 ? -15.86691 56.24849 96.57054 1.000 27.09845 73 ILE D O 1
ATOM 10503 N N . GLY D 1 49 ? -15.41580 57.67110 98.26265 1.000 28.66642 74 GLY D N 1
ATOM 10504 C CA . GLY D 1 49 ? -14.30854 58.28986 97.57153 1.000 28.80792 74 GLY D CA 1
ATOM 10505 C C . GLY D 1 49 ? -14.78796 59.46000 96.73854 1.000 30.09155 74 GLY D C 1
ATOM 10506 O O . GLY D 1 49 ? -15.39670 59.26680 95.67749 1.000 28.90675 74 GLY D O 1
ATOM 10507 N N . VAL D 1 50 ? -14.56066 60.68168 97.22497 1.000 29.79048 75 VAL D N 1
ATOM 10508 C CA . VAL D 1 50 ? -14.96136 61.86766 96.47790 1.000 30.41167 75 VAL D CA 1
ATOM 10509 C C . VAL D 1 50 ? -13.74864 62.77056 96.27823 1.000 31.66553 75 VAL D C 1
ATOM 10510 O O . VAL D 1 50 ? -13.73483 63.93355 96.70244 1.000 33.18605 75 VAL D O 1
ATOM 10514 N N . GLY D 1 51 ? -12.73247 62.24328 95.59893 1.000 30.43354 76 GLY D N 1
ATOM 10515 C CA . GLY D 1 51 ? -11.61369 63.05483 95.16921 1.000 30.76621 76 GLY D CA 1
ATOM 10516 C C . GLY D 1 51 ? -11.96876 63.66552 93.83153 1.000 31.02930 76 GLY D C 1
ATOM 10517 O O . GLY D 1 51 ? -13.13397 64.01528 93.61419 1.000 32.01035 76 GLY D O 1
ATOM 10518 N N . GLY D 1 52 ? -11.00115 63.76352 92.91673 1.000 29.17450 77 GLY D N 1
ATOM 10519 C CA . GLY D 1 52 ? -11.29056 64.34207 91.61440 1.000 29.69340 77 GLY D CA 1
ATOM 10520 C C . GLY D 1 52 ? -12.43546 63.64310 90.90241 1.000 29.44979 77 GLY D C 1
ATOM 10521 O O . GLY D 1 52 ? -13.39988 64.28350 90.47776 1.000 27.44524 77 GLY D O 1
ATOM 10522 N N . ARG D 1 53 ? -12.35091 62.31407 90.77561 1.000 27.17779 78 ARG D N 1
ATOM 10523 C CA . ARG D 1 53 ? -13.33990 61.58031 89.98798 1.000 27.09798 78 ARG D CA 1
ATOM 10524 C C . ARG D 1 53 ? -14.67232 61.46093 90.72302 1.000 27.34926 78 ARG D C 1
ATOM 10525 O O . ARG D 1 53 ? -15.73524 61.71433 90.14209 1.000 27.39326 78 ARG D O 1
ATOM 10533 N N . GLY D 1 54 ? -14.63769 61.07482 92.00214 1.000 27.03606 79 GLY D N 1
ATOM 10534 C CA . GLY D 1 54 ? -15.87722 60.92978 92.75462 1.000 26.71519 79 GLY D CA 1
ATOM 10535 C C . GLY D 1 54 ? -16.67944 62.21553 92.82092 1.000 27.84840 79 GLY D C 1
ATOM 10536 O O . GLY D 1 54 ? -17.90101 62.20634 92.65123 1.000 25.03489 79 GLY D O 1
ATOM 10537 N N . PHE D 1 55 ? -16.00254 63.34553 93.03554 1.000 29.86266 80 PHE D N 1
ATOM 10538 C CA . PHE D 1 55 ? -16.72131 64.61371 93.05969 1.000 30.64158 80 PHE D CA 1
ATOM 10539 C C . PHE D 1 55 ? -17.29141 64.95343 91.68833 1.000 30.93236 80 PHE D C 1
ATOM 10540 O O . PHE D 1 55 ? -18.34281 65.59580 91.60435 1.000 30.59093 80 PHE D O 1
ATOM 10548 N N . SER D 1 56 ? -16.61532 64.54080 90.60917 1.000 31.71126 81 SER D N 1
ATOM 10549 C CA . SER D 1 56 ? -17.15264 64.75317 89.26625 1.000 31.68727 81 SER D CA 1
ATOM 10550 C C . SER D 1 56 ? -18.44945 63.98090 89.06928 1.000 29.05361 81 SER D C 1
ATOM 10551 O O . SER D 1 56 ? -19.43606 64.51815 88.55164 1.000 29.19981 81 SER D O 1
ATOM 10554 N N . HIS D 1 57 ? -18.45905 62.70518 89.46288 1.000 27.79306 82 HIS D N 1
ATOM 10555 C CA . HIS D 1 57 ? -19.69218 61.93132 89.39094 1.000 28.81574 82 HIS D CA 1
ATOM 10556 C C . HIS D 1 57 ? -20.77564 62.56839 90.24890 1.000 28.76736 82 HIS D C 1
ATOM 10557 O O . HIS D 1 57 ? -21.92551 62.70063 89.81764 1.000 29.11721 82 HIS D O 1
ATOM 10564 N N . LEU D 1 58 ? -20.41590 62.98811 91.46074 1.000 29.15464 83 LEU D N 1
ATOM 10565 C CA . LEU D 1 58 ? -21.38692 63.59704 92.36207 1.000 30.40286 83 LEU D CA 1
ATOM 10566 C C . LEU D 1 58 ? -21.99957 64.85418 91.75280 1.000 31.99644 83 LEU D C 1
ATOM 10567 O O . LEU D 1 58 ? -23.21746 65.05931 91.82519 1.000 32.63243 83 LEU D O 1
ATOM 10572 N N . ALA D 1 59 ? -21.17098 65.71422 91.15760 1.000 32.34652 84 ALA D N 1
ATOM 10573 C CA . ALA D 1 59 ? -21.68619 66.95935 90.59795 1.000 34.39835 84 ALA D CA 1
ATOM 10574 C C . ALA D 1 59 ? -22.66599 66.69213 89.46083 1.000 36.39395 84 ALA D C 1
ATOM 10575 O O . ALA D 1 59 ? -23.67301 67.39734 89.32212 1.000 34.91573 84 ALA D O 1
ATOM 10577 N N . GLN D 1 60 ? -22.38694 65.68150 88.63247 1.000 35.64606 85 GLN D N 1
ATOM 10578 C CA . GLN D 1 60 ? -23.28349 65.37803 87.52048 1.000 38.75301 85 GLN D CA 1
ATOM 10579 C C . GLN D 1 60 ? -24.55507 64.68542 87.99408 1.000 40.12238 85 GLN D C 1
ATOM 10580 O O . GLN D 1 60 ? -25.63702 64.92421 87.44500 1.000 40.73747 85 GLN D O 1
ATOM 10586 N N . MET D 1 61 ? -24.45267 63.83227 89.01327 1.000 39.96304 86 MET D N 1
ATOM 10587 C CA . MET D 1 61 ? -25.63438 63.11897 89.47540 1.000 43.98187 86 MET D CA 1
ATOM 10588 C C . MET D 1 61 ? -26.60756 64.01341 90.23508 1.000 45.52831 86 MET D C 1
ATOM 10589 O O . MET D 1 61 ? -27.71128 63.55897 90.55205 1.000 44.94244 86 MET D O 1
ATOM 10594 N N . CYS D 1 62 ? -26.23079 65.26320 90.52915 1.000 47.92123 87 CYS D N 1
ATOM 10595 C CA . CYS D 1 62 ? -27.14291 66.18219 91.20811 1.000 50.18837 87 CYS D CA 1
ATOM 10596 C C . CYS D 1 62 ? -28.29083 66.61885 90.30637 1.000 54.38716 87 CYS D C 1
ATOM 10597 O O . CYS D 1 62 ? -29.37083 66.95386 90.80311 1.000 56.51434 87 CYS D O 1
ATOM 10600 N N . VAL D 1 63 ? -28.07581 66.64407 88.99228 1.000 55.49759 88 VAL D N 1
ATOM 10601 C CA . VAL D 1 63 ? -29.07851 67.15098 88.06462 1.000 58.15201 88 VAL D CA 1
ATOM 10602 C C . VAL D 1 63 ? -29.88979 66.00333 87.47502 1.000 56.35541 88 VAL D C 1
ATOM 10603 O O . VAL D 1 63 ? -30.64260 66.19393 86.51321 1.000 58.15446 88 VAL D O 1
ATOM 10607 N N . MET D 1 64 ? -29.74059 64.80477 88.03464 1.000 52.86049 89 MET D N 1
ATOM 10608 C CA . MET D 1 64 ? -30.46994 63.64597 87.54729 1.000 52.16945 89 MET D CA 1
ATOM 10609 C C . MET D 1 64 ? -31.77666 63.48170 88.30992 1.000 51.26772 89 MET D C 1
ATOM 10610 O O . MET D 1 64 ? -31.82257 63.64816 89.53214 1.000 51.59265 89 MET D O 1
ATOM 10615 N N . ASP D 1 65 ? -32.83951 63.16001 87.57508 1.000 50.29857 90 ASP D N 1
ATOM 10616 C CA . ASP D 1 65 ? -34.13646 62.86995 88.16992 1.000 48.83860 90 ASP D CA 1
ATOM 10617 C C . ASP D 1 65 ? -34.17398 61.45435 88.73125 1.000 42.73276 90 ASP D C 1
ATOM 10618 O O . ASP D 1 65 ? -33.51725 60.54246 88.22240 1.000 38.84925 90 ASP D O 1
ATOM 10623 N N . GLY D 1 66 ? -34.95599 61.28041 89.79451 1.000 42.16538 91 GLY D N 1
ATOM 10624 C CA . GLY D 1 66 ? -35.11142 59.97595 90.40688 1.000 39.78591 91 GLY D CA 1
ATOM 10625 C C . GLY D 1 66 ? -33.91634 59.48268 91.18634 1.000 37.10614 91 GLY D C 1
ATOM 10626 O O . GLY D 1 66 ? -33.79975 58.27868 91.42203 1.000 36.06343 91 GLY D O 1
ATOM 10627 N N . VAL D 1 67 ? -33.03817 60.38187 91.62170 1.000 36.56680 92 VAL D N 1
ATOM 10628 C CA . VAL D 1 67 ? -31.82651 60.02704 92.34891 1.000 34.29349 92 VAL D CA 1
ATOM 10629 C C . VAL D 1 67 ? -31.79558 60.82589 93.64055 1.000 34.77698 92 VAL D C 1
ATOM 10630 O O . VAL D 1 67 ? -32.05720 62.03381 93.63181 1.000 35.29320 92 VAL D O 1
ATOM 10634 N N . GLU D 1 68 ? -31.51371 60.14576 94.74987 1.000 33.61009 93 GLU D N 1
ATOM 10635 C CA . GLU D 1 68 ? -31.30123 60.78292 96.04399 1.000 34.75963 93 GLU D CA 1
ATOM 10636 C C . GLU D 1 68 ? -29.92662 60.38067 96.55489 1.000 34.14814 93 GLU D C 1
ATOM 10637 O O . GLU D 1 68 ? -29.67610 59.19376 96.79271 1.000 33.18527 93 GLU D O 1
ATOM 10643 N N . ILE D 1 69 ? -29.04043 61.36080 96.71938 1.000 34.52131 94 ILE D N 1
ATOM 10644 C CA . ILE D 1 69 ? -27.69283 61.10349 97.22476 1.000 33.94452 94 ILE D CA 1
ATOM 10645 C C . ILE D 1 69 ? -27.78037 61.10707 98.74895 1.000 34.96565 94 ILE D C 1
ATOM 10646 O O . ILE D 1 69 ? -27.87640 62.16775 99.36759 1.000 37.32626 94 ILE D O 1
ATOM 10651 N N . VAL D 1 70 ? -27.74466 59.91966 99.36251 1.000 33.97172 95 VAL D N 1
ATOM 10652 C CA . VAL D 1 70 ? -28.00455 59.80974 100.79781 1.000 35.46898 95 VAL D CA 1
ATOM 10653 C C . VAL D 1 70 ? -26.74612 59.85068 101.66200 1.000 33.83745 95 VAL D C 1
ATOM 10654 O O . VAL D 1 70 ? -26.83304 60.21086 102.84572 1.000 33.82578 95 VAL D O 1
ATOM 10658 N N . GLY D 1 71 ? -25.58772 59.51171 101.11617 1.000 31.61383 96 GLY D N 1
ATOM 10659 C CA . GLY D 1 71 ? -24.38118 59.44345 101.92123 1.000 31.87977 96 GLY D CA 1
ATOM 10660 C C . GLY D 1 71 ? -23.14708 59.70887 101.09716 1.000 32.84134 96 GLY D C 1
ATOM 10661 O O . GLY D 1 71 ? -23.11781 59.45734 99.88927 1.000 32.42253 96 GLY D O 1
ATOM 10662 N N . ILE D 1 72 ? -22.12402 60.24691 101.75623 1.000 33.83131 97 ILE D N 1
ATOM 10663 C CA . ILE D 1 72 ? -20.84775 60.54507 101.11909 1.000 33.42952 97 ILE D CA 1
ATOM 10664 C C . ILE D 1 72 ? -19.73292 60.16940 102.08154 1.000 32.79753 97 ILE D C 1
ATOM 10665 O O . ILE D 1 72 ? -19.75077 60.57316 103.24763 1.000 33.49920 97 ILE D O 1
ATOM 10670 N N . CYS D 1 73 ? -18.75504 59.41390 101.59198 1.000 32.36123 98 CYS D N 1
ATOM 10671 C CA . CYS D 1 73 ? -17.66683 58.92531 102.42329 1.000 32.66644 98 CYS D CA 1
ATOM 10672 C C . CYS D 1 73 ? -16.33757 59.16575 101.72150 1.000 32.61179 98 CYS D C 1
ATOM 10673 O O . CYS D 1 73 ? -16.18821 58.84600 100.53833 1.000 31.11506 98 CYS D O 1
ATOM 10676 N N . ASP D 1 74 ? -15.37516 59.71478 102.46110 1.000 33.60871 99 ASP D N 1
ATOM 10677 C CA . ASP D 1 74 ? -14.01877 59.91885 101.97674 1.000 31.46376 99 ASP D CA 1
ATOM 10678 C C . ASP D 1 74 ? -13.08769 59.91962 103.17730 1.000 32.98759 99 ASP D C 1
ATOM 10679 O O . ASP D 1 74 ? -13.50770 60.21412 104.29922 1.000 34.41507 99 ASP D O 1
ATOM 10684 N N . LEU D 1 75 ? -11.82326 59.56697 102.93748 1.000 33.39132 100 LEU D N 1
ATOM 10685 C CA . LEU D 1 75 ? -10.83780 59.62059 104.01241 1.000 36.50639 100 LEU D CA 1
ATOM 10686 C C . LEU D 1 75 ? -10.69714 61.03396 104.55869 1.000 38.27115 100 LEU D C 1
ATOM 10687 O O . LEU D 1 75 ? -10.61705 61.22908 105.77591 1.000 38.95320 100 LEU D O 1
ATOM 10692 N N . LYS D 1 76 ? -10.70717 62.03169 103.67663 1.000 38.68417 101 LYS D N 1
ATOM 10693 C CA . LYS D 1 76 ? -10.46282 63.41659 104.05698 1.000 40.97044 101 LYS D CA 1
ATOM 10694 C C . LYS D 1 76 ? -11.76646 64.10489 104.44166 1.000 41.41886 101 LYS D C 1
ATOM 10695 O O . LYS D 1 76 ? -12.73080 64.10799 103.66942 1.000 40.60373 101 LYS D O 1
ATOM 10701 N N . GLU D 1 77 ? -11.77685 64.69871 105.63639 1.000 43.42689 102 GLU D N 1
ATOM 10702 C CA . GLU D 1 77 ? -12.96833 65.36982 106.14324 1.000 44.83109 102 GLU D CA 1
ATOM 10703 C C . GLU D 1 77 ? -13.39627 66.51693 105.23376 1.000 43.70399 102 GLU D C 1
ATOM 10704 O O . GLU D 1 77 ? -14.59522 66.74582 105.03327 1.000 42.07151 102 GLU D O 1
ATOM 10710 N N . GLU D 1 78 ? -12.43304 67.26035 104.68246 1.000 44.57279 103 GLU D N 1
ATOM 10711 C CA . GLU D 1 78 ? -12.79154 68.40755 103.85334 1.000 46.38555 103 GLU D CA 1
ATOM 10712 C C . GLU D 1 78 ? -13.34446 67.97885 102.49606 1.000 41.38372 103 GLU D C 1
ATOM 10713 O O . GLU D 1 78 ? -14.10156 68.73143 101.87414 1.000 42.58177 103 GLU D O 1
ATOM 10719 N N . LEU D 1 79 ? -12.97471 66.79444 102.01139 1.000 37.66508 104 LEU D N 1
ATOM 10720 C CA . LEU D 1 79 ? -13.54117 66.32383 100.75151 1.000 36.72745 104 LEU D CA 1
ATOM 10721 C C . LEU D 1 79 ? -14.97138 65.83324 100.94038 1.000 37.38097 104 LEU D C 1
ATOM 10722 O O . LEU D 1 79 ? -15.82808 66.05619 100.07806 1.000 38.13150 104 LEU D O 1
ATOM 10727 N N . THR D 1 80 ? -15.24618 65.16526 102.06100 1.000 37.68502 105 THR D N 1
ATOM 10728 C CA . THR D 1 80 ? -16.62077 64.80607 102.39099 1.000 36.90342 105 THR D CA 1
ATOM 10729 C C . THR D 1 80 ? -17.49709 66.05076 102.47167 1.000 37.94846 105 THR D C 1
ATOM 10730 O O . THR D 1 80 ? -18.59822 66.08815 101.90928 1.000 36.92190 105 THR D O 1
ATOM 10734 N N . LYS D 1 81 ? -17.00219 67.09558 103.14245 1.000 36.86814 106 LYS D N 1
ATOM 10735 C CA . LYS D 1 81 ? -17.76506 68.33438 103.26861 1.000 41.52473 106 LYS D CA 1
ATOM 10736 C C . LYS D 1 81 ? -18.01087 68.98353 101.91137 1.000 40.71662 106 LYS D C 1
ATOM 10737 O O . LYS D 1 81 ? -19.10125 69.51230 101.65892 1.000 41.25761 106 LYS D O 1
ATOM 10743 N N . ARG D 1 82 ? -17.00471 68.96621 101.02982 1.000 38.72384 107 ARG D N 1
ATOM 10744 C CA . ARG D 1 82 ? -17.18536 69.51355 99.68836 1.000 38.73239 107 ARG D CA 1
ATOM 10745 C C . ARG D 1 82 ? -18.30391 68.78662 98.95389 1.000 37.64975 107 ARG D C 1
ATOM 10746 O O . ARG D 1 82 ? -19.14755 69.41814 98.30574 1.000 38.55709 107 ARG D O 1
ATOM 10754 N N . GLY D 1 83 ? -18.33336 67.45698 99.05379 1.000 34.30763 108 GLY D N 1
ATOM 10755 C CA . GLY D 1 83 ? -19.40541 66.70550 98.42632 1.000 33.03146 108 GLY D CA 1
ATOM 10756 C C . GLY D 1 83 ? -20.75738 66.97370 99.05593 1.000 37.57069 108 GLY D C 1
ATOM 10757 O O . GLY D 1 83 ? -21.75128 67.15961 98.34903 1.000 36.96938 108 GLY D O 1
ATOM 10758 N N . VAL D 1 84 ? -20.81314 66.99954 100.39236 1.000 39.70325 109 VAL D N 1
ATOM 10759 C CA . VAL D 1 84 ? -22.07587 67.23623 101.09375 1.000 41.12294 109 VAL D CA 1
ATOM 10760 C C . VAL D 1 84 ? -22.63572 68.61298 100.74988 1.000 44.16871 109 VAL D C 1
ATOM 10761 O O . VAL D 1 84 ? -23.83366 68.76637 100.48051 1.000 43.63973 109 VAL D O 1
ATOM 10765 N N . ASP D 1 85 ? -21.78236 69.64036 100.77538 1.000 46.94749 110 ASP D N 1
ATOM 10766 C CA . ASP D 1 85 ? -22.24799 70.98581 100.44717 1.000 49.13706 110 ASP D CA 1
ATOM 10767 C C . ASP D 1 85 ? -22.70809 71.07392 98.99890 1.000 46.24863 110 ASP D C 1
ATOM 10768 O O . ASP D 1 85 ? -23.67921 71.77320 98.69283 1.000 47.36633 110 ASP D O 1
ATOM 10773 N N . ARG D 1 86 ? -22.01481 70.38601 98.08876 1.000 43.59041 111 ARG D N 1
ATOM 10774 C CA . ARG D 1 86 ? -22.41391 70.43593 96.68625 1.000 43.10405 111 ARG D CA 1
ATOM 10775 C C . ARG D 1 86 ? -23.80510 69.84598 96.49113 1.000 41.67763 111 ARG D C 1
ATOM 10776 O O . ARG D 1 86 ? -24.63495 70.42210 95.77984 1.000 42.39962 111 ARG D O 1
ATOM 10784 N N . VAL D 1 87 ? -24.08474 68.70562 97.12685 1.000 39.77155 112 VAL D N 1
ATOM 10785 C CA . VAL D 1 87 ? -25.40802 68.10077 97.00629 1.000 39.00562 112 VAL D CA 1
ATOM 10786 C C . VAL D 1 87 ? -26.45884 69.00819 97.62640 1.000 42.26575 112 VAL D C 1
ATOM 10787 O O . VAL D 1 87 ? -27.54629 69.19913 97.06792 1.000 43.78393 112 VAL D O 1
ATOM 10791 N N . LEU D 1 88 ? -26.15497 69.57471 98.79531 1.000 42.97975 113 LEU D N 1
ATOM 10792 C CA . LEU D 1 88 ? -27.08880 70.48958 99.44064 1.000 45.71341 113 LEU D CA 1
ATOM 10793 C C . LEU D 1 88 ? -27.34027 71.72079 98.57767 1.000 48.92363 113 LEU D C 1
ATOM 10794 O O . LEU D 1 88 ? -28.48430 72.17483 98.44769 1.000 51.32214 113 LEU D O 1
ATOM 10799 N N . SER D 1 89 ? -26.28150 72.27997 97.98390 1.000 49.22488 114 SER D N 1
ATOM 10800 C CA . SER D 1 89 ? -26.43025 73.47942 97.16692 1.000 53.33679 114 SER D CA 1
ATOM 10801 C C . SER D 1 89 ? -27.19329 73.22412 95.87329 1.000 54.00463 114 SER D C 1
ATOM 10802 O O . SER D 1 89 ? -27.79327 74.15766 95.33255 1.000 56.32221 114 SER D O 1
ATOM 10805 N N . ARG D 1 90 ? -27.19025 71.99276 95.36840 1.000 52.60505 115 ARG D N 1
ATOM 10806 C CA . ARG D 1 90 ? -27.83257 71.67112 94.10051 1.000 53.45571 115 ARG D CA 1
ATOM 10807 C C . ARG D 1 90 ? -29.15028 70.92882 94.24785 1.000 53.61559 115 ARG D C 1
ATOM 10808 O O . ARG D 1 90 ? -30.03052 71.09150 93.40054 1.000 55.17541 115 ARG D O 1
ATOM 10816 N N . MET D 1 91 ? -29.31019 70.12232 95.29863 1.000 52.66882 116 MET D N 1
ATOM 10817 C CA . MET D 1 91 ? -30.48947 69.28558 95.45923 1.000 53.18735 116 MET D CA 1
ATOM 10818 C C . MET D 1 91 ? -31.34861 69.66319 96.65600 1.000 55.51388 116 MET D C 1
ATOM 10819 O O . MET D 1 91 ? -32.48912 69.19528 96.74315 1.000 56.75344 116 MET D O 1
ATOM 10824 N N . GLY D 1 92 ? -30.84721 70.49183 97.57058 1.000 57.17462 117 GLY D N 1
ATOM 10825 C CA . GLY D 1 92 ? -31.63717 70.96757 98.68821 1.000 59.62917 117 GLY D CA 1
ATOM 10826 C C . GLY D 1 92 ? -31.76429 70.03771 99.87222 1.000 59.56118 117 GLY D C 1
ATOM 10827 O O . GLY D 1 92 ? -32.52328 70.34959 100.79690 1.000 61.25663 117 GLY D O 1
ATOM 10828 N N . LYS D 1 93 ? -31.05215 68.91216 99.88500 1.000 56.83992 118 LYS D N 1
ATOM 10829 C CA . LYS D 1 93 ? -31.08319 67.99357 101.01640 1.000 56.02834 118 LYS D CA 1
ATOM 10830 C C . LYS D 1 93 ? -29.67287 67.48140 101.25439 1.000 51.85588 118 LYS D C 1
ATOM 10831 O O . LYS D 1 93 ? -29.00153 67.05467 100.31124 1.000 50.34129 118 LYS D O 1
ATOM 10837 N N . SER D 1 94 ? -29.22333 67.53741 102.50376 1.000 50.71736 119 SER D N 1
ATOM 10838 C CA . SER D 1 94 ? -27.84569 67.17580 102.80394 1.000 48.04520 119 SER D CA 1
ATOM 10839 C C . SER D 1 94 ? -27.71927 65.66516 102.95631 1.000 44.87586 119 SER D C 1
ATOM 10840 O O . SER D 1 94 ? -28.48079 65.05670 103.71477 1.000 46.45713 119 SER D O 1
ATOM 10843 N N . PRO D 1 95 ? -26.78411 65.03345 102.25713 1.000 41.08371 120 PRO D N 1
ATOM 10844 C CA . PRO D 1 95 ? -26.44368 63.64389 102.56465 1.000 38.16761 120 PRO D CA 1
ATOM 10845 C C . PRO D 1 95 ? -25.67235 63.56068 103.87011 1.000 38.36310 120 PRO D C 1
ATOM 10846 O O . PRO D 1 95 ? -25.12096 64.54604 104.36483 1.000 39.83224 120 PRO D O 1
ATOM 10850 N N . LEU D 1 96 ? -25.63342 62.35798 104.42935 1.000 37.64112 121 LEU D N 1
ATOM 10851 C CA . LEU D 1 96 ? -24.83004 62.12546 105.61898 1.000 38.08209 121 LEU D CA 1
ATOM 10852 C C . LEU D 1 96 ? -23.36356 61.99283 105.23203 1.000 37.15171 121 LEU D C 1
ATOM 10853 O O . LEU D 1 96 ? -23.02545 61.37517 104.21818 1.000 37.44144 121 LEU D O 1
ATOM 10858 N N . GLY D 1 97 ? -22.49545 62.60306 106.02781 1.000 38.02973 122 GLY D N 1
ATOM 10859 C CA . GLY D 1 97 ? -21.06715 62.64087 105.75020 1.000 38.36560 122 GLY D CA 1
ATOM 10860 C C . GLY D 1 97 ? -20.31200 61.68995 106.66200 1.000 39.32154 122 GLY D C 1
ATOM 10861 O O . GLY D 1 97 ? -20.63844 61.55884 107.84507 1.000 41.18455 122 GLY D O 1
ATOM 10862 N N . TYR D 1 98 ? -19.30311 61.03026 106.09571 1.000 38.20335 123 TYR D N 1
ATOM 10863 C CA . TYR D 1 98 ? -18.47742 60.05909 106.80242 1.000 38.22835 123 TYR D CA 1
ATOM 10864 C C . TYR D 1 98 ? -17.02325 60.29191 106.42890 1.000 37.84892 123 TYR D C 1
ATOM 10865 O O . TYR D 1 98 ? -16.70722 60.44720 105.24605 1.000 36.67224 123 TYR D O 1
ATOM 10874 N N . SER D 1 99 ? -16.14506 60.30910 107.43066 1.000 40.01759 124 SER D N 1
ATOM 10875 C CA . SER D 1 99 ? -14.72855 60.55926 107.20398 1.000 41.82020 124 SER D CA 1
ATOM 10876 C C . SER D 1 99 ? -13.91089 59.79228 108.22949 1.000 44.99808 124 SER D C 1
ATOM 10877 O O . SER D 1 99 ? -14.42568 59.32464 109.24580 1.000 46.30525 124 SER D O 1
ATOM 10880 N N . GLY D 1 100 ? -12.61454 59.69057 107.96165 1.000 46.47770 125 GLY D N 1
ATOM 10881 C CA . GLY D 1 100 ? -11.70181 59.11987 108.92841 1.000 48.59970 125 GLY D CA 1
ATOM 10882 C C . GLY D 1 100 ? -10.99413 57.90992 108.36010 1.000 47.34840 125 GLY D C 1
ATOM 10883 O O . GLY D 1 100 ? -10.39003 57.97856 107.28467 1.000 44.91484 125 GLY D O 1
ATOM 10884 N N . GLY D 1 101 ? -11.08821 56.78919 109.06749 1.000 48.70107 126 GLY D N 1
ATOM 10885 C CA . GLY D 1 101 ? -10.40389 55.57996 108.66460 1.000 48.59810 126 GLY D CA 1
ATOM 10886 C C . GLY D 1 101 ? -10.94011 54.99447 107.37180 1.000 47.24101 126 GLY D C 1
ATOM 10887 O O . GLY D 1 101 ? -11.99779 55.36215 106.85633 1.000 46.08099 126 GLY D O 1
ATOM 10888 N N . ASP D 1 102 ? -10.16703 54.06013 106.82706 1.000 47.06995 127 ASP D N 1
ATOM 10889 C CA . ASP D 1 102 ? -10.49027 53.45205 105.54434 1.000 45.81112 127 ASP D CA 1
ATOM 10890 C C . ASP D 1 102 ? -11.62620 52.44105 105.63470 1.000 43.43009 127 ASP D C 1
ATOM 10891 O O . ASP D 1 102 ? -12.04101 51.91480 104.59720 1.000 40.89872 127 ASP D O 1
ATOM 10896 N N . MET D 1 103 ? -12.13163 52.15613 106.83681 1.000 43.82257 128 MET D N 1
ATOM 10897 C CA . MET D 1 103 ? -13.28501 51.28319 107.02482 1.000 43.97944 128 MET D CA 1
ATOM 10898 C C . MET D 1 103 ? -14.54676 52.04884 107.39672 1.000 43.87584 128 MET D C 1
ATOM 10899 O O . MET D 1 103 ? -15.57313 51.42728 107.69242 1.000 44.43549 128 MET D O 1
ATOM 10904 N N . GLU D 1 104 ? -14.49975 53.38096 107.37686 1.000 42.94700 129 GLU D N 1
ATOM 10905 C CA . GLU D 1 104 ? -15.66548 54.18193 107.72520 1.000 41.78409 129 GLU D CA 1
ATOM 10906 C C . GLU D 1 104 ? -16.81113 53.99778 106.73218 1.000 37.88950 129 GLU D C 1
ATOM 10907 O O . GLU D 1 104 ? -17.97285 54.20653 107.09814 1.000 36.69349 129 GLU D O 1
ATOM 10913 N N . TYR D 1 105 ? -16.51152 53.59729 105.49099 1.000 35.50552 130 TYR D N 1
ATOM 10914 C CA . TYR D 1 105 ? -17.56568 53.34447 104.51127 1.000 33.43410 130 TYR D CA 1
ATOM 10915 C C . TYR D 1 105 ? -18.48643 52.21270 104.95266 1.000 34.03178 130 TYR D C 1
ATOM 10916 O O . TYR D 1 105 ? -19.65351 52.17523 104.54937 1.000 33.70792 130 TYR D O 1
ATOM 10925 N N . LEU D 1 106 ? -17.98061 51.27336 105.76178 1.000 35.82144 131 LEU D N 1
ATOM 10926 C CA . LEU D 1 106 ? -18.83512 50.20641 106.27798 1.000 37.11548 131 LEU D CA 1
ATOM 10927 C C . LEU D 1 106 ? -19.93262 50.76163 107.17188 1.000 37.82495 131 LEU D C 1
ATOM 10928 O O . LEU D 1 106 ? -21.08323 50.31219 107.10592 1.000 38.84371 131 LEU D O 1
ATOM 10933 N N . THR D 1 107 ? -19.59951 51.75035 108.00321 1.000 36.98543 132 THR D N 1
ATOM 10934 C CA . THR D 1 107 ? -20.61486 52.38205 108.83616 1.000 38.72735 132 THR D CA 1
ATOM 10935 C C . THR D 1 107 ? -21.69741 53.02545 107.97931 1.000 37.96494 132 THR D C 1
ATOM 10936 O O . THR D 1 107 ? -22.88762 52.93941 108.30115 1.000 38.81145 132 THR D O 1
ATOM 10940 N N . MET D 1 108 ? -21.30516 53.65709 106.87226 1.000 35.96732 133 MET D N 1
ATOM 10941 C CA . MET D 1 108 ? -22.28724 54.26892 105.98381 1.000 34.83366 133 MET D CA 1
ATOM 10942 C C . MET D 1 108 ? -23.18079 53.21335 105.34545 1.000 33.82086 133 MET D C 1
ATOM 10943 O O . MET D 1 108 ? -24.40293 53.38727 105.26186 1.000 34.13176 133 MET D O 1
ATOM 10948 N N . LEU D 1 109 ? -22.58045 52.12050 104.86314 1.000 33.07207 134 LEU D N 1
ATOM 10949 C CA . LEU D 1 109 ? -23.36829 51.04070 104.27900 1.000 32.73018 134 LEU D CA 1
ATOM 10950 C C . LEU D 1 109 ? -24.38130 50.49664 105.28132 1.000 35.23256 134 LEU D C 1
ATOM 10951 O O . LEU D 1 109 ? -25.55296 50.29508 104.94100 1.000 35.76624 134 LEU D O 1
ATOM 10956 N N . LYS D 1 110 ? -23.95623 50.26727 106.52790 1.000 36.72649 135 LYS D N 1
ATOM 10957 C CA . LYS D 1 110 ? -24.87389 49.70309 107.51344 1.000 41.39082 135 LYS D CA 1
ATOM 10958 C C . LYS D 1 110 ? -25.95869 50.70215 107.89640 1.000 43.45770 135 LYS D C 1
ATOM 10959 O O . LYS D 1 110 ? -27.12786 50.32860 108.04055 1.000 44.96969 135 LYS D O 1
ATOM 10965 N N . GLU D 1 111 ? -25.59289 51.97622 108.06614 1.000 43.26408 136 GLU D N 1
ATOM 10966 C CA . GLU D 1 111 ? -26.55815 52.96108 108.54503 1.000 44.53611 136 GLU D CA 1
ATOM 10967 C C . GLU D 1 111 ? -27.54355 53.36031 107.45298 1.000 41.74534 136 GLU D C 1
ATOM 10968 O O . GLU D 1 111 ? -28.72290 53.59233 107.73371 1.000 41.07298 136 GLU D O 1
ATOM 10974 N N . LEU D 1 112 ? -27.07553 53.49471 106.21489 1.000 32.52171 137 LEU D N 1
ATOM 10975 C CA . LEU D 1 112 ? -27.91883 54.01218 105.14283 1.000 36.48490 137 LEU D CA 1
ATOM 10976 C C . LEU D 1 112 ? -28.53500 52.93673 104.25465 1.000 34.94382 137 LEU D C 1
ATOM 10977 O O . LEU D 1 112 ? -29.58457 53.18672 103.65296 1.000 31.60302 137 LEU D O 1
ATOM 10982 N N . LYS D 1 113 ? -27.90420 51.76989 104.13544 1.000 33.37606 138 LYS D N 1
ATOM 10983 C CA . LYS D 1 113 ? -28.36585 50.70222 103.25525 1.000 33.16549 138 LYS D CA 1
ATOM 10984 C C . LYS D 1 113 ? -28.77250 51.24668 101.88163 1.000 32.68442 138 LYS D C 1
ATOM 10985 O O . LYS D 1 113 ? -29.93424 51.13550 101.48282 1.000 32.34278 138 LYS D O 1
ATOM 10991 N N . PRO D 1 114 ? -27.84325 51.85508 101.14906 1.000 31.55813 139 PRO D N 1
ATOM 10992 C CA . PRO D 1 114 ? -28.20377 52.47746 99.87249 1.000 31.37524 139 PRO D CA 1
ATOM 10993 C C . PRO D 1 114 ? -28.54835 51.43454 98.82214 1.000 31.32533 139 PRO D C 1
ATOM 10994 O O . PRO D 1 114 ? -28.12903 50.27686 98.88662 1.000 31.33386 139 PRO D O 1
ATOM 10998 N N . ASP D 1 115 ? -29.33581 51.86695 97.83623 1.000 31.63122 140 ASP D N 1
ATOM 10999 C CA . ASP D 1 115 ? -29.62875 50.99297 96.70673 1.000 31.31983 140 ASP D CA 1
ATOM 11000 C C . ASP D 1 115 ? -28.39519 50.77594 95.84126 1.000 29.71839 140 ASP D C 1
ATOM 11001 O O . ASP D 1 115 ? -28.23446 49.70415 95.24424 1.000 29.79332 140 ASP D O 1
ATOM 11006 N N . ALA D 1 116 ? -27.51841 51.77390 95.75651 1.000 28.52512 141 ALA D N 1
ATOM 11007 C CA . ALA D 1 116 ? -26.35324 51.68137 94.89215 1.000 26.54238 141 ALA D CA 1
ATOM 11008 C C . ALA D 1 116 ? -25.26211 52.59086 95.42640 1.000 25.83140 141 ALA D C 1
ATOM 11009 O O . ALA D 1 116 ? -25.52796 53.57033 96.12796 1.000 25.83342 141 ALA D O 1
ATOM 11011 N N . VAL D 1 117 ? -24.02488 52.26868 95.07521 1.000 24.14630 142 VAL D N 1
ATOM 11012 C CA . VAL D 1 117 ? -22.89634 53.09857 95.46217 1.000 25.48754 142 VAL D CA 1
ATOM 11013 C C . VAL D 1 117 ? -22.03412 53.34711 94.23360 1.000 26.05796 142 VAL D C 1
ATOM 11014 O O . VAL D 1 117 ? -21.96563 52.52118 93.31759 1.000 25.65215 142 VAL D O 1
ATOM 11018 N N . ILE D 1 118 ? -21.39820 54.51479 94.20725 1.000 26.11122 143 ILE D N 1
ATOM 11019 C CA . ILE D 1 118 ? -20.39386 54.85501 93.20866 1.000 25.31116 143 ILE D CA 1
ATOM 11020 C C . ILE D 1 118 ? -19.05439 54.93240 93.93045 1.000 26.22487 143 ILE D C 1
ATOM 11021 O O . ILE D 1 118 ? -18.88561 55.72955 94.86413 1.000 26.30359 143 ILE D O 1
ATOM 11026 N N . ILE D 1 119 ? -18.12306 54.06822 93.53121 1.000 25.37507 144 ILE D N 1
ATOM 11027 C CA . ILE D 1 119 ? -16.84133 53.89001 94.20725 1.000 24.89201 144 ILE D CA 1
ATOM 11028 C C . ILE D 1 119 ? -15.74427 54.46797 93.32125 1.000 24.96544 144 ILE D C 1
ATOM 11029 O O . ILE D 1 119 ? -15.45497 53.93993 92.24049 1.000 24.24771 144 ILE D O 1
ATOM 11034 N N . SER D 1 120 ? -15.13248 55.55553 93.78472 1.000 26.60137 145 SER D N 1
ATOM 11035 C CA . SER D 1 120 ? -14.07479 56.27028 93.08040 1.000 25.66575 145 SER D CA 1
ATOM 11036 C C . SER D 1 120 ? -12.84882 56.42905 93.96898 1.000 25.30917 145 SER D C 1
ATOM 11037 O O . SER D 1 120 ? -12.28699 57.52134 94.09369 1.000 25.37075 145 SER D O 1
ATOM 11040 N N . THR D 1 121 ? -12.45839 55.36072 94.65645 1.000 25.26492 146 THR D N 1
ATOM 11041 C CA . THR D 1 121 ? -11.27660 55.38667 95.50360 1.000 26.30078 146 THR D CA 1
ATOM 11042 C C . THR D 1 121 ? -10.05286 54.99195 94.67527 1.000 26.93511 146 THR D C 1
ATOM 11043 O O . THR D 1 121 ? -10.13910 54.77710 93.46246 1.000 24.92294 146 THR D O 1
ATOM 11047 N N . ASP D 1 122 ? -8.89964 54.86321 95.32911 1.000 28.40947 147 ASP D N 1
ATOM 11048 C CA . ASP D 1 122 ? -7.72283 54.36727 94.63381 1.000 29.12252 147 ASP D CA 1
ATOM 11049 C C . ASP D 1 122 ? -7.90160 52.88605 94.31089 1.000 28.77738 147 ASP D C 1
ATOM 11050 O O . ASP D 1 122 ? -8.74959 52.19514 94.88457 1.000 28.08309 147 ASP D O 1
ATOM 11055 N N . TRP D 1 123 ? -7.07401 52.40472 93.37688 1.000 28.02985 148 TRP D N 1
ATOM 11056 C CA . TRP D 1 123 ? -7.21273 51.04781 92.84882 1.000 26.25168 148 TRP D CA 1
ATOM 11057 C C . TRP D 1 123 ? -7.20996 49.98883 93.94582 1.000 26.68016 148 TRP D C 1
ATOM 11058 O O . TRP D 1 123 ? -7.91355 48.97741 93.84317 1.000 26.70275 148 TRP D O 1
ATOM 11069 N N . SER D 1 124 ? -6.41229 50.19403 94.99638 1.000 27.61840 149 SER D N 1
ATOM 11070 C CA . SER D 1 124 ? -6.17689 49.12900 95.96858 1.000 29.95105 149 SER D CA 1
ATOM 11071 C C . SER D 1 124 ? -7.44460 48.75250 96.72333 1.000 29.80580 149 SER D C 1
ATOM 11072 O O . SER D 1 124 ? -7.54728 47.63659 97.24528 1.000 30.94139 149 SER D O 1
ATOM 11075 N N . SER D 1 125 ? -8.39759 49.67272 96.82888 1.000 28.62394 150 SER D N 1
ATOM 11076 C CA . SER D 1 125 ? -9.59077 49.45569 97.63088 1.000 29.69768 150 SER D CA 1
ATOM 11077 C C . SER D 1 125 ? -10.85250 49.23824 96.80148 1.000 28.50811 150 SER D C 1
ATOM 11078 O O . SER D 1 125 ? -11.93306 49.10706 97.38369 1.000 28.96269 150 SER D O 1
ATOM 11081 N N . HIS D 1 126 ? -10.75086 49.19935 95.46692 1.000 26.55694 151 HIS D N 1
ATOM 11082 C CA . HIS D 1 126 ? -11.93989 49.01412 94.63233 1.000 25.01623 151 HIS D CA 1
ATOM 11083 C C . HIS D 1 126 ? -12.68567 47.73612 95.00362 1.000 26.95977 151 HIS D C 1
ATOM 11084 O O . HIS D 1 126 ? -13.89368 47.76093 95.27066 1.000 28.06728 151 HIS D O 1
ATOM 11091 N N . ALA D 1 127 ? -11.97189 46.60659 95.02602 1.000 25.91800 152 ALA D N 1
ATOM 11092 C CA . ALA D 1 127 ? -12.61766 45.30358 95.16544 1.000 25.19593 152 ALA D CA 1
ATOM 11093 C C . ALA D 1 127 ? -13.22554 45.11800 96.55178 1.000 27.29280 152 ALA D C 1
ATOM 11094 O O . ALA D 1 127 ? -14.36540 44.65642 96.67619 1.000 28.34531 152 ALA D O 1
ATOM 11096 N N . ARG D 1 128 ? -12.47319 45.45024 97.60745 1.000 28.12519 153 ARG D N 1
ATOM 11097 C CA . ARG D 1 128 ? -12.97167 45.24895 98.96582 1.000 29.44761 153 ARG D CA 1
ATOM 11098 C C . ARG D 1 128 ? -14.23857 46.06498 99.19252 1.000 29.74812 153 ARG D C 1
ATOM 11099 O O . ARG D 1 128 ? -15.24243 45.55907 99.70827 1.000 31.85513 153 ARG D O 1
ATOM 11107 N N . ILE D 1 129 ? -14.20819 47.33739 98.79256 1.000 27.06452 154 ILE D N 1
ATOM 11108 C CA . ILE D 1 129 ? -15.34493 48.22167 99.01315 1.000 25.94824 154 ILE D CA 1
ATOM 11109 C C . ILE D 1 129 ? -16.54041 47.77073 98.18398 1.000 26.06715 154 ILE D C 1
ATOM 11110 O O . ILE D 1 129 ? -17.68129 47.77672 98.66268 1.000 26.43577 154 ILE D O 1
ATOM 11115 N N . ALA D 1 130 ? -16.30196 47.34117 96.94115 1.000 24.21218 155 ALA D N 1
ATOM 11116 C CA . ALA D 1 130 ? -17.41476 46.89395 96.10985 1.000 24.06797 155 ALA D CA 1
ATOM 11117 C C . ALA D 1 130 ? -18.01733 45.59523 96.64162 1.000 25.60189 155 ALA D C 1
ATOM 11118 O O . ALA D 1 130 ? -19.24523 45.44219 96.66387 1.000 25.62161 155 ALA D O 1
ATOM 11120 N N . CYS D 1 131 ? -17.17743 44.66360 97.10684 1.000 25.75104 156 CYS D N 1
ATOM 11121 C CA . CYS D 1 131 ? -17.69916 43.43404 97.70181 1.000 27.26338 156 CYS D CA 1
ATOM 11122 C C . CYS D 1 131 ? -18.50130 43.73255 98.96454 1.000 27.44101 156 CYS D C 1
ATOM 11123 O O . CYS D 1 131 ? -19.59291 43.18674 99.16267 1.000 27.20951 156 CYS D O 1
ATOM 11126 N N . ASP D 1 132 ? -17.97238 44.59414 99.83883 1.000 28.38237 157 ASP D N 1
ATOM 11127 C CA . ASP D 1 132 ? -18.72364 44.97238 101.03304 1.000 28.69777 157 ASP D CA 1
ATOM 11128 C C . ASP D 1 132 ? -20.03479 45.65577 100.66339 1.000 27.63120 157 ASP D C 1
ATOM 11129 O O . ASP D 1 132 ? -21.06683 45.42194 101.30426 1.000 29.72355 157 ASP D O 1
ATOM 11134 N N . SER D 1 133 ? -20.01516 46.50340 99.63303 1.000 25.54473 158 SER D N 1
ATOM 11135 C CA . SER D 1 133 ? -21.23363 47.19708 99.22643 1.000 27.08675 158 SER D CA 1
ATOM 11136 C C . SER D 1 133 ? -22.31375 46.21194 98.80390 1.000 27.97920 158 SER D C 1
ATOM 11137 O O . SER D 1 133 ? -23.45306 46.28122 99.27767 1.000 27.85656 158 SER D O 1
ATOM 11140 N N . MET D 1 134 ? -21.96251 45.26479 97.93344 1.000 27.60123 159 MET D N 1
ATOM 11141 C CA . MET D 1 134 ? -22.93350 44.27355 97.48488 1.000 27.36038 159 MET D CA 1
ATOM 11142 C C . MET D 1 134 ? -23.44004 43.41509 98.63850 1.000 29.90850 159 MET D C 1
ATOM 11143 O O . MET D 1 134 ? -24.63029 43.08199 98.69449 1.000 30.99570 159 MET D O 1
ATOM 11148 N N . LYS D 1 135 ? -22.55124 43.02504 99.55790 1.000 30.28085 160 LYS D N 1
ATOM 11149 C CA . LYS D 1 135 ? -22.98700 42.23082 100.69962 1.000 33.64753 160 LYS D CA 1
ATOM 11150 C C . LYS D 1 135 ? -23.91367 43.00877 101.62191 1.000 33.14649 160 LYS D C 1
ATOM 11151 O O . LYS D 1 135 ? -24.67150 42.39261 102.37537 1.000 33.32601 160 LYS D O 1
ATOM 11157 N N . HIS D 1 136 ? -23.87081 44.33927 101.58238 1.000 32.38854 161 HIS D N 1
ATOM 11158 C CA . HIS D 1 136 ? -24.82041 45.16995 102.30944 1.000 33.60965 161 HIS D CA 1
ATOM 11159 C C . HIS D 1 136 ? -26.02088 45.57862 101.46578 1.000 32.26806 161 HIS D C 1
ATOM 11160 O O . HIS D 1 136 ? -26.76608 46.47744 101.86960 1.000 32.36946 161 HIS D O 1
ATOM 11167 N N . GLY D 1 137 ? -26.22016 44.95002 100.30919 1.000 30.74580 162 GLY D N 1
ATOM 11168 C CA . GLY D 1 137 ? -27.43764 45.13397 99.54614 1.000 30.38002 162 GLY D CA 1
ATOM 11169 C C . GLY D 1 137 ? -27.40984 46.23190 98.51204 1.000 30.22221 162 GLY D C 1
ATOM 11170 O O . GLY D 1 137 ? -28.47436 46.62327 98.02203 1.000 31.87213 162 GLY D O 1
ATOM 11171 N N . ALA D 1 138 ? -26.23658 46.72873 98.13919 1.000 28.61854 163 ALA D N 1
ATOM 11172 C CA . ALA D 1 138 ? -26.13530 47.83908 97.20669 1.000 27.50424 163 ALA D CA 1
ATOM 11173 C C . ALA D 1 138 ? -25.50787 47.38299 95.89830 1.000 28.01022 163 ALA D C 1
ATOM 11174 O O . ALA D 1 138 ? -24.55323 46.60104 95.89628 1.000 28.49312 163 ALA D O 1
ATOM 11176 N N . HIS D 1 139 ? -26.05496 47.86727 94.78486 1.000 27.55757 164 HIS D N 1
ATOM 11177 C CA . HIS D 1 139 ? -25.36021 47.72754 93.51513 1.000 26.37549 164 HIS D CA 1
ATOM 11178 C C . HIS D 1 139 ? -24.06673 48.52482 93.57288 1.000 26.55700 164 HIS D C 1
ATOM 11179 O O . HIS D 1 139 ? -24.02644 49.62982 94.12115 1.000 28.02082 164 HIS D O 1
ATOM 11186 N N . ALA D 1 140 ? -23.01027 47.97541 92.98688 1.000 25.62972 165 ALA D N 1
ATOM 11187 C CA . ALA D 1 140 ? -21.67831 48.55698 93.08609 1.000 25.12857 165 ALA D CA 1
ATOM 11188 C C . ALA D 1 140 ? -21.21855 49.00982 91.70596 1.000 26.14213 165 ALA D C 1
ATOM 11189 O O . ALA D 1 140 ? -21.08146 48.19012 90.79116 1.000 25.71143 165 ALA D O 1
ATOM 11191 N N . PHE D 1 141 ? -20.98606 50.31237 91.56159 1.000 26.29836 166 PHE D N 1
ATOM 11192 C CA . PHE D 1 141 ? -20.44085 50.90041 90.34552 1.000 25.11777 166 PHE D CA 1
ATOM 11193 C C . PHE D 1 141 ? -19.05239 51.42076 90.68189 1.000 25.72292 166 PHE D C 1
ATOM 11194 O O . PHE D 1 141 ? -18.90120 52.25201 91.58410 1.000 24.28412 166 PHE D O 1
ATOM 11202 N N . VAL D 1 142 ? -18.04099 50.88996 89.99519 1.000 24.08925 167 VAL D N 1
ATOM 11203 C CA . VAL D 1 142 ? -16.65590 50.99266 90.43297 1.000 22.71948 167 VAL D CA 1
ATOM 11204 C C . VAL D 1 142 ? -15.82598 51.66745 89.35179 1.000 23.04403 167 VAL D C 1
ATOM 11205 O O . VAL D 1 142 ? -15.95607 51.35003 88.16603 1.000 24.63891 167 VAL D O 1
ATOM 11209 N N . GLU D 1 143 ? -14.94741 52.57323 89.76654 1.000 23.29250 168 GLU D N 1
ATOM 11210 C CA . GLU D 1 143 ? -14.07201 53.21199 88.80462 1.000 23.12053 168 GLU D CA 1
ATOM 11211 C C . GLU D 1 143 ? -13.03075 52.21256 88.29578 1.000 22.94909 168 GLU D C 1
ATOM 11212 O O . GLU D 1 143 ? -12.88112 51.10039 88.81603 1.000 21.73704 168 GLU D O 1
ATOM 11218 N N . VAL D 1 144 ? -12.33177 52.61892 87.24034 1.000 23.21018 169 VAL D N 1
ATOM 11219 C CA . VAL D 1 144 ? -11.36541 51.78100 86.53490 1.000 23.97104 169 VAL D CA 1
ATOM 11220 C C . VAL D 1 144 ? -10.00786 51.82782 87.23514 1.000 24.90164 169 VAL D C 1
ATOM 11221 O O . VAL D 1 144 ? -9.66537 52.84170 87.86182 1.000 26.45974 169 VAL D O 1
ATOM 11225 N N . PRO D 1 145 ? -9.21854 50.74234 87.19682 1.000 23.48691 170 PRO D N 1
ATOM 11226 C CA . PRO D 1 145 ? -9.68820 49.42686 86.74628 1.000 23.56546 170 PRO D CA 1
ATOM 11227 C C . PRO D 1 145 ? -10.51261 48.75194 87.85007 1.000 23.88251 170 PRO D C 1
ATOM 11228 O O . PRO D 1 145 ? -10.40620 49.16556 89.01286 1.000 22.02055 170 PRO D O 1
ATOM 11232 N N . LEU D 1 146 ? -11.29025 47.72163 87.49613 1.000 24.09197 171 LEU D N 1
ATOM 11233 C CA . LEU D 1 146 ? -12.22608 47.13627 88.45454 1.000 22.75569 171 LEU D CA 1
ATOM 11234 C C . LEU D 1 146 ? -11.51271 46.64111 89.71007 1.000 23.99253 171 LEU D C 1
ATOM 11235 O O . LEU D 1 146 ? -11.99582 46.85217 90.83021 1.000 24.99666 171 LEU D O 1
ATOM 11240 N N . ALA D 1 147 ? -10.35847 46.00222 89.54616 1.000 22.88869 172 ALA D N 1
ATOM 11241 C CA . ALA D 1 147 ? -9.52460 45.56461 90.65975 1.000 23.73410 172 ALA D CA 1
ATOM 11242 C C . ALA D 1 147 ? -8.11223 45.35603 90.12468 1.000 24.73714 172 ALA D C 1
ATOM 11243 O O . ALA D 1 147 ? -7.84413 45.56828 88.93950 1.000 23.43953 172 ALA D O 1
ATOM 11245 N N . VAL D 1 148 ? -7.21689 44.89649 90.99685 1.000 26.17033 173 VAL D N 1
ATOM 11246 C CA . VAL D 1 148 ? -5.79676 44.81066 90.68818 1.000 27.87485 173 VAL D CA 1
ATOM 11247 C C . VAL D 1 148 ? -5.35056 43.37532 90.43460 1.000 30.33177 173 VAL D C 1
ATOM 11248 O O . VAL D 1 148 ? -4.59070 43.12099 89.49773 1.000 32.04840 173 VAL D O 1
ATOM 11252 N N . SER D 1 149 ? -5.79629 42.42704 91.25552 1.000 31.13657 174 SER D N 1
ATOM 11253 C CA . SER D 1 149 ? -5.35326 41.04238 91.16732 1.000 32.58866 174 SER D CA 1
ATOM 11254 C C . SER D 1 149 ? -6.47034 40.15035 90.63677 1.000 32.64181 174 SER D C 1
ATOM 11255 O O . SER D 1 149 ? -7.65190 40.50131 90.68997 1.000 29.25474 174 SER D O 1
ATOM 11258 N N . LEU D 1 150 ? -6.08270 38.96813 90.14260 1.000 27.64201 175 LEU D N 1
ATOM 11259 C CA . LEU D 1 150 ? -7.08154 38.01318 89.66302 1.000 28.98520 175 LEU D CA 1
ATOM 11260 C C . LEU D 1 150 ? -7.98458 37.53901 90.79378 1.000 29.57188 175 LEU D C 1
ATOM 11261 O O . LEU D 1 150 ? -9.18069 37.30549 90.58279 1.000 30.75547 175 LEU D O 1
ATOM 11266 N N . GLU D 1 151 ? -7.43100 37.36850 91.99691 1.000 29.58680 176 GLU D N 1
ATOM 11267 C CA . GLU D 1 151 ? -8.27039 36.97689 93.12476 1.000 31.37796 176 GLU D CA 1
ATOM 11268 C C . GLU D 1 151 ? -9.29801 38.05311 93.43880 1.000 29.57486 176 GLU D C 1
ATOM 11269 O O . GLU D 1 151 ? -10.45578 37.74371 93.73791 1.000 32.20079 176 GLU D O 1
ATOM 11275 N N . GLU D 1 152 ? -8.89352 39.32292 93.37736 1.000 27.09638 177 GLU D N 1
ATOM 11276 C CA . GLU D 1 152 ? -9.84386 40.40910 93.60187 1.000 27.85831 177 GLU D CA 1
ATOM 11277 C C . GLU D 1 152 ? -10.94703 40.41140 92.54915 1.000 26.14592 177 GLU D C 1
ATOM 11278 O O . GLU D 1 152 ? -12.11964 40.63687 92.86845 1.000 27.21206 177 GLU D O 1
ATOM 11284 N N . LEU D 1 153 ? -10.59153 40.17468 91.28604 1.000 24.42882 178 LEU D N 1
ATOM 11285 C CA . LEU D 1 153 ? -11.60277 40.15290 90.23545 1.000 23.77403 178 LEU D CA 1
ATOM 11286 C C . LEU D 1 153 ? -12.56384 38.98937 90.42121 1.000 25.51962 178 LEU D C 1
ATOM 11287 O O . LEU D 1 153 ? -13.77513 39.14086 90.22494 1.000 24.81705 178 LEU D O 1
ATOM 11292 N N . TRP D 1 154 ? -12.04502 37.82161 90.81067 1.000 28.58739 179 TRP D N 1
ATOM 11293 C CA . TRP D 1 154 ? -12.91814 36.68507 91.07860 1.000 29.70121 179 TRP D CA 1
ATOM 11294 C C . TRP D 1 154 ? -13.84575 36.96713 92.25272 1.000 31.12356 179 TRP D C 1
ATOM 11295 O O . TRP D 1 154 ? -15.01513 36.56863 92.23461 1.000 32.03325 179 TRP D O 1
ATOM 11306 N N . SER D 1 155 ? -13.34464 37.65379 93.28569 1.000 31.33540 180 SER D N 1
ATOM 11307 C CA . SER D 1 155 ? -14.18122 37.93290 94.45089 1.000 31.00104 180 SER D CA 1
ATOM 11308 C C . SER D 1 155 ? -15.35765 38.82779 94.07889 1.000 29.71146 180 SER D C 1
ATOM 11309 O O . SER D 1 155 ? -16.45860 38.68121 94.62386 1.000 29.91184 180 SER D O 1
ATOM 11312 N N . LEU D 1 156 ? -15.14296 39.75953 93.14994 1.000 28.76514 181 LEU D N 1
ATOM 11313 C CA . LEU D 1 156 ? -16.23480 40.60330 92.67538 1.000 27.72934 181 LEU D CA 1
ATOM 11314 C C . LEU D 1 156 ? -17.24415 39.79765 91.86777 1.000 28.23090 181 LEU D C 1
ATOM 11315 O O . LEU D 1 156 ? -18.45886 39.97124 92.03062 1.000 24.45417 181 LEU D O 1
ATOM 11320 N N . VAL D 1 157 ? -16.76062 38.91827 90.98664 1.000 27.52995 182 VAL D N 1
ATOM 11321 C CA . VAL D 1 157 ? -17.66154 38.06989 90.20908 1.000 28.90350 182 VAL D CA 1
ATOM 11322 C C . VAL D 1 157 ? -18.48131 37.18234 91.13108 1.000 30.60811 182 VAL D C 1
ATOM 11323 O O . VAL D 1 157 ? -19.71315 37.13073 91.03876 1.000 31.95705 182 VAL D O 1
ATOM 11327 N N . ASP D 1 158 ? -17.80759 36.48247 92.04724 1.000 31.26700 183 ASP D N 1
ATOM 11328 C CA . ASP D 1 158 ? -18.49406 35.53917 92.92342 1.000 33.22985 183 ASP D CA 1
ATOM 11329 C C . ASP D 1 158 ? -19.45414 36.24759 93.87338 1.000 33.03690 183 ASP D C 1
ATOM 11330 O O . ASP D 1 158 ? -20.53217 35.72142 94.17673 1.000 33.37436 183 ASP D O 1
ATOM 11335 N N . THR D 1 159 ? -19.07572 37.43081 94.36879 1.000 32.43407 184 THR D N 1
ATOM 11336 C CA . THR D 1 159 ? -19.96903 38.16910 95.25825 1.000 31.76228 184 THR D CA 1
ATOM 11337 C C . THR D 1 159 ? -21.20266 38.64884 94.50834 1.000 31.21575 184 THR D C 1
ATOM 11338 O O . THR D 1 159 ? -22.32268 38.55989 95.02348 1.000 33.24772 184 THR D O 1
ATOM 11342 N N . SER D 1 160 ? -21.01925 39.14375 93.28497 1.000 26.71883 185 SER D N 1
ATOM 11343 C CA . SER D 1 160 ? -22.16678 39.55179 92.48247 1.000 30.71488 185 SER D CA 1
ATOM 11344 C C . SER D 1 160 ? -23.10295 38.37342 92.23385 1.000 31.52708 185 SER D C 1
ATOM 11345 O O . SER D 1 160 ? -24.32453 38.49969 92.37815 1.000 31.77372 185 SER D O 1
ATOM 11348 N N . GLU D 1 161 ? -22.54161 37.20628 91.90375 1.000 32.20751 186 GLU D N 1
ATOM 11349 C CA . GLU D 1 161 ? -23.36381 36.02652 91.65135 1.000 33.64513 186 GLU D CA 1
ATOM 11350 C C . GLU D 1 161 ? -24.04435 35.52573 92.91989 1.000 34.88475 186 GLU D C 1
ATOM 11351 O O . GLU D 1 161 ? -25.15236 34.98529 92.85114 1.000 38.07972 186 GLU D O 1
ATOM 11357 N N . ALA D 1 162 ? -23.41501 35.70801 94.08002 1.000 34.31009 187 ALA D N 1
ATOM 11358 C CA . ALA D 1 162 ? -24.00863 35.24060 95.32757 1.000 35.48118 187 ALA D CA 1
ATOM 11359 C C . ALA D 1 162 ? -25.04235 36.22280 95.86871 1.000 35.62025 187 ALA D C 1
ATOM 11360 O O . ALA D 1 162 ? -26.04569 35.80305 96.44978 1.000 36.00116 187 ALA D O 1
ATOM 11362 N N . THR D 1 163 ? -24.81191 37.53015 95.70385 1.000 35.50580 188 THR D N 1
ATOM 11363 C CA . THR D 1 163 ? -25.72498 38.54287 96.22743 1.000 34.92783 188 THR D CA 1
ATOM 11364 C C . THR D 1 163 ? -26.79948 38.96122 95.23542 1.000 34.70007 188 THR D C 1
ATOM 11365 O O . THR D 1 163 ? -27.78763 39.58346 95.64358 1.000 32.13218 188 THR D O 1
ATOM 11369 N N . ARG D 1 164 ? -26.62000 38.64813 93.95099 1.000 32.41110 189 ARG D N 1
ATOM 11370 C CA . ARG D 1 164 ? -27.52872 39.07913 92.88539 1.000 32.27261 189 ARG D CA 1
ATOM 11371 C C . ARG D 1 164 ? -27.68036 40.60191 92.86271 1.000 32.45415 189 ARG D C 1
ATOM 11372 O O . ARG D 1 164 ? -28.77557 41.13868 92.67694 1.000 32.65005 189 ARG D O 1
ATOM 11380 N N . LYS D 1 165 ? -26.56255 41.30151 93.04091 1.000 28.94567 190 LYS D N 1
ATOM 11381 C CA . LYS D 1 165 ? -26.49051 42.74803 92.90827 1.000 28.27039 190 LYS D CA 1
ATOM 11382 C C . LYS D 1 165 ? -25.58736 43.09144 91.72847 1.000 29.34339 190 LYS D C 1
ATOM 11383 O O . LYS D 1 165 ? -24.59237 42.40241 91.47905 1.000 28.55145 190 LYS D O 1
ATOM 11389 N N . HIS D 1 166 ? -25.94113 44.14889 90.99848 1.000 28.99136 191 HIS D N 1
ATOM 11390 C CA . HIS D 1 166 ? -25.10428 44.61374 89.89827 1.000 27.42714 191 HIS D CA 1
ATOM 11391 C C . HIS D 1 166 ? -23.69582 44.92822 90.38437 1.000 26.15674 191 HIS D C 1
ATOM 11392 O O . HIS D 1 166 ? -23.49934 45.47843 91.47171 1.000 25.67445 191 HIS D O 1
ATOM 11399 N N . CYS D 1 167 ? -22.70964 44.57963 89.56705 1.000 25.74101 192 CYS D N 1
ATOM 11400 C CA . CYS D 1 167 ? -21.35209 45.08758 89.71725 1.000 24.66992 192 CYS D CA 1
ATOM 11401 C C . CYS D 1 167 ? -20.89213 45.53211 88.33870 1.000 24.65718 192 CYS D C 1
ATOM 11402 O O . CYS D 1 167 ? -20.77920 44.71111 87.42122 1.000 24.00703 192 CYS D O 1
ATOM 11405 N N . MET D 1 168 ? -20.66271 46.82830 88.17744 1.000 23.91893 193 MET D N 1
ATOM 11406 C CA . MET D 1 168 ? -20.27556 47.37152 86.88629 1.000 23.94821 193 MET D CA 1
ATOM 11407 C C . MET D 1 168 ? -19.06855 48.28038 87.04463 1.000 24.07067 193 MET D C 1
ATOM 11408 O O . MET D 1 168 ? -19.08653 49.20903 87.85933 1.000 24.43639 193 MET D O 1
ATOM 11413 N N . MET D 1 169 ? -18.02552 48.00727 86.26629 1.000 22.98690 194 MET D N 1
ATOM 11414 C CA . MET D 1 169 ? -16.92505 48.95032 86.13555 1.000 23.08724 194 MET D CA 1
ATOM 11415 C C . MET D 1 169 ? -17.37562 50.11393 85.26361 1.000 22.69411 194 MET D C 1
ATOM 11416 O O . MET D 1 169 ? -17.97675 49.91078 84.20368 1.000 22.59615 194 MET D O 1
ATOM 11421 N N A MET D 1 170 ? -17.11209 51.33670 85.72272 0.375 22.35695 195 MET D N 1
ATOM 11422 N N B MET D 1 170 ? -17.08411 51.33687 85.70459 0.625 22.23737 195 MET D N 1
ATOM 11423 C CA A MET D 1 170 ? -17.58520 52.53190 85.02540 0.375 21.50197 195 MET D CA 1
ATOM 11424 C CA B MET D 1 170 ? -17.59206 52.52979 85.02814 0.625 21.50723 195 MET D CA 1
ATOM 11425 C C A MET D 1 170 ? -16.58198 52.92645 83.94207 0.375 22.43673 195 MET D C 1
ATOM 11426 C C B MET D 1 170 ? -16.62077 52.95186 83.92461 0.625 22.54012 195 MET D C 1
ATOM 11427 O O A MET D 1 170 ? -15.83156 53.89718 84.05526 0.375 21.72705 195 MET D O 1
ATOM 11428 O O B MET D 1 170 ? -15.92953 53.96803 84.00600 0.625 21.67448 195 MET D O 1
ATOM 11437 N N . GLU D 1 171 ? -16.58491 52.14059 82.86780 1.000 21.90125 196 GLU D N 1
ATOM 11438 C CA . GLU D 1 171 ? -15.76930 52.45099 81.69633 1.000 22.19683 196 GLU D CA 1
ATOM 11439 C C . GLU D 1 171 ? -16.52006 53.48769 80.87459 1.000 22.47647 196 GLU D C 1
ATOM 11440 O O . GLU D 1 171 ? -17.44328 53.15699 80.12104 1.000 21.21788 196 GLU D O 1
ATOM 11446 N N . ASN D 1 172 ? -16.12264 54.75283 81.03143 1.000 21.31879 197 ASN D N 1
ATOM 11447 C CA . ASN D 1 172 ? -16.80760 55.86404 80.38548 1.000 21.56267 197 ASN D CA 1
ATOM 11448 C C . ASN D 1 172 ? -16.48377 55.99542 78.90229 1.000 22.34259 197 ASN D C 1
ATOM 11449 O O . ASN D 1 172 ? -17.28376 56.58173 78.16461 1.000 23.54772 197 ASN D O 1
ATOM 11454 N N . VAL D 1 173 ? -15.34748 55.45817 78.44705 1.000 21.18721 198 VAL D N 1
ATOM 11455 C CA . VAL D 1 173 ? -14.92487 55.67305 77.06514 1.000 20.23495 198 VAL D CA 1
ATOM 11456 C C . VAL D 1 173 ? -15.89408 55.02859 76.08091 1.000 22.27497 198 VAL D C 1
ATOM 11457 O O . VAL D 1 173 ? -16.09582 55.54240 74.97296 1.000 23.55968 198 VAL D O 1
ATOM 11461 N N . ASN D 1 174 ? -16.52942 53.91988 76.46836 1.000 21.56435 199 ASN D N 1
ATOM 11462 C CA . ASN D 1 174 ? -17.51941 53.27721 75.60952 1.000 21.92999 199 ASN D CA 1
ATOM 11463 C C . ASN D 1 174 ? -18.68390 54.18775 75.25887 1.000 22.85621 199 ASN D C 1
ATOM 11464 O O . ASN D 1 174 ? -19.46033 53.85090 74.35703 1.000 24.47818 199 ASN D O 1
ATOM 11469 N N . TYR D 1 175 ? -18.84132 55.31369 75.94851 1.000 21.86775 200 TYR D N 1
ATOM 11470 C CA . TYR D 1 175 ? -19.95671 56.21148 75.69312 1.000 21.95233 200 TYR D CA 1
ATOM 11471 C C . TYR D 1 175 ? -19.53058 57.48745 74.98369 1.000 23.66036 200 TYR D C 1
ATOM 11472 O O . TYR D 1 175 ? -20.31778 58.43692 74.90264 1.000 23.98605 200 TYR D O 1
ATOM 11481 N N . GLY D 1 176 ? -18.31115 57.53426 74.46455 1.000 23.17990 201 GLY D N 1
ATOM 11482 C CA . GLY D 1 176 ? -17.93355 58.63624 73.61427 1.000 23.77683 201 GLY D CA 1
ATOM 11483 C C . GLY D 1 176 ? -18.69329 58.60914 72.30619 1.000 24.72620 201 GLY D C 1
ATOM 11484 O O . GLY D 1 176 ? -19.15781 57.56488 71.84099 1.000 25.41294 201 GLY D O 1
ATOM 11485 N N . ARG D 1 177 ? -18.80971 59.78905 71.69712 1.000 22.79415 202 ARG D N 1
ATOM 11486 C CA . ARG D 1 177 ? -19.54127 59.89052 70.43999 1.000 23.26060 202 ARG D CA 1
ATOM 11487 C C . ARG D 1 177 ? -18.92728 58.98583 69.38072 1.000 23.46181 202 ARG D C 1
ATOM 11488 O O . ARG D 1 177 ? -19.64211 58.26447 68.67523 1.000 23.54521 202 ARG D O 1
ATOM 11496 N N . ASP D 1 178 ? -17.59761 59.02700 69.24601 1.000 22.82752 203 ASP D N 1
ATOM 11497 C CA . ASP D 1 178 ? -16.91773 58.21049 68.24398 1.000 23.28626 203 ASP D CA 1
ATOM 11498 C C . ASP D 1 178 ? -16.98255 56.72760 68.58677 1.000 22.38196 203 ASP D C 1
ATOM 11499 O O . ASP D 1 178 ? -17.19588 55.89078 67.70148 1.000 24.76535 203 ASP D O 1
ATOM 11504 N N . GLU D 1 179 ? -16.79562 56.38319 69.86257 1.000 20.85674 204 GLU D N 1
ATOM 11505 C CA . GLU D 1 179 ? -16.85459 54.98325 70.27368 1.000 21.69638 204 GLU D CA 1
ATOM 11506 C C . GLU D 1 179 ? -18.24987 54.40580 70.06934 1.000 22.16821 204 GLU D C 1
ATOM 11507 O O . GLU D 1 179 ? -18.39874 53.25489 69.64179 1.000 23.38201 204 GLU D O 1
ATOM 11513 N N . LEU D 1 180 ? -19.28565 55.19038 70.37034 1.000 22.03089 205 LEU D N 1
ATOM 11514 C CA . LEU D 1 180 ? -20.64747 54.73000 70.12453 1.000 22.10667 205 LEU D CA 1
ATOM 11515 C C . LEU D 1 180 ? -20.92044 54.62397 68.63144 1.000 22.60577 205 LEU D C 1
ATOM 11516 O O . LEU D 1 180 ? -21.59048 53.68655 68.17987 1.000 24.14230 205 LEU D O 1
ATOM 11521 N N . MET D 1 181 ? -20.40510 55.57320 67.84837 1.000 21.41578 206 MET D N 1
ATOM 11522 C CA . MET D 1 181 ? -20.59870 55.50530 66.40779 1.000 22.94082 206 MET D CA 1
ATOM 11523 C C . MET D 1 181 ? -19.90444 54.28832 65.81907 1.000 21.45732 206 MET D C 1
ATOM 11524 O O . MET D 1 181 ? -20.47926 53.59376 64.97575 1.000 21.69769 206 MET D O 1
ATOM 11529 N N . PHE D 1 182 ? -18.66722 54.01819 66.24851 1.000 20.59383 207 PHE D N 1
ATOM 11530 C CA . PHE D 1 182 ? -17.95516 52.84540 65.75150 1.000 20.38800 207 PHE D CA 1
ATOM 11531 C C . PHE D 1 182 ? -18.70346 51.56859 66.11355 1.000 21.51531 207 PHE D C 1
ATOM 11532 O O . PHE D 1 182 ? -18.77163 50.63233 65.31085 1.000 22.80888 207 PHE D O 1
ATOM 11540 N N . LEU D 1 183 ? -19.26507 51.50946 67.32408 1.000 20.79142 208 LEU D N 1
ATOM 11541 C CA . LEU D 1 183 ? -20.08793 50.36510 67.70202 1.000 21.49498 208 LEU D CA 1
ATOM 11542 C C . LEU D 1 183 ? -21.25879 50.19944 66.73954 1.000 22.91092 208 LEU D C 1
ATOM 11543 O O . LEU D 1 183 ? -21.51544 49.10141 66.23031 1.000 23.54193 208 LEU D O 1
ATOM 11548 N N . ASN D 1 184 ? -21.95897 51.30035 66.45629 1.000 22.17345 209 ASN D N 1
ATOM 11549 C CA . ASN D 1 184 ? -23.09702 51.26585 65.54528 1.000 23.21682 209 ASN D CA 1
ATOM 11550 C C . ASN D 1 184 ? -22.67365 50.82401 64.14843 1.000 24.76531 209 ASN D C 1
ATOM 11551 O O . ASN D 1 184 ? -23.35014 50.00589 63.51351 1.000 27.30077 209 ASN D O 1
ATOM 11556 N N . MET D 1 185 ? -21.54449 51.34478 63.65851 1.000 23.27060 210 MET D N 1
ATOM 11557 C CA . MET D 1 185 ? -21.06344 50.95710 62.33760 1.000 23.21147 210 MET D CA 1
ATOM 11558 C C . MET D 1 185 ? -20.68228 49.48398 62.30147 1.000 25.16593 210 MET D C 1
ATOM 11559 O O . MET D 1 185 ? -20.96603 48.78683 61.31849 1.000 26.44228 210 MET D O 1
ATOM 11564 N N . VAL D 1 186 ? -20.04016 48.99131 63.36395 1.000 25.40524 211 VAL D N 1
ATOM 11565 C CA . VAL D 1 186 ? -19.64864 47.58588 63.40182 1.000 26.69711 211 VAL D CA 1
ATOM 11566 C C . VAL D 1 186 ? -20.88015 46.69119 63.40515 1.000 28.15727 211 VAL D C 1
ATOM 11567 O O . VAL D 1 186 ? -20.94989 45.70646 62.65828 1.000 30.90705 211 VAL D O 1
ATOM 11571 N N . ARG D 1 187 ? -21.88190 47.03446 64.22158 1.000 27.24096 212 ARG D N 1
ATOM 11572 C CA . ARG D 1 187 ? -23.09044 46.22142 64.29546 1.000 28.83421 212 ARG D CA 1
ATOM 11573 C C . ARG D 1 187 ? -23.80632 46.15791 62.95117 1.000 30.01056 212 ARG D C 1
ATOM 11574 O O . ARG D 1 187 ? -24.43191 45.14279 62.63654 1.000 31.24755 212 ARG D O 1
ATOM 11582 N N . GLN D 1 188 ? -23.69832 47.20698 62.13516 1.000 30.32513 213 GLN D N 1
ATOM 11583 C CA . GLN D 1 188 ? -24.32109 47.23701 60.81520 1.000 31.80975 213 GLN D CA 1
ATOM 11584 C C . GLN D 1 188 ? -23.48170 46.56724 59.73387 1.000 31.91087 213 GLN D C 1
ATOM 11585 O O . GLN D 1 188 ? -23.90053 46.56351 58.57290 1.000 32.73774 213 GLN D O 1
ATOM 11591 N N . GLY D 1 189 ? -22.32468 46.00169 60.07926 1.000 29.71333 214 GLY D N 1
ATOM 11592 C CA . GLY D 1 189 ? -21.49922 45.30585 59.11234 1.000 29.70303 214 GLY D CA 1
ATOM 11593 C C . GLY D 1 189 ? -20.72801 46.19180 58.16301 1.000 30.08841 214 GLY D C 1
ATOM 11594 O O . GLY D 1 189 ? -20.29071 45.71782 57.11109 1.000 27.93925 214 GLY D O 1
ATOM 11595 N N . VAL D 1 190 ? -20.49196 47.45204 58.53541 1.000 30.68871 215 VAL D N 1
ATOM 11596 C CA . VAL D 1 190 ? -19.93020 48.42750 57.60645 1.000 29.00639 215 VAL D CA 1
ATOM 11597 C C . VAL D 1 190 ? -18.49442 48.07372 57.23278 1.000 27.84436 215 VAL D C 1
ATOM 11598 O O . VAL D 1 190 ? -18.04276 48.38260 56.12239 1.000 27.42628 215 VAL D O 1
ATOM 11602 N N . ILE D 1 191 ? -17.75096 47.42732 58.12695 1.000 26.72172 216 ILE D N 1
ATOM 11603 C CA . ILE D 1 191 ? -16.36290 47.09685 57.83484 1.000 26.30824 216 ILE D CA 1
ATOM 11604 C C . ILE D 1 191 ? -16.16006 45.59256 57.65242 1.000 28.42702 216 ILE D C 1
ATOM 11605 O O . ILE D 1 191 ? -15.03077 45.11862 57.68693 1.000 29.55855 216 ILE D O 1
ATOM 11610 N N . GLY D 1 192 ? -17.23152 44.83970 57.41052 1.000 30.28834 217 GLY D N 1
ATOM 11611 C CA . GLY D 1 192 ? -17.08697 43.42295 57.11405 1.000 30.93106 217 GLY D CA 1
ATOM 11612 C C . GLY D 1 192 ? -16.77309 42.58939 58.34760 1.000 29.07259 217 GLY D C 1
ATOM 11613 O O . GLY D 1 192 ? -17.11957 42.94461 59.47417 1.000 28.28744 217 GLY D O 1
ATOM 11614 N N . ASP D 1 193 ? -16.12542 41.44503 58.12094 1.000 28.91286 218 ASP D N 1
ATOM 11615 C CA . ASP D 1 193 ? -15.77182 40.54739 59.21465 1.000 29.82987 218 ASP D CA 1
ATOM 11616 C C . ASP D 1 193 ? -14.61012 41.12640 60.01391 1.000 28.60074 218 ASP D C 1
ATOM 11617 O O . ASP D 1 193 ? -13.61369 41.57596 59.43876 1.000 29.44472 218 ASP D O 1
ATOM 11622 N N . LEU D 1 194 ? -14.73963 41.13013 61.33754 1.000 26.28162 219 LEU D N 1
ATOM 11623 C CA . LEU D 1 194 ? -13.71091 41.74113 62.17068 1.000 25.82748 219 LEU D CA 1
ATOM 11624 C C . LEU D 1 194 ? -12.43323 40.91042 62.17614 1.000 26.29651 219 LEU D C 1
ATOM 11625 O O . LEU D 1 194 ? -12.46402 39.67601 62.21920 1.000 27.43035 219 LEU D O 1
ATOM 11630 N N . LEU D 1 195 ? -11.30467 41.60276 62.13936 1.000 24.94114 220 LEU D N 1
ATOM 11631 C CA . LEU D 1 195 ? -9.99113 40.97940 62.11960 1.000 23.95021 220 LEU D CA 1
ATOM 11632 C C . LEU D 1 195 ? -9.13522 41.35779 63.30825 1.000 24.32537 220 LEU D C 1
ATOM 11633 O O . LEU D 1 195 ? -8.47608 40.49319 63.89098 1.000 24.86821 220 LEU D O 1
ATOM 11638 N N . HIS D 1 196 ? -9.14892 42.62695 63.69449 1.000 23.01374 221 HIS D N 1
ATOM 11639 C CA . HIS D 1 196 ? -8.05352 43.17290 64.47046 1.000 20.54029 221 HIS D CA 1
ATOM 11640 C C . HIS D 1 196 ? -8.51360 44.46846 65.12624 1.000 20.48589 221 HIS D C 1
ATOM 11641 O O . HIS D 1 196 ? -9.33055 45.20856 64.56460 1.000 19.56503 221 HIS D O 1
ATOM 11648 N N . GLY D 1 197 ? -7.98713 44.72422 66.32265 1.000 19.70454 222 GLY D N 1
ATOM 11649 C CA . GLY D 1 197 ? -8.26895 45.95592 67.02986 1.000 19.26193 222 GLY D CA 1
ATOM 11650 C C . GLY D 1 197 ? -7.03027 46.44327 67.75773 1.000 21.55736 222 GLY D C 1
ATOM 11651 O O . GLY D 1 197 ? -6.12240 45.66710 68.08118 1.000 21.41088 222 GLY D O 1
ATOM 11652 N N . GLU D 1 198 ? -7.00786 47.74942 68.02762 1.000 21.39066 223 GLU D N 1
ATOM 11653 C CA . GLU D 1 198 ? -5.88083 48.37849 68.70788 1.000 21.39676 223 GLU D CA 1
ATOM 11654 C C . GLU D 1 198 ? -6.41025 49.28374 69.80962 1.000 22.13544 223 GLU D C 1
ATOM 11655 O O . GLU D 1 198 ? -7.22947 50.17471 69.55474 1.000 21.77864 223 GLU D O 1
ATOM 11661 N N . ALA D 1 199 ? -5.93560 49.04853 71.02800 1.000 19.23408 224 ALA D N 1
ATOM 11662 C CA . ALA D 1 199 ? -6.37710 49.75835 72.21234 1.000 19.57559 224 ALA D CA 1
ATOM 11663 C C . ALA D 1 199 ? -5.16757 50.36090 72.89954 1.000 20.40565 224 ALA D C 1
ATOM 11664 O O . ALA D 1 199 ? -4.08435 49.77419 72.90116 1.000 22.08945 224 ALA D O 1
ATOM 11666 N N . ALA D 1 200 ? -5.35070 51.53281 73.49479 1.000 20.57559 225 ALA D N 1
ATOM 11667 C CA . ALA D 1 200 ? -4.22637 52.15278 74.16922 1.000 19.64582 225 ALA D CA 1
ATOM 11668 C C . ALA D 1 200 ? -4.72102 53.07484 75.26486 1.000 21.09948 225 ALA D C 1
ATOM 11669 O O . ALA D 1 200 ? -5.86886 53.52545 75.26198 1.000 21.89490 225 ALA D O 1
ATOM 11671 N N . TYR D 1 201 ? -3.82087 53.36076 76.19912 1.000 20.89682 226 TYR D N 1
ATOM 11672 C CA . TYR D 1 201 ? -3.95600 54.50197 77.09757 1.000 21.11612 226 TYR D CA 1
ATOM 11673 C C . TYR D 1 201 ? -2.59313 55.18592 77.09213 1.000 20.94267 226 TYR D C 1
ATOM 11674 O O . TYR D 1 201 ? -1.66406 54.74123 77.77268 1.000 20.75997 226 TYR D O 1
ATOM 11683 N N . ILE D 1 202 ? -2.46816 56.21758 76.26097 1.000 20.52027 227 ILE D N 1
ATOM 11684 C CA . ILE D 1 202 ? -1.26478 57.03227 76.15240 1.000 21.31930 227 ILE D CA 1
ATOM 11685 C C . ILE D 1 202 ? -1.61094 58.39579 76.73216 1.000 23.27297 227 ILE D C 1
ATOM 11686 O O . ILE D 1 202 ? -2.43763 59.12613 76.16888 1.000 22.44430 227 ILE D O 1
ATOM 11691 N N . HIS D 1 203 ? -1.00587 58.73248 77.87109 1.000 22.81918 228 HIS D N 1
ATOM 11692 C CA . HIS D 1 203 ? -1.35500 59.95869 78.58103 1.000 22.77984 228 HIS D CA 1
ATOM 11693 C C . HIS D 1 203 ? -0.22037 60.26744 79.54687 1.000 24.56760 228 HIS D C 1
ATOM 11694 O O . HIS D 1 203 ? -0.00204 59.50373 80.48831 1.000 26.85265 228 HIS D O 1
ATOM 11701 N N . CYS D 1 204 ? 0.49010 61.37343 79.33081 1.000 24.25086 229 CYS D N 1
ATOM 11702 C CA . CYS D 1 204 ? 1.66639 61.67242 80.14461 1.000 25.20116 229 CYS D CA 1
ATOM 11703 C C . CYS D 1 204 ? 1.23569 62.10465 81.53864 1.000 26.29537 229 CYS D C 1
ATOM 11704 O O . CYS D 1 204 ? 0.77612 63.23385 81.73522 1.000 27.68574 229 CYS D O 1
ATOM 11707 N N . LEU D 1 205 ? 1.43805 61.22483 82.51791 1.000 24.11940 230 LEU D N 1
ATOM 11708 C CA . LEU D 1 205 ? 1.08700 61.49850 83.90395 1.000 22.41732 230 LEU D CA 1
ATOM 11709 C C . LEU D 1 205 ? 2.32969 61.60150 84.78762 1.000 22.63834 230 LEU D C 1
ATOM 11710 O O . LEU D 1 205 ? 2.23311 61.48442 86.01263 1.000 21.77654 230 LEU D O 1
ATOM 11715 N N . VAL D 1 206 ? 3.49016 61.87680 84.18650 1.000 23.30938 231 VAL D N 1
ATOM 11716 C CA . VAL D 1 206 ? 4.73926 61.84221 84.93790 1.000 24.51909 231 VAL D CA 1
ATOM 11717 C C . VAL D 1 206 ? 4.76915 62.92118 86.01659 1.000 27.49098 231 VAL D C 1
ATOM 11718 O O . VAL D 1 206 ? 5.45139 62.76184 87.03631 1.000 29.68821 231 VAL D O 1
ATOM 11722 N N . THR D 1 207 ? 4.02504 64.01865 85.84094 1.000 27.91794 232 THR D N 1
ATOM 11723 C CA . THR D 1 207 ? 4.03750 65.05854 86.86781 1.000 29.38536 232 THR D CA 1
ATOM 11724 C C . THR D 1 207 ? 3.32398 64.64265 88.15456 1.000 28.79846 232 THR D C 1
ATOM 11725 O O . THR D 1 207 ? 3.40455 65.37763 89.14404 1.000 29.70534 232 THR D O 1
ATOM 11729 N N . GLN D 1 208 ? 2.63824 63.49568 88.17732 1.000 26.60544 233 GLN D N 1
ATOM 11730 C CA . GLN D 1 208 ? 2.08019 63.00236 89.43528 1.000 27.28374 233 GLN D CA 1
ATOM 11731 C C . GLN D 1 208 ? 3.16268 62.67891 90.45845 1.000 27.65398 233 GLN D C 1
ATOM 11732 O O . GLN D 1 208 ? 2.87144 62.61885 91.65829 1.000 28.12572 233 GLN D O 1
ATOM 11738 N N . LEU D 1 209 ? 4.40230 62.47145 90.01277 1.000 27.83585 234 LEU D N 1
ATOM 11739 C CA . LEU D 1 209 ? 5.49041 62.19976 90.94566 1.000 28.75675 234 LEU D CA 1
ATOM 11740 C C . LEU D 1 209 ? 5.69872 63.35021 91.92222 1.000 32.16164 234 LEU D C 1
ATOM 11741 O O . LEU D 1 209 ? 6.18359 63.13059 93.03823 1.000 32.81458 234 LEU D O 1
ATOM 11746 N N . GLY D 1 210 ? 5.36811 64.57700 91.51640 1.000 37.05915 235 GLY D N 1
ATOM 11747 C CA . GLY D 1 210 ? 5.45278 65.75223 92.35863 1.000 43.77408 235 GLY D CA 1
ATOM 11748 C C . GLY D 1 210 ? 4.17516 66.12888 93.08075 1.000 50.71955 235 GLY D C 1
ATOM 11749 O O . GLY D 1 210 ? 4.13210 67.18064 93.72858 1.000 52.63758 235 GLY D O 1
ATOM 11750 N N . ASP D 1 211 ? 3.13908 65.29701 92.99976 1.000 54.64283 236 ASP D N 1
ATOM 11751 C CA . ASP D 1 211 ? 1.84174 65.56557 93.61148 1.000 59.59826 236 ASP D CA 1
ATOM 11752 C C . ASP D 1 211 ? 1.65290 64.68514 94.83667 1.000 59.03974 236 ASP D C 1
ATOM 11753 O O . ASP D 1 211 ? 1.82503 63.46512 94.76551 1.000 58.10310 236 ASP D O 1
ATOM 11758 N N . THR D 1 212 ? 1.26132 65.29633 95.94675 1.000 58.76557 237 THR D N 1
ATOM 11759 C CA . THR D 1 212 ? 0.94594 64.55504 97.15684 1.000 59.56836 237 THR D CA 1
ATOM 11760 C C . THR D 1 212 ? -0.54938 64.47843 97.43458 1.000 63.16581 237 THR D C 1
ATOM 11761 O O . THR D 1 212 ? -0.97782 63.62288 98.21971 1.000 65.24802 237 THR D O 1
ATOM 11765 N N . ARG D 1 213 ? -1.35100 65.33593 96.81104 1.000 63.06925 238 ARG D N 1
ATOM 11766 C CA . ARG D 1 213 ? -2.74979 65.47588 97.18942 1.000 62.87540 238 ARG D CA 1
ATOM 11767 C C . ARG D 1 213 ? -3.66656 64.56447 96.38243 1.000 58.28055 238 ARG D C 1
ATOM 11768 O O . ARG D 1 213 ? -4.47439 63.82840 96.95795 1.000 58.98149 238 ARG D O 1
ATOM 11776 N N . GLY D 1 214 ? -3.55836 64.60689 95.05980 1.000 51.47287 239 GLY D N 1
ATOM 11777 C CA . GLY D 1 214 ? -4.43775 63.85693 94.18359 1.000 46.20956 239 GLY D CA 1
ATOM 11778 C C . GLY D 1 214 ? -3.98168 62.43223 93.94567 1.000 42.23530 239 GLY D C 1
ATOM 11779 O O . GLY D 1 214 ? -3.63509 61.70838 94.88515 1.000 41.32818 239 GLY D O 1
ATOM 11780 N N . GLU D 1 215 ? -4.00829 62.01570 92.67726 1.000 37.06097 240 GLU D N 1
ATOM 11781 C CA . GLU D 1 215 ? -3.57896 60.67173 92.30752 1.000 33.29525 240 GLU D CA 1
ATOM 11782 C C . GLU D 1 215 ? -2.10437 60.43889 92.61254 1.000 29.81652 240 GLU D C 1
ATOM 11783 O O . GLU D 1 215 ? -1.67853 59.28472 92.72243 1.000 26.57994 240 GLU D O 1
ATOM 11789 N N . GLY D 1 216 ? -1.31780 61.50644 92.74558 1.000 30.76900 241 GLY D N 1
ATOM 11790 C CA . GLY D 1 216 ? 0.07898 61.34663 93.10926 1.000 33.32858 241 GLY D CA 1
ATOM 11791 C C . GLY D 1 216 ? 0.27463 60.62765 94.42860 1.000 35.15756 241 GLY D C 1
ATOM 11792 O O . GLY D 1 216 ? 1.31625 60.00557 94.65383 1.000 37.54766 241 GLY D O 1
ATOM 11793 N N . ALA D 1 217 ? -0.71144 60.71321 95.32317 1.000 34.53263 242 ALA D N 1
ATOM 11794 C CA . ALA D 1 217 ? -0.60513 60.04582 96.61623 1.000 34.60214 242 ALA D CA 1
ATOM 11795 C C . ALA D 1 217 ? -0.49451 58.52860 96.48198 1.000 34.06383 242 ALA D C 1
ATOM 11796 O O . ALA D 1 217 ? 0.08916 57.87587 97.35392 1.000 35.10238 242 ALA D O 1
ATOM 11798 N N . TRP D 1 218 ? -1.07491 57.93767 95.43523 1.000 32.19144 243 TRP D N 1
ATOM 11799 C CA . TRP D 1 218 ? -1.11531 56.47800 95.37243 1.000 31.32175 243 TRP D CA 1
ATOM 11800 C C . TRP D 1 218 ? -0.73509 55.86871 94.02458 1.000 30.32535 243 TRP D C 1
ATOM 11801 O O . TRP D 1 218 ? -0.28600 54.71972 93.97730 1.000 32.20473 243 TRP D O 1
ATOM 11812 N N . ARG D 1 219 ? -0.94339 56.59453 92.92151 1.000 28.47464 244 ARG D N 1
ATOM 11813 C CA . ARG D 1 219 ? -0.76726 55.97001 91.60953 1.000 28.05476 244 ARG D CA 1
ATOM 11814 C C . ARG D 1 219 ? 0.69310 55.72479 91.25185 1.000 27.69554 244 ARG D C 1
ATOM 11815 O O . ARG D 1 219 ? 1.00863 54.61675 90.78263 1.000 26.52202 244 ARG D O 1
ATOM 11823 N N . PRO D 1 220 ? 1.61828 56.68316 91.39965 1.000 27.86844 245 PRO D N 1
ATOM 11824 C CA . PRO D 1 220 ? 3.01087 56.38489 91.02119 1.000 26.77567 245 PRO D CA 1
ATOM 11825 C C . PRO D 1 220 ? 3.59200 55.19221 91.76113 1.000 27.14412 245 PRO D C 1
ATOM 11826 O O . PRO D 1 220 ? 4.47121 54.51480 91.21623 1.000 26.54072 245 PRO D O 1
ATOM 11830 N N . GLU D 1 221 ? 3.10476 54.89849 92.97395 1.000 29.01458 246 GLU D N 1
ATOM 11831 C CA . GLU D 1 221 ? 3.62881 53.76951 93.73912 1.000 29.60049 246 GLU D CA 1
ATOM 11832 C C . GLU D 1 221 ? 3.48114 52.45039 92.99039 1.000 26.35441 246 GLU D C 1
ATOM 11833 O O . GLU D 1 221 ? 4.32344 51.55819 93.14270 1.000 25.73352 246 GLU D O 1
ATOM 11839 N N . TYR D 1 222 ? 2.41824 52.30415 92.18892 1.000 24.69477 247 TYR D N 1
ATOM 11840 C CA . TYR D 1 222 ? 2.22054 51.07988 91.41237 1.000 24.54460 247 TYR D CA 1
ATOM 11841 C C . TYR D 1 222 ? 3.34694 50.84212 90.41255 1.000 24.93639 247 TYR D C 1
ATOM 11842 O O . TYR D 1 222 ? 3.69505 49.68776 90.13346 1.000 24.08070 247 TYR D O 1
ATOM 11851 N N . HIS D 1 223 ? 3.92483 51.91157 89.86013 1.000 25.03014 248 HIS D N 1
ATOM 11852 C CA . HIS D 1 223 ? 5.03259 51.75705 88.92380 1.000 25.19251 248 HIS D CA 1
ATOM 11853 C C . HIS D 1 223 ? 6.27735 51.19993 89.59168 1.000 26.63454 248 HIS D C 1
ATOM 11854 O O . HIS D 1 223 ? 7.18104 50.73284 88.88953 1.000 26.56160 248 HIS D O 1
ATOM 11861 N N . THR D 1 224 ? 6.35871 51.26179 90.92168 1.000 26.82077 249 THR D N 1
ATOM 11862 C CA . THR D 1 224 ? 7.48956 50.69139 91.64312 1.000 28.75614 249 THR D CA 1
ATOM 11863 C C . THR D 1 224 ? 7.27987 49.23164 92.01967 1.000 29.53789 249 THR D C 1
ATOM 11864 O O . THR D 1 224 ? 8.22276 48.59220 92.49987 1.000 29.71417 249 THR D O 1
ATOM 11868 N N . ARG D 1 225 ? 6.08228 48.68751 91.80306 1.000 28.43699 250 ARG D N 1
ATOM 11869 C CA . ARG D 1 225 ? 5.74203 47.34957 92.26880 1.000 29.16759 250 ARG D CA 1
ATOM 11870 C C . ARG D 1 225 ? 5.30936 46.39429 91.16958 1.000 27.27832 250 ARG D C 1
ATOM 11871 O O . ARG D 1 225 ? 5.51247 45.18912 91.31403 1.000 28.18207 250 ARG D O 1
ATOM 11879 N N . ILE D 1 226 ? 4.73038 46.88624 90.07837 1.000 25.03292 251 ILE D N 1
ATOM 11880 C CA . ILE D 1 226 ? 4.17713 46.03073 89.03697 1.000 25.45468 251 ILE D CA 1
ATOM 11881 C C . ILE D 1 226 ? 4.71571 46.49038 87.68958 1.000 25.56890 251 ILE D C 1
ATOM 11882 O O . ILE D 1 226 ? 4.63312 47.67857 87.35620 1.000 26.36545 251 ILE D O 1
ATOM 11887 N N . ASN D 1 227 ? 5.27870 45.55735 86.92111 1.000 23.96088 252 ASN D N 1
ATOM 11888 C CA . ASN D 1 227 ? 5.65300 45.82082 85.53059 1.000 24.37924 252 ASN D CA 1
ATOM 11889 C C . ASN D 1 227 ? 4.60381 45.16089 84.63582 1.000 23.52233 252 ASN D C 1
ATOM 11890 O O . ASN D 1 227 ? 4.65076 43.95499 84.38454 1.000 24.42149 252 ASN D O 1
ATOM 11895 N N . GLY D 1 228 ? 3.66390 45.96358 84.15294 1.000 23.59260 253 GLY D N 1
ATOM 11896 C CA . GLY D 1 228 ? 2.56731 45.45776 83.34809 1.000 21.60329 253 GLY D CA 1
ATOM 11897 C C . GLY D 1 228 ? 1.64564 46.59707 82.97294 1.000 21.59507 253 GLY D C 1
ATOM 11898 O O . GLY D 1 228 ? 1.94925 47.76622 83.21932 1.000 22.07093 253 GLY D O 1
ATOM 11899 N N . ASN D 1 229 ? 0.51908 46.25177 82.34919 1.000 20.57400 254 ASN D N 1
ATOM 11900 C CA . ASN D 1 229 ? -0.45928 47.26208 81.93880 1.000 20.27304 254 ASN D CA 1
ATOM 11901 C C . ASN D 1 229 ? -1.32849 47.63462 83.13913 1.000 22.37829 254 ASN D C 1
ATOM 11902 O O . ASN D 1 229 ? -2.33792 46.99155 83.43575 1.000 22.78556 254 ASN D O 1
ATOM 11907 N N . LEU D 1 230 ? -0.92904 48.70586 83.82854 1.000 22.75600 255 LEU D N 1
ATOM 11908 C CA . LEU D 1 230 ? -1.63917 49.19661 85.00234 1.000 23.22017 255 LEU D CA 1
ATOM 11909 C C . LEU D 1 230 ? -3.00846 49.78359 84.67701 1.000 24.91469 255 LEU D C 1
ATOM 11910 O O . LEU D 1 230 ? -3.84018 49.89679 85.58296 1.000 25.86745 255 LEU D O 1
ATOM 11915 N N . TYR D 1 231 ? -3.25413 50.19011 83.42855 1.000 23.74963 256 TYR D N 1
ATOM 11916 C CA . TYR D 1 231 ? -4.46140 50.93776 83.06157 1.000 22.60231 256 TYR D CA 1
ATOM 11917 C C . TYR D 1 231 ? -4.93188 50.50161 81.67936 1.000 23.42203 256 TYR D C 1
ATOM 11918 O O . TYR D 1 231 ? -4.81890 51.24641 80.69855 1.000 23.57711 256 TYR D O 1
ATOM 11927 N N . PRO D 1 232 ? -5.49244 49.29876 81.56961 1.000 22.84075 257 PRO D N 1
ATOM 11928 C CA . PRO D 1 232 ? -5.78958 48.72280 80.24804 1.000 22.37841 257 PRO D CA 1
ATOM 11929 C C . PRO D 1 232 ? -7.21393 48.90246 79.72854 1.000 21.00268 257 PRO D C 1
ATOM 11930 O O . PRO D 1 232 ? -7.47193 48.49263 78.59292 1.000 21.48999 257 PRO D O 1
ATOM 11934 N N . THR D 1 233 ? -8.13085 49.51123 80.48337 1.000 20.48815 258 THR D N 1
ATOM 11935 C CA . THR D 1 233 ? -9.54732 49.40496 80.14361 1.000 20.78151 258 THR D CA 1
ATOM 11936 C C . THR D 1 233 ? -10.03766 50.47288 79.17352 1.000 22.19328 258 THR D C 1
ATOM 11937 O O . THR D 1 233 ? -10.96946 50.20340 78.40960 1.000 21.57138 258 THR D O 1
ATOM 11941 N N . HIS D 1 234 ? -9.46020 51.68076 79.20034 1.000 24.18097 259 HIS D N 1
ATOM 11942 C CA . HIS D 1 234 ? -10.03192 52.80416 78.45255 1.000 23.10758 259 HIS D CA 1
ATOM 11943 C C . HIS D 1 234 ? -10.06308 52.52812 76.95275 1.000 24.66812 259 HIS D C 1
ATOM 11944 O O . HIS D 1 234 ? -11.08451 52.74071 76.29101 1.000 25.71844 259 HIS D O 1
ATOM 11951 N N . GLY D 1 235 ? -8.94061 52.08716 76.38721 1.000 25.21736 260 GLY D N 1
ATOM 11952 C CA . GLY D 1 235 ? -8.92252 51.76579 74.97282 1.000 24.06237 260 GLY D CA 1
ATOM 11953 C C . GLY D 1 235 ? -9.55819 50.43214 74.65297 1.000 24.06287 260 GLY D C 1
ATOM 11954 O O . GLY D 1 235 ? -10.07417 50.23618 73.54825 1.000 23.82302 260 GLY D O 1
ATOM 11955 N N . LEU D 1 236 ? -9.51199 49.49413 75.59499 1.000 23.60660 261 LEU D N 1
ATOM 11956 C CA . LEU D 1 236 ? -9.92532 48.12866 75.30942 1.000 23.05724 261 LEU D CA 1
ATOM 11957 C C . LEU D 1 236 ? -11.43929 47.96741 75.33659 1.000 24.28165 261 LEU D C 1
ATOM 11958 O O . LEU D 1 236 ? -11.99373 47.21952 74.52568 1.000 25.44669 261 LEU D O 1
ATOM 11963 N N . GLY D 1 237 ? -12.11238 48.64866 76.26535 1.000 23.68991 262 GLY D N 1
ATOM 11964 C CA . GLY D 1 237 ? -13.54536 48.55152 76.43549 1.000 22.70754 262 GLY D CA 1
ATOM 11965 C C . GLY D 1 237 ? -14.34935 48.63149 75.14911 1.000 21.83611 262 GLY D C 1
ATOM 11966 O O . GLY D 1 237 ? -15.12219 47.72384 74.82198 1.000 20.95874 262 GLY D O 1
ATOM 11967 N N . PRO D 1 238 ? -14.18947 49.72419 74.39342 1.000 20.38411 263 PRO D N 1
ATOM 11968 C CA . PRO D 1 238 ? -14.94047 49.83076 73.12828 1.000 20.30986 263 PRO D CA 1
ATOM 11969 C C . PRO D 1 238 ? -14.61405 48.71301 72.15257 1.000 22.60785 263 PRO D C 1
ATOM 11970 O O . PRO D 1 238 ? -15.53334 48.13360 71.55865 1.000 23.71301 263 PRO D O 1
ATOM 11974 N N . VAL D 1 239 ? -13.32892 48.37334 71.99331 1.000 21.65246 264 VAL D N 1
ATOM 11975 C CA . VAL D 1 239 ? -12.93791 47.32988 71.04765 1.000 22.42058 264 VAL D CA 1
ATOM 11976 C C . VAL D 1 239 ? -13.53348 45.98992 71.46110 1.000 23.11331 264 VAL D C 1
ATOM 11977 O O . VAL D 1 239 ? -14.02126 45.22336 70.62056 1.000 23.44992 264 VAL D O 1
ATOM 11981 N N . ALA D 1 240 ? -13.54213 45.70694 72.76720 1.000 22.06436 265 ALA D N 1
ATOM 11982 C CA . ALA D 1 240 ? -14.09563 44.44549 73.24826 1.000 22.10084 265 ALA D CA 1
ATOM 11983 C C . ALA D 1 240 ? -15.57606 44.33587 72.91081 1.000 22.60192 265 ALA D C 1
ATOM 11984 O O . ALA D 1 240 ? -16.05664 43.26716 72.51728 1.000 23.72869 265 ALA D O 1
ATOM 11986 N N . GLN D 1 241 ? -16.31268 45.43826 73.02581 1.000 22.36939 266 GLN D N 1
ATOM 11987 C CA . GLN D 1 241 ? -17.73357 45.37253 72.72624 1.000 22.18567 266 GLN D CA 1
ATOM 11988 C C . GLN D 1 241 ? -18.00348 45.42354 71.22414 1.000 23.11109 266 GLN D C 1
ATOM 11989 O O . GLN D 1 241 ? -19.01565 44.87553 70.77757 1.000 26.97715 266 GLN D O 1
ATOM 11995 N N . TYR D 1 242 ? -17.11719 46.03576 70.42427 1.000 21.09436 267 TYR D N 1
ATOM 11996 C CA . TYR D 1 242 ? -17.20966 45.86469 68.97122 1.000 22.20291 267 TYR D CA 1
ATOM 11997 C C . TYR D 1 242 ? -17.16305 44.38671 68.59806 1.000 24.35078 267 TYR D C 1
ATOM 11998 O O . TYR D 1 242 ? -17.90252 43.93272 67.71384 1.000 26.17683 267 TYR D O 1
ATOM 12007 N N . MET D 1 243 ? -16.25786 43.63581 69.22626 1.000 23.61101 268 MET D N 1
ATOM 12008 C CA . MET D 1 243 ? -16.04357 42.22077 68.95093 1.000 23.55961 268 MET D CA 1
ATOM 12009 C C . MET D 1 243 ? -16.95935 41.30438 69.75282 1.000 24.01347 268 MET D C 1
ATOM 12010 O O . MET D 1 243 ? -16.80300 40.08215 69.66871 1.000 24.40202 268 MET D O 1
ATOM 12015 N N . ASN D 1 244 ? -17.87547 41.86041 70.55115 1.000 24.00761 269 ASN D N 1
ATOM 12016 C CA . ASN D 1 244 ? -18.80722 41.06984 71.36476 1.000 25.00639 269 ASN D CA 1
ATOM 12017 C C . ASN D 1 244 ? -18.08255 40.07748 72.26493 1.000 24.83492 269 ASN D C 1
ATOM 12018 O O . ASN D 1 244 ? -18.55697 38.96433 72.50351 1.000 24.62388 269 ASN D O 1
ATOM 12023 N N . LEU D 1 245 ? -16.92721 40.48461 72.78351 1.000 24.20508 270 LEU D N 1
ATOM 12024 C CA . LEU D 1 245 ? -16.16923 39.60034 73.65513 1.000 23.94958 270 LEU D CA 1
ATOM 12025 C C . LEU D 1 245 ? -16.94479 39.33350 74.94279 1.000 24.98191 270 LEU D C 1
ATOM 12026 O O . LEU D 1 245 ? -17.54943 40.24167 75.52028 1.000 25.86073 270 LEU D O 1
ATOM 12031 N N . GLU D 1 246 ? -16.94604 38.06812 75.37117 1.000 25.01803 271 GLU D N 1
ATOM 12032 C CA . GLU D 1 246 ? -17.60144 37.55843 76.57533 1.000 26.65559 271 GLU D CA 1
ATOM 12033 C C . GLU D 1 246 ? -19.11587 37.50190 76.45113 1.000 27.07093 271 GLU D C 1
ATOM 12034 O O . GLU D 1 246 ? -19.78619 37.13879 77.43044 1.000 27.07010 271 GLU D O 1
ATOM 12040 N N . ARG D 1 247 ? -19.68959 37.86960 75.29871 1.000 25.82577 272 ARG D N 1
ATOM 12041 C CA . ARG D 1 247 ? -21.14382 37.92861 75.13339 1.000 26.59431 272 ARG D CA 1
ATOM 12042 C C . ARG D 1 247 ? -21.53736 37.21790 73.83268 1.000 26.95463 272 ARG D C 1
ATOM 12043 O O . ARG D 1 247 ? -21.82327 37.85204 72.81260 1.000 27.37237 272 ARG D O 1
ATOM 12051 N N . GLY D 1 248 ? -21.55713 35.89114 73.88746 1.000 25.45616 273 GLY D N 1
ATOM 12052 C CA . GLY D 1 248 ? -22.04256 35.04909 72.79964 1.000 27.39820 273 GLY D CA 1
ATOM 12053 C C . GLY D 1 248 ? -21.10842 34.78399 71.64246 1.000 28.92966 273 GLY D C 1
ATOM 12054 O O . GLY D 1 248 ? -20.85866 33.62748 71.29775 1.000 29.32001 273 GLY D O 1
ATOM 12055 N N . GLU D 1 249 ? -20.54070 35.83275 71.05872 1.000 28.89723 274 GLU D N 1
ATOM 12056 C CA . GLU D 1 249 ? -19.85661 35.68973 69.78008 1.000 28.69540 274 GLU D CA 1
ATOM 12057 C C . GLU D 1 249 ? -18.42001 35.20788 69.94063 1.000 27.72110 274 GLU D C 1
ATOM 12058 O O . GLU D 1 249 ? -17.92836 34.42407 69.11788 1.000 26.50430 274 GLU D O 1
ATOM 12064 N N . ASP D 1 250 ? -17.74404 35.65328 70.99576 1.000 27.31803 275 ASP D N 1
ATOM 12065 C CA . ASP D 1 250 ? -16.29745 35.52760 71.11102 1.000 27.18436 275 ASP D CA 1
ATOM 12066 C C . ASP D 1 250 ? -15.92545 35.74666 72.57172 1.000 27.03437 275 ASP D C 1
ATOM 12067 O O . ASP D 1 250 ? -16.76805 36.11682 73.39044 1.000 27.91343 275 ASP D O 1
ATOM 12072 N N . ARG D 1 251 ? -14.65276 35.50615 72.89454 1.000 26.57056 276 ARG D N 1
ATOM 12073 C CA . ARG D 1 251 ? -14.14369 35.76289 74.23727 1.000 26.44294 276 ARG D CA 1
ATOM 12074 C C . ARG D 1 251 ? -12.64074 36.00675 74.17538 1.000 26.59743 276 ARG D C 1
ATOM 12075 O O . ARG D 1 251 ? -11.96536 35.59206 73.22973 1.000 26.44055 276 ARG D O 1
ATOM 12083 N N . PHE D 1 252 ? -12.12155 36.68333 75.20517 1.000 26.46129 277 PHE D N 1
ATOM 12084 C CA . PHE D 1 252 ? -10.67660 36.78827 75.37641 1.000 26.03577 277 PHE D CA 1
ATOM 12085 C C . PHE D 1 252 ? -10.10512 35.39436 75.59205 1.000 27.53021 277 PHE D C 1
ATOM 12086 O O . PHE D 1 252 ? -10.61414 34.62875 76.41604 1.000 27.18362 277 PHE D O 1
ATOM 12094 N N . CYS D 1 253 ? -9.03840 35.06315 74.86457 1.000 27.56290 278 CYS D N 1
ATOM 12095 C CA . CYS D 1 253 ? -8.44501 33.73396 74.95216 1.000 30.51610 278 CYS D CA 1
ATOM 12096 C C . CYS D 1 253 ? -7.06763 33.74680 75.60782 1.000 30.47972 278 CYS D C 1
ATOM 12097 O O . CYS D 1 253 ? -6.86522 33.07445 76.62514 1.000 30.68624 278 CYS D O 1
ATOM 12100 N N . ARG D 1 254 ? -6.09770 34.46821 75.04672 1.000 29.05044 279 ARG D N 1
ATOM 12101 C CA . ARG D 1 254 ? -4.77828 34.54493 75.65976 1.000 29.73111 279 ARG D CA 1
ATOM 12102 C C . ARG D 1 254 ? -4.14288 35.88823 75.33077 1.000 25.96437 279 ARG D C 1
ATOM 12103 O O . ARG D 1 254 ? -4.58016 36.60466 74.42484 1.000 24.24403 279 ARG D O 1
ATOM 12111 N N . VAL D 1 255 ? -3.08273 36.21466 76.06570 1.000 23.53672 280 VAL D N 1
ATOM 12112 C CA . VAL D 1 255 ? -2.36615 37.47017 75.86835 1.000 22.62403 280 VAL D CA 1
ATOM 12113 C C . VAL D 1 255 ? -0.89113 37.23406 76.16483 1.000 25.77608 280 VAL D C 1
ATOM 12114 O O . VAL D 1 255 ? -0.53930 36.47307 77.06982 1.000 28.92112 280 VAL D O 1
ATOM 12118 N N . ALA D 1 256 ? -0.02866 37.82865 75.34387 1.000 25.26957 281 ALA D N 1
ATOM 12119 C CA . ALA D 1 256 ? 1.40402 37.88887 75.59843 1.000 24.69656 281 ALA D CA 1
ATOM 12120 C C . ALA D 1 256 ? 1.79329 39.35239 75.74195 1.000 23.83657 281 ALA D C 1
ATOM 12121 O O . ALA D 1 256 ? 1.31941 40.19888 74.97971 1.000 23.53685 281 ALA D O 1
ATOM 12123 N N . ALA D 1 257 ? 2.63651 39.65769 76.72881 1.000 23.75183 282 ALA D N 1
ATOM 12124 C CA . ALA D 1 257 ? 2.90259 41.03916 77.10435 1.000 23.11457 282 ALA D CA 1
ATOM 12125 C C . ALA D 1 257 ? 4.39342 41.34804 77.08214 1.000 23.47823 282 ALA D C 1
ATOM 12126 O O . ALA D 1 257 ? 5.24155 40.46426 77.25714 1.000 22.83840 282 ALA D O 1
ATOM 12128 N N . PHE D 1 258 ? 4.69729 42.62278 76.84112 1.000 21.74016 283 PHE D N 1
ATOM 12129 C CA . PHE D 1 258 ? 6.06356 43.09881 76.67955 1.000 24.56740 283 PHE D CA 1
ATOM 12130 C C . PHE D 1 258 ? 6.14436 44.52446 77.20348 1.000 24.94484 283 PHE D C 1
ATOM 12131 O O . PHE D 1 258 ? 5.14568 45.25048 77.21635 1.000 24.76293 283 PHE D O 1
ATOM 12139 N N . ALA D 1 259 ? 7.33490 44.91910 77.64648 1.000 23.75432 284 ALA D N 1
ATOM 12140 C CA . ALA D 1 259 ? 7.51488 46.24519 78.21987 1.000 24.28252 284 ALA D CA 1
ATOM 12141 C C . ALA D 1 259 ? 8.86489 46.80927 77.80348 1.000 24.81848 284 ALA D C 1
ATOM 12142 O O . ALA D 1 259 ? 9.86061 46.08392 77.74375 1.000 26.32855 284 ALA D O 1
ATOM 12144 N N . SER D 1 260 ? 8.88121 48.10516 77.50438 1.000 23.78766 285 SER D N 1
ATOM 12145 C CA . SER D 1 260 ? 10.09125 48.84829 77.18576 1.000 24.19056 285 SER D CA 1
ATOM 12146 C C . SER D 1 260 ? 10.91265 49.01148 78.46094 1.000 25.58869 285 SER D C 1
ATOM 12147 O O . SER D 1 260 ? 10.46868 48.57643 79.52948 1.000 26.67041 285 SER D O 1
ATOM 12150 N N . PRO D 1 261 ? 12.10041 49.61790 78.40773 1.000 25.59467 286 PRO D N 1
ATOM 12151 C CA . PRO D 1 261 ? 12.80116 49.93723 79.65526 1.000 27.15954 286 PRO D CA 1
ATOM 12152 C C . PRO D 1 261 ? 11.98371 50.89317 80.51404 1.000 27.28245 286 PRO D C 1
ATOM 12153 O O . PRO D 1 261 ? 11.12088 51.63204 80.02835 1.000 27.89053 286 PRO D O 1
ATOM 12157 N N . ALA D 1 262 ? 12.25704 50.85380 81.81843 1.000 25.80608 287 ALA D N 1
ATOM 12158 C CA . ALA D 1 262 ? 11.61496 51.72826 82.80078 1.000 25.41439 287 ALA D CA 1
ATOM 12159 C C . ALA D 1 262 ? 12.57502 52.88000 83.09318 1.000 26.81574 287 ALA D C 1
ATOM 12160 O O . ALA D 1 262 ? 13.45438 52.78065 83.95087 1.000 26.21786 287 ALA D O 1
ATOM 12162 N N . LEU D 1 263 ? 12.39738 53.98893 82.37893 1.000 27.34820 288 LEU D N 1
ATOM 12163 C CA . LEU D 1 263 ? 13.37316 55.07198 82.46825 1.000 29.07176 288 LEU D CA 1
ATOM 12164 C C . LEU D 1 263 ? 12.77367 56.42463 82.81726 1.000 27.22232 288 LEU D C 1
ATOM 12165 O O . LEU D 1 263 ? 13.40270 57.18742 83.55177 1.000 27.74449 288 LEU D O 1
ATOM 12170 N N . GLY D 1 264 ? 11.57995 56.73805 82.31379 1.000 24.96456 289 GLY D N 1
ATOM 12171 C CA . GLY D 1 264 ? 11.08644 58.10597 82.39805 1.000 24.91830 289 GLY D CA 1
ATOM 12172 C C . GLY D 1 264 ? 10.92047 58.59334 83.82457 1.000 25.03311 289 GLY D C 1
ATOM 12173 O O . GLY D 1 264 ? 11.30107 59.71734 84.16269 1.000 26.72937 289 GLY D O 1
ATOM 12174 N N . ARG D 1 265 ? 10.32423 57.76162 84.67638 1.000 24.69040 290 ARG D N 1
ATOM 12175 C CA . ARG D 1 265 ? 10.00058 58.20614 86.02459 1.000 25.43429 290 ARG D CA 1
ATOM 12176 C C . ARG D 1 265 ? 11.24450 58.26691 86.91003 1.000 27.45480 290 ARG D C 1
ATOM 12177 O O . ARG D 1 265 ? 11.36954 59.17118 87.74165 1.000 27.27910 290 ARG D O 1
ATOM 12185 N N . ASN D 1 266 ? 12.18428 57.33168 86.73964 1.000 29.08767 291 ASN D N 1
ATOM 12186 C CA . ASN D 1 266 ? 13.46794 57.46693 87.42489 1.000 31.88687 291 ASN D CA 1
ATOM 12187 C C . ASN D 1 266 ? 14.15120 58.77657 87.04691 1.000 33.29462 291 ASN D C 1
ATOM 12188 O O . ASN D 1 266 ? 14.68368 59.48172 87.91281 1.000 34.09771 291 ASN D O 1
ATOM 12193 N N . ALA D 1 267 ? 14.14658 59.12266 85.75464 1.000 32.40158 292 ALA D N 1
ATOM 12194 C CA . ALA D 1 267 ? 14.78515 60.36607 85.33232 1.000 33.00541 292 ALA D CA 1
ATOM 12195 C C . ALA D 1 267 ? 14.04973 61.58391 85.87951 1.000 33.28325 292 ALA D C 1
ATOM 12196 O O . ALA D 1 267 ? 14.68341 62.57217 86.26469 1.000 32.75988 292 ALA D O 1
ATOM 12198 N N . TYR D 1 268 ? 12.71227 61.54423 85.89124 1.000 32.97687 293 TYR D N 1
ATOM 12199 C CA . TYR D 1 268 ? 11.94354 62.67102 86.41094 1.000 33.68911 293 TYR D CA 1
ATOM 12200 C C . TYR D 1 268 ? 12.22158 62.88735 87.89389 1.000 35.31637 293 TYR D C 1
ATOM 12201 O O . TYR D 1 268 ? 12.39221 64.02780 88.34252 1.000 35.63656 293 TYR D O 1
ATOM 12210 N N . ALA D 1 269 ? 12.26502 61.80202 88.67223 1.000 35.28687 294 ALA D N 1
ATOM 12211 C CA . ALA D 1 269 ? 12.54060 61.92768 90.09966 1.000 37.54569 294 ALA D CA 1
ATOM 12212 C C . ALA D 1 269 ? 13.92166 62.51970 90.33392 1.000 39.49515 294 ALA D C 1
ATOM 12213 O O . ALA D 1 269 ? 14.08995 63.43490 91.14777 1.000 39.99078 294 ALA D O 1
ATOM 12215 N N . LYS D 1 270 ? 14.91744 62.02782 89.60180 1.000 40.70597 295 LYS D N 1
ATOM 12216 C CA . LYS D 1 270 ? 16.26980 62.53761 89.75631 1.000 43.77573 295 LYS D CA 1
ATOM 12217 C C . LYS D 1 270 ? 16.35539 64.00352 89.35276 1.000 45.67350 295 LYS D C 1
ATOM 12218 O O . LYS D 1 270 ? 17.09788 64.77496 89.96737 1.000 44.70002 295 LYS D O 1
ATOM 12224 N N . LYS D 1 271 ? 15.55799 64.42295 88.36916 1.000 46.75755 296 LYS D N 1
ATOM 12225 C CA . LYS D 1 271 ? 15.66988 65.78475 87.85818 1.000 48.40855 296 LYS D CA 1
ATOM 12226 C C . LYS D 1 271 ? 14.90915 66.78625 88.72318 1.000 47.74174 296 LYS D C 1
ATOM 12227 O O . LYS D 1 271 ? 15.39029 67.90166 88.94769 1.000 50.11926 296 LYS D O 1
ATOM 12233 N N . HIS D 1 272 ? 13.73304 66.41178 89.23079 1.000 45.01478 297 HIS D N 1
ATOM 12234 C CA . HIS D 1 272 ? 12.83228 67.37005 89.85739 1.000 44.82272 297 HIS D CA 1
ATOM 12235 C C . HIS D 1 272 ? 12.62223 67.16152 91.34694 1.000 45.83637 297 HIS D C 1
ATOM 12236 O O . HIS D 1 272 ? 11.99732 68.01530 91.98387 1.000 47.54491 297 HIS D O 1
ATOM 12243 N N . LEU D 1 273 ? 13.10163 66.06107 91.91761 1.000 44.78079 298 LEU D N 1
ATOM 12244 C CA . LEU D 1 273 ? 12.77111 65.77574 93.30101 1.000 44.44950 298 LEU D CA 1
ATOM 12245 C C . LEU D 1 273 ? 14.02622 65.69802 94.16349 1.000 46.13431 298 LEU D C 1
ATOM 12246 O O . LEU D 1 273 ? 15.11505 65.40761 93.65959 1.000 46.63416 298 LEU D O 1
ATOM 12251 N N . PRO D 1 274 ? 13.90672 65.98115 95.46092 1.000 47.23765 299 PRO D N 1
ATOM 12252 C CA . PRO D 1 274 ? 15.07837 65.93376 96.34274 1.000 49.71923 299 PRO D CA 1
ATOM 12253 C C . PRO D 1 274 ? 15.67928 64.53835 96.42152 1.000 50.38452 299 PRO D C 1
ATOM 12254 O O . PRO D 1 274 ? 15.03858 63.53224 96.10580 1.000 49.01665 299 PRO D O 1
ATOM 12258 N N . ALA D 1 275 ? 16.94331 64.49332 96.85398 1.000 52.02456 300 ALA D N 1
ATOM 12259 C CA . ALA D 1 275 ? 17.66063 63.22485 96.92031 1.000 51.61787 300 ALA D CA 1
ATOM 12260 C C . ALA D 1 275 ? 17.03441 62.27966 97.93599 1.000 50.76242 300 ALA D C 1
ATOM 12261 O O . ALA D 1 275 ? 17.07572 61.05800 97.75307 1.000 49.78381 300 ALA D O 1
ATOM 12263 N N . ASP D 1 276 ? 16.44709 62.81924 99.00048 1.000 51.51498 301 ASP D N 1
ATOM 12264 C CA . ASP D 1 276 ? 15.79661 62.01514 100.02591 1.000 53.16316 301 ASP D CA 1
ATOM 12265 C C . ASP D 1 276 ? 14.32618 61.74168 99.72917 1.000 48.84877 301 ASP D C 1
ATOM 12266 O O . ASP D 1 276 ? 13.65447 61.09730 100.54161 1.000 48.32391 301 ASP D O 1
ATOM 12271 N N . HIS D 1 277 ? 13.81167 62.20867 98.59378 1.000 46.40259 302 HIS D N 1
ATOM 12272 C CA . HIS D 1 277 ? 12.42060 61.95697 98.24794 1.000 44.13088 302 HIS D CA 1
ATOM 12273 C C . HIS D 1 277 ? 12.17966 60.46800 98.02690 1.000 43.15224 302 HIS D C 1
ATOM 12274 O O . HIS D 1 277 ? 13.08192 59.71562 97.64943 1.000 42.91955 302 HIS D O 1
ATOM 12281 N N . ARG D 1 278 ? 10.93606 60.04886 98.26876 1.000 42.73216 303 ARG D N 1
ATOM 12282 C CA . ARG D 1 278 ? 10.58203 58.63942 98.14724 1.000 42.69749 303 ARG D CA 1
ATOM 12283 C C . ARG D 1 278 ? 10.88468 58.09798 96.75013 1.000 39.74275 303 ARG D C 1
ATOM 12284 O O . ARG D 1 278 ? 11.37684 56.97268 96.60983 1.000 39.48615 303 ARG D O 1
ATOM 12292 N N . TRP D 1 279 ? 10.61880 58.88572 95.70529 1.000 37.58237 304 TRP D N 1
ATOM 12293 C CA . TRP D 1 279 ? 10.78734 58.39387 94.34065 1.000 36.98503 304 TRP D CA 1
ATOM 12294 C C . TRP D 1 279 ? 12.24105 58.38853 93.87510 1.000 39.39870 304 TRP D C 1
ATOM 12295 O O . TRP D 1 279 ? 12.52490 57.85126 92.79990 1.000 39.97618 304 TRP D O 1
ATOM 12306 N N . ASN D 1 280 ? 13.15895 58.97961 94.63574 1.000 40.70119 305 ASN D N 1
ATOM 12307 C CA . ASN D 1 280 ? 14.58526 58.86990 94.36035 1.000 41.74505 305 ASN D CA 1
ATOM 12308 C C . ASN D 1 280 ? 15.25785 57.76274 95.15711 1.000 44.01504 305 ASN D C 1
ATOM 12309 O O . ASN D 1 280 ? 16.45904 57.53870 94.98474 1.000 45.31311 305 ASN D O 1
ATOM 12314 N N . ASN D 1 281 ? 14.51305 57.06830 96.01819 1.000 44.60119 306 ASN D N 1
ATOM 12315 C CA . ASN D 1 281 ? 15.03808 55.96264 96.80493 1.000 44.84022 306 ASN D CA 1
ATOM 12316 C C . ASN D 1 281 ? 14.28129 54.66667 96.57485 1.000 42.60817 306 ASN D C 1
ATOM 12317 O O . ASN D 1 281 ? 14.59444 53.65781 97.21899 1.000 43.44073 306 ASN D O 1
ATOM 12322 N N . THR D 1 282 ? 13.28075 54.67480 95.69889 1.000 40.23668 307 THR D N 1
ATOM 12323 C CA . THR D 1 282 ? 12.56055 53.47501 95.29113 1.000 39.90869 307 THR D CA 1
ATOM 12324 C C . THR D 1 282 ? 12.56884 53.45508 93.76870 1.000 38.65355 307 THR D C 1
ATOM 12325 O O . THR D 1 282 ? 12.03479 54.39188 93.13876 1.000 38.17938 307 THR D O 1
ATOM 12329 N N . PRO D 1 283 ? 13.18606 52.45967 93.13450 1.000 37.50021 308 PRO D N 1
ATOM 12330 C CA . PRO D 1 283 ? 13.26607 52.46125 91.66870 1.000 34.91934 308 PRO D CA 1
ATOM 12331 C C . PRO D 1 283 ? 11.91764 52.15530 91.03052 1.000 32.86783 308 PRO D C 1
ATOM 12332 O O . PRO D 1 283 ? 11.12915 51.35642 91.54447 1.000 31.52276 308 PRO D O 1
ATOM 12336 N N . PHE D 1 284 ? 11.64550 52.82664 89.91275 1.000 31.13101 309 PHE D N 1
ATOM 12337 C CA . PHE D 1 284 ? 10.47472 52.51149 89.10594 1.000 28.74295 309 PHE D CA 1
ATOM 12338 C C . PHE D 1 284 ? 10.80166 51.35872 88.16540 1.000 29.83218 309 PHE D C 1
ATOM 12339 O O . PHE D 1 284 ? 11.82928 51.37439 87.48127 1.000 32.00016 309 PHE D O 1
ATOM 12347 N N . ILE D 1 285 ? 9.94630 50.33998 88.16579 1.000 29.89461 310 ILE D N 1
ATOM 12348 C CA . ILE D 1 285 ? 10.18929 49.11943 87.40500 1.000 29.63410 310 ILE D CA 1
ATOM 12349 C C . ILE D 1 285 ? 9.20346 48.91922 86.27043 1.000 28.92945 310 ILE D C 1
ATOM 12350 O O . ILE D 1 285 ? 9.41192 48.00850 85.45132 1.000 29.94135 310 ILE D O 1
ATOM 12355 N N . CYS D 1 286 ? 8.11998 49.68832 86.20941 1.000 27.83778 311 CYS D N 1
ATOM 12356 C CA . CYS D 1 286 ? 7.15222 49.50524 85.13443 1.000 25.50331 311 CYS D CA 1
ATOM 12357 C C . CYS D 1 286 ? 7.68989 50.12888 83.84963 1.000 25.87563 311 CYS D C 1
ATOM 12358 O O . CYS D 1 286 ? 7.96238 51.33551 83.80360 1.000 26.37253 311 CYS D O 1
ATOM 12361 N N . GLY D 1 287 ? 7.83920 49.31151 82.80828 1.000 24.91074 312 GLY D N 1
ATOM 12362 C CA . GLY D 1 287 ? 8.29423 49.80810 81.52599 1.000 23.94988 312 GLY D CA 1
ATOM 12363 C C . GLY D 1 287 ? 7.45501 50.98073 81.05800 1.000 23.81651 312 GLY D C 1
ATOM 12364 O O . GLY D 1 287 ? 6.23005 50.96623 81.20826 1.000 24.53983 312 GLY D O 1
ATOM 12365 N N . ASP D 1 288 ? 8.11674 52.02556 80.55135 1.000 23.13510 313 ASP D N 1
ATOM 12366 C CA . ASP D 1 288 ? 7.42075 53.23898 80.12686 1.000 23.36354 313 ASP D CA 1
ATOM 12367 C C . ASP D 1 288 ? 6.29252 52.92511 79.14568 1.000 23.04914 313 ASP D C 1
ATOM 12368 O O . ASP D 1 288 ? 5.16992 53.41485 79.30256 1.000 23.32244 313 ASP D O 1
ATOM 12373 N N . MET D 1 289 ? 6.57944 52.13173 78.11527 1.000 22.84793 314 MET D N 1
ATOM 12374 C CA . MET D 1 289 ? 5.57129 51.67350 77.16370 1.000 23.08213 314 MET D CA 1
ATOM 12375 C C . MET D 1 289 ? 5.36465 50.17362 77.33850 1.000 23.79602 314 MET D C 1
ATOM 12376 O O . MET D 1 289 ? 6.29087 49.38247 77.11901 1.000 22.82402 314 MET D O 1
ATOM 12381 N N . ASN D 1 290 ? 4.15941 49.79264 77.74512 1.000 23.98215 315 ASN D N 1
ATOM 12382 C CA . ASN D 1 290 ? 3.74755 48.39927 77.82601 1.000 24.39864 315 ASN D CA 1
ATOM 12383 C C . ASN D 1 290 ? 2.99906 48.05376 76.54337 1.000 24.34110 315 ASN D C 1
ATOM 12384 O O . ASN D 1 290 ? 2.11953 48.80896 76.11461 1.000 23.73981 315 ASN D O 1
ATOM 12389 N N . THR D 1 291 ? 3.37254 46.93719 75.91697 1.000 23.19765 316 THR D N 1
ATOM 12390 C CA . THR D 1 291 ? 2.73711 46.46596 74.69111 1.000 21.91428 316 THR D CA 1
ATOM 12391 C C . THR D 1 291 ? 2.33707 45.01082 74.88427 1.000 22.83064 316 THR D C 1
ATOM 12392 O O . THR D 1 291 ? 3.15831 44.19529 75.31281 1.000 23.77566 316 THR D O 1
ATOM 12396 N N . ALA D 1 292 ? 1.08432 44.68505 74.57288 1.000 21.19960 317 ALA D N 1
ATOM 12397 C CA . ALA D 1 292 ? 0.60752 43.31419 74.67291 1.000 20.54981 317 ALA D CA 1
ATOM 12398 C C . ALA D 1 292 ? -0.26884 43.00411 73.47118 1.000 21.23848 317 ALA D C 1
ATOM 12399 O O . ALA D 1 292 ? -0.84089 43.90254 72.85121 1.000 20.47816 317 ALA D O 1
ATOM 12401 N N . VAL D 1 293 ? -0.36066 41.72368 73.13458 1.000 22.52887 318 VAL D N 1
ATOM 12402 C CA . VAL D 1 293 ? -1.20829 41.27388 72.03909 1.000 22.16360 318 VAL D CA 1
ATOM 12403 C C . VAL D 1 293 ? -2.16231 40.22480 72.58704 1.000 22.77974 318 VAL D C 1
ATOM 12404 O O . VAL D 1 293 ? -1.72903 39.22060 73.16551 1.000 23.67471 318 VAL D O 1
ATOM 12408 N N . VAL D 1 294 ? -3.45323 40.48062 72.43882 1.000 22.12284 319 VAL D N 1
ATOM 12409 C CA . VAL D 1 294 ? -4.51033 39.56132 72.83760 1.000 20.88474 319 VAL D CA 1
ATOM 12410 C C . VAL D 1 294 ? -4.94380 38.75310 71.62510 1.000 22.47758 319 VAL D C 1
ATOM 12411 O O . VAL D 1 294 ? -5.05813 39.29084 70.51611 1.000 20.68677 319 VAL D O 1
ATOM 12415 N N . LYS D 1 295 ? -5.17162 37.45698 71.82385 1.000 23.88095 320 LYS D N 1
ATOM 12416 C CA . LYS D 1 295 ? -5.85869 36.62838 70.84230 1.000 24.44709 320 LYS D CA 1
ATOM 12417 C C . LYS D 1 295 ? -7.23758 36.27739 71.38507 1.000 25.74013 320 LYS D C 1
ATOM 12418 O O . LYS D 1 295 ? -7.36858 35.90465 72.55687 1.000 25.34016 320 LYS D O 1
ATOM 12424 N N . THR D 1 296 ? -8.26568 36.44187 70.55237 1.000 24.66298 321 THR D N 1
ATOM 12425 C CA . THR D 1 296 ? -9.60456 36.03041 70.94020 1.000 25.88292 321 THR D CA 1
ATOM 12426 C C . THR D 1 296 ? -9.86450 34.60266 70.45772 1.000 27.75390 321 THR D C 1
ATOM 12427 O O . THR D 1 296 ? -9.09604 34.03096 69.67956 1.000 28.84533 321 THR D O 1
ATOM 12431 N N . GLN D 1 297 ? -10.97402 34.02549 70.92398 1.000 28.02214 322 GLN D N 1
ATOM 12432 C CA . GLN D 1 297 ? -11.28329 32.64413 70.56524 1.000 31.02489 322 GLN D CA 1
ATOM 12433 C C . GLN D 1 297 ? -11.56055 32.50019 69.07301 1.000 31.54116 322 GLN D C 1
ATOM 12434 O O . GLN D 1 297 ? -11.20651 31.48255 68.46778 1.000 33.13443 322 GLN D O 1
ATOM 12440 N N . LEU D 1 298 ? -12.20171 33.49877 68.46392 1.000 31.31923 323 LEU D N 1
ATOM 12441 C CA . LEU D 1 298 ? -12.40945 33.49546 67.02063 1.000 31.33280 323 LEU D CA 1
ATOM 12442 C C . LEU D 1 298 ? -11.13247 33.78807 66.24521 1.000 32.00586 323 LEU D C 1
ATOM 12443 O O . LEU D 1 298 ? -11.15333 33.74394 65.00866 1.000 32.82692 323 LEU D O 1
ATOM 12448 N N . GLY D 1 299 ? -10.02999 34.08679 66.93110 1.000 30.87557 324 GLY D N 1
ATOM 12449 C CA . GLY D 1 299 ? -8.76385 34.32387 66.27517 1.000 29.78367 324 GLY D CA 1
ATOM 12450 C C . GLY D 1 299 ? -8.43627 35.77195 65.99857 1.000 28.09846 324 GLY D C 1
ATOM 12451 O O . GLY D 1 299 ? -7.44266 36.03896 65.31387 1.000 27.90738 324 GLY D O 1
ATOM 12452 N N . ARG D 1 300 ? -9.25714 36.71019 66.46036 1.000 26.49891 325 ARG D N 1
ATOM 12453 C CA . ARG D 1 300 ? -8.94341 38.12005 66.28475 1.000 25.72329 325 ARG D CA 1
ATOM 12454 C C . ARG D 1 300 ? -7.77793 38.51712 67.18179 1.000 24.57112 325 ARG D C 1
ATOM 12455 O O . ARG D 1 300 ? -7.53274 37.90237 68.22200 1.000 25.25738 325 ARG D O 1
ATOM 12463 N N . THR D 1 301 ? -7.05918 39.55835 66.77118 1.000 21.43541 326 THR D N 1
ATOM 12464 C CA . THR D 1 301 ? -5.95298 40.10072 67.54690 1.000 21.71999 326 THR D CA 1
ATOM 12465 C C . THR D 1 301 ? -6.34085 41.47427 68.08014 1.000 22.06443 326 THR D C 1
ATOM 12466 O O . THR D 1 301 ? -7.04566 42.23517 67.40715 1.000 23.10938 326 THR D O 1
ATOM 12470 N N . ILE D 1 302 ? -5.89877 41.77858 69.29954 1.000 20.47376 327 ILE D N 1
ATOM 12471 C CA . ILE D 1 302 ? -6.07261 43.09887 69.89760 1.000 21.05200 327 ILE D CA 1
ATOM 12472 C C . ILE D 1 302 ? -4.71712 43.55844 70.41784 1.000 20.76283 327 ILE D C 1
ATOM 12473 O O . ILE D 1 302 ? -4.12986 42.91411 71.29699 1.000 18.85931 327 ILE D O 1
ATOM 12478 N N . LEU D 1 303 ? -4.20521 44.63712 69.84334 1.000 20.01851 328 LEU D N 1
ATOM 12479 C CA . LEU D 1 303 ? -3.03631 45.31748 70.37718 1.000 20.47902 328 LEU D CA 1
ATOM 12480 C C . LEU D 1 303 ? -3.45880 46.19483 71.54954 1.000 20.43344 328 LEU D C 1
ATOM 12481 O O . LEU D 1 303 ? -4.40062 46.98121 71.42525 1.000 20.41780 328 LEU D O 1
ATOM 12486 N N . VAL D 1 304 ? -2.79493 46.04135 72.69748 1.000 17.91863 329 VAL D N 1
ATOM 12487 C CA . VAL D 1 304 ? -3.11392 46.82729 73.88907 1.000 17.29693 329 VAL D CA 1
ATOM 12488 C C . VAL D 1 304 ? -1.83074 47.47602 74.39020 1.000 19.37983 329 VAL D C 1
ATOM 12489 O O . VAL D 1 304 ? -0.84246 46.78055 74.65416 1.000 19.80361 329 VAL D O 1
ATOM 12493 N N . GLN D 1 305 ? -1.83921 48.80133 74.52671 1.000 19.89642 330 GLN D N 1
ATOM 12494 C CA . GLN D 1 305 ? -0.63946 49.52200 74.91968 1.000 20.38266 330 GLN D CA 1
ATOM 12495 C C . GLN D 1 305 ? -0.92768 50.49322 76.05738 1.000 19.87428 330 GLN D C 1
ATOM 12496 O O . GLN D 1 305 ? -2.01777 51.06209 76.15659 1.000 19.31456 330 GLN D O 1
ATOM 12502 N N . LEU D 1 306 ? 0.06760 50.66879 76.92639 1.000 21.11147 331 LEU D N 1
ATOM 12503 C CA . LEU D 1 306 ? -0.01386 51.62186 78.02627 1.000 20.93670 331 LEU D CA 1
ATOM 12504 C C . LEU D 1 306 ? 1.28587 52.40303 78.12237 1.000 21.69488 331 LEU D C 1
ATOM 12505 O O . LEU D 1 306 ? 2.36647 51.81310 78.22090 1.000 23.05900 331 LEU D O 1
ATOM 12510 N N . ASP D 1 307 ? 1.17415 53.72690 78.11440 1.000 19.56071 332 ASP D N 1
ATOM 12511 C CA . ASP D 1 307 ? 2.31264 54.58095 78.43548 1.000 20.40308 332 ASP D CA 1
ATOM 12512 C C . ASP D 1 307 ? 1.73963 55.81506 79.12332 1.000 22.01077 332 ASP D C 1
ATOM 12513 O O . ASP D 1 307 ? 1.15484 56.68266 78.46777 1.000 22.68994 332 ASP D O 1
ATOM 12518 N N . GLU D 1 308 ? 1.86877 55.86870 80.44439 1.000 22.24976 333 GLU D N 1
ATOM 12519 C CA . GLU D 1 308 ? 1.43657 57.04425 81.18170 1.000 23.29154 333 GLU D CA 1
ATOM 12520 C C . GLU D 1 308 ? 2.62675 57.84843 81.68804 1.000 24.06162 333 GLU D C 1
ATOM 12521 O O . GLU D 1 308 ? 2.52642 58.57403 82.67899 1.000 25.19032 333 GLU D O 1
ATOM 12527 N N . THR D 1 309 ? 3.75038 57.75347 80.97958 1.000 24.01419 334 THR D N 1
ATOM 12528 C CA . THR D 1 309 ? 4.98559 58.40970 81.37573 1.000 24.86583 334 THR D CA 1
ATOM 12529 C C . THR D 1 309 ? 5.57891 59.29324 80.28538 1.000 26.53182 334 THR D C 1
ATOM 12530 O O . THR D 1 309 ? 5.94090 60.44790 80.54425 1.000 27.01971 334 THR D O 1
ATOM 12534 N N . SER D 1 310 ? 5.72179 58.73873 79.08021 1.000 24.77808 335 SER D N 1
ATOM 12535 C CA . SER D 1 310 ? 6.47450 59.40110 78.02592 1.000 25.39628 335 SER D CA 1
ATOM 12536 C C . SER D 1 310 ? 5.76896 60.67279 77.55606 1.000 25.18283 335 SER D C 1
ATOM 12537 O O . SER D 1 310 ? 4.53886 60.75341 77.56369 1.000 25.62742 335 SER D O 1
ATOM 12540 N N . PRO D 1 311 ? 6.53504 61.67913 77.13477 1.000 24.64327 336 PRO D N 1
ATOM 12541 C CA . PRO D 1 311 ? 5.93307 62.91950 76.62246 1.000 25.01968 336 PRO D CA 1
ATOM 12542 C C . PRO D 1 311 ? 5.50990 62.82146 75.16321 1.000 25.68675 336 PRO D C 1
ATOM 12543 O O . PRO D 1 311 ? 6.33857 62.91971 74.25398 1.000 26.68385 336 PRO D O 1
ATOM 12547 N N . ARG D 1 312 ? 4.21686 62.62041 74.93620 1.000 26.01874 337 ARG D N 1
ATOM 12548 C CA . ARG D 1 312 ? 3.64381 62.53038 73.60012 1.000 26.09163 337 ARG D CA 1
ATOM 12549 C C . ARG D 1 312 ? 2.14004 62.75258 73.72011 1.000 26.19945 337 ARG D C 1
ATOM 12550 O O . ARG D 1 312 ? 1.59938 62.72997 74.83126 1.000 26.00125 337 ARG D O 1
ATOM 12558 N N . PRO D 1 313 ? 1.44502 63.01435 72.60842 1.000 25.94952 338 PRO D N 1
ATOM 12559 C CA . PRO D 1 313 ? 0.02358 63.37336 72.70914 1.000 24.20608 338 PRO D CA 1
ATOM 12560 C C . PRO D 1 313 ? -0.84192 62.24822 73.26526 1.000 23.02322 338 PRO D C 1
ATOM 12561 O O . PRO D 1 313 ? -0.53886 61.05890 73.12498 1.000 21.34260 338 PRO D O 1
ATOM 12565 N N . TYR D 1 314 ? -1.95423 62.65315 73.88010 1.000 22.37961 339 TYR D N 1
ATOM 12566 C CA . TYR D 1 314 ? -2.92161 61.70435 74.41448 1.000 21.35844 339 TYR D CA 1
ATOM 12567 C C . TYR D 1 314 ? -3.51755 60.87162 73.29048 1.000 20.91224 339 TYR D C 1
ATOM 12568 O O . TYR D 1 314 ? -3.76322 61.37418 72.19182 1.000 23.78567 339 TYR D O 1
ATOM 12577 N N . SER D 1 315 ? -3.74645 59.59083 73.57189 1.000 20.62011 340 SER D N 1
ATOM 12578 C CA . SER D 1 315 ? -4.37127 58.69076 72.61251 1.000 21.03922 340 SER D CA 1
ATOM 12579 C C . SER D 1 315 ? -4.93426 57.47342 73.32342 1.000 21.54587 340 SER D C 1
ATOM 12580 O O . SER D 1 315 ? -4.36266 56.98437 74.30343 1.000 20.67026 340 SER D O 1
ATOM 12583 N N . ARG D 1 316 ? -6.04671 56.97153 72.78472 1.000 21.21265 341 ARG D N 1
ATOM 12584 C CA . ARG D 1 316 ? -6.59072 55.67603 73.16768 1.000 20.21206 341 ARG D CA 1
ATOM 12585 C C . ARG D 1 316 ? -6.59036 54.69585 71.99896 1.000 19.79199 341 ARG D C 1
ATOM 12586 O O . ARG D 1 316 ? -7.07662 53.56921 72.15709 1.000 19.29388 341 ARG D O 1
ATOM 12594 N N . ALA D 1 317 ? -6.02668 55.09053 70.84543 1.000 18.68729 342 ALA D N 1
ATOM 12595 C CA . ALA D 1 317 ? -5.96586 54.29418 69.61819 1.000 18.15526 342 ALA D CA 1
ATOM 12596 C C . ALA D 1 317 ? -7.35278 54.07777 69.01523 1.000 20.27440 342 ALA D C 1
ATOM 12597 O O . ALA D 1 317 ? -7.62682 54.56776 67.91613 1.000 20.50745 342 ALA D O 1
ATOM 12599 N N . ASN D 1 318 ? -8.20955 53.31542 69.70166 1.000 20.82292 343 ASN D N 1
ATOM 12600 C CA . ASN D 1 318 ? -9.58483 53.04048 69.26723 1.000 21.68730 343 ASN D CA 1
ATOM 12601 C C . ASN D 1 318 ? -9.64866 52.63184 67.79557 1.000 21.90786 343 ASN D C 1
ATOM 12602 O O . ASN D 1 318 ? -10.43126 53.16854 67.01142 1.000 23.67850 343 ASN D O 1
ATOM 12607 N N . LEU D 1 319 ? -8.82647 51.65888 67.41960 1.000 20.36381 344 LEU D N 1
ATOM 12608 C CA . LEU D 1 319 ? -8.82029 51.14241 66.05722 1.000 20.75300 344 LEU D CA 1
ATOM 12609 C C . LEU D 1 319 ? -9.54649 49.80463 66.01497 1.000 22.15716 344 LEU D C 1
ATOM 12610 O O . LEU D 1 319 ? -9.24510 48.90580 66.80490 1.000 20.48557 344 LEU D O 1
ATOM 12615 N N . ILE D 1 320 ? -10.48810 49.67205 65.08166 1.000 23.79185 345 ILE D N 1
ATOM 12616 C CA . ILE D 1 320 ? -11.15829 48.40498 64.81130 1.000 24.17329 345 ILE D CA 1
ATOM 12617 C C . ILE D 1 320 ? -11.11979 48.17487 63.30664 1.000 23.79558 345 ILE D C 1
ATOM 12618 O O . ILE D 1 320 ? -11.46766 49.06755 62.52506 1.000 23.81902 345 ILE D O 1
ATOM 12623 N N . GLN D 1 321 ? -10.64075 47.00263 62.90146 1.000 23.08444 346 GLN D N 1
ATOM 12624 C CA . GLN D 1 321 ? -10.34565 46.72157 61.50552 1.000 22.50087 346 GLN D CA 1
ATOM 12625 C C . GLN D 1 321 ? -11.08313 45.47122 61.06074 1.000 22.52210 346 GLN D C 1
ATOM 12626 O O . GLN D 1 321 ? -11.05554 44.44675 61.75434 1.000 20.61847 346 GLN D O 1
ATOM 12632 N N . GLY D 1 322 ? -11.71811 45.55181 59.89107 1.000 23.04126 347 GLY D N 1
ATOM 12633 C CA . GLY D 1 322 ? -12.39157 44.41548 59.30289 1.000 22.70158 347 GLY D CA 1
ATOM 12634 C C . GLY D 1 322 ? -11.96791 44.21440 57.85796 1.000 24.85724 347 GLY D C 1
ATOM 12635 O O . GLY D 1 322 ? -11.17560 44.98296 57.30477 1.000 23.55238 347 GLY D O 1
ATOM 12636 N N . THR D 1 323 ? -12.51768 43.15229 57.26030 1.000 25.78674 348 THR D N 1
ATOM 12637 C CA . THR D 1 323 ? -12.15929 42.80963 55.89113 1.000 26.79639 348 THR D CA 1
ATOM 12638 C C . THR D 1 323 ? -12.61851 43.85560 54.88458 1.000 25.92232 348 THR D C 1
ATOM 12639 O O . THR D 1 323 ? -12.15472 43.82659 53.74385 1.000 24.15841 348 THR D O 1
ATOM 12643 N N . GLU D 1 324 ? -13.50223 44.77232 55.27432 1.000 25.55285 349 GLU D N 1
ATOM 12644 C CA . GLU D 1 324 ? -14.03091 45.77154 54.35752 1.000 28.02050 349 GLU D CA 1
ATOM 12645 C C . GLU D 1 324 ? -13.75141 47.20564 54.78241 1.000 28.16848 349 GLU D C 1
ATOM 12646 O O . GLU D 1 324 ? -14.22190 48.13104 54.11015 1.000 29.11552 349 GLU D O 1
ATOM 12652 N N . GLY D 1 325 ? -12.99966 47.42515 55.85443 1.000 25.81893 350 GLY D N 1
ATOM 12653 C CA . GLY D 1 325 ? -12.66605 48.78404 56.23062 1.000 24.17976 350 GLY D CA 1
ATOM 12654 C C . GLY D 1 325 ? -12.06045 48.84427 57.60978 1.000 24.63065 350 GLY D C 1
ATOM 12655 O O . GLY D 1 325 ? -11.98623 47.84761 58.33611 1.000 26.60325 350 GLY D O 1
ATOM 12656 N N . THR D 1 326 ? -11.62265 50.05166 57.96268 1.000 24.26993 351 THR D N 1
ATOM 12657 C CA . THR D 1 326 ? -10.99455 50.31982 59.24953 1.000 24.34806 351 THR D CA 1
ATOM 12658 C C . THR D 1 326 ? -11.53866 51.62840 59.80842 1.000 24.70270 351 THR D C 1
ATOM 12659 O O . THR D 1 326 ? -11.68552 52.61097 59.07147 1.000 24.74444 351 THR D O 1
ATOM 12663 N N . LEU D 1 327 ? -11.87869 51.61444 61.09857 1.000 22.37406 352 LEU D N 1
ATOM 12664 C CA . LEU D 1 327 ? -12.26727 52.79255 61.86578 1.000 22.40800 352 LEU D CA 1
ATOM 12665 C C . LEU D 1 327 ? -11.22611 53.01024 62.95235 1.000 21.67469 352 LEU D C 1
ATOM 12666 O O . LEU D 1 327 ? -10.79067 52.04699 63.58864 1.000 22.98821 352 LEU D O 1
ATOM 12671 N N . ALA D 1 328 ? -10.81955 54.26088 63.17555 1.000 20.31648 353 ALA D N 1
ATOM 12672 C CA . ALA D 1 328 ? -9.79822 54.50982 64.18656 1.000 20.55398 353 ALA D CA 1
ATOM 12673 C C . ALA D 1 328 ? -9.97137 55.89505 64.79471 1.000 22.58093 353 ALA D C 1
ATOM 12674 O O . ALA D 1 328 ? -10.61196 56.78098 64.21940 1.000 23.17660 353 ALA D O 1
ATOM 12676 N N . GLY D 1 329 ? -9.38675 56.07334 65.98288 1.000 22.03568 354 GLY D N 1
ATOM 12677 C CA . GLY D 1 329 ? -9.42528 57.33901 66.67500 1.000 22.60000 354 GLY D CA 1
ATOM 12678 C C . GLY D 1 329 ? -8.03893 57.94379 66.84353 1.000 22.80888 354 GLY D C 1
ATOM 12679 O O . GLY D 1 329 ? -7.01053 57.31834 66.55947 1.000 23.72081 354 GLY D O 1
ATOM 12680 N N . PHE D 1 330 ? -8.03437 59.19378 67.29427 1.000 23.32156 355 PHE D N 1
ATOM 12681 C CA . PHE D 1 330 ? -6.82665 59.94110 67.62813 1.000 23.23786 355 PHE D CA 1
ATOM 12682 C C . PHE D 1 330 ? -5.80977 59.94516 66.48675 1.000 23.61326 355 PHE D C 1
ATOM 12683 O O . PHE D 1 330 ? -4.70151 59.41421 66.63651 1.000 23.63912 355 PHE D O 1
ATOM 12691 N N . PRO D 1 331 ? -6.13274 60.57279 65.33833 1.000 22.90049 356 PRO D N 1
ATOM 12692 C CA . PRO D 1 331 ? -7.38667 61.29920 65.10095 1.000 22.03396 356 PRO D CA 1
ATOM 12693 C C . PRO D 1 331 ? -8.49921 60.41173 64.54247 1.000 22.57258 356 PRO D C 1
ATOM 12694 O O . PRO D 1 331 ? -8.20758 59.39756 63.92249 1.000 23.60950 356 PRO D O 1
ATOM 12698 N N . THR D 1 332 ? -9.75588 60.79760 64.75687 1.000 22.19999 357 THR D N 1
ATOM 12699 C CA . THR D 1 332 ? -10.88013 60.04203 64.21610 1.000 21.43744 357 THR D CA 1
ATOM 12700 C C . THR D 1 332 ? -10.77766 59.97240 62.69884 1.000 22.74605 357 THR D C 1
ATOM 12701 O O . THR D 1 332 ? -10.67455 61.00340 62.02681 1.000 24.64544 357 THR D O 1
ATOM 12705 N N . ARG D 1 333 ? -10.79293 58.75811 62.15837 1.000 21.96756 358 ARG D N 1
ATOM 12706 C CA . ARG D 1 333 ? -10.60924 58.57116 60.72674 1.000 23.32590 358 ARG D CA 1
ATOM 12707 C C . ARG D 1 333 ? -11.21974 57.23735 60.33471 1.000 23.35678 358 ARG D C 1
ATOM 12708 O O . ARG D 1 333 ? -11.15299 56.28006 61.10672 1.000 24.45845 358 ARG D O 1
ATOM 12716 N N . VAL D 1 334 ? -11.84316 57.18535 59.15608 1.000 22.26987 359 VAL D N 1
ATOM 12717 C CA . VAL D 1 334 ? -12.44941 55.95225 58.66423 1.000 22.22654 359 VAL D CA 1
ATOM 12718 C C . VAL D 1 334 ? -12.09276 55.77374 57.19412 1.000 24.47025 359 VAL D C 1
ATOM 12719 O O . VAL D 1 334 ? -11.85456 56.74492 56.47298 1.000 26.69827 359 VAL D O 1
ATOM 12723 N N . ALA D 1 335 ? -12.04271 54.51724 56.75372 1.000 23.95336 360 ALA D N 1
ATOM 12724 C CA . ALA D 1 335 ? -11.77789 54.19524 55.35627 1.000 24.00636 360 ALA D CA 1
ATOM 12725 C C . ALA D 1 335 ? -12.31199 52.80166 55.07832 1.000 25.43477 360 ALA D C 1
ATOM 12726 O O . ALA D 1 335 ? -12.16836 51.90697 55.91223 1.000 20.77239 360 ALA D O 1
ATOM 12728 N N . GLY D 1 336 ? -12.93400 52.62275 53.92113 1.000 26.97296 361 GLY D N 1
ATOM 12729 C CA . GLY D 1 336 ? -13.48625 51.32153 53.59815 1.000 29.54653 361 GLY D CA 1
ATOM 12730 C C . GLY D 1 336 ? -14.31024 51.38403 52.33596 1.000 32.06177 361 GLY D C 1
ATOM 12731 O O . GLY D 1 336 ? -14.69277 52.45633 51.86282 1.000 31.47306 361 GLY D O 1
ATOM 12732 N N . GLU D 1 337 ? -14.60186 50.19293 51.80495 1.000 33.83092 362 GLU D N 1
ATOM 12733 C CA . GLU D 1 337 ? -15.32832 50.10304 50.54152 1.000 36.40442 362 GLU D CA 1
ATOM 12734 C C . GLU D 1 337 ? -16.71589 50.72550 50.63277 1.000 34.82364 362 GLU D C 1
ATOM 12735 O O . GLU D 1 337 ? -17.24267 51.20944 49.62541 1.000 35.81678 362 GLU D O 1
ATOM 12741 N N . LYS D 1 338 ? -17.32803 50.71262 51.81503 1.000 33.75277 363 LYS D N 1
ATOM 12742 C CA . LYS D 1 338 ? -18.67943 51.22765 52.00027 1.000 35.41421 363 LYS D CA 1
ATOM 12743 C C . LYS D 1 338 ? -18.71277 52.66593 52.50570 1.000 34.19649 363 LYS D C 1
ATOM 12744 O O . LYS D 1 338 ? -19.80351 53.22201 52.67560 1.000 34.02012 363 LYS D O 1
ATOM 12750 N N . LEU D 1 339 ? -17.55401 53.27892 52.74122 1.000 32.37062 364 LEU D N 1
ATOM 12751 C CA . LEU D 1 339 ? -17.45260 54.58535 53.37925 1.000 31.10189 364 LEU D CA 1
ATOM 12752 C C . LEU D 1 339 ? -17.07303 55.64953 52.36069 1.000 31.60027 364 LEU D C 1
ATOM 12753 O O . LEU D 1 339 ? -16.12685 55.46759 51.58500 1.000 31.92749 364 LEU D O 1
ATOM 12758 N N . GLY D 1 340 ? -17.81267 56.75469 52.36864 1.000 31.99315 365 GLY D N 1
ATOM 12759 C CA . GLY D 1 340 ? -17.51837 57.83055 51.44014 1.000 33.44281 365 GLY D CA 1
ATOM 12760 C C . GLY D 1 340 ? -17.62352 57.31682 50.02063 1.000 34.70874 365 GLY D C 1
ATOM 12761 O O . GLY D 1 340 ? -18.56994 56.60984 49.65846 1.000 34.44569 365 GLY D O 1
ATOM 12762 N N . ASN D 1 341 ? -16.62735 57.65920 49.21016 1.000 35.81668 366 ASN D N 1
ATOM 12763 C CA . ASN D 1 341 ? -16.53158 57.19577 47.83283 1.000 37.90788 366 ASN D CA 1
ATOM 12764 C C . ASN D 1 341 ? -15.91935 55.80305 47.70364 1.000 38.19313 366 ASN D C 1
ATOM 12765 O O . ASN D 1 341 ? -15.70271 55.34525 46.57592 1.000 39.49701 366 ASN D O 1
ATOM 12770 N N . GLY D 1 342 ? -15.62107 55.12279 48.81170 1.000 37.16176 367 GLY D N 1
ATOM 12771 C CA . GLY D 1 342 ? -15.03248 53.80156 48.73428 1.000 35.62684 367 GLY D CA 1
ATOM 12772 C C . GLY D 1 342 ? -13.54816 53.77376 48.43416 1.000 34.74549 367 GLY D C 1
ATOM 12773 O O . GLY D 1 342 ? -12.98949 52.68389 48.26916 1.000 35.71120 367 GLY D O 1
ATOM 12774 N N . ASN D 1 343 ? -12.89471 54.92977 48.33642 1.000 33.14578 368 ASN D N 1
ATOM 12775 C CA . ASN D 1 343 ? -11.45144 55.00234 48.10284 1.000 35.06371 368 ASN D CA 1
ATOM 12776 C C . ASN D 1 343 ? -10.73868 54.76518 49.42846 1.000 32.49758 368 ASN D C 1
ATOM 12777 O O . ASN D 1 343 ? -10.44781 55.70017 50.17337 1.000 31.32849 368 ASN D O 1
ATOM 12782 N N . TYR D 1 344 ? -10.43823 53.49635 49.72375 1.000 32.64368 369 TYR D N 1
ATOM 12783 C CA . TYR D 1 344 ? -9.82011 53.14806 51.00212 1.000 32.44976 369 TYR D CA 1
ATOM 12784 C C . TYR D 1 344 ? -8.38028 53.63444 51.12315 1.000 31.62027 369 TYR D C 1
ATOM 12785 O O . TYR D 1 344 ? -7.79524 53.50188 52.20271 1.000 30.74152 369 TYR D O 1
ATOM 12794 N N . HIS D 1 345 ? -7.79576 54.16659 50.04325 1.000 32.43789 370 HIS D N 1
ATOM 12795 C CA . HIS D 1 345 ? -6.40049 54.59245 50.03885 1.000 33.48648 370 HIS D CA 1
ATOM 12796 C C . HIS D 1 345 ? -6.14767 55.84215 50.86953 1.000 33.57867 370 HIS D C 1
ATOM 12797 O O . HIS D 1 345 ? -4.98743 56.13881 51.17221 1.000 34.46715 370 HIS D O 1
ATOM 12804 N N . GLU D 1 346 ? -7.18431 56.59826 51.21137 1.000 32.37401 371 GLU D N 1
ATOM 12805 C CA . GLU D 1 346 ? -7.02609 57.77469 52.04737 1.000 33.08601 371 GLU D CA 1
ATOM 12806 C C . GLU D 1 346 ? -8.04449 57.73480 53.17357 1.000 31.35528 371 GLU D C 1
ATOM 12807 O O . GLU D 1 346 ? -9.15038 57.20511 53.02136 1.000 31.92301 371 GLU D O 1
ATOM 12813 N N . TRP D 1 347 ? -7.65856 58.30291 54.30602 1.000 30.28777 372 TRP D N 1
ATOM 12814 C CA . TRP D 1 347 ? -8.56077 58.38077 55.44120 1.000 29.24185 372 TRP D CA 1
ATOM 12815 C C . TRP D 1 347 ? -9.61615 59.44805 55.18692 1.000 29.44440 372 TRP D C 1
ATOM 12816 O O . TRP D 1 347 ? -9.33044 60.50206 54.61079 1.000 30.44438 372 TRP D O 1
ATOM 12827 N N . ILE D 1 348 ? -10.84388 59.16068 55.60387 1.000 28.24748 373 ILE D N 1
ATOM 12828 C CA . ILE D 1 348 ? -11.87112 60.17965 55.77755 1.000 27.74304 373 ILE D CA 1
ATOM 12829 C C . ILE D 1 348 ? -11.66839 60.73196 57.18256 1.000 27.40185 373 ILE D C 1
ATOM 12830 O O . ILE D 1 348 ? -11.86452 60.01932 58.16941 1.000 25.43580 373 ILE D O 1
ATOM 12835 N N . GLU D 1 349 ? -11.19345 61.97126 57.27618 1.000 26.68575 374 GLU D N 1
ATOM 12836 C CA . GLU D 1 349 ? -10.84744 62.54886 58.56656 1.000 26.30620 374 GLU D CA 1
ATOM 12837 C C . GLU D 1 349 ? -11.08220 64.05250 58.53338 1.000 25.05937 374 GLU D C 1
ATOM 12838 O O . GLU D 1 349 ? -11.32002 64.64668 57.47778 1.000 25.07998 374 GLU D O 1
ATOM 12844 N N . GLY D 1 350 ? -11.00772 64.66083 59.71307 1.000 23.86949 375 GLY D N 1
ATOM 12845 C CA . GLY D 1 350 ? -11.27840 66.07265 59.87567 1.000 25.21047 375 GLY D CA 1
ATOM 12846 C C . GLY D 1 350 ? -12.75728 66.35200 60.07787 1.000 26.63117 375 GLY D C 1
ATOM 12847 O O . GLY D 1 350 ? -13.62437 65.54623 59.74958 1.000 28.11857 375 GLY D O 1
ATOM 12848 N N . ARG D 1 351 ? -13.04186 67.53754 60.62456 1.000 26.80013 376 ARG D N 1
ATOM 12849 C CA . ARG D 1 351 ? -14.40671 67.84375 61.04715 1.000 27.96173 376 ARG D CA 1
ATOM 12850 C C . ARG D 1 351 ? -15.37472 67.85032 59.86853 1.000 29.48628 376 ARG D C 1
ATOM 12851 O O . ARG D 1 351 ? -16.48811 67.32151 59.97253 1.000 31.68019 376 ARG D O 1
ATOM 12859 N N . GLU D 1 352 ? -14.97294 68.43803 58.73733 1.000 28.85269 377 GLU D N 1
ATOM 12860 C CA . GLU D 1 352 ? -15.90448 68.58562 57.62235 1.000 30.00129 377 GLU D CA 1
ATOM 12861 C C . GLU D 1 352 ? -16.18200 67.25084 56.93434 1.000 30.46972 377 GLU D C 1
ATOM 12862 O O . GLU D 1 352 ? -17.34075 66.91370 56.66412 1.000 31.37534 377 GLU D O 1
ATOM 12868 N N . LYS D 1 353 ? -15.13234 66.48030 56.63121 1.000 29.75055 378 LYS D N 1
ATOM 12869 C CA . LYS D 1 353 ? -15.33659 65.19877 55.96270 1.000 30.05423 378 LYS D CA 1
ATOM 12870 C C . LYS D 1 353 ? -16.04352 64.19269 56.86185 1.000 29.91962 378 LYS D C 1
ATOM 12871 O O . LYS D 1 353 ? -16.81088 63.36050 56.36566 1.000 31.30182 378 LYS D O 1
ATOM 12877 N N . LEU D 1 354 ? -15.81677 64.25115 58.17678 1.000 27.61628 379 LEU D N 1
ATOM 12878 C CA . LEU D 1 354 ? -16.49383 63.32976 59.08011 1.000 24.73123 379 LEU D CA 1
ATOM 12879 C C . LEU D 1 354 ? -17.95629 63.69484 59.30895 1.000 25.99291 379 LEU D C 1
ATOM 12880 O O . LEU D 1 354 ? -18.71895 62.84667 59.78339 1.000 22.59742 379 LEU D O 1
ATOM 12885 N N . ALA D 1 355 ? -18.36554 64.91967 58.95921 1.000 26.98800 380 ALA D N 1
ATOM 12886 C CA . ALA D 1 355 ? -19.73817 65.35362 59.20766 1.000 27.89878 380 ALA D CA 1
ATOM 12887 C C . ALA D 1 355 ? -20.74357 64.41639 58.55306 1.000 29.15652 380 ALA D C 1
ATOM 12888 O O . ALA D 1 355 ? -21.77103 64.07936 59.15266 1.000 29.93283 380 ALA D O 1
ATOM 12890 N N . ALA D 1 356 ? -20.46911 63.99059 57.31721 1.000 29.15046 381 ALA D N 1
ATOM 12891 C CA . ALA D 1 356 ? -21.36759 63.05903 56.64529 1.000 30.53472 381 ALA D CA 1
ATOM 12892 C C . ALA D 1 356 ? -21.35366 61.68902 57.30650 1.000 29.84989 381 ALA D C 1
ATOM 12893 O O . ALA D 1 356 ? -22.35954 60.97217 57.25950 1.000 31.11740 381 ALA D O 1
ATOM 12895 N N . ILE D 1 357 ? -20.23345 61.31294 57.92712 1.000 28.43758 382 ILE D N 1
ATOM 12896 C CA . ILE D 1 357 ? -20.15053 60.02386 58.60530 1.000 26.70309 382 ILE D CA 1
ATOM 12897 C C . ILE D 1 357 ? -20.99130 60.04072 59.88008 1.000 27.36975 382 ILE D C 1
ATOM 12898 O O . ILE D 1 357 ? -21.77203 59.11608 60.13953 1.000 26.89221 382 ILE D O 1
ATOM 12903 N N . TYR D 1 358 ? -20.85866 61.10549 60.68479 1.000 27.46080 383 TYR D N 1
ATOM 12904 C CA . TYR D 1 358 ? -21.69795 61.25864 61.87246 1.000 26.89618 383 TYR D CA 1
ATOM 12905 C C . TYR D 1 358 ? -23.17248 61.30781 61.50522 1.000 29.04089 383 TYR D C 1
ATOM 12906 O O . TYR D 1 358 ? -24.00860 60.69761 62.17997 1.000 27.83869 383 TYR D O 1
ATOM 12915 N N . GLU D 1 359 ? -23.51436 62.05325 60.45172 1.000 31.84096 384 GLU D N 1
ATOM 12916 C CA . GLU D 1 359 ? -24.91475 62.17341 60.05916 1.000 35.82065 384 GLU D CA 1
ATOM 12917 C C . GLU D 1 359 ? -25.52203 60.80500 59.78158 1.000 32.92823 384 GLU D C 1
ATOM 12918 O O . GLU D 1 359 ? -26.67202 60.53921 60.14635 1.000 30.99372 384 GLU D O 1
ATOM 12924 N N . LYS D 1 360 ? -24.75226 59.91784 59.15533 1.000 32.40092 385 LYS D N 1
ATOM 12925 C CA . LYS D 1 360 ? -25.24866 58.61392 58.74335 1.000 32.55835 385 LYS D CA 1
ATOM 12926 C C . LYS D 1 360 ? -25.17122 57.56036 59.84268 1.000 30.70454 385 LYS D C 1
ATOM 12927 O O . LYS D 1 360 ? -26.01198 56.65693 59.87373 1.000 31.22353 385 LYS D O 1
ATOM 12933 N N . TYR D 1 361 ? -24.19426 57.65265 60.75290 1.000 28.56539 386 TYR D N 1
ATOM 12934 C CA . TYR D 1 361 ? -23.89849 56.55260 61.66410 1.000 27.90103 386 TYR D CA 1
ATOM 12935 C C . TYR D 1 361 ? -23.87096 56.94348 63.14078 1.000 27.72639 386 TYR D C 1
ATOM 12936 O O . TYR D 1 361 ? -23.48608 56.10821 63.96970 1.000 24.71208 386 TYR D O 1
ATOM 12945 N N . ASP D 1 362 ? -24.24949 58.17525 63.49480 1.000 28.92017 387 ASP D N 1
ATOM 12946 C CA . ASP D 1 362 ? -24.34039 58.55577 64.90439 1.000 30.01731 387 ASP D CA 1
ATOM 12947 C C . ASP D 1 362 ? -25.18450 57.54675 65.66884 1.000 29.91808 387 ASP D C 1
ATOM 12948 O O . ASP D 1 362 ? -26.28108 57.18568 65.23942 1.000 32.69805 387 ASP D O 1
ATOM 12953 N N . HIS D 1 363 ? -24.65094 57.08056 66.78593 1.000 28.15531 388 HIS D N 1
ATOM 12954 C CA . HIS D 1 363 ? -25.35767 56.12814 67.62731 1.000 27.90568 388 HIS D CA 1
ATOM 12955 C C . HIS D 1 363 ? -26.63722 56.76608 68.15882 1.000 28.43277 388 HIS D C 1
ATOM 12956 O O . HIS D 1 363 ? -26.60930 57.92901 68.58757 1.000 28.72401 388 HIS D O 1
ATOM 12963 N N . PRO D 1 364 ? -27.77204 56.05824 68.13014 1.000 29.40639 389 PRO D N 1
ATOM 12964 C CA . PRO D 1 364 ? -29.02747 56.65060 68.63208 1.000 30.58448 389 PRO D CA 1
ATOM 12965 C C . PRO D 1 364 ? -28.94351 57.13973 70.06474 1.000 30.52247 389 PRO D C 1
ATOM 12966 O O . PRO D 1 364 ? -29.61480 58.11851 70.41768 1.000 30.09763 389 PRO D O 1
ATOM 12970 N N . LEU D 1 365 ? -28.13555 56.48826 70.90380 1.000 29.96928 390 LEU D N 1
ATOM 12971 C CA . LEU D 1 365 ? -27.95896 56.96473 72.26941 1.000 31.16877 390 LEU D CA 1
ATOM 12972 C C . LEU D 1 365 ? -27.33710 58.35376 72.28462 1.000 32.56771 390 LEU D C 1
ATOM 12973 O O . LEU D 1 365 ? -27.74875 59.21717 73.06814 1.000 33.70612 390 LEU D O 1
ATOM 12978 N N . TRP D 1 366 ? -26.36193 58.59794 71.40245 1.000 31.68271 391 TRP D N 1
ATOM 12979 C CA . TRP D 1 366 ? -25.73424 59.91358 71.35069 1.000 31.96856 391 TRP D CA 1
ATOM 12980 C C . TRP D 1 366 ? -26.69574 60.96730 70.81726 1.000 34.54182 391 TRP D C 1
ATOM 12981 O O . TRP D 1 366 ? -26.70006 62.10671 71.29279 1.000 35.33616 391 TRP D O 1
ATOM 12992 N N . LYS D 1 367 ? -27.50819 60.61876 69.81965 1.000 35.94754 392 LYS D N 1
ATOM 12993 C CA . LYS D 1 367 ? -28.48100 61.58423 69.31954 1.000 38.41521 392 LYS D CA 1
ATOM 12994 C C . LYS D 1 367 ? -29.51857 61.93281 70.38081 1.000 39.61704 392 LYS D C 1
ATOM 12995 O O . LYS D 1 367 ? -30.01924 63.06360 70.41210 1.000 40.90235 392 LYS D O 1
ATOM 13001 N N . ARG D 1 368 ? -29.83399 60.99285 71.27198 1.000 39.43366 393 ARG D N 1
ATOM 13002 C CA . ARG D 1 368 ? -30.84293 61.25795 72.29207 1.000 41.70816 393 ARG D CA 1
ATOM 13003 C C . ARG D 1 368 ? -30.28139 62.08688 73.44401 1.000 43.46434 393 ARG D C 1
ATOM 13004 O O . ARG D 1 368 ? -30.95824 62.99118 73.94385 1.000 44.10387 393 ARG D O 1
ATOM 13012 N N . ILE D 1 369 ? -29.04283 61.81725 73.85323 1.000 44.49731 394 ILE D N 1
ATOM 13013 C CA . ILE D 1 369 ? -28.46570 62.43280 75.04255 1.000 46.01868 394 ILE D CA 1
ATOM 13014 C C . ILE D 1 369 ? -27.27226 63.33062 74.73532 1.000 45.25590 394 ILE D C 1
ATOM 13015 O O . ILE D 1 369 ? -26.90705 64.16093 75.58495 1.000 44.77854 394 ILE D O 1
ATOM 13020 N N . GLY D 1 370 ? -26.65771 63.21777 73.55450 1.000 45.43985 395 GLY D N 1
ATOM 13021 C CA . GLY D 1 370 ? -25.35330 63.82522 73.33521 1.000 44.13499 395 GLY D CA 1
ATOM 13022 C C . GLY D 1 370 ? -25.32959 65.33450 73.45068 1.000 44.25743 395 GLY D C 1
ATOM 13023 O O . GLY D 1 370 ? -24.33150 65.90410 73.89866 1.000 43.55899 395 GLY D O 1
ATOM 13024 N N . GLU D 1 371 ? -26.41380 66.00497 73.05523 1.000 45.50847 396 GLU D N 1
ATOM 13025 C CA . GLU D 1 371 ? -26.43338 67.46359 73.12668 1.000 47.29368 396 GLU D CA 1
ATOM 13026 C C . GLU D 1 371 ? -26.37118 67.94533 74.57382 1.000 46.48439 396 GLU D C 1
ATOM 13027 O O . GLU D 1 371 ? -25.61152 68.86403 74.90157 1.000 46.16670 396 GLU D O 1
ATOM 13033 N N . LEU D 1 372 ? -27.16266 67.33145 75.45992 1.000 46.49927 397 LEU D N 1
ATOM 13034 C CA . LEU D 1 372 ? -27.06862 67.66230 76.88002 1.000 46.35488 397 LEU D CA 1
ATOM 13035 C C . LEU D 1 372 ? -25.74786 67.19264 77.48142 1.000 46.10499 397 LEU D C 1
ATOM 13036 O O . LEU D 1 372 ? -25.18357 67.87384 78.34765 1.000 45.63203 397 LEU D O 1
ATOM 13041 N N . ALA D 1 373 ? -25.22891 66.05241 77.01737 1.000 45.52150 398 ALA D N 1
ATOM 13042 C CA . ALA D 1 373 ? -23.97385 65.53393 77.55116 1.000 46.08407 398 ALA D CA 1
ATOM 13043 C C . ALA D 1 373 ? -22.79783 66.43724 77.20186 1.000 47.10235 398 ALA D C 1
ATOM 13044 O O . ALA D 1 373 ? -21.89473 66.62868 78.02536 1.000 45.33900 398 ALA D O 1
ATOM 13046 N N . THR D 1 374 ? -22.78828 67.00073 75.98785 1.000 48.42710 399 THR D N 1
ATOM 13047 C CA . THR D 1 374 ? -21.73322 67.94378 75.62454 1.000 49.34042 399 THR D CA 1
ATOM 13048 C C . THR D 1 374 ? -21.80040 69.19512 76.49236 1.000 49.33006 399 THR D C 1
ATOM 13049 O O . THR D 1 374 ? -20.76564 69.73492 76.90302 1.000 49.03410 399 THR D O 1
ATOM 13053 N N . LYS D 1 375 ? -23.01283 69.66274 76.79215 1.000 50.06671 400 LYS D N 1
ATOM 13054 C CA . LYS D 1 375 ? -23.16879 70.79637 77.69543 1.000 51.84016 400 LYS D CA 1
ATOM 13055 C C . LYS D 1 375 ? -22.72492 70.43471 79.10804 1.000 52.26138 400 LYS D C 1
ATOM 13056 O O . LYS D 1 375 ? -22.08242 71.24182 79.79012 1.000 53.54919 400 LYS D O 1
ATOM 13062 N N . MET D 1 376 ? -23.04927 69.21975 79.55949 1.000 50.93579 401 MET D N 1
ATOM 13063 C CA . MET D 1 376 ? -22.67132 68.79961 80.90631 1.000 50.61037 401 MET D CA 1
ATOM 13064 C C . MET D 1 376 ? -21.16910 68.56705 81.01202 1.000 49.21504 401 MET D C 1
ATOM 13065 O O . MET D 1 376 ? -20.54837 68.90260 82.02854 1.000 49.47297 401 MET D O 1
ATOM 13070 N N . GLY D 1 377 ? -20.57196 67.98487 79.97954 1.000 47.06433 402 GLY D N 1
ATOM 13071 C CA . GLY D 1 377 ? -19.14826 67.73188 79.98132 1.000 44.95894 402 GLY D CA 1
ATOM 13072 C C . GLY D 1 377 ? -18.77610 66.40158 80.60063 1.000 42.97134 402 GLY D C 1
ATOM 13073 O O . GLY D 1 377 ? -19.59263 65.47359 80.64950 1.000 41.85841 402 GLY D O 1
ATOM 13074 N N . GLY D 1 378 ? -17.54762 66.31383 81.10500 1.000 41.56971 403 GLY D N 1
ATOM 13075 C CA . GLY D 1 378 ? -17.02111 65.06385 81.60632 1.000 39.58540 403 GLY D CA 1
ATOM 13076 C C . GLY D 1 378 ? -16.38349 64.27087 80.48351 1.000 38.76948 403 GLY D C 1
ATOM 13077 O O . GLY D 1 378 ? -17.04058 63.42221 79.86828 1.000 35.88867 403 GLY D O 1
ATOM 13078 N N . HIS D 1 379 ? -15.11484 64.57602 80.18314 1.000 38.40672 404 HIS D N 1
ATOM 13079 C CA . HIS D 1 379 ? -14.37291 63.94905 79.08210 1.000 36.41939 404 HIS D CA 1
ATOM 13080 C C . HIS D 1 379 ? -15.12232 64.08740 77.75789 1.000 35.17306 404 HIS D C 1
ATOM 13081 O O . HIS D 1 379 ? -15.16073 63.16270 76.94214 1.000 33.05222 404 HIS D O 1
ATOM 13088 N N . GLY D 1 380 ? -15.72501 65.25820 77.54885 1.000 35.09895 405 GLY D N 1
ATOM 13089 C CA . GLY D 1 380 ? -16.42382 65.57159 76.32419 1.000 35.24037 405 GLY D CA 1
ATOM 13090 C C . GLY D 1 380 ? -17.89260 65.21713 76.30493 1.000 35.48077 405 GLY D C 1
ATOM 13091 O O . GLY D 1 380 ? -18.56609 65.51503 75.30880 1.000 36.95522 405 GLY D O 1
ATOM 13092 N N . GLY D 1 381 ? -18.41221 64.60171 77.36666 1.000 33.91785 406 GLY D N 1
ATOM 13093 C CA . GLY D 1 381 ? -19.80564 64.19733 77.45541 1.000 33.00378 406 GLY D CA 1
ATOM 13094 C C . GLY D 1 381 ? -20.01926 62.72081 77.73092 1.000 31.50210 406 GLY D C 1
ATOM 13095 O O . GLY D 1 381 ? -21.09618 62.34466 78.21829 1.000 32.50403 406 GLY D O 1
ATOM 13096 N N . MET D 1 382 ? -19.01204 61.87590 77.47889 1.000 28.83145 407 MET D N 1
ATOM 13097 C CA . MET D 1 382 ? -19.14538 60.43873 77.71189 1.000 26.52080 407 MET D CA 1
ATOM 13098 C C . MET D 1 382 ? -19.47871 60.12287 79.16583 1.000 25.01524 407 MET D C 1
ATOM 13099 O O . MET D 1 382 ? -20.16517 59.13131 79.43949 1.000 24.74082 407 MET D O 1
ATOM 13104 N N . ASP D 1 383 ? -18.99424 60.93897 80.10767 1.000 23.65412 408 ASP D N 1
ATOM 13105 C CA . ASP D 1 383 ? -19.28490 60.69854 81.51778 1.000 24.96743 408 ASP D CA 1
ATOM 13106 C C . ASP D 1 383 ? -20.77077 60.84305 81.80159 1.000 26.57386 408 ASP D C 1
ATOM 13107 O O . ASP D 1 383 ? -21.36184 60.02026 82.51110 1.000 28.20331 408 ASP D O 1
ATOM 13112 N N . PHE D 1 384 ? -21.38776 61.90209 81.26690 1.000 26.17368 409 PHE D N 1
ATOM 13113 C CA . PHE D 1 384 ? -22.80796 62.13254 81.49938 1.000 27.67172 409 PHE D CA 1
ATOM 13114 C C . PHE D 1 384 ? -23.66071 61.06345 80.82350 1.000 27.37482 409 PHE D C 1
ATOM 13115 O O . PHE D 1 384 ? -24.68415 60.64189 81.37411 1.000 27.78862 409 PHE D O 1
ATOM 13123 N N . VAL D 1 385 ? -23.26304 60.61803 79.62975 1.000 26.31352 410 VAL D N 1
ATOM 13124 C CA . VAL D 1 385 ? -23.98986 59.54117 78.96048 1.000 26.31201 410 VAL D CA 1
ATOM 13125 C C . VAL D 1 385 ? -23.90877 58.26340 79.78488 1.000 27.73820 410 VAL D C 1
ATOM 13126 O O . VAL D 1 385 ? -24.91192 57.56869 79.98928 1.000 27.92057 410 VAL D O 1
ATOM 13130 N N . MET D 1 386 ? -22.70596 57.93558 80.27056 1.000 27.98856 411 MET D N 1
ATOM 13131 C CA . MET D 1 386 ? -22.53025 56.73859 81.08983 1.000 26.76042 411 MET D CA 1
ATOM 13132 C C . MET D 1 386 ? -23.40860 56.79116 82.33177 1.000 27.43155 411 MET D C 1
ATOM 13133 O O . MET D 1 386 ? -24.09978 55.82033 82.66083 1.000 28.86094 411 MET D O 1
ATOM 13138 N N . LEU D 1 387 ? -23.36885 57.91285 83.05357 1.000 26.49758 412 LEU D N 1
ATOM 13139 C CA . LEU D 1 387 ? -24.15807 58.03271 84.27400 1.000 26.93353 412 LEU D CA 1
ATOM 13140 C C . LEU D 1 387 ? -25.65091 58.02140 83.97550 1.000 28.86561 412 LEU D C 1
ATOM 13141 O O . LEU D 1 387 ? -26.43625 57.44533 84.73848 1.000 30.33500 412 LEU D O 1
ATOM 13146 N N . SER D 1 388 ? -26.06068 58.65178 82.87135 1.000 28.13315 413 SER D N 1
ATOM 13147 C CA . SER D 1 388 ? -27.46520 58.62289 82.48068 1.000 29.20554 413 SER D CA 1
ATOM 13148 C C . SER D 1 388 ? -27.91842 57.19983 82.19981 1.000 28.80258 413 SER D C 1
ATOM 13149 O O . SER D 1 388 ? -29.02210 56.80075 82.59051 1.000 30.08921 413 SER D O 1
ATOM 13152 N N . ARG D 1 389 ? -27.07151 56.41655 81.53093 1.000 26.25708 414 ARG D N 1
ATOM 13153 C CA . ARG D 1 389 ? -27.41283 55.02847 81.25131 1.000 26.26445 414 ARG D CA 1
ATOM 13154 C C . ARG D 1 389 ? -27.51541 54.20513 82.53074 1.000 26.54581 414 ARG D C 1
ATOM 13155 O O . ARG D 1 389 ? -28.38948 53.33744 82.64244 1.000 26.12043 414 ARG D O 1
ATOM 13163 N N . ILE D 1 390 ? -26.63636 54.45988 83.50567 1.000 24.75287 415 ILE D N 1
ATOM 13164 C CA . ILE D 1 390 ? -26.71218 53.74881 84.78167 1.000 25.11607 415 ILE D CA 1
ATOM 13165 C C . ILE D 1 390 ? -28.04149 54.02912 85.47435 1.000 24.67096 415 ILE D C 1
ATOM 13166 O O . ILE D 1 390 ? -28.71883 53.11211 85.95542 1.000 25.49314 415 ILE D O 1
ATOM 13171 N N . VAL D 1 391 ? -28.44089 55.30072 85.52276 1.000 24.96312 416 VAL D N 1
ATOM 13172 C CA . VAL D 1 391 ? -29.69609 55.66052 86.17620 1.000 30.20593 416 VAL D CA 1
ATOM 13173 C C . VAL D 1 391 ? -30.88189 55.06334 85.42464 1.000 31.59053 416 VAL D C 1
ATOM 13174 O O . VAL D 1 391 ? -31.81178 54.52276 86.03524 1.000 32.45368 416 VAL D O 1
ATOM 13178 N N . GLU D 1 392 ? -30.86414 55.14187 84.09113 1.000 31.46951 417 GLU D N 1
ATOM 13179 C CA . GLU D 1 392 ? -31.95636 54.59207 83.29144 1.000 33.51055 417 GLU D CA 1
ATOM 13180 C C . GLU D 1 392 ? -32.13497 53.10274 83.54610 1.000 31.30659 417 GLU D C 1
ATOM 13181 O O . GLU D 1 392 ? -33.25504 52.62816 83.76347 1.000 32.38610 417 GLU D O 1
ATOM 13187 N N . CYS D 1 393 ? -31.03478 52.34923 83.51760 1.000 30.27693 418 CYS D N 1
ATOM 13188 C CA . CYS D 1 393 ? -31.11668 50.90575 83.70337 1.000 30.16686 418 CYS D CA 1
ATOM 13189 C C . CYS D 1 393 ? -31.60334 50.55532 85.10252 1.000 31.84014 418 CYS D C 1
ATOM 13190 O O . CYS D 1 393 ? -32.41668 49.63883 85.26759 1.000 32.71989 418 CYS D O 1
ATOM 13193 N N . LEU D 1 394 ? -31.13916 51.28928 86.11931 1.000 31.24338 419 LEU D N 1
ATOM 13194 C CA . LEU D 1 394 ? -31.60896 51.04169 87.48029 1.000 30.99251 419 LEU D CA 1
ATOM 13195 C C . LEU D 1 394 ? -33.07843 51.40341 87.63184 1.000 32.50568 419 LEU D C 1
ATOM 13196 O O . LEU D 1 394 ? -33.82974 50.69814 88.31431 1.000 34.49898 419 LEU D O 1
ATOM 13201 N N . ARG D 1 395 ? -33.50730 52.49893 87.00517 1.000 33.12671 420 ARG D N 1
ATOM 13202 C CA A ARG D 1 395 ? -34.89518 52.92410 87.14545 0.555 35.16723 420 ARG D CA 1
ATOM 13203 C CA B ARG D 1 395 ? -34.89343 52.93080 87.13613 0.445 35.17359 420 ARG D CA 1
ATOM 13204 C C . ARG D 1 395 ? -35.85101 51.98402 86.41997 1.000 35.82362 420 ARG D C 1
ATOM 13205 O O . ARG D 1 395 ? -36.97504 51.76943 86.88659 1.000 36.45550 420 ARG D O 1
ATOM 13220 N N . ASN D 1 396 ? -35.42576 51.39899 85.30285 1.000 35.95998 421 ASN D N 1
ATOM 13221 C CA . ASN D 1 396 ? -36.29641 50.57179 84.47453 1.000 38.50238 421 ASN D CA 1
ATOM 13222 C C . ASN D 1 396 ? -36.12034 49.07623 84.69526 1.000 37.49520 421 ASN D C 1
ATOM 13223 O O . ASN D 1 396 ? -36.86738 48.28877 84.10729 1.000 38.78171 421 ASN D O 1
ATOM 13228 N N . GLY D 1 397 ? -35.16503 48.66214 85.51851 1.000 36.15610 422 GLY D N 1
ATOM 13229 C CA . GLY D 1 397 ? -34.91898 47.24202 85.70088 1.000 35.31052 422 GLY D CA 1
ATOM 13230 C C . GLY D 1 397 ? -34.33438 46.55528 84.48467 1.000 35.69955 422 GLY D C 1
ATOM 13231 O O . GLY D 1 397 ? -34.64633 45.38577 84.22636 1.000 36.67936 422 GLY D O 1
ATOM 13232 N N . GLU D 1 398 ? -33.48892 47.24579 83.73719 1.000 34.68677 423 GLU D N 1
ATOM 13233 C CA . GLU D 1 398 ? -32.83988 46.68709 82.56438 1.000 36.06287 423 GLU D CA 1
ATOM 13234 C C . GLU D 1 398 ? -31.38535 46.33857 82.86076 1.000 33.83193 423 GLU D C 1
ATOM 13235 O O . GLU D 1 398 ? -30.78417 46.87575 83.79691 1.000 33.86426 423 GLU D O 1
ATOM 13241 N N . PRO D 1 399 ? -30.79233 45.41858 82.10075 1.000 33.04721 424 PRO D N 1
ATOM 13242 C CA . PRO D 1 399 ? -29.37750 45.09100 82.31935 1.000 31.32899 424 PRO D CA 1
ATOM 13243 C C . PRO D 1 399 ? -28.46105 46.26133 82.00457 1.000 27.83958 424 PRO D C 1
ATOM 13244 O O . PRO D 1 399 ? -28.78052 47.13272 81.19531 1.000 26.85370 424 PRO D O 1
ATOM 13248 N N . MET D 1 400 ? -27.30338 46.26918 82.66178 1.000 26.60280 425 MET D N 1
ATOM 13249 C CA . MET D 1 400 ? -26.27951 47.25915 82.36268 1.000 25.29797 425 MET D CA 1
ATOM 13250 C C . MET D 1 400 ? -25.63984 46.96381 81.00973 1.000 25.41339 425 MET D C 1
ATOM 13251 O O . MET D 1 400 ? -25.54592 45.80884 80.58548 1.000 26.42611 425 MET D O 1
ATOM 13256 N N . ASP D 1 401 ? -25.20930 48.03009 80.32445 1.000 23.53666 426 ASP D N 1
ATOM 13257 C CA . ASP D 1 401 ? -24.52794 47.86930 79.04144 1.000 25.54967 426 ASP D CA 1
ATOM 13258 C C . ASP D 1 401 ? -23.21002 47.12007 79.17944 1.000 26.15380 426 ASP D C 1
ATOM 13259 O O . ASP D 1 401 ? -22.75204 46.50397 78.20983 1.000 28.02794 426 ASP D O 1
ATOM 13264 N N . GLN D 1 402 ? -22.59674 47.15942 80.35994 1.000 24.12615 427 GLN D N 1
ATOM 13265 C CA . GLN D 1 402 ? -21.36901 46.43673 80.66232 1.000 22.54848 427 GLN D CA 1
ATOM 13266 C C . GLN D 1 402 ? -21.64738 45.56334 81.87641 1.000 23.48187 427 GLN D C 1
ATOM 13267 O O . GLN D 1 402 ? -22.05094 46.07558 82.92739 1.000 22.64264 427 GLN D O 1
ATOM 13273 N N . ASN D 1 403 ? -21.49991 44.24686 81.71662 1.000 23.60196 428 ASN D N 1
ATOM 13274 C CA . ASN D 1 403 ? -21.74465 43.34720 82.83295 1.000 25.33632 428 ASN D CA 1
ATOM 13275 C C . ASN D 1 403 ? -20.45760 43.14962 83.63201 1.000 25.91156 428 ASN D C 1
ATOM 13276 O O . ASN D 1 403 ? -19.37798 43.60890 83.24641 1.000 25.81697 428 ASN D O 1
ATOM 13281 N N . VAL D 1 404 ? -20.57932 42.44176 84.75762 1.000 25.26850 429 VAL D N 1
ATOM 13282 C CA . VAL D 1 404 ? -19.43201 42.30057 85.64815 1.000 25.01174 429 VAL D CA 1
ATOM 13283 C C . VAL D 1 404 ? -18.30947 41.51629 84.97750 1.000 25.16758 429 VAL D C 1
ATOM 13284 O O . VAL D 1 404 ? -17.12704 41.80216 85.20162 1.000 25.00360 429 VAL D O 1
ATOM 13288 N N . TYR D 1 405 ? -18.65146 40.55878 84.10833 1.000 25.61093 430 TYR D N 1
ATOM 13289 C CA . TYR D 1 405 ? -17.64217 39.70765 83.48254 1.000 24.74396 430 TYR D CA 1
ATOM 13290 C C . TYR D 1 405 ? -16.79864 40.48586 82.48539 1.000 25.35450 430 TYR D C 1
ATOM 13291 O O . TYR D 1 405 ? -15.61119 40.18585 82.30435 1.000 25.08957 430 TYR D O 1
ATOM 13300 N N . GLU D 1 406 ? -17.39260 41.48515 81.83368 1.000 25.43591 431 GLU D N 1
ATOM 13301 C CA . GLU D 1 406 ? -16.63370 42.35207 80.94136 1.000 23.85417 431 GLU D CA 1
ATOM 13302 C C . GLU D 1 406 ? -15.65040 43.21960 81.71560 1.000 23.10302 431 GLU D C 1
ATOM 13303 O O . GLU D 1 406 ? -14.47168 43.31529 81.35144 1.000 22.24776 431 GLU D O 1
ATOM 13309 N N . GLY D 1 407 ? -16.11662 43.86556 82.78668 1.000 23.31829 432 GLY D N 1
ATOM 13310 C CA . GLY D 1 407 ? -15.21154 44.65853 83.60200 1.000 22.81124 432 GLY D CA 1
ATOM 13311 C C . GLY D 1 407 ? -14.06487 43.83446 84.15554 1.000 22.54262 432 GLY D C 1
ATOM 13312 O O . GLY D 1 407 ? -12.91622 44.28306 84.16913 1.000 23.43715 432 GLY D O 1
ATOM 13313 N N . ALA D 1 408 ? -14.35516 42.59943 84.57891 1.000 23.36039 433 ALA D N 1
ATOM 13314 C CA . ALA D 1 408 ? -13.30911 41.72230 85.09843 1.000 22.69443 433 ALA D CA 1
ATOM 13315 C C . ALA D 1 408 ? -12.32458 41.31726 84.00810 1.000 22.35700 433 ALA D C 1
ATOM 13316 O O . ALA D 1 408 ? -11.10807 41.33406 84.23185 1.000 23.85939 433 ALA D O 1
ATOM 13318 N N . SER D 1 409 ? -12.82638 40.96367 82.82001 1.000 21.36160 434 SER D N 1
ATOM 13319 C CA . SER D 1 409 ? -11.94033 40.55506 81.73185 1.000 21.77465 434 SER D CA 1
ATOM 13320 C C . SER D 1 409 ? -11.06314 41.71067 81.26614 1.000 20.27116 434 SER D C 1
ATOM 13321 O O . SER D 1 409 ? -9.84768 41.54819 81.10541 1.000 21.24789 434 SER D O 1
ATOM 13324 N N . TRP D 1 410 ? -11.65477 42.89296 81.06372 1.000 19.41934 435 TRP D N 1
ATOM 13325 C CA . TRP D 1 410 ? -10.86046 44.04552 80.63914 1.000 19.99993 435 TRP D CA 1
ATOM 13326 C C . TRP D 1 410 ? -9.81947 44.40136 81.69259 1.000 20.44957 435 TRP D C 1
ATOM 13327 O O . TRP D 1 410 ? -8.67461 44.73058 81.35989 1.000 22.00786 435 TRP D O 1
ATOM 13338 N N . SER D 1 411 ? -10.20258 44.34943 82.96994 1.000 20.78337 436 SER D N 1
ATOM 13339 C CA . SER D 1 411 ? -9.26765 44.68880 84.03778 1.000 21.78195 436 SER D CA 1
ATOM 13340 C C . SER D 1 411 ? -8.21916 43.60476 84.24139 1.000 23.29014 436 SER D C 1
ATOM 13341 O O . SER D 1 411 ? -7.12237 43.89921 84.73134 1.000 25.82364 436 SER D O 1
ATOM 13344 N N . SER D 1 412 ? -8.52505 42.35312 83.87793 1.000 21.71319 437 SER D N 1
ATOM 13345 C CA . SER D 1 412 ? -7.55825 41.27075 84.05127 1.000 23.43332 437 SER D CA 1
ATOM 13346 C C . SER D 1 412 ? -6.31014 41.45540 83.19040 1.000 24.77568 437 SER D C 1
ATOM 13347 O O . SER D 1 412 ? -5.30956 40.76702 83.42148 1.000 26.21533 437 SER D O 1
ATOM 13350 N N . LEU D 1 413 ? -6.33381 42.37485 82.22297 1.000 23.41602 438 LEU D N 1
ATOM 13351 C CA . LEU D 1 413 ? -5.11512 42.69315 81.48858 1.000 22.54338 438 LEU D CA 1
ATOM 13352 C C . LEU D 1 413 ? -3.99923 43.13739 82.42682 1.000 22.66896 438 LEU D C 1
ATOM 13353 O O . LEU D 1 413 ? -2.82344 42.94301 82.11417 1.000 23.64451 438 LEU D O 1
ATOM 13358 N N . LEU D 1 414 ? -4.33460 43.74877 83.56680 1.000 21.58543 439 LEU D N 1
ATOM 13359 C CA . LEU D 1 414 ? -3.28219 44.16157 84.49495 1.000 21.86098 439 LEU D CA 1
ATOM 13360 C C . LEU D 1 414 ? -2.52298 42.96115 85.04774 1.000 21.89303 439 LEU D C 1
ATOM 13361 O O . LEU D 1 414 ? -1.31144 42.84815 84.78497 1.000 24.28396 439 LEU D O 1
ATOM 13366 N N . PRO D 1 415 ? -3.14720 42.02230 85.77685 1.000 21.43252 440 PRO D N 1
ATOM 13367 C CA . PRO D 1 415 ? -2.35226 40.89928 86.30170 1.000 21.52633 440 PRO D CA 1
ATOM 13368 C C . PRO D 1 415 ? -1.85033 39.95393 85.22848 1.000 22.28584 440 PRO D C 1
ATOM 13369 O O . PRO D 1 415 ? -0.77802 39.36344 85.40545 1.000 21.42680 440 PRO D O 1
ATOM 13373 N N . LEU D 1 416 ? -2.57323 39.80840 84.11225 1.000 22.90629 441 LEU D N 1
ATOM 13374 C CA . LEU D 1 416 ? -2.15519 38.85871 83.08525 1.000 22.41596 441 LEU D CA 1
ATOM 13375 C C . LEU D 1 416 ? -0.94760 39.36635 82.30099 1.000 23.05100 441 LEU D C 1
ATOM 13376 O O . LEU D 1 416 ? -0.04664 38.58365 81.97779 1.000 24.80515 441 LEU D O 1
ATOM 13381 N N . THR D 1 417 ? -0.90232 40.66580 81.97961 1.000 22.84428 442 THR D N 1
ATOM 13382 C CA . THR D 1 417 ? 0.28365 41.19168 81.30467 1.000 22.00702 442 THR D CA 1
ATOM 13383 C C . THR D 1 417 ? 1.49219 41.13869 82.22082 1.000 22.88419 442 THR D C 1
ATOM 13384 O O . THR D 1 417 ? 2.60047 40.81297 81.77904 1.000 23.18017 442 THR D O 1
ATOM 13388 N N . ALA D 1 418 ? 1.29911 41.47948 83.49702 1.000 23.58395 443 ALA D N 1
ATOM 13389 C CA . ALA D 1 418 ? 2.39073 41.39308 84.45684 1.000 24.52472 443 ALA D CA 1
ATOM 13390 C C . ALA D 1 418 ? 2.89104 39.96379 84.57019 1.000 27.25098 443 ALA D C 1
ATOM 13391 O O . ALA D 1 418 ? 4.10128 39.72359 84.64911 1.000 29.17487 443 ALA D O 1
ATOM 13393 N N . ARG D 1 419 ? 1.97171 38.99875 84.55397 1.000 28.21634 444 ARG D N 1
ATOM 13394 C CA . ARG D 1 419 ? 2.36803 37.59709 84.61162 1.000 29.71618 444 ARG D CA 1
ATOM 13395 C C . ARG D 1 419 ? 3.15259 37.19889 83.36579 1.000 28.89222 444 ARG D C 1
ATOM 13396 O O . ARG D 1 419 ? 4.19474 36.54004 83.45992 1.000 28.76129 444 ARG D O 1
ATOM 13404 N N . SER D 1 420 ? 2.67010 37.59783 82.18465 1.000 27.58100 445 SER D N 1
ATOM 13405 C CA . SER D 1 420 ? 3.37722 37.25229 80.95556 1.000 27.06198 445 SER D CA 1
ATOM 13406 C C . SER D 1 420 ? 4.77729 37.85770 80.93992 1.000 26.31623 445 SER D C 1
ATOM 13407 O O . SER D 1 420 ? 5.74976 37.17565 80.59471 1.000 26.02185 445 SER D O 1
ATOM 13410 N N . ILE D 1 421 ? 4.90244 39.12547 81.34788 1.000 25.17213 446 ILE D N 1
ATOM 13411 C CA . ILE D 1 421 ? 6.21157 39.77621 81.39214 1.000 24.98931 446 ILE D CA 1
ATOM 13412 C C . ILE D 1 421 ? 7.12477 39.06419 82.37802 1.000 26.26390 446 ILE D C 1
ATOM 13413 O O . ILE D 1 421 ? 8.30757 38.83906 82.09724 1.000 26.97305 446 ILE D O 1
ATOM 13418 N N . ALA D 1 422 ? 6.58229 38.66146 83.53070 1.000 27.63511 447 ALA D N 1
ATOM 13419 C CA . ALA D 1 422 ? 7.36426 37.90570 84.50258 1.000 29.77899 447 ALA D CA 1
ATOM 13420 C C . ALA D 1 422 ? 7.83212 36.56991 83.94319 1.000 32.15944 447 ALA D C 1
ATOM 13421 O O . ALA D 1 422 ? 8.80741 36.00840 84.45138 1.000 34.48178 447 ALA D O 1
ATOM 13423 N N . GLN D 1 423 ? 7.15359 36.04012 82.92229 1.000 32.02453 448 GLN D N 1
ATOM 13424 C CA . GLN D 1 423 ? 7.55322 34.79956 82.26936 1.000 33.13770 448 GLN D CA 1
ATOM 13425 C C . GLN D 1 423 ? 8.25786 35.04145 80.93809 1.000 32.18927 448 GLN D C 1
ATOM 13426 O O . GLN D 1 423 ? 8.22782 34.17498 80.05963 1.000 32.74372 448 GLN D O 1
ATOM 13432 N N . GLY D 1 424 ? 8.88065 36.20107 80.75643 1.000 30.84804 449 GLY D N 1
ATOM 13433 C CA . GLY D 1 424 ? 9.62132 36.41533 79.52815 1.000 30.27936 449 GLY D CA 1
ATOM 13434 C C . GLY D 1 424 ? 8.76767 36.60477 78.29498 1.000 29.83766 449 GLY D C 1
ATOM 13435 O O . GLY D 1 424 ? 9.26176 36.43090 77.17799 1.000 30.38109 449 GLY D O 1
ATOM 13436 N N . GLY D 1 425 ? 7.49659 36.95644 78.46111 1.000 28.76739 450 GLY D N 1
ATOM 13437 C CA . GLY D 1 425 ? 6.61103 37.17447 77.33612 1.000 27.80276 450 GLY D CA 1
ATOM 13438 C C . GLY D 1 425 ? 5.81168 35.96965 76.89013 1.000 29.13894 450 GLY D C 1
ATOM 13439 O O . GLY D 1 425 ? 5.13762 36.04681 75.85640 1.000 28.71946 450 GLY D O 1
ATOM 13440 N N . MET D 1 426 ? 5.87304 34.86114 77.62392 1.000 31.53701 451 MET D N 1
ATOM 13441 C CA . MET D 1 426 ? 5.06866 33.69647 77.29013 1.000 32.00880 451 MET D CA 1
ATOM 13442 C C . MET D 1 426 ? 3.58676 34.05769 77.35278 1.000 31.60849 451 MET D C 1
ATOM 13443 O O . MET D 1 426 ? 3.15246 34.74168 78.28653 1.000 31.26451 451 MET D O 1
ATOM 13448 N N . PRO D 1 427 ? 2.78974 33.63552 76.37450 1.000 31.49235 452 PRO D N 1
ATOM 13449 C CA . PRO D 1 427 ? 1.34760 33.90254 76.43574 1.000 29.92957 452 PRO D CA 1
ATOM 13450 C C . PRO D 1 427 ? 0.71374 33.22952 77.64637 1.000 29.61905 452 PRO D C 1
ATOM 13451 O O . PRO D 1 427 ? 1.11666 32.14133 78.06192 1.000 30.81563 452 PRO D O 1
ATOM 13455 N N . VAL D 1 428 ? -0.23967 33.92685 78.25518 1.000 28.17610 453 VAL D N 1
ATOM 13456 C CA . VAL D 1 428 ? -0.98192 33.41372 79.39635 1.000 29.24372 453 VAL D CA 1
ATOM 13457 C C . VAL D 1 428 ? -2.45979 33.37864 79.03228 1.000 29.78820 453 VAL D C 1
ATOM 13458 O O . VAL D 1 428 ? -2.94848 34.21022 78.26127 1.000 29.05606 453 VAL D O 1
ATOM 13462 N N . GLU D 1 429 ? -3.16997 32.40007 79.58224 1.000 30.29571 454 GLU D N 1
ATOM 13463 C CA . GLU D 1 429 ? -4.57561 32.22110 79.26189 1.000 31.41159 454 GLU D CA 1
ATOM 13464 C C . GLU D 1 429 ? -5.43901 33.15669 80.09831 1.000 29.08163 454 GLU D C 1
ATOM 13465 O O . GLU D 1 429 ? -5.13731 33.44307 81.26048 1.000 29.02359 454 GLU D O 1
ATOM 13471 N N . PHE D 1 430 ? -6.53301 33.62095 79.49672 1.000 27.01845 455 PHE D N 1
ATOM 13472 C CA . PHE D 1 430 ? -7.52641 34.37255 80.25097 1.000 26.20441 455 PHE D CA 1
ATOM 13473 C C . PHE D 1 430 ? -8.38118 33.40352 81.06524 1.000 29.07769 455 PHE D C 1
ATOM 13474 O O . PHE D 1 430 ? -8.76649 32.34499 80.56167 1.000 29.85053 455 PHE D O 1
ATOM 13482 N N . PRO D 1 431 ? -8.69622 33.73463 82.31313 1.000 30.39253 456 PRO D N 1
ATOM 13483 C CA . PRO D 1 431 ? -9.69851 32.95135 83.04179 1.000 31.27869 456 PRO D CA 1
ATOM 13484 C C . PRO D 1 431 ? -11.06893 33.17867 82.43543 1.000 29.47343 456 PRO D C 1
ATOM 13485 O O . PRO D 1 431 ? -11.34340 34.23051 81.85868 1.000 28.91878 456 PRO D O 1
ATOM 13489 N N . ASP D 1 432 ? -11.92106 32.16051 82.52347 1.000 29.05721 457 ASP D N 1
ATOM 13490 C CA . ASP D 1 432 ? -13.29706 32.29758 82.04893 1.000 29.37266 457 ASP D CA 1
ATOM 13491 C C . ASP D 1 432 ? -14.16854 32.67048 83.24138 1.000 29.56944 457 ASP D C 1
ATOM 13492 O O . ASP D 1 432 ? -14.70932 31.80904 83.93795 1.000 28.94982 457 ASP D O 1
ATOM 13497 N N . PHE D 1 433 ? -14.32674 33.97956 83.46038 1.000 28.02872 458 PHE D N 1
ATOM 13498 C CA . PHE D 1 433 ? -15.12937 34.46042 84.57878 1.000 28.49522 458 PHE D CA 1
ATOM 13499 C C . PHE D 1 433 ? -16.59356 34.06199 84.45710 1.000 28.58061 458 PHE D C 1
ATOM 13500 O O . PHE D 1 433 ? -17.30911 34.07599 85.46620 1.000 28.28780 458 PHE D O 1
ATOM 13508 N N . THR D 1 434 ? -17.05983 33.72592 83.24966 1.000 28.51104 459 THR D N 1
ATOM 13509 C CA . THR D 1 434 ? -18.44423 33.31060 83.05110 1.000 30.41539 459 THR D CA 1
ATOM 13510 C C . THR D 1 434 ? -18.65436 31.81789 83.24411 1.000 31.57342 459 THR D C 1
ATOM 13511 O O . THR D 1 434 ? -19.80722 31.37092 83.22908 1.000 32.91890 459 THR D O 1
ATOM 13515 N N . ARG D 1 435 ? -17.57905 31.04771 83.42680 1.000 30.46561 460 ARG D N 1
ATOM 13516 C CA . ARG D 1 435 ? -17.66523 29.60057 83.62919 1.000 30.50249 460 ARG D CA 1
ATOM 13517 C C . ARG D 1 435 ? -18.46268 28.92296 82.51521 1.000 30.75499 460 ARG D C 1
ATOM 13518 O O . ARG D 1 435 ? -19.32646 28.07703 82.75884 1.000 31.82156 460 ARG D O 1
ATOM 13526 N N . GLY D 1 436 ? -18.18705 29.32548 81.28076 1.000 30.05432 461 GLY D N 1
ATOM 13527 C CA . GLY D 1 436 ? -18.83274 28.76412 80.11936 1.000 32.50544 461 GLY D CA 1
ATOM 13528 C C . GLY D 1 436 ? -20.09859 29.47134 79.69119 1.000 33.29397 461 GLY D C 1
ATOM 13529 O O . GLY D 1 436 ? -20.54708 29.26716 78.55731 1.000 33.00717 461 GLY D O 1
ATOM 13530 N N . ASP D 1 437 ? -20.67262 30.31773 80.54638 1.000 33.51354 462 ASP D N 1
ATOM 13531 C CA . ASP D 1 437 ? -21.95168 30.95149 80.25373 1.000 32.67384 462 ASP D CA 1
ATOM 13532 C C . ASP D 1 437 ? -21.83581 32.14308 79.32093 1.000 30.32411 462 ASP D C 1
ATOM 13533 O O . ASP D 1 437 ? -22.86534 32.72893 78.96921 1.000 30.86207 462 ASP D O 1
ATOM 13538 N N . TRP D 1 438 ? -20.62189 32.51263 78.91000 1.000 28.67629 463 TRP D N 1
ATOM 13539 C CA . TRP D 1 438 ? -20.47794 33.53322 77.87856 1.000 27.29475 463 TRP D CA 1
ATOM 13540 C C . TRP D 1 438 ? -21.17036 33.12107 76.58669 1.000 25.98301 463 TRP D C 1
ATOM 13541 O O . TRP D 1 438 ? -21.65677 33.98083 75.84378 1.000 26.74710 463 TRP D O 1
ATOM 13552 N N . LYS D 1 439 ? -21.26320 31.81269 76.32643 1.000 31.41907 464 LYS D N 1
ATOM 13553 C CA . LYS D 1 439 ? -21.81743 31.32431 75.06691 1.000 33.75035 464 LYS D CA 1
ATOM 13554 C C . LYS D 1 439 ? -23.29079 31.67765 74.91097 1.000 33.69220 464 LYS D C 1
ATOM 13555 O O . LYS D 1 439 ? -23.78269 31.77986 73.78324 1.000 32.79388 464 LYS D O 1
ATOM 13561 N N . THR D 1 440 ? -24.01481 31.84149 76.01718 1.000 34.63997 465 THR D N 1
ATOM 13562 C CA . THR D 1 440 ? -25.43962 32.13705 75.97569 1.000 35.81165 465 THR D CA 1
ATOM 13563 C C . THR D 1 440 ? -25.74618 33.55730 76.42415 1.000 35.04583 465 THR D C 1
ATOM 13564 O O . THR D 1 440 ? -26.89754 33.86368 76.74177 1.000 36.00735 465 THR D O 1
ATOM 13568 N N . THR D 1 441 ? -24.73829 34.42629 76.46758 1.000 33.90155 466 THR D N 1
ATOM 13569 C CA . THR D 1 441 ? -24.92156 35.80733 76.89370 1.000 32.95741 466 THR D CA 1
ATOM 13570 C C . THR D 1 441 ? -25.19615 36.68954 75.68146 1.000 33.60454 466 THR D C 1
ATOM 13571 O O . THR D 1 441 ? -24.45067 36.64964 74.69672 1.000 31.82385 466 THR D O 1
ATOM 13575 N N . MET D 1 442 ? -26.26656 37.47919 75.76176 1.000 35.41030 467 MET D N 1
ATOM 13576 C CA . MET D 1 442 ? -26.69153 38.30603 74.63375 1.000 37.30980 467 MET D CA 1
ATOM 13577 C C . MET D 1 442 ? -25.71755 39.46443 74.43286 1.000 34.92867 467 MET D C 1
ATOM 13578 O O . MET D 1 442 ? -25.35253 40.13752 75.40787 1.000 34.71883 467 MET D O 1
ATOM 13583 N N . PRO D 1 443 ? -25.28114 39.73140 73.20311 1.000 33.79248 468 PRO D N 1
ATOM 13584 C CA . PRO D 1 443 ? -24.39310 40.87542 72.96117 1.000 32.76497 468 PRO D CA 1
ATOM 13585 C C . PRO D 1 443 ? -25.09986 42.19544 73.22021 1.000 32.91780 468 PRO D C 1
ATOM 13586 O O . PRO D 1 443 ? -26.32692 42.30036 73.17399 1.000 34.72759 468 PRO D O 1
ATOM 13590 N N . LEU D 1 444 ? -24.29841 43.21906 73.49198 1.000 31.21500 469 LEU D N 1
ATOM 13591 C CA . LEU D 1 444 ? -24.84407 44.56030 73.64935 1.000 30.09666 469 LEU D CA 1
ATOM 13592 C C . LEU D 1 444 ? -25.44010 45.03223 72.33027 1.000 31.41792 469 LEU D C 1
ATOM 13593 O O . LEU D 1 444 ? -24.77830 44.98990 71.28669 1.000 30.88933 469 LEU D O 1
ATOM 13598 N N . ALA D 1 445 ? -26.70234 45.43348 72.36102 1.000 31.92785 470 ALA D N 1
ATOM 13599 C CA . ALA D 1 445 ? -27.32348 45.94065 71.15208 1.000 34.06072 470 ALA D CA 1
ATOM 13600 C C . ALA D 1 445 ? -27.06593 47.43935 71.02922 1.000 35.66493 470 ALA D C 1
ATOM 13601 O O . ALA D 1 445 ? -26.46609 48.06731 71.90369 1.000 35.63097 470 ALA D O 1
ATOM 13603 N N . VAL D 1 446 ? -27.50373 48.01278 69.91083 1.000 36.65094 471 VAL D N 1
ATOM 13604 C CA . VAL D 1 446 ? -27.42492 49.45872 69.72932 1.000 38.26238 471 VAL D CA 1
ATOM 13605 C C . VAL D 1 446 ? -28.61990 50.05091 70.47026 1.000 42.21164 471 VAL D C 1
ATOM 13606 O O . VAL D 1 446 ? -29.72922 50.11411 69.93478 1.000 43.77874 471 VAL D O 1
ATOM 13610 N N . VAL D 1 447 ? -28.39414 50.47782 71.71599 1.000 43.94126 472 VAL D N 1
ATOM 13611 C CA . VAL D 1 447 ? -29.48145 50.96464 72.55778 1.000 47.30856 472 VAL D CA 1
ATOM 13612 C C . VAL D 1 447 ? -29.93776 52.32776 72.05804 1.000 51.39280 472 VAL D C 1
ATOM 13613 O O . VAL D 1 447 ? -29.12141 53.22111 71.79952 1.000 49.42123 472 VAL D O 1
ATOM 13617 N N . SER D 1 448 ? -31.24649 52.48571 71.89706 1.000 56.43351 473 SER D N 1
ATOM 13618 C CA . SER D 1 448 ? -31.79453 53.72556 71.36643 1.000 59.43320 473 SER D CA 1
ATOM 13619 C C . SER D 1 448 ? -32.23010 54.65566 72.49320 1.000 61.54462 473 SER D C 1
ATOM 13620 O O . SER D 1 448 ? -31.40543 55.37908 73.05795 1.000 61.52205 473 SER D O 1
#

Sequence (1750 aa):
VEIPAGDHLWKSAPRPSGSTYMGGFKAPRLGRIRLAFIGVGGRGFSHLAQMCCVMDGVEIVGICDLKEELTKRGVDRVLSRMGKSPLGYSGGDMEYLTMLKELKPDAVIISTDWSSHARIACDSMKHGAHAFVEVPLAVSLEELWSLVDTSEATRKHCMMMENVNYGRDELMFLNMVRQGVIGDLLHGEAAYIHCLVTQLGDTRGEGAWRPEYHTRINGNLYPTHGLGPVAQYMNLERGEDRFCRVAAFASPALGRNAYAKKHLPADHRWNNTPFICGDMNTAVVKTQLGRTILVQLDETSPRPYSRANLIQGTEGTLAGFPTRVAGEKLGNGNYHEWIEGREKLAAIYEKYDHPLWKRIGELATKMGGHGGMDFVMLSRIVECLRRNGEPMDQNVYEGASWSSLLPLTARSIAQGGMMPVEFPDFTRGDWKTTMPLAVVSAVEIPAGDHLWKSAPRPSGSTYMGGFKAPRLGRIRLAFIGVGGRGFSHLAQMCCVMDGVEIVGICDLKEELTKRGVDRVLSRMGKSPLGYSGGDMEYLTMLKELKPDAVIISTDWSSHARIACDSMKHGAHAFVEVPLAVSLEELWSLVDTSEATRKHCMMMENVNYGRDELMFLNMVRQGVIGDLLHGEAAYIHCLVTQLGDTRGEGAWRPEYHTRINGNLYPTHGLGPVAQYMNLERGEDRFCRVAAFASPALGRNAYAKKHLPADHRWNNTPFICGDMNTAVVKTQLGRTILVQLDETSPRPYSRANLIQGTEGTLAGFPTRVAGEKLGNGNYHEWIEGREKLAAIYEKYDHPLWKRIGELATKMGGHGGMDFVMLSRIVECLRRNGEPMDQNVYEGASWSSLLPLTARSIAQGGMPVEFPDFTRGDWKTTMPLAVVSIPAGDHLWKSAPRPSGSTYMGGFKAPRLGRIRLAFIGVGGRGFSHLAQMCVMDGVEIVGICDLKEELTKRGVDRVLSRMGKSPLGYSGGDMEYLTMLKELKPDAVIISTDWSSHARIACDSMKHGAHAFVEVPLAVSLEELWSLVDTSEATRKHCMMMENVNYGRDELMFLNMVRQGVIGDLLHGEAAYIHCLVTQLGDTRGEGAWRPEYHTRINGNLYPTHGLGPVAQYMNLERGEDRFCRVAAFASPALGRNAYAKKHLPADHRWNNTPFICGDMNTAVVKTQLGRTILVQLDETSPRPYSRANLIQGTEGTLAGFPTRVAGEKLGNGNYHEWIEGREKLAAIYEKYDHPLWKRIGELATKMGGHGGMDFVMLSRIVECLRRNGEPMDQNVYEGASWSSLLPLTARSIAQGGMMPVEFPDFTRGDWKTTMPLAVVSIPAGDHLWKSAAPRPSGSTYMGGFKAPRLGRIRLAFIGVGGRGFSHLAQMCVMDGVEIVGICDLKEELTKRGVDRVLSRMGKSPLGYSGGDMEYLTMLKELKPDAVIISTDWSSHARIACDSMKHGAHAFVEVPLAVSLEELWSLVDTSEATRKHCMMMMENVNYGRDELMFLNMVRQGVIGDLLHGEAAYIHCLVTQLGDTRGEGAWRPEYHTRINGNLYPTHGLGPVAQYMNLERGEDRFCRVAAFASPALGRNAYAKKHLPADHRWNNTPFICGDMNTAVVKTQLGRTILVQLDETSPRPYSRANLIQGTEGTLAGFPTRVAGEKLGNGNYHEWIEGREKLAAIYEKYDHPLWKRIGELATKMGGHGGMDFVMLSRIVECLRRNGEPMDQNVYEGASWSSLLPLTARSIAQGGMPVEFPDFTRGDWKTTMPLAVVS

Radius of gyration: 43.49 Å; Cα contacts (8 Å, |Δi|>4): 4312; chains: 4; bounding box: 109×97×115 Å